Protein 4CZB (pdb70)

Nearest PDB structures (foldseek):
  4czb-assembly1_A  TM=1.002E+00  e=2.101E-54  Methanocaldococcus jannaschii
  4czb-assembly2_C  TM=9.842E-01  e=7.690E-42  Methanocaldococcus jannaschii
  4d0a-assembly1_B-2  TM=9.115E-01  e=1.284E-36  Methanocaldococcus jannaschii DSM 2661
  8pd7-assembly1_A  TM=8.447E-01  e=1.095E-10  Strongylocentrotus purpuratus
  7dsx-assembly1_A  TM=6.907E-01  e=1.406E-06  Homo sapiens

InterPro domains:
  IPR006153 Cation/H+ exchanger, transmembrane domain [PF00999] (17-388)
  IPR038770 Sodium/solute symporter superfamily [G3DSA:1.20.1530.20] (5-406)

Foldseek 3Di:
DLVVVLVVVLVVLLVVLVVQCVVCVVVVHHSLLSLLVLLLCCAANVVVDDLVSLLVSCLPCLVVLLLLQLLQLLLVDADVVCVVVVVLLVLLQPQLLVQLLLQLLQVLCVLLVHPSPQLLSSLLSLLFSQFALVLLVVQVVVLPFDPNLSSRLSSNNSLRLQSSVQSNVLSVLLQFQVDNDDSVQLSCQAQVQLLVVLVVVLVVCQCVCLVDPCQQVVVCVLSVVLVVQCCCAVPVVCVPVVRGYHSSSSSSSSSNSNSNSCVVSVRPSSVSSNVNSNVSNVSVLSSLSSSLSNSAHPVLCVPAVVSLLSSLCCSQVPSSLCSQCVSCVPPPDDPLSSVLSRLQGARGRSSSSSLSVVLCVCVVVPVSTDCVSCVSDPSNNSSSNSSSNSSSNRSCSSNRCSVCVNVSSVPRSPD/DPPVVLVVVLVVLQVVLVVQCVVCVVVVHQSQLSLLVLLLCCAQVPVVDYQVNLLVSCLPCQVLLLLLQLLLLQQVDACVPCVVPVVVLVLCLPQLLQQLLLLLLCLLCVLVVHDSPDLLSSLLSLLFSAFAQVLCVVLCVVVVPDVNLNVSLSSSRSSNLVSSVLSNVLSVVVQDDPDSPDSVVLSCQAQVQLLVVLVVVLVVLLVVCVVDPCAVVVVVVLSVVLVVLCCQAPPPVCVVVVHGYHSSSSSSNSSNSNSNSCVVPPHPSSVCSNVVSNVSSVSSQSSLSSSLSNNAHPVLCVVCVVSLLVSLVCSQVPSQLVSLCVSCVPDPDDPLSSVCSRNAGAHGRSSSSSLSNSLSCCVVPVVVVGDPSRVVDPSNSSSSSSSSSSSSNRNVSSVSNVVCRPVSSVVRSPDPDDD/DPVVVLVVVLVVLLVVLVVQQVVCVVVVAFRLQVLLVLLQCCAQVVPPFALVVLLVSLLPLLVLLLLLQLLLLQLPDACPVVVVVVVPQPLQLVQLLVQLLLVQLCVLQPQPPHDSPDLLRSLLSLLFSAFHLPRCCVSPVVPDDDCVLVVSLSSSRSVVLVVSVLVNVLSVCLLFDNPHPPSVVQSCQALVLLQVVLVVVLVVCLCVDQVDADAPVVQCVLSVVLVVQCCCQQDVVCVVPNHGYHSSSSSSSSSNSNSVSCVVVVHPNSVRSNVVSNVSNVSSQSSQSSSLSNNADVVLCVVLVVSLLVSLCCSLVPSLLVSLVVSCVPPPDDPVSSVCSSHLTAHGRSSSSSLSNVLVVCVVSVVGTNPPVDVPDDSVNSSSNSSSNSNSNNNCNSVSNSVD/DDDVVLVVVLVVLVVVLVVQQVVCVVVVHDSQLSLLVLLQCCAQVPPVDDQVVLLVSCQPCLVVLLLLQLLLQLLQDACVVCVVPVLLLVLCLPQLLQQLLLQLLCLLCVLLVHDSPQLLSSLLSLLFSAFALCLLVLVVVVCPQDPPQSVSLNSSNSSSQLSSQLSNVLSVLQQFDDQNDDSVVVSVCQVVQLQPVLVVVLVVLLCVPLVDHPDQCVQCVLSVVLVVLQCCQQPDVCVPDRHGHHSSSNSSSNSNSNSNSCVVSVGPNSVNSNVVSNVSNVSSQSSLSSSLSNNAHVVLCVVQVVSLLVSLVCSQPPSQLCSLCVSPVVCPDDPLSSVLSRNSTAHGRSSSSVLSNSLSVCVVPVPSTDCVSCVSDHSNSSSNNSSSSVSSNNNCSSNVCSVCVPVSCVVRRNPDD

Radius of gyration: 38.85 Å; Cα contacts (8 Å, |Δi|>4): 2789; chains: 4; bounding box: 104×100×101 Å

Structure (mmCIF, N/CA/C/O backbone):
data_4CZB
#
_entry.id   4CZB
#
_cell.length_a   98.437
_cell.length_b   102.544
_cell.length_c   132.096
_cell.angle_alpha   90.00
_cell.angle_beta   105.63
_cell.angle_gamma   90.00
#
_symmetry.space_group_name_H-M   'P 1 21 1'
#
loop_
_entity.id
_entity.type
_entity.pdbx_description
1 polymer 'NA(+)/H(+) ANTIPORTER 1'
2 polymer 'NA(+)/H(+) ANTIPORTER 1'
3 non-polymer 'POTASSIUM ION'
4 non-polymer TRIS(HYDROXYETHYL)AMINOMETHANE
#
loop_
_atom_site.group_PDB
_atom_site.id
_atom_site.type_symbol
_atom_site.label_atom_id
_atom_site.label_alt_id
_atom_site.label_comp_id
_atom_site.label_asym_id
_atom_site.label_entity_id
_atom_site.label_seq_id
_atom_site.pdbx_PDB_ins_code
_atom_site.Cartn_x
_atom_site.Cartn_y
_atom_site.Cartn_z
_atom_site.occupancy
_atom_site.B_iso_or_equiv
_atom_site.auth_seq_id
_atom_site.auth_comp_id
_atom_site.auth_asym_id
_atom_site.auth_atom_id
_atom_site.pdbx_PDB_model_num
ATOM 1 N N . MET A 1 1 ? 159.547 5.525 186.998 1.00 166.40 1 MET A N 1
ATOM 2 C CA . MET A 1 1 ? 158.694 6.470 187.707 1.00 170.73 1 MET A CA 1
ATOM 3 C C . MET A 1 1 ? 159.487 7.725 188.066 1.00 168.08 1 MET A C 1
ATOM 4 O O . MET A 1 1 ? 158.939 8.696 188.591 1.00 169.63 1 MET A O 1
ATOM 9 N N . GLU A 1 2 ? 160.783 7.699 187.769 1.00 154.31 2 GLU A N 1
ATOM 10 C CA . GLU A 1 2 ? 161.662 8.833 188.033 1.00 152.48 2 GLU A CA 1
ATOM 11 C C . GLU A 1 2 ? 161.401 9.986 187.065 1.00 144.27 2 GLU A C 1
ATOM 12 O O . GLU A 1 2 ? 161.496 11.157 187.440 1.00 142.31 2 GLU A O 1
ATOM 18 N N . LEU A 1 3 ? 161.059 9.643 185.826 1.00 141.25 3 LEU A N 1
ATOM 19 C CA . LEU A 1 3 ? 160.911 10.622 184.749 1.00 134.80 3 LEU A CA 1
ATOM 20 C C . LEU A 1 3 ? 159.954 11.773 185.057 1.00 135.13 3 LEU A C 1
ATOM 21 O O . LEU A 1 3 ? 160.352 12.940 185.042 1.00 141.61 3 LEU A O 1
ATOM 26 N N . MET A 1 4 ? 158.695 11.440 185.326 1.00 129.47 4 MET A N 1
ATOM 27 C CA . MET A 1 4 ? 157.665 12.448 185.555 1.00 132.75 4 MET A CA 1
ATOM 28 C C . MET A 1 4 ? 158.021 13.366 186.723 1.00 132.80 4 MET A C 1
ATOM 29 O O . MET A 1 4 ? 157.770 14.574 186.677 1.00 128.56 4 MET A O 1
ATOM 34 N N . MET A 1 5 ? 158.614 12.789 187.764 1.00 135.19 5 MET A N 1
ATOM 35 C CA . MET A 1 5 ? 159.044 13.559 188.924 1.00 140.38 5 MET A CA 1
ATOM 36 C C . MET A 1 5 ? 160.175 14.512 188.545 1.00 141.45 5 MET A C 1
ATOM 37 O O . MET A 1 5 ? 160.203 15.665 188.983 1.00 148.04 5 MET A O 1
ATOM 42 N N . ALA A 1 6 ? 161.101 14.024 187.723 1.00 139.06 6 ALA A N 1
ATOM 43 C CA . ALA A 1 6 ? 162.183 14.859 187.212 1.00 117.53 6 ALA A CA 1
ATOM 44 C C . ALA A 1 6 ? 161.617 16.054 186.448 1.00 124.52 6 ALA A C 1
ATOM 45 O O . ALA A 1 6 ? 162.057 17.192 186.641 1.00 142.78 6 ALA A O 1
ATOM 47 N N . ILE A 1 7 ? 160.638 15.783 185.586 1.00 119.04 7 ILE A N 1
ATOM 48 C CA . ILE A 1 7 ? 159.911 16.831 184.879 1.00 119.72 7 ILE A CA 1
ATOM 49 C C . ILE A 1 7 ? 159.318 17.829 185.872 1.00 109.54 7 ILE A C 1
ATOM 50 O O . ILE A 1 7 ? 159.383 19.044 185.662 1.00 97.99 7 ILE A O 1
ATOM 55 N N . GLY A 1 8 ? 158.746 17.308 186.955 1.00 119.33 8 GLY A N 1
ATOM 56 C CA . GLY A 1 8 ? 158.162 18.148 187.986 1.00 112.25 8 GLY A CA 1
ATOM 57 C C . GLY A 1 8 ? 159.152 19.114 188.612 1.00 109.34 8 GLY A C 1
ATOM 58 O O . GLY A 1 8 ? 158.966 20.336 188.548 1.00 118.39 8 GLY A O 1
ATOM 59 N N . TYR A 1 9 ? 160.202 18.566 189.217 1.00 124.70 9 TYR A N 1
ATOM 60 C CA . TYR A 1 9 ? 161.232 19.372 189.865 1.00 124.61 9 TYR A CA 1
ATOM 61 C C . TYR A 1 9 ? 161.862 20.378 188.907 1.00 112.80 9 TYR A C 1
ATOM 62 O O . TYR A 1 9 ? 162.000 21.563 189.237 1.00 111.46 9 TYR A O 1
ATOM 71 N N . LEU A 1 10 ? 162.240 19.902 187.724 1.00 107.35 10 LEU A N 1
ATOM 72 C CA . LEU A 1 10 ? 162.868 20.759 186.725 1.00 103.24 10 LEU A CA 1
ATOM 73 C C . LEU A 1 10 ? 161.950 21.919 186.348 1.00 114.36 10 LEU A C 1
ATOM 74 O O . LEU A 1 10 ? 162.385 23.074 186.280 1.00 122.21 10 LEU A O 1
ATOM 79 N N . GLY A 1 11 ? 160.678 21.605 186.121 1.00 119.29 11 GLY A N 1
ATOM 80 C CA . GLY A 1 11 ? 159.689 22.620 185.810 1.00 122.93 11 GLY A CA 1
ATOM 81 C C . GLY A 1 11 ? 159.546 23.646 186.917 1.00 112.79 11 GLY A C 1
ATOM 82 O O . GLY A 1 11 ? 159.453 24.848 186.649 1.00 110.39 11 GLY A O 1
ATOM 83 N N . LEU A 1 12 ? 159.527 23.170 188.160 1.00 110.47 12 LEU A N 1
ATOM 84 C CA . LEU A 1 12 ? 159.475 24.053 189.319 1.00 116.03 12 LEU A CA 1
ATOM 85 C C . LEU A 1 12 ? 160.658 25.018 189.304 1.00 112.39 12 LEU A C 1
ATOM 86 O O . LEU A 1 12 ? 160.496 26.227 189.514 1.00 112.81 12 LEU A O 1
ATOM 91 N N . ALA A 1 13 ? 161.843 24.473 189.041 1.00 103.53 13 ALA A N 1
ATOM 92 C CA . ALA A 1 13 ? 163.056 25.275 188.948 1.00 113.73 13 ALA A CA 1
ATOM 93 C C . ALA A 1 13 ? 162.926 26.341 187.865 1.00 115.77 13 ALA A C 1
ATOM 94 O O . ALA A 1 13 ? 163.354 27.484 188.049 1.00 107.59 13 ALA A O 1
ATOM 96 N N . LEU A 1 14 ? 162.337 25.956 186.736 1.00 117.89 14 LEU A N 1
ATOM 97 C CA . LEU A 1 14 ? 162.120 26.878 185.626 1.00 112.05 14 LEU A CA 1
ATOM 98 C C . LEU A 1 14 ? 161.170 28.027 185.990 1.00 122.57 14 LEU A C 1
ATOM 99 O O . LEU A 1 14 ? 161.453 29.192 185.701 1.00 131.14 14 LEU A O 1
ATOM 104 N N . VAL A 1 15 ? 160.051 27.692 186.627 1.00 120.14 15 VAL A N 1
ATOM 105 C CA . VAL A 1 15 ? 159.059 28.687 187.035 1.00 105.58 15 VAL A CA 1
ATOM 106 C C . VAL A 1 15 ? 159.615 29.655 188.076 1.00 117.53 15 VAL A C 1
ATOM 107 O O . VAL A 1 15 ? 159.672 30.873 187.849 1.00 123.65 15 VAL A O 1
ATOM 111 N N . LEU A 1 16 ? 160.016 29.106 189.219 1.00 112.42 16 LEU A N 1
ATOM 112 C CA . LEU A 1 16 ? 160.528 29.919 190.316 1.00 118.10 16 LEU A CA 1
ATOM 113 C C . LEU A 1 16 ? 161.745 30.727 189.873 1.00 117.89 16 LEU A C 1
ATOM 114 O O . LEU A 1 16 ? 161.854 31.917 190.180 1.00 113.03 16 LEU A O 1
ATOM 119 N N . GLY A 1 17 ? 162.642 30.081 189.134 1.00 117.96 17 GLY A N 1
ATOM 120 C CA . GLY A 1 17 ? 163.801 30.753 188.576 1.00 127.48 17 GLY A CA 1
ATOM 121 C C . GLY A 1 17 ? 163.420 31.906 187.668 1.00 112.67 17 GLY A C 1
ATOM 122 O O . GLY A 1 17 ? 164.052 32.964 187.701 1.00 112.18 17 GLY A O 1
ATOM 123 N N . SER A 1 18 ? 162.387 31.703 186.855 1.00 108.25 18 SER A N 1
ATOM 124 C CA . SER A 1 18 ? 161.881 32.759 185.989 1.00 109.68 18 SER A CA 1
ATOM 125 C C . SER A 1 18 ? 161.413 33.959 186.808 1.00 112.22 18 SER A C 1
ATOM 126 O O . SER A 1 18 ? 161.869 35.089 186.592 1.00 106.72 18 SER A O 1
ATOM 129 N N . LEU A 1 19 ? 160.506 33.703 187.750 1.00 108.96 19 LEU A N 1
ATOM 130 C CA . LEU A 1 19 ? 159.966 34.763 188.600 1.00 104.30 19 LEU A CA 1
ATOM 131 C C . LEU A 1 19 ? 161.067 35.543 189.326 1.00 113.70 19 LEU A C 1
ATOM 132 O O . LEU A 1 19 ? 161.088 36.777 189.299 1.00 113.69 19 LEU A O 1
ATOM 137 N N . VAL A 1 20 ? 161.976 34.810 189.964 1.00 113.77 20 VAL A N 1
ATOM 138 C CA . VAL A 1 20 ? 163.127 35.397 190.643 1.00 103.59 20 VAL A CA 1
ATOM 139 C C . VAL A 1 20 ? 163.951 36.273 189.700 1.00 105.30 20 VAL A C 1
ATOM 140 O O . VAL A 1 20 ? 164.304 37.407 190.037 1.00 118.51 20 VAL A O 1
ATOM 144 N N . ALA A 1 21 ? 164.246 35.740 188.518 1.00 107.76 21 ALA A N 1
ATOM 145 C CA . ALA A 1 21 ? 165.001 36.473 187.510 1.00 118.52 21 ALA A CA 1
ATOM 146 C C . ALA A 1 21 ? 164.321 37.795 187.157 1.00 119.44 21 ALA A C 1
ATOM 147 O O . ALA A 1 21 ? 164.985 38.828 187.021 1.00 120.15 21 ALA A O 1
ATOM 149 N N . LYS A 1 22 ? 163.000 37.755 187.008 1.00 126.21 22 LYS A N 1
ATOM 150 C CA . LYS A 1 22 ? 162.228 38.962 186.730 1.00 120.88 22 LYS A CA 1
ATOM 151 C C . LYS A 1 22 ? 162.316 39.963 187.885 1.00 111.17 22 LYS A C 1
ATOM 152 O O . LYS A 1 22 ? 162.470 41.167 187.661 1.00 116.30 22 LYS A O 1
ATOM 158 N N . ILE A 1 23 ? 162.220 39.455 189.112 1.00 112.35 23 ILE A N 1
ATOM 159 C CA . ILE A 1 23 ? 162.343 40.281 190.311 1.00 109.03 23 ILE A CA 1
ATOM 160 C C . ILE A 1 23 ? 163.672 41.028 190.321 1.00 109.42 23 ILE A C 1
ATOM 161 O O . ILE A 1 23 ? 163.716 42.242 190.536 1.00 121.00 23 ILE A O 1
ATOM 166 N N . ALA A 1 24 ? 164.752 40.291 190.085 1.00 110.79 24 ALA A N 1
ATOM 167 C CA . ALA A 1 24 ? 166.084 40.873 190.032 1.00 123.33 24 ALA A CA 1
ATOM 168 C C . ALA A 1 24 ? 166.184 41.915 188.923 1.00 120.05 24 ALA A C 1
ATOM 169 O O . ALA A 1 24 ? 166.715 43.007 189.135 1.00 134.81 24 ALA A O 1
ATOM 171 N N . GLU A 1 25 ? 165.675 41.567 187.744 1.00 127.98 25 GLU A N 1
ATOM 172 C CA . GLU A 1 25 ? 165.685 42.470 186.598 1.00 132.30 25 GLU A CA 1
ATOM 173 C C . GLU A 1 25 ? 164.947 43.771 186.910 1.00 134.30 25 GLU A C 1
ATOM 174 O O . GLU A 1 25 ? 165.298 44.832 186.389 1.00 141.76 25 GLU A O 1
ATOM 180 N N . LYS A 1 26 ? 163.929 43.686 187.761 1.00 135.39 26 LYS A N 1
ATOM 181 C CA . LYS A 1 26 ? 163.169 44.865 188.163 1.00 136.48 26 LYS A CA 1
ATOM 182 C C . LYS A 1 26 ? 163.957 45.723 189.148 1.00 147.64 26 LYS A C 1
ATOM 183 O O . LYS A 1 26 ? 164.011 46.945 189.013 1.00 168.38 26 LYS A O 1
ATOM 189 N N . LEU A 1 27 ? 164.573 45.076 190.133 1.00 137.38 27 LEU A N 1
ATOM 190 C CA . LEU A 1 27 ? 165.292 45.789 191.184 1.00 131.31 27 LEU A CA 1
ATOM 191 C C . LEU A 1 27 ? 166.701 46.205 190.767 1.00 133.16 27 LEU A C 1
ATOM 192 O O . LEU A 1 27 ? 167.538 46.510 191.621 1.00 141.67 27 LEU A O 1
ATOM 197 N N . LYS A 1 28 ? 166.951 46.217 189.459 1.00 141.54 28 LYS A N 1
ATOM 198 C CA . LYS A 1 28 ? 168.234 46.649 188.900 1.00 146.85 28 LYS A CA 1
ATOM 199 C C . LYS A 1 28 ? 169.416 45.860 189.463 1.00 154.05 28 LYS A C 1
ATOM 200 O O . LYS A 1 28 ? 170.537 46.370 189.536 1.00 161.63 28 LYS A O 1
ATOM 206 N N . ILE A 1 29 ? 169.157 44.618 189.858 1.00 147.23 29 ILE A N 1
ATOM 207 C CA . ILE A 1 29 ? 170.189 43.753 190.417 1.00 139.11 29 ILE A CA 1
ATOM 208 C C . ILE A 1 29 ? 170.299 42.462 189.609 1.00 152.20 29 ILE A C 1
ATOM 209 O O . ILE A 1 29 ? 169.318 42.017 189.013 1.00 152.17 29 ILE A O 1
ATOM 214 N N . PRO A 1 30 ? 171.502 41.865 189.568 1.00 159.61 30 PRO A N 1
ATOM 215 C CA . PRO A 1 30 ? 171.699 40.609 188.833 1.00 155.17 30 PRO A CA 1
ATOM 216 C C . PRO A 1 30 ? 170.806 39.482 189.344 1.00 131.96 30 PRO A C 1
ATOM 217 O O . PRO A 1 30 ? 170.416 39.481 190.511 1.00 130.73 30 PRO A O 1
ATOM 221 N N . ASP A 1 31 ? 170.497 38.533 188.466 1.00 128.70 31 ASP A N 1
ATOM 222 C CA . ASP A 1 31 ? 169.609 37.427 188.799 1.00 132.78 31 ASP A CA 1
ATOM 223 C C . ASP A 1 31 ? 170.356 36.268 189.454 1.00 128.25 31 ASP A C 1
ATOM 224 O O . ASP A 1 31 ? 169.808 35.577 190.312 1.00 124.19 31 ASP A O 1
ATOM 229 N N . ILE A 1 32 ? 171.606 36.071 189.041 1.00 123.98 32 ILE A N 1
ATOM 230 C CA . ILE A 1 32 ? 172.439 34.959 189.505 1.00 100.75 32 ILE A CA 1
ATOM 231 C C . ILE A 1 32 ? 172.434 34.706 191.025 1.00 98.97 32 ILE A C 1
ATOM 232 O O . ILE A 1 32 ? 172.155 33.584 191.457 1.00 109.41 32 ILE A O 1
ATOM 237 N N . PRO A 1 33 ? 172.740 35.735 191.841 1.00 104.42 33 PRO A N 1
ATOM 238 C CA . PRO A 1 33 ? 172.806 35.467 193.283 1.00 126.04 33 PRO A CA 1
ATOM 239 C C . PRO A 1 33 ? 171.453 35.045 193.845 1.00 115.11 33 PRO A C 1
ATOM 240 O O . PRO A 1 33 ? 171.388 34.123 194.658 1.00 118.46 33 PRO A O 1
ATOM 244 N N . LEU A 1 34 ? 170.390 35.713 193.406 1.00 112.20 34 LEU A N 1
ATOM 245 C CA . LEU A 1 34 ? 169.040 35.387 193.848 1.00 128.69 34 LEU A CA 1
ATOM 246 C C . LEU A 1 34 ? 168.622 33.985 193.397 1.00 121.37 34 LEU A C 1
ATOM 247 O O . LEU A 1 34 ? 167.868 33.297 194.093 1.00 119.09 34 LEU A O 1
ATOM 252 N N . LEU A 1 35 ? 169.118 33.569 192.235 1.00 122.44 35 LEU A N 1
ATOM 253 C CA . LEU A 1 35 ? 168.863 32.224 191.732 1.00 120.58 35 LEU A CA 1
ATOM 254 C C . LEU A 1 35 ? 169.563 31.187 192.604 1.00 117.14 35 LEU A C 1
ATOM 255 O O . LEU A 1 35 ? 168.989 30.144 192.927 1.00 124.17 35 LEU A O 1
ATOM 260 N N . LEU A 1 36 ? 170.804 31.482 192.982 1.00 113.88 36 LEU A N 1
ATOM 261 C CA . LEU A 1 36 ? 171.563 30.595 193.856 1.00 102.10 36 LEU A CA 1
ATOM 262 C C . LEU A 1 36 ? 170.889 30.480 195.223 1.00 107.32 36 LEU A C 1
ATOM 263 O O . LEU A 1 36 ? 170.749 29.382 195.770 1.00 111.36 36 LEU A O 1
ATOM 268 N N . LEU A 1 37 ? 170.469 31.622 195.760 1.00 116.61 37 LEU A N 1
ATOM 269 C CA . LEU A 1 37 ? 169.741 31.667 197.022 1.00 123.25 37 LEU A CA 1
ATOM 270 C C . LEU A 1 37 ? 168.457 30.850 196.938 1.00 106.19 37 LEU A C 1
ATOM 271 O O . LEU A 1 37 ? 168.093 30.162 197.890 1.00 103.85 37 LEU A O 1
ATOM 276 N N . LEU A 1 38 ? 167.779 30.930 195.795 1.00 108.87 38 LEU A N 1
ATOM 277 C CA . LEU A 1 38 ? 166.575 30.140 195.560 1.00 121.13 38 LEU A CA 1
ATOM 278 C C . LEU A 1 38 ? 166.897 28.650 195.595 1.00 125.13 38 LEU A C 1
ATOM 279 O O . LEU A 1 38 ? 166.171 27.857 196.209 1.00 120.90 38 LEU A O 1
ATOM 284 N N . GLY A 1 39 ? 167.990 28.281 194.932 1.00 121.94 39 GLY A N 1
ATOM 285 C CA . GLY A 1 39 ? 168.448 26.905 194.919 1.00 118.15 39 GLY A CA 1
ATOM 286 C C . GLY A 1 39 ? 168.715 26.395 196.320 1.00 126.15 39 GLY A C 1
ATOM 287 O O . GLY A 1 39 ? 168.378 25.257 196.646 1.00 122.29 39 GLY A O 1
ATOM 288 N N . LEU A 1 40 ? 169.320 27.243 197.149 1.00 127.59 40 LEU A N 1
ATOM 289 C CA . LEU A 1 40 ? 169.567 26.902 198.547 1.00 120.87 40 LEU A CA 1
ATOM 290 C C . LEU A 1 40 ? 168.256 26.761 199.317 1.00 128.09 40 LEU A C 1
ATOM 291 O O . LEU A 1 40 ? 168.122 25.899 200.187 1.00 131.37 40 LEU A O 1
ATOM 296 N N . ILE A 1 41 ? 167.296 27.622 198.993 1.00 127.79 41 ILE A N 1
ATOM 297 C CA . ILE A 1 41 ? 165.994 27.621 199.649 1.00 131.54 41 ILE A CA 1
ATOM 298 C C . ILE A 1 41 ? 165.249 26.313 199.399 1.00 133.12 41 ILE A C 1
ATOM 299 O O . ILE A 1 41 ? 164.905 25.599 200.343 1.00 139.87 41 ILE A O 1
ATOM 304 N N . ILE A 1 42 ? 165.011 25.992 198.130 1.00 123.68 42 ILE A N 1
ATOM 305 C CA . ILE A 1 42 ? 164.310 24.758 197.789 1.00 137.06 42 ILE A CA 1
ATOM 306 C C . ILE A 1 42 ? 165.235 23.548 197.907 1.00 130.48 42 ILE A C 1
ATOM 307 O O . ILE A 1 42 ? 164.785 22.402 197.842 1.00 128.39 42 ILE A O 1
ATOM 312 N N . GLY A 1 43 ? 166.528 23.808 198.082 1.00 126.32 43 GLY A N 1
ATOM 313 C CA . GLY A 1 43 ? 167.505 22.748 198.262 1.00 131.78 43 GLY A CA 1
ATOM 314 C C . GLY A 1 43 ? 167.511 22.203 199.676 1.00 134.52 43 GLY A C 1
ATOM 315 O O . GLY A 1 43 ? 166.592 21.492 200.064 1.00 135.24 43 GLY A O 1
ATOM 316 N N . PRO A 1 44 ? 168.559 22.524 200.450 1.00 130.95 44 PRO A N 1
ATOM 317 C CA . PRO A 1 44 ? 168.688 22.063 201.839 1.00 145.27 44 PRO A CA 1
ATOM 318 C C . PRO A 1 44 ? 167.655 22.675 202.786 1.00 140.58 44 PRO A C 1
ATOM 319 O O . PRO A 1 44 ? 167.127 21.967 203.645 1.00 143.96 44 PRO A O 1
ATOM 323 N N . PHE A 1 45 ? 167.385 23.969 202.635 1.00 139.63 45 PHE A N 1
ATOM 324 C CA . PHE A 1 45 ? 166.518 24.692 203.566 1.00 146.61 45 PHE A CA 1
ATOM 325 C C . PHE A 1 45 ? 165.088 24.147 203.633 1.00 158.82 45 PHE A C 1
ATOM 326 O O . PHE A 1 45 ? 164.610 23.781 204.706 1.00 172.51 45 PHE A O 1
ATOM 334 N N . LEU A 1 46 ? 164.407 24.098 202.492 1.00 148.95 46 LEU A N 1
ATOM 335 C CA . LEU A 1 46 ? 163.031 23.607 202.453 1.00 151.21 46 LEU A CA 1
ATOM 336 C C . LEU A 1 46 ? 162.954 22.109 202.179 1.00 152.75 46 LEU A C 1
ATOM 337 O O . LEU A 1 46 ? 161.921 21.483 202.419 1.00 158.90 46 LEU A O 1
ATOM 342 N N . GLN A 1 47 ? 164.051 21.549 201.677 1.00 148.14 47 GLN A N 1
ATOM 343 C CA . GLN A 1 47 ? 164.136 20.128 201.341 1.00 152.54 47 GLN A CA 1
ATOM 344 C C . GLN A 1 47 ? 163.032 19.691 200.375 1.00 155.56 47 GLN A C 1
ATOM 345 O O . GLN A 1 47 ? 162.551 18.559 200.434 1.00 154.88 47 GLN A O 1
ATOM 351 N N . ILE A 1 48 ? 162.642 20.602 199.487 1.00 154.42 48 ILE A N 1
ATOM 352 C CA . ILE A 1 48 ? 161.675 20.298 198.439 1.00 138.49 48 ILE A CA 1
ATOM 353 C C . ILE A 1 48 ? 162.286 19.304 197.456 1.00 136.40 48 ILE A C 1
ATOM 354 O O . ILE A 1 48 ? 161.637 18.340 197.044 1.00 138.37 48 ILE A O 1
ATOM 359 N N . ILE A 1 49 ? 163.541 19.546 197.091 1.00 140.01 49 ILE A N 1
ATOM 360 C CA . ILE A 1 49 ? 164.259 18.669 196.178 1.00 140.36 49 ILE A CA 1
ATOM 361 C C . ILE A 1 49 ? 165.498 18.085 196.852 1.00 143.14 49 ILE A C 1
ATOM 362 O O . ILE A 1 49 ? 166.469 18.802 197.099 1.00 154.51 49 ILE A O 1
ATOM 367 N N . PRO A 1 50 ? 165.456 16.780 197.167 1.00 137.63 50 PRO A N 1
ATOM 368 C CA . PRO A 1 50 ? 166.603 16.061 197.735 1.00 145.26 50 PRO A CA 1
ATOM 369 C C . PRO A 1 50 ? 167.839 16.217 196.855 1.00 140.22 50 PRO A C 1
ATOM 370 O O . PRO A 1 50 ? 167.725 16.125 195.632 1.00 142.30 50 PRO A O 1
ATOM 374 N N . SER A 1 51 ? 168.994 16.451 197.472 1.00 144.31 51 SER A N 1
ATOM 375 C CA . SER A 1 51 ? 170.227 16.710 196.733 1.00 149.84 51 SER A CA 1
ATOM 376 C C . SER A 1 51 ? 170.600 15.559 195.803 1.00 146.93 51 SER A C 1
ATOM 377 O O . SER A 1 51 ? 170.971 15.785 194.649 1.00 147.47 51 SER A O 1
ATOM 380 N N . ASP A 1 52 ? 170.497 14.333 196.313 1.00 141.75 52 ASP A N 1
ATOM 381 C CA . ASP A 1 52 ? 170.769 13.134 195.527 1.00 145.93 52 ASP A CA 1
ATOM 382 C C . ASP A 1 52 ? 169.948 13.122 194.238 1.00 144.31 52 ASP A C 1
ATOM 383 O O . ASP A 1 52 ? 170.467 12.825 193.159 1.00 139.98 52 ASP A O 1
ATOM 388 N N . SER A 1 53 ? 168.670 13.465 194.361 1.00 155.28 53 SER A N 1
ATOM 389 C CA . SER A 1 53 ? 167.763 13.502 193.221 1.00 153.11 53 SER A CA 1
ATOM 390 C C . SER A 1 53 ? 168.105 14.643 192.267 1.00 137.41 53 SER A C 1
ATOM 391 O O . SER A 1 53 ? 168.004 14.494 191.050 1.00 138.26 53 SER A O 1
ATOM 394 N N . ALA A 1 54 ? 168.507 15.780 192.825 1.00 135.51 54 ALA A N 1
ATOM 395 C CA . ALA A 1 54 ? 168.895 16.934 192.022 1.00 132.41 54 ALA A CA 1
ATOM 396 C C . ALA A 1 54 ? 170.088 16.588 191.138 1.00 132.12 54 ALA A C 1
ATOM 397 O O . ALA A 1 54 ? 170.072 16.828 189.926 1.00 131.62 54 ALA A O 1
ATOM 399 N N . MET A 1 55 ? 171.118 16.021 191.758 1.00 134.15 55 MET A N 1
ATOM 400 C CA . MET A 1 55 ? 172.303 15.564 191.046 1.00 132.80 55 MET A CA 1
ATOM 401 C C . MET A 1 55 ? 171.932 14.477 190.035 1.00 133.96 55 MET A C 1
ATOM 402 O O . MET A 1 55 ? 172.513 14.395 188.947 1.00 124.94 55 MET A O 1
ATOM 407 N N . GLU A 1 56 ? 170.954 13.653 190.403 1.00 137.79 56 GLU A N 1
ATOM 408 C CA . GLU A 1 56 ? 170.483 12.561 189.555 1.00 129.05 56 GLU A CA 1
ATOM 409 C C . GLU A 1 56 ? 169.858 13.085 188.258 1.00 119.14 56 GLU A C 1
ATOM 410 O O . GLU A 1 56 ? 170.106 12.545 187.178 1.00 131.72 56 GLU A O 1
ATOM 416 N N . ILE A 1 57 ? 169.051 14.137 188.374 1.00 122.28 57 ILE A N 1
ATOM 417 C CA . ILE A 1 57 ? 168.474 14.805 187.211 1.00 115.17 57 ILE A CA 1
ATOM 418 C C . ILE A 1 57 ? 169.566 15.504 186.403 1.00 112.98 57 ILE A C 1
ATOM 419 O O . ILE A 1 57 ? 169.581 15.443 185.167 1.00 117.73 57 ILE A O 1
ATOM 424 N N . PHE A 1 58 ? 170.478 16.167 187.110 1.00 123.36 58 PHE A N 1
ATOM 425 C CA . PHE A 1 58 ? 171.540 16.929 186.463 1.00 128.30 58 PHE A CA 1
ATOM 426 C C . PHE A 1 58 ? 172.476 16.020 185.673 1.00 122.06 58 PHE A C 1
ATOM 427 O O . PHE A 1 58 ? 173.156 16.471 184.752 1.00 128.41 58 PHE A O 1
ATOM 435 N N . GLU A 1 59 ? 172.511 14.742 186.039 1.00 111.14 59 GLU A N 1
ATOM 436 C CA . GLU A 1 59 ? 173.268 13.756 185.279 1.00 113.60 59 GLU A CA 1
ATOM 437 C C . GLU A 1 59 ? 172.736 13.698 183.849 1.00 129.08 59 GLU A C 1
ATOM 438 O O . GLU A 1 59 ? 173.504 13.552 182.894 1.00 123.44 59 GLU A O 1
ATOM 444 N N . TYR A 1 60 ? 171.419 13.833 183.712 1.00 140.52 60 TYR A N 1
ATOM 445 C CA . TYR A 1 60 ? 170.770 13.830 182.406 1.00 125.17 60 TYR A CA 1
ATOM 446 C C . TYR A 1 60 ? 170.797 15.217 181.777 1.00 144.52 60 TYR A C 1
ATOM 447 O O . TYR A 1 60 ? 171.495 15.452 180.793 1.00 145.95 60 TYR A O 1
ATOM 456 N N . ALA A 1 61 ? 170.024 16.133 182.354 1.00 153.93 61 ALA A N 1
ATOM 457 C CA . ALA A 1 61 ? 169.797 17.441 181.744 1.00 134.34 61 ALA A CA 1
ATOM 458 C C . ALA A 1 61 ? 171.028 18.347 181.741 1.00 120.95 61 ALA A C 1
ATOM 459 O O . ALA A 1 61 ? 171.110 19.277 180.938 1.00 127.36 61 ALA A O 1
ATOM 461 N N . GLY A 1 62 ? 171.972 18.078 182.640 1.00 125.46 62 GLY A N 1
ATOM 462 C CA . GLY A 1 62 ? 173.191 18.866 182.740 1.00 122.38 62 GLY A CA 1
ATOM 463 C C . GLY A 1 62 ? 173.949 19.049 181.437 1.00 127.52 62 GLY A C 1
ATOM 464 O O . GLY A 1 62 ? 174.067 20.171 180.945 1.00 118.15 62 GLY A O 1
ATOM 465 N N . PRO A 1 63 ? 174.478 17.949 180.879 1.00 130.49 63 PRO A N 1
ATOM 466 C CA . PRO A 1 63 ? 175.205 17.988 179.605 1.00 119.94 63 PRO A CA 1
ATOM 467 C C . PRO A 1 63 ? 174.373 18.586 178.470 1.00 122.71 63 PRO A C 1
ATOM 468 O O . PRO A 1 63 ? 174.933 19.238 177.588 1.00 117.79 63 PRO A O 1
ATOM 472 N N . ILE A 1 64 ? 173.061 18.364 178.501 1.00 119.16 64 ILE A N 1
ATOM 473 C CA . ILE A 1 64 ? 172.151 18.901 177.493 1.00 122.59 64 ILE A CA 1
ATOM 474 C C . ILE A 1 64 ? 172.205 20.426 177.443 1.00 128.49 64 ILE A C 1
ATOM 475 O O . ILE A 1 64 ? 172.511 21.015 176.404 1.00 121.18 64 ILE A O 1
ATOM 480 N N . GLY A 1 65 ? 171.901 21.057 178.574 1.00 126.35 65 GLY A N 1
ATOM 481 C CA . GLY A 1 65 ? 171.888 22.505 178.660 1.00 106.84 65 GLY A CA 1
ATOM 482 C C . GLY A 1 65 ? 173.249 23.133 178.433 1.00 118.38 65 GLY A C 1
ATOM 483 O O . GLY A 1 65 ? 173.346 24.280 177.993 1.00 129.07 65 GLY A O 1
ATOM 484 N N . LEU A 1 66 ? 174.303 22.379 178.727 1.00 106.55 66 LEU A N 1
ATOM 485 C CA . LEU A 1 66 ? 175.664 22.874 178.554 1.00 99.87 66 LEU A CA 1
ATOM 486 C C . LEU A 1 66 ? 175.955 23.165 177.081 1.00 100.05 66 LEU A C 1
ATOM 487 O O . LEU A 1 66 ? 176.788 24.015 176.761 1.00 86.92 66 LEU A O 1
ATOM 492 N N . ILE A 1 67 ? 175.255 22.464 176.191 1.00 108.71 67 ILE A N 1
ATOM 493 C CA . ILE A 1 67 ? 175.353 22.721 174.760 1.00 118.24 67 ILE A CA 1
ATOM 494 C C . ILE A 1 67 ? 174.693 24.059 174.424 1.00 119.41 67 ILE A C 1
ATOM 495 O O . ILE A 1 67 ? 175.196 24.819 173.594 1.00 118.63 67 ILE A O 1
ATOM 500 N N . PHE A 1 68 ? 173.568 24.336 175.078 1.00 110.80 68 PHE A N 1
ATOM 501 C CA . PHE A 1 68 ? 172.809 25.564 174.849 1.00 110.54 68 PHE A CA 1
ATOM 502 C C . PHE A 1 68 ? 173.626 26.819 175.170 1.00 110.54 68 PHE A C 1
ATOM 503 O O . PHE A 1 68 ? 173.722 27.733 174.349 1.00 115.71 68 PHE A O 1
ATOM 511 N N . ILE A 1 69 ? 174.202 26.856 176.369 1.00 84.58 69 ILE A N 1
ATOM 512 C CA . ILE A 1 69 ? 175.011 27.989 176.820 1.00 86.61 69 ILE A CA 1
ATOM 513 C C . ILE A 1 69 ? 176.174 28.258 175.866 1.00 94.83 69 ILE A C 1
ATOM 514 O O . ILE A 1 69 ? 176.380 29.393 175.430 1.00 119.26 69 ILE A O 1
ATOM 519 N N . LEU A 1 70 ? 176.919 27.208 175.534 1.00 79.46 70 LEU A N 1
ATOM 520 C CA . LEU A 1 70 ? 178.041 27.321 174.610 1.00 89.02 70 LEU A CA 1
ATOM 521 C C . LEU A 1 70 ? 177.584 27.792 173.230 1.00 97.75 70 LEU A C 1
ATOM 522 O O . LEU A 1 70 ? 178.286 28.554 172.562 1.00 114.48 70 LEU A O 1
ATOM 527 N N . LEU A 1 71 ? 176.403 27.342 172.814 1.00 102.10 71 LEU A N 1
ATOM 528 C CA . LEU A 1 71 ? 175.801 27.805 171.570 1.00 108.33 71 LEU A CA 1
ATOM 529 C C . LEU A 1 71 ? 175.367 29.263 171.682 1.00 102.61 71 LEU A C 1
ATOM 530 O O . LEU A 1 71 ? 175.420 30.009 170.703 1.00 115.16 71 LEU A O 1
ATOM 535 N N . GLY A 1 72 ? 174.942 29.660 172.879 1.00 100.31 72 GLY A N 1
ATOM 536 C CA . GLY A 1 72 ? 174.477 31.015 173.119 1.00 120.74 72 GLY A CA 1
ATOM 537 C C . GLY A 1 72 ? 175.508 32.075 172.787 1.00 109.97 72 GLY A C 1
ATOM 538 O O . GLY A 1 72 ? 175.284 32.911 171.911 1.00 127.38 72 GLY A O 1
ATOM 539 N N . GLY A 1 73 ? 176.638 32.041 173.485 1.00 89.02 73 GLY A N 1
ATOM 540 C CA . GLY A 1 73 ? 177.698 33.006 173.256 1.00 114.04 73 GLY A CA 1
ATOM 541 C C . GLY A 1 73 ? 178.329 32.902 171.879 1.00 107.90 73 GLY A C 1
ATOM 542 O O . GLY A 1 73 ? 178.808 33.896 171.333 1.00 120.78 73 GLY A O 1
ATOM 543 N N . ALA A 1 74 ? 178.317 31.699 171.315 1.00 89.11 74 ALA A N 1
ATOM 544 C CA . ALA A 1 74 ? 178.943 31.435 170.022 1.00 103.34 74 ALA A CA 1
ATOM 545 C C . ALA A 1 74 ? 178.468 32.368 168.908 1.00 127.23 74 ALA A C 1
ATOM 546 O O . ALA A 1 74 ? 179.282 33.000 168.231 1.00 131.17 74 ALA A O 1
ATOM 548 N N . PHE A 1 75 ? 177.154 32.447 168.718 1.00 129.43 75 PHE A N 1
ATOM 549 C CA . PHE A 1 75 ? 176.586 33.262 167.648 1.00 137.57 75 PHE A CA 1
ATOM 550 C C . PHE A 1 75 ? 176.624 34.756 167.961 1.00 143.86 75 PHE A C 1
ATOM 551 O O . PHE A 1 75 ? 176.649 35.586 167.053 1.00 148.51 75 PHE A O 1
ATOM 559 N N . THR A 1 76 ? 176.626 35.095 169.246 1.00 124.34 76 THR A N 1
ATOM 560 C CA . THR A 1 76 ? 176.753 36.486 169.664 1.00 123.53 76 THR A CA 1
ATOM 561 C C . THR A 1 76 ? 178.141 37.012 169.320 1.00 120.75 76 THR A C 1
ATOM 562 O O . THR A 1 76 ? 178.332 38.214 169.124 1.00 137.79 76 THR A O 1
ATOM 566 N N . MET A 1 77 ? 179.108 36.102 169.242 1.00 120.24 77 MET A N 1
ATOM 567 C CA . MET A 1 77 ? 180.479 36.475 168.920 1.00 138.43 77 MET A CA 1
ATOM 568 C C . MET A 1 77 ? 180.717 36.551 167.417 1.00 136.82 77 MET A C 1
ATOM 569 O O . MET A 1 77 ? 180.337 35.649 166.669 1.00 148.60 77 MET A O 1
ATOM 574 N N . ARG A 1 78 ? 181.342 37.641 166.984 1.00 116.14 78 ARG A N 1
ATOM 575 C CA . ARG A 1 78 ? 181.727 37.819 165.589 1.00 144.90 78 ARG A CA 1
ATOM 576 C C . ARG A 1 78 ? 183.221 38.125 165.522 1.00 140.00 78 ARG A C 1
ATOM 577 O O . ARG A 1 78 ? 183.741 38.883 166.341 1.00 129.39 78 ARG A O 1
ATOM 585 N N . ILE A 1 79 ? 183.905 37.536 164.547 1.00 142.57 79 ILE A N 1
ATOM 586 C CA . ILE A 1 79 ? 185.366 37.570 164.501 1.00 141.84 79 ILE A CA 1
ATOM 587 C C . ILE A 1 79 ? 185.945 38.870 163.932 1.00 149.46 79 ILE A C 1
ATOM 588 O O . ILE A 1 79 ? 186.939 39.387 164.445 1.00 158.36 79 ILE A O 1
ATOM 593 N N . SER A 1 80 ? 185.315 39.393 162.883 1.00 145.53 80 SER A N 1
ATOM 594 C CA . SER A 1 80 ? 185.818 40.563 162.156 1.00 160.42 80 SER A CA 1
ATOM 595 C C . SER A 1 80 ? 186.098 41.793 163.029 1.00 152.45 80 SER A C 1
ATOM 596 O O . SER A 1 80 ? 186.887 42.662 162.652 1.00 143.28 80 SER A O 1
ATOM 599 N N . LEU A 1 81 ? 185.453 41.862 164.189 1.00 148.06 81 LEU A N 1
ATOM 600 C CA . LEU A 1 81 ? 185.636 42.987 165.102 1.00 149.21 81 LEU A CA 1
ATOM 601 C C . LEU A 1 81 ? 186.841 42.779 166.020 1.00 154.89 81 LEU A C 1
ATOM 602 O O . LEU A 1 81 ? 187.457 43.743 166.478 1.00 148.61 81 LEU A O 1
ATOM 607 N N . LEU A 1 82 ? 187.174 41.518 166.276 1.00 158.62 82 LEU A N 1
ATOM 608 C CA . LEU A 1 82 ? 188.245 41.168 167.205 1.00 149.73 82 LEU A CA 1
ATOM 609 C C . LEU A 1 82 ? 189.635 41.538 166.687 1.00 158.06 82 LEU A C 1
ATOM 610 O O . LEU A 1 82 ? 190.551 41.776 167.475 1.00 159.67 82 LEU A O 1
ATOM 615 N N . LYS A 1 83 ? 189.778 41.598 165.365 1.00 158.60 83 LYS A N 1
ATOM 616 C CA . LYS A 1 83 ? 191.074 41.791 164.708 1.00 159.34 83 LYS A CA 1
ATOM 617 C C . LYS A 1 83 ? 191.910 42.967 165.229 1.00 156.01 83 LYS A C 1
ATOM 618 O O . LYS A 1 83 ? 193.129 42.989 165.057 1.00 157.46 83 LYS A O 1
ATOM 624 N N . ARG A 1 84 ? 191.258 43.936 165.863 1.00 151.59 84 ARG A N 1
ATOM 625 C CA . ARG A 1 84 ? 191.958 45.094 166.408 1.00 150.13 84 ARG A CA 1
ATOM 626 C C . ARG A 1 84 ? 192.455 44.830 167.830 1.00 133.48 84 ARG A C 1
ATOM 627 O O . ARG A 1 84 ? 193.489 45.361 168.245 1.00 128.58 84 ARG A O 1
ATOM 635 N N . VAL A 1 85 ? 191.730 43.991 168.565 1.00 130.74 85 VAL A N 1
ATOM 636 C CA . VAL A 1 85 ? 192.058 43.730 169.963 1.00 129.49 85 VAL A CA 1
ATOM 637 C C . VAL A 1 85 ? 192.324 42.239 170.224 1.00 127.52 85 VAL A C 1
ATOM 638 O O . VAL A 1 85 ? 192.466 41.812 171.372 1.00 126.18 85 VAL A O 1
ATOM 642 N N . ILE A 1 86 ? 192.419 41.457 169.150 1.00 122.33 86 ILE A N 1
ATOM 643 C CA . ILE A 1 86 ? 192.604 40.007 169.260 1.00 128.01 86 ILE A CA 1
ATOM 644 C C . ILE A 1 86 ? 193.879 39.616 170.017 1.00 129.68 86 ILE A C 1
ATOM 645 O O . ILE A 1 86 ? 193.890 38.621 170.743 1.00 137.72 86 ILE A O 1
ATOM 650 N N . LYS A 1 87 ? 194.940 40.404 169.860 1.00 112.72 87 LYS A N 1
ATOM 651 C CA . LYS A 1 87 ? 196.200 40.133 170.551 1.00 110.99 87 LYS A CA 1
ATOM 652 C C . LYS A 1 87 ? 196.037 40.170 172.069 1.00 108.76 87 LYS A C 1
ATOM 653 O O . LYS A 1 87 ? 196.665 39.392 172.789 1.00 124.14 87 LYS A O 1
ATOM 659 N N . THR A 1 88 ? 195.189 41.075 172.546 1.00 105.86 88 THR A N 1
ATOM 660 C CA . THR A 1 88 ? 194.869 41.163 173.967 1.00 110.82 88 THR A CA 1
ATOM 661 C C . THR A 1 88 ? 194.047 39.949 174.403 1.00 122.14 88 THR A C 1
ATOM 662 O O . THR A 1 88 ? 194.305 39.350 175.449 1.00 118.38 88 THR A O 1
ATOM 666 N N . VAL A 1 89 ? 193.062 39.593 173.582 1.00 122.17 89 VAL A N 1
ATOM 667 C CA . VAL A 1 89 ? 192.173 38.466 173.853 1.00 109.67 89 VAL A CA 1
ATOM 668 C C . VAL A 1 89 ? 192.925 37.145 174.000 1.00 105.65 89 VAL A C 1
ATOM 669 O O . VAL A 1 89 ? 192.723 36.415 174.976 1.00 117.95 89 VAL A O 1
ATOM 673 N N . VAL A 1 90 ? 193.778 36.846 173.022 1.00 101.71 90 VAL A N 1
ATOM 674 C CA . VAL A 1 90 ? 194.582 35.626 173.018 1.00 110.24 90 VAL A CA 1
ATOM 675 C C . VAL A 1 90 ? 195.302 35.443 174.349 1.00 118.09 90 VAL A C 1
ATOM 676 O O . VAL A 1 90 ? 195.230 34.376 174.960 1.00 114.17 90 VAL A O 1
ATOM 680 N N . ARG A 1 91 ? 195.979 36.495 174.800 1.00 107.20 91 ARG A N 1
ATOM 681 C CA . ARG A 1 91 ? 196.649 36.484 176.093 1.00 99.88 91 ARG A CA 1
ATOM 682 C C . ARG A 1 91 ? 195.644 36.314 177.227 1.00 105.21 91 ARG A C 1
ATOM 683 O O . ARG A 1 91 ? 195.913 35.619 178.208 1.00 107.06 91 ARG A O 1
ATOM 691 N N . LEU A 1 92 ? 194.485 36.949 177.085 1.00 101.12 92 LEU A N 1
ATOM 692 C CA . LEU A 1 92 ? 193.458 36.908 178.121 1.00 105.69 92 LEU A CA 1
ATOM 693 C C . LEU A 1 92 ? 192.809 35.531 178.267 1.00 113.62 92 LEU A C 1
ATOM 694 O O . LEU A 1 92 ? 192.124 35.267 179.256 1.00 116.30 92 LEU A O 1
ATOM 699 N N . ASP A 1 93 ? 193.027 34.656 177.287 1.00 108.37 93 ASP A N 1
ATOM 700 C CA . ASP A 1 93 ? 192.477 33.302 177.340 1.00 103.04 93 ASP A CA 1
ATOM 701 C C . ASP A 1 93 ? 193.559 32.223 177.388 1.00 110.29 93 ASP A C 1
ATOM 702 O O . ASP A 1 93 ? 193.255 31.038 177.524 1.00 92.34 93 ASP A O 1
ATOM 707 N N . THR A 1 94 ? 194.819 32.638 177.276 1.00 120.06 94 THR A N 1
ATOM 708 C CA . THR A 1 94 ? 195.943 31.704 177.301 1.00 104.72 94 THR A CA 1
ATOM 709 C C . THR A 1 94 ? 196.721 31.791 178.613 1.00 111.31 94 THR A C 1
ATOM 710 O O . THR A 1 94 ? 196.406 31.098 179.582 1.00 95.09 94 THR A O 1
ATOM 714 N N . ILE A 1 95 ? 197.738 32.649 178.629 1.00 113.81 95 ILE A N 1
ATOM 715 C CA . ILE A 1 95 ? 198.619 32.811 179.783 1.00 104.55 95 ILE A CA 1
ATOM 716 C C . ILE A 1 95 ? 197.851 33.208 181.044 1.00 95.79 95 ILE A C 1
ATOM 717 O O . ILE A 1 95 ? 198.023 32.599 182.100 1.00 95.75 95 ILE A O 1
ATOM 722 N N . THR A 1 96 ? 197.009 34.230 180.924 1.00 97.93 96 THR A N 1
ATOM 723 C CA . THR A 1 96 ? 196.184 34.691 182.036 1.00 105.61 96 THR A CA 1
ATOM 724 C C . THR A 1 96 ? 195.322 33.559 182.600 1.00 95.40 96 THR A C 1
ATOM 725 O O . THR A 1 96 ? 195.224 33.395 183.817 1.00 82.65 96 THR A O 1
ATOM 729 N N . PHE A 1 97 ? 194.715 32.779 181.710 1.00 111.99 97 PHE A N 1
ATOM 730 C CA . PHE A 1 97 ? 193.873 31.655 182.106 1.00 115.63 97 PHE A CA 1
ATOM 731 C C . PHE A 1 97 ? 194.674 30.627 182.901 1.00 121.26 97 PHE A C 1
ATOM 732 O O . PHE A 1 97 ? 194.267 30.216 183.992 1.00 112.81 97 PHE A O 1
ATOM 740 N N . LEU A 1 98 ? 195.813 30.221 182.345 1.00 124.73 98 LEU A N 1
ATOM 741 C CA . LEU A 1 98 ? 196.706 29.262 182.991 1.00 114.72 98 LEU A CA 1
ATOM 742 C C . LEU A 1 98 ? 197.158 29.734 184.372 1.00 121.67 98 LEU A C 1
ATOM 743 O O . LEU A 1 98 ? 197.074 28.989 185.342 1.00 122.79 98 LEU A O 1
ATOM 748 N N . ILE A 1 99 ? 197.637 30.972 184.448 1.00 104.92 99 ILE A N 1
ATOM 749 C CA . ILE A 1 99 ? 198.125 31.549 185.699 1.00 100.92 99 ILE A CA 1
ATOM 750 C C . ILE A 1 99 ? 197.024 31.649 186.758 1.00 106.26 99 ILE A C 1
ATOM 751 O O . ILE A 1 99 ? 197.226 31.263 187.911 1.00 124.44 99 ILE A O 1
ATOM 756 N N . THR A 1 100 ? 195.866 32.168 186.357 1.00 91.04 100 THR A N 1
ATOM 757 C CA . THR A 1 100 ? 194.696 32.244 187.226 1.00 98.76 100 THR A CA 1
ATOM 758 C C . THR A 1 100 ? 194.381 30.861 187.783 1.00 106.06 100 THR A C 1
ATOM 759 O O . THR A 1 100 ? 194.149 30.694 188.984 1.00 98.92 100 THR A O 1
ATOM 763 N N . LEU A 1 101 ? 194.385 29.875 186.890 1.00 122.49 101 LEU A N 1
ATOM 764 C CA . LEU A 1 101 ? 194.179 28.477 187.250 1.00 120.31 101 LEU A CA 1
ATOM 765 C C . LEU A 1 101 ? 195.167 28.006 188.320 1.00 113.62 101 LEU A C 1
ATOM 766 O O . LEU A 1 101 ? 194.764 27.578 189.405 1.00 101.63 101 LEU A O 1
ATOM 771 N N . LEU A 1 102 ? 196.457 28.103 188.008 1.00 110.96 102 LEU A N 1
ATOM 772 C CA . LEU A 1 102 ? 197.519 27.608 188.879 1.00 105.28 102 LEU A CA 1
ATOM 773 C C . LEU A 1 102 ? 197.514 28.275 190.253 1.00 105.34 102 LEU A C 1
ATOM 774 O O . LEU A 1 102 ? 197.736 27.616 191.268 1.00 104.11 102 LEU A O 1
ATOM 779 N N . ILE A 1 103 ? 197.258 29.580 190.278 1.00 94.12 103 ILE A N 1
ATOM 780 C CA . ILE A 1 103 ? 197.235 30.336 191.526 1.00 99.91 103 ILE A CA 1
ATOM 781 C C . ILE A 1 103 ? 195.998 30.007 192.367 1.00 104.16 103 ILE A C 1
ATOM 782 O O . ILE A 1 103 ? 196.099 29.810 193.580 1.00 103.50 103 ILE A O 1
ATOM 787 N N . SER A 1 104 ? 194.837 29.946 191.719 1.00 93.36 104 SER A N 1
ATOM 788 C CA . SER A 1 104 ? 193.598 29.596 192.408 1.00 97.98 104 SER A CA 1
ATOM 789 C C . SER A 1 104 ? 193.693 28.199 193.019 1.00 118.31 104 SER A C 1
ATOM 790 O O . SER A 1 104 ? 193.284 27.979 194.162 1.00 125.14 104 SER A O 1
ATOM 793 N N . GLY A 1 105 ? 194.248 27.263 192.255 1.00 112.47 105 GLY A N 1
ATOM 794 C CA . GLY A 1 105 ? 194.470 25.918 192.751 1.00 108.52 105 GLY A CA 1
ATOM 795 C C . GLY A 1 105 ? 195.502 25.865 193.862 1.00 104.65 105 GLY A C 1
ATOM 796 O O . GLY A 1 105 ? 195.376 25.082 194.808 1.00 102.55 105 GLY A O 1
ATOM 797 N N . PHE A 1 106 ? 196.528 26.703 193.737 1.00 95.24 106 PHE A N 1
ATOM 798 C CA . PHE A 1 106 ? 197.587 26.821 194.731 1.00 95.83 106 PHE A CA 1
ATOM 799 C C . PHE A 1 106 ? 196.976 27.205 196.074 1.00 101.95 106 PHE A C 1
ATOM 800 O O . PHE A 1 106 ? 197.134 26.496 197.074 1.00 115.75 106 PHE A O 1
ATOM 808 N N . ILE A 1 107 ? 196.274 28.335 196.080 1.00 96.41 107 ILE A N 1
ATOM 809 C CA . ILE A 1 107 ? 195.597 28.822 197.275 1.00 95.53 107 ILE A CA 1
ATOM 810 C C . ILE A 1 107 ? 194.608 27.785 197.806 1.00 101.27 107 ILE A C 1
ATOM 811 O O . ILE A 1 107 ? 194.536 27.556 199.015 1.00 105.81 107 ILE A O 1
ATOM 816 N N . PHE A 1 108 ? 193.862 27.156 196.899 1.00 104.67 108 PHE A N 1
ATOM 817 C CA . PHE A 1 108 ? 192.887 26.134 197.272 1.00 104.90 108 PHE A CA 1
ATOM 818 C C . PHE A 1 108 ? 193.545 25.006 198.063 1.00 114.69 108 PHE A C 1
ATOM 819 O O . PHE A 1 108 ? 193.013 24.562 199.083 1.00 102.83 108 PHE A O 1
ATOM 827 N N . ASN A 1 109 ? 194.697 24.545 197.587 1.00 103.57 109 ASN A N 1
ATOM 828 C CA . ASN A 1 109 ? 195.452 23.519 198.293 1.00 103.03 109 ASN A CA 1
ATOM 829 C C . ASN A 1 109 ? 195.973 24.028 199.633 1.00 108.71 109 ASN A C 1
ATOM 830 O O . ASN A 1 109 ? 195.907 23.324 200.643 1.00 112.25 109 ASN A O 1
ATOM 835 N N . MET A 1 110 ? 196.484 25.255 199.638 1.00 105.01 110 MET A N 1
ATOM 836 C CA . MET A 1 110 ? 197.061 25.839 200.847 1.00 99.60 110 MET A CA 1
ATOM 837 C C . MET A 1 110 ? 196.045 26.045 201.974 1.00 96.50 110 MET A C 1
ATOM 838 O O . MET A 1 110 ? 196.404 25.993 203.151 1.00 120.84 110 MET A O 1
ATOM 843 N N . VAL A 1 111 ? 194.784 26.270 201.613 1.00 93.49 111 VAL A N 1
ATOM 844 C CA . VAL A 1 111 ? 193.729 26.493 202.601 1.00 107.75 111 VAL A CA 1
ATOM 845 C C . VAL A 1 111 ? 193.421 25.241 203.424 1.00 113.04 111 VAL A C 1
ATOM 846 O O . VAL A 1 111 ? 193.418 25.282 204.656 1.00 134.75 111 VAL A O 1
ATOM 850 N N . LEU A 1 112 ? 193.165 24.133 202.736 1.00 112.01 112 LEU A N 1
ATOM 851 C CA . LEU A 1 112 ? 192.724 22.904 203.388 1.00 141.17 112 LEU A CA 1
ATOM 852 C C . LEU A 1 112 ? 193.894 22.019 203.817 1.00 140.19 112 LEU A C 1
ATOM 853 O O . LEU A 1 112 ? 193.702 20.846 204.144 1.00 121.16 112 LEU A O 1
ATOM 858 N N . ASN A 1 113 ? 195.094 22.595 203.825 1.00 144.69 113 ASN A N 1
ATOM 859 C CA . ASN A 1 113 ? 196.326 21.864 204.120 1.00 145.77 113 ASN A CA 1
ATOM 860 C C . ASN A 1 113 ? 196.532 20.682 203.174 1.00 134.56 113 ASN A C 1
ATOM 861 O O . ASN A 1 113 ? 196.639 19.533 203.605 1.00 138.47 113 ASN A O 1
ATOM 866 N N . LEU A 1 114 ? 196.571 20.980 201.879 1.00 110.09 114 LEU A N 1
ATOM 867 C CA . LEU A 1 114 ? 196.879 19.988 200.856 1.00 96.89 114 LEU A CA 1
ATOM 868 C C . LEU A 1 114 ? 198.200 20.371 200.205 1.00 121.05 114 LEU A C 1
ATOM 869 O O . LEU A 1 114 ? 198.519 21.556 200.113 1.00 133.54 114 LEU A O 1
ATOM 874 N N . PRO A 1 115 ? 198.976 19.371 199.755 1.00 113.96 115 PRO A N 1
ATOM 875 C CA . PRO A 1 115 ? 200.256 19.658 199.095 1.00 130.99 115 PRO A CA 1
ATOM 876 C C . PRO A 1 115 ? 200.059 20.541 197.870 1.00 127.42 115 PRO A C 1
ATOM 877 O O . PRO A 1 115 ? 198.985 20.513 197.268 1.00 119.04 115 PRO A O 1
ATOM 881 N N . TYR A 1 116 ? 201.079 21.309 197.502 1.00 122.62 116 TYR A N 1
ATOM 882 C CA . TYR A 1 116 ? 200.947 22.262 196.404 1.00 121.13 116 TYR A CA 1
ATOM 883 C C . TYR A 1 116 ? 200.888 21.577 195.040 1.00 129.70 116 TYR A C 1
ATOM 884 O O . TYR A 1 116 ? 200.887 22.243 194.004 1.00 133.49 116 TYR A O 1
ATOM 893 N N . THR A 1 117 ? 200.833 20.248 195.048 1.00 119.61 117 THR A N 1
ATOM 894 C CA . THR A 1 117 ? 200.727 19.469 193.820 1.00 130.19 117 THR A CA 1
ATOM 895 C C . THR A 1 117 ? 199.432 18.661 193.768 1.00 119.20 117 THR A C 1
ATOM 896 O O . THR A 1 117 ? 199.235 17.851 192.860 1.00 112.14 117 THR A O 1
ATOM 900 N N . SER A 1 118 ? 198.558 18.880 194.747 1.00 100.42 118 SER A N 1
ATOM 901 C CA . SER A 1 118 ? 197.263 18.208 194.782 1.00 98.39 118 SER A CA 1
ATOM 902 C C . SER A 1 118 ? 196.403 18.622 193.595 1.00 111.54 118 SER A C 1
ATOM 903 O O . SER A 1 118 ? 196.080 19.798 193.441 1.00 138.93 118 SER A O 1
ATOM 906 N N . PRO A 1 119 ? 196.031 17.650 192.748 1.00 91.70 119 PRO A N 1
ATOM 907 C CA . PRO A 1 119 ? 195.220 17.904 191.552 1.00 111.72 119 PRO A CA 1
ATOM 908 C C . PRO A 1 119 ? 193.823 18.433 191.880 1.00 110.48 119 PRO A C 1
ATOM 909 O O . PRO A 1 119 ? 193.151 18.947 190.987 1.00 112.54 119 PRO A O 1
ATOM 913 N N . VAL A 1 120 ? 193.403 18.311 193.137 1.00 98.20 120 VAL A N 1
ATOM 914 C CA . VAL A 1 120 ? 192.095 18.797 193.570 1.00 103.37 120 VAL A CA 1
ATOM 915 C C . VAL A 1 120 ? 191.978 20.310 193.399 1.00 109.31 120 VAL A C 1
ATOM 916 O O . VAL A 1 120 ? 191.029 20.810 192.779 1.00 117.96 120 VAL A O 1
ATOM 920 N N . GLY A 1 121 ? 192.942 21.034 193.962 1.00 99.94 121 GLY A N 1
ATOM 921 C CA . GLY A 1 121 ? 192.969 22.479 193.857 1.00 90.76 121 GLY A CA 1
ATOM 922 C C . GLY A 1 121 ? 192.980 22.944 192.417 1.00 95.94 121 GLY A C 1
ATOM 923 O O . GLY A 1 121 ? 192.227 23.846 192.043 1.00 108.75 121 GLY A O 1
ATOM 924 N N . TYR A 1 122 ? 193.827 22.320 191.604 1.00 83.83 122 TYR A N 1
ATOM 925 C CA . TYR A 1 122 ? 193.951 22.698 190.203 1.00 90.35 122 TYR A CA 1
ATOM 926 C C . TYR A 1 122 ? 192.676 22.351 189.437 1.00 103.96 122 TYR A C 1
ATOM 927 O O . TYR A 1 122 ? 192.360 22.973 188.422 1.00 107.16 122 TYR A O 1
ATOM 936 N N . LEU A 1 123 ? 191.942 21.355 189.926 1.00 110.71 123 LEU A N 1
ATOM 937 C CA . LEU A 1 123 ? 190.643 21.031 189.350 1.00 99.65 123 LEU A CA 1
ATOM 938 C C . LEU A 1 123 ? 189.670 22.161 189.647 1.00 108.48 123 LEU A C 1
ATOM 939 O O . LEU A 1 123 ? 188.943 22.616 188.757 1.00 120.77 123 LEU A O 1
ATOM 944 N N . PHE A 1 124 ? 189.664 22.611 190.900 1.00 103.26 124 PHE A N 1
ATOM 945 C CA . PHE A 1 124 ? 188.832 23.741 191.286 1.00 104.92 124 PHE A CA 1
ATOM 946 C C . PHE A 1 124 ? 189.146 24.950 190.418 1.00 99.18 124 PHE A C 1
ATOM 947 O O . PHE A 1 124 ? 188.236 25.629 189.947 1.00 104.56 124 PHE A O 1
ATOM 955 N N . GLY A 1 125 ? 190.433 25.218 190.217 1.00 98.48 125 GLY A N 1
ATOM 956 C CA . GLY A 1 125 ? 190.849 26.326 189.378 1.00 94.51 125 GLY A CA 1
ATOM 957 C C . GLY A 1 125 ? 190.384 26.152 187.945 1.00 88.88 125 GLY A C 1
ATOM 958 O O . GLY A 1 125 ? 189.990 27.117 187.289 1.00 108.37 125 GLY A O 1
ATOM 959 N N . ALA A 1 126 ? 190.421 24.914 187.462 1.00 94.17 126 ALA A N 1
ATOM 960 C CA . ALA A 1 126 ? 190.011 24.611 186.097 1.00 100.91 126 ALA A CA 1
ATOM 961 C C . ALA A 1 126 ? 188.534 24.922 185.908 1.00 95.02 126 ALA A C 1
ATOM 962 O O . ALA A 1 126 ? 188.131 25.500 184.896 1.00 98.47 126 ALA A O 1
ATOM 964 N N . ILE A 1 127 ? 187.732 24.523 186.889 1.00 78.39 127 ILE A N 1
ATOM 965 C CA . ILE A 1 127 ? 186.312 24.839 186.902 1.00 99.19 127 ILE A CA 1
ATOM 966 C C . ILE A 1 127 ? 186.073 26.355 186.993 1.00 105.73 127 ILE A C 1
ATOM 967 O O . ILE A 1 127 ? 185.225 26.909 186.290 1.00 95.78 127 ILE A O 1
ATOM 972 N N . THR A 1 128 ? 186.849 27.013 187.849 1.00 119.18 128 THR A N 1
ATOM 973 C CA . THR A 1 128 ? 186.660 28.422 188.187 1.00 104.19 128 THR A CA 1
ATOM 974 C C . THR A 1 128 ? 187.155 29.399 187.112 1.00 94.11 128 THR A C 1
ATOM 975 O O . THR A 1 128 ? 186.521 30.423 186.857 1.00 96.72 128 THR A O 1
ATOM 979 N N . ALA A 1 129 ? 188.279 29.074 186.478 1.00 92.56 129 ALA A N 1
ATOM 980 C CA . ALA A 1 129 ? 188.971 30.003 185.581 1.00 100.38 129 ALA A CA 1
ATOM 981 C C . ALA A 1 129 ? 188.152 30.535 184.399 1.00 106.03 129 ALA A C 1
ATOM 982 O O . ALA A 1 129 ? 188.569 31.486 183.738 1.00 115.34 129 ALA A O 1
ATOM 984 N N . ALA A 1 130 ? 186.999 29.931 184.132 1.00 125.08 130 ALA A N 1
ATOM 985 C CA . ALA A 1 130 ? 186.167 30.349 183.008 1.00 124.91 130 ALA A CA 1
ATOM 986 C C . ALA A 1 130 ? 185.268 31.542 183.346 1.00 124.75 130 ALA A C 1
ATOM 987 O O . ALA A 1 130 ? 184.277 31.396 184.059 1.00 126.63 130 ALA A O 1
ATOM 989 N N . THR A 1 131 ? 185.609 32.715 182.817 1.00 118.71 131 THR A N 1
ATOM 990 C CA . THR A 1 131 ? 184.779 33.908 182.984 1.00 124.96 131 THR A CA 1
ATOM 991 C C . THR A 1 131 ? 183.505 33.796 182.142 1.00 135.57 131 THR A C 1
ATOM 992 O O . THR A 1 131 ? 183.512 33.157 181.090 1.00 141.26 131 THR A O 1
ATOM 996 N N . ASP A 1 132 ? 182.415 34.408 182.606 1.00 136.56 132 ASP A N 1
ATOM 997 C CA . ASP A 1 132 ? 181.124 34.316 181.917 1.00 132.34 132 ASP A CA 1
ATOM 998 C C . ASP A 1 132 ? 180.732 35.617 181.217 1.00 105.53 132 ASP A C 1
ATOM 999 O O . ASP A 1 132 ? 180.802 36.692 181.810 1.00 125.20 132 ASP A O 1
ATOM 1004 N N . PRO A 1 133 ? 180.317 35.517 179.943 1.00 109.85 133 PRO A N 1
ATOM 1005 C CA . PRO A 1 133 ? 179.926 36.667 179.120 1.00 114.30 133 PRO A CA 1
ATOM 1006 C C . PRO A 1 133 ? 178.479 37.089 179.343 1.00 111.72 133 PRO A C 1
ATOM 1007 O O . PRO A 1 133 ? 178.111 38.209 178.998 1.00 108.03 133 PRO A O 1
ATOM 1011 N N . ALA A 1 134 ? 177.673 36.202 179.915 1.00 122.96 134 ALA A N 1
ATOM 1012 C CA . ALA A 1 134 ? 176.250 36.468 180.089 1.00 115.58 134 ALA A CA 1
ATOM 1013 C C . ALA A 1 134 ? 175.969 37.466 181.213 1.00 98.96 134 ALA A C 1
ATOM 1014 O O . ALA A 1 134 ? 174.823 37.873 181.413 1.00 104.30 134 ALA A O 1
ATOM 1016 N N . THR A 1 135 ? 177.013 37.849 181.943 1.00 117.29 135 THR A N 1
ATOM 1017 C CA . THR A 1 135 ? 176.888 38.836 183.009 1.00 119.37 135 THR A CA 1
ATOM 1018 C C . THR A 1 135 ? 177.642 40.104 182.617 1.00 122.15 135 THR A C 1
ATOM 1019 O O . THR A 1 135 ? 177.408 41.179 183.171 1.00 126.45 135 THR A O 1
ATOM 1023 N N . LEU A 1 136 ? 178.547 39.970 181.653 1.00 114.31 136 LEU A N 1
ATOM 1024 C CA . LEU A 1 136 ? 179.264 41.114 181.106 1.00 113.38 136 LEU A CA 1
ATOM 1025 C C . LEU A 1 136 ? 178.412 41.835 180.066 1.00 136.09 136 LEU A C 1
ATOM 1026 O O . LEU A 1 136 ? 178.388 43.065 180.013 1.00 137.71 136 LEU A O 1
ATOM 1031 N N . ILE A 1 137 ? 177.711 41.057 179.247 1.00 152.21 137 ILE A N 1
ATOM 1032 C CA . ILE A 1 137 ? 176.928 41.604 178.138 1.00 140.83 137 ILE A CA 1
ATOM 1033 C C . ILE A 1 137 ? 175.735 42.511 178.515 1.00 157.68 137 ILE A C 1
ATOM 1034 O O . ILE A 1 137 ? 175.479 43.496 177.821 1.00 171.31 137 ILE A O 1
ATOM 1039 N N . PRO A 1 138 ? 175.011 42.211 179.612 1.00 159.76 138 PRO A N 1
ATOM 1040 C CA . PRO A 1 138 ? 173.943 43.180 179.873 1.00 180.05 138 PRO A CA 1
ATOM 1041 C C . PRO A 1 138 ? 174.470 44.401 180.623 1.00 168.54 138 PRO A C 1
ATOM 1042 O O . PRO A 1 138 ? 173.804 45.437 180.661 1.00 174.36 138 PRO A O 1
ATOM 1046 N N . VAL A 1 139 ? 175.664 44.276 181.195 1.00 141.23 139 VAL A N 1
ATOM 1047 C CA . VAL A 1 139 ? 176.243 45.322 182.035 1.00 153.02 139 VAL A CA 1
ATOM 1048 C C . VAL A 1 139 ? 177.095 46.327 181.252 1.00 160.17 139 VAL A C 1
ATOM 1049 O O . VAL A 1 139 ? 176.995 47.535 181.474 1.00 174.52 139 VAL A O 1
ATOM 1053 N N . PHE A 1 140 ? 177.916 45.828 180.331 1.00 148.50 140 PHE A N 1
ATOM 1054 C CA . PHE A 1 140 ? 178.907 46.662 179.646 1.00 144.98 140 PHE A CA 1
ATOM 1055 C C . PHE A 1 140 ? 178.333 47.879 178.913 1.00 176.51 140 PHE A C 1
ATOM 1056 O O . PHE A 1 140 ? 178.885 48.976 178.998 1.00 193.69 140 PHE A O 1
ATOM 1064 N N . SER A 1 141 ? 177.231 47.681 178.196 1.00 176.30 141 SER A N 1
ATOM 1065 C CA . SER A 1 141 ? 176.675 48.732 177.353 1.00 177.72 141 SER A CA 1
ATOM 1066 C C . SER A 1 141 ? 175.961 49.795 178.179 1.00 184.02 141 SER A C 1
ATOM 1067 O O . SER A 1 141 ? 175.923 50.967 177.803 1.00 187.91 141 SER A O 1
ATOM 1070 N N . ARG A 1 142 ? 175.403 49.374 179.310 1.00 173.88 142 ARG A N 1
ATOM 1071 C CA . ARG A 1 142 ? 174.658 50.273 180.183 1.00 182.59 142 ARG A CA 1
ATOM 1072 C C . ARG A 1 142 ? 175.529 51.382 180.770 1.00 189.78 142 ARG A C 1
ATOM 1073 O O . ARG A 1 142 ? 175.046 52.481 181.042 1.00 186.74 142 ARG A O 1
ATOM 1081 N N . VAL A 1 143 ? 176.810 51.091 180.964 1.00 187.79 143 VAL A N 1
ATOM 1082 C CA . VAL A 1 143 ? 177.711 52.042 181.609 1.00 188.35 143 VAL A CA 1
ATOM 1083 C C . VAL A 1 143 ? 178.557 52.847 180.619 1.00 197.92 143 VAL A C 1
ATOM 1084 O O . VAL A 1 143 ? 179.542 53.477 181.007 1.00 199.54 143 VAL A O 1
ATOM 1088 N N . ARG A 1 144 ? 178.159 52.819 179.348 1.00 200.71 144 ARG A N 1
ATOM 1089 C CA . ARG A 1 144 ? 178.764 53.650 178.303 1.00 201.42 144 ARG A CA 1
ATOM 1090 C C . ARG A 1 144 ? 180.287 53.546 178.229 1.00 193.12 144 ARG A C 1
ATOM 1091 O O . ARG A 1 144 ? 180.977 54.563 178.160 1.00 187.20 144 ARG A O 1
ATOM 1099 N N . THR A 1 145 ? 180.813 52.327 178.240 1.00 172.58 145 THR A N 1
ATOM 1100 C CA . THR A 1 145 ? 182.260 52.132 178.216 1.00 144.57 145 THR A CA 1
ATOM 1101 C C . THR A 1 145 ? 182.858 52.331 176.828 1.00 150.35 145 THR A C 1
ATOM 1102 O O . THR A 1 145 ? 182.137 52.534 175.847 1.00 154.28 145 THR A O 1
ATOM 1106 N N . ASN A 1 146 ? 184.185 52.283 176.764 1.00 150.38 146 ASN A N 1
ATOM 1107 C CA . ASN A 1 146 ? 184.897 52.253 175.497 1.00 142.54 146 ASN A CA 1
ATOM 1108 C C . ASN A 1 146 ? 184.507 50.976 174.767 1.00 142.69 146 ASN A C 1
ATOM 1109 O O . ASN A 1 146 ? 184.199 49.972 175.408 1.00 142.57 146 ASN A O 1
ATOM 1114 N N . PRO A 1 147 ? 184.508 51.003 173.425 1.00 143.61 147 PRO A N 1
ATOM 1115 C CA . PRO A 1 147 ? 184.098 49.807 172.679 1.00 145.94 147 PRO A CA 1
ATOM 1116 C C . PRO A 1 147 ? 185.086 48.654 172.844 1.00 141.06 147 PRO A C 1
ATOM 1117 O O . PRO A 1 147 ? 184.680 47.500 173.025 1.00 133.74 147 PRO A O 1
ATOM 1121 N N . GLU A 1 148 ? 186.374 48.980 172.800 1.00 138.95 148 GLU A N 1
ATOM 1122 C CA . GLU A 1 148 ? 187.435 47.980 172.791 1.00 127.85 148 GLU A CA 1
ATOM 1123 C C . GLU A 1 148 ? 187.462 47.055 174.007 1.00 116.26 148 GLU A C 1
ATOM 1124 O O . GLU A 1 148 ? 187.641 45.853 173.853 1.00 135.49 148 GLU A O 1
ATOM 1130 N N . VAL A 1 149 ? 187.291 47.602 175.207 1.00 112.61 149 VAL A N 1
ATOM 1131 C CA . VAL A 1 149 ? 187.323 46.775 176.413 1.00 117.78 149 VAL A CA 1
ATOM 1132 C C . VAL A 1 149 ? 186.066 45.911 176.510 1.00 114.36 149 VAL A C 1
ATOM 1133 O O . VAL A 1 149 ? 186.087 44.827 177.094 1.00 108.83 149 VAL A O 1
ATOM 1137 N N . ALA A 1 150 ? 184.980 46.394 175.917 1.00 118.56 150 ALA A N 1
ATOM 1138 C CA . ALA A 1 150 ? 183.728 45.655 175.879 1.00 119.77 150 ALA A CA 1
ATOM 1139 C C . ALA A 1 150 ? 183.884 44.434 174.983 1.00 119.11 150 ALA A C 1
ATOM 1140 O O . ALA A 1 150 ? 183.617 43.299 175.398 1.00 115.65 150 ALA A O 1
ATOM 1142 N N . ILE A 1 151 ? 184.318 44.685 173.751 1.00 122.91 151 ILE A N 1
ATOM 1143 C CA . ILE A 1 151 ? 184.610 43.626 172.790 1.00 121.60 151 ILE A CA 1
ATOM 1144 C C . ILE A 1 151 ? 185.635 42.633 173.350 1.00 114.47 151 ILE A C 1
ATOM 1145 O O . ILE A 1 151 ? 185.501 41.419 173.176 1.00 125.65 151 ILE A O 1
ATOM 1150 N N . THR A 1 152 ? 186.650 43.161 174.028 1.00 102.34 152 THR A N 1
ATOM 1151 C CA . THR A 1 152 ? 187.732 42.356 174.586 1.00 108.81 152 THR A CA 1
ATOM 1152 C C . THR A 1 152 ? 187.228 41.420 175.673 1.00 98.18 152 THR A C 1
ATOM 1153 O O . THR A 1 152 ? 187.438 40.208 175.606 1.00 94.81 152 THR A O 1
ATOM 1157 N N . LEU A 1 153 ? 186.577 41.990 176.684 1.00 89.53 153 LEU A N 1
ATOM 1158 C CA . LEU A 1 153 ? 186.053 41.200 177.790 1.00 80.68 153 LEU A CA 1
ATOM 1159 C C . LEU A 1 153 ? 185.005 40.198 177.317 1.00 100.92 153 LEU A C 1
ATOM 1160 O O . LEU A 1 153 ? 184.913 39.096 177.857 1.00 104.67 153 LEU A O 1
ATOM 1165 N N . GLU A 1 154 ? 184.222 40.577 176.310 1.00 112.42 154 GLU A N 1
ATOM 1166 C CA . GLU A 1 154 ? 183.257 39.654 175.721 1.00 93.67 154 GLU A CA 1
ATOM 1167 C C . GLU A 1 154 ? 183.985 38.468 175.094 1.00 86.09 154 GLU A C 1
ATOM 1168 O O . GLU A 1 154 ? 183.666 37.309 175.373 1.00 97.17 154 GLU A O 1
ATOM 1174 N N . ALA A 1 155 ? 184.971 38.771 174.254 1.00 79.95 155 ALA A N 1
ATOM 1175 C CA . ALA A 1 155 ? 185.762 37.750 173.576 1.00 88.72 155 ALA A CA 1
ATOM 1176 C C . ALA A 1 155 ? 186.420 36.786 174.558 1.00 104.79 155 ALA A C 1
ATOM 1177 O O . ALA A 1 155 ? 186.359 35.569 174.376 1.00 111.96 155 ALA A O 1
ATOM 1179 N N . GLU A 1 156 ? 187.057 37.333 175.589 1.00 112.21 156 GLU A N 1
ATOM 1180 C CA . GLU A 1 156 ? 187.674 36.514 176.622 1.00 105.12 156 GLU A CA 1
ATOM 1181 C C . GLU A 1 156 ? 186.631 35.640 177.305 1.00 94.54 156 GLU A C 1
ATOM 1182 O O . GLU A 1 156 ? 186.750 34.416 177.316 1.00 96.98 156 GLU A O 1
ATOM 1188 N N . SER A 1 157 ? 185.604 36.275 177.859 1.00 82.34 157 SER A N 1
ATOM 1189 C CA . SER A 1 157 ? 184.552 35.563 178.580 1.00 100.66 157 SER A CA 1
ATOM 1190 C C . SER A 1 157 ? 183.899 34.447 177.762 1.00 117.64 157 SER A C 1
ATOM 1191 O O . SER A 1 157 ? 183.444 33.451 178.322 1.00 131.91 157 SER A O 1
ATOM 1194 N N . ILE A 1 158 ? 183.857 34.610 176.443 1.00 112.73 158 ILE A N 1
ATOM 1195 C CA . ILE A 1 158 ? 183.303 33.580 175.568 1.00 106.51 158 ILE A CA 1
ATOM 1196 C C . ILE A 1 158 ? 184.311 32.459 175.297 1.00 118.64 158 ILE A C 1
ATOM 1197 O O . ILE A 1 158 ? 183.996 31.280 175.470 1.00 121.68 158 ILE A O 1
ATOM 1202 N N . PHE A 1 159 ? 185.519 32.832 174.882 1.00 120.60 159 PHE A N 1
ATOM 1203 C CA . PHE A 1 159 ? 186.572 31.860 174.588 1.00 97.52 159 PHE A CA 1
ATOM 1204 C C . PHE A 1 159 ? 186.963 31.011 175.803 1.00 101.33 159 PHE A C 1
ATOM 1205 O O . PHE A 1 159 ? 187.461 29.894 175.649 1.00 112.40 159 PHE A O 1
ATOM 1213 N N . ASN A 1 160 ? 186.738 31.544 177.002 1.00 108.31 160 ASN A N 1
ATOM 1214 C CA . ASN A 1 160 ? 187.069 30.842 178.241 1.00 113.31 160 ASN A CA 1
ATOM 1215 C C . ASN A 1 160 ? 186.250 29.571 178.451 1.00 114.58 160 ASN A C 1
ATOM 1216 O O . ASN A 1 160 ? 186.798 28.524 178.797 1.00 111.07 160 ASN A O 1
ATOM 1221 N N . ASP A 1 161 ? 184.940 29.680 178.243 1.00 100.36 161 ASP A N 1
ATOM 1222 C CA . ASP A 1 161 ? 184.002 28.586 178.500 1.00 97.71 161 ASP A CA 1
ATOM 1223 C C . ASP A 1 161 ? 184.404 27.213 177.925 1.00 102.06 161 ASP A C 1
ATOM 1224 O O . ASP A 1 161 ? 184.336 26.211 178.636 1.00 108.86 161 ASP A O 1
ATOM 1229 N N . PRO A 1 162 ? 184.820 27.156 176.645 1.00 102.32 162 PRO A N 1
ATOM 1230 C CA . PRO A 1 162 ? 185.302 25.863 176.142 1.00 95.50 162 PRO A CA 1
ATOM 1231 C C . PRO A 1 162 ? 186.596 25.432 176.826 1.00 101.38 162 PRO A C 1
ATOM 1232 O O . PRO A 1 162 ? 186.675 24.309 177.323 1.00 112.22 162 PRO A O 1
ATOM 1236 N N . LEU A 1 163 ? 187.589 26.319 176.848 1.00 85.07 163 LEU A N 1
ATOM 1237 C CA . LEU A 1 163 ? 188.891 26.017 177.442 1.00 86.28 163 LEU A CA 1
ATOM 1238 C C . LEU A 1 163 ? 188.787 25.645 178.921 1.00 89.13 163 LEU A C 1
ATOM 1239 O O . LEU A 1 163 ? 189.601 24.870 179.429 1.00 80.75 163 LEU A O 1
ATOM 1244 N N . GLY A 1 164 ? 187.785 26.191 179.604 1.00 81.74 164 GLY A N 1
ATOM 1245 C CA . GLY A 1 164 ? 187.512 25.802 180.976 1.00 83.52 164 GLY A CA 1
ATOM 1246 C C . GLY A 1 164 ? 187.049 24.357 181.043 1.00 97.84 164 GLY A C 1
ATOM 1247 O O . GLY A 1 164 ? 187.526 23.581 181.872 1.00 113.55 164 GLY A O 1
ATOM 1248 N N . ILE A 1 165 ? 186.119 24.001 180.160 1.00 94.20 165 ILE A N 1
ATOM 1249 C CA . ILE A 1 165 ? 185.604 22.638 180.077 1.00 90.62 165 ILE A CA 1
ATOM 1250 C C . ILE A 1 165 ? 186.694 21.638 179.687 1.00 107.62 165 ILE A C 1
ATOM 1251 O O . ILE A 1 165 ? 186.850 20.599 180.331 1.00 113.94 165 ILE A O 1
ATOM 1256 N N . VAL A 1 166 ? 187.434 21.956 178.626 1.00 95.10 166 VAL A N 1
ATOM 1257 C CA . VAL A 1 166 ? 188.536 21.117 178.155 1.00 98.00 166 VAL A CA 1
ATOM 1258 C C . VAL A 1 166 ? 189.520 20.821 179.280 1.00 106.58 166 VAL A C 1
ATOM 1259 O O . VAL A 1 166 ? 189.808 19.661 179.580 1.00 96.98 166 VAL A O 1
ATOM 1263 N N . SER A 1 167 ? 190.021 21.882 179.904 1.00 107.38 167 SER A N 1
ATOM 1264 C CA . SER A 1 167 ? 190.958 21.765 181.013 1.00 103.38 167 SER A CA 1
ATOM 1265 C C . SER A 1 167 ? 190.367 20.967 182.172 1.00 98.02 167 SER A C 1
ATOM 1266 O O . SER A 1 167 ? 191.077 20.220 182.843 1.00 109.77 167 SER A O 1
ATOM 1269 N N . THR A 1 168 ? 189.065 21.126 182.395 1.00 89.89 168 THR A N 1
ATOM 1270 C CA . THR A 1 168 ? 188.365 20.401 183.449 1.00 103.68 168 THR A CA 1
ATOM 1271 C C . THR A 1 168 ? 188.370 18.899 183.163 1.00 102.47 168 THR A C 1
ATOM 1272 O O . THR A 1 168 ? 188.556 18.085 184.071 1.00 103.51 168 THR A O 1
ATOM 1276 N N . SER A 1 169 ? 188.170 18.540 181.898 1.00 98.38 169 SER A N 1
ATOM 1277 C CA . SER A 1 169 ? 188.196 17.141 181.481 1.00 114.61 169 SER A CA 1
ATOM 1278 C C . SER A 1 169 ? 189.606 16.554 181.553 1.00 114.11 169 SER A C 1
ATOM 1279 O O . SER A 1 169 ? 189.785 15.402 181.949 1.00 129.64 169 SER A O 1
ATOM 1282 N N . VAL A 1 170 ? 190.599 17.351 181.163 1.00 102.41 170 VAL A N 1
ATOM 1283 C CA . VAL A 1 170 ? 191.998 16.931 181.208 1.00 103.69 170 VAL A CA 1
ATOM 1284 C C . VAL A 1 170 ? 192.426 16.562 182.628 1.00 98.01 170 VAL A C 1
ATOM 1285 O O . VAL A 1 170 ? 192.947 15.470 182.864 1.00 112.85 170 VAL A O 1
ATOM 1289 N N . ILE A 1 171 ? 192.199 17.478 183.566 1.00 89.60 171 ILE A N 1
ATOM 1290 C CA . ILE A 1 171 ? 192.538 17.252 184.969 1.00 105.02 171 ILE A CA 1
ATOM 1291 C C . ILE A 1 171 ? 191.754 16.060 185.529 1.00 124.81 171 ILE A C 1
ATOM 1292 O O . ILE A 1 171 ? 192.279 15.283 186.332 1.00 148.99 171 ILE A O 1
ATOM 1297 N N . LEU A 1 172 ? 190.509 15.910 185.082 1.00 108.22 172 LEU A N 1
ATOM 1298 C CA . LEU A 1 172 ? 189.678 14.773 185.469 1.00 104.94 172 LEU A CA 1
ATOM 1299 C C . LEU A 1 172 ? 190.351 13.443 185.142 1.00 109.04 172 LEU A C 1
ATOM 1300 O O . LEU A 1 172 ? 190.171 12.457 185.860 1.00 103.63 172 LEU A O 1
ATOM 1305 N N . GLY A 1 173 ? 191.129 13.424 184.063 1.00 112.83 173 GLY A N 1
ATOM 1306 C CA . GLY A 1 173 ? 191.876 12.239 183.680 1.00 116.28 173 GLY A CA 1
ATOM 1307 C C . GLY A 1 173 ? 192.853 11.803 184.756 1.00 131.96 173 GLY A C 1
ATOM 1308 O O . GLY A 1 173 ? 193.129 10.612 184.909 1.00 156.69 173 GLY A O 1
ATOM 1309 N N . LEU A 1 174 ? 193.375 12.769 185.507 1.00 114.83 174 LEU A N 1
ATOM 1310 C CA . LEU A 1 174 ? 194.300 12.474 186.598 1.00 116.23 174 LEU A CA 1
ATOM 1311 C C . LEU A 1 174 ? 193.571 11.858 187.789 1.00 107.44 174 LEU A C 1
ATOM 1312 O O . LEU A 1 174 ? 194.188 11.227 188.649 1.00 121.94 174 LEU A O 1
ATOM 1317 N N . PHE A 1 175 ? 192.254 12.042 187.832 1.00 82.77 175 PHE A N 1
ATOM 1318 C CA . PHE A 1 175 ? 191.423 11.408 188.848 1.00 98.54 175 PHE A CA 1
ATOM 1319 C C . PHE A 1 175 ? 190.980 10.030 188.361 1.00 130.63 175 PHE A C 1
ATOM 1320 O O . PHE A 1 175 ? 190.140 9.379 188.985 1.00 120.79 175 PHE A O 1
ATOM 1328 N N . GLY A 1 176 ? 191.549 9.597 187.239 1.00 140.55 176 GLY A N 1
ATOM 1329 C CA . GLY A 1 176 ? 191.272 8.281 186.694 1.00 143.09 176 GLY A CA 1
ATOM 1330 C C . GLY A 1 176 ? 192.266 7.238 187.171 1.00 152.98 176 GLY A C 1
ATOM 1331 O O . GLY A 1 176 ? 193.465 7.339 186.909 1.00 149.10 176 GLY A O 1
ATOM 1332 N N . LEU A 1 177 ? 191.760 6.229 187.875 1.00 155.62 177 LEU A N 1
ATOM 1333 C CA . LEU A 1 177 ? 192.599 5.177 188.442 1.00 142.77 177 LEU A CA 1
ATOM 1334 C C . LEU A 1 177 ? 193.307 4.348 187.376 1.00 152.29 177 LEU A C 1
ATOM 1335 O O . LEU A 1 177 ? 194.534 4.235 187.376 1.00 139.08 177 LEU A O 1
ATOM 1340 N N . PHE A 1 178 ? 192.526 3.775 186.466 1.00 154.67 178 PHE A N 1
ATOM 1341 C CA . PHE A 1 178 ? 193.039 2.788 185.522 1.00 161.83 178 PHE A CA 1
ATOM 1342 C C . PHE A 1 178 ? 193.947 3.360 184.433 1.00 177.41 178 PHE A C 1
ATOM 1343 O O . PHE A 1 178 ? 194.604 2.607 183.713 1.00 182.06 178 PHE A O 1
ATOM 1351 N N . SER A 1 179 ? 193.985 4.684 184.315 1.00 178.90 179 SER A N 1
ATOM 1352 C CA . SER A 1 179 ? 194.847 5.329 183.330 1.00 183.13 179 SER A CA 1
ATOM 1353 C C . SER A 1 179 ? 195.100 6.796 183.662 1.00 178.11 179 SER A C 1
ATOM 1354 O O . SER A 1 179 ? 194.218 7.491 184.166 1.00 175.62 179 SER A O 1
ATOM 1357 N N . SER A 1 180 ? 196.314 7.255 183.374 1.00 182.70 180 SER A N 1
ATOM 1358 C CA . SER A 1 180 ? 196.687 8.650 183.568 1.00 191.11 180 SER A CA 1
ATOM 1359 C C . SER A 1 180 ? 197.661 9.075 182.474 1.00 194.00 180 SER A C 1
ATOM 1360 O O . SER A 1 180 ? 198.872 9.129 182.692 1.00 186.83 180 SER A O 1
ATOM 1363 N N . SER A 1 181 ? 197.121 9.374 181.296 1.00 195.25 181 SER A N 1
ATOM 1364 C CA . SER A 1 181 ? 197.933 9.707 180.129 1.00 186.60 181 SER A CA 1
ATOM 1365 C C . SER A 1 181 ? 198.625 11.062 180.256 1.00 162.82 181 SER A C 1
ATOM 1366 O O . SER A 1 181 ? 198.445 11.774 181.244 1.00 157.07 181 SER A O 1
ATOM 1369 N N . ASN A 1 182 ? 199.423 11.405 179.249 1.00 150.52 182 ASN A N 1
ATOM 1370 C CA . ASN A 1 182 ? 200.085 12.701 179.198 1.00 161.29 182 ASN A CA 1
ATOM 1371 C C . ASN A 1 182 ? 199.061 13.819 179.041 1.00 159.55 182 ASN A C 1
ATOM 1372 O O . ASN A 1 182 ? 198.266 13.810 178.102 1.00 154.34 182 ASN A O 1
ATOM 1377 N N . PRO A 1 183 ? 199.080 14.785 179.971 1.00 144.06 183 PRO A N 1
ATOM 1378 C CA . PRO A 1 183 ? 198.157 15.925 179.974 1.00 134.22 183 PRO A CA 1
ATOM 1379 C C . PRO A 1 183 ? 198.226 16.714 178.671 1.00 138.32 183 PRO A C 1
ATOM 1380 O O . PRO A 1 183 ? 197.187 16.998 178.075 1.00 131.08 183 PRO A O 1
ATOM 1384 N N . LEU A 1 184 ? 199.438 17.058 178.243 1.00 140.79 184 LEU A N 1
ATOM 1385 C CA . LEU A 1 184 ? 199.642 17.824 177.015 1.00 134.89 184 LEU A CA 1
ATOM 1386 C C . LEU A 1 184 ? 199.083 17.108 175.782 1.00 146.12 184 LEU A C 1
ATOM 1387 O O . LEU A 1 184 ? 198.482 17.741 174.910 1.00 159.10 184 LEU A O 1
ATOM 1392 N N . ILE A 1 185 ? 199.280 15.793 175.718 1.00 129.22 185 ILE A N 1
ATOM 1393 C CA . ILE A 1 185 ? 198.747 14.986 174.623 1.00 137.14 185 ILE A CA 1
ATOM 1394 C C . ILE A 1 185 ? 197.228 15.115 174.539 1.00 131.84 185 ILE A C 1
ATOM 1395 O O . ILE A 1 185 ? 196.693 15.433 173.481 1.00 140.96 185 ILE A O 1
ATOM 1400 N N . ASP A 1 186 ? 196.546 14.877 175.657 1.00 125.23 186 ASP A N 1
ATOM 1401 C CA . ASP A 1 186 ? 195.092 15.004 175.722 1.00 131.18 186 ASP A CA 1
ATOM 1402 C C . ASP A 1 186 ? 194.630 16.419 175.374 1.00 136.04 186 ASP A C 1
ATOM 1403 O O . ASP A 1 186 ? 193.633 16.601 174.676 1.00 130.02 186 ASP A O 1
ATOM 1408 N N . LEU A 1 187 ? 195.361 17.414 175.871 1.00 132.22 187 LEU A N 1
ATOM 1409 C CA . LEU A 1 187 ? 195.037 18.818 175.628 1.00 126.70 187 LEU A CA 1
ATOM 1410 C C . LEU A 1 187 ? 195.067 19.149 174.140 1.00 134.12 187 LEU A C 1
ATOM 1411 O O . LEU A 1 187 ? 194.060 19.575 173.573 1.00 144.14 187 LEU A O 1
ATOM 1416 N N . ILE A 1 188 ? 196.225 18.948 173.516 1.00 126.69 188 ILE A N 1
ATOM 1417 C CA . ILE A 1 188 ? 196.393 19.213 172.089 1.00 136.67 188 ILE A CA 1
ATOM 1418 C C . ILE A 1 188 ? 195.437 18.361 171.245 1.00 135.58 188 ILE A C 1
ATOM 1419 O O . ILE A 1 188 ? 194.921 18.816 170.223 1.00 132.51 188 ILE A O 1
ATOM 1424 N N . THR A 1 189 ? 195.204 17.129 171.689 1.00 133.87 189 THR A N 1
ATOM 1425 C CA . THR A 1 189 ? 194.272 16.217 171.031 1.00 123.12 189 THR A CA 1
ATOM 1426 C C . THR A 1 189 ? 192.874 16.815 170.963 1.00 123.60 189 THR A C 1
ATOM 1427 O O . THR A 1 189 ? 192.343 17.069 169.880 1.00 136.16 189 THR A O 1
ATOM 1431 N N . LEU A 1 190 ? 192.288 17.032 172.137 1.00 117.51 190 LEU A N 1
ATOM 1432 C CA . LEU A 1 190 ? 190.935 17.561 172.257 1.00 124.50 190 LEU A CA 1
ATOM 1433 C C . LEU A 1 190 ? 190.788 18.932 171.593 1.00 125.26 190 LEU A C 1
ATOM 1434 O O . LEU A 1 190 ? 189.869 19.148 170.800 1.00 135.19 190 LEU A O 1
ATOM 1439 N N . ALA A 1 191 ? 191.698 19.848 171.912 1.00 118.81 191 ALA A N 1
ATOM 1440 C CA . ALA A 1 191 ? 191.671 21.194 171.345 1.00 122.64 191 ALA A CA 1
ATOM 1441 C C . ALA A 1 191 ? 191.775 21.179 169.820 1.00 126.74 191 ALA A C 1
ATOM 1442 O O . ALA A 1 191 ? 190.856 21.620 169.123 1.00 135.37 191 ALA A O 1
ATOM 1444 N N . GLY A 1 192 ? 192.897 20.675 169.314 1.00 123.42 192 GLY A N 1
ATOM 1445 C CA . GLY A 1 192 ? 193.144 20.607 167.884 1.00 125.22 192 GLY A CA 1
ATOM 1446 C C . GLY A 1 192 ? 192.047 19.899 167.112 1.00 128.81 192 GLY A C 1
ATOM 1447 O O . GLY A 1 192 ? 191.602 20.389 166.071 1.00 125.09 192 GLY A O 1
ATOM 1448 N N . GLY A 1 193 ? 191.611 18.750 167.620 1.00 129.83 193 GLY A N 1
ATOM 1449 C CA . GLY A 1 193 ? 190.530 18.009 166.996 1.00 125.27 193 GLY A CA 1
ATOM 1450 C C . GLY A 1 193 ? 189.258 18.831 166.942 1.00 125.91 193 GLY A C 1
ATOM 1451 O O . GLY A 1 193 ? 188.557 18.848 165.926 1.00 119.80 193 GLY A O 1
ATOM 1452 N N . ALA A 1 194 ? 188.964 19.519 168.043 1.00 122.87 194 ALA A N 1
ATOM 1453 C CA . ALA A 1 194 ? 187.795 20.388 168.114 1.00 97.81 194 ALA A CA 1
ATOM 1454 C C . ALA A 1 194 ? 187.858 21.469 167.040 1.00 118.40 194 ALA A C 1
ATOM 1455 O O . ALA A 1 194 ? 186.855 21.762 166.382 1.00 131.21 194 ALA A O 1
ATOM 1457 N N . ILE A 1 195 ? 189.042 22.051 166.870 1.00 126.21 195 ILE A N 1
ATOM 1458 C CA . ILE A 1 195 ? 189.277 23.024 165.810 1.00 125.81 195 ILE A CA 1
ATOM 1459 C C . ILE A 1 195 ? 188.981 22.419 164.435 1.00 125.74 195 ILE A C 1
ATOM 1460 O O . ILE A 1 195 ? 188.228 22.991 163.642 1.00 135.35 195 ILE A O 1
ATOM 1465 N N . VAL A 1 196 ? 189.576 21.259 164.166 1.00 119.04 196 VAL A N 1
ATOM 1466 C CA . VAL A 1 196 ? 189.418 20.580 162.879 1.00 120.13 196 VAL A CA 1
ATOM 1467 C C . VAL A 1 196 ? 187.962 20.238 162.556 1.00 122.96 196 VAL A C 1
ATOM 1468 O O . VAL A 1 196 ? 187.365 20.829 161.652 1.00 128.68 196 VAL A O 1
ATOM 1472 N N . VAL A 1 197 ? 187.401 19.281 163.291 1.00 119.59 197 VAL A N 1
ATOM 1473 C CA . VAL A 1 197 ? 186.040 18.807 163.045 1.00 124.71 197 VAL A CA 1
ATOM 1474 C C . VAL A 1 197 ? 185.034 19.948 163.150 1.00 127.00 197 VAL A C 1
ATOM 1475 O O . VAL A 1 197 ? 184.076 20.022 162.368 1.00 130.96 197 VAL A O 1
ATOM 1479 N N . GLY A 1 198 ? 185.264 20.841 164.110 1.00 116.89 198 GLY A N 1
ATOM 1480 C CA . GLY A 1 198 ? 184.449 22.032 164.252 1.00 120.87 198 GLY A CA 1
ATOM 1481 C C . GLY A 1 198 ? 184.411 22.820 162.957 1.00 112.45 198 GLY A C 1
ATOM 1482 O O . GLY A 1 198 ? 183.335 23.117 162.443 1.00 104.41 198 GLY A O 1
ATOM 1483 N N . LEU A 1 199 ? 185.588 23.141 162.425 1.00 116.60 199 LEU A N 1
ATOM 1484 C CA . LEU A 1 199 ? 185.696 23.863 161.159 1.00 109.86 199 LEU A CA 1
ATOM 1485 C C . LEU A 1 199 ? 185.047 23.107 160.000 1.00 120.58 199 LEU A C 1
ATOM 1486 O O . LEU A 1 199 ? 184.474 23.717 159.093 1.00 135.14 199 LEU A O 1
ATOM 1491 N N . LEU A 1 200 ? 185.145 21.781 160.031 1.00 120.98 200 LEU A N 1
ATOM 1492 C CA . LEU A 1 200 ? 184.567 20.941 158.986 1.00 126.83 200 LEU A CA 1
ATOM 1493 C C . LEU A 1 200 ? 183.047 21.073 158.946 1.00 122.26 200 LEU A C 1
ATOM 1494 O O . LEU A 1 200 ? 182.468 21.532 157.948 1.00 133.14 200 LEU A O 1
ATOM 1499 N N . LEU A 1 201 ? 182.409 20.667 160.041 1.00 101.55 201 LEU A N 1
ATOM 1500 C CA . LEU A 1 201 ? 180.956 20.730 160.145 1.00 108.39 201 LEU A CA 1
ATOM 1501 C C . LEU A 1 201 ? 180.453 22.158 159.963 1.00 125.89 201 LEU A C 1
ATOM 1502 O O . LEU A 1 201 ? 179.393 22.381 159.380 1.00 123.94 201 LEU A O 1
ATOM 1507 N N . ALA A 1 202 ? 181.223 23.125 160.452 1.00 115.23 202 ALA A N 1
ATOM 1508 C CA . ALA A 1 202 ? 180.855 24.528 160.302 1.00 113.84 202 ALA A CA 1
ATOM 1509 C C . ALA A 1 202 ? 180.930 24.978 158.844 1.00 119.44 202 ALA A C 1
ATOM 1510 O O . ALA A 1 202 ? 180.186 25.867 158.429 1.00 123.66 202 ALA A O 1
ATOM 1512 N N . LYS A 1 203 ? 181.827 24.368 158.073 1.00 110.61 203 LYS A N 1
ATOM 1513 C CA . LYS A 1 203 ? 181.921 24.646 156.640 1.00 117.57 203 LYS A CA 1
ATOM 1514 C C . LYS A 1 203 ? 180.729 24.053 155.889 1.00 115.06 203 LYS A C 1
ATOM 1515 O O . LYS A 1 203 ? 180.080 24.736 155.081 1.00 114.60 203 LYS A O 1
ATOM 1521 N N . ILE A 1 204 ? 180.455 22.778 156.161 1.00 111.20 204 ILE A N 1
ATOM 1522 C CA . ILE A 1 204 ? 179.301 22.098 155.579 1.00 118.33 204 ILE A CA 1
ATOM 1523 C C . ILE A 1 204 ? 178.027 22.901 155.845 1.00 117.24 204 ILE A C 1
ATOM 1524 O O . ILE A 1 204 ? 177.293 23.265 154.916 1.00 121.74 204 ILE A O 1
ATOM 1529 N N . TYR A 1 205 ? 177.786 23.186 157.120 1.00 105.76 205 TYR A N 1
ATOM 1530 C CA . TYR A 1 205 ? 176.648 23.993 157.536 1.00 104.98 205 TYR A CA 1
ATOM 1531 C C . TYR A 1 205 ? 176.662 25.377 156.899 1.00 103.06 205 TYR A C 1
ATOM 1532 O O . TYR A 1 205 ? 175.608 25.922 156.584 1.00 100.38 205 TYR A O 1
ATOM 1541 N N . GLU A 1 206 ? 177.851 25.944 156.710 1.00 115.48 206 GLU A N 1
ATOM 1542 C CA . GLU A 1 206 ? 177.967 27.245 156.061 1.00 112.17 206 GLU A CA 1
ATOM 1543 C C . GLU A 1 206 ? 177.364 27.185 154.667 1.00 107.78 206 GLU A C 1
ATOM 1544 O O . GLU A 1 206 ? 176.446 27.944 154.352 1.00 115.29 206 GLU A O 1
ATOM 1550 N N . LYS A 1 207 ? 177.874 26.276 153.838 1.00 114.37 207 LYS A N 1
ATOM 1551 C CA . LYS A 1 207 ? 177.357 26.129 152.478 1.00 112.29 207 LYS A CA 1
ATOM 1552 C C . LYS A 1 207 ? 175.862 25.808 152.446 1.00 107.24 207 LYS A C 1
ATOM 1553 O O . LYS A 1 207 ? 175.093 26.479 151.746 1.00 113.34 207 LYS A O 1
ATOM 1559 N N . ILE A 1 208 ? 175.458 24.792 153.208 1.00 111.87 208 ILE A N 1
ATOM 1560 C CA . ILE A 1 208 ? 174.056 24.373 153.259 1.00 105.21 208 ILE A CA 1
ATOM 1561 C C . ILE A 1 208 ? 173.104 25.519 153.636 1.00 103.75 208 ILE A C 1
ATOM 1562 O O . ILE A 1 208 ? 172.113 25.762 152.945 1.00 104.96 208 ILE A O 1
ATOM 1567 N N . ILE A 1 209 ? 173.417 26.222 154.722 1.00 106.12 209 ILE A N 1
ATOM 1568 C CA . ILE A 1 209 ? 172.580 27.319 155.210 1.00 93.45 209 ILE A CA 1
ATOM 1569 C C . ILE A 1 209 ? 172.598 28.546 154.285 1.00 113.52 209 ILE A C 1
ATOM 1570 O O . ILE A 1 209 ? 171.561 29.161 154.045 1.00 115.25 209 ILE A O 1
ATOM 1575 N N . ILE A 1 210 ? 173.773 28.902 153.770 1.00 121.84 210 ILE A N 1
ATOM 1576 C CA . ILE A 1 210 ? 173.891 30.040 152.859 1.00 118.95 210 ILE A CA 1
ATOM 1577 C C . ILE A 1 210 ? 173.118 29.811 151.557 1.00 117.79 210 ILE A C 1
ATOM 1578 O O . ILE A 1 210 ? 172.452 30.719 151.056 1.00 123.78 210 ILE A O 1
ATOM 1583 N N . HIS A 1 211 ? 173.199 28.595 151.024 1.00 124.48 211 HIS A N 1
ATOM 1584 C CA . HIS A 1 211 ? 172.559 28.261 149.749 1.00 117.80 211 HIS A CA 1
ATOM 1585 C C . HIS A 1 211 ? 171.053 28.536 149.730 1.00 109.09 211 HIS A C 1
ATOM 1586 O O . HIS A 1 211 ? 170.533 29.076 148.751 1.00 126.93 211 HIS A O 1
ATOM 1593 N N . CYS A 1 212 ? 170.355 28.164 150.802 1.00 103.09 212 CYS A N 1
ATOM 1594 C CA . CYS A 1 212 ? 168.902 28.314 150.850 1.00 126.43 212 CYS A CA 1
ATOM 1595 C C . CYS A 1 212 ? 168.417 28.912 152.170 1.00 133.15 212 CYS A C 1
ATOM 1596 O O . CYS A 1 212 ? 169.077 28.782 153.197 1.00 139.06 212 CYS A O 1
ATOM 1599 N N . ASP A 1 213 ? 167.254 29.555 152.138 1.00 133.63 213 ASP A N 1
ATOM 1600 C CA . ASP A 1 213 ? 166.673 30.142 153.343 1.00 133.81 213 ASP A CA 1
ATOM 1601 C C . ASP A 1 213 ? 165.958 29.097 154.198 1.00 128.32 213 ASP A C 1
ATOM 1602 O O . ASP A 1 213 ? 164.828 28.707 153.902 1.00 124.94 213 ASP A O 1
ATOM 1607 N N . PHE A 1 214 ? 166.620 28.653 155.262 1.00 133.29 214 PHE A N 1
ATOM 1608 C CA . PHE A 1 214 ? 166.065 27.632 156.143 1.00 126.59 214 PHE A CA 1
ATOM 1609 C C . PHE A 1 214 ? 164.949 28.164 157.034 1.00 114.60 214 PHE A C 1
ATOM 1610 O O . PHE A 1 214 ? 164.086 27.398 157.473 1.00 119.16 214 PHE A O 1
ATOM 1618 N N . HIS A 1 215 ? 164.971 29.470 157.292 1.00 113.74 215 HIS A N 1
ATOM 1619 C CA . HIS A 1 215 ? 164.050 30.095 158.242 1.00 128.98 215 HIS A CA 1
ATOM 1620 C C . HIS A 1 215 ? 164.123 29.413 159.608 1.00 112.31 215 HIS A C 1
ATOM 1621 O O . HIS A 1 215 ? 165.158 29.460 160.272 1.00 129.49 215 HIS A O 1
ATOM 1628 N N . GLU A 1 216 ? 163.036 28.766 160.017 1.00 98.51 216 GLU A N 1
ATOM 1629 C CA . GLU A 1 216 ? 162.969 28.142 161.336 1.00 99.35 216 GLU A CA 1
ATOM 1630 C C . GLU A 1 216 ? 163.799 26.860 161.433 1.00 115.25 216 GLU A C 1
ATOM 1631 O O . GLU A 1 216 ? 164.310 26.518 162.502 1.00 114.68 216 GLU A O 1
ATOM 1637 N N . TYR A 1 217 ? 163.940 26.163 160.309 1.00 121.96 217 TYR A N 1
ATOM 1638 C CA . TYR A 1 217 ? 164.533 24.824 160.291 1.00 111.35 217 TYR A CA 1
ATOM 1639 C C . TYR A 1 217 ? 166.036 24.762 160.582 1.00 108.22 217 TYR A C 1
ATOM 1640 O O . TYR A 1 217 ? 166.644 23.696 160.484 1.00 115.50 217 TYR A O 1
ATOM 1649 N N . VAL A 1 218 ? 166.633 25.894 160.945 1.00 105.39 218 VAL A N 1
ATOM 1650 C CA . VAL A 1 218 ? 168.026 25.901 161.377 1.00 93.56 218 VAL A CA 1
ATOM 1651 C C . VAL A 1 218 ? 168.149 25.323 162.782 1.00 97.74 218 VAL A C 1
ATOM 1652 O O . VAL A 1 218 ? 169.170 24.733 163.129 1.00 102.44 218 VAL A O 1
ATOM 1656 N N . ALA A 1 219 ? 167.101 25.494 163.583 1.00 92.60 219 ALA A N 1
ATOM 1657 C CA . ALA A 1 219 ? 167.092 25.011 164.963 1.00 108.25 219 ALA A CA 1
ATOM 1658 C C . ALA A 1 219 ? 167.423 23.517 165.119 1.00 114.50 219 ALA A C 1
ATOM 1659 O O . ALA A 1 219 ? 168.344 23.169 165.857 1.00 106.72 219 ALA A O 1
ATOM 1661 N N . PRO A 1 220 ? 166.687 22.628 164.424 1.00 105.84 220 PRO A N 1
ATOM 1662 C CA . PRO A 1 220 ? 167.073 21.221 164.563 1.00 90.04 220 PRO A CA 1
ATOM 1663 C C . PRO A 1 220 ? 168.406 20.963 163.869 1.00 96.78 220 PRO A C 1
ATOM 1664 O O . PRO A 1 220 ? 169.220 20.197 164.380 1.00 109.82 220 PRO A O 1
ATOM 1668 N N . LEU A 1 221 ? 168.617 21.604 162.721 1.00 88.59 221 LEU A N 1
ATOM 1669 C CA . LEU A 1 221 ? 169.854 21.445 161.955 1.00 89.61 221 LEU A CA 1
ATOM 1670 C C . LEU A 1 221 ? 171.109 21.778 162.765 1.00 102.56 221 LEU A C 1
ATOM 1671 O O . LEU A 1 221 ? 172.070 21.009 162.776 1.00 111.70 221 LEU A O 1
ATOM 1676 N N . VAL A 1 222 ? 171.095 22.925 163.439 1.00 100.17 222 VAL A N 1
ATOM 1677 C CA . VAL A 1 222 ? 172.236 23.358 164.241 1.00 90.73 222 VAL A CA 1
ATOM 1678 C C . VAL A 1 222 ? 172.337 22.580 165.554 1.00 90.26 222 VAL A C 1
ATOM 1679 O O . VAL A 1 222 ? 173.382 21.999 165.853 1.00 93.92 222 VAL A O 1
ATOM 1683 N N . LEU A 1 223 ? 171.257 22.576 166.332 1.00 77.09 223 LEU A N 1
ATOM 1684 C CA . LEU A 1 223 ? 171.227 21.850 167.601 1.00 67.81 223 LEU A CA 1
ATOM 1685 C C . LEU A 1 223 ? 171.553 20.375 167.399 1.00 91.63 223 LEU A C 1
ATOM 1686 O O . LEU A 1 223 ? 172.310 19.789 168.176 1.00 103.05 223 LEU A O 1
ATOM 1691 N N . GLY A 1 224 ? 170.988 19.784 166.351 1.00 100.41 224 GLY A N 1
ATOM 1692 C CA . GLY A 1 224 ? 171.279 18.405 166.012 1.00 90.31 224 GLY A CA 1
ATOM 1693 C C . GLY A 1 224 ? 172.749 18.210 165.709 1.00 91.61 224 GLY A C 1
ATOM 1694 O O . GLY A 1 224 ? 173.370 17.269 166.209 1.00 105.00 224 GLY A O 1
ATOM 1695 N N . GLY A 1 225 ? 173.305 19.100 164.892 1.00 75.27 225 GLY A N 1
ATOM 1696 C CA . GLY A 1 225 ? 174.721 19.059 164.573 1.00 73.74 225 GLY A CA 1
ATOM 1697 C C . GLY A 1 225 ? 175.568 19.186 165.823 1.00 95.82 225 GLY A C 1
ATOM 1698 O O . GLY A 1 225 ? 176.586 18.508 165.971 1.00 98.73 225 GLY A O 1
ATOM 1699 N N . ALA A 1 226 ? 175.137 20.055 166.730 1.00 111.81 226 ALA A N 1
ATOM 1700 C CA . ALA A 1 226 ? 175.801 20.215 168.016 1.00 102.52 226 ALA A CA 1
ATOM 1701 C C . ALA A 1 226 ? 175.700 18.924 168.821 1.00 103.26 226 ALA A C 1
ATOM 1702 O O . ALA A 1 226 ? 176.702 18.430 169.342 1.00 109.73 226 ALA A O 1
ATOM 1704 N N . MET A 1 227 ? 174.484 18.389 168.919 1.00 93.83 227 MET A N 1
ATOM 1705 C CA . MET A 1 227 ? 174.240 17.116 169.588 1.00 86.78 227 MET A CA 1
ATOM 1706 C C . MET A 1 227 ? 175.089 16.001 168.982 1.00 102.34 227 MET A C 1
ATOM 1707 O O . MET A 1 227 ? 175.551 15.101 169.688 1.00 89.44 227 MET A O 1
ATOM 1712 N N . LEU A 1 228 ? 175.292 16.073 167.670 1.00 105.83 228 LEU A N 1
ATOM 1713 C CA . LEU A 1 228 ? 176.049 15.060 166.946 1.00 103.07 228 LEU A CA 1
ATOM 1714 C C . LEU A 1 228 ? 177.522 15.093 167.341 1.00 93.76 228 LEU A C 1
ATOM 1715 O O . LEU A 1 228 ? 178.152 14.048 167.508 1.00 113.83 228 LEU A O 1
ATOM 1720 N N . LEU A 1 229 ? 178.060 16.300 167.497 1.00 82.89 229 LEU A N 1
ATOM 1721 C CA . LEU A 1 229 ? 179.475 16.489 167.802 1.00 88.43 229 LEU A CA 1
ATOM 1722 C C . LEU A 1 229 ? 179.896 15.889 169.144 1.00 104.84 229 LEU A C 1
ATOM 1723 O O . LEU A 1 229 ? 181.019 15.399 169.283 1.00 119.68 229 LEU A O 1
ATOM 1728 N N . LEU A 1 230 ? 179.002 15.928 170.128 1.00 98.31 230 LEU A N 1
ATOM 1729 C CA . LEU A 1 230 ? 179.307 15.389 171.449 1.00 102.18 230 LEU A CA 1
ATOM 1730 C C . LEU A 1 230 ? 179.436 13.868 171.432 1.00 108.66 230 LEU A C 1
ATOM 1731 O O . LEU A 1 230 ? 180.391 13.314 171.980 1.00 109.42 230 LEU A O 1
ATOM 1736 N N . TYR A 1 231 ? 178.477 13.197 170.802 1.00 113.27 231 TYR A N 1
ATOM 1737 C CA . TYR A 1 231 ? 178.500 11.741 170.726 1.00 106.76 231 TYR A CA 1
ATOM 1738 C C . TYR A 1 231 ? 179.737 11.224 170.000 1.00 100.66 231 TYR A C 1
ATOM 1739 O O . TYR A 1 231 ? 180.300 10.197 170.379 1.00 130.18 231 TYR A O 1
ATOM 1748 N N . VAL A 1 232 ? 180.151 11.930 168.953 1.00 71.84 232 VAL A N 1
ATOM 1749 C CA . VAL A 1 232 ? 181.365 11.574 168.230 1.00 83.22 232 VAL A CA 1
ATOM 1750 C C . VAL A 1 232 ? 182.572 11.696 169.151 1.00 95.37 232 VAL A C 1
ATOM 1751 O O . VAL A 1 232 ? 183.293 10.725 169.380 1.00 113.74 232 VAL A O 1
ATOM 1755 N N . GLY A 1 233 ? 182.774 12.893 169.690 1.00 94.87 233 GLY A N 1
ATOM 1756 C CA . GLY A 1 233 ? 183.931 13.171 170.518 1.00 105.55 233 GLY A CA 1
ATOM 1757 C C . GLY A 1 233 ? 183.989 12.441 171.847 1.00 109.32 233 GLY A C 1
ATOM 1758 O O . GLY A 1 233 ? 185.027 11.878 172.202 1.00 103.99 233 GLY A O 1
ATOM 1759 N N . ASP A 1 234 ? 182.885 12.455 172.588 1.00 112.16 234 ASP A N 1
ATOM 1760 C CA . ASP A 1 234 ? 182.884 11.933 173.949 1.00 106.09 234 ASP A CA 1
ATOM 1761 C C . ASP A 1 234 ? 182.322 10.514 174.075 1.00 125.31 234 ASP A C 1
ATOM 1762 O O . ASP A 1 234 ? 181.928 10.102 175.168 1.00 139.54 234 ASP A O 1
ATOM 1767 N N . ASP A 1 235 ? 182.294 9.765 172.973 1.00 120.05 235 ASP A N 1
ATOM 1768 C CA . ASP A 1 235 ? 181.759 8.403 173.003 1.00 109.46 235 ASP A CA 1
ATOM 1769 C C . ASP A 1 235 ? 182.249 7.523 171.850 1.00 114.70 235 ASP A C 1
ATOM 1770 O O . ASP A 1 235 ? 183.046 6.606 172.057 1.00 140.84 235 ASP A O 1
ATOM 1775 N N . LEU A 1 236 ? 181.764 7.798 170.642 1.00 107.05 236 LEU A N 1
ATOM 1776 C CA . LEU A 1 236 ? 182.073 6.965 169.479 1.00 113.77 236 LEU A CA 1
ATOM 1777 C C . LEU A 1 236 ? 183.561 6.942 169.134 1.00 107.53 236 LEU A C 1
ATOM 1778 O O . LEU A 1 236 ? 184.212 5.906 169.260 1.00 132.90 236 LEU A O 1
ATOM 1783 N N . LEU A 1 237 ? 184.086 8.083 168.695 1.00 96.59 237 LEU A N 1
ATOM 1784 C CA . LEU A 1 237 ? 185.479 8.190 168.252 1.00 107.08 237 LEU A CA 1
ATOM 1785 C C . LEU A 1 237 ? 186.525 7.606 169.223 1.00 124.58 237 LEU A C 1
ATOM 1786 O O . LEU A 1 237 ? 187.433 6.898 168.786 1.00 142.59 237 LEU A O 1
ATOM 1791 N N . PRO A 1 238 ? 186.407 7.891 170.535 1.00 122.29 238 PRO A N 1
ATOM 1792 C CA . PRO A 1 238 ? 187.379 7.256 171.433 1.00 136.04 238 PRO A CA 1
ATOM 1793 C C . PRO A 1 238 ? 187.176 5.746 171.532 1.00 131.70 238 PRO A C 1
ATOM 1794 O O . PRO A 1 238 ? 188.134 5.016 171.784 1.00 127.90 238 PRO A O 1
ATOM 1798 N N . SER A 1 239 ? 185.945 5.285 171.338 1.00 132.98 239 SER A N 1
ATOM 1799 C CA . SER A 1 239 ? 185.676 3.852 171.331 1.00 122.04 239 SER A CA 1
ATOM 1800 C C . SER A 1 239 ? 186.220 3.217 170.054 1.00 119.66 239 SER A C 1
ATOM 1801 O O . SER A 1 239 ? 186.451 2.009 170.002 1.00 140.91 239 SER A O 1
ATOM 1804 N N . ILE A 1 240 ? 186.429 4.041 169.030 1.00 124.68 240 ILE A N 1
ATOM 1805 C CA . ILE A 1 240 ? 186.960 3.567 167.755 1.00 116.28 240 ILE A CA 1
ATOM 1806 C C . ILE A 1 240 ? 188.479 3.738 167.667 1.00 136.76 240 ILE A C 1
ATOM 1807 O O . ILE A 1 240 ? 189.231 2.786 167.880 1.00 148.23 240 ILE A O 1
ATOM 1812 N N . CYS A 1 241 ? 188.925 4.954 167.360 1.00 146.37 241 CYS A N 1
ATOM 1813 C CA . CYS A 1 241 ? 190.346 5.219 167.139 1.00 142.54 241 CYS A CA 1
ATOM 1814 C C . CYS A 1 241 ? 191.147 5.253 168.438 1.00 131.94 241 CYS A C 1
ATOM 1815 O O . CYS A 1 241 ? 192.378 5.234 168.417 1.00 156.91 241 CYS A O 1
ATOM 1818 N N . GLY A 1 242 ? 190.447 5.304 169.567 1.00 105.93 242 GLY A N 1
ATOM 1819 C CA . GLY A 1 242 ? 191.102 5.305 170.861 1.00 133.50 242 GLY A CA 1
ATOM 1820 C C . GLY A 1 242 ? 191.393 6.697 171.386 1.00 150.29 242 GLY A C 1
ATOM 1821 O O . GLY A 1 242 ? 191.092 7.006 172.540 1.00 126.08 242 GLY A O 1
ATOM 1822 N N . TYR A 1 243 ? 191.982 7.539 170.541 1.00 160.15 243 TYR A N 1
ATOM 1823 C CA . TYR A 1 243 ? 192.332 8.897 170.944 1.00 154.31 243 TYR A CA 1
ATOM 1824 C C . TYR A 1 243 ? 191.084 9.746 171.171 1.00 154.94 243 TYR A C 1
ATOM 1825 O O . TYR A 1 243 ? 190.131 9.689 170.392 1.00 133.14 243 TYR A O 1
ATOM 1834 N N . GLY A 1 244 ? 191.098 10.525 172.249 1.00 166.03 244 GLY A N 1
ATOM 1835 C CA . GLY A 1 244 ? 189.945 11.312 172.648 1.00 146.53 244 GLY A CA 1
ATOM 1836 C C . GLY A 1 244 ? 189.585 12.44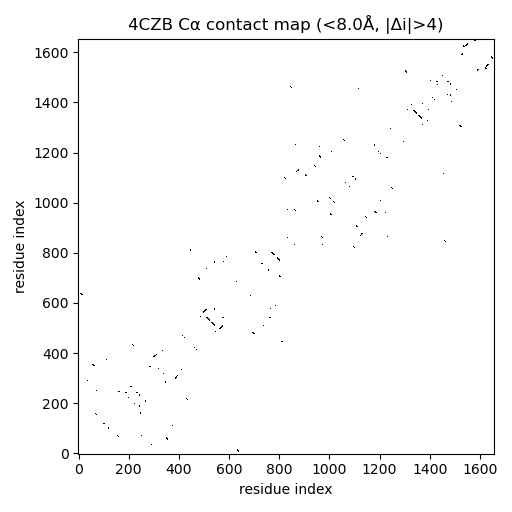4 171.706 1.00 151.09 244 GLY A C 1
ATOM 1837 O O . GLY A 1 244 ? 190.204 12.611 170.654 1.00 159.24 244 GLY A O 1
ATOM 1838 N N . PHE A 1 245 ? 188.581 13.224 172.100 1.00 148.05 245 PHE A N 1
ATOM 1839 C CA . PHE A 1 245 ? 188.062 14.320 171.293 1.00 129.37 245 PHE A CA 1
ATOM 1840 C C . PHE A 1 245 ? 187.032 15.091 172.116 1.00 124.08 245 PHE A C 1
ATOM 1841 O O . PHE A 1 245 ? 186.045 14.520 172.578 1.00 121.98 245 PHE A O 1
ATOM 1849 N N . SER A 1 246 ? 187.265 16.386 172.301 1.00 122.16 246 SER A N 1
ATOM 1850 C CA . SER A 1 246 ? 186.318 17.233 173.019 1.00 124.14 246 SER A CA 1
ATOM 1851 C C . SER A 1 246 ? 185.156 17.619 172.118 1.00 116.67 246 SER A C 1
ATOM 1852 O O . SER A 1 246 ? 185.358 17.994 170.963 1.00 115.72 246 SER A O 1
ATOM 1855 N N . GLY A 1 247 ? 183.940 17.522 172.644 1.00 111.65 247 GLY A N 1
ATOM 1856 C CA . GLY A 1 247 ? 182.759 17.885 171.885 1.00 117.92 247 GLY A CA 1
ATOM 1857 C C . GLY A 1 247 ? 182.368 19.335 172.083 1.00 114.39 247 GLY A C 1
ATOM 1858 O O . GLY A 1 247 ? 182.016 20.030 171.129 1.00 117.94 247 GLY A O 1
ATOM 1859 N N . TYR A 1 248 ? 182.441 19.794 173.328 1.00 97.06 248 TYR A N 1
ATOM 1860 C CA . TYR A 1 248 ? 182.015 21.141 173.687 1.00 99.84 248 TYR A CA 1
ATOM 1861 C C . TYR A 1 248 ? 182.784 22.243 172.956 1.00 102.26 248 TYR A C 1
ATOM 1862 O O . TYR A 1 248 ? 182.179 23.140 172.360 1.00 108.97 248 TYR A O 1
ATOM 1871 N N . MET A 1 249 ? 184.112 22.177 173.006 1.00 91.74 249 MET A N 1
ATOM 1872 C CA . MET A 1 249 ? 184.948 23.156 172.317 1.00 95.22 249 MET A CA 1
ATOM 1873 C C . MET A 1 249 ? 184.691 23.111 170.811 1.00 98.96 249 MET A C 1
ATOM 1874 O O . MET A 1 249 ? 184.652 24.146 170.143 1.00 95.47 249 MET A O 1
ATOM 1879 N N . ALA A 1 250 ? 184.492 21.905 170.288 1.00 94.97 250 ALA A N 1
ATOM 1880 C CA . ALA A 1 250 ? 184.143 21.728 168.884 1.00 104.67 250 ALA A CA 1
ATOM 1881 C C . ALA A 1 250 ? 182.833 22.444 168.544 1.00 108.30 250 ALA A C 1
ATOM 1882 O O . ALA A 1 250 ? 182.747 23.156 167.539 1.00 115.15 250 ALA A O 1
ATOM 1884 N N . VAL A 1 251 ? 181.820 22.250 169.387 1.00 95.50 251 VAL A N 1
ATOM 1885 C CA . VAL A 1 251 ? 180.536 22.929 169.235 1.00 94.64 251 VAL A CA 1
ATOM 1886 C C . VAL A 1 251 ? 180.709 24.447 169.217 1.00 99.95 251 VAL A C 1
ATOM 1887 O O . VAL A 1 251 ? 180.202 25.131 168.324 1.00 87.69 251 VAL A O 1
ATOM 1891 N N . ALA A 1 252 ? 181.429 24.964 170.208 1.00 97.08 252 ALA A N 1
ATOM 1892 C CA . ALA A 1 252 ? 181.671 26.399 170.317 1.00 96.45 252 ALA A CA 1
ATOM 1893 C C . ALA A 1 252 ? 182.345 26.962 169.064 1.00 98.93 252 ALA A C 1
ATOM 1894 O O . ALA A 1 252 ? 181.885 27.958 168.498 1.00 110.08 252 ALA A O 1
ATOM 1896 N N . ILE A 1 253 ? 183.433 26.319 168.645 1.00 101.51 253 ILE A N 1
ATOM 1897 C CA . ILE A 1 253 ? 184.133 26.677 167.414 1.00 113.20 253 ILE A CA 1
ATOM 1898 C C . ILE A 1 253 ? 183.178 26.713 166.219 1.00 109.40 253 ILE A C 1
ATOM 1899 O O . ILE A 1 253 ? 183.180 27.669 165.434 1.00 120.70 253 ILE A O 1
ATOM 1904 N N . MET A 1 254 ? 182.368 25.663 166.091 1.00 104.59 254 MET A N 1
ATOM 1905 C CA . MET A 1 254 ? 181.394 25.557 165.010 1.00 112.31 254 MET A CA 1
ATOM 1906 C C . MET A 1 254 ? 180.442 26.748 165.010 1.00 110.47 254 MET A C 1
ATOM 1907 O O . MET A 1 254 ? 180.217 27.367 163.969 1.00 117.51 254 MET A O 1
ATOM 1912 N N . GLY A 1 255 ? 179.895 27.072 166.178 1.00 96.09 255 GLY A N 1
ATOM 1913 C CA . GLY A 1 255 ? 179.022 28.225 166.309 1.00 90.87 255 GLY A CA 1
ATOM 1914 C C . GLY A 1 255 ? 179.715 29.521 165.925 1.00 99.79 255 GLY A C 1
ATOM 1915 O O . GLY A 1 255 ? 179.108 30.401 165.304 1.00 121.31 255 GLY A O 1
ATOM 1916 N N . LEU A 1 256 ? 180.991 29.634 166.287 1.00 108.83 256 LEU A N 1
ATOM 1917 C CA . LEU A 1 256 ? 181.788 30.808 165.943 1.00 107.70 256 LEU A CA 1
ATOM 1918 C C . LEU A 1 256 ? 181.942 30.974 164.430 1.00 99.56 256 LEU A C 1
ATOM 1919 O O . LEU A 1 256 ? 181.512 31.985 163.861 1.00 117.70 256 LEU A O 1
ATOM 1924 N N . TYR A 1 257 ? 182.551 29.983 163.784 1.00 86.64 257 TYR A N 1
ATOM 1925 C CA . TYR A 1 257 ? 182.781 30.036 162.343 1.00 101.58 257 TYR A CA 1
ATOM 1926 C C . TYR A 1 257 ? 181.481 30.192 161.562 1.00 112.20 257 TYR A C 1
ATOM 1927 O O . TYR A 1 257 ? 181.382 31.049 160.681 1.00 106.50 257 TYR A O 1
ATOM 1936 N N . LEU A 1 258 ? 180.492 29.364 161.889 1.00 110.65 258 LEU A N 1
ATOM 1937 C CA . LEU A 1 258 ? 179.192 29.414 161.225 1.00 108.62 258 LEU A CA 1
ATOM 1938 C C . LEU A 1 258 ? 178.543 30.785 161.366 1.00 101.94 258 LEU A C 1
ATOM 1939 O O . LEU A 1 258 ? 178.203 31.424 160.366 1.00 119.79 258 LEU A O 1
ATOM 1944 N N . GLY A 1 259 ? 178.372 31.228 162.609 1.00 99.26 259 GLY A N 1
ATOM 1945 C CA . GLY A 1 259 ? 177.766 32.518 162.882 1.00 109.83 259 GLY A CA 1
ATOM 1946 C C . GLY A 1 259 ? 178.454 33.669 162.170 1.00 111.10 259 GLY A C 1
ATOM 1947 O O . GLY A 1 259 ? 177.791 34.508 161.554 1.00 109.77 259 GLY A O 1
ATOM 1948 N N . ASP A 1 260 ? 179.782 33.706 162.243 1.00 118.03 260 ASP A N 1
ATOM 1949 C CA . ASP A 1 260 ? 180.548 34.769 161.602 1.00 120.03 260 ASP A CA 1
ATOM 1950 C C . ASP A 1 260 ? 180.416 34.714 160.081 1.00 116.75 260 ASP A C 1
ATOM 1951 O O . ASP A 1 260 ? 180.403 35.749 159.414 1.00 121.54 260 ASP A O 1
ATOM 1956 N N . ALA A 1 261 ? 180.317 33.506 159.535 1.00 114.30 261 ALA A N 1
ATOM 1957 C CA . ALA A 1 261 ? 180.185 33.336 158.091 1.00 118.07 261 ALA A CA 1
ATOM 1958 C C . ALA A 1 261 ? 178.824 33.819 157.604 1.00 93.14 261 ALA A C 1
ATOM 1959 O O . ALA A 1 261 ? 178.727 34.502 156.582 1.00 93.76 261 ALA A O 1
ATOM 1961 N N . LEU A 1 262 ? 177.777 33.451 158.335 1.00 86.18 262 LEU A N 1
ATOM 1962 C CA . LEU A 1 262 ? 176.425 33.889 158.014 1.00 96.67 262 LEU A CA 1
ATOM 1963 C C . LEU A 1 262 ? 176.300 35.404 158.144 1.00 118.56 262 LEU A C 1
ATOM 1964 O O . LEU A 1 262 ? 175.684 36.060 157.304 1.00 121.52 262 LEU A O 1
ATOM 1969 N N . PHE A 1 263 ? 176.890 35.954 159.201 1.00 118.38 263 PHE A N 1
ATOM 1970 C CA . PHE A 1 263 ? 176.878 37.392 159.424 1.00 95.87 263 PHE A CA 1
ATOM 1971 C C . PHE A 1 263 ? 177.625 38.107 158.305 1.00 93.46 263 PHE A C 1
ATOM 1972 O O . PHE A 1 263 ? 177.225 39.189 157.872 1.00 115.76 263 PHE A O 1
ATOM 1980 N N . ARG A 1 264 ? 178.710 37.496 157.840 1.00 107.96 264 ARG A N 1
ATOM 1981 C CA . ARG A 1 264 ? 179.515 38.069 156.769 1.00 111.44 264 ARG A CA 1
ATOM 1982 C C . ARG A 1 264 ? 178.807 37.952 155.420 1.00 115.80 264 ARG A C 1
ATOM 1983 O O . ARG A 1 264 ? 179.006 38.781 154.530 1.00 125.90 264 ARG A O 1
ATOM 1991 N N . ALA A 1 265 ? 177.971 36.928 155.277 1.00 111.03 265 ALA A N 1
ATOM 1992 C CA . ALA A 1 265 ? 177.271 36.684 154.020 1.00 118.33 265 ALA A CA 1
ATOM 1993 C C . ALA A 1 265 ? 175.881 37.319 153.992 1.00 115.76 265 ALA A C 1
ATOM 1994 O O . ALA A 1 265 ? 175.140 37.153 153.018 1.00 117.73 265 ALA A O 1
ATOM 1996 N N . ASP A 1 266 ? 175.536 38.036 155.061 1.00 111.55 266 ASP A N 1
ATOM 1997 C CA . ASP A 1 266 ? 174.244 38.714 155.182 1.00 115.15 266 ASP A CA 1
ATOM 1998 C C . ASP A 1 266 ? 173.038 37.792 155.001 1.00 113.99 266 ASP A C 1
ATOM 1999 O O . ASP A 1 266 ? 171.969 38.238 154.574 1.00 112.27 266 ASP A O 1
ATOM 2004 N N . ASP A 1 267 ? 173.215 36.514 155.323 1.00 115.03 267 ASP A N 1
ATOM 2005 C CA . ASP A 1 267 ? 172.124 35.551 155.263 1.00 110.38 267 ASP A CA 1
ATOM 2006 C C . ASP A 1 267 ? 171.234 35.715 156.492 1.00 101.09 267 ASP A C 1
ATOM 2007 O O . ASP A 1 267 ? 171.671 35.473 157.618 1.00 107.33 267 ASP A O 1
ATOM 2012 N N . ILE A 1 268 ? 169.987 36.122 156.267 1.00 99.56 268 ILE A N 1
ATOM 2013 C CA . ILE A 1 268 ? 169.050 36.422 157.350 1.00 96.02 268 ILE A CA 1
ATOM 2014 C C . ILE A 1 268 ? 168.707 35.183 158.187 1.00 97.87 268 ILE A C 1
ATOM 2015 O O . ILE A 1 268 ? 168.086 35.294 159.250 1.00 89.50 268 ILE A O 1
ATOM 2020 N N . ASP A 1 269 ? 169.120 34.009 157.710 1.00 99.50 269 ASP A N 1
ATOM 2021 C CA . ASP A 1 269 ? 168.952 32.771 158.462 1.00 93.98 269 ASP A CA 1
ATOM 2022 C C . ASP A 1 269 ? 169.687 32.861 159.800 1.00 89.05 269 ASP A C 1
ATOM 2023 O O . ASP A 1 269 ? 169.327 32.184 160.766 1.00 94.18 269 ASP A O 1
ATOM 2028 N N . TYR A 1 270 ? 170.712 33.709 159.842 1.00 109.53 270 TYR A N 1
ATOM 2029 C CA . TYR A 1 270 ? 171.504 33.950 161.044 1.00 92.08 270 TYR A CA 1
ATOM 2030 C C . TYR A 1 270 ? 170.643 34.303 162.256 1.00 90.47 270 TYR A C 1
ATOM 2031 O O . TYR A 1 270 ? 170.791 33.699 163.319 1.00 91.26 270 TYR A O 1
ATOM 2040 N N . LYS A 1 271 ? 169.743 35.272 162.091 1.00 93.77 271 LYS A N 1
ATOM 2041 C CA . LYS A 1 271 ? 168.891 35.726 163.190 1.00 95.04 271 LYS A CA 1
ATOM 2042 C C . LYS A 1 271 ? 167.952 34.637 163.704 1.00 96.81 271 LYS A C 1
ATOM 2043 O O . LYS A 1 271 ? 167.722 34.530 164.911 1.00 108.38 271 LYS A O 1
ATOM 2049 N N . TYR A 1 272 ? 167.409 33.841 162.787 1.00 96.17 272 TYR A N 1
ATOM 2050 C CA . TYR A 1 272 ? 166.521 32.743 163.152 1.00 107.91 272 TYR A CA 1
ATOM 2051 C C . TYR A 1 272 ? 167.207 31.761 164.103 1.00 104.31 272 TYR A C 1
ATOM 2052 O O . TYR A 1 272 ? 166.567 31.182 164.981 1.00 116.09 272 TYR A O 1
ATOM 2061 N N . ILE A 1 273 ? 168.514 31.589 163.924 1.00 98.63 273 ILE A N 1
ATOM 2062 C CA . ILE A 1 273 ? 169.315 30.766 164.821 1.00 101.65 273 ILE A CA 1
ATOM 2063 C C . ILE A 1 273 ? 169.442 31.431 166.190 1.00 100.35 273 ILE A C 1
ATOM 2064 O O . ILE A 1 273 ? 169.160 30.815 167.219 1.00 104.55 273 ILE A O 1
ATOM 2069 N N . VAL A 1 274 ? 169.872 32.691 166.185 1.00 95.45 274 VAL A N 1
ATOM 2070 C CA . VAL A 1 274 ? 170.143 33.445 167.408 1.00 94.82 274 VAL A CA 1
ATOM 2071 C C . VAL A 1 274 ? 168.947 33.490 168.356 1.00 101.71 274 VAL A C 1
ATOM 2072 O O . VAL A 1 274 ? 169.093 33.252 169.556 1.00 126.33 274 VAL A O 1
ATOM 2076 N N . SER A 1 275 ? 167.772 33.795 167.814 1.00 94.23 275 SER A N 1
ATOM 2077 C CA . SER A 1 275 ? 166.545 33.828 168.602 1.00 95.88 275 SER A CA 1
ATOM 2078 C C . SER A 1 275 ? 166.313 32.499 169.317 1.00 104.28 275 SER A C 1
ATOM 2079 O O . SER A 1 275 ? 165.929 32.474 170.485 1.00 102.87 275 SER A O 1
ATOM 2082 N N . PHE A 1 276 ? 166.564 31.401 168.611 1.00 122.38 276 PHE A N 1
ATOM 2083 C CA . PHE A 1 276 ? 166.386 30.062 169.158 1.00 117.45 276 PHE A CA 1
ATOM 2084 C C . PHE A 1 276 ? 167.347 29.777 170.309 1.00 111.00 276 PHE A C 1
ATOM 2085 O O . PHE A 1 276 ? 166.926 29.345 171.385 1.00 112.83 276 PHE A O 1
ATOM 2093 N N . CYS A 1 277 ? 168.633 30.025 170.081 1.00 111.23 277 CYS A N 1
ATOM 2094 C CA . CYS A 1 277 ? 169.660 29.737 171.078 1.00 109.64 277 CYS A CA 1
ATOM 2095 C C . CYS A 1 277 ? 169.513 30.602 172.329 1.00 110.07 277 CYS A C 1
ATOM 2096 O O . CYS A 1 277 ? 169.553 30.087 173.450 1.00 112.17 277 CYS A O 1
ATOM 2099 N N . ASP A 1 278 ? 169.346 31.909 172.126 1.00 94.74 278 ASP A N 1
ATOM 2100 C CA . ASP A 1 278 ? 169.192 32.867 173.220 1.00 106.88 278 ASP A CA 1
ATOM 2101 C C . ASP A 1 278 ? 168.130 32.432 174.228 1.00 116.53 278 ASP A C 1
ATOM 2102 O O . ASP A 1 278 ? 168.342 32.521 175.439 1.00 130.40 278 ASP A O 1
ATOM 2107 N N . ASP A 1 279 ? 166.991 31.963 173.724 1.00 116.12 279 ASP A N 1
ATOM 2108 C CA . ASP A 1 279 ? 165.933 31.452 174.588 1.00 132.80 279 ASP A CA 1
ATOM 2109 C C . ASP A 1 279 ? 166.397 30.186 175.308 1.00 124.82 279 ASP A C 1
ATOM 2110 O O . ASP A 1 279 ? 166.322 30.104 176.533 1.00 130.18 279 ASP A O 1
ATOM 2115 N N . LEU A 1 280 ? 166.882 29.210 174.543 1.00 115.28 280 LEU A N 1
ATOM 2116 C CA . LEU A 1 280 ? 167.420 27.972 175.107 1.00 107.98 280 LEU A CA 1
ATOM 2117 C C . LEU A 1 280 ? 168.533 28.253 176.109 1.00 110.79 280 LEU A C 1
ATOM 2118 O O . LEU A 1 280 ? 168.540 27.709 177.214 1.00 118.23 280 LEU A O 1
ATOM 2123 N N . SER A 1 281 ? 169.473 29.108 175.714 1.00 100.64 281 SER A N 1
ATOM 2124 C CA . SER A 1 281 ? 170.586 29.473 176.578 1.00 97.11 281 SER A CA 1
ATOM 2125 C C . SER A 1 281 ? 170.093 30.160 177.845 1.00 94.98 281 SER A C 1
ATOM 2126 O O . SER A 1 281 ? 170.793 30.175 178.855 1.00 106.92 281 SER A O 1
ATOM 2129 N N . LEU A 1 282 ? 168.891 30.728 177.786 1.00 105.54 282 LEU A N 1
ATOM 2130 C CA . LEU A 1 282 ? 168.272 31.330 178.960 1.00 120.94 282 LEU A CA 1
ATOM 2131 C C . LEU A 1 282 ? 167.595 30.257 179.806 1.00 102.95 282 LEU A C 1
ATOM 2132 O O . LEU A 1 282 ? 167.603 30.332 181.035 1.00 99.97 282 LEU A O 1
ATOM 2137 N N . LEU A 1 283 ? 167.012 29.263 179.140 1.00 111.39 283 LEU A N 1
ATOM 2138 C CA . LEU A 1 283 ? 166.319 28.175 179.824 1.00 121.11 283 LEU A CA 1
ATOM 2139 C C . LEU A 1 283 ? 167.265 27.403 180.740 1.00 114.62 283 LEU A C 1
ATOM 2140 O O . LEU A 1 283 ? 166.998 27.238 181.931 1.00 117.66 283 LEU A O 1
ATOM 2145 N N . ALA A 1 284 ? 168.372 26.935 180.176 1.00 102.93 284 ALA A N 1
ATOM 2146 C CA . ALA A 1 284 ? 169.336 26.148 180.931 1.00 94.34 284 ALA A CA 1
ATOM 2147 C C . ALA A 1 284 ? 170.095 26.989 181.956 1.00 104.75 284 ALA A C 1
ATOM 2148 O O . ALA A 1 284 ? 170.421 26.501 183.038 1.00 91.22 284 ALA A O 1
ATOM 2150 N N . ARG A 1 285 ? 170.378 28.244 181.611 1.00 115.54 285 ARG A N 1
ATOM 2151 C CA . ARG A 1 285 ? 171.073 29.153 182.521 1.00 96.83 285 ARG A CA 1
ATOM 2152 C C . ARG A 1 285 ? 170.320 29.284 183.843 1.00 102.89 285 ARG A C 1
ATOM 2153 O O . ARG A 1 285 ? 170.930 29.335 184.913 1.00 115.69 285 ARG A O 1
ATOM 2161 N N . VAL A 1 286 ? 168.993 29.329 183.762 1.00 102.12 286 VAL A N 1
ATOM 2162 C CA . VAL A 1 286 ? 168.150 29.289 184.949 1.00 112.38 286 VAL A CA 1
ATOM 2163 C C . VAL A 1 286 ? 168.261 27.914 185.607 1.00 107.06 286 VAL A C 1
ATOM 2164 O O . VAL A 1 286 ? 168.561 27.806 186.797 1.00 102.22 286 VAL A O 1
ATOM 2168 N N . PHE A 1 287 ? 168.027 26.870 184.815 1.00 100.74 287 PHE A N 1
ATOM 2169 C CA . PHE A 1 287 ? 168.052 25.489 185.293 1.00 104.94 287 PHE A CA 1
ATOM 2170 C C . PHE A 1 287 ? 169.375 25.088 185.955 1.00 116.69 287 PHE A C 1
ATOM 2171 O O . PHE A 1 287 ? 169.383 24.301 186.902 1.00 135.68 287 PHE A O 1
ATOM 2179 N N . ILE A 1 288 ? 170.483 25.631 185.461 1.00 98.75 288 ILE A N 1
ATOM 2180 C CA . ILE A 1 288 ? 171.800 25.313 186.005 1.00 85.38 288 ILE A CA 1
ATOM 2181 C C . ILE A 1 288 ? 172.009 25.924 187.395 1.00 90.64 288 ILE A C 1
ATOM 2182 O O . ILE A 1 288 ? 172.348 25.215 188.346 1.00 103.15 288 ILE A O 1
ATOM 2187 N N . PHE A 1 289 ? 171.802 27.235 187.503 1.00 98.32 289 PHE A N 1
ATOM 2188 C CA . PHE A 1 289 ? 172.018 27.962 188.753 1.00 114.27 289 PHE A CA 1
ATOM 2189 C C . PHE A 1 289 ? 171.141 27.465 189.907 1.00 111.90 289 PHE A C 1
ATOM 2190 O O . PHE A 1 289 ? 171.595 27.388 191.050 1.00 122.39 289 PHE A O 1
ATOM 2198 N N . VAL A 1 290 ? 169.889 27.134 189.604 1.00 103.77 290 VAL A N 1
ATOM 2199 C CA . VAL A 1 290 ? 168.966 26.613 190.610 1.00 102.39 290 VAL A CA 1
ATOM 2200 C C . VAL A 1 290 ? 169.463 25.288 191.186 1.00 108.67 290 VAL A C 1
ATOM 2201 O O . VAL A 1 290 ? 169.630 25.153 192.401 1.00 115.50 290 VAL A O 1
ATOM 2205 N N . PHE A 1 291 ? 169.700 24.317 190.307 1.00 104.01 291 PHE A N 1
ATOM 2206 C CA . PHE A 1 291 ? 170.131 22.984 190.721 1.00 107.91 291 PHE A CA 1
ATOM 2207 C C . PHE A 1 291 ? 171.445 22.994 191.500 1.00 112.86 291 PHE A C 1
ATOM 2208 O O . PHE A 1 291 ? 171.633 22.183 192.406 1.00 126.61 291 PHE A O 1
ATOM 2216 N N . LEU A 1 292 ? 172.347 23.907 191.149 1.00 103.97 292 LEU A N 1
ATOM 2217 C CA . LEU A 1 292 ? 173.595 24.066 191.890 1.00 99.35 292 LEU A CA 1
ATOM 2218 C C . LEU A 1 292 ? 173.296 24.343 193.358 1.00 89.33 292 LEU A C 1
ATOM 2219 O O . LEU A 1 292 ? 173.925 23.769 194.250 1.00 95.13 292 LEU A O 1
ATOM 2224 N N . GLY A 1 293 ? 172.317 25.210 193.602 1.00 94.52 293 GLY A N 1
ATOM 2225 C CA . GLY A 1 293 ? 171.912 25.527 194.958 1.00 103.58 293 GLY A CA 1
ATOM 2226 C C . GLY A 1 293 ? 171.189 24.377 195.631 1.00 106.19 293 GLY A C 1
ATOM 2227 O O . GLY A 1 293 ? 171.091 24.331 196.859 1.00 110.56 293 GLY A O 1
ATOM 2228 N N . ALA A 1 294 ? 170.681 23.445 194.831 1.00 108.76 294 ALA A N 1
ATOM 2229 C CA . ALA A 1 294 ? 169.957 22.297 195.364 1.00 122.52 294 ALA A CA 1
ATOM 2230 C C . ALA A 1 294 ? 170.874 21.091 195.556 1.00 126.76 294 ALA A C 1
ATOM 2231 O O . ALA A 1 294 ? 170.652 20.269 196.446 1.00 119.27 294 ALA A O 1
ATOM 2233 N N . CYS A 1 295 ? 171.897 20.986 194.712 1.00 112.92 295 CYS A N 1
ATOM 2234 C CA . CYS A 1 295 ? 172.869 19.902 194.817 1.00 116.23 295 CYS A CA 1
ATOM 2235 C C . CYS A 1 295 ? 173.656 19.980 196.121 1.00 127.24 295 CYS A C 1
ATOM 2236 O O . CYS A 1 295 ? 174.091 18.959 196.657 1.00 140.64 295 CYS A O 1
ATOM 2239 N N . ILE A 1 296 ? 173.841 21.199 196.621 1.00 128.59 296 ILE A N 1
ATOM 2240 C CA . ILE A 1 296 ? 174.521 21.418 197.890 1.00 127.43 296 ILE A CA 1
ATOM 2241 C C . ILE A 1 296 ? 173.732 20.787 199.032 1.00 136.34 296 ILE A C 1
ATOM 2242 O O . ILE A 1 296 ? 172.511 20.928 199.098 1.00 133.66 296 ILE A O 1
ATOM 2247 N N . LYS A 1 297 ? 174.426 20.081 199.920 1.00 137.95 297 LYS A N 1
ATOM 2248 C CA . LYS A 1 297 ? 173.797 19.535 201.117 1.00 136.06 297 LYS A CA 1
ATOM 2249 C C . LYS A 1 297 ? 174.092 20.446 202.303 1.00 134.03 297 LYS A C 1
ATOM 2250 O O . LYS A 1 297 ? 175.055 21.211 202.273 1.00 147.17 297 LYS A O 1
ATOM 2256 N N . LEU A 1 298 ? 173.257 20.370 203.336 1.00 130.74 298 LEU A N 1
ATOM 2257 C CA . LEU A 1 298 ? 173.387 21.240 204.503 1.00 140.77 298 LEU A CA 1
ATOM 2258 C C . LEU A 1 298 ? 174.757 21.094 205.160 1.00 144.82 298 LEU A C 1
ATOM 2259 O O . LEU A 1 298 ? 175.369 22.083 205.583 1.00 145.75 298 LEU A O 1
ATOM 2264 N N . SER A 1 299 ? 175.234 19.855 205.231 1.00 132.43 299 SER A N 1
ATOM 2265 C CA . SER A 1 299 ? 176.545 19.558 205.792 1.00 134.04 299 SER A CA 1
ATOM 2266 C C . SER A 1 299 ? 177.642 20.309 205.048 1.00 144.34 299 SER A C 1
ATOM 2267 O O . SER A 1 299 ? 178.551 20.861 205.669 1.00 146.83 299 SER A O 1
ATOM 2270 N N . MET A 1 300 ? 177.545 20.335 203.720 1.00 153.87 300 MET A N 1
ATOM 2271 C CA . MET A 1 300 ? 178.524 21.024 202.885 1.00 154.81 300 MET A CA 1
ATOM 2272 C C . MET A 1 300 ? 178.649 22.488 203.290 1.00 144.97 300 MET A C 1
ATOM 2273 O O . MET A 1 300 ? 179.754 23.018 203.400 1.00 131.07 300 MET A O 1
ATOM 2278 N N . LEU A 1 301 ? 177.507 23.132 203.514 1.00 143.44 301 LEU A N 1
ATOM 2279 C CA . LEU A 1 301 ? 177.482 24.511 203.985 1.00 142.51 301 LEU A CA 1
ATOM 2280 C C . LEU A 1 301 ? 178.105 24.627 205.372 1.00 147.10 301 LEU A C 1
ATOM 2281 O O . LEU A 1 301 ? 179.059 25.383 205.570 1.00 144.30 301 LEU A O 1
ATOM 2286 N N . GLU A 1 302 ? 177.579 23.863 206.326 1.00 148.03 302 GLU A N 1
ATOM 2287 C CA . GLU A 1 302 ? 178.031 23.966 207.714 1.00 143.86 302 GLU A CA 1
ATOM 2288 C C . GLU A 1 302 ? 179.439 23.411 207.956 1.00 132.81 302 GLU A C 1
ATOM 2289 O O . GLU A 1 302 ? 179.905 23.379 209.095 1.00 135.61 302 GLU A O 1
ATOM 2295 N N . ASN A 1 303 ? 180.113 22.982 206.892 1.00 135.72 303 ASN A N 1
ATOM 2296 C CA . ASN A 1 303 ? 181.472 22.462 207.016 1.00 133.66 303 ASN A CA 1
ATOM 2297 C C . ASN A 1 303 ? 182.465 23.128 206.065 1.00 124.29 303 ASN A C 1
ATOM 2298 O O . ASN A 1 303 ? 183.678 22.985 206.228 1.00 121.78 303 ASN A O 1
ATOM 2303 N N . TYR A 1 304 ? 181.952 23.854 205.076 1.00 134.34 304 TYR A N 1
ATOM 2304 C CA . TYR A 1 304 ? 182.811 24.452 204.055 1.00 139.46 304 TYR A CA 1
ATOM 2305 C C . TYR A 1 304 ? 182.401 25.857 203.609 1.00 145.43 304 TYR A C 1
ATOM 2306 O O . TYR A 1 304 ? 182.943 26.376 202.634 1.00 144.16 304 TYR A O 1
ATOM 2315 N N . PHE A 1 305 ? 181.457 26.467 204.320 1.00 144.88 305 PHE A N 1
ATOM 2316 C CA . PHE A 1 305 ? 181.054 27.842 204.034 1.00 138.62 305 PHE A CA 1
ATOM 2317 C C . PHE A 1 305 ? 182.263 28.767 204.048 1.00 130.56 305 PHE A C 1
ATOM 2318 O O . PHE A 1 305 ? 182.659 29.307 203.015 1.00 128.41 305 PHE A O 1
ATOM 2326 N N . ILE A 1 306 ? 182.846 28.934 205.230 1.00 126.10 306 ILE A N 1
ATOM 2327 C CA . ILE A 1 306 ? 183.999 29.811 205.423 1.00 152.50 306 ILE A CA 1
ATOM 2328 C C . ILE A 1 306 ? 185.245 29.435 204.599 1.00 143.54 306 ILE A C 1
ATOM 2329 O O . ILE A 1 306 ? 185.871 30.315 204.007 1.00 148.76 306 ILE A O 1
ATOM 2334 N N . PRO A 1 307 ? 185.618 28.138 204.564 1.00 138.25 307 PRO A N 1
ATOM 2335 C CA . PRO A 1 307 ? 186.769 27.774 203.727 1.00 139.98 307 PRO A CA 1
ATOM 2336 C C . PRO A 1 307 ? 186.575 28.165 202.265 1.00 127.66 307 PRO A C 1
ATOM 2337 O O . PRO A 1 307 ? 187.488 28.729 201.660 1.00 130.89 307 PRO A O 1
ATOM 2341 N N . GLY A 1 308 ? 185.401 27.880 201.712 1.00 117.91 308 GLY A N 1
ATOM 2342 C CA . GLY A 1 308 ? 185.102 28.258 200.343 1.00 110.50 308 GLY A CA 1
ATOM 2343 C C . GLY A 1 308 ? 185.120 29.762 200.149 1.00 123.01 308 GLY A C 1
ATOM 2344 O O . GLY A 1 308 ? 185.441 30.252 199.065 1.00 116.35 308 GLY A O 1
ATOM 2345 N N . LEU A 1 309 ? 184.774 30.494 201.204 1.00 139.71 309 LEU A N 1
ATOM 2346 C CA . LEU A 1 309 ? 184.784 31.951 201.166 1.00 138.95 309 LEU A CA 1
ATOM 2347 C C . LEU A 1 309 ? 186.203 32.467 200.930 1.00 125.32 309 LEU A C 1
ATOM 2348 O O . LEU A 1 309 ? 186.446 33.217 199.984 1.00 121.50 309 LEU A O 1
ATOM 2353 N N . LEU A 1 310 ? 187.135 32.052 201.786 1.00 96.87 310 LEU A N 1
ATOM 2354 C CA . LEU A 1 310 ? 188.539 32.443 201.657 1.00 110.46 310 LEU A CA 1
ATOM 2355 C C . LEU A 1 310 ? 189.105 32.091 200.281 1.00 93.41 310 LEU A C 1
ATOM 2356 O O . LEU A 1 310 ? 189.811 32.895 199.667 1.00 103.95 310 LEU A O 1
ATOM 2361 N N . VAL A 1 311 ? 188.788 30.890 199.806 1.00 113.02 311 VAL A N 1
ATOM 2362 C CA . VAL A 1 311 ? 189.202 30.451 198.478 1.00 122.13 311 VAL A CA 1
ATOM 2363 C C . VAL A 1 311 ? 188.675 31.398 197.401 1.00 123.84 311 VAL A C 1
ATOM 2364 O O . VAL A 1 311 ? 189.403 31.783 196.486 1.00 121.47 311 VAL A O 1
ATOM 2368 N N . ALA A 1 312 ? 187.406 31.774 197.529 1.00 124.27 312 ALA A N 1
ATOM 2369 C CA . ALA A 1 312 ? 186.761 32.679 196.584 1.00 114.28 312 ALA A CA 1
ATOM 2370 C C . ALA A 1 312 ? 187.517 33.999 196.432 1.00 115.90 312 ALA A C 1
ATOM 2371 O O . ALA A 1 312 ? 187.858 34.396 195.317 1.00 90.79 312 ALA A O 1
ATOM 2373 N N . LEU A 1 313 ? 187.773 34.670 197.553 1.00 106.66 313 LEU A N 1
ATOM 2374 C CA . LEU A 1 313 ? 188.493 35.941 197.544 1.00 102.30 313 LEU A CA 1
ATOM 2375 C C . LEU A 1 313 ? 189.863 35.827 196.871 1.00 104.19 313 LEU A C 1
ATOM 2376 O O . LEU A 1 313 ? 190.282 36.732 196.146 1.00 118.31 313 LEU A O 1
ATOM 2381 N N . GLY A 1 314 ? 190.551 34.713 197.107 1.00 107.75 314 GLY A N 1
ATOM 2382 C CA . GLY A 1 314 ? 191.835 34.468 196.476 1.00 114.64 314 GLY A CA 1
ATOM 2383 C C . GLY A 1 314 ? 191.720 34.428 194.964 1.00 105.20 314 GLY A C 1
ATOM 2384 O O . GLY A 1 314 ? 192.574 34.955 194.250 1.00 83.82 314 GLY A O 1
ATOM 2385 N N . SER A 1 315 ? 190.652 33.804 194.478 1.00 105.66 315 SER A N 1
ATOM 2386 C CA . SER A 1 315 ? 190.407 33.708 193.045 1.00 118.03 315 SER A CA 1
ATOM 2387 C C . SER A 1 315 ? 190.128 35.080 192.430 1.00 109.23 315 SER A C 1
ATOM 2388 O O . SER A 1 315 ? 190.503 35.345 191.287 1.00 103.77 315 SER A O 1
ATOM 2391 N N . ILE A 1 316 ? 189.479 35.948 193.200 1.00 108.81 316 ILE A N 1
ATOM 2392 C CA . ILE A 1 316 ? 189.053 37.254 192.706 1.00 116.77 316 ILE A CA 1
ATOM 2393 C C . ILE A 1 316 ? 190.113 38.347 192.879 1.00 127.73 316 ILE A C 1
ATOM 2394 O O . ILE A 1 316 ? 190.368 39.124 191.959 1.00 110.71 316 ILE A O 1
ATOM 2399 N N . PHE A 1 317 ? 190.724 38.403 194.059 1.00 125.70 317 PHE A N 1
ATOM 2400 C CA . PHE A 1 317 ? 191.644 39.486 194.395 1.00 96.48 317 PHE A CA 1
ATOM 2401 C C . PHE A 1 317 ? 193.117 39.134 194.183 1.00 98.60 317 PHE A C 1
ATOM 2402 O O . PHE A 1 317 ? 193.954 40.025 194.025 1.00 104.37 317 PHE A O 1
ATOM 2410 N N . LEU A 1 318 ? 193.436 37.843 194.190 1.00 105.52 318 LEU A N 1
ATOM 2411 C CA . LEU A 1 318 ? 194.818 37.406 193.993 1.00 115.58 318 LEU A CA 1
ATOM 2412 C C . LEU A 1 318 ? 195.038 36.749 192.631 1.00 118.12 318 LEU A C 1
ATOM 2413 O O . LEU A 1 318 ? 195.899 37.176 191.864 1.00 113.59 318 LEU A O 1
ATOM 2418 N N . ALA A 1 319 ? 194.258 35.713 192.338 1.00 102.16 319 ALA A N 1
ATOM 2419 C CA . ALA A 1 319 ? 194.426 34.947 191.106 1.00 101.35 319 ALA A CA 1
ATOM 2420 C C . ALA A 1 319 ? 194.294 35.796 189.841 1.00 105.45 319 ALA A C 1
ATOM 2421 O O . ALA A 1 319 ? 195.296 36.114 189.196 1.00 93.36 319 ALA A O 1
ATOM 2423 N N . ARG A 1 320 ? 193.059 36.149 189.491 1.00 102.20 320 ARG A N 1
ATOM 2424 C CA . ARG A 1 320 ? 192.785 36.909 188.269 1.00 106.99 320 ARG A CA 1
ATOM 2425 C C . ARG A 1 320 ? 193.629 38.179 188.049 1.00 106.93 320 ARG A C 1
ATOM 2426 O O . ARG A 1 320 ? 194.082 38.414 186.933 1.00 86.30 320 ARG A O 1
ATOM 2434 N N . PRO A 1 321 ? 193.839 38.999 189.098 1.00 113.59 321 PRO A N 1
ATOM 2435 C CA . PRO A 1 321 ? 194.712 40.163 188.898 1.00 104.13 321 PRO A CA 1
ATOM 2436 C C . PRO A 1 321 ? 196.110 39.780 188.416 1.00 102.97 321 PRO A C 1
ATOM 2437 O O . PRO A 1 321 ? 196.533 40.236 187.348 1.00 96.28 321 PRO A O 1
ATOM 2441 N N . LEU A 1 322 ? 196.804 38.949 189.190 1.00 101.42 322 LEU A N 1
ATOM 2442 C CA . LEU A 1 322 ? 198.131 38.471 188.819 1.00 113.06 322 LEU A CA 1
ATOM 2443 C C . LEU A 1 322 ? 198.131 37.846 187.423 1.00 122.11 322 LEU A C 1
ATOM 2444 O O . LEU A 1 322 ? 199.049 38.076 186.635 1.00 111.01 322 LEU A O 1
ATOM 2449 N N . GLY A 1 323 ? 197.088 37.077 187.116 1.00 109.20 323 GLY A N 1
ATOM 2450 C CA . GLY A 1 323 ? 196.942 36.484 185.797 1.00 101.30 323 GLY A CA 1
ATOM 2451 C C . GLY A 1 323 ? 196.895 37.518 184.684 1.00 103.37 323 GLY A C 1
ATOM 2452 O O . GLY A 1 323 ? 197.563 37.370 183.657 1.00 100.23 323 GLY A O 1
ATOM 2453 N N . VAL A 1 324 ? 196.102 38.565 184.892 1.00 98.56 324 VAL A N 1
ATOM 2454 C CA . VAL A 1 324 ? 195.966 39.647 183.923 1.00 103.01 324 VAL A CA 1
ATOM 2455 C C . VAL A 1 324 ? 197.282 40.394 183.729 1.00 118.84 324 VAL A C 1
ATOM 2456 O O . VAL A 1 324 ? 197.764 40.532 182.603 1.00 120.61 324 VAL A O 1
ATOM 2460 N N . PHE A 1 325 ? 197.855 40.875 184.830 1.00 116.15 325 PHE A N 1
ATOM 2461 C CA . PHE A 1 325 ? 199.094 41.648 184.773 1.00 121.15 325 PHE A CA 1
ATOM 2462 C C . PHE A 1 325 ? 200.241 40.857 184.146 1.00 124.20 325 PHE A C 1
ATOM 2463 O O . PHE A 1 325 ? 200.922 41.351 183.247 1.00 124.91 325 PHE A O 1
ATOM 2471 N N . LEU A 1 326 ? 200.452 39.633 184.622 1.00 106.65 326 LEU A N 1
ATOM 2472 C CA . LEU A 1 326 ? 201.512 38.780 184.091 1.00 112.66 326 LEU A CA 1
ATOM 2473 C C . LEU A 1 326 ? 201.257 38.408 182.630 1.00 110.23 326 LEU A C 1
ATOM 2474 O O . LEU A 1 326 ? 202.193 38.323 181.833 1.00 120.10 326 LEU A O 1
ATOM 2479 N N . GLY A 1 327 ? 199.992 38.193 182.280 1.00 101.07 327 GLY A N 1
ATOM 2480 C CA . GLY A 1 327 ? 199.635 37.908 180.901 1.00 117.01 327 GLY A CA 1
ATOM 2481 C C . GLY A 1 327 ? 199.897 39.095 179.992 1.00 132.83 327 GLY A C 1
ATOM 2482 O O . GLY A 1 327 ? 200.406 38.941 178.881 1.00 134.77 327 GLY A O 1
ATOM 2483 N N . LEU A 1 328 ? 199.549 40.284 180.471 1.00 126.53 328 LEU A N 1
ATOM 2484 C CA . LEU A 1 328 ? 199.736 41.508 179.702 1.00 130.84 328 LEU A CA 1
ATOM 2485 C C . LEU A 1 328 ? 201.000 42.240 180.150 1.00 143.12 328 LEU A C 1
ATOM 2486 O O . LEU A 1 328 ? 201.052 43.470 180.133 1.00 157.59 328 LEU A O 1
ATOM 2491 N N . ILE A 1 329 ? 202.017 41.478 180.544 1.00 136.23 329 ILE A N 1
ATOM 2492 C CA . ILE A 1 329 ? 203.258 42.048 181.066 1.00 134.77 329 ILE A CA 1
ATOM 2493 C C . ILE A 1 329 ? 204.023 42.841 180.003 1.00 145.61 329 ILE A C 1
ATOM 2494 O O . ILE A 1 329 ? 204.802 43.741 180.327 1.00 153.58 329 ILE A O 1
ATOM 2499 N N . GLY A 1 330 ? 203.787 42.516 178.735 1.00 144.66 330 GLY A N 1
ATOM 2500 C CA . GLY A 1 330 ? 204.448 43.203 177.641 1.00 144.82 330 GLY A CA 1
ATOM 2501 C C . GLY A 1 330 ? 203.498 44.054 176.821 1.00 145.14 330 GLY A C 1
ATOM 2502 O O . GLY A 1 330 ? 203.917 44.753 175.895 1.00 147.71 330 GLY A O 1
ATOM 2503 N N . SER A 1 331 ? 202.215 43.997 177.168 1.00 154.80 331 SER A N 1
ATOM 2504 C CA . SER A 1 331 ? 201.181 44.747 176.461 1.00 157.79 331 SER A CA 1
ATOM 2505 C C . SER A 1 331 ? 201.422 46.252 176.508 1.00 155.27 331 SER A C 1
ATOM 2506 O O . SER A 1 331 ? 202.169 46.745 177.353 1.00 150.79 331 SER A O 1
ATOM 2509 N N . LYS A 1 332 ? 200.789 46.975 175.590 1.00 157.40 332 LYS A N 1
ATOM 2510 C CA . LYS A 1 332 ? 200.903 48.426 175.551 1.00 161.48 332 LYS A CA 1
ATOM 2511 C C . LYS A 1 332 ? 199.591 49.077 175.973 1.00 155.19 332 LYS A C 1
ATOM 2512 O O . LYS A 1 332 ? 199.262 50.183 175.541 1.00 157.26 332 LYS A O 1
ATOM 2518 N N . HIS A 1 333 ? 198.844 48.375 176.820 1.00 149.95 333 HIS A N 1
ATOM 2519 C CA . HIS A 1 333 ? 197.624 48.919 177.403 1.00 145.83 333 HIS A CA 1
ATOM 2520 C C . HIS A 1 333 ? 197.961 49.803 178.599 1.00 130.51 333 HIS A C 1
ATOM 2521 O O . HIS A 1 333 ? 199.104 50.235 178.757 1.00 138.29 333 HIS A O 1
ATOM 2528 N N . SER A 1 334 ? 196.971 50.069 179.444 1.00 118.36 334 SER A N 1
ATOM 2529 C CA . SER A 1 334 ? 197.181 50.938 180.598 1.00 114.61 334 SER A CA 1
ATOM 2530 C C . SER A 1 334 ? 196.996 50.186 181.910 1.00 105.62 334 SER A C 1
ATOM 2531 O O . SER A 1 334 ? 196.252 49.206 181.969 1.00 112.83 334 SER A O 1
ATOM 2534 N N . PHE A 1 335 ? 197.677 50.651 182.956 1.00 112.08 335 PHE A N 1
ATOM 2535 C CA . PHE A 1 335 ? 197.574 50.058 184.287 1.00 100.12 335 PHE A CA 1
ATOM 2536 C C . PHE A 1 335 ? 196.126 50.040 184.755 1.00 98.33 335 PHE A C 1
ATOM 2537 O O . PHE A 1 335 ? 195.646 49.038 185.290 1.00 116.28 335 PHE A O 1
ATOM 2545 N N . LYS A 1 336 ? 195.441 51.161 184.553 1.00 95.88 336 LYS A N 1
ATOM 2546 C CA . LYS A 1 336 ? 194.036 51.290 184.910 1.00 101.95 336 LYS A CA 1
ATOM 2547 C C . LYS A 1 336 ? 193.200 50.268 184.145 1.00 101.88 336 LYS A C 1
ATOM 2548 O O . LYS A 1 336 ? 192.283 49.654 184.700 1.00 110.27 336 LYS A O 1
ATOM 2554 N N . GLU A 1 337 ? 193.530 50.090 182.868 1.00 98.30 337 GLU A N 1
ATOM 2555 C CA . GLU A 1 337 ? 192.841 49.136 182.007 1.00 102.56 337 GLU A CA 1
ATOM 2556 C C . GLU A 1 337 ? 193.089 47.700 182.471 1.00 104.38 337 GLU A C 1
ATOM 2557 O O . GLU A 1 337 ? 192.163 46.885 182.512 1.00 110.17 337 GLU A O 1
ATOM 2563 N N . LYS A 1 338 ? 194.340 47.399 182.812 1.00 96.19 338 LYS A N 1
ATOM 2564 C CA . LYS A 1 338 ? 194.707 46.088 183.336 1.00 81.38 338 LYS A CA 1
ATOM 2565 C C . LYS A 1 338 ? 193.908 45.786 184.594 1.00 86.21 338 LYS A C 1
ATOM 2566 O O . LYS A 1 338 ? 193.335 44.703 184.734 1.00 107.73 338 LYS A O 1
ATOM 2572 N N . LEU A 1 339 ? 193.877 46.753 185.506 1.00 85.35 339 LEU A N 1
ATOM 2573 C CA . LEU A 1 339 ? 193.129 46.618 186.748 1.00 95.86 339 LEU A CA 1
ATOM 2574 C C . LEU A 1 339 ? 191.647 46.416 186.459 1.00 92.87 339 LEU A C 1
ATOM 2575 O O . LEU A 1 339 ? 190.959 45.687 187.176 1.00 103.74 339 LEU A O 1
ATOM 2580 N N . TYR A 1 340 ? 191.164 47.055 185.397 1.00 84.08 340 TYR A N 1
ATOM 2581 C CA . TYR A 1 340 ? 189.773 46.906 184.992 1.00 105.94 340 TYR A CA 1
ATOM 2582 C C . TYR A 1 340 ? 189.490 45.479 184.530 1.00 121.87 340 TYR A C 1
ATOM 2583 O O . TYR A 1 340 ? 188.464 44.897 184.888 1.00 120.01 340 TYR A O 1
ATOM 2592 N N . PHE A 1 341 ? 190.402 44.925 183.734 1.00 110.26 341 PHE A N 1
ATOM 2593 C CA . PHE A 1 341 ? 190.295 43.543 183.278 1.00 99.77 341 PHE A CA 1
ATOM 2594 C C . PHE A 1 341 ? 190.326 42.593 184.473 1.00 95.80 341 PHE A C 1
ATOM 2595 O O . PHE A 1 341 ? 189.613 41.591 184.511 1.00 107.45 341 PHE A O 1
ATOM 2603 N N . ALA A 1 342 ? 191.161 42.926 185.450 1.00 90.32 342 ALA A N 1
ATOM 2604 C CA . ALA A 1 342 ? 191.349 42.096 186.632 1.00 98.02 342 ALA A CA 1
ATOM 2605 C C . ALA A 1 342 ? 190.106 42.045 187.513 1.00 99.36 342 ALA A C 1
ATOM 2606 O O . ALA A 1 342 ? 189.636 40.967 187.881 1.00 102.92 342 ALA A O 1
ATOM 2608 N N . LEU A 1 343 ? 189.586 43.218 187.858 1.00 105.46 343 LEU A N 1
ATOM 2609 C CA . LEU A 1 343 ? 188.480 43.317 188.802 1.00 112.68 343 LEU A CA 1
ATOM 2610 C C . LEU A 1 343 ? 187.125 42.995 188.175 1.00 114.64 343 LEU A C 1
ATOM 2611 O O . LEU A 1 343 ? 186.100 43.018 188.859 1.00 120.80 343 LEU A O 1
ATOM 2616 N N . GLU A 1 344 ? 187.120 42.693 186.879 1.00 108.91 344 GLU A N 1
ATOM 2617 C CA . GLU A 1 344 ? 185.891 42.294 186.198 1.00 127.90 344 GLU A CA 1
ATOM 2618 C C . GLU A 1 344 ? 186.049 40.969 185.457 1.00 114.09 344 GLU A C 1
ATOM 2619 O O . GLU A 1 344 ? 186.280 40.944 184.245 1.00 112.53 344 GLU A O 1
ATOM 2625 N N . GLY A 1 345 ? 185.928 39.872 186.199 1.00 87.64 345 GLY A N 1
ATOM 2626 C CA . GLY A 1 345 ? 185.917 38.546 185.612 1.00 94.04 345 GLY A CA 1
ATOM 2627 C C . GLY A 1 345 ? 185.022 37.618 186.408 1.00 118.70 345 GLY A C 1
ATOM 2628 O O . GLY A 1 345 ? 185.505 36.749 187.131 1.00 129.56 345 GLY A O 1
ATOM 2629 N N . PRO A 1 346 ? 183.700 37.799 186.279 1.00 103.18 346 PRO A N 1
ATOM 2630 C CA . PRO A 1 346 ? 182.731 37.029 187.062 1.00 100.64 346 PRO A CA 1
ATOM 2631 C C . PRO A 1 346 ? 182.700 35.560 186.675 1.00 114.72 346 PRO A C 1
ATOM 2632 O O . PRO A 1 346 ? 182.673 35.231 185.488 1.00 116.32 346 PRO A O 1
ATOM 2636 N N . ARG A 1 347 ? 182.708 34.689 187.675 1.00 107.20 347 ARG A N 1
ATOM 2637 C CA . ARG A 1 347 ? 182.496 33.270 187.444 1.00 100.52 347 ARG A CA 1
ATOM 2638 C C . ARG A 1 347 ? 180.994 33.054 187.333 1.00 101.21 347 ARG A C 1
ATOM 2639 O O . ARG A 1 347 ? 180.247 33.448 188.229 1.00 100.49 347 ARG A O 1
ATOM 2647 N N . GLY A 1 348 ? 180.550 32.438 186.240 1.00 103.72 348 GLY A N 1
ATOM 2648 C CA . GLY A 1 348 ? 179.126 32.306 185.984 1.00 114.85 348 GLY A CA 1
ATOM 2649 C C . GLY A 1 348 ? 178.619 30.897 185.740 1.00 103.38 348 GLY A C 1
ATOM 2650 O O . GLY A 1 348 ? 178.851 29.991 186.539 1.00 114.22 348 GLY A O 1
ATOM 2651 N N . VAL A 1 349 ? 177.917 30.723 184.624 1.00 89.42 349 VAL A N 1
ATOM 2652 C CA . VAL A 1 349 ? 177.249 29.466 184.289 1.00 88.63 349 VAL A CA 1
ATOM 2653 C C . VAL A 1 349 ? 178.190 28.265 184.217 1.00 97.81 349 VAL A C 1
ATOM 2654 O O . VAL A 1 349 ? 178.047 27.303 184.977 1.00 94.64 349 VAL A O 1
ATOM 2658 N N . VAL A 1 350 ? 179.138 28.327 183.289 1.00 97.56 350 VAL A N 1
ATOM 2659 C CA . VAL A 1 350 ? 180.070 27.226 183.038 1.00 71.89 350 VAL A CA 1
ATOM 2660 C C . VAL A 1 350 ? 180.784 26.681 184.289 1.00 82.57 350 VAL A C 1
ATOM 2661 O O . VAL A 1 350 ? 180.830 25.470 184.480 1.00 88.44 350 VAL A O 1
ATOM 2665 N N . PRO A 1 351 ? 181.333 27.565 185.146 1.00 92.94 351 PRO A N 1
ATOM 2666 C CA . PRO A 1 351 ? 181.939 27.038 186.375 1.00 86.84 351 PRO A CA 1
ATOM 2667 C C . PRO A 1 351 ? 180.932 26.281 187.239 1.00 92.85 351 PRO A C 1
ATOM 2668 O O . PRO A 1 351 ? 181.287 25.267 187.828 1.00 116.90 351 PRO A O 1
ATOM 2672 N N . ALA A 1 352 ? 179.693 26.756 187.300 1.00 76.51 352 ALA A N 1
ATOM 2673 C CA . ALA A 1 352 ? 178.658 26.061 188.058 1.00 86.90 352 ALA A CA 1
ATOM 2674 C C . ALA A 1 352 ? 178.363 24.679 187.474 1.00 98.28 352 ALA A C 1
ATOM 2675 O O . ALA A 1 352 ? 178.371 23.672 188.194 1.00 96.17 352 ALA A O 1
ATOM 2677 N N . ALA A 1 353 ? 178.097 24.642 186.171 1.00 103.74 353 ALA A N 1
ATOM 2678 C CA . ALA A 1 353 ? 177.797 23.396 185.475 1.00 104.04 353 ALA A CA 1
ATOM 2679 C C . ALA A 1 353 ? 178.921 22.374 185.632 1.00 100.53 353 ALA A C 1
ATOM 2680 O O . ALA A 1 353 ? 178.673 21.205 185.937 1.00 116.81 353 ALA A O 1
ATOM 2682 N N . LEU A 1 354 ? 180.154 22.821 185.416 1.00 78.16 354 LEU A N 1
ATOM 2683 C CA . LEU A 1 354 ? 181.318 21.959 185.573 1.00 79.52 354 LEU A CA 1
ATOM 2684 C C . LEU A 1 354 ? 181.472 21.507 187.024 1.00 91.15 354 LEU A C 1
ATOM 2685 O O . LEU A 1 354 ? 181.903 20.386 187.289 1.00 111.94 354 LEU A O 1
ATOM 2690 N N . ALA A 1 355 ? 181.105 22.378 187.959 1.00 87.34 355 ALA A N 1
ATOM 2691 C CA . ALA A 1 355 ? 181.181 22.050 189.379 1.00 96.14 355 ALA A CA 1
ATOM 2692 C C . ALA A 1 355 ? 180.222 20.920 189.744 1.00 95.57 355 ALA A C 1
ATOM 2693 O O . ALA A 1 355 ? 180.582 20.010 190.497 1.00 114.24 355 ALA A O 1
ATOM 2695 N N . VAL A 1 356 ? 179.000 20.987 189.219 1.00 82.47 356 VAL A N 1
ATOM 2696 C CA . VAL A 1 356 ? 178.018 19.931 189.459 1.00 105.96 356 VAL A CA 1
ATOM 2697 C C . VAL A 1 356 ? 178.399 18.630 188.744 1.00 103.88 356 VAL A C 1
ATOM 2698 O O . VAL A 1 356 ? 178.347 17.548 189.339 1.00 105.01 356 VAL A O 1
ATOM 2702 N N . THR A 1 357 ? 178.779 18.745 187.472 1.00 97.82 357 THR A N 1
ATOM 2703 C CA . THR A 1 357 ? 179.210 17.597 186.674 1.00 91.51 357 THR A CA 1
ATOM 2704 C C . THR A 1 357 ? 180.347 16.834 187.353 1.00 99.32 357 THR A C 1
ATOM 2705 O O . THR A 1 357 ? 180.247 15.627 187.590 1.00 121.57 357 THR A O 1
ATOM 2709 N N . VAL A 1 358 ? 181.427 17.548 187.657 1.00 90.86 358 VAL A N 1
ATOM 2710 C CA . VAL A 1 358 ? 182.559 16.977 188.376 1.00 102.43 358 VAL A CA 1
ATOM 2711 C C . VAL A 1 358 ? 182.118 16.438 189.734 1.00 100.38 358 VAL A C 1
ATOM 2712 O O . VAL A 1 358 ? 182.567 15.372 190.161 1.00 103.73 358 VAL A O 1
ATOM 2716 N N . GLY A 1 359 ? 181.232 17.174 190.402 1.00 95.96 359 GLY A N 1
ATOM 2717 C CA . GLY A 1 359 ? 180.716 16.762 191.695 1.00 94.66 359 GLY A CA 1
ATOM 2718 C C . GLY A 1 359 ? 180.095 15.376 191.683 1.00 99.78 359 GLY A C 1
ATOM 2719 O O . GLY A 1 359 ? 180.457 14.523 192.498 1.00 118.93 359 GLY A O 1
ATOM 2720 N N . ILE A 1 360 ? 179.165 15.147 190.758 1.00 107.61 360 ILE A N 1
ATOM 2721 C CA . ILE A 1 360 ? 178.518 13.843 190.642 1.00 104.74 360 ILE A CA 1
ATOM 2722 C C . ILE A 1 360 ? 179.490 12.787 190.111 1.00 97.30 360 ILE A C 1
ATOM 2723 O O . ILE A 1 360 ? 179.442 11.625 190.522 1.00 104.10 360 ILE A O 1
ATOM 2728 N N . GLU A 1 361 ? 180.376 13.204 189.208 1.00 94.02 361 GLU A N 1
ATOM 2729 C CA . GLU A 1 361 ? 181.345 12.307 188.587 1.00 94.18 361 GLU A CA 1
ATOM 2730 C C . GLU A 1 361 ? 182.275 11.711 189.641 1.00 100.56 361 GLU A C 1
ATOM 2731 O O . GLU A 1 361 ? 182.671 10.547 189.555 1.00 104.40 361 GLU A O 1
ATOM 2737 N N . ILE A 1 362 ? 182.602 12.521 190.643 1.00 111.31 362 ILE A N 1
ATOM 2738 C CA . ILE A 1 362 ? 183.464 12.100 191.736 1.00 80.74 362 ILE A CA 1
ATOM 2739 C C . ILE A 1 362 ? 182.678 11.362 192.819 1.00 91.91 362 ILE A C 1
ATOM 2740 O O . ILE A 1 362 ? 183.084 10.284 193.251 1.00 114.23 362 ILE A O 1
ATOM 2745 N N . LEU A 1 363 ? 181.557 11.937 193.249 1.00 98.78 363 LEU A N 1
ATOM 2746 C CA . LEU A 1 363 ? 180.763 11.348 194.326 1.00 103.52 363 LEU A CA 1
ATOM 2747 C C . LEU A 1 363 ? 180.256 9.948 193.973 1.00 118.10 363 LEU A C 1
ATOM 2748 O O . LEU A 1 363 ? 180.337 9.030 194.792 1.00 128.42 363 LEU A O 1
ATOM 2753 N N . LYS A 1 364 ? 179.740 9.783 192.758 1.00 110.88 364 LYS A N 1
ATOM 2754 C CA . LYS A 1 364 ? 179.244 8.480 192.320 1.00 125.95 364 LYS A CA 1
ATOM 2755 C C . LYS A 1 364 ? 180.380 7.495 192.049 1.00 122.21 364 LYS A C 1
ATOM 2756 O O . LYS A 1 364 ? 180.513 6.484 192.741 1.00 130.99 364 LYS A O 1
ATOM 2762 N N . ASN A 1 365 ? 181.200 7.794 191.046 1.00 104.17 365 ASN A N 1
ATOM 2763 C CA . ASN A 1 365 ? 182.362 6.973 190.723 1.00 103.20 365 ASN A CA 1
ATOM 2764 C C . ASN A 1 365 ? 183.485 7.207 191.737 1.00 104.57 365 ASN A C 1
ATOM 2765 O O . ASN A 1 365 ? 184.630 7.469 191.366 1.00 94.40 365 ASN A O 1
ATOM 2770 N N . ALA A 1 366 ? 183.147 7.097 193.019 1.00 101.71 366 ALA A N 1
ATOM 2771 C CA . ALA A 1 366 ? 184.059 7.440 194.107 1.00 117.14 366 ALA A CA 1
ATOM 2772 C C . ALA A 1 366 ? 185.129 6.387 194.371 1.00 125.27 366 ALA A C 1
ATOM 2773 O O . ALA A 1 366 ? 186.319 6.668 194.241 1.00 109.99 366 ALA A O 1
ATOM 2775 N N . ASP A 1 367 ? 184.696 5.186 194.748 1.00 139.14 367 ASP A N 1
ATOM 2776 C CA . ASP A 1 367 ? 185.592 4.118 195.195 1.00 116.44 367 ASP A CA 1
ATOM 2777 C C . ASP A 1 367 ? 186.811 3.892 194.297 1.00 102.53 367 ASP A C 1
ATOM 2778 O O . ASP A 1 367 ? 187.875 3.488 194.774 1.00 115.24 367 ASP A O 1
ATOM 2783 N N . LYS A 1 368 ? 186.657 4.161 193.005 1.00 109.94 368 LYS A N 1
ATOM 2784 C CA . LYS A 1 368 ? 187.732 3.935 192.046 1.00 107.39 368 LYS A CA 1
ATOM 2785 C C . LYS A 1 368 ? 188.591 5.178 191.838 1.00 125.67 368 LYS A C 1
ATOM 2786 O O . LYS A 1 368 ? 189.186 5.359 190.776 1.00 137.77 368 LYS A O 1
ATOM 2792 N N . ILE A 1 369 ? 188.653 6.032 192.855 1.00 132.68 369 ILE A N 1
ATOM 2793 C CA . ILE A 1 369 ? 189.511 7.210 192.814 1.00 121.54 369 ILE A CA 1
ATOM 2794 C C . ILE A 1 369 ? 190.916 6.815 193.270 1.00 120.71 369 ILE A C 1
ATOM 2795 O O . ILE A 1 369 ? 191.065 5.958 194.141 1.00 147.72 369 ILE A O 1
ATOM 2800 N N . PRO A 1 370 ? 191.955 7.394 192.645 1.00 102.48 370 PRO A N 1
ATOM 2801 C CA . PRO A 1 370 ? 193.326 7.159 193.114 1.00 110.32 370 PRO A CA 1
ATOM 2802 C C . PRO A 1 370 ? 193.494 7.520 194.588 1.00 107.27 370 PRO A C 1
ATOM 2803 O O . PRO A 1 370 ? 193.016 8.568 195.020 1.00 102.59 370 PRO A O 1
ATOM 2807 N N . ALA A 1 371 ? 194.160 6.654 195.346 1.00 120.42 371 ALA A N 1
ATOM 2808 C CA . ALA A 1 371 ? 194.270 6.826 196.790 1.00 118.02 371 ALA A CA 1
ATOM 2809 C C . ALA A 1 371 ? 195.352 7.821 197.194 1.00 113.19 371 ALA A C 1
ATOM 2810 O O . ALA A 1 371 ? 195.411 8.241 198.351 1.00 107.63 371 ALA A O 1
ATOM 2812 N N . SER A 1 372 ? 196.208 8.183 196.245 1.00 111.65 372 SER A N 1
ATOM 2813 C CA . SER A 1 372 ? 197.265 9.153 196.496 1.00 130.44 372 SER A CA 1
ATOM 2814 C C . SER A 1 372 ? 196.667 10.498 196.886 1.00 130.95 372 SER A C 1
ATOM 2815 O O . SER A 1 372 ? 197.102 11.131 197.851 1.00 131.64 372 SER A O 1
ATOM 2818 N N . ILE A 1 373 ? 195.664 10.927 196.126 1.00 111.60 373 ILE A N 1
ATOM 2819 C CA . ILE A 1 373 ? 194.996 12.196 196.376 1.00 106.61 373 ILE A CA 1
ATOM 2820 C C . ILE A 1 373 ? 193.798 12.007 197.306 1.00 108.74 373 ILE A C 1
ATOM 2821 O O . ILE A 1 373 ? 193.136 12.974 197.688 1.00 115.80 373 ILE A O 1
ATOM 2826 N N . THR A 1 374 ? 193.530 10.754 197.666 1.00 118.08 374 THR A N 1
ATOM 2827 C CA . THR A 1 374 ? 192.410 10.420 198.542 1.00 128.20 374 THR A CA 1
ATOM 2828 C C . THR A 1 374 ? 192.847 10.411 200.004 1.00 131.23 374 THR A C 1
ATOM 2829 O O . THR A 1 374 ? 192.086 10.803 200.890 1.00 136.13 374 THR A O 1
ATOM 2833 N N . LYS A 1 375 ? 194.073 9.953 200.245 1.00 133.90 375 LYS A N 1
ATOM 2834 C CA . LYS A 1 375 ? 194.643 9.895 201.589 1.00 145.63 375 LYS A CA 1
ATOM 2835 C C . LYS A 1 375 ? 194.607 11.256 202.273 1.00 139.57 375 LYS A C 1
ATOM 2836 O O . LYS A 1 375 ? 194.336 11.356 203.472 1.00 130.07 375 LYS A O 1
ATOM 2842 N N . TYR A 1 376 ? 194.875 12.301 201.499 1.00 144.02 376 TYR A N 1
ATOM 2843 C CA . TYR A 1 376 ? 194.851 13.663 202.010 1.00 139.70 376 TYR A CA 1
ATOM 2844 C C . TYR A 1 376 ? 193.429 14.123 202.324 1.00 128.72 376 TYR A C 1
ATOM 2845 O O . TYR A 1 376 ? 193.181 14.706 203.381 1.00 120.99 376 TYR A O 1
ATOM 2854 N N . ILE A 1 377 ? 192.497 13.852 201.411 1.00 119.49 377 ILE A N 1
ATOM 2855 C CA . ILE A 1 377 ? 191.123 14.333 201.553 1.00 107.29 377 ILE A CA 1
ATOM 2856 C C . ILE A 1 377 ? 190.071 13.333 201.057 1.00 124.77 377 ILE A C 1
ATOM 2857 O O . ILE A 1 377 ? 190.212 12.751 199.980 1.00 131.58 377 ILE A O 1
ATOM 2862 N N . THR A 1 378 ? 189.028 13.139 201.863 1.00 127.43 378 THR A N 1
ATOM 2863 C CA . THR A 1 378 ? 187.872 12.325 201.497 1.00 125.75 378 THR A CA 1
ATOM 2864 C C . THR A 1 378 ? 187.244 12.825 200.197 1.00 131.53 378 THR A C 1
ATOM 2865 O O . THR A 1 378 ? 187.051 14.026 200.028 1.00 147.64 378 THR A O 1
ATOM 2869 N N . PRO A 1 379 ? 186.930 11.902 199.271 1.00 124.04 379 PRO A N 1
ATOM 2870 C CA . PRO A 1 379 ? 186.281 12.251 197.999 1.00 133.86 379 PRO A CA 1
ATOM 2871 C C . PRO A 1 379 ? 184.971 13.011 198.204 1.00 135.98 379 PRO A C 1
ATOM 2872 O O . PRO A 1 379 ? 184.658 13.920 197.430 1.00 136.37 379 PRO A O 1
ATOM 2876 N N . THR A 1 380 ? 184.223 12.636 199.238 1.00 131.14 380 THR A N 1
ATOM 2877 C CA . THR A 1 380 ? 183.016 13.356 199.626 1.00 120.80 380 THR A CA 1
ATOM 2878 C C . THR A 1 380 ? 183.368 14.812 199.916 1.00 125.71 380 THR A C 1
ATOM 2879 O O . THR A 1 380 ? 182.710 15.739 199.424 1.00 123.77 380 THR A O 1
ATOM 2883 N N . ASP A 1 381 ? 184.421 15.001 200.708 1.00 133.72 381 ASP A N 1
ATOM 2884 C CA . ASP A 1 381 ? 184.922 16.331 201.029 1.00 134.16 381 ASP A CA 1
ATOM 2885 C C . ASP A 1 381 ? 185.435 17.054 199.784 1.00 135.88 381 ASP A C 1
ATOM 2886 O O . ASP A 1 381 ? 185.331 18.274 199.691 1.00 154.32 381 ASP A O 1
ATOM 2891 N N . ILE A 1 382 ? 185.991 16.303 198.834 1.00 125.48 382 ILE A N 1
ATOM 2892 C CA . ILE A 1 382 ? 186.444 16.880 197.568 1.00 128.60 382 ILE A CA 1
ATOM 2893 C C . ILE A 1 382 ? 185.270 17.504 196.824 1.00 115.74 382 ILE A C 1
ATOM 2894 O O . ILE A 1 382 ? 185.274 18.700 196.522 1.00 111.00 382 ILE A O 1
ATOM 2899 N N . ALA A 1 383 ? 184.265 16.682 196.536 1.00 113.67 383 ALA A N 1
ATOM 2900 C CA . ALA A 1 383 ? 183.073 17.142 195.834 1.00 118.73 383 ALA A CA 1
ATOM 2901 C C . ALA A 1 383 ? 182.408 18.315 196.552 1.00 119.72 383 ALA A C 1
ATOM 2902 O O . ALA A 1 383 ? 182.125 19.347 195.937 1.00 129.88 383 ALA A O 1
ATOM 2904 N N . GLY A 1 384 ? 182.167 18.153 197.851 1.00 115.14 384 GLY A N 1
ATOM 2905 C CA . GLY A 1 384 ? 181.569 19.211 198.648 1.00 122.01 384 GLY A CA 1
ATOM 2906 C C . GLY A 1 384 ? 182.335 20.524 198.599 1.00 116.34 384 GLY A C 1
ATOM 2907 O O . GLY A 1 384 ? 181.742 21.588 198.402 1.00 112.57 384 GLY A O 1
ATOM 2908 N N . THR A 1 385 ? 183.653 20.448 198.768 1.00 122.77 385 THR A N 1
ATOM 2909 C CA . THR A 1 385 ? 184.504 21.637 198.787 1.00 118.74 385 THR A CA 1
ATOM 2910 C C . THR A 1 385 ? 184.583 22.321 197.423 1.00 114.38 385 THR A C 1
ATOM 2911 O O . THR A 1 385 ? 184.656 23.547 197.342 1.00 104.87 385 THR A O 1
ATOM 2915 N N . ILE A 1 386 ? 184.587 21.528 196.355 1.00 116.53 386 ILE A N 1
ATOM 2916 C CA . ILE A 1 386 ? 184.616 22.082 195.005 1.00 104.39 386 ILE A CA 1
ATOM 2917 C C . ILE A 1 386 ? 183.292 22.775 194.679 1.00 105.85 386 ILE A C 1
ATOM 2918 O O . ILE A 1 386 ? 183.278 23.898 194.165 1.00 116.57 386 ILE A O 1
ATOM 2923 N N . ILE A 1 387 ? 182.184 22.102 194.985 1.00 100.35 387 ILE A N 1
ATOM 2924 C CA . ILE A 1 387 ? 180.856 22.675 194.784 1.00 99.76 387 ILE A CA 1
ATOM 2925 C C . ILE A 1 387 ? 180.673 23.980 195.572 1.00 107.00 387 ILE A C 1
ATOM 2926 O O . ILE A 1 387 ? 180.337 25.017 194.995 1.00 110.61 387 ILE A O 1
ATOM 2931 N N . ILE A 1 388 ? 180.896 23.920 196.884 1.00 119.15 388 ILE A N 1
ATOM 2932 C CA . ILE A 1 388 ? 180.773 25.093 197.749 1.00 107.33 388 ILE A CA 1
ATOM 2933 C C . ILE A 1 388 ? 181.714 26.212 197.308 1.00 90.42 388 ILE A C 1
ATOM 2934 O O . ILE A 1 388 ? 181.312 27.373 197.214 1.00 92.53 388 ILE A O 1
ATOM 2939 N N . GLY A 1 389 ? 182.966 25.856 197.041 1.00 85.38 389 GLY A N 1
ATOM 2940 C CA . GLY A 1 389 ? 183.960 26.813 196.589 1.00 91.61 389 GLY A CA 1
ATOM 2941 C C . GLY A 1 389 ? 183.529 27.548 195.335 1.00 91.39 389 GLY A C 1
ATOM 2942 O O . GLY A 1 389 ? 183.624 28.772 195.265 1.00 116.28 389 GLY A O 1
ATOM 2943 N N . THR A 1 390 ? 183.055 26.795 194.347 1.00 90.48 390 THR A N 1
ATOM 2944 C CA . THR A 1 390 ? 182.540 27.375 193.113 1.00 93.74 390 THR A CA 1
ATOM 2945 C C . THR A 1 390 ? 181.343 28.279 193.403 1.00 95.29 390 THR A C 1
ATOM 2946 O O . THR A 1 390 ? 181.197 29.343 192.803 1.00 105.57 390 THR A O 1
ATOM 2950 N N . PHE A 1 391 ? 180.492 27.842 194.328 1.00 83.74 391 PHE A N 1
ATOM 2951 C CA . PHE A 1 391 ? 179.294 28.582 194.708 1.00 96.04 391 PHE A CA 1
ATOM 2952 C C . PHE A 1 391 ? 179.650 29.962 195.256 1.00 108.67 391 PHE A C 1
ATOM 2953 O O . PHE A 1 391 ? 179.219 30.991 194.719 1.00 110.92 391 PHE A O 1
ATOM 2961 N N . MET A 1 392 ? 180.439 29.972 196.327 1.00 100.32 392 MET A N 1
ATOM 2962 C CA . MET A 1 392 ? 180.910 31.205 196.945 1.00 95.13 392 MET A CA 1
ATOM 2963 C C . MET A 1 392 ? 181.682 32.076 195.955 1.00 102.95 392 MET A C 1
ATOM 2964 O O . MET A 1 392 ? 181.520 33.296 195.938 1.00 113.65 392 MET A O 1
ATOM 2969 N N . THR A 1 393 ? 182.514 31.441 195.133 1.00 92.15 393 THR A N 1
ATOM 2970 C CA . THR A 1 393 ? 183.286 32.143 194.110 1.00 86.18 393 THR A CA 1
ATOM 2971 C C . THR A 1 393 ? 182.369 32.926 193.173 1.00 107.35 393 THR A C 1
ATOM 2972 O O . THR A 1 393 ? 182.529 34.136 193.000 1.00 128.75 393 THR A O 1
ATOM 2976 N N . ILE A 1 394 ? 181.406 32.224 192.582 1.00 102.06 394 ILE A N 1
ATOM 2977 C CA . ILE A 1 394 ? 180.430 32.827 191.680 1.00 98.20 394 ILE A CA 1
ATOM 2978 C C . ILE A 1 394 ? 179.638 33.949 192.349 1.00 103.58 394 ILE A C 1
ATOM 2979 O O . ILE A 1 394 ? 179.596 35.070 191.838 1.00 106.26 394 ILE A O 1
ATOM 2984 N N . LEU A 1 395 ? 179.013 33.641 193.485 1.00 102.14 395 LEU A N 1
ATOM 2985 C CA . LEU A 1 395 ? 178.202 34.619 194.210 1.00 103.30 395 LEU A CA 1
ATOM 2986 C C . LEU A 1 395 ? 178.989 35.894 194.505 1.00 103.52 395 LEU A C 1
ATOM 2987 O O . LEU A 1 395 ? 178.582 36.995 194.116 1.00 114.77 395 LEU A O 1
ATOM 2992 N N . LEU A 1 396 ? 180.124 35.732 195.180 1.00 99.27 396 LEU A N 1
ATOM 2993 C CA . LEU A 1 396 ? 180.973 36.862 195.541 1.00 109.12 396 LEU A CA 1
ATOM 2994 C C . LEU A 1 396 ? 181.439 37.666 194.330 1.00 111.18 396 LEU A C 1
ATOM 2995 O O . LEU A 1 396 ? 181.321 38.889 194.317 1.00 123.33 396 LEU A O 1
ATOM 3000 N N . SER A 1 397 ? 181.971 36.980 193.322 1.00 104.26 397 SER A N 1
ATOM 3001 C CA . SER A 1 397 ? 182.474 37.651 192.126 1.00 100.44 397 SER A CA 1
ATOM 3002 C C . SER A 1 397 ? 181.383 38.462 191.420 1.00 103.75 397 SER A C 1
ATOM 3003 O O . SER A 1 397 ? 181.575 39.644 191.124 1.00 116.73 397 SER A O 1
ATOM 3006 N N . VAL A 1 398 ? 180.240 37.827 191.169 1.00 103.82 398 VAL A N 1
ATOM 3007 C CA . VAL A 1 398 ? 179.102 38.506 190.551 1.00 108.06 398 VAL A CA 1
ATOM 3008 C C . VAL A 1 398 ? 178.647 39.725 191.358 1.00 115.00 398 VAL A C 1
ATOM 3009 O O . VAL A 1 398 ? 178.574 40.832 190.823 1.00 127.88 398 VAL A O 1
ATOM 3013 N N . ILE A 1 399 ? 178.349 39.517 192.640 1.00 109.11 399 ILE A N 1
ATOM 3014 C CA . ILE A 1 399 ? 177.877 40.598 193.506 1.00 110.15 399 ILE A CA 1
ATOM 3015 C C . ILE A 1 399 ? 178.861 41.771 193.583 1.00 115.08 399 ILE A C 1
ATOM 3016 O O . ILE A 1 399 ? 178.485 42.925 193.354 1.00 128.92 399 ILE A O 1
ATOM 3021 N N . LEU A 1 400 ? 180.116 41.469 193.901 1.00 106.04 400 LEU A N 1
ATOM 3022 C CA . LEU A 1 400 ? 181.156 42.487 194.012 1.00 112.80 400 LEU A CA 1
ATOM 3023 C C . LEU A 1 400 ? 181.359 43.254 192.709 1.00 109.48 400 LEU A C 1
ATOM 3024 O O . LEU A 1 400 ? 181.352 44.489 192.702 1.00 133.21 400 LEU A O 1
ATOM 3029 N N . GLU A 1 401 ? 181.542 42.522 191.613 1.00 106.58 401 GLU A N 1
ATOM 3030 C CA . GLU A 1 401 ? 181.772 43.143 190.312 1.00 120.46 401 GLU A CA 1
ATOM 3031 C C . GLU A 1 401 ? 180.585 43.998 189.890 1.00 113.56 401 GLU A C 1
ATOM 3032 O O . GLU A 1 401 ? 180.761 45.036 189.261 1.00 130.11 401 GLU A O 1
ATOM 3038 N N . ALA A 1 402 ? 179.378 43.559 190.233 1.00 104.77 402 ALA A N 1
ATOM 3039 C CA . ALA A 1 402 ? 178.176 44.295 189.863 1.00 125.18 402 ALA A CA 1
ATOM 3040 C C . ALA A 1 402 ? 178.046 45.580 190.669 1.00 127.11 402 ALA A C 1
ATOM 3041 O O . ALA A 1 402 ? 177.720 46.636 190.123 1.00 127.21 402 ALA A O 1
ATOM 3043 N N . SER A 1 403 ? 178.293 45.483 191.972 1.00 123.46 403 SER A N 1
ATOM 3044 C CA . SER A 1 403 ? 178.182 46.635 192.856 1.00 123.91 403 SER A CA 1
ATOM 3045 C C . SER A 1 403 ? 179.280 47.661 192.592 1.00 121.56 403 SER A C 1
ATOM 3046 O O . SER A 1 403 ? 179.081 48.858 192.797 1.00 136.25 403 SER A O 1
ATOM 3049 N N . TRP A 1 404 ? 180.437 47.191 192.134 1.00 116.44 404 TRP A N 1
ATOM 3050 C CA . TRP A 1 404 ? 181.582 48.073 191.916 1.00 103.92 404 TRP A CA 1
ATOM 3051 C C . TRP A 1 404 ? 181.780 48.449 190.448 1.00 111.10 404 TRP A C 1
ATOM 3052 O O . TRP A 1 404 ? 182.664 49.241 190.123 1.00 123.49 404 TRP A O 1
ATOM 3063 N N . ALA A 1 405 ? 180.943 47.896 189.574 1.00 114.55 405 ALA A N 1
ATOM 3064 C CA . ALA A 1 405 ? 181.067 48.096 188.130 1.00 117.93 405 ALA A CA 1
ATOM 3065 C C . ALA A 1 405 ? 181.119 49.567 187.732 1.00 135.98 405 ALA A C 1
ATOM 3066 O O . ALA A 1 405 ? 182.037 49.996 187.026 1.00 134.95 405 ALA A O 1
ATOM 3068 N N . GLY A 1 406 ? 180.127 50.328 188.187 1.00 134.05 406 GLY A N 1
ATOM 3069 C CA . GLY A 1 406 ? 180.029 51.742 187.877 1.00 123.22 406 GLY A CA 1
ATOM 3070 C C . GLY A 1 406 ? 181.274 52.533 188.229 1.00 116.98 406 GLY A C 1
ATOM 3071 O O . GLY A 1 406 ? 181.871 53.173 187.362 1.00 105.25 406 GLY A O 1
ATOM 3072 N N . MET A 1 407 ? 181.670 52.485 189.498 1.00 104.11 407 MET A N 1
ATOM 3073 C CA . MET A 1 407 ? 182.838 53.230 189.958 1.00 126.36 407 MET A CA 1
ATOM 3074 C C . MET A 1 407 ? 184.112 52.749 189.268 1.00 122.46 407 MET A C 1
ATOM 3075 O O . MET A 1 407 ? 185.014 53.543 188.998 1.00 139.37 407 MET A O 1
ATOM 3080 N N . LEU A 1 408 ? 184.179 51.452 188.977 1.00 112.43 408 LEU A N 1
ATOM 3081 C CA . LEU A 1 408 ? 185.335 50.884 188.291 1.00 119.51 408 LEU A CA 1
ATOM 3082 C C . LEU A 1 408 ? 185.482 51.473 186.890 1.00 119.14 408 LEU A C 1
ATOM 3083 O O . LEU A 1 408 ? 186.537 52.000 186.538 1.00 112.56 408 LEU A O 1
ATOM 3088 N N . ALA A 1 409 ? 184.417 51.391 186.101 1.00 120.08 409 ALA A N 1
ATOM 3089 C CA . ALA A 1 409 ? 184.419 51.966 184.763 1.00 110.95 409 ALA A CA 1
ATOM 3090 C C . ALA A 1 409 ? 184.669 53.473 184.809 1.00 117.90 409 ALA A C 1
ATOM 3091 O O . ALA A 1 409 ? 185.302 54.031 183.913 1.00 123.89 409 ALA A O 1
ATOM 3093 N N . LEU A 1 410 ? 184.172 54.120 185.860 1.00 120.57 410 LEU A N 1
ATOM 3094 C CA . LEU A 1 410 ? 184.304 55.567 186.014 1.00 131.33 410 LEU A CA 1
ATOM 3095 C C . LEU A 1 410 ? 185.752 56.056 186.055 1.00 134.70 410 LEU A C 1
ATOM 3096 O O . LEU A 1 410 ? 186.119 56.986 185.333 1.00 134.02 410 LEU A O 1
ATOM 3101 N N . LYS A 1 411 ? 186.569 55.433 186.901 1.00 122.23 411 LYS A N 1
ATOM 3102 C CA . LYS A 1 411 ? 187.916 55.929 187.166 1.00 104.97 411 LYS A CA 1
ATOM 3103 C C . LYS A 1 411 ? 189.025 54.997 186.678 1.00 97.71 411 LYS A C 1
ATOM 3104 O O . LYS A 1 411 ? 190.082 54.905 187.308 1.00 99.68 411 LYS A O 1
ATOM 3110 N N . LEU A 1 412 ? 188.795 54.318 185.557 1.00 104.78 412 LEU A N 1
ATOM 3111 C CA . LEU A 1 412 ? 189.797 53.404 185.011 1.00 106.09 412 LEU A CA 1
ATOM 3112 C C . LEU A 1 412 ? 189.920 53.455 183.485 1.00 118.79 412 LEU A C 1
ATOM 3113 O O . LEU A 1 412 ? 190.989 53.754 182.955 1.00 104.76 412 LEU A O 1
ATOM 3118 N N . LEU A 1 413 ? 188.828 53.162 182.783 1.00 138.43 413 LEU A N 1
ATOM 3119 C CA . LEU A 1 413 ? 188.867 53.021 181.325 1.00 155.98 413 LEU A CA 1
ATOM 3120 C C . LEU A 1 413 ? 188.826 54.341 180.550 1.00 151.46 413 LEU A C 1
ATOM 3121 O O . LEU A 1 413 ? 188.437 54.369 179.381 1.00 169.16 413 LEU A O 1
ATOM 3126 N N . GLY A 1 414 ? 189.238 55.426 181.196 1.00 140.33 414 GLY A N 1
ATOM 3127 C CA . GLY A 1 414 ? 189.361 56.704 180.521 1.00 146.75 414 GLY A CA 1
ATOM 3128 C C . GLY A 1 414 ? 190.775 56.892 180.009 1.00 172.69 414 GLY A C 1
ATOM 3129 O O . GLY A 1 414 ? 191.312 57.999 180.041 1.00 165.34 414 GLY A O 1
ATOM 3130 N N . GLU A 1 415 ? 191.367 55.796 179.536 1.00 179.15 415 GLU A N 1
ATOM 3131 C CA . GLU A 1 415 ? 192.757 55.759 179.078 1.00 185.02 415 GLU A CA 1
ATOM 3132 C C . GLU A 1 415 ? 193.727 56.328 180.111 1.00 181.40 415 GLU A C 1
ATOM 3133 O O . GLU A 1 415 ? 194.020 55.686 181.120 1.00 159.51 415 GLU A O 1
ATOM 3139 N N . MET B 1 1 ? 170.465 3.492 177.970 1.00 166.06 1 MET B N 1
ATOM 3140 C CA . MET B 1 1 ? 170.508 4.509 179.014 1.00 170.71 1 MET B CA 1
ATOM 3141 C C . MET B 1 1 ? 171.694 5.442 178.795 1.00 161.75 1 MET B C 1
ATOM 3142 O O . MET B 1 1 ? 171.816 6.477 179.453 1.00 156.00 1 MET B O 1
ATOM 3147 N N . GLU B 1 2 ? 172.563 5.066 177.862 1.00 149.80 2 GLU B N 1
ATOM 3148 C CA . GLU B 1 2 ? 173.711 5.886 177.494 1.00 140.62 2 GLU B CA 1
ATOM 3149 C C . GLU B 1 2 ? 173.235 7.244 176.992 1.00 128.51 2 GLU B C 1
ATOM 3150 O O . GLU B 1 2 ? 172.707 7.354 175.884 1.00 140.27 2 GLU B O 1
ATOM 3156 N N . LEU B 1 3 ? 173.421 8.272 177.814 1.00 126.09 3 LEU B N 1
ATOM 3157 C CA . LEU B 1 3 ? 172.929 9.611 177.505 1.00 135.94 3 LEU B CA 1
ATOM 3158 C C . LEU B 1 3 ? 173.551 10.163 176.227 1.00 130.29 3 LEU B C 1
ATOM 3159 O O . LEU B 1 3 ? 172.862 10.764 175.399 1.00 137.80 3 LEU B O 1
ATOM 3164 N N . MET B 1 4 ? 174.854 9.951 176.074 1.00 114.15 4 MET B N 1
ATOM 3165 C CA . MET B 1 4 ? 175.576 10.398 174.889 1.00 102.31 4 MET B CA 1
ATOM 3166 C C . MET B 1 4 ? 175.047 9.730 173.620 1.00 118.77 4 MET B C 1
ATOM 3167 O O . MET B 1 4 ? 174.978 10.360 172.562 1.00 133.04 4 MET B O 1
ATOM 3172 N N . MET B 1 5 ? 174.669 8.460 173.732 1.00 114.06 5 MET B N 1
ATOM 3173 C CA . MET B 1 5 ? 174.081 7.732 172.612 1.00 120.12 5 MET B CA 1
ATOM 3174 C C . MET B 1 5 ? 172.763 8.378 172.201 1.00 116.59 5 MET B C 1
ATOM 3175 O O . MET B 1 5 ? 172.528 8.650 171.018 1.00 117.93 5 MET B O 1
ATOM 3180 N N . ALA B 1 6 ? 171.911 8.621 173.192 1.00 109.14 6 ALA B N 1
ATOM 3181 C CA . ALA B 1 6 ? 170.631 9.282 172.978 1.00 118.03 6 ALA B CA 1
ATOM 3182 C C . ALA B 1 6 ? 170.820 10.632 172.291 1.00 121.88 6 ALA B C 1
ATOM 3183 O O . ALA B 1 6 ? 170.116 10.953 171.334 1.00 130.53 6 ALA B O 1
ATOM 3185 N N . ILE B 1 7 ? 171.777 11.413 172.788 1.00 101.42 7 ILE B N 1
ATOM 3186 C CA . ILE B 1 7 ? 172.114 12.707 172.202 1.00 102.22 7 ILE B CA 1
ATOM 3187 C C . ILE B 1 7 ? 172.573 12.557 170.750 1.00 115.06 7 ILE B C 1
ATOM 3188 O O . ILE B 1 7 ? 172.258 13.393 169.900 1.00 124.07 7 ILE B O 1
ATOM 3193 N N . GLY B 1 8 ? 173.313 11.489 170.468 1.00 97.97 8 GLY B N 1
ATOM 3194 C CA . GLY B 1 8 ? 173.774 11.231 169.116 1.00 91.21 8 GLY B CA 1
ATOM 3195 C C . GLY B 1 8 ? 172.632 10.946 168.160 1.00 105.13 8 GLY B C 1
ATOM 3196 O O . GLY B 1 8 ? 172.530 11.562 167.092 1.00 115.97 8 GLY B O 1
ATOM 3197 N N . TYR B 1 9 ? 171.771 10.009 168.548 1.00 107.50 9 TYR B N 1
ATOM 3198 C CA . TYR B 1 9 ? 170.623 9.637 167.729 1.00 113.91 9 TYR B CA 1
ATOM 3199 C C . TYR B 1 9 ? 169.682 10.820 167.514 1.00 108.70 9 TYR B C 1
ATOM 3200 O O . TYR B 1 9 ? 169.215 11.056 166.398 1.00 116.59 9 TYR B O 1
ATOM 3209 N N . LEU B 1 10 ? 169.415 11.560 168.587 1.00 93.76 10 LEU B N 1
ATOM 3210 C CA . LEU B 1 10 ? 168.609 12.773 168.505 1.00 85.12 10 LEU B CA 1
ATOM 3211 C C . LEU B 1 10 ? 169.256 13.778 167.561 1.00 95.06 10 LEU B C 1
ATOM 3212 O O . LEU B 1 10 ? 168.567 14.486 166.823 1.00 98.93 10 LEU B O 1
ATOM 3217 N N . GLY B 1 11 ? 170.584 13.831 167.586 1.00 97.59 11 GLY B N 1
ATOM 3218 C CA . GLY B 1 11 ? 171.326 14.721 166.715 1.00 107.40 11 GLY B CA 1
ATOM 3219 C C . GLY B 1 11 ? 171.129 14.379 165.253 1.00 104.98 11 GLY B C 1
ATOM 3220 O O . GLY B 1 11 ? 170.749 15.239 164.458 1.00 106.34 11 GLY B O 1
ATOM 3221 N N . LEU B 1 12 ? 171.383 13.120 164.902 1.00 100.35 12 LEU B N 1
ATOM 3222 C CA . LEU B 1 12 ? 171.217 12.660 163.527 1.00 104.01 12 LEU B CA 1
ATOM 3223 C C . LEU B 1 12 ? 169.782 12.892 163.063 1.00 97.29 12 LEU B C 1
ATOM 3224 O O . LEU B 1 12 ? 169.543 13.356 161.942 1.00 103.58 12 LEU B O 1
ATOM 3229 N N . ALA B 1 13 ? 168.838 12.582 163.948 1.00 88.38 13 ALA B N 1
ATOM 3230 C CA . ALA B 1 13 ? 167.419 12.777 163.681 1.00 97.84 13 ALA B CA 1
ATOM 3231 C C . ALA B 1 13 ? 167.101 14.232 163.353 1.00 102.86 13 ALA B C 1
ATOM 3232 O O . ALA B 1 13 ? 166.373 14.517 162.400 1.00 95.09 13 ALA B O 1
ATOM 3234 N N . LEU B 1 14 ? 167.640 15.144 164.155 1.00 106.09 14 LEU B N 1
ATOM 3235 C CA . LEU B 1 14 ? 167.408 16.571 163.961 1.00 98.58 14 LEU B CA 1
ATOM 3236 C C . LEU B 1 14 ? 168.056 17.099 162.677 1.00 98.30 14 LEU B C 1
ATOM 3237 O O . LEU B 1 14 ? 167.444 17.874 161.944 1.00 108.50 14 LEU B O 1
ATOM 3242 N N . VAL B 1 15 ? 169.290 16.678 162.410 1.00 87.25 15 VAL B N 1
ATOM 3243 C CA . VAL B 1 15 ? 170.003 17.094 161.204 1.00 88.88 15 VAL B CA 1
ATOM 3244 C C . VAL B 1 15 ? 169.294 16.608 159.942 1.00 95.34 15 VAL B C 1
ATOM 3245 O O . VAL B 1 15 ? 168.764 17.410 159.158 1.00 109.80 15 VAL B O 1
ATOM 3249 N N . LEU B 1 16 ? 169.286 15.290 159.755 1.00 89.19 16 LEU B N 1
ATOM 3250 C CA . LEU B 1 16 ? 168.692 14.688 158.568 1.00 101.50 16 LEU B CA 1
ATOM 3251 C C . LEU B 1 16 ? 167.219 15.063 158.439 1.00 108.25 16 LEU B C 1
ATOM 3252 O O . LEU B 1 16 ? 166.733 15.319 157.338 1.00 117.66 16 LEU B O 1
ATOM 3257 N N . GLY B 1 17 ? 166.521 15.114 159.569 1.00 101.49 17 GLY B N 1
ATOM 3258 C CA . GLY B 1 17 ? 165.122 15.496 159.583 1.00 110.01 17 GLY B CA 1
ATOM 3259 C C . GLY B 1 17 ? 164.894 16.917 159.107 1.00 103.58 17 GLY B C 1
ATOM 3260 O O . GLY B 1 17 ? 164.062 17.149 158.231 1.00 106.09 17 GLY B O 1
ATOM 3261 N N . SER B 1 18 ? 165.626 17.868 159.684 1.00 105.87 18 SER B N 1
ATOM 3262 C CA . SER B 1 18 ? 165.511 19.270 159.288 1.00 104.17 18 SER B CA 1
ATOM 3263 C C . SER B 1 18 ? 165.820 19.445 157.805 1.00 102.56 18 SER B C 1
ATOM 3264 O O . SER B 1 18 ? 165.106 20.160 157.093 1.00 110.98 18 SER B O 1
ATOM 3267 N N . LEU B 1 19 ? 166.881 18.784 157.345 1.00 93.92 19 LEU B N 1
ATOM 3268 C CA . LEU B 1 19 ? 167.228 18.803 155.926 1.00 92.32 19 LEU B CA 1
ATOM 3269 C C . LEU B 1 19 ? 166.059 18.309 155.069 1.00 106.55 19 LEU B C 1
ATOM 3270 O O . LEU B 1 19 ? 165.638 18.981 154.122 1.00 100.76 19 LEU B O 1
ATOM 3275 N N . VAL B 1 20 ? 165.537 17.139 155.427 1.00 112.41 20 VAL B N 1
ATOM 3276 C CA . VAL B 1 20 ? 164.402 16.527 154.741 1.00 109.11 20 VAL B CA 1
ATOM 3277 C C . VAL B 1 20 ? 163.185 17.451 154.662 1.00 116.87 20 VAL B C 1
ATOM 3278 O O . VAL B 1 20 ? 162.619 17.648 153.587 1.00 122.80 20 VAL B O 1
ATOM 3282 N N . ALA B 1 21 ? 162.791 18.016 155.798 1.00 112.07 21 ALA B N 1
ATOM 3283 C CA . ALA B 1 21 ? 161.639 18.908 155.858 1.00 106.47 21 ALA B CA 1
ATOM 3284 C C . ALA B 1 21 ? 161.865 20.155 155.009 1.00 100.50 21 ALA B C 1
ATOM 3285 O O . ALA B 1 21 ? 160.936 20.662 154.367 1.00 112.13 21 ALA B O 1
ATOM 3287 N N . LYS B 1 22 ? 163.103 20.645 155.007 1.00 93.38 22 LYS B N 1
ATOM 3288 C CA . LYS B 1 22 ? 163.469 21.772 154.157 1.00 114.25 22 LYS B CA 1
ATOM 3289 C C . LYS B 1 22 ? 163.277 21.431 152.676 1.00 110.38 22 LYS B C 1
ATOM 3290 O O . LYS B 1 22 ? 162.685 22.210 151.923 1.00 126.73 22 LYS B O 1
ATOM 3296 N N . ILE B 1 23 ? 163.773 20.264 152.271 1.00 100.61 23 ILE B N 1
ATOM 3297 C CA . ILE B 1 23 ? 163.588 19.782 150.905 1.00 113.47 23 ILE B CA 1
ATOM 3298 C C . ILE B 1 23 ? 162.098 19.676 150.569 1.00 113.08 23 ILE B C 1
ATOM 3299 O O . ILE B 1 23 ? 161.669 20.026 149.467 1.00 127.74 23 ILE B O 1
ATOM 3304 N N . ALA B 1 24 ? 161.320 19.198 151.535 1.00 107.54 24 ALA B N 1
ATOM 3305 C CA . ALA B 1 24 ? 159.879 19.062 151.382 1.00 116.30 24 ALA B CA 1
ATOM 3306 C C . ALA B 1 24 ? 159.220 20.412 151.120 1.00 123.15 24 ALA B C 1
ATOM 3307 O O . ALA B 1 24 ? 158.319 20.516 150.286 1.00 133.18 24 ALA B O 1
ATOM 3309 N N . GLU B 1 25 ? 159.663 21.441 151.840 1.00 119.49 25 GLU B N 1
ATOM 3310 C CA . GLU B 1 25 ? 159.153 22.788 151.612 1.00 122.73 25 GLU B CA 1
ATOM 3311 C C . GLU B 1 25 ? 159.583 23.309 150.242 1.00 123.69 25 GLU B C 1
ATOM 3312 O O . GLU B 1 25 ? 158.826 24.018 149.573 1.00 128.40 25 GLU B O 1
ATOM 3318 N N . LYS B 1 26 ? 160.796 22.953 149.826 1.00 120.94 26 LYS B N 1
ATOM 3319 C CA . LYS B 1 26 ? 161.322 23.406 148.540 1.00 129.71 26 LYS B CA 1
ATOM 3320 C C . LYS B 1 26 ? 160.605 22.759 147.356 1.00 121.09 26 LYS B C 1
ATOM 3321 O O . LYS B 1 26 ? 160.784 23.180 146.213 1.00 131.57 26 LYS B O 1
ATOM 3327 N N . LEU B 1 27 ? 159.803 21.735 147.628 1.00 111.18 27 LEU B N 1
ATOM 3328 C CA . LEU B 1 27 ? 159.078 21.039 146.571 1.00 118.21 27 LEU B CA 1
ATOM 3329 C C . LEU B 1 27 ? 157.580 21.002 146.855 1.00 124.09 27 LEU B C 1
ATOM 3330 O O . LEU B 1 27 ? 156.837 20.266 146.203 1.00 121.27 27 LEU B O 1
ATOM 3335 N N . LYS B 1 28 ? 157.148 21.799 147.832 1.00 121.36 28 LYS B N 1
ATOM 3336 C CA . LYS B 1 28 ? 155.740 21.878 148.233 1.00 117.52 28 LYS B CA 1
ATOM 3337 C C . LYS B 1 28 ? 155.141 20.528 148.633 1.00 129.61 28 LYS B C 1
ATOM 3338 O O . LYS B 1 28 ? 153.923 20.351 148.616 1.00 133.79 28 LYS B O 1
ATOM 3344 N N . ILE B 1 29 ? 156.003 19.583 148.994 1.00 135.75 29 ILE B N 1
ATOM 3345 C CA . ILE B 1 29 ? 155.565 18.273 149.452 1.00 114.64 29 ILE B CA 1
ATOM 3346 C C . ILE B 1 29 ? 155.407 18.322 150.964 1.00 122.31 29 ILE B C 1
ATOM 3347 O O . ILE B 1 29 ? 156.217 18.947 151.647 1.00 133.00 29 ILE B O 1
ATOM 3352 N N . PRO B 1 30 ? 154.349 17.686 151.495 1.00 120.72 30 PRO B N 1
ATOM 3353 C CA . PRO B 1 30 ? 154.230 17.581 152.952 1.00 126.59 30 PRO B CA 1
ATOM 3354 C C . PRO B 1 30 ? 155.465 16.927 153.551 1.00 125.11 30 PRO B C 1
ATOM 3355 O O . PRO B 1 30 ? 155.975 15.954 152.994 1.00 133.59 30 PRO B O 1
ATOM 3359 N N . ASP B 1 31 ? 155.941 17.466 154.666 1.00 128.51 31 ASP B N 1
ATOM 3360 C CA . ASP B 1 31 ? 157.151 16.969 155.306 1.00 122.05 31 ASP B CA 1
ATOM 3361 C C . ASP B 1 31 ? 156.952 15.590 155.934 1.00 108.16 31 ASP B C 1
ATOM 3362 O O . ASP B 1 31 ? 157.834 14.735 155.855 1.00 109.81 31 ASP B O 1
ATOM 3367 N N . ILE B 1 32 ? 155.785 15.387 156.542 1.00 101.77 32 ILE B N 1
ATOM 3368 C CA . ILE B 1 32 ? 155.467 14.168 157.293 1.00 94.51 32 ILE B CA 1
ATOM 3369 C C . ILE B 1 32 ? 155.866 12.830 156.640 1.00 102.06 32 ILE B C 1
ATOM 3370 O O . ILE B 1 32 ? 156.599 12.045 157.248 1.00 112.74 32 ILE B O 1
ATOM 3375 N N . PRO B 1 33 ? 155.391 12.561 155.408 1.00 107.65 33 PRO B N 1
ATOM 3376 C CA . PRO B 1 33 ? 155.703 11.243 154.843 1.00 114.83 33 PRO B CA 1
ATOM 3377 C C . PRO B 1 33 ? 157.190 11.086 154.552 1.00 115.52 33 PRO B C 1
ATOM 3378 O O . PRO B 1 33 ? 157.721 9.977 154.628 1.00 115.41 33 PRO B O 1
ATOM 3382 N N . LEU B 1 34 ? 157.850 12.192 154.229 1.00 95.24 34 LEU B N 1
ATOM 3383 C CA . LEU B 1 34 ? 159.280 12.182 153.962 1.00 104.62 34 LEU B CA 1
ATOM 3384 C C . LEU B 1 34 ? 160.057 11.887 155.245 1.00 106.52 34 LEU B C 1
ATOM 3385 O O . LEU B 1 34 ? 161.022 11.112 155.240 1.00 105.95 34 LEU B O 1
ATOM 3390 N N . LEU B 1 35 ? 159.622 12.504 156.342 1.00 99.79 35 LEU B N 1
ATOM 3391 C CA . LEU B 1 35 ? 160.197 12.245 157.657 1.00 111.66 35 LEU B CA 1
ATOM 3392 C C . LEU B 1 35 ? 160.034 10.776 158.033 1.00 109.02 35 LEU B C 1
ATOM 3393 O O . LEU B 1 35 ? 160.970 10.145 158.530 1.00 106.49 35 LEU B O 1
ATOM 3398 N N . LEU B 1 36 ? 158.842 10.237 157.788 1.00 107.62 36 LEU B N 1
ATOM 3399 C CA . LEU B 1 36 ? 158.561 8.834 158.075 1.00 95.91 36 LEU B CA 1
ATOM 3400 C C . LEU B 1 36 ? 159.445 7.900 157.249 1.00 93.32 36 LEU B C 1
ATOM 3401 O O . LEU B 1 36 ? 159.978 6.911 157.767 1.00 89.28 36 LEU B O 1
ATOM 3406 N N . LEU B 1 37 ? 159.595 8.222 155.967 1.00 100.15 37 LEU B N 1
ATOM 3407 C CA . LEU B 1 37 ? 160.471 7.464 155.081 1.00 108.97 37 LEU B CA 1
ATOM 3408 C C . LEU B 1 37 ? 161.901 7.462 155.609 1.00 93.94 37 LEU B C 1
ATOM 3409 O O . LEU B 1 37 ? 162.542 6.411 155.669 1.00 82.66 37 LEU B O 1
ATOM 3414 N N . LEU B 1 38 ? 162.390 8.638 155.996 1.00 103.22 38 LEU B N 1
ATOM 3415 C CA . LEU B 1 38 ? 163.719 8.758 156.590 1.00 104.39 38 LEU B CA 1
ATOM 3416 C C . LEU B 1 38 ? 163.847 7.868 157.821 1.00 110.38 38 LEU B C 1
ATOM 3417 O O . LEU B 1 38 ? 164.845 7.157 157.989 1.00 110.61 38 LEU B O 1
ATOM 3422 N N . GLY B 1 39 ? 162.825 7.911 158.673 1.00 108.56 39 GLY B N 1
ATOM 3423 C CA . GLY B 1 39 ? 162.791 7.102 159.877 1.00 101.96 39 GLY B CA 1
ATOM 3424 C C . GLY B 1 39 ? 162.901 5.621 159.575 1.00 103.08 39 GLY B C 1
ATOM 3425 O O . GLY B 1 39 ? 163.613 4.892 160.268 1.00 107.07 39 GLY B O 1
ATOM 3426 N N . LEU B 1 40 ? 162.199 5.177 158.536 1.00 97.68 40 LEU B N 1
ATOM 3427 C CA . LEU B 1 40 ? 162.284 3.788 158.099 1.00 87.62 40 LEU B CA 1
ATOM 3428 C C . LEU B 1 40 ? 163.682 3.456 157.579 1.00 92.58 40 LEU B C 1
ATOM 3429 O O . LEU B 1 40 ? 164.215 2.380 157.857 1.00 115.91 40 LEU B O 1
ATOM 3434 N N . ILE B 1 41 ? 164.264 4.383 156.822 1.00 90.05 41 ILE B N 1
ATOM 3435 C CA . ILE B 1 41 ? 165.609 4.211 156.279 1.00 92.92 41 ILE B CA 1
ATOM 3436 C C . ILE B 1 41 ? 166.631 3.992 157.392 1.00 102.02 41 ILE B C 1
ATOM 3437 O O . ILE B 1 41 ? 167.270 2.941 157.460 1.00 116.50 41 ILE B O 1
ATOM 3442 N N . ILE B 1 42 ? 166.777 4.983 158.266 1.00 103.45 42 ILE B N 1
ATOM 3443 C CA . ILE B 1 42 ? 167.743 4.893 159.356 1.00 105.89 42 ILE B CA 1
ATOM 3444 C C . ILE B 1 42 ? 167.273 3.944 160.456 1.00 120.12 42 ILE B C 1
ATOM 3445 O O . ILE B 1 42 ? 168.031 3.617 161.371 1.00 121.17 42 ILE B O 1
ATOM 3450 N N . GLY B 1 43 ? 166.022 3.505 160.363 1.00 112.91 43 GLY B N 1
ATOM 3451 C CA . GLY B 1 43 ? 165.475 2.553 161.312 1.00 104.36 43 GLY B CA 1
ATOM 3452 C C . GLY B 1 43 ? 165.846 1.124 160.968 1.00 107.36 43 GLY B C 1
ATOM 3453 O O . GLY B 1 43 ? 167.014 0.752 161.047 1.00 119.17 43 GLY B O 1
ATOM 3454 N N . PRO B 1 44 ? 164.848 0.314 160.586 1.00 100.78 44 PRO B N 1
ATOM 3455 C CA . PRO B 1 44 ? 165.042 -1.105 160.266 1.00 117.73 44 PRO B CA 1
ATOM 3456 C C . PRO B 1 44 ? 165.916 -1.325 159.034 1.00 115.05 44 PRO B C 1
ATOM 3457 O O . PRO B 1 44 ? 166.733 -2.247 159.025 1.00 138.78 44 PRO B O 1
ATOM 3461 N N . PHE B 1 45 ? 165.738 -0.493 158.012 1.00 93.32 45 PHE B N 1
ATOM 3462 C CA . PHE B 1 45 ? 166.399 -0.695 156.724 1.00 109.06 45 PHE B CA 1
ATOM 3463 C C . PHE B 1 45 ? 167.926 -0.628 156.779 1.00 101.86 45 PHE B C 1
ATOM 3464 O O . PHE B 1 45 ? 168.606 -1.475 156.201 1.00 120.64 45 PHE B O 1
ATOM 3472 N N . LEU B 1 46 ? 168.462 0.378 157.463 1.00 95.33 46 LEU B N 1
ATOM 3473 C CA . LEU B 1 46 ? 169.911 0.544 157.543 1.00 115.40 46 LEU B CA 1
ATOM 3474 C C . LEU B 1 46 ? 170.473 0.088 158.885 1.00 121.96 46 LEU B C 1
ATOM 3475 O O . LEU B 1 46 ? 171.683 -0.106 159.022 1.00 116.91 46 LEU B O 1
ATOM 3480 N N . GLN B 1 47 ? 169.587 -0.086 159.863 1.00 118.43 47 GLN B N 1
ATOM 3481 C CA . GLN B 1 47 ? 169.968 -0.493 161.216 1.00 111.43 47 GLN B CA 1
ATOM 3482 C C . GLN B 1 47 ? 171.018 0.421 161.849 1.00 127.54 47 GLN B C 1
ATOM 3483 O O . GLN B 1 47 ? 171.833 -0.024 162.660 1.00 124.37 47 GLN B O 1
ATOM 3489 N N . ILE B 1 48 ? 170.993 1.696 161.470 1.00 129.31 48 ILE B N 1
ATOM 3490 C CA . ILE B 1 48 ? 171.828 2.701 162.115 1.00 117.99 48 ILE B CA 1
ATOM 3491 C C . ILE B 1 48 ? 171.333 2.909 163.543 1.00 115.74 48 ILE B C 1
ATOM 3492 O O . ILE B 1 48 ? 172.123 2.934 164.489 1.00 132.89 48 ILE B O 1
ATOM 3497 N N . ILE B 1 49 ? 170.019 3.038 163.693 1.00 79.11 49 ILE B N 1
ATOM 3498 C CA . ILE B 1 49 ? 169.408 3.151 165.009 1.00 111.21 49 ILE B CA 1
ATOM 3499 C C . ILE B 1 49 ? 168.480 1.966 165.275 1.00 131.06 49 ILE B C 1
ATOM 3500 O O . ILE B 1 49 ? 167.447 1.823 164.623 1.00 138.47 49 ILE B O 1
ATOM 3505 N N . PRO B 1 50 ? 168.856 1.108 166.238 1.00 121.65 50 PRO B N 1
ATOM 3506 C CA . PRO B 1 50 ? 168.076 -0.077 166.619 1.00 119.28 50 PRO B CA 1
ATOM 3507 C C . PRO B 1 50 ? 166.738 0.292 167.252 1.00 128.23 50 PRO B C 1
ATOM 3508 O O . PRO B 1 50 ? 166.558 1.431 167.682 1.00 136.42 50 PRO B O 1
ATOM 3512 N N . SER B 1 51 ? 165.817 -0.666 167.310 1.00 124.77 51 SER B N 1
ATOM 3513 C CA . SER B 1 51 ? 164.474 -0.418 167.830 1.00 131.67 51 SER B CA 1
ATOM 3514 C C . SER B 1 51 ? 164.461 -0.096 169.324 1.00 132.00 51 SER B C 1
ATOM 3515 O O . SER B 1 51 ? 164.028 0.988 169.724 1.00 134.02 51 SER B O 1
ATOM 3518 N N . ASP B 1 52 ? 164.937 -1.040 170.135 1.00 132.43 52 ASP B N 1
ATOM 3519 C CA . ASP B 1 52 ? 164.943 -0.905 171.593 1.00 147.04 52 ASP B CA 1
ATOM 3520 C C . ASP B 1 52 ? 165.547 0.416 172.075 1.00 140.36 52 ASP B C 1
ATOM 3521 O O . ASP B 1 52 ? 165.017 1.054 172.989 1.00 128.36 52 ASP B O 1
ATOM 3526 N N . SER B 1 53 ? 166.652 0.819 171.455 1.00 134.52 53 SER B N 1
ATOM 3527 C CA . SER B 1 53 ? 167.300 2.084 171.779 1.00 125.46 53 SER B CA 1
ATOM 3528 C C . SER B 1 53 ? 166.355 3.254 171.537 1.00 120.59 53 SER B C 1
ATOM 3529 O O . SER B 1 53 ? 166.176 4.107 172.404 1.00 118.49 53 SER B O 1
ATOM 3532 N N . ALA B 1 54 ? 165.745 3.278 170.356 1.00 128.19 54 ALA B N 1
ATOM 3533 C CA . ALA B 1 54 ? 164.786 4.318 170.003 1.00 121.82 54 ALA B CA 1
ATOM 3534 C C . ALA B 1 54 ? 163.619 4.352 170.988 1.00 122.41 54 ALA B C 1
ATOM 3535 O O . ALA B 1 54 ? 163.113 5.424 171.329 1.00 127.77 54 ALA B O 1
ATOM 3537 N N . MET B 1 55 ? 163.202 3.172 171.440 1.00 121.85 55 MET B N 1
ATOM 3538 C CA . MET B 1 55 ? 162.125 3.051 172.414 1.00 112.77 55 MET B CA 1
ATOM 3539 C C . MET B 1 55 ? 162.522 3.666 173.755 1.00 122.27 55 MET B C 1
ATOM 3540 O O . MET B 1 55 ? 161.731 4.377 174.380 1.00 129.25 55 MET B O 1
ATOM 3545 N N . GLU B 1 56 ? 163.749 3.389 174.193 1.00 116.07 56 GLU B N 1
ATOM 3546 C CA . GLU B 1 56 ? 164.244 3.906 175.468 1.00 116.26 56 GLU B CA 1
ATOM 3547 C C . GLU B 1 56 ? 164.461 5.420 175.428 1.00 107.15 56 GLU B C 1
ATOM 3548 O O . GLU B 1 56 ? 164.215 6.115 176.416 1.00 115.98 56 GLU B O 1
ATOM 3554 N N . ILE B 1 57 ? 164.932 5.922 174.289 1.00 94.30 57 ILE B N 1
ATOM 3555 C CA . ILE B 1 57 ? 165.076 7.359 174.087 1.00 97.78 57 ILE B CA 1
ATOM 3556 C C . ILE B 1 57 ? 163.703 8.025 174.128 1.00 111.79 57 ILE B C 1
ATOM 3557 O O . ILE B 1 57 ? 163.505 9.022 174.827 1.00 116.18 57 ILE B O 1
ATOM 3562 N N . PHE B 1 58 ? 162.758 7.462 173.378 1.00 120.21 58 PHE B N 1
ATOM 3563 C CA . PHE B 1 58 ? 161.402 7.995 173.310 1.00 115.70 58 PHE B CA 1
ATOM 3564 C C . PHE B 1 58 ? 160.716 7.928 174.670 1.00 116.30 58 PHE B C 1
ATOM 3565 O O . PHE B 1 58 ? 159.808 8.708 174.953 1.00 122.68 58 PHE B O 1
ATOM 3573 N N . GLU B 1 59 ? 161.153 6.993 175.508 1.00 125.18 59 GLU B N 1
ATOM 3574 C CA . GLU B 1 59 ? 160.593 6.850 176.846 1.00 134.84 59 GLU B CA 1
ATOM 3575 C C . GLU B 1 59 ? 160.847 8.113 177.668 1.00 136.59 59 GLU B C 1
ATOM 3576 O O . GLU B 1 59 ? 160.079 8.440 178.572 1.00 137.63 59 GLU B O 1
ATOM 3582 N N . TYR B 1 60 ? 161.921 8.823 177.333 1.00 137.37 60 TYR B N 1
ATOM 3583 C CA . TYR B 1 60 ? 162.272 10.065 178.012 1.00 126.31 60 TYR B CA 1
ATOM 3584 C C . TYR B 1 60 ? 161.818 11.294 177.227 1.00 134.90 60 TYR B C 1
ATOM 3585 O O . TYR B 1 60 ? 161.117 12.155 177.759 1.00 138.56 60 TYR B O 1
ATOM 3594 N N . ALA B 1 61 ? 162.217 11.369 175.961 1.00 133.28 61 ALA B N 1
ATOM 3595 C CA . ALA B 1 61 ? 161.948 12.546 175.138 1.00 124.68 61 ALA B CA 1
ATOM 3596 C C . ALA B 1 61 ? 160.524 12.576 174.583 1.00 119.31 61 ALA B C 1
ATOM 3597 O O . ALA B 1 61 ? 160.168 13.473 173.817 1.00 126.49 61 ALA B O 1
ATOM 3599 N N . GLY B 1 62 ? 159.715 11.597 174.974 1.00 126.08 62 GLY B N 1
ATOM 3600 C CA . GLY B 1 62 ? 158.337 11.515 174.519 1.00 125.27 62 GLY B CA 1
ATOM 3601 C C . GLY B 1 62 ? 157.459 12.642 175.027 1.00 130.75 62 GLY B C 1
ATOM 3602 O O . GLY B 1 62 ? 157.099 13.538 174.266 1.00 138.73 62 GLY B O 1
ATOM 3603 N N . PRO B 1 63 ? 157.099 12.594 176.319 1.00 126.80 63 PRO B N 1
ATOM 3604 C CA . PRO B 1 63 ? 156.252 13.604 176.962 1.00 117.89 63 PRO B CA 1
ATOM 3605 C C . PRO B 1 63 ? 156.798 15.019 176.792 1.00 119.37 63 PRO B C 1
ATOM 3606 O O . PRO B 1 63 ? 156.016 15.952 176.605 1.00 131.53 63 PRO B O 1
ATOM 3610 N N . ILE B 1 64 ? 158.119 15.166 176.863 1.00 122.88 64 ILE B N 1
ATOM 3611 C CA . ILE B 1 64 ? 158.776 16.458 176.692 1.00 127.24 64 ILE B CA 1
ATOM 3612 C C . ILE B 1 64 ? 158.407 17.091 175.353 1.00 129.53 64 ILE B C 1
ATOM 3613 O O . ILE B 1 64 ? 157.962 18.239 175.296 1.00 129.20 64 ILE B O 1
ATOM 3618 N N . GLY B 1 65 ? 158.594 16.335 174.277 1.00 123.94 65 GLY B N 1
ATOM 3619 C CA . GLY B 1 65 ? 158.206 16.792 172.957 1.00 128.98 65 GLY B CA 1
ATOM 3620 C C . GLY B 1 65 ? 156.701 16.948 172.848 1.00 126.40 65 GLY B C 1
ATOM 3621 O O . GLY B 1 65 ? 156.207 17.868 172.194 1.00 126.57 65 GLY B O 1
ATOM 3622 N N . LEU B 1 66 ? 155.969 16.049 173.499 1.00 123.94 66 LEU B N 1
ATOM 3623 C CA . LEU B 1 66 ? 154.512 16.088 173.476 1.00 117.10 66 LEU B CA 1
ATOM 3624 C C . LEU B 1 66 ? 153.978 17.346 174.166 1.00 118.52 66 LEU B C 1
ATOM 3625 O O . LEU B 1 66 ? 152.944 17.887 173.769 1.00 110.91 66 LEU B O 1
ATOM 3630 N N . ILE B 1 67 ? 154.693 17.818 175.185 1.00 131.14 67 ILE B N 1
ATOM 3631 C CA . ILE B 1 67 ? 154.288 19.025 175.905 1.00 122.29 67 ILE B CA 1
ATOM 3632 C C . ILE B 1 67 ? 154.491 20.273 175.040 1.00 111.39 67 ILE B C 1
ATOM 3633 O O . ILE B 1 67 ? 153.835 21.295 175.249 1.00 120.00 67 ILE B O 1
ATOM 3638 N N . PHE B 1 68 ? 155.388 20.173 174.060 1.00 107.60 68 PHE B N 1
ATOM 3639 C CA . PHE B 1 68 ? 155.674 21.281 173.153 1.00 117.63 68 PHE B CA 1
ATOM 3640 C C . PHE B 1 68 ? 154.540 21.488 172.148 1.00 122.72 68 PHE B C 1
ATOM 3641 O O . PHE B 1 68 ? 154.042 22.601 171.977 1.00 130.46 68 PHE B O 1
ATOM 3649 N N . ILE B 1 69 ? 154.151 20.404 171.482 1.00 117.85 69 ILE B N 1
ATOM 3650 C CA . ILE B 1 69 ? 153.117 20.429 170.451 1.00 103.67 69 ILE B CA 1
ATOM 3651 C C . ILE B 1 69 ? 151.794 20.974 170.979 1.00 109.64 69 ILE B C 1
ATOM 3652 O O . ILE B 1 69 ? 151.142 21.784 170.319 1.00 119.66 69 ILE B O 1
ATOM 3657 N N . LEU B 1 70 ? 151.403 20.524 172.168 1.00 102.13 70 LEU B N 1
ATOM 3658 C CA . LEU B 1 70 ? 150.181 21.002 172.803 1.00 108.65 70 LEU B CA 1
ATOM 3659 C C . LEU B 1 70 ? 150.235 22.511 173.025 1.00 117.15 70 LEU B C 1
ATOM 3660 O O . LEU B 1 70 ? 149.263 23.219 172.759 1.00 120.99 70 LEU B O 1
ATOM 3665 N N . LEU B 1 71 ? 151.379 22.992 173.505 1.00 120.49 71 LEU B N 1
ATOM 3666 C CA . LEU B 1 71 ? 151.603 24.422 173.682 1.00 127.78 71 LEU B CA 1
ATOM 3667 C C . LEU B 1 71 ? 151.511 25.161 172.349 1.00 131.42 71 LEU B C 1
ATOM 3668 O O . LEU B 1 71 ? 150.661 26.035 172.177 1.00 138.74 71 LEU B O 1
ATOM 3673 N N . GLY B 1 72 ? 152.383 24.800 171.410 1.00 118.01 72 GLY B N 1
ATOM 3674 C CA . GLY B 1 72 ? 152.403 25.420 170.096 1.00 117.67 72 GLY B CA 1
ATOM 3675 C C . GLY B 1 72 ? 151.055 25.378 169.405 1.00 132.92 72 GLY B C 1
ATOM 3676 O O . GLY B 1 72 ? 150.665 26.330 168.726 1.00 150.06 72 GLY B O 1
ATOM 3677 N N . GLY B 1 73 ? 150.338 24.274 169.585 1.00 124.22 73 GLY B N 1
ATOM 3678 C CA . GLY B 1 73 ? 149.011 24.138 169.017 1.00 129.99 73 GLY B CA 1
ATOM 3679 C C . GLY B 1 73 ? 147.978 24.973 169.751 1.00 122.82 73 GLY B C 1
ATOM 3680 O O . GLY B 1 73 ? 146.896 25.237 169.224 1.00 129.76 73 GLY B O 1
ATOM 3681 N N . ALA B 1 74 ? 148.307 25.396 170.967 1.00 125.76 74 ALA B N 1
ATOM 3682 C CA . ALA B 1 74 ? 147.377 26.185 171.770 1.00 136.87 74 ALA B CA 1
ATOM 3683 C C . ALA B 1 74 ? 147.547 27.688 171.566 1.00 145.30 74 ALA B C 1
ATOM 3684 O O . ALA B 1 74 ? 146.644 28.465 171.880 1.00 154.77 74 ALA B O 1
ATOM 3686 N N . PHE B 1 75 ? 148.703 28.096 171.050 1.00 144.54 75 PHE B N 1
ATOM 3687 C CA . PHE B 1 75 ? 148.977 29.512 170.825 1.00 141.18 75 PHE B CA 1
ATOM 3688 C C . PHE B 1 75 ? 148.809 29.921 169.360 1.00 155.05 75 PHE B C 1
ATOM 3689 O O . PHE B 1 75 ? 148.688 31.109 169.057 1.00 155.33 75 PHE B O 1
ATOM 3697 N N . THR B 1 76 ? 148.811 28.940 168.460 1.00 160.03 76 THR B N 1
ATOM 3698 C CA . THR B 1 76 ? 148.708 29.210 167.025 1.00 162.50 76 THR B CA 1
ATOM 3699 C C . THR B 1 76 ? 147.411 29.934 166.663 1.00 168.21 76 THR B C 1
ATOM 3700 O O . THR B 1 76 ? 147.382 30.742 165.733 1.00 181.47 76 THR B O 1
ATOM 3704 N N . MET B 1 77 ? 146.345 29.647 167.405 1.00 145.42 77 MET B N 1
ATOM 3705 C CA . MET B 1 77 ? 145.073 30.338 167.219 1.00 168.89 77 MET B CA 1
ATOM 3706 C C . MET B 1 77 ? 144.360 30.575 168.545 1.00 168.62 77 MET B C 1
ATOM 3707 O O . MET B 1 77 ? 144.722 29.993 169.569 1.00 154.45 77 MET B O 1
ATOM 3712 N N . ARG B 1 78 ? 143.342 31.429 168.514 1.00 172.80 78 ARG B N 1
ATOM 3713 C CA . ARG B 1 78 ? 142.660 31.864 169.727 1.00 151.12 78 ARG B CA 1
ATOM 3714 C C . ARG B 1 78 ? 141.178 31.505 169.677 1.00 146.94 78 ARG B C 1
ATOM 3715 O O . ARG B 1 78 ? 140.651 31.171 168.615 1.00 152.60 78 ARG B O 1
ATOM 3723 N N . ILE B 1 79 ? 140.508 31.578 170.824 1.00 144.13 79 ILE B N 1
ATOM 3724 C CA . ILE B 1 79 ? 139.107 31.175 170.916 1.00 143.32 79 ILE B CA 1
ATOM 3725 C C . ILE B 1 79 ? 138.151 32.365 170.961 1.00 133.84 79 ILE B C 1
ATOM 3726 O O . ILE B 1 79 ? 136.950 32.197 171.188 1.00 148.29 79 ILE B O 1
ATOM 3731 N N . SER B 1 80 ? 138.685 33.562 170.738 1.00 143.99 80 SER B N 1
ATOM 3732 C CA . SER B 1 80 ? 137.870 34.772 170.705 1.00 146.19 80 SER B CA 1
ATOM 3733 C C . SER B 1 80 ? 137.151 34.915 169.370 1.00 150.11 80 SER B C 1
ATOM 3734 O O . SER B 1 80 ? 136.310 35.798 169.202 1.00 160.49 80 SER B O 1
ATOM 3737 N N . LEU B 1 81 ? 137.486 34.043 168.425 1.00 140.46 81 LEU B N 1
ATOM 3738 C CA . LEU B 1 81 ? 136.936 34.122 167.078 1.00 149.09 81 LEU B CA 1
ATOM 3739 C C . LEU B 1 81 ? 136.024 32.936 166.773 1.00 153.78 81 LEU B C 1
ATOM 3740 O O . LEU B 1 81 ? 135.552 32.782 165.647 1.00 150.72 81 LEU B O 1
ATOM 3745 N N . LEU B 1 82 ? 135.770 32.110 167.784 1.00 150.33 82 LEU B N 1
ATOM 3746 C CA . LEU B 1 82 ? 135.002 30.882 167.598 1.00 156.35 82 LEU B CA 1
ATOM 3747 C C . LEU B 1 82 ? 133.501 31.076 167.807 1.00 156.01 82 LEU B C 1
ATOM 3748 O O . LEU B 1 82 ? 132.708 30.195 167.476 1.00 149.34 82 LEU B O 1
ATOM 3753 N N . LYS B 1 83 ? 133.119 32.234 168.340 1.00 152.20 83 LYS B N 1
ATOM 3754 C CA . LYS B 1 83 ? 131.730 32.504 168.715 1.00 149.17 83 LYS B CA 1
ATOM 3755 C C . LYS B 1 83 ? 130.725 32.299 167.575 1.00 152.05 83 LYS B C 1
ATOM 3756 O O . LYS B 1 83 ? 129.542 32.054 167.819 1.00 161.17 83 LYS B O 1
ATOM 3762 N N . ARG B 1 84 ? 131.200 32.387 166.336 1.00 155.21 84 ARG B N 1
ATOM 3763 C CA . ARG B 1 84 ? 130.336 32.200 165.175 1.00 165.59 84 ARG B CA 1
ATOM 3764 C C . ARG B 1 84 ? 129.908 30.747 164.974 1.00 157.07 84 ARG B C 1
ATOM 3765 O O . ARG B 1 84 ? 128.724 30.461 164.789 1.00 166.35 84 ARG B O 1
ATOM 3773 N N . VAL B 1 85 ? 130.875 29.834 165.013 1.00 149.12 85 VAL B N 1
ATOM 3774 C CA . VAL B 1 85 ? 130.638 28.449 164.613 1.00 164.71 85 VAL B CA 1
ATOM 3775 C C . VAL B 1 85 ? 130.960 27.440 165.732 1.00 161.53 85 VAL B C 1
ATOM 3776 O O . VAL B 1 85 ? 131.058 26.234 165.488 1.00 144.94 85 VAL B O 1
ATOM 3780 N N . ILE B 1 86 ? 131.086 27.936 166.962 1.00 164.25 86 ILE B N 1
ATOM 3781 C CA . ILE B 1 86 ? 131.497 27.111 168.104 1.00 151.18 86 ILE B CA 1
ATOM 3782 C C . ILE B 1 86 ? 130.633 25.860 168.328 1.00 153.73 86 ILE B C 1
ATOM 3783 O O . ILE B 1 86 ? 131.119 24.854 168.845 1.00 160.45 86 ILE B O 1
ATOM 3788 N N . LYS B 1 87 ? 129.363 25.918 167.930 1.00 155.69 87 LYS B N 1
ATOM 3789 C CA . LYS B 1 87 ? 128.466 24.773 168.083 1.00 153.56 87 LYS B CA 1
ATOM 3790 C C . LYS B 1 87 ? 128.897 23.612 167.187 1.00 154.36 87 LYS B C 1
ATOM 3791 O O . LYS B 1 87 ? 129.155 22.499 167.666 1.00 161.58 87 LYS B O 1
ATOM 3797 N N . THR B 1 88 ? 128.974 23.888 165.887 1.00 153.58 88 THR B N 1
ATOM 3798 C CA . THR B 1 88 ? 129.464 22.925 164.908 1.00 152.46 88 THR B CA 1
ATOM 3799 C C . THR B 1 88 ? 130.834 22.404 165.331 1.00 151.90 88 THR B C 1
ATOM 3800 O O . THR B 1 88 ? 131.120 21.211 165.212 1.00 150.74 88 THR B O 1
ATOM 3804 N N . VAL B 1 89 ? 131.667 23.307 165.842 1.00 153.89 89 VAL B N 1
ATOM 3805 C CA . VAL B 1 89 ? 132.979 22.948 166.369 1.00 152.85 89 VAL B CA 1
ATOM 3806 C C . VAL B 1 89 ? 132.879 21.874 167.446 1.00 144.41 89 VAL B C 1
ATOM 3807 O O . VAL B 1 89 ? 133.482 20.813 167.322 1.00 137.14 89 VAL B O 1
ATOM 3811 N N . VAL B 1 90 ? 132.112 22.159 168.496 1.00 138.93 90 VAL B N 1
ATOM 3812 C CA . VAL B 1 90 ? 131.948 21.238 169.618 1.00 123.35 90 VAL B CA 1
ATOM 3813 C C . VAL B 1 90 ? 131.406 19.883 169.176 1.00 133.42 90 VAL B C 1
ATOM 3814 O O . VAL B 1 90 ? 131.971 18.842 169.519 1.00 146.10 90 VAL B O 1
ATOM 3818 N N . ARG B 1 91 ? 130.317 19.897 168.411 1.00 129.66 91 ARG B N 1
ATOM 3819 C CA . ARG B 1 91 ? 129.704 18.651 167.956 1.00 143.19 91 ARG B CA 1
ATOM 3820 C C . ARG B 1 91 ? 130.669 17.813 167.117 1.00 142.04 91 ARG B C 1
ATOM 3821 O O . ARG B 1 91 ? 130.803 16.603 167.329 1.00 149.24 91 ARG B O 1
ATOM 3829 N N . LEU B 1 92 ? 131.346 18.467 166.177 1.00 138.43 92 LEU B N 1
ATOM 3830 C CA . LEU B 1 92 ? 132.323 17.803 165.318 1.00 139.60 92 LEU B CA 1
ATOM 3831 C C . LEU B 1 92 ? 133.526 17.289 166.111 1.00 149.12 92 LEU B C 1
ATOM 3832 O O . LEU B 1 92 ? 134.155 16.303 165.731 1.00 145.50 92 LEU B O 1
ATOM 3837 N N . ASP B 1 93 ? 133.836 17.959 167.217 1.00 154.63 93 ASP B N 1
ATOM 3838 C CA . ASP B 1 93 ? 135.024 17.642 168.005 1.00 158.40 93 ASP B CA 1
ATOM 3839 C C . ASP B 1 93 ? 134.751 16.563 169.051 1.00 148.83 93 ASP B C 1
ATOM 3840 O O . ASP B 1 93 ? 135.678 15.925 169.553 1.00 141.02 93 ASP B O 1
ATOM 3845 N N . THR B 1 94 ? 133.477 16.361 169.374 1.00 149.17 94 THR B N 1
ATOM 3846 C CA . THR B 1 94 ? 133.086 15.369 170.371 1.00 144.86 94 THR B CA 1
ATOM 3847 C C . THR B 1 94 ? 132.436 14.140 169.737 1.00 137.61 94 THR B C 1
ATOM 3848 O O . THR B 1 94 ? 132.980 13.031 169.789 1.00 136.84 94 THR B O 1
ATOM 3852 N N . ILE B 1 95 ? 131.268 14.349 169.136 1.00 124.98 95 ILE B N 1
ATOM 3853 C CA . ILE B 1 95 ? 130.472 13.249 168.594 1.00 135.75 95 ILE B CA 1
ATOM 3854 C C . ILE B 1 95 ? 131.192 12.534 167.451 1.00 128.34 95 ILE B C 1
ATOM 3855 O O . ILE B 1 95 ? 131.386 11.316 167.495 1.00 133.08 95 ILE B O 1
ATOM 3860 N N . THR B 1 96 ? 131.587 13.299 166.436 1.00 120.24 96 THR B N 1
ATOM 3861 C CA . THR B 1 96 ? 132.352 12.764 165.315 1.00 131.62 96 THR B CA 1
ATOM 3862 C C . THR B 1 96 ? 133.610 12.053 165.812 1.00 135.77 96 THR B C 1
ATOM 3863 O O . THR B 1 96 ? 133.974 11.003 165.298 1.00 128.62 96 THR B O 1
ATOM 3867 N N . PHE B 1 97 ? 134.258 12.629 166.820 1.00 137.85 97 PHE B N 1
ATOM 3868 C CA . PHE B 1 97 ? 135.444 12.039 167.437 1.00 134.35 97 PHE B CA 1
ATOM 3869 C C . PHE B 1 97 ? 135.160 10.622 167.941 1.00 140.94 97 PHE B C 1
ATOM 3870 O O . PHE B 1 97 ? 135.755 9.640 167.461 1.00 138.81 97 PHE B O 1
ATOM 3878 N N . LEU B 1 98 ? 134.242 10.526 168.901 1.00 139.38 98 LEU B N 1
ATOM 3879 C CA . LEU B 1 98 ? 133.871 9.245 169.501 1.00 124.07 98 LEU B CA 1
ATOM 3880 C C . LEU B 1 98 ? 133.416 8.216 168.460 1.00 122.27 98 LEU B C 1
ATOM 3881 O O . LEU B 1 98 ? 133.888 7.074 168.457 1.00 114.82 98 LEU B O 1
ATOM 3886 N N . ILE B 1 99 ? 132.509 8.628 167.578 1.00 120.49 99 ILE B N 1
ATOM 3887 C CA . ILE B 1 99 ? 132.020 7.754 166.513 1.00 123.71 99 ILE B CA 1
ATOM 3888 C C . ILE B 1 99 ? 133.169 7.224 165.648 1.00 121.24 99 ILE B C 1
ATOM 3889 O O . ILE B 1 99 ? 133.271 6.018 165.414 1.00 136.70 99 ILE B O 1
ATOM 3894 N N . THR B 1 100 ? 134.030 8.130 165.189 1.00 121.45 100 THR B N 1
ATOM 3895 C CA . THR B 1 100 ? 135.193 7.762 164.386 1.00 135.19 100 THR B CA 1
ATOM 3896 C C . THR B 1 100 ? 136.061 6.720 165.080 1.00 133.23 100 THR B C 1
ATOM 3897 O O . THR B 1 100 ? 136.409 5.703 164.475 1.00 128.54 100 THR B O 1
ATOM 3901 N N . LEU B 1 101 ? 136.407 6.963 166.343 1.00 127.75 101 LEU B N 1
ATOM 3902 C CA . LEU B 1 101 ? 137.240 6.005 167.073 1.00 121.06 101 LEU B CA 1
ATOM 3903 C C . LEU B 1 101 ? 136.534 4.653 167.232 1.00 125.80 101 LEU B C 1
ATOM 3904 O O . LEU B 1 101 ? 137.176 3.598 167.201 1.00 136.06 101 LEU B O 1
ATOM 3909 N N . LEU B 1 102 ? 135.213 4.693 167.388 1.00 132.00 102 LEU B N 1
ATOM 3910 C CA . LEU B 1 102 ? 134.417 3.474 167.517 1.00 118.76 102 LEU B CA 1
ATOM 3911 C C . LEU B 1 102 ? 134.447 2.623 166.242 1.00 108.58 102 LEU B C 1
ATOM 3912 O O . LEU B 1 102 ? 134.840 1.451 166.274 1.00 118.10 102 LEU B O 1
ATOM 3917 N N . ILE B 1 103 ? 134.027 3.220 165.128 1.00 111.24 103 ILE B N 1
ATOM 3918 C CA . ILE B 1 103 ? 134.014 2.537 163.835 1.00 125.78 103 ILE B CA 1
ATOM 3919 C C . ILE B 1 103 ? 135.413 2.042 163.463 1.00 129.01 103 ILE B C 1
ATOM 3920 O O . ILE B 1 103 ? 135.584 0.913 162.991 1.00 132.21 103 ILE B O 1
ATOM 3925 N N . SER B 1 104 ? 136.409 2.896 163.683 1.00 118.74 104 SER B N 1
ATOM 3926 C CA . SER B 1 104 ? 137.801 2.525 163.464 1.00 118.87 104 SER B CA 1
ATOM 3927 C C . SER B 1 104 ? 138.171 1.315 164.315 1.00 137.54 104 SER B C 1
ATOM 3928 O O . SER B 1 104 ? 138.953 0.460 163.890 1.00 147.87 104 SER B O 1
ATOM 3931 N N . GLY B 1 105 ? 137.601 1.245 165.515 1.00 134.88 105 GLY B N 1
ATOM 3932 C CA . GLY B 1 105 ? 137.788 0.089 166.371 1.00 125.09 105 GLY B CA 1
ATOM 3933 C C . GLY B 1 105 ? 137.208 -1.165 165.744 1.00 128.14 105 GLY B C 1
ATOM 3934 O O . GLY B 1 105 ? 137.875 -2.206 165.695 1.00 121.38 105 GLY B O 1
ATOM 3935 N N . PHE B 1 106 ? 135.965 -1.064 165.271 1.00 127.35 106 PHE B N 1
ATOM 3936 C CA . PHE B 1 106 ? 135.311 -2.162 164.559 1.00 122.73 106 PHE B CA 1
ATOM 3937 C C . PHE B 1 106 ? 136.193 -2.683 163.428 1.00 127.26 106 PHE B C 1
ATOM 3938 O O . PHE B 1 106 ? 136.426 -3.888 163.313 1.00 150.39 106 PHE B O 1
ATOM 3946 N N . ILE B 1 107 ? 136.682 -1.764 162.600 1.00 106.09 107 ILE B N 1
ATOM 3947 C CA . ILE B 1 107 ? 137.555 -2.114 161.485 1.00 115.97 107 ILE B CA 1
ATOM 3948 C C . ILE B 1 107 ? 138.820 -2.829 161.961 1.00 117.36 107 ILE B C 1
ATOM 3949 O O . ILE B 1 107 ? 139.126 -3.929 161.499 1.00 125.40 107 ILE B O 1
ATOM 3954 N N . PHE B 1 108 ? 139.541 -2.203 162.889 1.00 122.43 108 PHE B N 1
ATOM 3955 C CA . PHE B 1 108 ? 140.797 -2.748 163.398 1.00 122.62 108 PHE B CA 1
ATOM 3956 C C . PHE B 1 108 ? 140.616 -4.160 163.946 1.00 137.67 108 PHE B C 1
ATOM 3957 O O . PHE B 1 108 ? 141.469 -5.026 163.738 1.00 139.73 108 PHE B O 1
ATOM 3965 N N . ASN B 1 109 ? 139.506 -4.389 164.641 1.00 138.99 109 ASN B N 1
ATOM 3966 C CA . ASN B 1 109 ? 139.198 -5.723 165.140 1.00 132.32 109 ASN B CA 1
ATOM 3967 C C . ASN B 1 109 ? 138.908 -6.700 164.001 1.00 133.66 109 ASN B C 1
ATOM 3968 O O . ASN B 1 109 ? 139.471 -7.796 163.953 1.00 139.92 109 ASN B O 1
ATOM 3973 N N . MET B 1 110 ? 138.038 -6.289 163.083 1.00 126.35 110 MET B N 1
ATOM 3974 C CA . MET B 1 110 ? 137.597 -7.149 161.983 1.00 133.49 110 MET B CA 1
ATOM 3975 C C . MET B 1 110 ? 138.700 -7.493 160.980 1.00 140.81 110 MET B C 1
ATOM 3976 O O . MET B 1 110 ? 138.574 -8.455 160.221 1.00 159.02 110 MET B O 1
ATOM 3981 N N . VAL B 1 111 ? 139.774 -6.709 160.975 1.00 116.46 111 VAL B N 1
ATOM 3982 C CA . VAL B 1 111 ? 140.886 -6.941 160.057 1.00 120.29 111 VAL B CA 1
ATOM 3983 C C . VAL B 1 111 ? 141.848 -8.003 160.587 1.00 122.92 111 VAL B C 1
ATOM 3984 O O . VAL B 1 111 ? 142.195 -8.949 159.876 1.00 143.72 111 VAL B O 1
ATOM 3988 N N . LEU B 1 112 ? 142.268 -7.846 161.839 1.00 140.94 112 LEU B N 1
ATOM 3989 C CA . LEU B 1 112 ? 143.273 -8.726 162.428 1.00 149.58 112 LEU B CA 1
ATOM 3990 C C . LEU B 1 112 ? 142.655 -9.941 163.117 1.00 140.44 112 LEU B C 1
ATOM 3991 O O . LEU B 1 112 ? 143.293 -10.569 163.965 1.00 137.22 112 LEU B O 1
ATOM 3996 N N . ASN B 1 113 ? 141.418 -10.263 162.743 1.00 149.42 113 ASN B N 1
ATOM 3997 C CA . ASN B 1 113 ? 140.666 -11.377 163.329 1.00 153.75 113 ASN B CA 1
ATOM 3998 C C . ASN B 1 113 ? 140.426 -11.249 164.834 1.00 139.44 113 ASN B C 1
ATOM 3999 O O . ASN B 1 113 ? 139.988 -12.199 165.484 1.00 146.76 113 ASN B O 1
ATOM 4004 N N . LEU B 1 114 ? 140.715 -10.072 165.380 1.00 122.97 114 LEU B N 1
ATOM 4005 C CA . LEU B 1 114 ? 140.447 -9.801 166.785 1.00 130.32 114 LEU B CA 1
ATOM 4006 C C . LEU B 1 114 ? 138.942 -9.692 166.999 1.00 126.28 114 LEU B C 1
ATOM 4007 O O . LEU B 1 114 ? 138.219 -9.261 166.101 1.00 133.77 114 LEU B O 1
ATOM 4012 N N . PRO B 1 115 ? 138.461 -10.095 168.187 1.00 127.59 115 PRO B N 1
ATOM 4013 C CA . PRO B 1 115 ? 137.030 -9.995 168.496 1.00 138.96 115 PRO B CA 1
ATOM 4014 C C . PRO B 1 115 ? 136.554 -8.549 168.432 1.00 138.71 115 PRO B C 1
ATOM 4015 O O . PRO B 1 115 ? 137.357 -7.638 168.633 1.00 136.14 115 PRO B O 1
ATOM 4019 N N . TYR B 1 116 ? 135.271 -8.339 168.157 1.00 146.54 116 TYR B N 1
ATOM 4020 C CA . TYR B 1 116 ? 134.746 -6.985 168.011 1.00 146.64 116 TYR B CA 1
ATOM 4021 C C . TYR B 1 116 ? 134.684 -6.263 169.353 1.00 147.39 116 TYR B C 1
ATOM 4022 O O . TYR B 1 116 ? 134.404 -5.066 169.408 1.00 156.20 116 TYR B O 1
ATOM 4031 N N . THR B 1 117 ? 134.947 -6.999 170.429 1.00 138.66 117 THR B N 1
ATOM 4032 C CA . THR B 1 117 ? 134.967 -6.425 171.769 1.00 153.45 117 THR B CA 1
ATOM 4033 C C . THR B 1 117 ? 136.394 -6.226 172.272 1.00 160.82 117 THR B C 1
ATOM 4034 O O . THR B 1 117 ? 136.606 -5.872 173.432 1.00 161.38 117 THR B O 1
ATOM 4038 N N . SER B 1 118 ? 137.367 -6.460 171.396 1.00 157.07 118 SER B N 1
ATOM 4039 C CA . SER B 1 118 ? 138.773 -6.296 171.752 1.00 147.61 118 SER B CA 1
ATOM 4040 C C . SER B 1 118 ? 139.130 -4.832 171.987 1.00 143.94 118 SER B C 1
ATOM 4041 O O . SER B 1 118 ? 138.989 -4.002 171.090 1.00 146.95 118 SER B O 1
ATOM 4044 N N . PRO B 1 119 ? 139.597 -4.515 173.204 1.00 136.42 119 PRO B N 1
ATOM 4045 C CA . PRO B 1 119 ? 139.998 -3.155 173.583 1.00 142.44 119 PRO B CA 1
ATOM 4046 C C . PRO B 1 119 ? 141.197 -2.658 172.779 1.00 137.08 119 PRO B C 1
ATOM 4047 O O . PRO B 1 119 ? 141.465 -1.457 172.763 1.00 148.59 119 PRO B O 1
ATOM 4051 N N . VAL B 1 120 ? 141.906 -3.577 172.130 1.00 122.05 120 VAL B N 1
ATOM 4052 C CA . VAL B 1 120 ? 143.039 -3.238 171.274 1.00 125.50 120 VAL B CA 1
ATOM 4053 C C . VAL B 1 120 ? 142.632 -2.267 170.165 1.00 129.38 120 VAL B C 1
ATOM 4054 O O . VAL B 1 120 ? 143.196 -1.170 170.040 1.00 138.74 120 VAL B O 1
ATOM 4058 N N . GLY B 1 121 ? 141.650 -2.676 169.367 1.00 123.67 121 GLY B N 1
ATOM 4059 C CA . GLY B 1 121 ? 141.162 -1.857 168.273 1.00 126.80 121 GLY B CA 1
ATOM 4060 C C . GLY B 1 121 ? 140.636 -0.512 168.728 1.00 130.62 121 GLY B C 1
ATOM 4061 O O . GLY B 1 121 ? 140.884 0.511 168.087 1.00 125.04 121 GLY B O 1
ATOM 4062 N N . TYR B 1 122 ? 139.914 -0.514 169.844 1.00 121.53 122 TYR B N 1
ATOM 4063 C CA . TYR B 1 122 ? 139.335 0.710 170.381 1.00 116.99 122 TYR B CA 1
ATOM 4064 C C . TYR B 1 122 ? 140.429 1.650 170.871 1.00 118.69 122 TYR B C 1
ATOM 4065 O O . TYR B 1 122 ? 140.288 2.873 170.805 1.00 128.34 122 TYR B O 1
ATOM 4074 N N . LEU B 1 123 ? 141.522 1.071 171.357 1.00 119.81 123 LEU B N 1
ATOM 4075 C CA . LEU B 1 123 ? 142.687 1.850 171.748 1.00 112.00 123 LEU B CA 1
ATOM 4076 C C . LEU B 1 123 ? 143.295 2.503 170.514 1.00 115.13 123 LEU B C 1
ATOM 4077 O O . LEU B 1 123 ? 143.600 3.700 170.519 1.00 127.69 123 LEU B O 1
ATOM 4082 N N . PHE B 1 124 ? 143.462 1.705 169.461 1.00 113.21 124 PHE B N 1
ATOM 4083 C CA . PHE B 1 124 ? 143.986 2.197 168.191 1.00 113.12 124 PHE B CA 1
ATOM 4084 C C . PHE B 1 124 ? 143.173 3.385 167.692 1.00 111.24 124 PHE B C 1
ATOM 4085 O O . PHE B 1 124 ? 143.735 4.436 167.370 1.00 119.52 124 PHE B O 1
ATOM 4093 N N . GLY B 1 125 ? 141.855 3.215 167.632 1.00 111.35 125 GLY B N 1
ATOM 4094 C CA . GLY B 1 125 ? 140.972 4.287 167.212 1.00 129.54 125 GLY B CA 1
ATOM 4095 C C . GLY B 1 125 ? 141.085 5.505 168.109 1.00 114.99 125 GLY B C 1
ATOM 4096 O O . GLY B 1 125 ? 141.114 6.636 167.627 1.00 121.31 125 GLY B O 1
ATOM 4097 N N . ALA B 1 126 ? 141.161 5.269 169.416 1.00 113.02 126 ALA B N 1
ATOM 4098 C CA . ALA B 1 126 ? 141.304 6.345 170.390 1.00 130.07 126 ALA B CA 1
ATOM 4099 C C . ALA B 1 126 ? 142.559 7.169 170.131 1.00 122.14 126 ALA B C 1
ATOM 4100 O O . ALA B 1 126 ? 142.571 8.383 170.345 1.00 124.47 126 ALA B O 1
ATOM 4102 N N . ILE B 1 127 ? 143.615 6.496 169.684 1.00 108.21 127 ILE B N 1
ATOM 4103 C CA . ILE B 1 127 ? 144.860 7.164 169.331 1.00 118.06 127 ILE B CA 1
ATOM 4104 C C . ILE B 1 127 ? 144.720 7.938 168.019 1.00 114.31 127 ILE B C 1
ATOM 4105 O O . ILE B 1 127 ? 145.082 9.113 167.936 1.00 116.17 127 ILE B O 1
ATOM 4110 N N . THR B 1 128 ? 144.191 7.271 166.998 1.00 106.00 128 THR B N 1
ATOM 4111 C CA . THR B 1 128 ? 144.076 7.859 165.667 1.00 101.15 128 THR B CA 1
ATOM 4112 C C . THR B 1 128 ? 142.880 8.797 165.516 1.00 112.36 128 THR B C 1
ATOM 4113 O O . THR B 1 128 ? 142.691 9.390 164.458 1.00 116.61 128 THR B O 1
ATOM 4117 N N . ALA B 1 129 ? 142.073 8.933 166.564 1.00 114.58 129 ALA B N 1
ATOM 4118 C CA . ALA B 1 129 ? 140.876 9.769 166.492 1.00 120.60 129 ALA B CA 1
ATOM 4119 C C . ALA B 1 129 ? 141.204 11.253 166.344 1.00 105.63 129 ALA B C 1
ATOM 4120 O O . ALA B 1 129 ? 140.461 11.999 165.706 1.00 104.01 129 ALA B O 1
ATOM 4122 N N . ALA B 1 130 ? 142.311 11.676 166.944 1.00 115.43 130 ALA B N 1
ATOM 4123 C CA . ALA B 1 130 ? 142.732 13.070 166.879 1.00 126.29 130 ALA B CA 1
ATOM 4124 C C . ALA B 1 130 ? 143.364 13.410 165.529 1.00 131.71 130 ALA B C 1
ATOM 4125 O O . ALA B 1 130 ? 144.122 12.617 164.974 1.00 104.99 130 ALA B O 1
ATOM 4127 N N . THR B 1 131 ? 143.056 14.597 165.016 1.00 135.04 131 THR B N 1
ATOM 4128 C CA . THR B 1 131 ? 143.608 15.063 163.745 1.00 130.55 131 THR B CA 1
ATOM 4129 C C . THR B 1 131 ? 144.811 15.983 163.963 1.00 135.39 131 THR B C 1
ATOM 4130 O O . THR B 1 131 ? 145.134 16.328 165.099 1.00 144.96 131 THR B O 1
ATOM 4134 N N . ASP B 1 132 ? 145.477 16.373 162.878 1.00 122.43 132 ASP B N 1
ATOM 4135 C CA . ASP B 1 132 ? 146.646 17.248 162.978 1.00 131.07 132 ASP B CA 1
ATOM 4136 C C . ASP B 1 132 ? 146.397 18.603 162.324 1.00 148.89 132 ASP B C 1
ATOM 4137 O O . ASP B 1 132 ? 146.143 18.680 161.122 1.00 151.70 132 ASP B O 1
ATOM 4142 N N . PRO B 1 133 ? 146.475 19.678 163.122 1.00 161.11 133 PRO B N 1
ATOM 4143 C CA . PRO B 1 133 ? 146.249 21.048 162.653 1.00 155.82 133 PRO B CA 1
ATOM 4144 C C . PRO B 1 133 ? 147.360 21.541 161.728 1.00 163.60 133 PRO B C 1
ATOM 4145 O O . PRO B 1 133 ? 147.072 21.928 160.598 1.00 164.63 133 PRO B O 1
ATOM 4149 N N . ALA B 1 134 ? 148.605 21.512 162.198 1.00 162.94 134 ALA B N 1
ATOM 4150 C CA . ALA B 1 134 ? 149.743 22.020 161.432 1.00 172.15 134 ALA B CA 1
ATOM 4151 C C . ALA B 1 134 ? 149.908 21.349 160.065 1.00 165.70 134 ALA B C 1
ATOM 4152 O O . ALA B 1 134 ? 150.538 21.908 159.167 1.00 163.55 134 ALA B O 1
ATOM 4154 N N . THR B 1 135 ? 149.345 20.153 159.916 1.00 156.61 135 THR B N 1
ATOM 4155 C CA . THR B 1 135 ? 149.348 19.457 158.635 1.00 163.59 135 THR B CA 1
ATOM 4156 C C . THR B 1 135 ? 148.489 20.207 157.624 1.00 174.76 135 THR B C 1
ATOM 4157 O O . THR B 1 135 ? 148.911 20.454 156.493 1.00 184.38 135 THR B O 1
ATOM 4161 N N . LEU B 1 136 ? 147.280 20.566 158.044 1.00 173.77 136 LEU B N 1
ATOM 4162 C CA . LEU B 1 136 ? 146.338 21.271 157.183 1.00 169.65 136 LEU B CA 1
ATOM 4163 C C . LEU B 1 136 ? 146.485 22.790 157.273 1.00 175.98 136 LEU B C 1
ATOM 4164 O O . LEU B 1 136 ? 145.734 23.529 156.637 1.00 179.98 136 LEU B O 1
ATOM 4169 N N . ILE B 1 137 ? 147.455 23.246 158.060 1.00 179.75 137 ILE B N 1
ATOM 4170 C CA . ILE B 1 137 ? 147.698 24.679 158.237 1.00 176.92 137 ILE B CA 1
ATOM 4171 C C . ILE B 1 137 ? 148.189 25.395 156.967 1.00 183.11 137 ILE B C 1
ATOM 4172 O O . ILE B 1 137 ? 147.677 26.462 156.629 1.00 180.96 137 ILE B O 1
ATOM 4177 N N . PRO B 1 138 ? 149.178 24.822 156.258 1.00 190.98 138 PRO B N 1
ATOM 4178 C CA . PRO B 1 138 ? 149.542 25.503 155.012 1.00 189.99 138 PRO B CA 1
ATOM 4179 C C . PRO B 1 138 ? 148.447 25.375 153.955 1.00 182.03 138 PRO B C 1
ATOM 4180 O O . PRO B 1 138 ? 148.159 26.347 153.260 1.00 181.20 138 PRO B O 1
ATOM 4184 N N . VAL B 1 139 ? 147.831 24.200 153.859 1.00 174.48 139 VAL B N 1
ATOM 4185 C CA . VAL B 1 139 ? 146.876 23.915 152.789 1.00 171.50 139 VAL B CA 1
ATOM 4186 C C . VAL B 1 139 ? 145.563 24.698 152.885 1.00 163.00 139 VAL B C 1
ATOM 4187 O O . VAL B 1 139 ? 144.770 24.692 151.943 1.00 152.14 139 VAL B O 1
ATOM 4191 N N . PHE B 1 140 ? 145.326 25.361 154.014 1.00 161.47 140 PHE B N 1
ATOM 4192 C CA . PHE B 1 140 ? 144.148 26.215 154.148 1.00 158.93 140 PHE B CA 1
ATOM 4193 C C . PHE B 1 140 ? 144.544 27.686 154.116 1.00 173.97 140 PHE B C 1
ATOM 4194 O O . PHE B 1 140 ? 143.799 28.526 153.613 1.00 177.32 140 PHE B O 1
ATOM 4202 N N . SER B 1 141 ? 145.719 27.989 154.660 1.00 172.39 141 SER B N 1
ATOM 4203 C CA . SER B 1 141 ? 146.211 29.360 154.716 1.00 171.19 141 SER B CA 1
ATOM 4204 C C . SER B 1 141 ? 146.491 29.896 153.318 1.00 181.52 141 SER B C 1
ATOM 4205 O O . SER B 1 141 ? 146.063 30.999 152.971 1.00 173.92 141 SER B O 1
ATOM 4208 N N . ARG B 1 142 ? 147.210 29.109 152.521 1.00 184.84 142 ARG B N 1
ATOM 4209 C CA . ARG B 1 142 ? 147.501 29.472 151.138 1.00 186.70 142 ARG B CA 1
ATOM 4210 C C . ARG B 1 142 ? 146.207 29.644 150.351 1.00 183.48 142 ARG B C 1
ATOM 4211 O O . ARG B 1 142 ? 146.141 30.431 149.407 1.00 189.04 142 ARG B O 1
ATOM 4219 N N . VAL B 1 143 ? 145.178 28.903 150.750 1.00 173.13 143 VAL B N 1
ATOM 4220 C CA . VAL B 1 143 ? 143.869 29.013 150.130 1.00 172.72 143 VAL B CA 1
ATOM 4221 C C . VAL B 1 143 ? 143.111 30.184 150.740 1.00 178.70 143 VAL B C 1
ATOM 4222 O O . VAL B 1 143 ? 142.460 30.949 150.025 1.00 194.09 143 VAL B O 1
ATOM 4226 N N . ARG B 1 144 ? 143.227 30.329 152.059 1.00 167.19 144 ARG B N 1
ATOM 4227 C CA . ARG B 1 144 ? 142.450 31.308 152.814 1.00 178.30 144 ARG B CA 1
ATOM 4228 C C . ARG B 1 144 ? 140.976 31.125 152.478 1.00 195.40 144 ARG B C 1
ATOM 4229 O O . ARG B 1 144 ? 140.278 32.080 152.143 1.00 203.93 144 ARG B O 1
ATOM 4237 N N . THR B 1 145 ? 140.516 29.880 152.560 1.00 187.75 145 THR B N 1
ATOM 4238 C CA . THR B 1 145 ? 139.158 29.520 152.164 1.00 188.87 145 THR B CA 1
ATOM 4239 C C . THR B 1 145 ? 138.083 30.218 152.992 1.00 206.31 145 THR B C 1
ATOM 4240 O O . THR B 1 145 ? 138.385 31.063 153.835 1.00 204.85 145 THR B O 1
ATOM 4244 N N . ASN B 1 146 ? 136.829 29.860 152.733 1.00 206.11 146 ASN B N 1
ATOM 4245 C CA . ASN B 1 146 ? 135.697 30.387 153.482 1.00 197.27 146 ASN B CA 1
ATOM 4246 C C . ASN B 1 146 ? 135.935 30.227 154.981 1.00 187.80 146 ASN B C 1
ATOM 4247 O O . ASN B 1 146 ? 135.890 29.112 155.502 1.00 181.43 146 ASN B O 1
ATOM 4252 N N . PRO B 1 147 ? 136.196 31.351 155.671 1.00 184.75 147 PRO B N 1
ATOM 4253 C CA . PRO B 1 147 ? 136.669 31.442 157.060 1.00 180.96 147 PRO B CA 1
ATOM 4254 C C . PRO B 1 147 ? 135.970 30.483 158.019 1.00 181.77 147 PRO B C 1
ATOM 4255 O O . PRO B 1 147 ? 136.614 29.941 158.920 1.00 179.13 147 PRO B O 1
ATOM 4259 N N . GLU B 1 148 ? 134.671 30.284 157.814 1.00 175.48 148 GLU B N 1
ATOM 4260 C CA . GLU B 1 148 ? 133.895 29.312 158.574 1.00 168.33 148 GLU B CA 1
ATOM 4261 C C . GLU B 1 148 ? 134.581 27.950 158.560 1.00 155.67 148 GLU B C 1
ATOM 4262 O O . GLU B 1 148 ? 134.966 27.438 159.608 1.00 157.95 148 GLU B O 1
ATOM 4268 N N . VAL B 1 149 ? 134.740 27.384 157.366 1.00 145.72 149 VAL B N 1
ATOM 4269 C CA . VAL B 1 149 ? 135.405 26.096 157.177 1.00 149.67 149 VAL B CA 1
ATOM 4270 C C . VAL B 1 149 ? 136.784 26.050 157.830 1.00 152.50 149 VAL B C 1
ATOM 4271 O O . VAL B 1 149 ? 137.085 25.147 158.613 1.00 153.72 149 VAL B O 1
ATOM 4275 N N . ALA B 1 150 ? 137.613 27.033 157.492 1.00 149.92 150 ALA B N 1
ATOM 4276 C CA . ALA B 1 150 ? 138.975 27.129 158.001 1.00 144.62 150 ALA B CA 1
ATOM 4277 C C . ALA B 1 150 ? 139.034 27.063 159.526 1.00 134.01 150 ALA B C 1
ATOM 4278 O O . ALA B 1 150 ? 139.590 26.116 160.097 1.00 137.57 150 ALA B O 1
ATOM 4280 N N . ILE B 1 151 ? 138.457 28.067 160.181 1.00 124.71 151 ILE B N 1
ATOM 4281 C CA . ILE B 1 151 ? 138.490 28.143 161.639 1.00 146.32 151 ILE B CA 1
ATOM 4282 C C . ILE B 1 151 ? 137.765 26.961 162.297 1.00 146.85 151 ILE B C 1
ATOM 4283 O O . ILE B 1 151 ? 138.100 26.571 163.417 1.00 147.37 151 ILE B O 1
ATOM 4288 N N . THR B 1 152 ? 136.787 26.388 161.596 1.00 147.08 152 THR B N 1
ATOM 4289 C CA . THR B 1 152 ? 136.095 25.198 162.084 1.00 148.80 152 THR B CA 1
ATOM 4290 C C . THR B 1 152 ? 137.090 24.054 162.190 1.00 142.01 152 THR B C 1
ATOM 4291 O O . THR B 1 152 ? 137.204 23.407 163.232 1.00 127.79 152 THR B O 1
ATOM 4295 N N . LEU B 1 153 ? 137.808 23.816 161.097 1.00 148.06 153 LEU B N 1
ATOM 4296 C CA . LEU B 1 153 ? 138.811 22.762 161.042 1.00 138.85 153 LEU B CA 1
ATOM 4297 C C . LEU B 1 153 ? 139.923 22.971 162.065 1.00 136.61 153 LEU B C 1
ATOM 4298 O O . LEU B 1 153 ? 140.303 22.034 162.771 1.00 149.01 153 LEU B O 1
ATOM 4303 N N . GLU B 1 154 ? 140.444 24.194 162.140 1.00 120.75 154 GLU B N 1
ATOM 4304 C CA . GLU B 1 154 ? 141.473 24.520 163.124 1.00 127.81 154 GLU B CA 1
ATOM 4305 C C . GLU B 1 154 ? 140.998 24.212 164.541 1.00 132.66 154 GLU B C 1
ATOM 4306 O O . GLU B 1 154 ? 141.686 23.531 165.308 1.00 133.60 154 GLU B O 1
ATOM 4312 N N . ALA B 1 155 ? 139.814 24.714 164.875 1.00 140.51 155 ALA B N 1
ATOM 4313 C CA . ALA B 1 155 ? 139.227 24.490 166.188 1.00 135.45 155 ALA B CA 1
ATOM 4314 C C . ALA B 1 155 ? 139.069 23.001 166.491 1.00 132.04 155 ALA B C 1
ATOM 4315 O O . ALA B 1 155 ? 139.454 22.543 167.564 1.00 139.16 155 ALA B O 1
ATOM 4317 N N . GLU B 1 156 ? 138.504 22.253 165.546 1.00 143.05 156 GLU B N 1
ATOM 4318 C CA . GLU B 1 156 ? 138.325 20.814 165.714 1.00 144.99 156 GLU B CA 1
ATOM 4319 C C . GLU B 1 156 ? 139.653 20.111 165.971 1.00 140.94 156 GLU B C 1
ATOM 4320 O O . GLU B 1 156 ? 139.761 19.293 166.881 1.00 147.72 156 GLU B O 1
ATOM 4326 N N . SER B 1 157 ? 140.657 20.433 165.162 1.00 138.87 157 SER B N 1
ATOM 4327 C CA . SER B 1 157 ? 141.980 19.831 165.291 1.00 141.04 157 SER B CA 1
ATOM 4328 C C . SER B 1 157 ? 142.592 20.103 166.664 1.00 136.40 157 SER B C 1
ATOM 4329 O O . SER B 1 157 ? 142.873 19.173 167.431 1.00 129.05 157 SER B O 1
ATOM 4332 N N . ILE B 1 158 ? 142.789 21.385 166.962 1.00 138.65 158 ILE B N 1
ATOM 4333 C CA . ILE B 1 158 ? 143.386 21.811 168.225 1.00 129.65 158 ILE B CA 1
ATOM 4334 C C . ILE B 1 158 ? 142.640 21.247 169.437 1.00 134.13 158 ILE B C 1
ATOM 4335 O O . ILE B 1 158 ? 143.260 20.838 170.419 1.00 141.72 158 ILE B O 1
ATOM 4340 N N . PHE B 1 159 ? 141.312 21.211 169.359 1.00 131.92 159 PHE B N 1
ATOM 4341 C CA . PHE B 1 159 ? 140.498 20.714 170.465 1.00 128.90 159 PHE B CA 1
ATOM 4342 C C . PHE B 1 159 ? 140.471 19.184 170.563 1.00 131.22 159 PHE B C 1
ATOM 4343 O O . PHE B 1 159 ? 140.177 18.640 171.628 1.00 129.24 159 PHE B O 1
ATOM 4351 N N . ASN B 1 160 ? 140.771 18.490 169.466 1.00 135.58 160 ASN B N 1
ATOM 4352 C CA . ASN B 1 160 ? 140.810 17.027 169.505 1.00 135.01 160 ASN B CA 1
ATOM 4353 C C . ASN B 1 160 ? 142.193 16.474 169.849 1.00 131.78 160 ASN B C 1
ATOM 4354 O O . ASN B 1 160 ? 142.319 15.315 170.249 1.00 141.42 160 ASN B O 1
ATOM 4359 N N . ASP B 1 161 ? 143.223 17.303 169.684 1.00 131.20 161 ASP B N 1
ATOM 4360 C CA . ASP B 1 161 ? 144.573 16.947 170.130 1.00 132.78 161 ASP B CA 1
ATOM 4361 C C . ASP B 1 161 ? 144.665 16.455 171.592 1.00 121.37 161 ASP B C 1
ATOM 4362 O O . ASP B 1 161 ? 145.322 15.447 171.858 1.00 113.65 161 ASP B O 1
ATOM 4367 N N . PRO B 1 162 ? 144.017 17.157 172.545 1.00 114.68 162 PRO B N 1
ATOM 4368 C CA . PRO B 1 162 ? 144.088 16.658 173.924 1.00 111.69 162 PRO B CA 1
ATOM 4369 C C . PRO B 1 162 ? 143.199 15.438 174.155 1.00 121.68 162 PRO B C 1
ATOM 4370 O O . PRO B 1 162 ? 143.670 14.442 174.701 1.00 129.71 162 PRO B O 1
ATOM 4374 N N . LEU B 1 163 ? 141.935 15.527 173.746 1.00 125.99 163 LEU B N 1
ATOM 4375 C CA . LEU B 1 163 ? 140.953 14.468 173.983 1.00 126.23 163 LEU B CA 1
ATOM 4376 C C . LEU B 1 163 ? 141.422 13.086 173.521 1.00 123.50 163 LEU B C 1
ATOM 4377 O O . LEU B 1 163 ? 141.129 12.080 174.171 1.00 132.60 163 LEU B O 1
ATOM 4382 N N . GLY B 1 164 ? 142.147 13.046 172.405 1.00 124.03 164 GLY B N 1
ATOM 4383 C CA . GLY B 1 164 ? 142.720 11.807 171.907 1.00 123.09 164 GLY B CA 1
ATOM 4384 C C . GLY B 1 164 ? 143.627 11.154 172.932 1.00 129.82 164 GLY B C 1
ATOM 4385 O O . GLY B 1 164 ? 143.555 9.945 173.154 1.00 136.44 164 GLY B O 1
ATOM 4386 N N . ILE B 1 165 ? 144.482 11.962 173.554 1.00 126.10 165 ILE B N 1
ATOM 4387 C CA . ILE B 1 165 ? 145.338 11.496 174.637 1.00 130.21 165 ILE B CA 1
ATOM 4388 C C . ILE B 1 165 ? 144.479 10.991 175.792 1.00 140.07 165 ILE B C 1
ATOM 4389 O O . ILE B 1 165 ? 144.690 9.889 176.300 1.00 147.09 165 ILE B O 1
ATOM 4394 N N . VAL B 1 166 ? 143.512 11.812 176.196 1.00 127.72 166 VAL B N 1
ATOM 4395 C CA . VAL B 1 166 ? 142.586 11.475 177.272 1.00 127.48 166 VAL B CA 1
ATOM 4396 C C . VAL B 1 166 ? 141.867 10.163 176.980 1.00 137.68 166 VAL B C 1
ATOM 4397 O O . VAL B 1 166 ? 141.834 9.263 177.819 1.00 138.28 166 VAL B O 1
ATOM 4401 N N . SER B 1 167 ? 141.296 10.066 175.783 1.00 135.52 167 SER B N 1
ATOM 4402 C CA . SER B 1 167 ? 140.633 8.847 175.334 1.00 140.11 167 SER B CA 1
ATOM 4403 C C . SER B 1 167 ? 141.585 7.659 175.400 1.00 140.58 167 SER B C 1
ATOM 4404 O O . SER B 1 167 ? 141.238 6.602 175.928 1.00 146.46 167 SER B O 1
ATOM 4407 N N . THR B 1 168 ? 142.788 7.844 174.865 1.00 132.46 168 THR B N 1
ATOM 4408 C CA . THR B 1 168 ? 143.822 6.819 174.913 1.00 133.33 168 THR B CA 1
ATOM 4409 C C . THR B 1 168 ? 144.199 6.497 176.358 1.00 129.08 168 THR B C 1
ATOM 4410 O O . THR B 1 168 ? 144.396 5.333 176.713 1.00 121.49 168 THR B O 1
ATOM 4414 N N . SER B 1 169 ? 144.288 7.533 177.188 1.00 132.63 169 SER B N 1
ATOM 4415 C CA . SER B 1 169 ? 144.639 7.372 178.596 1.00 138.80 169 SER B CA 1
ATOM 4416 C C . SER B 1 169 ? 143.616 6.513 179.339 1.00 134.83 169 SER B C 1
ATOM 4417 O O . SER B 1 169 ? 143.982 5.642 180.131 1.00 133.13 169 SER B O 1
ATOM 4420 N N . VAL B 1 170 ? 142.337 6.760 179.072 1.00 131.12 170 VAL B N 1
ATOM 4421 C CA . VAL B 1 170 ? 141.252 6.009 179.698 1.00 135.90 170 VAL B CA 1
ATOM 4422 C C . VAL B 1 170 ? 141.260 4.533 179.293 1.00 146.45 170 VAL B C 1
ATOM 4423 O O . VAL B 1 170 ? 141.221 3.647 180.149 1.00 154.23 170 VAL B O 1
ATOM 4427 N N . ILE B 1 171 ? 141.312 4.279 177.987 1.00 137.42 171 ILE B N 1
ATOM 4428 C CA . ILE B 1 171 ? 141.270 2.919 177.452 1.00 126.10 171 ILE B CA 1
ATOM 4429 C C . ILE B 1 171 ? 142.441 2.057 177.941 1.00 130.09 171 ILE B C 1
ATOM 4430 O O . ILE B 1 171 ? 142.276 0.861 178.193 1.00 137.60 171 ILE B O 1
ATOM 4435 N N . LEU B 1 172 ? 143.611 2.674 178.093 1.00 144.59 172 LEU B N 1
ATOM 4436 C CA . LEU B 1 172 ? 144.798 1.973 178.580 1.00 145.06 172 LEU B CA 1
ATOM 4437 C C . LEU B 1 172 ? 144.583 1.325 179.947 1.00 157.36 172 LEU B C 1
ATOM 4438 O O . LEU B 1 172 ? 145.205 0.310 180.262 1.00 167.21 172 LEU B O 1
ATOM 4443 N N . GLY B 1 173 ? 143.703 1.916 180.751 1.00 160.79 173 GLY B N 1
ATOM 4444 C CA . GLY B 1 173 ? 143.378 1.379 182.060 1.00 163.34 173 GLY B CA 1
ATOM 4445 C C . GLY B 1 173 ? 142.818 -0.030 181.997 1.00 161.11 173 GLY B C 1
ATOM 4446 O O . GLY B 1 173 ? 143.067 -0.846 182.887 1.00 169.36 173 GLY B O 1
ATOM 4447 N N . LEU B 1 174 ? 142.062 -0.317 180.942 1.00 153.25 174 LEU B N 1
ATOM 4448 C CA . LEU B 1 174 ? 141.485 -1.644 180.748 1.00 153.94 174 LEU B CA 1
ATOM 4449 C C . LEU B 1 174 ? 142.579 -2.689 180.543 1.00 160.86 174 LEU B C 1
ATOM 4450 O O . LEU B 1 174 ? 142.419 -3.852 180.917 1.00 177.45 174 LEU B O 1
ATOM 4455 N N . PHE B 1 175 ? 143.693 -2.263 179.953 1.00 158.23 175 PHE B N 1
ATOM 4456 C CA . PHE B 1 175 ? 144.817 -3.154 179.682 1.00 158.08 175 PHE B CA 1
ATOM 4457 C C . PHE B 1 175 ? 145.603 -3.501 180.944 1.00 166.60 175 PHE B C 1
ATOM 4458 O O . PHE B 1 175 ? 146.475 -4.371 180.922 1.00 175.60 175 PHE B O 1
ATOM 4466 N N . GLY B 1 176 ? 145.294 -2.816 182.040 1.00 148.96 176 GLY B N 1
ATOM 4467 C CA . GLY B 1 176 ? 145.952 -3.072 183.307 1.00 152.42 176 GLY B CA 1
ATOM 4468 C C . GLY B 1 176 ? 146.516 -1.818 183.947 1.00 177.81 176 GLY B C 1
ATOM 4469 O O . GLY B 1 176 ? 147.422 -1.186 183.403 1.00 174.08 176 GLY B O 1
ATOM 4470 N N . LEU B 1 177 ? 145.977 -1.458 185.107 1.00 190.40 177 LEU B N 1
ATOM 4471 C CA . LEU B 1 177 ? 146.455 -0.297 185.849 1.00 185.65 177 LEU B CA 1
ATOM 4472 C C . LEU B 1 177 ? 146.111 -0.438 187.330 1.00 195.75 177 LEU B C 1
ATOM 4473 O O . LEU B 1 177 ? 145.645 -1.490 187.768 1.00 198.45 177 LEU B O 1
ATOM 4478 N N . PHE B 1 178 ? 146.341 0.623 188.098 1.00 186.28 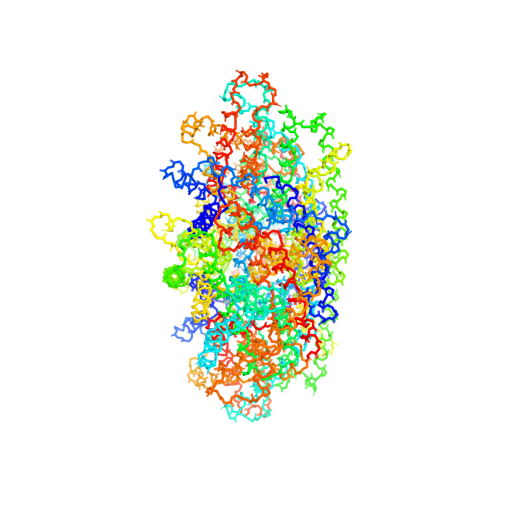178 PHE B N 1
ATOM 4479 C CA . PHE B 1 178 ? 146.094 0.599 189.537 1.00 183.41 178 PHE B CA 1
ATOM 4480 C C . PHE B 1 178 ? 144.609 0.530 189.884 1.00 195.20 178 PHE B C 1
ATOM 4481 O O . PHE B 1 178 ? 144.244 0.162 191.001 1.00 201.60 178 PHE B O 1
ATOM 4489 N N . SER B 1 179 ? 143.756 0.886 188.929 1.00 195.84 179 SER B N 1
ATOM 4490 C CA . SER B 1 179 ? 142.316 0.890 189.165 1.00 193.84 179 SER B CA 1
ATOM 4491 C C . SER B 1 179 ? 141.524 0.559 187.904 1.00 193.68 179 SER B C 1
ATOM 4492 O O . SER B 1 179 ? 141.303 -0.612 187.593 1.00 189.76 179 SER B O 1
ATOM 4495 N N . SER B 1 180 ? 141.099 1.602 187.194 1.00 193.19 180 SER B N 1
ATOM 4496 C CA . SER B 1 180 ? 140.293 1.463 185.982 1.00 189.47 180 SER B CA 1
ATOM 4497 C C . SER B 1 180 ? 139.006 0.682 186.229 1.00 183.69 180 SER B C 1
ATOM 4498 O O . SER B 1 180 ? 138.629 -0.178 185.431 1.00 175.01 180 SER B O 1
ATOM 4501 N N . SER B 1 181 ? 138.341 0.988 187.339 1.00 188.03 181 SER B N 1
ATOM 4502 C CA . SER B 1 181 ? 137.066 0.363 187.669 1.00 193.48 181 SER B CA 1
ATOM 4503 C C . SER B 1 181 ? 136.020 0.682 186.604 1.00 188.31 181 SER B C 1
ATOM 4504 O O . SER B 1 181 ? 135.362 -0.217 186.077 1.00 189.44 181 SER B O 1
ATOM 4507 N N . ASN B 1 182 ? 135.878 1.965 186.287 1.00 182.73 182 ASN B N 1
ATOM 4508 C CA . ASN B 1 182 ? 134.949 2.405 185.252 1.00 184.20 182 ASN B CA 1
ATOM 4509 C C . ASN B 1 182 ? 135.530 3.558 184.438 1.00 174.00 182 ASN B C 1
ATOM 4510 O O . ASN B 1 182 ? 135.993 4.550 185.001 1.00 174.70 182 ASN B O 1
ATOM 4515 N N . PRO B 1 183 ? 135.504 3.426 183.102 1.00 161.77 183 PRO B N 1
ATOM 4516 C CA . PRO B 1 183 ? 136.099 4.396 182.174 1.00 161.61 183 PRO B CA 1
ATOM 4517 C C . PRO B 1 183 ? 135.464 5.781 182.261 1.00 170.71 183 PRO B C 1
ATOM 4518 O O . PRO B 1 183 ? 136.174 6.782 182.162 1.00 166.41 183 PRO B O 1
ATOM 4522 N N . LEU B 1 184 ? 134.147 5.829 182.438 1.00 168.34 184 LEU B N 1
ATOM 4523 C CA . LEU B 1 184 ? 133.426 7.096 182.525 1.00 160.79 184 LEU B CA 1
ATOM 4524 C C . LEU B 1 184 ? 133.893 7.923 183.722 1.00 152.36 184 LEU B C 1
ATOM 4525 O O . LEU B 1 184 ? 134.069 9.138 183.614 1.00 151.21 184 LEU B O 1
ATOM 4530 N N . ILE B 1 185 ? 134.097 7.254 184.854 1.00 152.48 185 ILE B N 1
ATOM 4531 C CA . ILE B 1 185 ? 134.556 7.908 186.075 1.00 153.15 185 ILE B CA 1
ATOM 4532 C C . ILE B 1 185 ? 135.896 8.608 185.861 1.00 152.00 185 ILE B C 1
ATOM 4533 O O . ILE B 1 185 ? 136.036 9.795 186.156 1.00 156.35 185 ILE B O 1
ATOM 4538 N N . ASP B 1 186 ? 136.875 7.867 185.348 1.00 149.32 186 ASP B N 1
ATOM 4539 C CA . ASP B 1 186 ? 138.201 8.417 185.090 1.00 152.81 186 ASP B CA 1
ATOM 4540 C C . ASP B 1 186 ? 138.183 9.434 183.951 1.00 156.49 186 ASP B C 1
ATOM 4541 O O . ASP B 1 186 ? 139.059 10.291 183.867 1.00 158.71 186 ASP B O 1
ATOM 4546 N N . LEU B 1 187 ? 137.189 9.333 183.073 1.00 151.84 187 LEU B N 1
ATOM 4547 C CA . LEU B 1 187 ? 137.030 10.308 181.999 1.00 149.57 187 LEU B CA 1
ATOM 4548 C C . LEU B 1 187 ? 136.607 11.647 182.590 1.00 144.38 187 LEU B C 1
ATOM 4549 O O . LEU B 1 187 ? 137.182 12.687 182.267 1.00 139.77 187 LEU B O 1
ATOM 4554 N N . ILE B 1 188 ? 135.601 11.607 183.459 1.00 150.33 188 ILE B N 1
ATOM 4555 C CA . ILE B 1 188 ? 135.132 12.799 184.157 1.00 150.31 188 ILE B CA 1
ATOM 4556 C C . ILE B 1 188 ? 136.234 13.382 185.042 1.00 148.43 188 ILE B C 1
ATOM 4557 O O . ILE B 1 188 ? 136.432 14.598 185.088 1.00 154.31 188 ILE B O 1
ATOM 4562 N N . THR B 1 189 ? 136.950 12.503 185.737 1.00 146.60 189 THR B N 1
ATOM 4563 C CA . THR B 1 189 ? 138.027 12.905 186.633 1.00 148.95 189 THR B CA 1
ATOM 4564 C C . THR B 1 189 ? 139.134 13.618 185.859 1.00 156.15 189 THR B C 1
ATOM 4565 O O . THR B 1 189 ? 139.569 14.710 186.235 1.00 158.05 189 THR B O 1
ATOM 4569 N N . LEU B 1 190 ? 139.575 12.992 184.771 1.00 154.59 190 LEU B N 1
ATOM 4570 C CA . LEU B 1 190 ? 140.635 13.540 183.931 1.00 152.10 190 LEU B CA 1
ATOM 4571 C C . LEU B 1 190 ? 140.231 14.847 183.254 1.00 148.88 190 LEU B C 1
ATOM 4572 O O . LEU B 1 190 ? 140.912 15.863 183.400 1.00 152.21 190 LEU B O 1
ATOM 4577 N N . ALA B 1 191 ? 139.126 14.813 182.515 1.00 142.87 191 ALA B N 1
ATOM 4578 C CA . ALA B 1 191 ? 138.634 15.992 181.811 1.00 137.52 191 ALA B CA 1
ATOM 4579 C C . ALA B 1 191 ? 138.363 17.146 182.771 1.00 142.49 191 ALA B C 1
ATOM 4580 O O . ALA B 1 191 ? 138.985 18.203 182.669 1.00 136.71 191 ALA B O 1
ATOM 4582 N N . GLY B 1 192 ? 137.437 16.933 183.701 1.00 147.71 192 GLY B N 1
ATOM 4583 C CA . GLY B 1 192 ? 137.075 17.943 184.679 1.00 146.61 192 GLY B CA 1
ATOM 4584 C C . GLY B 1 192 ? 138.254 18.477 185.470 1.00 142.25 192 GLY B C 1
ATOM 4585 O O . GLY B 1 192 ? 138.383 19.688 185.648 1.00 140.56 192 GLY B O 1
ATOM 4586 N N . GLY B 1 193 ? 139.115 17.579 185.942 1.00 139.75 193 GLY B N 1
ATOM 4587 C CA . GLY B 1 193 ? 140.285 17.983 186.702 1.00 152.41 193 GLY B CA 1
ATOM 4588 C C . GLY B 1 193 ? 141.228 18.846 185.887 1.00 151.51 193 GLY B C 1
ATOM 4589 O O . GLY B 1 193 ? 141.721 19.871 186.364 1.00 147.37 193 GLY B O 1
ATOM 4590 N N . ALA B 1 194 ? 141.472 18.432 184.647 1.00 143.43 194 ALA B N 1
ATOM 4591 C CA . ALA B 1 194 ? 142.348 19.173 183.746 1.00 140.28 194 ALA B CA 1
ATOM 4592 C C . ALA B 1 194 ? 141.783 20.559 183.451 1.00 145.96 194 ALA B C 1
ATOM 4593 O O . ALA B 1 194 ? 142.523 21.544 183.406 1.00 145.34 194 ALA B O 1
ATOM 4595 N N . ILE B 1 195 ? 140.470 20.623 183.249 1.00 142.96 195 ILE B N 1
ATOM 4596 C CA . ILE B 1 195 ? 139.775 21.890 183.054 1.00 126.45 195 ILE B CA 1
ATOM 4597 C C . ILE B 1 195 ? 139.965 22.807 184.262 1.00 135.68 195 ILE B C 1
ATOM 4598 O O . ILE B 1 195 ? 140.451 23.930 184.126 1.00 154.03 195 ILE B O 1
ATOM 4603 N N . VAL B 1 196 ? 139.584 22.317 185.439 1.00 131.74 196 VAL B N 1
ATOM 4604 C CA . VAL B 1 196 ? 139.676 23.092 186.676 1.00 138.15 196 VAL B CA 1
ATOM 4605 C C . VAL B 1 196 ? 141.098 23.579 186.970 1.00 146.04 196 VAL B C 1
ATOM 4606 O O . VAL B 1 196 ? 141.354 24.784 186.988 1.00 159.97 196 VAL B O 1
ATOM 4610 N N . VAL B 1 197 ? 142.014 22.641 187.196 1.00 140.13 197 VAL B N 1
ATOM 4611 C CA . VAL B 1 197 ? 143.395 22.969 187.548 1.00 153.01 197 VAL B CA 1
ATOM 4612 C C . VAL B 1 197 ? 144.082 23.789 186.459 1.00 151.57 197 VAL B C 1
ATOM 4613 O O . VAL B 1 197 ? 144.732 24.805 186.742 1.00 154.03 197 VAL B O 1
ATOM 4617 N N . GLY B 1 198 ? 143.934 23.339 185.216 1.00 140.74 198 GLY B N 1
ATOM 4618 C CA . GLY B 1 198 ? 144.512 24.028 184.079 1.00 152.35 198 GLY B CA 1
ATOM 4619 C C . GLY B 1 198 ? 144.051 25.469 183.977 1.00 156.74 198 GLY B C 1
ATOM 4620 O O . GLY B 1 198 ? 144.855 26.362 183.714 1.00 151.59 198 GLY B O 1
ATOM 4621 N N . LEU B 1 199 ? 142.759 25.698 184.195 1.00 162.46 199 LEU B N 1
ATOM 4622 C CA . LEU B 1 199 ? 142.203 27.046 184.127 1.00 155.21 199 LEU B CA 1
ATOM 4623 C C . LEU B 1 199 ? 142.640 27.875 185.332 1.00 160.49 199 LEU B C 1
ATOM 4624 O O . LEU B 1 199 ? 142.766 29.099 185.244 1.00 161.67 199 LEU B O 1
ATOM 4629 N N . LEU B 1 200 ? 142.863 27.200 186.457 1.00 155.65 200 LEU B N 1
ATOM 4630 C CA . LEU B 1 200 ? 143.369 27.850 187.659 1.00 159.17 200 LEU B CA 1
ATOM 4631 C C . LEU B 1 200 ? 144.741 28.446 187.382 1.00 156.88 200 LEU B C 1
ATOM 4632 O O . LEU B 1 200 ? 144.946 29.662 187.496 1.00 158.48 200 LEU B O 1
ATOM 4637 N N . LEU B 1 201 ? 145.677 27.580 187.001 1.00 151.86 201 LEU B N 1
ATOM 4638 C CA . LEU B 1 201 ? 147.031 28.019 186.687 1.00 150.94 201 LEU B CA 1
ATOM 4639 C C . LEU B 1 201 ? 147.033 28.978 185.498 1.00 151.59 201 LEU B C 1
ATOM 4640 O O . LEU B 1 201 ? 147.922 29.821 185.372 1.00 152.14 201 LEU B O 1
ATOM 4645 N N . ALA B 1 202 ? 146.028 28.854 184.637 1.00 148.88 202 ALA B N 1
ATOM 4646 C CA . ALA B 1 202 ? 145.874 29.769 183.512 1.00 158.09 202 ALA B CA 1
ATOM 4647 C C . ALA B 1 202 ? 145.572 31.186 183.994 1.00 158.06 202 ALA B C 1
ATOM 4648 O O . ALA B 1 202 ? 146.172 32.151 183.518 1.00 157.46 202 ALA B O 1
ATOM 4650 N N . LYS B 1 203 ? 144.639 31.305 184.935 1.00 155.11 203 LYS B N 1
ATOM 4651 C CA . LYS B 1 203 ? 144.319 32.597 185.533 1.00 158.86 203 LYS B CA 1
ATOM 4652 C C . LYS B 1 203 ? 145.529 33.161 186.275 1.00 151.98 203 LYS B C 1
ATOM 4653 O O . LYS B 1 203 ? 145.858 34.349 186.145 1.00 150.43 203 LYS B O 1
ATOM 4659 N N . ILE B 1 204 ? 146.185 32.298 187.049 1.00 142.50 204 ILE B N 1
ATOM 4660 C CA . ILE B 1 204 ? 147.380 32.682 187.796 1.00 134.66 204 ILE B CA 1
ATOM 4661 C C . ILE B 1 204 ? 148.441 33.287 186.875 1.00 128.84 204 ILE B C 1
ATOM 4662 O O . ILE B 1 204 ? 148.893 34.415 187.091 1.00 131.50 204 ILE B O 1
ATOM 4667 N N . TYR B 1 205 ? 148.823 32.534 185.847 1.00 133.86 205 TYR B N 1
ATOM 4668 C CA . TYR B 1 205 ? 149.806 32.997 184.874 1.00 141.12 205 TYR B CA 1
ATOM 4669 C C . TYR B 1 205 ? 149.348 34.255 184.145 1.00 135.92 205 TYR B C 1
ATOM 4670 O O . TYR B 1 205 ? 150.158 35.127 183.838 1.00 130.87 205 TYR B O 1
ATOM 4679 N N . GLU B 1 206 ? 148.051 34.342 183.868 1.00 136.36 206 GLU B N 1
ATOM 4680 C CA . GLU B 1 206 ? 147.482 35.523 183.231 1.00 137.72 206 GLU B CA 1
ATOM 4681 C C . GLU B 1 206 ? 147.789 36.765 184.058 1.00 140.75 206 GLU B C 1
ATOM 4682 O O . GLU B 1 206 ? 148.495 37.675 183.601 1.00 142.19 206 GLU B O 1
ATOM 4688 N N . LYS B 1 207 ? 147.273 36.785 185.285 1.00 149.48 207 LYS B N 1
ATOM 4689 C CA . LYS B 1 207 ? 147.481 37.918 186.178 1.00 144.56 207 LYS B CA 1
ATOM 4690 C C . LYS B 1 207 ? 148.960 38.178 186.467 1.00 137.43 207 LYS B C 1
ATOM 4691 O O . LYS B 1 207 ? 149.362 39.325 186.664 1.00 151.46 207 LYS B O 1
ATOM 4697 N N . ILE B 1 208 ? 149.767 37.120 186.484 1.00 136.85 208 ILE B N 1
ATOM 4698 C CA . ILE B 1 208 ? 151.186 37.256 186.816 1.00 141.16 208 ILE B CA 1
ATOM 4699 C C . ILE B 1 208 ? 152.002 37.809 185.644 1.00 131.11 208 ILE B C 1
ATOM 4700 O O . ILE B 1 208 ? 153.060 38.405 185.848 1.00 138.81 208 ILE B O 1
ATOM 4705 N N . ILE B 1 209 ? 151.505 37.619 184.423 1.00 121.38 209 ILE B N 1
ATOM 4706 C CA . ILE B 1 209 ? 152.187 38.115 183.231 1.00 125.16 209 ILE B CA 1
ATOM 4707 C C . ILE B 1 209 ? 151.744 39.540 182.895 1.00 138.21 209 ILE B C 1
ATOM 4708 O O . ILE B 1 209 ? 152.572 40.385 182.551 1.00 146.91 209 ILE B O 1
ATOM 4713 N N . ILE B 1 210 ? 150.444 39.803 183.006 1.00 147.44 210 ILE B N 1
ATOM 4714 C CA . ILE B 1 210 ? 149.898 41.127 182.696 1.00 149.44 210 ILE B CA 1
ATOM 4715 C C . ILE B 1 210 ? 150.530 42.250 183.531 1.00 154.85 210 ILE B C 1
ATOM 4716 O O . ILE B 1 210 ? 150.888 43.304 183.000 1.00 154.71 210 ILE B O 1
ATOM 4721 N N . HIS B 1 211 ? 150.682 42.013 184.831 1.00 146.84 211 HIS B N 1
ATOM 4722 C CA . HIS B 1 211 ? 151.192 43.034 185.746 1.00 147.58 211 HIS B CA 1
ATOM 4723 C C . HIS B 1 211 ? 152.661 43.407 185.524 1.00 143.25 211 HIS B C 1
ATOM 4724 O O . HIS B 1 211 ? 153.167 44.336 186.156 1.00 148.76 211 HIS B O 1
ATOM 4731 N N . CYS B 1 212 ? 153.343 42.689 184.636 1.00 148.91 212 CYS B N 1
ATOM 4732 C CA . CYS B 1 212 ? 154.748 42.970 184.352 1.00 153.93 212 CYS B CA 1
ATOM 4733 C C . CYS B 1 212 ? 155.083 42.833 182.869 1.00 154.88 212 CYS B C 1
ATOM 4734 O O . CYS B 1 212 ? 154.206 42.598 182.039 1.00 146.98 212 CYS B O 1
ATOM 4737 N N . ASP B 1 213 ? 156.363 42.993 182.547 1.00 147.26 213 ASP B N 1
ATOM 4738 C CA . ASP B 1 213 ? 156.852 42.780 181.191 1.00 144.26 213 ASP B CA 1
ATOM 4739 C C . ASP B 1 213 ? 157.981 41.758 181.209 1.00 152.70 213 ASP B C 1
ATOM 4740 O O . ASP B 1 213 ? 159.153 42.117 181.094 1.00 159.20 213 ASP B O 1
ATOM 4745 N N . PHE B 1 214 ? 157.617 40.487 181.363 1.00 153.32 214 PHE B N 1
ATOM 4746 C CA . PHE B 1 214 ? 158.589 39.399 181.435 1.00 142.31 214 PHE B CA 1
ATOM 4747 C C . PHE B 1 214 ? 159.485 39.354 180.205 1.00 124.65 214 PHE B C 1
ATOM 4748 O O . PHE B 1 214 ? 160.683 39.077 180.312 1.00 128.36 214 PHE B O 1
ATOM 4756 N N . HIS B 1 215 ? 158.894 39.636 179.047 1.00 119.59 215 HIS B N 1
ATOM 4757 C CA . HIS B 1 215 ? 159.603 39.574 177.773 1.00 137.36 215 HIS B CA 1
ATOM 4758 C C . HIS B 1 215 ? 160.254 38.211 177.551 1.00 126.01 215 HIS B C 1
ATOM 4759 O O . HIS B 1 215 ? 159.567 37.189 177.488 1.00 117.41 215 HIS B O 1
ATOM 4766 N N . GLU B 1 216 ? 161.578 38.204 177.424 1.00 126.41 216 GLU B N 1
ATOM 4767 C CA . GLU B 1 216 ? 162.324 36.987 177.120 1.00 125.83 216 GLU B CA 1
ATOM 4768 C C . GLU B 1 216 ? 162.117 35.906 178.180 1.00 117.52 216 GLU B C 1
ATOM 4769 O O . GLU B 1 216 ? 162.222 34.712 177.890 1.00 119.40 216 GLU B O 1
ATOM 4775 N N . TYR B 1 217 ? 161.801 36.329 179.401 1.00 118.63 217 TYR B N 1
ATOM 4776 C CA . TYR B 1 217 ? 161.649 35.402 180.517 1.00 112.09 217 TYR B CA 1
ATOM 4777 C C . TYR B 1 217 ? 160.267 34.752 180.605 1.00 111.29 217 TYR B C 1
ATOM 4778 O O . TYR B 1 217 ? 159.927 34.148 181.624 1.00 111.46 217 TYR B O 1
ATOM 4787 N N . VAL B 1 218 ? 159.476 34.863 179.542 1.00 116.50 218 VAL B N 1
ATOM 4788 C CA . VAL B 1 218 ? 158.185 34.182 179.500 1.00 110.30 218 VAL B CA 1
ATOM 4789 C C . VAL B 1 218 ? 158.372 32.681 179.278 1.00 111.17 218 VAL B C 1
ATOM 4790 O O . VAL B 1 218 ? 157.717 31.864 179.922 1.00 118.36 218 VAL B O 1
ATOM 4794 N N . ALA B 1 219 ? 159.275 32.329 178.367 1.00 99.80 219 ALA B N 1
ATOM 4795 C CA . ALA B 1 219 ? 159.534 30.931 178.016 1.00 104.44 219 ALA B CA 1
ATOM 4796 C C . ALA B 1 219 ? 159.719 29.962 179.201 1.00 99.15 219 ALA B C 1
ATOM 4797 O O . ALA B 1 219 ? 159.061 28.922 179.249 1.00 106.92 219 ALA B O 1
ATOM 4799 N N . PRO B 1 220 ? 160.602 30.298 180.162 1.00 83.66 220 PRO B N 1
ATOM 4800 C CA . PRO B 1 220 ? 160.778 29.362 181.279 1.00 87.85 220 PRO B CA 1
ATOM 4801 C C . PRO B 1 220 ? 159.552 29.314 182.190 1.00 108.61 220 PRO B C 1
ATOM 4802 O O . PRO B 1 220 ? 159.372 28.332 182.913 1.00 119.52 220 PRO B O 1
ATOM 4806 N N . LEU B 1 221 ? 158.726 30.357 182.153 1.00 117.37 221 LEU B N 1
ATOM 4807 C CA . LEU B 1 221 ? 157.541 30.426 183.006 1.00 126.81 221 LEU B CA 1
ATOM 4808 C C . LEU B 1 221 ? 156.463 29.422 182.600 1.00 116.12 221 LEU B C 1
ATOM 4809 O O . LEU B 1 221 ? 156.024 28.612 183.417 1.00 117.45 221 LEU B O 1
ATOM 4814 N N . VAL B 1 222 ? 156.038 29.485 181.341 1.00 103.40 222 VAL B N 1
ATOM 4815 C CA . VAL B 1 222 ? 154.976 28.614 180.844 1.00 123.93 222 VAL B CA 1
ATOM 4816 C C . VAL B 1 222 ? 155.413 27.157 180.682 1.00 128.57 222 VAL B C 1
ATOM 4817 O O . VAL B 1 222 ? 154.684 26.241 181.069 1.00 123.22 222 VAL B O 1
ATOM 4821 N N . LEU B 1 223 ? 156.597 26.952 180.109 1.00 125.97 223 LEU B N 1
ATOM 4822 C CA . LEU B 1 223 ? 157.125 25.610 179.873 1.00 115.74 223 LEU B CA 1
ATOM 4823 C C . LEU B 1 223 ? 157.205 24.809 181.167 1.00 110.64 223 LEU B C 1
ATOM 4824 O O . LEU B 1 223 ? 156.611 23.733 181.278 1.00 112.83 223 LEU B O 1
ATOM 4829 N N . GLY B 1 224 ? 157.936 25.343 182.141 1.00 115.79 224 GLY B N 1
ATOM 4830 C CA . GLY B 1 224 ? 158.028 24.719 183.446 1.00 120.47 224 GLY B CA 1
ATOM 4831 C C . GLY B 1 224 ? 156.675 24.656 184.123 1.00 125.68 224 GLY B C 1
ATOM 4832 O O . GLY B 1 224 ? 156.380 23.709 184.854 1.00 125.11 224 GLY B O 1
ATOM 4833 N N . GLY B 1 225 ? 155.853 25.673 183.876 1.00 127.94 225 GLY B N 1
ATOM 4834 C CA . GLY B 1 225 ? 154.499 25.706 184.395 1.00 126.21 225 GLY B CA 1
ATOM 4835 C C . GLY B 1 225 ? 153.700 24.544 183.848 1.00 117.73 225 GLY B C 1
ATOM 4836 O O . GLY B 1 225 ? 152.901 23.930 184.556 1.00 119.75 225 GLY B O 1
ATOM 4837 N N . ALA B 1 226 ? 153.927 24.236 182.577 1.00 106.10 226 ALA B N 1
ATOM 4838 C CA . ALA B 1 226 ? 153.305 23.076 181.960 1.00 122.43 226 ALA B CA 1
ATOM 4839 C C . ALA B 1 226 ? 153.913 21.795 182.524 1.00 123.50 226 ALA B C 1
ATOM 4840 O O . ALA B 1 226 ? 153.210 20.802 182.720 1.00 127.04 226 ALA B O 1
ATOM 4842 N N . MET B 1 227 ? 155.219 21.827 182.780 1.00 121.79 227 MET B N 1
ATOM 4843 C CA . MET B 1 227 ? 155.927 20.682 183.345 1.00 117.45 227 MET B CA 1
ATOM 4844 C C . MET B 1 227 ? 155.371 20.307 184.716 1.00 117.93 227 MET B C 1
ATOM 4845 O O . MET B 1 227 ? 155.244 19.125 185.043 1.00 121.50 227 MET B O 1
ATOM 4850 N N . LEU B 1 228 ? 155.048 21.322 185.513 1.00 111.09 228 LEU B N 1
ATOM 4851 C CA . LEU B 1 228 ? 154.438 21.113 186.821 1.00 112.40 228 LEU B CA 1
ATOM 4852 C C . LEU B 1 228 ? 153.111 20.372 186.688 1.00 118.53 228 LEU B C 1
ATOM 4853 O O . LEU B 1 228 ? 152.765 19.545 187.532 1.00 138.19 228 LEU B O 1
ATOM 4858 N N . LEU B 1 229 ? 152.381 20.660 185.615 1.00 101.26 229 LEU B N 1
ATOM 4859 C CA . LEU B 1 229 ? 151.075 20.052 185.385 1.00 113.40 229 LEU B CA 1
ATOM 4860 C C . LEU B 1 229 ? 151.145 18.535 185.207 1.00 132.11 229 LEU B C 1
ATOM 4861 O O . LEU B 1 229 ? 150.173 17.834 185.478 1.00 138.31 229 LEU B O 1
ATOM 4866 N N . LEU B 1 230 ? 152.290 18.033 184.754 1.00 137.24 230 LEU B N 1
ATOM 4867 C CA . LEU B 1 230 ? 152.456 16.598 184.548 1.00 133.75 230 LEU B CA 1
ATOM 4868 C C . LEU B 1 230 ? 152.692 15.861 185.864 1.00 132.59 230 LEU B C 1
ATOM 4869 O O . LEU B 1 230 ? 152.049 14.845 186.136 1.00 140.87 230 LEU B O 1
ATOM 4874 N N . TYR B 1 231 ? 153.616 16.377 186.670 1.00 117.58 231 TYR B N 1
ATOM 4875 C CA . TYR B 1 231 ? 153.879 15.829 187.997 1.00 129.55 231 TYR B CA 1
ATOM 4876 C C . TYR B 1 231 ? 152.585 15.795 188.804 1.00 136.23 231 TYR B C 1
ATOM 4877 O O . TYR B 1 231 ? 152.135 14.730 189.229 1.00 153.36 231 TYR B O 1
ATOM 4886 N N . VAL B 1 232 ? 151.983 16.966 188.989 1.00 117.49 232 VAL B N 1
ATOM 4887 C CA . VAL B 1 232 ? 150.713 17.087 189.695 1.00 129.61 232 VAL B CA 1
ATOM 4888 C C . VAL B 1 232 ? 149.604 16.319 188.974 1.00 138.29 232 VAL B C 1
ATOM 4889 O O . VAL B 1 232 ? 148.668 15.831 189.604 1.00 147.90 232 VAL B O 1
ATOM 4893 N N . GLY B 1 233 ? 149.717 16.197 187.656 1.00 139.26 233 GLY B N 1
ATOM 4894 C CA . GLY B 1 233 ? 148.673 15.562 186.872 1.00 152.14 233 GLY B CA 1
ATOM 4895 C C . GLY B 1 233 ? 148.645 14.044 186.886 1.00 160.56 233 GLY B C 1
ATOM 4896 O O . GLY B 1 233 ? 147.607 13.445 187.167 1.00 162.73 233 GLY B O 1
ATOM 4897 N N . ASP B 1 234 ? 149.777 13.417 186.578 1.00 159.68 234 ASP B N 1
ATOM 4898 C CA . ASP B 1 234 ? 149.813 11.968 186.380 1.00 156.82 234 ASP B CA 1
ATOM 4899 C C . ASP B 1 234 ? 150.567 11.181 187.458 1.00 149.26 234 ASP B C 1
ATOM 4900 O O . ASP B 1 234 ? 150.132 10.098 187.850 1.00 169.22 234 ASP B O 1
ATOM 4905 N N . ASP B 1 235 ? 151.692 11.713 187.929 1.00 146.26 235 ASP B N 1
ATOM 4906 C CA . ASP B 1 235 ? 152.507 11.002 188.914 1.00 162.52 235 ASP B CA 1
ATOM 4907 C C . ASP B 1 235 ? 152.090 11.287 190.358 1.00 164.78 235 ASP B C 1
ATOM 4908 O O . ASP B 1 235 ? 151.721 10.372 191.097 1.00 175.70 235 ASP B O 1
ATOM 4913 N N . LEU B 1 236 ? 152.148 12.556 190.752 1.00 156.45 236 LEU B N 1
ATOM 4914 C CA . LEU B 1 236 ? 151.950 12.941 192.149 1.00 161.15 236 LEU B CA 1
ATOM 4915 C C . LEU B 1 236 ? 150.537 12.702 192.687 1.00 164.52 236 LEU B C 1
ATOM 4916 O O . LEU B 1 236 ? 150.357 11.936 193.631 1.00 170.02 236 LEU B O 1
ATOM 4921 N N . LEU B 1 237 ? 149.547 13.367 192.099 1.00 156.42 237 LEU B N 1
ATOM 4922 C CA . LEU B 1 237 ? 148.174 13.332 192.617 1.00 153.96 237 LEU B CA 1
ATOM 4923 C C . LEU B 1 237 ? 147.567 11.944 192.890 1.00 169.04 237 LEU B C 1
ATOM 4924 O O . LEU B 1 237 ? 146.878 11.770 193.896 1.00 178.34 237 LEU B O 1
ATOM 4929 N N . PRO B 1 238 ? 147.804 10.958 192.003 1.00 169.03 238 PRO B N 1
ATOM 4930 C CA . PRO B 1 238 ? 147.275 9.627 192.327 1.00 179.12 238 PRO B CA 1
ATOM 4931 C C . PRO B 1 238 ? 147.865 9.042 193.611 1.00 175.04 238 PRO B C 1
ATOM 4932 O O . PRO B 1 238 ? 147.183 8.290 194.307 1.00 166.51 238 PRO B O 1
ATOM 4936 N N . SER B 1 239 ? 149.110 9.391 193.922 1.00 173.64 239 SER B N 1
ATOM 4937 C CA . SER B 1 239 ? 149.770 8.886 195.122 1.00 178.21 239 SER B CA 1
ATOM 4938 C C . SER B 1 239 ? 149.010 9.287 196.382 1.00 180.36 239 SER B C 1
ATOM 4939 O O . SER B 1 239 ? 149.055 8.585 197.393 1.00 200.68 239 SER B O 1
ATOM 4942 N N . ILE B 1 240 ? 148.309 10.415 196.311 1.00 167.28 240 ILE B N 1
ATOM 4943 C CA . ILE B 1 240 ? 147.566 10.925 197.458 1.00 170.53 240 ILE B CA 1
ATOM 4944 C C . ILE B 1 240 ? 146.054 10.741 197.317 1.00 173.40 240 ILE B C 1
ATOM 4945 O O . ILE B 1 240 ? 145.316 10.902 198.290 1.00 183.62 240 ILE B O 1
ATOM 4950 N N . CYS B 1 241 ? 145.595 10.404 196.113 1.00 173.37 241 CYS B N 1
ATOM 4951 C CA . CYS B 1 241 ? 144.157 10.315 195.849 1.00 176.07 241 CYS B CA 1
ATOM 4952 C C . CYS B 1 241 ? 143.739 9.156 194.941 1.00 176.45 241 CYS B C 1
ATOM 4953 O O . CYS B 1 241 ? 142.553 8.837 194.852 1.00 182.05 241 CYS B O 1
ATOM 4956 N N . GLY B 1 242 ? 144.696 8.537 194.257 1.00 172.19 242 GLY B N 1
ATOM 4957 C CA . GLY B 1 242 ? 144.384 7.456 193.335 1.00 172.28 242 GLY B CA 1
ATOM 4958 C C . GLY B 1 242 ? 143.842 7.972 192.016 1.00 183.12 242 GLY B C 1
ATOM 4959 O O . GLY B 1 242 ? 144.191 7.475 190.946 1.00 184.82 242 GLY B O 1
ATOM 4960 N N . TYR B 1 243 ? 142.979 8.978 192.105 1.00 181.82 243 TYR B N 1
ATOM 4961 C CA . TYR B 1 243 ? 142.409 9.626 190.936 1.00 173.88 243 TYR B CA 1
ATOM 4962 C C . TYR B 1 243 ? 143.337 10.738 190.476 1.00 161.06 243 TYR B C 1
ATOM 4963 O O . TYR B 1 243 ? 144.443 10.888 190.996 1.00 153.24 243 TYR B O 1
ATOM 4972 N N . GLY B 1 244 ? 142.880 11.523 189.506 1.00 157.09 244 GLY B N 1
ATOM 4973 C CA . GLY B 1 244 ? 143.665 12.627 188.990 1.00 151.57 244 GLY B CA 1
ATOM 4974 C C . GLY B 1 244 ? 143.152 13.101 187.647 1.00 163.94 244 GLY B C 1
ATOM 4975 O O . GLY B 1 244 ? 142.049 12.745 187.232 1.00 163.70 244 GLY B O 1
ATOM 4976 N N . PHE B 1 245 ? 143.958 13.906 186.965 1.00 161.41 245 PHE B N 1
ATOM 4977 C CA . PHE B 1 245 ? 143.586 14.427 185.658 1.00 151.89 245 PHE B CA 1
ATOM 4978 C C . PHE B 1 245 ? 144.709 14.216 184.655 1.00 152.93 245 PHE B C 1
ATOM 4979 O O . PHE B 1 245 ? 145.856 13.996 185.039 1.00 162.16 245 PHE B O 1
ATOM 4987 N N . SER B 1 246 ? 144.380 14.276 183.369 1.00 141.05 246 SER B N 1
ATOM 4988 C CA . SER B 1 246 ? 145.399 14.185 182.333 1.00 141.94 246 SER B CA 1
ATOM 4989 C C . SER B 1 246 ? 146.158 15.500 182.264 1.00 143.07 246 SER B C 1
ATOM 4990 O O . SER B 1 246 ? 145.589 16.531 181.903 1.00 139.01 246 SER B O 1
ATOM 4993 N N . GLY B 1 247 ? 147.438 15.464 182.622 1.00 149.20 247 GLY B N 1
ATOM 4994 C CA . GLY B 1 247 ? 148.264 16.658 182.638 1.00 133.38 247 GLY B CA 1
ATOM 4995 C C . GLY B 1 247 ? 148.379 17.322 181.280 1.00 131.86 247 GLY B C 1
ATOM 4996 O O . GLY B 1 247 ? 148.502 18.542 181.186 1.00 133.88 247 GLY B O 1
ATOM 4997 N N . TYR B 1 248 ? 148.329 16.514 180.228 1.00 127.73 248 TYR B N 1
ATOM 4998 C CA . TYR B 1 248 ? 148.431 17.012 178.863 1.00 111.88 248 TYR B CA 1
ATOM 4999 C C . TYR B 1 248 ? 147.255 17.910 178.490 1.00 113.09 248 TYR B C 1
ATOM 5000 O O . TYR B 1 248 ? 147.446 19.025 177.993 1.00 126.95 248 TYR B O 1
ATOM 5009 N N . MET B 1 249 ? 146.042 17.417 178.721 1.00 105.92 249 MET B N 1
ATOM 5010 C CA . MET B 1 249 ? 144.840 18.194 178.445 1.00 111.06 249 MET B CA 1
ATOM 5011 C C . MET B 1 249 ? 144.820 19.455 179.303 1.00 125.25 249 MET B C 1
ATOM 5012 O O . MET B 1 249 ? 144.400 20.520 178.851 1.00 140.83 249 MET B O 1
ATOM 5017 N N . ALA B 1 250 ? 145.291 19.328 180.539 1.00 117.86 250 ALA B N 1
ATOM 5018 C CA . ALA B 1 250 ? 145.418 20.473 181.432 1.00 109.57 250 ALA B CA 1
ATOM 5019 C C . ALA B 1 250 ? 146.347 21.527 180.831 1.00 121.43 250 ALA B C 1
ATOM 5020 O O . ALA B 1 250 ? 146.066 22.725 180.899 1.00 128.18 250 ALA B O 1
ATOM 5022 N N . VAL B 1 251 ? 147.451 21.070 180.247 1.00 114.91 251 VAL B N 1
ATOM 5023 C CA . VAL B 1 251 ? 148.389 21.945 179.552 1.00 120.90 251 VAL B CA 1
ATOM 5024 C C . VAL B 1 251 ? 147.718 22.651 178.379 1.00 126.80 251 VAL B C 1
ATOM 5025 O O . VAL B 1 251 ? 147.836 23.869 178.226 1.00 135.51 251 VAL B O 1
ATOM 5029 N N . ALA B 1 252 ? 147.017 21.880 177.554 1.00 113.71 252 ALA B N 1
ATOM 5030 C CA . ALA B 1 252 ? 146.320 22.431 176.397 1.00 112.95 252 ALA B CA 1
ATOM 5031 C C . ALA B 1 252 ? 145.316 23.517 176.791 1.00 131.76 252 ALA B C 1
ATOM 5032 O O . ALA B 1 252 ? 145.305 24.605 176.210 1.00 141.65 252 ALA B O 1
ATOM 5034 N N . ILE B 1 253 ? 144.478 23.210 177.777 1.00 131.14 253 ILE B N 1
ATOM 5035 C CA . ILE B 1 253 ? 143.494 24.156 178.296 1.00 140.17 253 ILE B CA 1
ATOM 5036 C C . ILE B 1 253 ? 144.157 25.418 178.848 1.00 146.54 253 ILE B C 1
ATOM 5037 O O . ILE B 1 253 ? 143.797 26.538 178.467 1.00 152.80 253 ILE B O 1
ATOM 5042 N N . MET B 1 254 ? 145.119 25.224 179.748 1.00 122.71 254 MET B N 1
ATOM 5043 C CA . MET B 1 254 ? 145.844 26.330 180.365 1.00 132.35 254 MET B CA 1
ATOM 5044 C C . MET B 1 254 ? 146.437 27.258 179.314 1.00 133.31 254 MET B C 1
ATOM 5045 O O . MET B 1 254 ? 146.170 28.455 179.322 1.00 139.29 254 MET B O 1
ATOM 5050 N N . GLY B 1 255 ? 147.230 26.696 178.407 1.00 127.68 255 GLY B N 1
ATOM 5051 C CA . GLY B 1 255 ? 147.864 27.474 177.357 1.00 132.70 255 GLY B CA 1
ATOM 5052 C C . GLY B 1 255 ? 146.888 28.158 176.415 1.00 132.58 255 GLY B C 1
ATOM 5053 O O . GLY B 1 255 ? 147.127 29.289 175.983 1.00 135.74 255 GLY B O 1
ATOM 5054 N N . LEU B 1 256 ? 145.792 27.476 176.092 1.00 127.59 256 LEU B N 1
ATOM 5055 C CA . LEU B 1 256 ? 144.766 28.040 175.218 1.00 133.91 256 LEU B CA 1
ATOM 5056 C C . LEU B 1 256 ? 144.109 29.265 175.853 1.00 133.54 256 LEU B C 1
ATOM 5057 O O . LEU B 1 256 ? 144.151 30.373 175.295 1.00 131.38 256 LEU B O 1
ATOM 5062 N N . TYR B 1 257 ? 143.507 29.061 177.023 1.00 131.87 257 TYR B N 1
ATOM 5063 C CA . TYR B 1 257 ? 142.851 30.151 177.736 1.00 141.77 257 TYR B CA 1
ATOM 5064 C C . TYR B 1 257 ? 143.831 31.271 178.052 1.00 141.33 257 TYR B C 1
ATOM 5065 O O . TYR B 1 257 ? 143.449 32.439 178.095 1.00 143.63 257 TYR B O 1
ATOM 5074 N N . LEU B 1 258 ? 145.092 30.910 178.276 1.00 146.35 258 LEU B N 1
ATOM 5075 C CA . LEU B 1 258 ? 146.125 31.894 178.571 1.00 133.46 258 LEU B CA 1
ATOM 5076 C C . LEU B 1 258 ? 146.401 32.749 177.351 1.00 122.55 258 LEU B C 1
ATOM 5077 O O . LEU B 1 258 ? 146.546 33.960 177.465 1.00 123.74 258 LEU B O 1
ATOM 5082 N N . GLY B 1 259 ? 146.487 32.112 176.188 1.00 124.69 259 GLY B N 1
ATOM 5083 C CA . GLY B 1 259 ? 146.687 32.837 174.948 1.00 121.13 259 GLY B CA 1
ATOM 5084 C C . GLY B 1 259 ? 145.538 33.791 174.691 1.00 136.22 259 GLY B C 1
ATOM 5085 O O . GLY B 1 259 ? 145.749 34.969 174.382 1.00 132.83 259 GLY B O 1
ATOM 5086 N N . ASP B 1 260 ? 144.315 33.287 174.835 1.00 149.03 260 ASP B N 1
ATOM 5087 C CA . ASP B 1 260 ? 143.132 34.114 174.618 1.00 139.37 260 ASP B CA 1
ATOM 5088 C C . ASP B 1 260 ? 143.004 35.225 175.664 1.00 132.71 260 ASP B C 1
ATOM 5089 O O . ASP B 1 260 ? 142.354 36.240 175.420 1.00 150.99 260 ASP B O 1
ATOM 5094 N N . ALA B 1 261 ? 143.621 35.031 176.825 1.00 126.17 261 ALA B N 1
ATOM 5095 C CA . ALA B 1 261 ? 143.594 36.043 177.877 1.00 137.64 261 ALA B CA 1
ATOM 5096 C C . ALA B 1 261 ? 144.680 37.077 177.627 1.00 131.39 261 ALA B C 1
ATOM 5097 O O . ALA B 1 261 ? 144.574 38.229 178.052 1.00 123.13 261 ALA B O 1
ATOM 5099 N N . LEU B 1 262 ? 145.731 36.647 176.937 1.00 138.49 262 LEU B N 1
ATOM 5100 C CA . LEU B 1 262 ? 146.814 37.529 176.543 1.00 123.69 262 LEU B CA 1
ATOM 5101 C C . LEU B 1 262 ? 146.478 38.181 175.211 1.00 138.27 262 LEU B C 1
ATOM 5102 O O . LEU B 1 262 ? 147.261 38.975 174.690 1.00 152.38 262 LEU B O 1
ATOM 5107 N N . PHE B 1 263 ? 145.311 37.846 174.662 1.00 138.27 263 PHE B N 1
ATOM 5108 C CA . PHE B 1 263 ? 144.856 38.480 173.428 1.00 139.75 263 PHE B CA 1
ATOM 5109 C C . PHE B 1 263 ? 143.609 39.348 173.623 1.00 142.96 263 PHE B C 1
ATOM 5110 O O . PHE B 1 263 ? 143.430 40.345 172.924 1.00 155.65 263 PHE B O 1
ATOM 5118 N N . ARG B 1 264 ? 142.744 38.966 174.559 1.00 138.66 264 ARG B N 1
ATOM 5119 C CA . ARG B 1 264 ? 141.620 39.820 174.931 1.00 138.02 264 ARG B CA 1
ATOM 5120 C C . ARG B 1 264 ? 142.181 41.065 175.600 1.00 151.17 264 ARG B C 1
ATOM 5121 O O . ARG B 1 264 ? 141.928 42.188 175.163 1.00 164.23 264 ARG B O 1
ATOM 5129 N N . ALA B 1 265 ? 142.946 40.856 176.665 1.00 136.50 265 ALA B N 1
ATOM 5130 C CA . ALA B 1 265 ? 143.827 41.892 177.175 1.00 132.84 265 ALA B CA 1
ATOM 5131 C C . ALA B 1 265 ? 145.033 41.885 176.248 1.00 134.41 265 ALA B C 1
ATOM 5132 O O . ALA B 1 265 ? 145.347 40.853 175.660 1.00 147.84 265 ALA B O 1
ATOM 5134 N N . ASP B 1 266 ? 145.709 43.018 176.099 1.00 136.61 266 ASP B N 1
ATOM 5135 C CA . ASP B 1 266 ? 146.822 43.081 175.156 1.00 122.61 266 ASP B CA 1
ATOM 5136 C C . ASP B 1 266 ? 148.182 43.295 175.818 1.00 145.33 266 ASP B C 1
ATOM 5137 O O . ASP B 1 266 ? 148.587 44.432 176.071 1.00 165.39 266 ASP B O 1
ATOM 5142 N N . ASP B 1 267 ? 148.880 42.193 176.090 1.00 151.18 267 ASP B N 1
ATOM 5143 C CA . ASP B 1 267 ? 150.239 42.244 176.619 1.00 155.28 267 ASP B CA 1
ATOM 5144 C C . ASP B 1 267 ? 151.229 41.952 175.494 1.00 149.45 267 ASP B C 1
ATOM 5145 O O . ASP B 1 267 ? 150.989 41.076 174.662 1.00 144.42 267 ASP B O 1
ATOM 5150 N N . ILE B 1 268 ? 152.339 42.684 175.476 1.00 159.97 268 ILE B N 1
ATOM 5151 C CA . ILE B 1 268 ? 153.366 42.499 174.457 1.00 162.91 268 ILE B CA 1
ATOM 5152 C C . ILE B 1 268 ? 154.134 41.194 174.694 1.00 149.40 268 ILE B C 1
ATOM 5153 O O . ILE B 1 268 ? 154.813 40.686 173.798 1.00 150.00 268 ILE B O 1
ATOM 5158 N N . ASP B 1 269 ? 154.008 40.648 175.902 1.00 146.63 269 ASP B N 1
ATOM 5159 C CA . ASP B 1 269 ? 154.651 39.385 176.257 1.00 139.80 269 ASP B CA 1
ATOM 5160 C C . ASP B 1 269 ? 154.171 38.231 175.373 1.00 145.25 269 ASP B C 1
ATOM 5161 O O . ASP B 1 269 ? 154.858 37.219 175.232 1.00 154.01 269 ASP B O 1
ATOM 5166 N N . TYR B 1 270 ? 152.991 38.395 174.785 1.00 142.31 270 TYR B N 1
ATOM 5167 C CA . TYR B 1 270 ? 152.375 37.375 173.942 1.00 125.01 270 TYR B CA 1
ATOM 5168 C C . TYR B 1 270 ? 153.238 36.941 172.757 1.00 112.00 270 TYR B C 1
ATOM 5169 O O . TYR B 1 270 ? 153.478 35.747 172.567 1.00 123.26 270 TYR B O 1
ATOM 5178 N N . LYS B 1 271 ? 153.690 37.910 171.963 1.00 110.30 271 LYS B N 1
ATOM 5179 C CA . LYS B 1 271 ? 154.338 37.630 170.680 1.00 109.13 271 LYS B CA 1
ATOM 5180 C C . LYS B 1 271 ? 155.567 36.727 170.788 1.00 118.44 271 LYS B C 1
ATOM 5181 O O . LYS B 1 271 ? 155.909 36.022 169.835 1.00 119.08 271 LYS B O 1
ATOM 5187 N N . TYR B 1 272 ? 156.220 36.741 171.947 1.00 122.68 272 TYR B N 1
ATOM 5188 C CA . TYR B 1 272 ? 157.370 35.878 172.186 1.00 132.26 272 TYR B CA 1
ATOM 5189 C C . TYR B 1 272 ? 156.972 34.404 172.238 1.00 133.58 272 TYR B C 1
ATOM 5190 O O . TYR B 1 272 ? 157.564 33.571 171.552 1.00 127.29 272 TYR B O 1
ATOM 5199 N N . ILE B 1 273 ? 155.972 34.100 173.063 1.00 128.79 273 ILE B N 1
ATOM 5200 C CA . ILE B 1 273 ? 155.505 32.734 173.289 1.00 104.51 273 ILE B CA 1
ATOM 5201 C C . ILE B 1 273 ? 155.215 31.986 171.991 1.00 110.47 273 ILE B C 1
ATOM 5202 O O . ILE B 1 273 ? 155.738 30.894 171.766 1.00 126.27 273 ILE B O 1
ATOM 5207 N N . VAL B 1 274 ? 154.371 32.582 171.153 1.00 113.61 274 VAL B N 1
ATOM 5208 C CA . VAL B 1 274 ? 154.017 32.010 169.859 1.00 108.06 274 VAL B CA 1
ATOM 5209 C C . VAL B 1 274 ? 155.269 31.694 169.050 1.00 122.08 274 VAL B C 1
ATOM 5210 O O . VAL B 1 274 ? 155.472 30.558 168.627 1.00 129.98 274 VAL B O 1
ATOM 5214 N N . SER B 1 275 ? 156.111 32.704 168.857 1.00 132.69 275 SER B N 1
ATOM 5215 C CA . SER B 1 275 ? 157.368 32.535 168.138 1.00 139.59 275 SER B CA 1
ATOM 5216 C C . SER B 1 275 ? 158.294 31.544 168.844 1.00 130.92 275 SER B C 1
ATOM 5217 O O . SER B 1 275 ? 159.048 30.823 168.193 1.00 151.29 275 SER B O 1
ATOM 5220 N N . PHE B 1 276 ? 158.233 31.508 170.172 1.00 111.20 276 PHE B N 1
ATOM 5221 C CA . PHE B 1 276 ? 159.027 30.558 170.943 1.00 113.97 276 PHE B CA 1
ATOM 5222 C C . PHE B 1 276 ? 158.531 29.133 170.738 1.00 116.89 276 PHE B C 1
ATOM 5223 O O . PHE B 1 276 ? 159.279 28.267 170.278 1.00 118.10 276 PHE B O 1
ATOM 5231 N N . CYS B 1 277 ? 157.269 28.898 171.084 1.00 122.01 277 CYS B N 1
ATOM 5232 C CA . CYS B 1 277 ? 156.682 27.565 171.009 1.00 113.92 277 CYS B CA 1
ATOM 5233 C C . CYS B 1 277 ? 156.644 26.997 169.589 1.00 110.62 277 CYS B C 1
ATOM 5234 O O . CYS B 1 277 ? 156.864 25.802 169.398 1.00 121.22 277 CYS B O 1
ATOM 5237 N N . ASP B 1 278 ? 156.366 27.850 168.604 1.00 111.90 278 ASP B N 1
ATOM 5238 C CA . ASP B 1 278 ? 156.299 27.426 167.205 1.00 132.32 278 ASP B CA 1
ATOM 5239 C C . ASP B 1 278 ? 157.643 26.845 166.774 1.00 126.03 278 ASP B C 1
ATOM 5240 O O . ASP B 1 278 ? 157.695 25.806 166.113 1.00 131.58 278 ASP B O 1
ATOM 5245 N N . ASP B 1 279 ? 158.726 27.514 167.160 1.00 105.36 279 ASP B N 1
ATOM 5246 C CA . ASP B 1 279 ? 160.067 27.002 166.910 1.00 115.86 279 ASP B CA 1
ATOM 5247 C C . ASP B 1 279 ? 160.313 25.770 167.775 1.00 112.89 279 ASP B C 1
ATOM 5248 O O . ASP B 1 279 ? 160.990 24.829 167.358 1.00 99.38 279 ASP B O 1
ATOM 5253 N N . LEU B 1 280 ? 159.755 25.784 168.982 1.00 117.36 280 LEU B N 1
ATOM 5254 C CA . LEU B 1 280 ? 159.881 24.660 169.902 1.00 102.07 280 LEU B CA 1
ATOM 5255 C C . LEU B 1 280 ? 159.037 23.482 169.420 1.00 106.63 280 LEU B C 1
ATOM 5256 O O . LEU B 1 280 ? 159.439 22.324 169.550 1.00 106.07 280 LEU B O 1
ATOM 5261 N N . SER B 1 281 ? 157.871 23.785 168.856 1.00 118.99 281 SER B N 1
ATOM 5262 C CA . SER B 1 281 ? 156.995 22.763 168.291 1.00 109.76 281 SER B CA 1
ATOM 5263 C C . SER B 1 281 ? 157.642 22.061 167.100 1.00 103.57 281 SER B C 1
ATOM 5264 O O . SER B 1 281 ? 157.462 20.857 166.909 1.00 116.95 281 SER B O 1
ATOM 5267 N N . LEU B 1 282 ? 158.399 22.813 166.305 1.00 94.68 282 LEU B N 1
ATOM 5268 C CA . LEU B 1 282 ? 159.007 22.269 165.095 1.00 87.10 282 LEU B CA 1
ATOM 5269 C C . LEU B 1 282 ? 160.032 21.179 165.404 1.00 104.40 282 LEU B C 1
ATOM 5270 O O . LEU B 1 282 ? 160.176 20.224 164.637 1.00 114.47 282 LEU B O 1
ATOM 5275 N N . LEU B 1 283 ? 160.741 21.327 166.521 1.00 101.42 283 LEU B N 1
ATOM 5276 C CA . LEU B 1 283 ? 161.680 20.305 166.972 1.00 99.44 283 LEU B CA 1
ATOM 5277 C C . LEU B 1 283 ? 160.951 18.990 167.222 1.00 108.12 283 LEU B C 1
ATOM 5278 O O . LEU B 1 283 ? 161.254 17.973 166.600 1.00 104.23 283 LEU B O 1
ATOM 5283 N N . ALA B 1 284 ? 159.987 19.028 168.137 1.00 104.56 284 ALA B N 1
ATOM 5284 C CA . ALA B 1 284 ? 159.192 17.856 168.484 1.00 107.29 284 ALA B CA 1
ATOM 5285 C C . ALA B 1 284 ? 158.522 17.241 167.257 1.00 95.25 284 ALA B C 1
ATOM 5286 O O . ALA B 1 284 ? 158.389 16.020 167.164 1.00 89.66 284 ALA B O 1
ATOM 5288 N N . ARG B 1 285 ? 158.102 18.093 166.324 1.00 103.45 285 ARG B N 1
ATOM 5289 C CA . ARG B 1 285 ? 157.508 17.641 165.069 1.00 95.41 285 ARG B CA 1
ATOM 5290 C C . ARG B 1 285 ? 158.469 16.736 164.295 1.00 94.26 285 ARG B C 1
ATOM 5291 O O . ARG B 1 285 ? 158.132 15.596 163.967 1.00 108.39 285 ARG B O 1
ATOM 5299 N N . VAL B 1 286 ? 159.664 17.251 164.018 1.00 76.51 286 VAL B N 1
ATOM 5300 C CA . VAL B 1 286 ? 160.701 16.495 163.321 1.00 88.89 286 VAL B CA 1
ATOM 5301 C C . VAL B 1 286 ? 161.159 15.281 164.133 1.00 109.20 286 VAL B C 1
ATOM 5302 O O . VAL B 1 286 ? 161.313 14.183 163.592 1.00 123.87 286 VAL B O 1
ATOM 5306 N N . PHE B 1 287 ? 161.372 15.487 165.430 1.00 102.05 287 PHE B N 1
ATOM 5307 C CA . PHE B 1 287 ? 161.848 14.432 166.322 1.00 102.63 287 PHE B CA 1
ATOM 5308 C C . PHE B 1 287 ? 160.921 13.214 166.401 1.00 101.16 287 PHE B C 1
ATOM 5309 O O . PHE B 1 287 ? 161.381 12.078 166.291 1.00 110.70 287 PHE B O 1
ATOM 5317 N N . ILE B 1 288 ? 159.629 13.454 166.605 1.00 100.86 288 ILE B N 1
ATOM 5318 C CA . ILE B 1 288 ? 158.666 12.370 166.787 1.00 97.86 288 ILE B CA 1
ATOM 5319 C C . ILE B 1 288 ? 158.496 11.500 165.537 1.00 103.15 288 ILE B C 1
ATOM 5320 O O . ILE B 1 288 ? 158.618 10.274 165.608 1.00 118.09 288 ILE B O 1
ATOM 5325 N N . PHE B 1 289 ? 158.216 12.139 164.402 1.00 92.19 289 PHE B N 1
ATOM 5326 C CA . PHE B 1 289 ? 157.965 11.438 163.143 1.00 102.24 289 PHE B CA 1
ATOM 5327 C C . PHE B 1 289 ? 159.093 10.487 162.731 1.00 96.01 289 PHE B C 1
ATOM 5328 O O . PHE B 1 289 ? 158.839 9.348 162.334 1.00 113.70 289 PHE B O 1
ATOM 5336 N N . VAL B 1 290 ? 160.333 10.961 162.825 1.00 89.50 290 VAL B N 1
ATOM 5337 C CA . VAL B 1 290 ? 161.502 10.142 162.516 1.00 103.27 290 VAL B CA 1
ATOM 5338 C C . VAL B 1 290 ? 161.590 8.933 163.446 1.00 107.86 290 VAL B C 1
ATOM 5339 O O . VAL B 1 290 ? 161.718 7.795 162.990 1.00 114.07 290 VAL B O 1
ATOM 5343 N N . PHE B 1 291 ? 161.513 9.183 164.750 1.00 100.32 291 PHE B N 1
ATOM 5344 C CA . PHE B 1 291 ? 161.589 8.111 165.737 1.00 101.61 291 PHE B CA 1
ATOM 5345 C C . PHE B 1 291 ? 160.426 7.125 165.620 1.00 112.53 291 PHE B C 1
ATOM 5346 O O . PHE B 1 291 ? 160.576 5.950 165.953 1.00 123.83 291 PHE B O 1
ATOM 5354 N N . LEU B 1 292 ? 159.276 7.598 165.144 1.00 101.01 292 LEU B N 1
ATOM 5355 C CA . LEU B 1 292 ? 158.162 6.704 164.841 1.00 100.57 292 LEU B CA 1
ATOM 5356 C C . LEU B 1 292 ? 158.583 5.716 163.762 1.00 97.83 292 LEU B C 1
ATOM 5357 O O . LEU B 1 292 ? 158.295 4.520 163.853 1.00 106.74 292 LEU B O 1
ATOM 5362 N N . GLY B 1 293 ? 159.281 6.219 162.748 1.00 97.96 293 GLY B N 1
ATOM 5363 C CA . GLY B 1 293 ? 159.746 5.382 161.658 1.00 96.34 293 GLY B CA 1
ATOM 5364 C C . GLY B 1 293 ? 160.896 4.471 162.047 1.00 100.09 293 GLY B C 1
ATOM 5365 O O . GLY B 1 293 ? 161.279 3.585 161.282 1.00 108.99 293 GLY B O 1
ATOM 5366 N N . ALA B 1 294 ? 161.448 4.684 163.238 1.00 111.36 294 ALA B N 1
ATOM 5367 C CA . ALA B 1 294 ? 162.551 3.861 163.721 1.00 93.26 294 ALA B CA 1
ATOM 5368 C C . ALA B 1 294 ? 162.055 2.754 164.645 1.00 100.04 294 ALA B C 1
ATOM 5369 O O . ALA B 1 294 ? 162.623 1.662 164.676 1.00 119.76 294 ALA B O 1
ATOM 5371 N N . CYS B 1 295 ? 160.997 3.041 165.399 1.00 96.39 295 CYS B N 1
ATOM 5372 C CA . CYS B 1 295 ? 160.436 2.075 166.339 1.00 109.27 295 CYS B CA 1
ATOM 5373 C C . CYS B 1 295 ? 159.801 0.871 165.647 1.00 122.22 295 CYS B C 1
ATOM 5374 O O . CYS B 1 295 ? 159.462 -0.119 166.298 1.00 128.92 295 CYS B O 1
ATOM 5377 N N . ILE B 1 296 ? 159.632 0.964 164.331 1.00 119.02 296 ILE B N 1
ATOM 5378 C CA . ILE B 1 296 ? 159.109 -0.151 163.550 1.00 125.21 296 ILE B CA 1
ATOM 5379 C C . ILE B 1 296 ? 160.124 -1.291 163.514 1.00 126.71 296 ILE B C 1
ATOM 5380 O O . ILE B 1 296 ? 161.324 -1.061 163.364 1.00 112.33 296 ILE B O 1
ATOM 5385 N N . LYS B 1 297 ? 159.639 -2.517 163.684 1.00 128.06 297 LYS B N 1
ATOM 5386 C CA . LYS B 1 297 ? 160.480 -3.694 163.521 1.00 128.43 297 LYS B CA 1
ATOM 5387 C C . LYS B 1 297 ? 160.274 -4.254 162.119 1.00 137.68 297 LYS B C 1
ATOM 5388 O O . LYS B 1 297 ? 159.139 -4.504 161.710 1.00 145.39 297 LYS B O 1
ATOM 5394 N N . LEU B 1 298 ? 161.373 -4.436 161.390 1.00 129.23 298 LEU B N 1
ATOM 5395 C CA . LEU B 1 298 ? 161.336 -4.881 159.996 1.00 135.05 298 LEU B CA 1
ATOM 5396 C C . LEU B 1 298 ? 160.460 -6.116 159.800 1.00 143.97 298 LEU B C 1
ATOM 5397 O O . LEU B 1 298 ? 159.633 -6.167 158.883 1.00 141.63 298 LEU B O 1
ATOM 5402 N N . SER B 1 299 ? 160.640 -7.100 160.675 1.00 144.15 299 SER B N 1
ATOM 5403 C CA . SER B 1 299 ? 159.835 -8.314 160.648 1.00 145.42 299 SER B CA 1
ATOM 5404 C C . SER B 1 299 ? 158.366 -7.994 160.903 1.00 147.24 299 SER B C 1
ATOM 5405 O O . SER B 1 299 ? 157.489 -8.406 160.141 1.00 159.19 299 SER B O 1
ATOM 5408 N N . MET B 1 300 ? 158.109 -7.255 161.978 1.00 139.50 300 MET B N 1
ATOM 5409 C CA . MET B 1 300 ? 156.758 -6.841 162.333 1.00 148.09 300 MET B CA 1
ATOM 5410 C C . MET B 1 300 ? 156.144 -6.028 161.199 1.00 143.65 300 MET B C 1
ATOM 5411 O O . MET B 1 300 ? 154.958 -6.172 160.884 1.00 141.44 300 MET B O 1
ATOM 5416 N N . LEU B 1 301 ? 156.966 -5.176 160.589 1.00 140.04 301 LEU B N 1
ATOM 5417 C CA . LEU B 1 301 ? 156.543 -4.364 159.455 1.00 141.38 301 LEU B CA 1
ATOM 5418 C C . LEU B 1 301 ? 156.048 -5.244 158.313 1.00 141.33 301 LEU B C 1
ATOM 5419 O O . LEU B 1 301 ? 154.932 -5.065 157.822 1.00 143.76 301 LEU B O 1
ATOM 5424 N N . GLU B 1 302 ? 156.881 -6.197 157.900 1.00 147.21 302 GLU B N 1
ATOM 5425 C CA . GLU B 1 302 ? 156.518 -7.122 156.832 1.00 140.70 302 GLU B CA 1
ATOM 5426 C C . GLU B 1 302 ? 155.285 -7.950 157.193 1.00 136.19 302 GLU B C 1
ATOM 5427 O O . GLU B 1 302 ? 154.512 -8.340 156.317 1.00 131.91 302 GLU B O 1
ATOM 5433 N N . ASN B 1 303 ? 155.107 -8.215 158.485 1.00 146.31 303 ASN B N 1
ATOM 5434 C CA . ASN B 1 303 ? 153.985 -9.022 158.956 1.00 146.28 303 ASN B CA 1
ATOM 5435 C C . ASN B 1 303 ? 152.647 -8.286 158.938 1.00 140.29 303 ASN B C 1
ATOM 5436 O O . ASN B 1 303 ? 151.618 -8.872 158.602 1.00 147.09 303 ASN B O 1
ATOM 5441 N N . TYR B 1 304 ? 152.660 -7.007 159.303 1.00 143.34 304 TYR B N 1
ATOM 5442 C CA . TYR B 1 304 ? 151.418 -6.243 159.398 1.00 150.55 304 TYR B CA 1
ATOM 5443 C C . TYR B 1 304 ? 151.372 -5.031 158.468 1.00 152.69 304 TYR B C 1
ATOM 5444 O O . TYR B 1 304 ? 150.706 -4.038 158.761 1.00 139.14 304 TYR B O 1
ATOM 5453 N N . PHE B 1 305 ? 152.074 -5.126 157.343 1.00 155.04 305 PHE B N 1
ATOM 5454 C CA . PHE B 1 305 ? 152.060 -4.075 156.334 1.00 132.06 305 PHE B CA 1
ATOM 5455 C C . PHE B 1 305 ? 150.666 -3.956 155.732 1.00 139.58 305 PHE B C 1
ATOM 5456 O O . PHE B 1 305 ? 149.956 -2.978 155.968 1.00 137.53 305 PHE B O 1
ATOM 5464 N N . ILE B 1 306 ? 150.287 -4.966 154.954 1.00 147.31 306 ILE B N 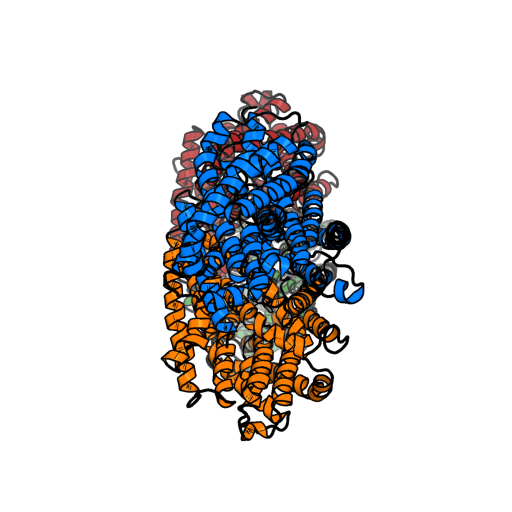1
ATOM 5465 C CA . ILE B 1 306 ? 148.991 -5.009 154.276 1.00 137.10 306 ILE B CA 1
ATOM 5466 C C . ILE B 1 306 ? 147.761 -4.737 155.166 1.00 136.26 306 ILE B C 1
ATOM 5467 O O . ILE B 1 306 ? 146.922 -3.909 154.807 1.00 143.09 306 ILE B O 1
ATOM 5472 N N . PRO B 1 307 ? 147.646 -5.423 156.322 1.00 132.03 307 PRO B N 1
ATOM 5473 C CA . PRO B 1 307 ? 146.447 -5.196 157.141 1.00 140.53 307 PRO B CA 1
ATOM 5474 C C . PRO B 1 307 ? 146.319 -3.752 157.625 1.00 144.41 307 PRO B C 1
ATOM 5475 O O . PRO B 1 307 ? 145.254 -3.150 157.468 1.00 136.51 307 PRO B O 1
ATOM 5479 N N . GLY B 1 308 ? 147.389 -3.214 158.204 1.00 139.86 308 GLY B N 1
ATOM 5480 C CA . GLY B 1 308 ? 147.400 -1.840 158.676 1.00 131.41 308 GLY B CA 1
ATOM 5481 C C . GLY B 1 308 ? 147.036 -0.841 157.593 1.00 129.95 308 GLY B C 1
ATOM 5482 O O . GLY B 1 308 ? 146.273 0.096 157.838 1.00 127.84 308 GLY B O 1
ATOM 5483 N N . LEU B 1 309 ? 147.585 -1.044 156.397 1.00 134.93 309 LEU B N 1
ATOM 5484 C CA . LEU B 1 309 ? 147.274 -0.199 155.249 1.00 131.90 309 LEU B CA 1
ATOM 5485 C C . LEU B 1 309 ? 145.776 -0.222 154.974 1.00 120.48 309 LEU B C 1
ATOM 5486 O O . LEU B 1 309 ? 145.165 0.818 154.713 1.00 110.79 309 LEU B O 1
ATOM 5491 N N . LEU B 1 310 ? 145.189 -1.414 155.048 1.00 133.47 310 LEU B N 1
ATOM 5492 C CA . LEU B 1 310 ? 143.760 -1.579 154.816 1.00 145.11 310 LEU B CA 1
ATOM 5493 C C . LEU B 1 310 ? 142.958 -0.928 155.944 1.00 143.96 310 LEU B C 1
ATOM 5494 O O . LEU B 1 310 ? 141.914 -0.323 155.700 1.00 137.68 310 LEU B O 1
ATOM 5499 N N . VAL B 1 311 ? 143.456 -1.050 157.172 1.00 132.57 311 VAL B N 1
ATOM 5500 C CA . VAL B 1 311 ? 142.842 -0.396 158.324 1.00 133.03 311 VAL B CA 1
ATOM 5501 C C . VAL B 1 311 ? 142.812 1.116 158.126 1.00 132.21 311 VAL B C 1
ATOM 5502 O O . VAL B 1 311 ? 141.792 1.767 158.364 1.00 124.14 311 VAL B O 1
ATOM 5506 N N . ALA B 1 312 ? 143.940 1.663 157.684 1.00 126.00 312 ALA B N 1
ATOM 5507 C CA . ALA B 1 312 ? 144.054 3.086 157.391 1.00 117.88 312 ALA B CA 1
ATOM 5508 C C . ALA B 1 312 ? 142.976 3.527 156.407 1.00 126.02 312 ALA B C 1
ATOM 5509 O O . ALA B 1 312 ? 142.304 4.537 156.620 1.00 122.53 312 ALA B O 1
ATOM 5511 N N . LEU B 1 313 ? 142.819 2.755 155.334 1.00 120.71 313 LEU B N 1
ATOM 5512 C CA . LEU B 1 313 ? 141.790 3.008 154.333 1.00 105.08 313 LEU B CA 1
ATOM 5513 C C . LEU B 1 313 ? 140.397 3.023 154.955 1.00 108.66 313 LEU B C 1
ATOM 5514 O O . LEU B 1 313 ? 139.567 3.871 154.617 1.00 124.12 313 LEU B O 1
ATOM 5519 N N . GLY B 1 314 ? 140.146 2.089 155.869 1.00 95.26 314 GLY B N 1
ATOM 5520 C CA . GLY B 1 314 ? 138.880 2.042 156.577 1.00 102.57 314 GLY B CA 1
ATOM 5521 C C . GLY B 1 314 ? 138.647 3.293 157.403 1.00 113.91 314 GLY B C 1
ATOM 5522 O O . GLY B 1 314 ? 137.527 3.796 157.486 1.00 111.79 314 GLY B O 1
ATOM 5523 N N . SER B 1 315 ? 139.714 3.799 158.013 1.00 128.20 315 SER B N 1
ATOM 5524 C CA . SER B 1 315 ? 139.631 5.010 158.819 1.00 131.99 315 SER B CA 1
ATOM 5525 C C . SER B 1 315 ? 139.311 6.244 157.970 1.00 127.57 315 SER B C 1
ATOM 5526 O O . SER B 1 315 ? 138.378 6.990 158.271 1.00 130.39 315 SER B O 1
ATOM 5529 N N . ILE B 1 316 ? 140.084 6.445 156.908 1.00 114.35 316 ILE B N 1
ATOM 5530 C CA . ILE B 1 316 ? 139.953 7.629 156.062 1.00 104.58 316 ILE B CA 1
ATOM 5531 C C . ILE B 1 316 ? 138.646 7.673 155.265 1.00 122.35 316 ILE B C 1
ATOM 5532 O O . ILE B 1 316 ? 137.954 8.693 155.250 1.00 119.57 316 ILE B O 1
ATOM 5537 N N . PHE B 1 317 ? 138.316 6.566 154.603 1.00 128.62 317 PHE B N 1
ATOM 5538 C CA . PHE B 1 317 ? 137.208 6.536 153.649 1.00 114.42 317 PHE B CA 1
ATOM 5539 C C . PHE B 1 317 ? 135.864 6.146 154.267 1.00 106.83 317 PHE B C 1
ATOM 5540 O O . PHE B 1 317 ? 134.810 6.520 153.749 1.00 131.45 317 PHE B O 1
ATOM 5548 N N . LEU B 1 318 ? 135.899 5.395 155.365 1.00 97.32 318 LEU B N 1
ATOM 5549 C CA . LEU B 1 318 ? 134.668 4.912 155.991 1.00 121.24 318 LEU B CA 1
ATOM 5550 C C . LEU B 1 318 ? 134.404 5.556 157.352 1.00 116.92 318 LEU B C 1
ATOM 5551 O O . LEU B 1 318 ? 133.385 6.217 157.540 1.00 121.76 318 LEU B O 1
ATOM 5556 N N . ALA B 1 319 ? 135.320 5.353 158.294 1.00 122.20 319 ALA B N 1
ATOM 5557 C CA . ALA B 1 319 ? 135.161 5.864 159.653 1.00 134.63 319 ALA B CA 1
ATOM 5558 C C . ALA B 1 319 ? 134.924 7.374 159.696 1.00 135.41 319 ALA B C 1
ATOM 5559 O O . ALA B 1 319 ? 133.843 7.826 160.083 1.00 123.53 319 ALA B O 1
ATOM 5561 N N . ARG B 1 320 ? 135.938 8.141 159.302 1.00 144.16 320 ARG B N 1
ATOM 5562 C CA . ARG B 1 320 ? 135.867 9.604 159.312 1.00 137.98 320 ARG B CA 1
ATOM 5563 C C . ARG B 1 320 ? 134.609 10.205 158.652 1.00 134.67 320 ARG B C 1
ATOM 5564 O O . ARG B 1 320 ? 133.915 11.006 159.280 1.00 133.99 320 ARG B O 1
ATOM 5572 N N . PRO B 1 321 ? 134.298 9.811 157.399 1.00 125.41 321 PRO B N 1
ATOM 5573 C CA . PRO B 1 321 ? 133.113 10.393 156.756 1.00 134.98 321 PRO B CA 1
ATOM 5574 C C . PRO B 1 321 ? 131.812 10.035 157.470 1.00 134.79 321 PRO B C 1
ATOM 5575 O O . PRO B 1 321 ? 130.972 10.914 157.672 1.00 138.44 321 PRO B O 1
ATOM 5579 N N . LEU B 1 322 ? 131.652 8.766 157.836 1.00 124.10 322 LEU B N 1
ATOM 5580 C CA . LEU B 1 322 ? 130.469 8.320 158.565 1.00 128.03 322 LEU B CA 1
ATOM 5581 C C . LEU B 1 322 ? 130.286 9.127 159.848 1.00 120.89 322 LEU B C 1
ATOM 5582 O O . LEU B 1 322 ? 129.200 9.651 160.109 1.00 122.20 322 LEU B O 1
ATOM 5587 N N . GLY B 1 323 ? 131.355 9.238 160.632 1.00 130.04 323 GLY B N 1
ATOM 5588 C CA . GLY B 1 323 ? 131.330 10.039 161.843 1.00 134.54 323 GLY B CA 1
ATOM 5589 C C . GLY B 1 323 ? 130.974 11.492 161.581 1.00 124.54 323 GLY B C 1
ATOM 5590 O O . GLY B 1 323 ? 130.275 12.122 162.381 1.00 110.03 323 GLY B O 1
ATOM 5591 N N . VAL B 1 324 ? 131.458 12.026 160.463 1.00 136.59 324 VAL B N 1
ATOM 5592 C CA . VAL B 1 324 ? 131.134 13.393 160.068 1.00 140.34 324 VAL B CA 1
ATOM 5593 C C . VAL B 1 324 ? 129.635 13.555 159.819 1.00 142.69 324 VAL B C 1
ATOM 5594 O O . VAL B 1 324 ? 129.000 14.453 160.378 1.00 133.46 324 VAL B O 1
ATOM 5598 N N . PHE B 1 325 ? 129.079 12.684 158.980 1.00 138.53 325 PHE B N 1
ATOM 5599 C CA . PHE B 1 325 ? 127.656 12.727 158.658 1.00 136.02 325 PHE B CA 1
ATOM 5600 C C . PHE B 1 325 ? 126.792 12.582 159.908 1.00 151.12 325 PHE B C 1
ATOM 5601 O O . PHE B 1 325 ? 125.878 13.374 160.138 1.00 148.16 325 PHE B O 1
ATOM 5609 N N . LEU B 1 326 ? 127.091 11.564 160.711 1.00 147.40 326 LEU B N 1
ATOM 5610 C CA . LEU B 1 326 ? 126.309 11.274 161.908 1.00 134.76 326 LEU B CA 1
ATOM 5611 C C . LEU B 1 326 ? 126.433 12.374 162.961 1.00 136.33 326 LEU B C 1
ATOM 5612 O O . LEU B 1 326 ? 125.497 12.616 163.726 1.00 145.47 326 LEU B O 1
ATOM 5617 N N . GLY B 1 327 ? 127.580 13.045 162.995 1.00 126.35 327 GLY B N 1
ATOM 5618 C CA . GLY B 1 327 ? 127.788 14.121 163.946 1.00 133.57 327 GLY B CA 1
ATOM 5619 C C . GLY B 1 327 ? 127.155 15.428 163.507 1.00 146.97 327 GLY B C 1
ATOM 5620 O O . GLY B 1 327 ? 126.886 16.304 164.331 1.00 150.29 327 GLY B O 1
ATOM 5621 N N . LEU B 1 328 ? 126.916 15.563 162.205 1.00 147.21 328 LEU B N 1
ATOM 5622 C CA . LEU B 1 328 ? 126.369 16.799 161.658 1.00 165.13 328 LEU B CA 1
ATOM 5623 C C . LEU B 1 328 ? 125.037 16.567 160.946 1.00 171.40 328 LEU B C 1
ATOM 5624 O O . LEU B 1 328 ? 124.814 17.078 159.848 1.00 166.34 328 LEU B O 1
ATOM 5629 N N . ILE B 1 329 ? 124.152 15.800 161.579 1.00 175.20 329 ILE B N 1
ATOM 5630 C CA . ILE B 1 329 ? 122.856 15.484 160.985 1.00 175.71 329 ILE B CA 1
ATOM 5631 C C . ILE B 1 329 ? 121.869 16.643 161.144 1.00 167.82 329 ILE B C 1
ATOM 5632 O O . ILE B 1 329 ? 120.868 16.720 160.430 1.00 173.08 329 ILE B O 1
ATOM 5637 N N . GLY B 1 330 ? 122.163 17.549 162.072 1.00 158.36 330 GLY B N 1
ATOM 5638 C CA . GLY B 1 330 ? 121.316 18.706 162.299 1.00 175.76 330 GLY B CA 1
ATOM 5639 C C . GLY B 1 330 ? 122.068 20.007 162.099 1.00 179.60 330 GLY B C 1
ATOM 5640 O O . GLY B 1 330 ? 121.924 20.948 162.882 1.00 182.06 330 GLY B O 1
ATOM 5641 N N . SER B 1 331 ? 122.868 20.060 161.039 1.00 175.13 331 SER B N 1
ATOM 5642 C CA . SER B 1 331 ? 123.713 21.217 160.769 1.00 168.39 331 SER B CA 1
ATOM 5643 C C . SER B 1 331 ? 123.150 22.121 159.678 1.00 168.54 331 SER B C 1
ATOM 5644 O O . SER B 1 331 ? 122.252 21.730 158.932 1.00 168.13 331 SER B O 1
ATOM 5647 N N . LYS B 1 332 ? 123.690 23.333 159.596 1.00 166.06 332 LYS B N 1
ATOM 5648 C CA . LYS B 1 332 ? 123.308 24.291 158.567 1.00 155.75 332 LYS B CA 1
ATOM 5649 C C . LYS B 1 332 ? 124.302 24.187 157.415 1.00 157.28 332 LYS B C 1
ATOM 5650 O O . LYS B 1 332 ? 124.421 25.095 156.591 1.00 159.84 332 LYS B O 1
ATOM 5656 N N . HIS B 1 333 ? 125.016 23.068 157.364 1.00 151.45 333 HIS B N 1
ATOM 5657 C CA . HIS B 1 333 ? 126.051 22.865 156.361 1.00 143.21 333 HIS B CA 1
ATOM 5658 C C . HIS B 1 333 ? 125.557 22.022 155.192 1.00 136.53 333 HIS B C 1
ATOM 5659 O O . HIS B 1 333 ? 124.718 21.136 155.361 1.00 135.17 333 HIS B O 1
ATOM 5666 N N . SER B 1 334 ? 126.086 22.308 154.006 1.00 135.45 334 SER B N 1
ATOM 5667 C CA . SER B 1 334 ? 125.730 21.568 152.802 1.00 136.65 334 SER B CA 1
ATOM 5668 C C . SER B 1 334 ? 126.275 20.148 152.842 1.00 132.68 334 SER B C 1
ATOM 5669 O O . SER B 1 334 ? 127.196 19.854 153.603 1.00 136.44 334 SER B O 1
ATOM 5672 N N . PHE B 1 335 ? 125.701 19.270 152.023 1.00 148.37 335 PHE B N 1
ATOM 5673 C CA . PHE B 1 335 ? 126.208 17.911 151.889 1.00 141.23 335 PHE B CA 1
ATOM 5674 C C . PHE B 1 335 ? 127.632 17.944 151.355 1.00 137.50 335 PHE B C 1
ATOM 5675 O O . PHE B 1 335 ? 128.481 17.161 151.780 1.00 149.49 335 PHE B O 1
ATOM 5683 N N . LYS B 1 336 ? 127.883 18.855 150.420 1.00 145.42 336 LYS B N 1
ATOM 5684 C CA . LYS B 1 336 ? 129.213 19.022 149.852 1.00 145.33 336 LYS B CA 1
ATOM 5685 C C . LYS B 1 336 ? 130.177 19.545 150.914 1.00 128.88 336 LYS B C 1
ATOM 5686 O O . LYS B 1 336 ? 131.368 19.233 150.895 1.00 117.22 336 LYS B O 1
ATOM 5692 N N . GLU B 1 337 ? 129.649 20.333 151.845 1.00 134.00 337 GLU B N 1
ATOM 5693 C CA . GLU B 1 337 ? 130.443 20.877 152.941 1.00 142.32 337 GLU B CA 1
ATOM 5694 C C . GLU B 1 337 ? 130.815 19.774 153.933 1.00 134.41 337 GLU B C 1
ATOM 5695 O O . GLU B 1 337 ? 131.977 19.647 154.334 1.00 136.36 337 GLU B O 1
ATOM 5701 N N . LYS B 1 338 ? 129.822 18.976 154.320 1.00 138.43 338 LYS B N 1
ATOM 5702 C CA . LYS B 1 338 ? 130.044 17.844 155.211 1.00 127.75 338 LYS B CA 1
ATOM 5703 C C . LYS B 1 338 ? 131.032 16.867 154.581 1.00 114.57 338 LYS B C 1
ATOM 5704 O O . LYS B 1 338 ? 131.897 16.312 155.266 1.00 109.16 338 LYS B O 1
ATOM 5710 N N . LEU B 1 339 ? 130.904 16.670 153.272 1.00 128.21 339 LEU B N 1
ATOM 5711 C CA . LEU B 1 339 ? 131.821 15.812 152.534 1.00 123.10 339 LEU B CA 1
ATOM 5712 C C . LEU B 1 339 ? 133.222 16.412 152.532 1.00 118.77 339 LEU B C 1
ATOM 5713 O O . LEU B 1 339 ? 134.214 15.682 152.576 1.00 119.24 339 LEU B O 1
ATOM 5718 N N . TYR B 1 340 ? 133.300 17.740 152.482 1.00 127.46 340 TYR B N 1
ATOM 5719 C CA . TYR B 1 340 ? 134.586 18.421 152.572 1.00 135.12 340 TYR B CA 1
ATOM 5720 C C . TYR B 1 340 ? 135.240 18.080 153.901 1.00 134.60 340 TYR B C 1
ATOM 5721 O O . TYR B 1 340 ? 136.360 17.571 153.930 1.00 130.24 340 TYR B O 1
ATOM 5730 N N . PHE B 1 341 ? 134.531 18.357 154.994 1.00 129.66 341 PHE B N 1
ATOM 5731 C CA . PHE B 1 341 ? 135.033 18.059 156.333 1.00 124.78 341 PHE B CA 1
ATOM 5732 C C . PHE B 1 341 ? 135.426 16.590 156.480 1.00 129.42 341 PHE B C 1
ATOM 5733 O O . PHE B 1 341 ? 136.373 16.258 157.193 1.00 139.45 341 PHE B O 1
ATOM 5741 N N . ALA B 1 342 ? 134.692 15.718 155.798 1.00 133.71 342 ALA B N 1
ATOM 5742 C CA . ALA B 1 342 ? 134.959 14.287 155.838 1.00 126.82 342 ALA B CA 1
ATOM 5743 C C . ALA B 1 342 ? 136.322 13.951 155.243 1.00 132.43 342 ALA B C 1
ATOM 5744 O O . ALA B 1 342 ? 137.175 13.368 155.912 1.00 146.01 342 ALA B O 1
ATOM 5746 N N . LEU B 1 343 ? 136.518 14.318 153.980 1.00 138.14 343 LEU B N 1
ATOM 5747 C CA . LEU B 1 343 ? 137.739 13.966 153.265 1.00 134.23 343 LEU B CA 1
ATOM 5748 C C . LEU B 1 343 ? 138.879 14.950 153.530 1.00 124.03 343 LEU B C 1
ATOM 5749 O O . LEU B 1 343 ? 139.859 14.981 152.787 1.00 112.71 343 LEU B O 1
ATOM 5754 N N . GLU B 1 344 ? 138.760 15.739 154.594 1.00 125.46 344 GLU B N 1
ATOM 5755 C CA . GLU B 1 344 ? 139.773 16.744 154.903 1.00 138.88 344 GLU B CA 1
ATOM 5756 C C . GLU B 1 344 ? 140.711 16.303 156.019 1.00 145.65 344 GLU B C 1
ATOM 5757 O O . GLU B 1 344 ? 141.810 15.817 155.756 1.00 155.25 344 GLU B O 1
ATOM 5763 N N . GLY B 1 345 ? 140.259 16.481 157.260 1.00 132.38 345 GLY B N 1
ATOM 5764 C CA . GLY B 1 345 ? 141.069 16.265 158.448 1.00 148.07 345 GLY B CA 1
ATOM 5765 C C . GLY B 1 345 ? 141.895 14.995 158.499 1.00 152.47 345 GLY B C 1
ATOM 5766 O O . GLY B 1 345 ? 141.358 13.904 158.679 1.00 140.26 345 GLY B O 1
ATOM 5767 N N . PRO B 1 346 ? 143.220 15.135 158.342 1.00 146.37 346 PRO B N 1
ATOM 5768 C CA . PRO B 1 346 ? 144.151 14.009 158.408 1.00 140.70 346 PRO B CA 1
ATOM 5769 C C . PRO B 1 346 ? 144.733 13.869 159.807 1.00 142.99 346 PRO B C 1
ATOM 5770 O O . PRO B 1 346 ? 144.569 14.770 160.629 1.00 140.07 346 PRO B O 1
ATOM 5774 N N . ARG B 1 347 ? 145.405 12.755 160.074 1.00 139.85 347 ARG B N 1
ATOM 5775 C CA . ARG B 1 347 ? 146.048 12.553 161.367 1.00 111.10 347 ARG B CA 1
ATOM 5776 C C . ARG B 1 347 ? 147.490 13.042 161.288 1.00 109.42 347 ARG B C 1
ATOM 5777 O O . ARG B 1 347 ? 147.962 13.402 160.207 1.00 132.86 347 ARG B O 1
ATOM 5785 N N . GLY B 1 348 ? 148.190 13.058 162.421 1.00 103.86 348 GLY B N 1
ATOM 5786 C CA . GLY B 1 348 ? 149.560 13.545 162.441 1.00 115.03 348 GLY B CA 1
ATOM 5787 C C . GLY B 1 348 ? 150.411 13.159 163.637 1.00 108.62 348 GLY B C 1
ATOM 5788 O O . GLY B 1 348 ? 150.522 11.985 163.989 1.00 120.00 348 GLY B O 1
ATOM 5789 N N . VAL B 1 349 ? 151.017 14.160 164.268 1.00 89.62 349 VAL B N 1
ATOM 5790 C CA . VAL B 1 349 ? 152.040 13.923 165.286 1.00 72.76 349 VAL B CA 1
ATOM 5791 C C . VAL B 1 349 ? 151.518 13.343 166.611 1.00 90.05 349 VAL B C 1
ATOM 5792 O O . VAL B 1 349 ? 152.138 12.441 167.183 1.00 123.54 349 VAL B O 1
ATOM 5796 N N . VAL B 1 350 ? 150.380 13.842 167.086 1.00 69.97 350 VAL B N 1
ATOM 5797 C CA . VAL B 1 350 ? 149.785 13.338 168.326 1.00 83.78 350 VAL B CA 1
ATOM 5798 C C . VAL B 1 350 ? 149.492 11.825 168.300 1.00 109.01 350 VAL B C 1
ATOM 5799 O O . VAL B 1 350 ? 149.863 11.114 169.235 1.00 111.86 350 VAL B O 1
ATOM 5803 N N . PRO B 1 351 ? 148.837 11.325 167.231 1.00 118.39 351 PRO B N 1
ATOM 5804 C CA . PRO B 1 351 ? 148.636 9.872 167.177 1.00 115.39 351 PRO B CA 1
ATOM 5805 C C . PRO B 1 351 ? 149.947 9.090 167.113 1.00 113.51 351 PRO B C 1
ATOM 5806 O O . PRO B 1 351 ? 149.999 7.960 167.587 1.00 128.09 351 PRO B O 1
ATOM 5810 N N . ALA B 1 352 ? 150.990 9.682 166.542 1.00 98.78 352 ALA B N 1
ATOM 5811 C CA . ALA B 1 352 ? 152.292 9.024 166.482 1.00 107.02 352 ALA B CA 1
ATOM 5812 C C . ALA B 1 352 ? 152.906 8.890 167.875 1.00 109.47 352 ALA B C 1
ATOM 5813 O O . ALA B 1 352 ? 153.236 7.781 168.325 1.00 126.26 352 ALA B O 1
ATOM 5815 N N . ALA B 1 353 ? 153.064 10.029 168.542 1.00 88.17 353 ALA B N 1
ATOM 5816 C CA . ALA B 1 353 ? 153.586 10.071 169.902 1.00 97.96 353 ALA B CA 1
ATOM 5817 C C . ALA B 1 353 ? 152.809 9.133 170.817 1.00 118.93 353 ALA B C 1
ATOM 5818 O O . ALA B 1 353 ? 153.399 8.356 171.571 1.00 129.68 353 ALA B O 1
ATOM 5820 N N . LEU B 1 354 ? 151.484 9.215 170.745 1.00 106.91 354 LEU B N 1
ATOM 5821 C CA . LEU B 1 354 ? 150.619 8.349 171.536 1.00 119.05 354 LEU B CA 1
ATOM 5822 C C . LEU B 1 354 ? 150.817 6.875 171.194 1.00 115.97 354 LEU B C 1
ATOM 5823 O O . LEU B 1 354 ? 150.775 6.020 172.074 1.00 115.93 354 LEU B O 1
ATOM 5828 N N . ALA B 1 355 ? 151.034 6.585 169.915 1.00 115.22 355 ALA B N 1
ATOM 5829 C CA . ALA B 1 355 ? 151.255 5.214 169.474 1.00 125.22 355 ALA B CA 1
ATOM 5830 C C . ALA B 1 355 ? 152.519 4.626 170.095 1.00 122.92 355 ALA B C 1
ATOM 5831 O O . ALA B 1 355 ? 152.477 3.555 170.711 1.00 131.14 355 ALA B O 1
ATOM 5833 N N . VAL B 1 356 ? 153.640 5.325 169.930 1.00 108.28 356 VAL B N 1
ATOM 5834 C CA . VAL B 1 356 ? 154.904 4.854 170.493 1.00 104.74 356 VAL B CA 1
ATOM 5835 C C . VAL B 1 356 ? 154.849 4.767 172.021 1.00 111.60 356 VAL B C 1
ATOM 5836 O O . VAL B 1 356 ? 155.296 3.778 172.611 1.00 122.81 356 VAL B O 1
ATOM 5840 N N . THR B 1 357 ? 154.294 5.801 172.651 1.00 118.67 357 THR B N 1
ATOM 5841 C CA . THR B 1 357 ? 154.155 5.840 174.107 1.00 119.21 357 THR B CA 1
ATOM 5842 C C . THR B 1 357 ? 153.331 4.657 174.621 1.00 118.15 357 THR B C 1
ATOM 5843 O O . THR B 1 357 ? 153.670 4.046 175.636 1.00 123.72 357 THR B O 1
ATOM 5847 N N . VAL B 1 358 ? 152.251 4.342 173.913 1.00 117.10 358 VAL B N 1
ATOM 5848 C CA . VAL B 1 358 ? 151.422 3.186 174.239 1.00 110.44 358 VAL B CA 1
ATOM 5849 C C . VAL B 1 358 ? 152.221 1.897 174.091 1.00 124.02 358 VAL B C 1
ATOM 5850 O O . VAL B 1 358 ? 152.170 1.027 174.962 1.00 137.10 358 VAL B O 1
ATOM 5854 N N . GLY B 1 359 ? 152.960 1.783 172.992 1.00 117.35 359 GLY B N 1
ATOM 5855 C CA . GLY B 1 359 ? 153.801 0.621 172.765 1.00 116.26 359 GLY B CA 1
ATOM 5856 C C . GLY B 1 359 ? 154.777 0.365 173.902 1.00 116.88 359 GLY B C 1
ATOM 5857 O O . GLY B 1 359 ? 154.807 -0.733 174.470 1.00 110.80 359 GLY B O 1
ATOM 5858 N N . ILE B 1 360 ? 155.565 1.382 174.246 1.00 125.56 360 ILE B N 1
ATOM 5859 C CA . ILE B 1 360 ? 156.555 1.247 175.311 1.00 126.96 360 ILE B CA 1
ATOM 5860 C C . ILE B 1 360 ? 155.923 1.028 176.689 1.00 127.12 360 ILE B C 1
ATOM 5861 O O . ILE B 1 360 ? 156.436 0.247 177.491 1.00 152.13 360 ILE B O 1
ATOM 5866 N N . GLU B 1 361 ? 154.810 1.707 176.960 1.00 111.43 361 GLU B N 1
ATOM 5867 C CA . GLU B 1 361 ? 154.146 1.580 178.255 1.00 126.20 361 GLU B CA 1
ATOM 5868 C C . GLU B 1 361 ? 153.572 0.175 178.424 1.00 137.87 361 GLU B C 1
ATOM 5869 O O . GLU B 1 361 ? 153.609 -0.395 179.514 1.00 155.87 361 GLU B O 1
ATOM 5875 N N . ILE B 1 362 ? 153.053 -0.379 177.332 1.00 114.14 362 ILE B N 1
ATOM 5876 C CA . ILE B 1 362 ? 152.558 -1.750 177.326 1.00 125.07 362 ILE B CA 1
ATOM 5877 C C . ILE B 1 362 ? 153.702 -2.744 177.520 1.00 141.98 362 ILE B C 1
ATOM 5878 O O . ILE B 1 362 ? 153.664 -3.571 178.430 1.00 156.29 362 ILE B O 1
ATOM 5883 N N . LEU B 1 363 ? 154.723 -2.656 176.671 1.00 133.79 363 LEU B N 1
ATOM 5884 C CA . LEU B 1 363 ? 155.853 -3.581 176.745 1.00 132.26 363 LEU B CA 1
ATOM 5885 C C . LEU B 1 363 ? 156.543 -3.562 178.109 1.00 133.58 363 LEU B C 1
ATOM 5886 O O . LEU B 1 363 ? 156.987 -4.601 178.602 1.00 126.44 363 LEU B O 1
ATOM 5891 N N . LYS B 1 364 ? 156.619 -2.383 178.721 1.00 143.15 364 LYS B N 1
ATOM 5892 C CA . LYS B 1 364 ? 157.282 -2.239 180.014 1.00 150.61 364 LYS B CA 1
ATOM 5893 C C . LYS B 1 364 ? 156.383 -2.638 181.185 1.00 164.49 364 LYS B C 1
ATOM 5894 O O . LYS B 1 364 ? 156.857 -3.197 182.176 1.00 184.28 364 LYS B O 1
ATOM 5900 N N . ASN B 1 365 ? 155.088 -2.360 181.069 1.00 158.03 365 ASN B N 1
ATOM 5901 C CA . ASN B 1 365 ? 154.164 -2.607 182.174 1.00 163.34 365 ASN B CA 1
ATOM 5902 C C . ASN B 1 365 ? 153.265 -3.831 181.974 1.00 174.38 365 ASN B C 1
ATOM 5903 O O . ASN B 1 365 ? 153.121 -4.650 182.881 1.00 180.84 365 ASN B O 1
ATOM 5908 N N . ALA B 1 366 ? 152.666 -3.958 180.793 1.00 173.69 366 ALA B N 1
ATOM 5909 C CA . ALA B 1 366 ? 151.746 -5.065 180.529 1.00 179.39 366 ALA B CA 1
ATOM 5910 C C . ALA B 1 366 ? 152.443 -6.424 180.490 1.00 174.98 366 ALA B C 1
ATOM 5911 O O . ALA B 1 366 ? 151.786 -7.459 180.580 1.00 173.38 366 ALA B O 1
ATOM 5913 N N . ASP B 1 367 ? 153.766 -6.420 180.349 1.00 173.49 367 ASP B N 1
ATOM 5914 C CA . ASP B 1 367 ? 154.546 -7.649 180.448 1.00 194.36 367 ASP B CA 1
ATOM 5915 C C . ASP B 1 367 ? 154.350 -8.248 181.834 1.00 202.26 367 ASP B C 1
ATOM 5916 O O . ASP B 1 367 ? 154.300 -9.469 181.998 1.00 199.26 367 ASP B O 1
ATOM 5921 N N . LYS B 1 368 ? 154.230 -7.373 182.827 1.00 201.81 368 LYS B N 1
ATOM 5922 C CA . LYS B 1 368 ? 153.976 -7.788 184.198 1.00 196.79 368 LYS B CA 1
ATOM 5923 C C . LYS B 1 368 ? 152.475 -7.907 184.449 1.00 192.77 368 LYS B C 1
ATOM 5924 O O . LYS B 1 368 ? 152.024 -8.820 185.141 1.00 194.27 368 LYS B O 1
ATOM 5930 N N . ILE B 1 369 ? 151.705 -6.980 183.884 1.00 180.22 369 ILE B N 1
ATOM 5931 C CA . ILE B 1 369 ? 150.253 -6.991 184.045 1.00 173.76 369 ILE B CA 1
ATOM 5932 C C . ILE B 1 369 ? 149.532 -7.032 182.697 1.00 177.27 369 ILE B C 1
ATOM 5933 O O . ILE B 1 369 ? 149.110 -5.997 182.180 1.00 178.94 369 ILE B O 1
ATOM 5938 N N . PRO B 1 370 ? 149.397 -8.236 182.119 1.00 191.26 370 PRO B N 1
ATOM 5939 C CA . PRO B 1 370 ? 148.630 -8.427 180.887 1.00 195.68 370 PRO B CA 1
ATOM 5940 C C . PRO B 1 370 ? 147.203 -8.874 181.179 1.00 191.86 370 PRO B C 1
ATOM 5941 O O . PRO B 1 370 ? 147.004 -9.836 181.921 1.00 207.76 370 PRO B O 1
ATOM 5945 N N . ALA B 1 371 ? 146.221 -8.187 180.605 1.00 165.79 371 ALA B N 1
ATOM 5946 C CA . ALA B 1 371 ? 144.837 -8.623 180.729 1.00 169.16 371 ALA B CA 1
ATOM 5947 C C . ALA B 1 371 ? 144.675 -9.977 180.046 1.00 173.23 371 ALA B C 1
ATOM 5948 O O . ALA B 1 371 ? 145.141 -10.167 178.923 1.00 168.05 371 ALA B O 1
ATOM 5950 N N . SER B 1 372 ? 144.015 -10.906 180.732 1.00 174.70 372 SER B N 1
ATOM 5951 C CA . SER B 1 372 ? 143.899 -12.293 180.279 1.00 178.44 372 SER B CA 1
ATOM 5952 C C . SER B 1 372 ? 143.344 -12.444 178.863 1.00 182.51 372 SER B C 1
ATOM 5953 O O . SER B 1 372 ? 143.979 -13.059 178.005 1.00 176.27 372 SER B O 1
ATOM 5956 N N . ILE B 1 373 ? 142.157 -11.889 178.636 1.00 187.30 373 ILE B N 1
ATOM 5957 C CA . ILE B 1 373 ? 141.509 -11.927 177.329 1.00 185.80 373 ILE B CA 1
ATOM 5958 C C . ILE B 1 373 ? 142.437 -11.375 176.254 1.00 181.01 373 ILE B C 1
ATOM 5959 O O . ILE B 1 373 ? 142.538 -11.927 175.157 1.00 175.17 373 ILE B O 1
ATOM 5964 N N . THR B 1 374 ? 143.122 -10.287 176.586 1.00 177.55 374 THR B N 1
ATOM 5965 C CA . THR B 1 374 ? 144.059 -9.653 175.670 1.00 178.88 374 THR B CA 1
ATOM 5966 C C . THR B 1 374 ? 145.347 -10.459 175.554 1.00 183.20 374 THR B C 1
ATOM 5967 O O . THR B 1 374 ? 145.983 -10.478 174.502 1.00 175.24 374 THR B O 1
ATOM 5971 N N . LYS B 1 375 ? 145.719 -11.132 176.640 1.00 172.36 375 LYS B N 1
ATOM 5972 C CA . LYS B 1 375 ? 146.975 -11.879 176.696 1.00 174.62 375 LYS B CA 1
ATOM 5973 C C . LYS B 1 375 ? 147.005 -13.036 175.697 1.00 187.35 375 LYS B C 1
ATOM 5974 O O . LYS B 1 375 ? 148.069 -13.586 175.405 1.00 196.11 375 LYS B O 1
ATOM 5980 N N . TYR B 1 376 ? 145.838 -13.396 175.168 1.00 191.10 376 TYR B N 1
ATOM 5981 C CA . TYR B 1 376 ? 145.754 -14.406 174.119 1.00 196.83 376 TYR B CA 1
ATOM 5982 C C . TYR B 1 376 ? 146.525 -13.945 172.884 1.00 194.67 376 TYR B C 1
ATOM 5983 O O . TYR B 1 376 ? 147.054 -14.763 172.131 1.00 191.79 376 TYR B O 1
ATOM 5992 N N . ILE B 1 377 ? 146.579 -12.632 172.680 1.00 189.67 377 ILE B N 1
ATOM 5993 C CA . ILE B 1 377 ? 147.467 -12.049 171.682 1.00 179.84 377 ILE B CA 1
ATOM 5994 C C . ILE B 1 377 ? 148.672 -11.429 172.378 1.00 165.73 377 ILE B C 1
ATOM 5995 O O . ILE B 1 377 ? 148.520 -10.660 173.328 1.00 147.30 377 ILE B O 1
ATOM 6000 N N . THR B 1 378 ? 149.867 -11.777 171.907 1.00 164.78 378 THR B N 1
ATOM 6001 C CA . THR B 1 378 ? 151.104 -11.248 172.470 1.00 157.00 378 THR B CA 1
ATOM 6002 C C . THR B 1 378 ? 151.111 -9.723 172.455 1.00 156.71 378 THR B C 1
ATOM 6003 O O . THR B 1 378 ? 150.871 -9.109 171.414 1.00 157.46 378 THR B O 1
ATOM 6007 N N . PRO B 1 379 ? 151.370 -9.108 173.622 1.00 150.00 379 PRO B N 1
ATOM 6008 C CA . PRO B 1 379 ? 151.490 -7.652 173.760 1.00 139.93 379 PRO B CA 1
ATOM 6009 C C . PRO B 1 379 ? 152.522 -7.094 172.784 1.00 141.00 379 PRO B C 1
ATOM 6010 O O . PRO B 1 379 ? 152.426 -5.935 172.371 1.00 158.60 379 PRO B O 1
ATOM 6014 N N . THR B 1 380 ? 153.494 -7.931 172.429 1.00 116.67 380 THR B N 1
ATOM 6015 C CA . THR B 1 380 ? 154.471 -7.624 171.395 1.00 131.57 380 THR B CA 1
ATOM 6016 C C . THR B 1 380 ? 153.763 -7.203 170.111 1.00 144.64 380 THR B C 1
ATOM 6017 O O . THR B 1 380 ? 153.997 -6.111 169.584 1.00 155.10 380 THR B O 1
ATOM 6021 N N . ASP B 1 381 ? 152.893 -8.079 169.618 1.00 143.45 381 ASP B N 1
ATOM 6022 C CA . ASP B 1 381 ? 152.151 -7.822 168.389 1.00 146.52 381 ASP B CA 1
ATOM 6023 C C . ASP B 1 381 ? 151.019 -6.812 168.589 1.00 136.75 381 ASP B C 1
ATOM 6024 O O . ASP B 1 381 ? 150.511 -6.252 167.621 1.00 142.32 381 ASP B O 1
ATOM 6029 N N . ILE B 1 382 ? 150.622 -6.584 169.839 1.00 123.46 382 ILE B N 1
ATOM 6030 C CA . ILE B 1 382 ? 149.658 -5.530 170.142 1.00 122.83 382 ILE B CA 1
ATOM 6031 C C . ILE B 1 382 ? 150.303 -4.184 169.837 1.00 120.52 382 ILE B C 1
ATOM 6032 O O . ILE B 1 382 ? 149.800 -3.408 169.019 1.00 119.12 382 ILE B O 1
ATOM 6037 N N . ALA B 1 383 ? 151.428 -3.925 170.496 1.00 125.25 383 ALA B N 1
ATOM 6038 C CA . ALA B 1 383 ? 152.187 -2.702 170.271 1.00 126.17 383 ALA B CA 1
ATOM 6039 C C . ALA B 1 383 ? 152.619 -2.586 168.815 1.00 124.07 383 ALA B C 1
ATOM 6040 O O . ALA B 1 383 ? 152.560 -1.505 168.232 1.00 137.33 383 ALA B O 1
ATOM 6042 N N . GLY B 1 384 ? 153.054 -3.701 168.235 1.00 108.98 384 GLY B N 1
ATOM 6043 C CA . GLY B 1 384 ? 153.430 -3.726 166.832 1.00 123.19 384 GLY B CA 1
ATOM 6044 C C . GLY B 1 384 ? 152.303 -3.270 165.922 1.00 124.91 384 GLY B C 1
ATOM 6045 O O . GLY B 1 384 ? 152.481 -2.360 165.112 1.00 126.31 384 GLY B O 1
ATOM 6046 N N . THR B 1 385 ? 151.139 -3.897 166.066 1.00 127.68 385 THR B N 1
ATOM 6047 C CA . THR B 1 385 ? 149.967 -3.567 165.256 1.00 127.04 385 THR B CA 1
ATOM 6048 C C . THR B 1 385 ? 149.486 -2.130 165.451 1.00 118.49 385 THR B C 1
ATOM 6049 O O . THR B 1 385 ? 149.142 -1.451 164.481 1.00 127.33 385 THR B O 1
ATOM 6053 N N . ILE B 1 386 ? 149.449 -1.673 166.701 1.00 111.22 386 ILE B N 1
ATOM 6054 C CA . ILE B 1 386 ? 149.045 -0.297 166.994 1.00 114.92 386 ILE B CA 1
ATOM 6055 C C . ILE B 1 386 ? 150.004 0.695 166.335 1.00 106.79 386 ILE B C 1
ATOM 6056 O O . ILE B 1 386 ? 149.578 1.619 165.637 1.00 104.56 386 ILE B O 1
ATOM 6061 N N . ILE B 1 387 ? 151.300 0.481 166.544 1.00 107.75 387 ILE B N 1
ATOM 6062 C CA . ILE B 1 387 ? 152.327 1.382 166.032 1.00 100.99 387 ILE B CA 1
ATOM 6063 C C . ILE B 1 387 ? 152.380 1.429 164.498 1.00 107.73 387 ILE B C 1
ATOM 6064 O O . ILE B 1 387 ? 152.345 2.510 163.911 1.00 121.09 387 ILE B O 1
ATOM 6069 N N . ILE B 1 388 ? 152.463 0.265 163.856 1.00 111.05 388 ILE B N 1
ATOM 6070 C CA . ILE B 1 388 ? 152.520 0.203 162.395 1.00 119.82 388 ILE B CA 1
ATOM 6071 C C . ILE B 1 388 ? 151.209 0.674 161.767 1.00 121.65 388 ILE B C 1
ATOM 6072 O O . ILE B 1 388 ? 151.209 1.338 160.725 1.00 124.22 388 ILE B O 1
ATOM 6077 N N . GLY B 1 389 ? 150.094 0.331 162.406 1.00 106.93 389 GLY B N 1
ATOM 6078 C CA . GLY B 1 389 ? 148.790 0.781 161.955 1.00 104.49 389 GLY B CA 1
ATOM 6079 C C . GLY B 1 389 ? 148.698 2.295 161.960 1.00 108.59 389 GLY B C 1
ATOM 6080 O O . GLY B 1 389 ? 148.274 2.902 160.973 1.00 103.92 389 GLY B O 1
ATOM 6081 N N . THR B 1 390 ? 149.101 2.904 163.073 1.00 114.87 390 THR B N 1
ATOM 6082 C CA . THR B 1 390 ? 149.160 4.356 163.166 1.00 97.87 390 THR B CA 1
ATOM 6083 C C . THR B 1 390 ? 150.107 4.930 162.116 1.00 99.82 390 THR B C 1
ATOM 6084 O O . THR B 1 390 ? 149.822 5.964 161.528 1.00 118.58 390 THR B O 1
ATOM 6088 N N . PHE B 1 391 ? 151.229 4.252 161.890 1.00 93.38 391 PHE B N 1
ATOM 6089 C CA . PHE B 1 391 ? 152.221 4.686 160.910 1.00 88.59 391 PHE B CA 1
ATOM 6090 C C . PHE B 1 391 ? 151.598 4.816 159.525 1.00 97.46 391 PHE B C 1
ATOM 6091 O O . PHE B 1 391 ? 151.598 5.900 158.922 1.00 115.69 391 PHE B O 1
ATOM 6099 N N . MET B 1 392 ? 151.063 3.705 159.030 1.00 108.64 392 MET B N 1
ATOM 6100 C CA . MET B 1 392 ? 150.422 3.683 157.721 1.00 117.62 392 MET B CA 1
ATOM 6101 C C . MET B 1 392 ? 149.208 4.609 157.653 1.00 106.45 392 MET B C 1
ATOM 6102 O O . MET B 1 392 ? 148.900 5.154 156.593 1.00 109.60 392 MET B O 1
ATOM 6107 N N . THR B 1 393 ? 148.532 4.797 158.784 1.00 99.80 393 THR B N 1
ATOM 6108 C CA . THR B 1 393 ? 147.408 5.729 158.853 1.00 97.27 393 THR B CA 1
ATOM 6109 C C . THR B 1 393 ? 147.877 7.160 158.596 1.00 101.23 393 THR B C 1
ATOM 6110 O O . THR B 1 393 ? 147.334 7.849 157.732 1.00 113.89 393 THR B O 1
ATOM 6114 N N . ILE B 1 394 ? 148.880 7.595 159.3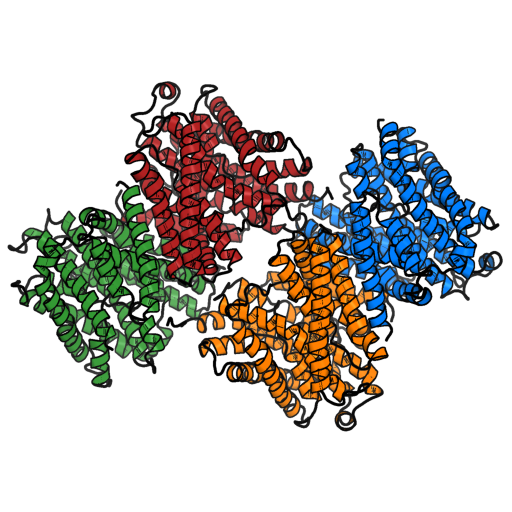56 1.00 102.01 394 ILE B N 1
ATOM 6115 C CA . ILE B 1 394 ? 149.497 8.906 159.180 1.00 107.33 394 ILE B CA 1
ATOM 6116 C C . ILE B 1 394 ? 149.923 9.098 157.734 1.00 92.28 394 ILE B C 1
ATOM 6117 O O . ILE B 1 394 ? 149.483 10.036 157.064 1.00 103.82 394 ILE B O 1
ATOM 6122 N N . LEU B 1 395 ? 150.785 8.196 157.270 1.00 90.80 395 LEU B N 1
ATOM 6123 C CA . LEU B 1 395 ? 151.297 8.224 155.905 1.00 91.00 395 LEU B CA 1
ATOM 6124 C C . LEU B 1 395 ? 150.177 8.415 154.884 1.00 107.36 395 LEU B C 1
ATOM 6125 O O . LEU B 1 395 ? 150.108 9.444 154.195 1.00 114.15 395 LEU B O 1
ATOM 6130 N N . LEU B 1 396 ? 149.291 7.425 154.819 1.00 115.51 396 LEU B N 1
ATOM 6131 C CA . LEU B 1 396 ? 148.204 7.398 153.846 1.00 105.80 396 LEU B CA 1
ATOM 6132 C C . LEU B 1 396 ? 147.314 8.635 153.910 1.00 114.02 396 LEU B C 1
ATOM 6133 O O . LEU B 1 396 ? 147.015 9.238 152.881 1.00 114.53 396 LEU B O 1
ATOM 6138 N N . SER B 1 397 ? 146.893 9.009 155.114 1.00 114.06 397 SER B N 1
ATOM 6139 C CA . SER B 1 397 ? 146.036 10.178 155.293 1.00 108.94 397 SER B CA 1
ATOM 6140 C C . SER B 1 397 ? 146.711 11.447 154.783 1.00 106.40 397 SER B C 1
ATOM 6141 O O . SER B 1 397 ? 146.095 12.243 154.071 1.00 114.61 397 SER B O 1
ATOM 6144 N N . VAL B 1 398 ? 147.980 11.621 155.141 1.00 103.94 398 VAL B N 1
ATOM 6145 C CA . VAL B 1 398 ? 148.742 12.793 154.722 1.00 101.61 398 VAL B CA 1
ATOM 6146 C C . VAL B 1 398 ? 148.920 12.883 153.204 1.00 104.93 398 VAL B C 1
ATOM 6147 O O . VAL B 1 398 ? 148.621 13.923 152.612 1.00 110.27 398 VAL B O 1
ATOM 6151 N N . ILE B 1 399 ? 149.401 11.811 152.573 1.00 98.02 399 ILE B N 1
ATOM 6152 C CA . ILE B 1 399 ? 149.576 11.829 151.116 1.00 107.01 399 ILE B CA 1
ATOM 6153 C C . ILE B 1 399 ? 148.237 12.029 150.395 1.00 115.57 399 ILE B C 1
ATOM 6154 O O . ILE B 1 399 ? 148.139 12.804 149.427 1.00 116.06 399 ILE B O 1
ATOM 6159 N N . LEU B 1 400 ? 147.209 11.341 150.884 1.00 106.88 400 LEU B N 1
ATOM 6160 C CA . LEU B 1 400 ? 145.865 11.485 150.341 1.00 121.87 400 LEU B CA 1
ATOM 6161 C C . LEU B 1 400 ? 145.410 12.936 150.413 1.00 105.03 400 LEU B C 1
ATOM 6162 O O . LEU B 1 400 ? 144.822 13.441 149.467 1.00 110.53 400 LEU B O 1
ATOM 6167 N N . GLU B 1 401 ? 145.692 13.596 151.533 1.00 115.54 401 GLU B N 1
ATOM 6168 C CA . GLU B 1 401 ? 145.415 15.022 151.689 1.00 115.92 401 GLU B CA 1
ATOM 6169 C C . GLU B 1 401 ? 146.187 15.845 150.660 1.00 108.63 401 GLU B C 1
ATOM 6170 O O . GLU B 1 401 ? 145.637 16.758 150.037 1.00 104.77 401 GLU B O 1
ATOM 6176 N N . ALA B 1 402 ? 147.461 15.503 150.483 1.00 125.09 402 ALA B N 1
ATOM 6177 C CA . ALA B 1 402 ? 148.340 16.204 149.554 1.00 118.33 402 ALA B CA 1
ATOM 6178 C C . ALA B 1 402 ? 147.824 16.143 148.121 1.00 131.05 402 ALA B C 1
ATOM 6179 O O . ALA B 1 402 ? 148.075 17.053 147.328 1.00 132.93 402 ALA B O 1
ATOM 6181 N N . SER B 1 403 ? 147.119 15.067 147.785 1.00 130.74 403 SER B N 1
ATOM 6182 C CA . SER B 1 403 ? 146.514 14.957 146.459 1.00 120.37 403 SER B CA 1
ATOM 6183 C C . SER B 1 403 ? 145.055 15.428 146.432 1.00 124.76 403 SER B C 1
ATOM 6184 O O . SER B 1 403 ? 144.484 15.643 145.362 1.00 128.52 403 SER B O 1
ATOM 6187 N N . TRP B 1 404 ? 144.472 15.596 147.616 1.00 136.92 404 TRP B N 1
ATOM 6188 C CA . TRP B 1 404 ? 143.062 15.949 147.784 1.00 109.02 404 TRP B CA 1
ATOM 6189 C C . TRP B 1 404 ? 142.842 17.450 147.681 1.00 123.06 404 TRP B C 1
ATOM 6190 O O . TRP B 1 404 ? 141.963 17.919 146.945 1.00 135.73 404 TRP B O 1
ATOM 6201 N N . ALA B 1 405 ? 143.652 18.176 148.452 1.00 120.57 405 ALA B N 1
ATOM 6202 C CA . ALA B 1 405 ? 143.491 19.604 148.736 1.00 113.81 405 ALA B CA 1
ATOM 6203 C C . ALA B 1 405 ? 142.817 20.444 147.654 1.00 130.90 405 ALA B C 1
ATOM 6204 O O . ALA B 1 405 ? 141.635 20.757 147.766 1.00 135.76 405 ALA B O 1
ATOM 6206 N N . GLY B 1 406 ? 143.568 20.804 146.617 1.00 143.03 406 GLY B N 1
ATOM 6207 C CA . GLY B 1 406 ? 143.065 21.673 145.566 1.00 129.31 406 GLY B CA 1
ATOM 6208 C C . GLY B 1 406 ? 141.780 21.219 144.897 1.00 134.49 406 GLY B C 1
ATOM 6209 O O . GLY B 1 406 ? 140.760 21.920 144.962 1.00 129.44 406 GLY B O 1
ATOM 6210 N N . MET B 1 407 ? 141.835 20.054 144.252 1.00 136.95 407 MET B N 1
ATOM 6211 C CA . MET B 1 407 ? 140.691 19.486 143.543 1.00 140.21 407 MET B CA 1
ATOM 6212 C C . MET B 1 407 ? 139.432 19.493 144.401 1.00 133.33 407 MET B C 1
ATOM 6213 O O . MET B 1 407 ? 138.382 19.994 143.980 1.00 149.80 407 MET B O 1
ATOM 6218 N N . LEU B 1 408 ? 139.543 18.953 145.611 1.00 120.77 408 LEU B N 1
ATOM 6219 C CA . LEU B 1 408 ? 138.385 18.850 146.491 1.00 122.56 408 LEU B CA 1
ATOM 6220 C C . LEU B 1 408 ? 137.883 20.225 146.933 1.00 116.68 408 LEU B C 1
ATOM 6221 O O . LEU B 1 408 ? 136.676 20.484 146.932 1.00 136.81 408 LEU B O 1
ATOM 6226 N N . ALA B 1 409 ? 138.815 21.104 147.293 1.00 128.87 409 ALA B N 1
ATOM 6227 C CA . ALA B 1 409 ? 138.478 22.448 147.753 1.00 138.87 409 ALA B CA 1
ATOM 6228 C C . ALA B 1 409 ? 137.699 23.227 146.700 1.00 134.97 409 ALA B C 1
ATOM 6229 O O . ALA B 1 409 ? 136.718 23.900 147.021 1.00 136.26 409 ALA B O 1
ATOM 6231 N N . LEU B 1 410 ? 138.140 23.146 145.448 1.00 136.41 410 LEU B N 1
ATOM 6232 C CA . LEU B 1 410 ? 137.416 23.800 144.368 1.00 116.66 410 LEU B CA 1
ATOM 6233 C C . LEU B 1 410 ? 136.065 23.130 144.135 1.00 117.65 410 LEU B C 1
ATOM 6234 O O . LEU B 1 410 ? 135.025 23.794 144.132 1.00 115.17 410 LEU B O 1
ATOM 6239 N N . LYS B 1 411 ? 136.083 21.812 143.955 1.00 123.26 411 LYS B N 1
ATOM 6240 C CA . LYS B 1 411 ? 134.880 21.078 143.571 1.00 113.80 411 LYS B CA 1
ATOM 6241 C C . LYS B 1 411 ? 133.809 20.976 144.660 1.00 122.55 411 LYS B C 1
ATOM 6242 O O . LYS B 1 411 ? 132.707 20.495 144.396 1.00 132.15 411 LYS B O 1
ATOM 6248 N N . LEU B 1 412 ? 134.118 21.420 145.877 1.00 127.66 412 LEU B N 1
ATOM 6249 C CA . LEU B 1 412 ? 133.163 21.286 146.980 1.00 130.28 412 LEU B CA 1
ATOM 6250 C C . LEU B 1 412 ? 132.767 22.601 147.663 1.00 140.35 412 LEU B C 1
ATOM 6251 O O . LEU B 1 412 ? 131.922 22.602 148.558 1.00 150.47 412 LEU B O 1
ATOM 6256 N N . LEU B 1 413 ? 133.365 23.712 147.241 1.00 134.07 413 LEU B N 1
ATOM 6257 C CA . LEU B 1 413 ? 133.070 25.011 147.845 1.00 155.24 413 LEU B CA 1
ATOM 6258 C C . LEU B 1 413 ? 132.269 25.901 146.898 1.00 177.08 413 LEU B C 1
ATOM 6259 O O . LEU B 1 413 ? 132.319 27.127 146.997 1.00 162.30 413 LEU B O 1
ATOM 6264 N N . GLY B 1 414 ? 131.517 25.276 145.996 1.00 188.26 414 GLY B N 1
ATOM 6265 C CA . GLY B 1 414 ? 130.850 25.992 144.922 1.00 186.82 414 GLY B CA 1
ATOM 6266 C C . GLY B 1 414 ? 129.531 26.673 145.245 1.00 195.46 414 GLY B C 1
ATOM 6267 O O . GLY B 1 414 ? 129.337 27.840 144.903 1.00 200.14 414 GLY B O 1
ATOM 6268 N N . GLU B 1 415 ? 128.620 25.955 145.895 1.00 197.42 415 GLU B N 1
ATOM 6269 C CA . GLU B 1 415 ? 127.259 26.458 146.092 1.00 205.04 415 GLU B CA 1
ATOM 6270 C C . GLU B 1 415 ? 127.126 27.640 147.059 1.00 209.14 415 GLU B C 1
ATOM 6271 O O . GLU B 1 415 ? 126.902 28.771 146.628 1.00 214.34 415 GLU B O 1
ATOM 6277 N N . TYR B 1 416 ? 127.275 27.369 148.354 1.00 204.53 416 TYR B N 1
ATOM 6278 C CA . TYR B 1 416 ? 126.975 28.336 149.419 1.00 208.48 416 TYR B CA 1
ATOM 6279 C C . TYR B 1 416 ? 125.692 29.145 149.187 1.00 200.02 416 TYR B C 1
ATOM 6280 O O . TYR B 1 416 ? 125.731 30.331 148.865 1.00 187.92 416 TYR B O 1
ATOM 6289 N N . LYS B 1 417 ? 124.554 28.481 149.357 1.00 198.41 417 LYS B N 1
ATOM 6290 C CA . LYS B 1 417 ? 123.251 29.102 149.154 1.00 200.31 417 LYS B CA 1
ATOM 6291 C C . LYS B 1 417 ? 122.992 30.198 150.182 1.00 199.14 417 LYS B C 1
ATOM 6292 O O . LYS B 1 417 ? 123.182 29.985 151.379 1.00 178.73 417 LYS B O 1
ATOM 6298 N N . PRO B 1 418 ? 122.548 31.375 149.717 1.00 208.52 418 PRO B N 1
ATOM 6299 C CA . PRO B 1 418 ? 122.201 32.483 150.610 1.00 201.77 418 PRO B CA 1
ATOM 6300 C C . PRO B 1 418 ? 120.719 32.479 150.981 1.00 199.43 418 PRO B C 1
ATOM 6301 O O . PRO B 1 418 ? 119.863 32.427 150.099 1.00 201.14 418 PRO B O 1
ATOM 6305 N N . LYS B 1 419 ? 120.426 32.533 152.277 1.00 192.73 419 LYS B N 1
ATOM 6306 C CA . LYS B 1 419 ? 119.047 32.503 152.755 1.00 185.36 419 LYS B CA 1
ATOM 6307 C C . LYS B 1 419 ? 118.322 33.806 152.438 1.00 187.19 419 LYS B C 1
ATOM 6308 O O . LYS B 1 419 ? 117.868 34.020 151.314 1.00 188.03 419 LYS B O 1
ATOM 6314 N N . MET C 2 1 ? 132.871 65.567 133.131 1.00 169.62 1 MET C N 1
ATOM 6315 C CA . MET C 2 1 ? 134.214 66.087 133.359 1.00 186.92 1 MET C CA 1
ATOM 6316 C C . MET C 2 1 ? 134.471 66.261 134.852 1.00 196.62 1 MET C C 1
ATOM 6317 O O . MET C 2 1 ? 135.450 65.737 135.387 1.00 195.36 1 MET C O 1
ATOM 6322 N N . GLU C 2 2 ? 133.587 66.998 135.518 1.00 194.75 2 GLU C N 1
ATOM 6323 C CA . GLU C 2 2 ? 133.671 67.179 136.963 1.00 192.79 2 GLU C CA 1
ATOM 6324 C C . GLU C 2 2 ? 133.502 65.835 137.664 1.00 193.77 2 GLU C C 1
ATOM 6325 O O . GLU C 2 2 ? 132.402 65.285 137.717 1.00 192.85 2 GLU C O 1
ATOM 6331 N N . LEU C 2 3 ? 134.600 65.319 138.204 1.00 185.18 3 LEU C N 1
ATOM 6332 C CA . LEU C 2 3 ? 134.634 63.967 138.751 1.00 184.05 3 LEU C CA 1
ATOM 6333 C C . LEU C 2 3 ? 134.093 63.866 140.177 1.00 172.22 3 LEU C C 1
ATOM 6334 O O . LEU C 2 3 ? 133.465 62.869 140.530 1.00 167.75 3 LEU C O 1
ATOM 6339 N N . MET C 2 4 ? 134.337 64.895 140.985 1.00 167.32 4 MET C N 1
ATOM 6340 C CA . MET C 2 4 ? 133.940 64.890 142.393 1.00 170.41 4 MET C CA 1
ATOM 6341 C C . MET C 2 4 ? 132.455 64.593 142.597 1.00 165.48 4 MET C C 1
ATOM 6342 O O . MET C 2 4 ? 132.091 63.735 143.406 1.00 170.54 4 MET C O 1
ATOM 6347 N N . MET C 2 5 ? 131.610 65.299 141.852 1.00 158.29 5 MET C N 1
ATOM 6348 C CA . MET C 2 5 ? 130.165 65.115 141.928 1.00 167.62 5 MET C CA 1
ATOM 6349 C C . MET C 2 5 ? 129.774 63.680 141.578 1.00 177.59 5 MET C C 1
ATOM 6350 O O . MET C 2 5 ? 128.977 63.048 142.281 1.00 173.60 5 MET C O 1
ATOM 6355 N N . ALA C 2 6 ? 130.349 63.173 140.491 1.00 177.82 6 ALA C N 1
ATOM 6356 C CA . ALA C 2 6 ? 130.108 61.804 140.052 1.00 164.30 6 ALA C CA 1
ATOM 6357 C C . ALA C 2 6 ? 130.467 60.797 141.145 1.00 157.91 6 ALA C C 1
ATOM 6358 O O . ALA C 2 6 ? 129.674 59.911 141.467 1.00 166.52 6 ALA C O 1
ATOM 6360 N N . ILE C 2 7 ? 131.664 60.947 141.708 1.00 158.80 7 ILE C N 1
ATOM 6361 C CA . ILE C 2 7 ? 132.130 60.116 142.814 1.00 165.30 7 ILE C CA 1
ATOM 6362 C C . ILE C 2 7 ? 131.147 60.156 143.982 1.00 165.58 7 ILE C C 1
ATOM 6363 O O . ILE C 2 7 ? 130.837 59.126 144.585 1.00 163.02 7 ILE C O 1
ATOM 6368 N N . GLY C 2 8 ? 130.658 61.353 144.291 1.00 162.38 8 GLY C N 1
ATOM 6369 C CA . GLY C 2 8 ? 129.711 61.528 145.376 1.00 166.13 8 GLY C CA 1
ATOM 6370 C C . GLY C 2 8 ? 128.406 60.791 145.169 1.00 164.23 8 GLY C C 1
ATOM 6371 O O . GLY C 2 8 ? 128.008 59.976 146.006 1.00 154.62 8 GLY C O 1
ATOM 6372 N N . TYR C 2 9 ? 127.736 61.082 144.058 1.00 162.87 9 TYR C N 1
ATOM 6373 C CA . TYR C 2 9 ? 126.467 60.438 143.737 1.00 165.25 9 TYR C CA 1
ATOM 6374 C C . TYR C 2 9 ? 126.619 58.920 143.680 1.00 166.08 9 TYR C C 1
ATOM 6375 O O . TYR C 2 9 ? 125.780 58.178 144.201 1.00 166.50 9 TYR C O 1
ATOM 6384 N N . LEU C 2 10 ? 127.701 58.471 143.052 1.00 163.81 10 LEU C N 1
ATOM 6385 C CA . LEU C 2 10 ? 127.990 57.049 142.925 1.00 157.36 10 LEU C CA 1
ATOM 6386 C C . LEU C 2 10 ? 128.124 56.391 144.296 1.00 169.13 10 LEU C C 1
ATOM 6387 O O . LEU C 2 10 ? 127.461 55.392 144.583 1.00 161.70 10 LEU C O 1
ATOM 6392 N N . GLY C 2 11 ? 128.973 56.968 145.142 1.00 170.94 11 GLY C N 1
ATOM 6393 C CA . GLY C 2 11 ? 129.192 56.453 146.481 1.00 170.72 11 GLY C CA 1
ATOM 6394 C C . GLY C 2 11 ? 127.930 56.429 147.323 1.00 170.64 11 GLY C C 1
ATOM 6395 O O . GLY C 2 11 ? 127.687 55.475 148.063 1.00 170.73 11 GLY C O 1
ATOM 6396 N N . LEU C 2 12 ? 127.132 57.487 147.209 1.00 160.62 12 LEU C N 1
ATOM 6397 C CA . LEU C 2 12 ? 125.844 57.562 147.886 1.00 157.44 12 LEU C CA 1
ATOM 6398 C C . LEU C 2 12 ? 124.972 56.389 147.455 1.00 156.70 12 LEU C C 1
ATOM 6399 O O . LEU C 2 12 ? 124.388 55.684 148.289 1.00 153.55 12 LEU C O 1
ATOM 6404 N N . ALA C 2 13 ? 124.905 56.184 146.143 1.00 148.26 13 ALA C N 1
ATOM 6405 C CA . ALA C 2 13 ? 124.152 55.082 145.562 1.00 149.63 13 ALA C CA 1
ATOM 6406 C C . ALA C 2 13 ? 124.621 53.738 146.113 1.00 161.22 13 ALA C C 1
ATOM 6407 O O . ALA C 2 13 ? 123.813 52.839 146.351 1.00 172.04 13 ALA C O 1
ATOM 6409 N N . LEU C 2 14 ? 125.929 53.610 146.315 1.00 154.13 14 LEU C N 1
ATOM 6410 C CA . LEU C 2 14 ? 126.500 52.398 146.893 1.00 157.71 14 LEU C CA 1
ATOM 6411 C C . LEU C 2 14 ? 126.039 52.198 148.340 1.00 165.15 14 LEU C C 1
ATOM 6412 O O . LEU C 2 14 ? 125.581 51.113 148.714 1.00 162.10 14 LEU C O 1
ATOM 6417 N N . VAL C 2 15 ? 126.162 53.253 149.143 1.00 164.64 15 VAL C N 1
ATOM 6418 C CA . VAL C 2 15 ? 125.747 53.232 150.545 1.00 160.08 15 VAL C CA 1
ATOM 6419 C C . VAL C 2 15 ? 124.286 52.822 150.698 1.00 167.67 15 VAL C C 1
ATOM 6420 O O . VAL C 2 15 ? 123.978 51.786 151.300 1.00 178.23 15 VAL C O 1
ATOM 6424 N N . LEU C 2 16 ? 123.391 53.637 150.146 1.00 149.11 16 LEU C N 1
ATOM 6425 C CA . LEU C 2 16 ? 121.960 53.363 150.232 1.00 159.93 16 LEU C CA 1
ATOM 6426 C C . LEU C 2 16 ? 121.619 52.014 149.604 1.00 165.93 16 LEU C C 1
ATOM 6427 O O . LEU C 2 16 ? 120.713 51.314 150.065 1.00 162.72 16 LEU C O 1
ATOM 6432 N N . GLY C 2 17 ? 122.360 51.654 148.561 1.00 172.17 17 GLY C N 1
ATOM 6433 C CA . GLY C 2 17 ? 122.154 50.399 147.865 1.00 177.71 17 GLY C CA 1
ATOM 6434 C C . GLY C 2 17 ? 122.383 49.186 148.743 1.00 173.43 17 GLY C C 1
ATOM 6435 O O . GLY C 2 17 ? 121.499 48.345 148.877 1.00 176.86 17 GLY C O 1
ATOM 6436 N N . SER C 2 18 ? 123.570 49.090 149.335 1.00 160.98 18 SER C N 1
ATOM 6437 C CA . SER C 2 18 ? 123.884 47.987 150.240 1.00 170.47 18 SER C CA 1
ATOM 6438 C C . SER C 2 18 ? 122.965 48.005 151.460 1.00 176.15 18 SER C C 1
ATOM 6439 O O . SER C 2 18 ? 122.441 46.958 151.882 1.00 179.81 18 SER C O 1
ATOM 6442 N N . LEU C 2 19 ? 122.774 49.202 152.014 1.00 169.27 19 LEU C N 1
ATOM 6443 C CA . LEU C 2 19 ? 121.904 49.405 153.171 1.00 165.15 19 LEU C CA 1
ATOM 6444 C C . LEU C 2 19 ? 120.523 48.802 152.941 1.00 180.03 19 LEU C C 1
ATOM 6445 O O . LEU C 2 19 ? 119.981 48.115 153.807 1.00 184.99 19 LEU C O 1
ATOM 6450 N N . VAL C 2 20 ? 119.964 49.061 151.764 1.00 179.31 20 VAL C N 1
ATOM 6451 C CA . VAL C 2 20 ? 118.679 48.493 151.378 1.00 173.28 20 VAL C CA 1
ATOM 6452 C C . VAL C 2 20 ? 118.797 46.991 151.123 1.00 180.18 20 VAL C C 1
ATOM 6453 O O . VAL C 2 20 ? 117.920 46.214 151.506 1.00 190.00 20 VAL C O 1
ATOM 6457 N N . ALA C 2 21 ? 119.896 46.595 150.489 1.00 180.25 21 ALA C N 1
ATOM 6458 C CA . ALA C 2 21 ? 120.131 45.206 150.111 1.00 182.64 21 ALA C CA 1
ATOM 6459 C C . ALA C 2 21 ? 120.039 44.250 151.297 1.00 181.01 21 ALA C C 1
ATOM 6460 O O . ALA C 2 21 ? 119.343 43.229 151.223 1.00 177.19 21 ALA C O 1
ATOM 6462 N N . LYS C 2 22 ? 120.731 44.574 152.389 1.00 184.81 22 LYS C N 1
ATOM 6463 C CA . LYS C 2 22 ? 120.648 43.716 153.571 1.00 188.62 22 LYS C CA 1
ATOM 6464 C C . LYS C 2 22 ? 119.224 43.644 154.113 1.00 190.35 22 LYS C C 1
ATOM 6465 O O . LYS C 2 22 ? 118.799 42.601 154.604 1.00 192.13 22 LYS C O 1
ATOM 6471 N N . ILE C 2 23 ? 118.496 44.754 154.031 1.00 187.34 23 ILE C N 1
ATOM 6472 C CA . ILE C 2 23 ? 117.111 44.791 154.486 1.00 188.05 23 ILE C CA 1
ATOM 6473 C C . ILE C 2 23 ? 116.253 43.830 153.668 1.00 191.84 23 ILE C C 1
ATOM 6474 O O . ILE C 2 23 ? 115.469 43.059 154.221 1.00 194.24 23 ILE C O 1
ATOM 6479 N N . ALA C 2 24 ? 116.414 43.880 152.350 1.00 191.71 24 ALA C N 1
ATOM 6480 C CA . ALA C 2 24 ? 115.693 42.982 151.457 1.00 191.81 24 ALA C CA 1
ATOM 6481 C C . ALA C 2 24 ? 116.027 41.527 151.770 1.00 187.57 24 ALA C C 1
ATOM 6482 O O . ALA C 2 24 ? 115.141 40.671 151.796 1.00 179.77 24 ALA C O 1
ATOM 6484 N N . GLU C 2 25 ? 117.307 41.258 152.014 1.00 185.59 25 GLU C N 1
ATOM 6485 C CA . GLU C 2 25 ? 117.749 39.918 152.393 1.00 185.29 25 GLU C CA 1
ATOM 6486 C C . GLU C 2 25 ? 117.119 39.477 153.717 1.00 186.57 25 GLU C C 1
ATOM 6487 O O . GLU C 2 25 ? 116.826 38.296 153.918 1.00 193.72 25 GLU C O 1
ATOM 6493 N N . LYS C 2 26 ? 116.905 40.439 154.611 1.00 184.60 26 LYS C N 1
ATOM 6494 C CA . LYS C 2 26 ? 116.345 40.175 155.932 1.00 191.05 26 LYS C CA 1
ATOM 6495 C C . LYS C 2 26 ? 114.877 39.774 155.841 1.00 188.06 26 LYS C C 1
ATOM 6496 O O . LYS C 2 26 ? 114.435 38.838 156.510 1.00 190.41 26 LYS C O 1
ATOM 6502 N N . LEU C 2 27 ? 114.125 40.485 155.006 1.00 178.65 27 LEU C N 1
ATOM 6503 C CA . LEU C 2 27 ? 112.720 40.165 154.785 1.00 175.38 27 LEU C CA 1
ATOM 6504 C C . LEU C 2 27 ? 112.583 38.999 153.809 1.00 181.81 27 LEU C C 1
ATOM 6505 O O . LEU C 2 27 ? 111.471 38.572 153.494 1.00 180.00 27 LEU C O 1
ATOM 6510 N N . LYS C 2 28 ? 113.722 38.502 153.328 1.00 189.34 28 LYS C N 1
ATOM 6511 C CA . LYS C 2 28 ? 113.780 37.412 152.347 1.00 185.77 28 LYS C CA 1
ATOM 6512 C C . LYS C 2 28 ? 113.066 37.709 151.025 1.00 175.51 28 LYS C C 1
ATOM 6513 O O . LYS C 2 28 ? 113.053 36.877 150.117 1.00 179.69 28 LYS C O 1
ATOM 6519 N N . ILE C 2 29 ? 112.474 38.893 150.926 1.00 174.19 29 ILE C N 1
ATOM 6520 C CA . ILE C 2 29 ? 111.921 39.364 149.668 1.00 182.81 29 ILE C CA 1
ATOM 6521 C C . ILE C 2 29 ? 113.094 39.692 148.752 1.00 192.00 29 ILE C C 1
ATOM 6522 O O . ILE C 2 29 ? 114.082 40.276 149.200 1.00 196.15 29 ILE C O 1
ATOM 6527 N N . PRO C 2 30 ? 113.010 39.273 147.478 1.00 190.50 30 PRO C N 1
ATOM 6528 C CA . PRO C 2 30 ? 114.034 39.558 146.468 1.00 194.53 30 PRO C CA 1
ATOM 6529 C C . PRO C 2 30 ? 114.545 40.997 146.529 1.00 198.03 30 PRO C C 1
ATOM 6530 O O . PRO C 2 30 ? 113.769 41.927 146.755 1.00 185.55 30 PRO C O 1
ATOM 6534 N N . ASP C 2 31 ? 115.848 41.160 146.336 1.00 204.99 31 ASP C N 1
ATOM 6535 C CA . ASP C 2 31 ? 116.514 42.443 146.534 1.00 202.10 31 ASP C CA 1
ATOM 6536 C C . ASP C 2 31 ? 116.128 43.509 145.510 1.00 184.15 31 ASP C C 1
ATOM 6537 O O . ASP C 2 31 ? 115.772 44.626 145.881 1.00 173.46 31 ASP C O 1
ATOM 6542 N N . ILE C 2 32 ? 116.195 43.148 144.230 1.00 183.82 32 ILE C N 1
ATOM 6543 C CA . ILE C 2 32 ? 115.988 44.082 143.115 1.00 178.39 32 ILE C CA 1
ATOM 6544 C C . ILE C 2 32 ? 114.845 45.114 143.228 1.00 179.20 32 ILE C C 1
ATOM 6545 O O . ILE C 2 32 ? 115.086 46.300 143.004 1.00 169.22 32 ILE C O 1
ATOM 6550 N N . PRO C 2 33 ? 113.610 44.677 143.567 1.00 181.92 33 PRO C N 1
ATOM 6551 C CA . PRO C 2 33 ? 112.471 45.608 143.607 1.00 162.40 33 PRO C CA 1
ATOM 6552 C C . PRO C 2 33 ? 112.740 46.918 144.350 1.00 165.60 33 PRO C C 1
ATOM 6553 O O . PRO C 2 33 ? 112.331 47.981 143.881 1.00 175.61 33 PRO C O 1
ATOM 6557 N N . LEU C 2 34 ? 113.428 46.838 145.484 1.00 154.43 34 LEU C N 1
ATOM 6558 C CA . LEU C 2 34 ? 113.709 48.019 146.292 1.00 149.05 34 LEU C CA 1
ATOM 6559 C C . LEU C 2 34 ? 114.799 48.911 145.695 1.00 160.14 34 LEU C C 1
ATOM 6560 O O . LEU C 2 34 ? 114.864 50.104 145.998 1.00 165.86 34 LEU C O 1
ATOM 6565 N N . LEU C 2 35 ? 115.645 48.334 144.845 1.00 161.22 35 LEU C N 1
ATOM 6566 C CA . LEU C 2 35 ? 116.700 49.094 144.179 1.00 164.86 35 LEU C CA 1
ATOM 6567 C C . LEU C 2 35 ? 116.127 50.211 143.309 1.00 154.75 35 LEU C C 1
ATOM 6568 O O . LEU C 2 35 ? 116.574 51.360 143.379 1.00 150.80 35 LEU C O 1
ATOM 6573 N N . LEU C 2 36 ? 115.136 49.866 142.493 1.00 151.82 36 LEU C N 1
ATOM 6574 C CA . LEU C 2 36 ? 114.529 50.820 141.572 1.00 154.68 36 LEU C CA 1
ATOM 6575 C C . LEU C 2 36 ? 113.743 51.905 142.306 1.00 159.17 36 LEU C C 1
ATOM 6576 O O . LEU C 2 36 ? 113.860 53.089 141.983 1.00 147.60 36 LEU C O 1
ATOM 6581 N N . LEU C 2 37 ? 112.940 51.497 143.286 1.00 161.49 37 LEU C N 1
ATOM 6582 C CA . LEU C 2 37 ? 112.186 52.443 144.103 1.00 164.49 37 LEU C CA 1
ATOM 6583 C C . LEU C 2 37 ? 113.132 53.402 144.815 1.00 159.55 37 LEU C C 1
ATOM 6584 O O . LEU C 2 37 ? 112.853 54.597 144.927 1.00 156.54 37 LEU C O 1
ATOM 6589 N N . LEU C 2 38 ? 114.255 52.869 145.289 1.00 163.20 38 LEU C N 1
ATOM 6590 C CA . LEU C 2 38 ? 115.291 53.689 145.902 1.00 162.23 38 LEU C CA 1
ATOM 6591 C C . LEU C 2 38 ? 115.838 54.675 144.878 1.00 162.70 38 LEU C C 1
ATOM 6592 O O . LEU C 2 38 ? 116.111 55.833 145.198 1.00 157.34 38 LEU C O 1
ATOM 6597 N N . GLY C 2 39 ? 115.990 54.205 143.643 1.00 167.17 39 GLY C N 1
ATOM 6598 C CA . GLY C 2 39 ? 116.474 55.042 142.561 1.00 163.10 39 GLY C CA 1
ATOM 6599 C C . GLY C 2 39 ? 115.511 56.164 142.225 1.00 160.32 39 GLY C C 1
ATOM 6600 O O . GLY C 2 39 ? 115.925 57.225 141.758 1.00 161.46 39 GLY C O 1
ATOM 6601 N N . LEU C 2 40 ? 114.224 55.928 142.465 1.00 166.55 40 LEU C N 1
ATOM 6602 C CA . LEU C 2 40 ? 113.193 56.923 142.190 1.00 170.24 40 LEU C CA 1
ATOM 6603 C C . LEU C 2 40 ? 113.107 57.952 143.311 1.00 163.81 40 LEU C C 1
ATOM 6604 O O . LEU C 2 40 ? 113.039 59.157 143.056 1.00 162.50 40 LEU C O 1
ATOM 6609 N N . ILE C 2 41 ? 113.100 57.465 144.549 1.00 163.18 41 ILE C N 1
ATOM 6610 C CA . ILE C 2 41 ? 113.072 58.329 145.724 1.00 164.58 41 ILE C CA 1
ATOM 6611 C C . ILE C 2 41 ? 114.253 59.296 145.704 1.00 167.44 41 ILE C C 1
ATOM 6612 O O . ILE C 2 41 ? 114.068 60.511 145.723 1.00 175.00 41 ILE C O 1
ATOM 6617 N N . ILE C 2 42 ? 115.464 58.751 145.648 1.00 164.97 42 ILE C N 1
ATOM 6618 C CA . ILE C 2 42 ? 116.666 59.569 145.530 1.00 168.56 42 ILE C CA 1
ATOM 6619 C C . ILE C 2 42 ? 116.686 60.284 144.175 1.00 178.30 42 ILE C C 1
ATOM 6620 O O . ILE C 2 42 ? 117.323 61.325 144.015 1.00 182.87 42 ILE C O 1
ATOM 6625 N N . GLY C 2 43 ? 115.965 59.729 143.205 1.00 175.74 43 GLY C N 1
ATOM 6626 C CA . GLY C 2 43 ? 115.856 60.336 141.891 1.00 168.20 43 GLY C CA 1
ATOM 6627 C C . GLY C 2 43 ? 114.972 61.570 141.860 1.00 171.30 43 GLY C C 1
ATOM 6628 O O . GLY C 2 43 ? 115.047 62.410 142.754 1.00 177.26 43 GLY C O 1
ATOM 6629 N N . PRO C 2 44 ? 114.122 61.678 140.826 1.00 177.23 44 PRO C N 1
ATOM 6630 C CA . PRO C 2 44 ? 113.287 62.854 140.546 1.00 179.26 44 PRO C CA 1
ATOM 6631 C C . PRO C 2 44 ? 112.397 63.295 141.710 1.00 178.52 44 PRO C C 1
ATOM 6632 O O . PRO C 2 44 ? 112.170 64.496 141.865 1.00 184.90 44 PRO C O 1
ATOM 6636 N N . PHE C 2 45 ? 111.904 62.347 142.504 1.00 175.63 45 PHE C N 1
ATOM 6637 C CA . PHE C 2 45 ? 110.991 62.667 143.602 1.00 174.32 45 PHE C CA 1
ATOM 6638 C C . PHE C 2 45 ? 111.610 63.595 144.648 1.00 185.05 45 PHE C C 1
ATOM 6639 O O . PHE C 2 45 ? 111.121 64.704 144.864 1.00 206.55 45 PHE C O 1
ATOM 6647 N N . LEU C 2 46 ? 112.683 63.148 145.294 1.00 172.77 46 LEU C N 1
ATOM 6648 C CA . LEU C 2 46 ? 113.405 64.006 146.229 1.00 183.29 46 LEU C CA 1
ATOM 6649 C C . LEU C 2 46 ? 114.421 64.862 145.484 1.00 189.07 46 LEU C C 1
ATOM 6650 O O . LEU C 2 46 ? 115.232 65.549 146.105 1.00 195.84 46 LEU C O 1
ATOM 6655 N N . GLN C 2 47 ? 114.353 64.812 144.153 1.00 185.12 47 GLN C N 1
ATOM 6656 C CA . GLN C 2 47 ? 115.220 65.576 143.245 1.00 178.67 47 GLN C CA 1
ATOM 6657 C C . GLN C 2 47 ? 116.674 65.712 143.707 1.00 189.24 47 GLN C C 1
ATOM 6658 O O . GLN C 2 47 ? 117.305 66.753 143.521 1.00 191.38 47 GLN C O 1
ATOM 6664 N N . ILE C 2 48 ? 117.194 64.641 144.302 1.00 188.55 48 ILE C N 1
ATOM 6665 C CA . ILE C 2 48 ? 118.557 64.618 144.816 1.00 181.60 48 ILE C CA 1
ATOM 6666 C C . ILE C 2 48 ? 119.560 64.448 143.681 1.00 174.17 48 ILE C C 1
ATOM 6667 O O . ILE C 2 48 ? 120.438 65.288 143.485 1.00 180.30 48 ILE C O 1
ATOM 6672 N N . ILE C 2 49 ? 119.424 63.356 142.937 1.00 158.91 49 ILE C N 1
ATOM 6673 C CA . ILE C 2 49 ? 120.309 63.084 141.812 1.00 160.21 49 ILE C CA 1
ATOM 6674 C C . ILE C 2 49 ? 119.678 63.527 140.497 1.00 172.27 49 ILE C C 1
ATOM 6675 O O . ILE C 2 49 ? 118.646 62.994 140.090 1.00 169.84 49 ILE C O 1
ATOM 6680 N N . PRO C 2 50 ? 120.299 64.514 139.832 1.00 174.35 50 PRO C N 1
ATOM 6681 C CA . PRO C 2 50 ? 119.861 64.975 138.511 1.00 167.29 50 PRO C CA 1
ATOM 6682 C C . PRO C 2 50 ? 119.907 63.838 137.495 1.00 163.01 50 PRO C C 1
ATOM 6683 O O . PRO C 2 50 ? 120.931 63.164 137.383 1.00 166.65 50 PRO C O 1
ATOM 6687 N N . SER C 2 51 ? 118.810 63.632 136.772 1.00 154.40 51 SER C N 1
ATOM 6688 C CA . SER C 2 51 ? 118.716 62.543 135.803 1.00 159.58 51 SER C CA 1
ATOM 6689 C C . SER C 2 51 ? 119.767 62.673 134.707 1.00 159.99 51 SER C C 1
ATOM 6690 O O . SER C 2 51 ? 120.468 61.708 134.387 1.00 168.07 51 SER C O 1
ATOM 6693 N N . ASP C 2 52 ? 119.867 63.872 134.140 1.00 145.93 52 ASP C N 1
ATOM 6694 C CA . ASP C 2 52 ? 120.843 64.155 133.096 1.00 152.71 52 ASP C CA 1
ATOM 6695 C C . ASP C 2 52 ? 122.263 63.848 133.563 1.00 163.39 52 ASP C C 1
ATOM 6696 O O . ASP C 2 52 ? 123.023 63.176 132.864 1.00 162.83 52 ASP C O 1
ATOM 6701 N N . SER C 2 53 ? 122.606 64.335 134.752 1.00 162.56 53 SER C N 1
ATOM 6702 C CA . SER C 2 53 ? 123.915 64.083 135.342 1.00 159.93 53 SER C CA 1
ATOM 6703 C C . SER C 2 53 ? 124.124 62.594 135.600 1.00 155.95 53 SER C C 1
ATOM 6704 O O . SER C 2 53 ? 125.216 62.065 135.384 1.00 154.22 53 SER C O 1
ATOM 6707 N N . ALA C 2 54 ? 123.071 61.924 136.059 1.00 148.99 54 ALA C N 1
ATOM 6708 C CA . ALA C 2 54 ? 123.118 60.486 136.291 1.00 147.61 54 ALA C CA 1
ATOM 6709 C C . ALA C 2 54 ? 123.497 59.748 135.012 1.00 149.91 54 ALA C C 1
ATOM 6710 O O . ALA C 2 54 ? 124.310 58.820 135.038 1.00 159.76 54 ALA C O 1
ATOM 6712 N N . MET C 2 55 ? 122.911 60.170 133.894 1.00 144.71 55 MET C N 1
ATOM 6713 C CA . MET C 2 55 ? 123.251 59.592 132.598 1.00 145.57 55 MET C CA 1
ATOM 6714 C C . MET C 2 55 ? 124.680 59.951 132.192 1.00 147.83 55 MET C C 1
ATOM 6715 O O . MET C 2 55 ? 125.385 59.136 131.592 1.00 141.33 55 MET C O 1
ATOM 6720 N N . GLU C 2 56 ? 125.100 61.171 132.519 1.00 160.27 56 GLU C N 1
ATOM 6721 C CA . GLU C 2 56 ? 126.456 61.630 132.222 1.00 163.44 56 GLU C CA 1
ATOM 6722 C C . GLU C 2 56 ? 127.495 60.765 132.932 1.00 154.80 56 GLU C C 1
ATOM 6723 O O . GLU C 2 56 ? 128.591 60.541 132.417 1.00 155.82 56 GLU C O 1
ATOM 6729 N N . ILE C 2 57 ? 127.144 60.292 134.124 1.00 153.50 57 ILE C N 1
ATOM 6730 C CA . ILE C 2 57 ? 127.979 59.344 134.846 1.00 152.01 57 ILE C CA 1
ATOM 6731 C C . ILE C 2 57 ? 127.842 57.967 134.201 1.00 157.30 57 ILE C C 1
ATOM 6732 O O . ILE C 2 57 ? 128.807 57.206 134.119 1.00 146.60 57 ILE C O 1
ATOM 6737 N N . PHE C 2 58 ? 126.635 57.669 133.726 1.00 167.22 58 PHE C N 1
ATOM 6738 C CA . PHE C 2 58 ? 126.290 56.341 133.226 1.00 151.49 58 PHE C CA 1
ATOM 6739 C C . PHE C 2 58 ? 126.956 55.995 131.889 1.00 138.18 58 PHE C C 1
ATOM 6740 O O . PHE C 2 58 ? 127.165 54.820 131.587 1.00 123.97 58 PHE C O 1
ATOM 6748 N N . GLU C 2 59 ? 127.288 57.005 131.090 1.00 156.63 59 GLU C N 1
ATOM 6749 C CA . GLU C 2 59 ? 127.932 56.755 129.802 1.00 158.91 59 GLU C CA 1
ATOM 6750 C C . GLU C 2 59 ? 129.341 56.198 129.985 1.00 157.09 59 GLU C C 1
ATOM 6751 O O . GLU C 2 59 ? 129.856 55.488 129.119 1.00 150.82 59 GLU C O 1
ATOM 6757 N N . TYR C 2 60 ? 129.956 56.522 131.119 1.00 159.53 60 TYR C N 1
ATOM 6758 C CA . TYR C 2 60 ? 131.288 56.028 131.441 1.00 150.56 60 TYR C CA 1
ATOM 6759 C C . TYR C 2 60 ? 131.224 54.815 132.364 1.00 151.39 60 TYR C C 1
ATOM 6760 O O . TYR C 2 60 ? 131.782 53.762 132.059 1.00 148.52 60 TYR C O 1
ATOM 6769 N N . ALA C 2 61 ? 130.539 54.970 133.493 1.00 149.47 61 ALA C N 1
ATOM 6770 C CA . ALA C 2 61 ? 130.457 53.914 134.498 1.00 141.19 61 ALA C CA 1
ATOM 6771 C C . ALA C 2 61 ? 129.673 52.701 134.002 1.00 141.78 61 ALA C C 1
ATOM 6772 O O . ALA C 2 61 ? 129.834 51.596 134.522 1.00 135.19 61 ALA C O 1
ATOM 6774 N N . GLY C 2 62 ? 128.826 52.916 133.000 1.00 156.31 62 GLY C N 1
ATOM 6775 C CA . GLY C 2 62 ? 128.021 51.853 132.424 1.00 147.82 62 GLY C CA 1
ATOM 6776 C C . GLY C 2 62 ? 128.824 50.689 131.876 1.00 136.32 62 GLY C C 1
ATOM 6777 O O . GLY C 2 62 ? 128.869 49.628 132.496 1.00 138.63 62 GLY C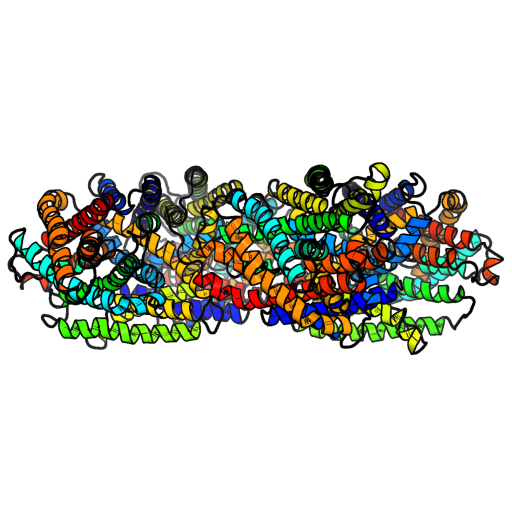 O 1
ATOM 6778 N N . PRO C 2 63 ? 129.458 50.881 130.707 1.00 134.26 63 PRO C N 1
ATOM 6779 C CA . PRO C 2 63 ? 130.260 49.858 130.022 1.00 144.84 63 PRO C CA 1
ATOM 6780 C C . PRO C 2 63 ? 131.250 49.154 130.950 1.00 150.41 63 PRO C C 1
ATOM 6781 O O . PRO C 2 63 ? 131.512 47.965 130.770 1.00 151.57 63 PRO C O 1
ATOM 6785 N N . ILE C 2 64 ? 131.787 49.885 131.924 1.00 147.92 64 ILE C N 1
ATOM 6786 C CA . ILE C 2 64 ? 132.652 49.305 132.943 1.00 130.04 64 ILE C CA 1
ATOM 6787 C C . ILE C 2 64 ? 131.886 48.252 133.737 1.00 127.85 64 ILE C C 1
ATOM 6788 O O . ILE C 2 64 ? 132.391 47.154 133.985 1.00 120.80 64 ILE C O 1
ATOM 6793 N N . GLY C 2 65 ? 130.662 48.595 134.127 1.00 132.14 65 GLY C N 1
ATOM 6794 C CA . GLY C 2 65 ? 129.828 47.708 134.917 1.00 137.75 65 GLY C CA 1
ATOM 6795 C C . GLY C 2 65 ? 129.492 46.402 134.225 1.00 147.05 65 GLY C C 1
ATOM 6796 O O . GLY C 2 65 ? 129.617 45.334 134.825 1.00 143.69 65 GLY C O 1
ATOM 6797 N N . LEU C 2 66 ? 129.067 46.487 132.966 1.00 147.95 66 LEU C N 1
ATOM 6798 C CA . LEU C 2 66 ? 128.709 45.304 132.182 1.00 146.52 66 LEU C CA 1
ATOM 6799 C C . LEU C 2 66 ? 129.819 44.253 132.177 1.00 145.61 66 LEU C C 1
ATOM 6800 O O . LEU C 2 66 ? 129.545 43.052 132.202 1.00 153.38 66 LEU C O 1
ATOM 6805 N N . ILE C 2 67 ? 131.067 44.715 132.146 1.00 138.18 67 ILE C N 1
ATOM 6806 C CA . ILE C 2 67 ? 132.220 43.832 132.266 1.00 141.95 67 ILE C CA 1
ATOM 6807 C C . ILE C 2 67 ? 132.112 43.012 133.547 1.00 143.36 67 ILE C C 1
ATOM 6808 O O . ILE C 2 67 ? 132.173 41.782 133.512 1.00 140.06 67 ILE C O 1
ATOM 6813 N N . PHE C 2 68 ? 131.936 43.705 134.670 1.00 141.04 68 PHE C N 1
ATOM 6814 C CA . PHE C 2 68 ? 131.802 43.063 135.975 1.00 148.49 68 PHE C CA 1
ATOM 6815 C C . PHE C 2 68 ? 130.628 42.085 135.980 1.00 152.01 68 PHE C C 1
ATOM 6816 O O . PHE C 2 68 ? 130.747 40.959 136.464 1.00 152.96 68 PHE C O 1
ATOM 6824 N N . ILE C 2 69 ? 129.496 42.531 135.440 1.00 146.34 69 ILE C N 1
ATOM 6825 C CA . ILE C 2 69 ? 128.292 41.708 135.351 1.00 142.02 69 ILE C CA 1
ATOM 6826 C C . ILE C 2 69 ? 128.550 40.436 134.541 1.00 141.16 69 ILE C C 1
ATOM 6827 O O . ILE C 2 69 ? 128.256 39.329 134.997 1.00 150.32 69 ILE C O 1
ATOM 6832 N N . LEU C 2 70 ? 129.112 40.600 133.347 1.00 131.84 70 LEU C N 1
ATOM 6833 C CA . LEU C 2 70 ? 129.391 39.467 132.472 1.00 142.73 70 LEU C CA 1
ATOM 6834 C C . LEU C 2 70 ? 130.468 38.557 133.061 1.00 154.20 70 LEU C C 1
ATOM 6835 O O . LEU C 2 70 ? 130.277 37.344 133.161 1.00 150.49 70 LEU C O 1
ATOM 6840 N N . LEU C 2 71 ? 131.592 39.150 133.452 1.00 158.28 71 LEU C N 1
ATOM 6841 C CA . LEU C 2 71 ? 132.694 38.405 134.053 1.00 151.44 71 LEU C CA 1
ATOM 6842 C C . LEU C 2 71 ? 132.256 37.709 135.338 1.00 145.46 71 LEU C C 1
ATOM 6843 O O . LEU C 2 71 ? 132.556 36.533 135.549 1.00 150.19 71 LEU C O 1
ATOM 6848 N N . GLY C 2 72 ? 131.547 38.443 136.191 1.00 145.08 72 GLY C N 1
ATOM 6849 C CA . GLY C 2 72 ? 131.057 37.898 137.444 1.00 151.65 72 GLY C CA 1
ATOM 6850 C C . GLY C 2 72 ? 130.092 36.752 137.226 1.00 152.59 72 GLY C C 1
ATOM 6851 O O . GLY C 2 72 ? 130.123 35.758 137.953 1.00 157.32 72 GLY C O 1
ATOM 6852 N N . GLY C 2 73 ? 129.235 36.888 136.220 1.00 144.82 73 GLY C N 1
ATOM 6853 C CA . GLY C 2 73 ? 128.299 35.834 135.880 1.00 146.11 73 GLY C CA 1
ATOM 6854 C C . GLY C 2 73 ? 128.981 34.682 135.166 1.00 149.98 73 GLY C C 1
ATOM 6855 O O . GLY C 2 73 ? 128.509 33.546 135.211 1.00 150.46 73 GLY C O 1
ATOM 6856 N N . ALA C 2 74 ? 130.098 34.977 134.510 1.00 147.14 74 ALA C N 1
ATOM 6857 C CA . ALA C 2 74 ? 130.835 33.971 133.753 1.00 155.03 74 ALA C CA 1
ATOM 6858 C C . ALA C 2 74 ? 131.403 32.867 134.641 1.00 161.39 74 ALA C C 1
ATOM 6859 O O . ALA C 2 74 ? 131.128 31.686 134.425 1.00 165.58 74 ALA C O 1
ATOM 6861 N N . PHE C 2 75 ? 132.196 33.256 135.635 1.00 163.66 75 PHE C N 1
ATOM 6862 C CA . PHE C 2 75 ? 132.875 32.292 136.498 1.00 156.82 75 PHE C CA 1
ATOM 6863 C C . PHE C 2 75 ? 131.948 31.622 137.513 1.00 153.68 75 PHE C C 1
ATOM 6864 O O . PHE C 2 75 ? 132.406 30.866 138.370 1.00 147.99 75 PHE C O 1
ATOM 6872 N N . THR C 2 76 ? 130.652 31.899 137.419 1.00 155.99 76 THR C N 1
ATOM 6873 C CA . THR C 2 76 ? 129.674 31.270 138.300 1.00 159.64 76 THR C CA 1
ATOM 6874 C C . THR C 2 76 ? 129.611 29.762 138.073 1.00 156.70 76 THR C C 1
ATOM 6875 O O . THR C 2 76 ? 130.030 28.982 138.927 1.00 171.98 76 THR C O 1
ATOM 6879 N N . MET C 2 77 ? 129.082 29.355 136.922 1.00 155.59 77 MET C N 1
ATOM 6880 C CA . MET C 2 77 ? 128.952 27.936 136.596 1.00 166.74 77 MET C CA 1
ATOM 6881 C C . MET C 2 77 ? 129.416 27.645 135.171 1.00 160.57 77 MET C C 1
ATOM 6882 O O . MET C 2 77 ? 129.496 28.554 134.342 1.00 149.77 77 MET C O 1
ATOM 6887 N N . ARG C 2 78 ? 129.721 26.381 134.885 1.00 153.02 78 ARG C N 1
ATOM 6888 C CA . ARG C 2 78 ? 130.190 26.009 133.551 1.00 156.55 78 ARG C CA 1
ATOM 6889 C C . ARG C 2 78 ? 129.604 24.703 133.003 1.00 155.83 78 ARG C C 1
ATOM 6890 O O . ARG C 2 78 ? 128.651 24.152 133.556 1.00 158.10 78 ARG C O 1
ATOM 6898 N N . ILE C 2 79 ? 130.201 24.217 131.917 1.00 155.41 79 ILE C N 1
ATOM 6899 C CA . ILE C 2 79 ? 129.618 23.159 131.094 1.00 173.13 79 ILE C CA 1
ATOM 6900 C C . ILE C 2 79 ? 129.750 21.747 131.654 1.00 173.67 79 ILE C C 1
ATOM 6901 O O . ILE C 2 79 ? 129.257 20.796 131.048 1.00 177.60 79 ILE C O 1
ATOM 6906 N N . SER C 2 80 ? 130.412 21.609 132.799 1.00 161.23 80 SER C N 1
ATOM 6907 C CA . SER C 2 80 ? 130.608 20.298 133.413 1.00 168.57 80 SER C CA 1
ATOM 6908 C C . SER C 2 80 ? 129.280 19.571 133.631 1.00 166.73 80 SER C C 1
ATOM 6909 O O . SER C 2 80 ? 129.206 18.347 133.518 1.00 175.70 80 SER C O 1
ATOM 6912 N N . LEU C 2 81 ? 128.235 20.337 133.926 1.00 164.17 81 LEU C N 1
ATOM 6913 C CA . LEU C 2 81 ? 126.900 19.782 134.102 1.00 166.94 81 LEU C CA 1
ATOM 6914 C C . LEU C 2 81 ? 126.024 20.088 132.890 1.00 181.07 81 LEU C C 1
ATOM 6915 O O . LEU C 2 81 ? 124.938 19.528 132.745 1.00 184.56 81 LEU C O 1
ATOM 6920 N N . LEU C 2 82 ? 126.502 20.976 132.022 1.00 184.29 82 LEU C N 1
ATOM 6921 C CA . LEU C 2 82 ? 125.724 21.408 130.863 1.00 178.43 82 LEU C CA 1
ATOM 6922 C C . LEU C 2 82 ? 125.878 20.468 129.669 1.00 190.40 82 LEU C C 1
ATOM 6923 O O . LEU C 2 82 ? 125.151 20.584 128.684 1.00 191.92 82 LEU C O 1
ATOM 6928 N N . LYS C 2 83 ? 126.825 19.538 129.758 1.00 193.32 83 LYS C N 1
ATOM 6929 C CA . LYS C 2 83 ? 126.977 18.511 128.732 1.00 192.26 83 LYS C CA 1
ATOM 6930 C C . LYS C 2 83 ? 125.844 17.499 128.855 1.00 184.23 83 LYS C C 1
ATOM 6931 O O . LYS C 2 83 ? 125.564 16.742 127.925 1.00 181.23 83 LYS C O 1
ATOM 6937 N N . ARG C 2 84 ? 125.198 17.498 130.017 1.00 177.45 84 ARG C N 1
ATOM 6938 C CA . ARG C 2 84 ? 124.085 16.602 130.295 1.00 171.98 84 ARG C CA 1
ATOM 6939 C C . ARG C 2 84 ? 122.784 17.130 129.700 1.00 179.52 84 ARG C C 1
ATOM 6940 O O . ARG C 2 84 ? 121.959 16.361 129.204 1.00 190.12 84 ARG C O 1
ATOM 6948 N N . VAL C 2 85 ? 122.609 18.447 129.743 1.00 188.99 85 VAL C N 1
ATOM 6949 C CA . VAL C 2 85 ? 121.353 19.062 129.328 1.00 193.19 85 VAL C CA 1
ATOM 6950 C C . VAL C 2 85 ? 121.559 20.066 128.179 1.00 183.70 85 VAL C C 1
ATOM 6951 O O . VAL C 2 85 ? 120.740 20.962 127.958 1.00 163.96 85 VAL C O 1
ATOM 6955 N N . ILE C 2 86 ? 122.651 19.887 127.438 1.00 191.33 86 ILE C N 1
ATOM 6956 C CA . ILE C 2 86 ? 122.979 20.745 126.297 1.00 180.21 86 ILE C CA 1
ATOM 6957 C C . ILE C 2 86 ? 121.818 20.890 125.313 1.00 178.94 86 ILE C C 1
ATOM 6958 O O . ILE C 2 86 ? 121.426 22.012 124.968 1.00 163.74 86 ILE C O 1
ATOM 6963 N N . LYS C 2 87 ? 121.271 19.749 124.892 1.00 189.02 87 LYS C N 1
ATOM 6964 C CA . LYS C 2 87 ? 120.166 19.681 123.937 1.00 173.89 87 LYS C CA 1
ATOM 6965 C C . LYS C 2 87 ? 119.053 20.660 124.288 1.00 173.57 87 LYS C C 1
ATOM 6966 O O . LYS C 2 87 ? 118.579 21.413 123.437 1.00 187.53 87 LYS C O 1
ATOM 6972 N N . THR C 2 88 ? 118.648 20.641 125.553 1.00 172.04 88 THR C N 1
ATOM 6973 C CA . THR C 2 88 ? 117.627 21.549 126.052 1.00 166.45 88 THR C CA 1
ATOM 6974 C C . THR C 2 88 ? 118.103 22.997 126.004 1.00 156.41 88 THR C C 1
ATOM 6975 O O . THR C 2 88 ? 117.537 23.818 125.282 1.00 158.85 88 THR C O 1
ATOM 6979 N N . VAL C 2 89 ? 119.155 23.295 126.764 1.00 165.88 89 VAL C N 1
ATOM 6980 C CA . VAL C 2 89 ? 119.589 24.676 126.971 1.00 165.36 89 VAL C CA 1
ATOM 6981 C C . VAL C 2 89 ? 119.940 25.455 125.698 1.00 158.00 89 VAL C C 1
ATOM 6982 O O . VAL C 2 89 ? 119.475 26.583 125.531 1.00 151.92 89 VAL C O 1
ATOM 6986 N N . VAL C 2 90 ? 120.735 24.869 124.801 1.00 166.81 90 VAL C N 1
ATOM 6987 C CA . VAL C 2 90 ? 121.174 25.616 123.618 1.00 155.38 90 VAL C CA 1
ATOM 6988 C C . VAL C 2 90 ? 120.009 25.998 122.696 1.00 160.21 90 VAL C C 1
ATOM 6989 O O . VAL C 2 90 ? 119.855 27.171 122.336 1.00 165.17 90 VAL C O 1
ATOM 6993 N N . ARG C 2 91 ? 119.182 25.016 122.345 1.00 164.64 91 ARG C N 1
ATOM 6994 C CA . ARG C 2 91 ? 117.996 25.252 121.530 1.00 167.66 91 ARG C CA 1
ATOM 6995 C C . ARG C 2 91 ? 117.069 26.243 122.225 1.00 171.75 91 ARG C C 1
ATOM 6996 O O . ARG C 2 91 ? 116.510 27.142 121.584 1.00 167.67 91 ARG C O 1
ATOM 7004 N N . LEU C 2 92 ? 116.919 26.069 123.538 1.00 166.57 92 LEU C N 1
ATOM 7005 C CA . LEU C 2 92 ? 116.091 26.950 124.355 1.00 152.24 92 LEU C CA 1
ATOM 7006 C C . LEU C 2 92 ? 116.522 28.395 124.167 1.00 146.47 92 LEU C C 1
ATOM 7007 O O . LEU C 2 92 ? 115.781 29.192 123.592 1.00 154.65 92 LEU C O 1
ATOM 7012 N N . ASP C 2 93 ? 117.723 28.726 124.637 1.00 157.88 93 ASP C N 1
ATOM 7013 C CA . ASP C 2 93 ? 118.199 30.102 124.551 1.00 157.22 93 ASP C CA 1
ATOM 7014 C C . ASP C 2 93 ? 118.163 30.629 123.117 1.00 167.26 93 ASP C C 1
ATOM 7015 O O . ASP C 2 93 ? 117.564 31.667 122.870 1.00 168.97 93 ASP C O 1
ATOM 7020 N N . THR C 2 94 ? 118.756 29.896 122.176 1.00 171.91 94 THR C N 1
ATOM 7021 C CA . THR C 2 94 ? 118.776 30.334 120.779 1.00 173.08 94 THR C CA 1
ATOM 7022 C C . THR C 2 94 ? 117.383 30.678 120.245 1.00 166.21 94 THR C C 1
ATOM 7023 O O . THR C 2 94 ? 117.065 31.854 120.024 1.00 152.87 94 THR C O 1
ATOM 7027 N N . ILE C 2 95 ? 116.554 29.654 120.059 1.00 158.48 95 ILE C N 1
ATOM 7028 C CA . ILE C 2 95 ? 115.224 29.839 119.484 1.00 149.99 95 ILE C CA 1
ATOM 7029 C C . ILE C 2 95 ? 114.358 30.814 120.282 1.00 149.23 95 ILE C C 1
ATOM 7030 O O . ILE C 2 95 ? 113.878 31.813 119.741 1.00 159.84 95 ILE C O 1
ATOM 7035 N N . THR C 2 96 ? 114.171 30.526 121.568 1.00 141.08 96 THR C N 1
ATOM 7036 C CA . THR C 2 96 ? 113.284 31.331 122.403 1.00 142.04 96 THR C CA 1
ATOM 7037 C C . THR C 2 96 ? 113.705 32.803 122.484 1.00 145.45 96 THR C C 1
ATOM 7038 O O . THR C 2 96 ? 112.857 33.678 122.424 1.00 161.95 96 THR C O 1
ATOM 7042 N N . PHE C 2 97 ? 115.002 33.078 122.601 1.00 144.10 97 PHE C N 1
ATOM 7043 C CA . PHE C 2 97 ? 115.481 34.462 122.586 1.00 163.33 97 PHE C CA 1
ATOM 7044 C C . PHE C 2 97 ? 115.187 35.091 121.228 1.00 164.61 97 PHE C C 1
ATOM 7045 O O . PHE C 2 97 ? 114.439 36.079 121.124 1.00 155.17 97 PHE C O 1
ATOM 7053 N N . LEU C 2 98 ? 115.768 34.492 120.189 1.00 157.41 98 LEU C N 1
ATOM 7054 C CA . LEU C 2 98 ? 115.709 35.041 118.835 1.00 165.15 98 LEU C CA 1
ATOM 7055 C C . LEU C 2 98 ? 114.291 35.138 118.262 1.00 161.13 98 LEU C C 1
ATOM 7056 O O . LEU C 2 98 ? 114.088 35.730 117.201 1.00 154.08 98 LEU C O 1
ATOM 7061 N N . ILE C 2 99 ? 113.317 34.563 118.964 1.00 161.62 99 ILE C N 1
ATOM 7062 C CA . ILE C 2 99 ? 111.915 34.678 118.571 1.00 162.74 99 ILE C CA 1
ATOM 7063 C C . ILE C 2 99 ? 111.157 35.644 119.485 1.00 165.06 99 ILE C C 1
ATOM 7064 O O . ILE C 2 99 ? 110.411 36.504 119.013 1.00 169.49 99 ILE C O 1
ATOM 7069 N N . THR C 2 100 ? 111.360 35.503 120.792 1.00 164.19 100 THR C N 1
ATOM 7070 C CA . THR C 2 100 ? 110.670 36.343 121.767 1.00 160.32 100 THR C CA 1
ATOM 7071 C C . THR C 2 100 ? 111.062 37.807 121.612 1.00 157.89 100 THR C C 1
ATOM 7072 O O . THR C 2 100 ? 110.308 38.693 122.010 1.00 166.34 100 THR C O 1
ATOM 7076 N N . LEU C 2 101 ? 112.233 38.068 121.031 1.00 156.76 101 LEU C N 1
ATOM 7077 C CA . LEU C 2 101 ? 112.595 39.449 120.726 1.00 162.76 101 LEU C CA 1
ATOM 7078 C C . LEU C 2 101 ? 111.668 39.987 119.636 1.00 162.85 101 LEU C C 1
ATOM 7079 O O . LEU C 2 101 ? 111.232 41.142 119.682 1.00 163.75 101 LEU C O 1
ATOM 7084 N N . LEU C 2 102 ? 111.358 39.129 118.667 1.00 164.51 102 LEU C N 1
ATOM 7085 C CA . LEU C 2 102 ? 110.470 39.484 117.566 1.00 154.29 102 LEU C CA 1
ATOM 7086 C C . LEU C 2 102 ? 109.039 39.684 118.055 1.00 150.76 102 LEU C C 1
ATOM 7087 O O . LEU C 2 102 ? 108.394 40.678 117.716 1.00 158.20 102 LEU C O 1
ATOM 7092 N N . ILE C 2 103 ? 108.547 38.734 118.847 1.00 149.87 103 ILE C N 1
ATOM 7093 C CA . ILE C 2 103 ? 107.198 38.824 119.398 1.00 144.96 103 ILE C CA 1
ATOM 7094 C C . ILE C 2 103 ? 107.061 40.064 120.281 1.00 136.45 103 ILE C C 1
ATOM 7095 O O . ILE C 2 103 ? 106.075 40.796 120.180 1.00 148.49 103 ILE C O 1
ATOM 7100 N N . SER C 2 104 ? 108.058 40.302 121.131 1.00 144.41 104 SER C N 1
ATOM 7101 C CA . SER C 2 104 ? 108.094 41.513 121.947 1.00 157.96 104 SER C CA 1
ATOM 7102 C C . SER C 2 104 ? 108.131 42.744 121.054 1.00 160.85 104 SER C C 1
ATOM 7103 O O . SER C 2 104 ? 107.667 43.817 121.442 1.00 150.65 104 SER C O 1
ATOM 7106 N N . GLY C 2 105 ? 108.692 42.583 119.860 1.00 168.56 105 GLY C N 1
ATOM 7107 C CA . GLY C 2 105 ? 108.697 43.649 118.878 1.00 157.97 105 GLY C CA 1
ATOM 7108 C C . GLY C 2 105 ? 107.304 43.982 118.393 1.00 149.03 105 GLY C C 1
ATOM 7109 O O . GLY C 2 105 ? 106.867 45.132 118.472 1.00 147.35 105 GLY C O 1
ATOM 7110 N N . PHE C 2 106 ? 106.609 42.965 117.891 1.00 159.17 106 PHE C N 1
ATOM 7111 C CA . PHE C 2 106 ? 105.244 43.118 117.402 1.00 161.16 106 PHE C CA 1
ATOM 7112 C C . PHE C 2 106 ? 104.352 43.704 118.495 1.00 161.68 106 PHE C C 1
ATOM 7113 O O . PHE C 2 106 ? 103.570 44.621 118.242 1.00 166.24 106 PHE C O 1
ATOM 7121 N N . ILE C 2 107 ? 104.487 43.176 119.709 1.00 164.48 107 ILE C N 1
ATOM 7122 C CA . ILE C 2 107 ? 103.726 43.662 120.856 1.00 158.45 107 ILE C CA 1
ATOM 7123 C C . ILE C 2 107 ? 104.015 45.133 121.148 1.00 150.78 107 ILE C C 1
ATOM 7124 O O . ILE C 2 107 ? 103.092 45.941 121.267 1.00 162.22 107 ILE C O 1
ATOM 7129 N N . PHE C 2 108 ? 105.296 45.475 121.261 1.00 156.17 108 PHE C N 1
ATOM 7130 C CA . PHE C 2 108 ? 105.698 46.839 121.589 1.00 167.31 108 PHE C CA 1
ATOM 7131 C C . PHE C 2 108 ? 105.296 47.828 120.501 1.00 155.37 108 PHE C C 1
ATOM 7132 O O . PHE C 2 108 ? 105.128 49.019 120.764 1.00 147.49 108 PHE C O 1
ATOM 7140 N N . ASN C 2 109 ? 105.144 47.330 119.279 1.00 157.74 109 ASN C N 1
ATOM 7141 C CA . ASN C 2 109 ? 104.699 48.166 118.176 1.00 154.49 109 ASN C CA 1
ATOM 7142 C C . ASN C 2 109 ? 103.176 48.259 118.116 1.00 166.59 109 ASN C C 1
ATOM 7143 O O . ASN C 2 109 ? 102.624 49.205 117.557 1.00 166.53 109 ASN C O 1
ATOM 7148 N N . MET C 2 110 ? 102.504 47.274 118.701 1.00 179.28 110 MET C N 1
ATOM 7149 C CA . MET C 2 110 ? 101.046 47.211 118.670 1.00 186.09 110 MET C CA 1
ATOM 7150 C C . MET C 2 110 ? 100.417 47.969 119.838 1.00 180.24 110 MET C C 1
ATOM 7151 O O . MET C 2 110 ? 99.292 48.459 119.736 1.00 184.08 110 MET C O 1
ATOM 7156 N N . VAL C 2 111 ? 101.149 48.074 120.944 1.00 164.33 111 VAL C N 1
ATOM 7157 C CA . VAL C 2 111 ? 100.602 48.665 122.165 1.00 169.91 111 VAL C CA 1
ATOM 7158 C C . VAL C 2 111 ? 100.310 50.167 122.070 1.00 189.37 111 VAL C C 1
ATOM 7159 O O . VAL C 2 111 ? 99.171 50.589 122.273 1.00 204.26 111 VAL C O 1
ATOM 7163 N N . LEU C 2 112 ? 101.324 50.968 121.756 1.00 178.97 112 LEU C N 1
ATOM 7164 C CA . LEU C 2 112 ? 101.173 52.421 121.800 1.00 186.89 112 LEU C CA 1
ATOM 7165 C C . LEU C 2 112 ? 101.272 53.081 120.424 1.00 194.70 112 LEU C C 1
ATOM 7166 O O . LEU C 2 112 ? 102.083 53.984 120.217 1.00 199.82 112 LEU C O 1
ATOM 7171 N N . ASN C 2 113 ? 100.439 52.619 119.494 1.00 187.71 113 ASN C N 1
ATOM 7172 C CA . ASN C 2 113 ? 100.318 53.227 118.170 1.00 173.98 113 ASN C CA 1
ATOM 7173 C C . ASN C 2 113 ? 101.649 53.368 117.432 1.00 167.36 113 ASN C C 1
ATOM 7174 O O . ASN C 2 113 ? 102.066 54.479 117.100 1.00 160.75 113 ASN C O 1
ATOM 7179 N N . LEU C 2 114 ? 102.309 52.243 117.175 1.00 164.50 114 LEU C N 1
ATOM 7180 C CA . LEU C 2 114 ? 103.632 52.260 116.560 1.00 158.85 114 LEU C CA 1
ATOM 7181 C C . LEU C 2 114 ? 103.682 51.400 115.293 1.00 158.27 114 LEU C C 1
ATOM 7182 O O . LEU C 2 114 ? 102.936 50.429 115.167 1.00 161.40 114 LEU C O 1
ATOM 7187 N N . PRO C 2 115 ? 104.552 51.770 114.338 1.00 152.06 115 PRO C N 1
ATOM 7188 C CA . PRO C 2 115 ? 104.707 50.998 113.099 1.00 153.06 115 PRO C CA 1
ATOM 7189 C C . PRO C 2 115 ? 105.199 49.580 113.373 1.00 163.65 115 PRO C C 1
ATOM 7190 O O . PRO C 2 115 ? 105.972 49.376 114.308 1.00 171.80 115 PRO C O 1
ATOM 7194 N N . TYR C 2 116 ? 104.759 48.616 112.570 1.00 165.39 116 TYR C N 1
ATOM 7195 C CA . TYR C 2 116 ? 105.198 47.236 112.737 1.00 151.73 116 TYR C CA 1
ATOM 7196 C C . TYR C 2 116 ? 106.647 47.095 112.286 1.00 147.73 116 TYR C C 1
ATOM 7197 O O . TYR C 2 116 ? 107.379 46.234 112.776 1.00 159.48 116 TYR C O 1
ATOM 7206 N N . THR C 2 117 ? 107.049 47.951 111.351 1.00 158.40 117 THR C N 1
ATOM 7207 C CA . THR C 2 117 ? 108.397 47.921 110.799 1.00 172.19 117 THR C CA 1
ATOM 7208 C C . THR C 2 117 ? 109.377 48.667 111.695 1.00 172.32 117 THR C C 1
ATOM 7209 O O . THR C 2 117 ? 110.582 48.675 111.435 1.00 166.64 117 THR C O 1
ATOM 7213 N N . SER C 2 118 ? 108.857 49.298 112.744 1.00 171.89 118 SER C N 1
ATOM 7214 C CA . SER C 2 118 ? 109.697 50.039 113.677 1.00 174.10 118 SER C CA 1
ATOM 7215 C C . SER C 2 118 ? 110.650 49.103 114.409 1.00 170.95 118 SER C C 1
ATOM 7216 O O . SER C 2 118 ? 110.216 48.198 115.124 1.00 162.65 118 SER C O 1
ATOM 7219 N N . PRO C 2 119 ? 111.960 49.319 114.226 1.00 174.39 119 PRO C N 1
ATOM 7220 C CA . PRO C 2 119 ? 112.984 48.505 114.887 1.00 165.80 119 PRO C CA 1
ATOM 7221 C C . PRO C 2 119 ? 112.948 48.693 116.401 1.00 157.08 119 PRO C C 1
ATOM 7222 O O . PRO C 2 119 ? 113.448 47.838 117.130 1.00 163.71 119 PRO C O 1
ATOM 7226 N N . VAL C 2 120 ? 112.355 49.797 116.852 1.00 146.03 120 VAL C N 1
ATOM 7227 C CA . VAL C 2 120 ? 112.240 50.108 118.276 1.00 149.46 120 VAL C CA 1
ATOM 7228 C C . VAL C 2 120 ? 111.608 48.960 119.062 1.00 154.25 120 VAL C C 1
ATOM 7229 O O . VAL C 2 120 ? 112.047 48.636 120.170 1.00 160.79 120 VAL C O 1
ATOM 7233 N N . GLY C 2 121 ? 110.592 48.337 118.471 1.00 156.21 121 GLY C N 1
ATOM 7234 C CA . GLY C 2 121 ? 109.930 47.203 119.086 1.00 164.32 121 GLY C CA 1
ATOM 7235 C C . GLY C 2 121 ? 110.865 46.059 119.433 1.00 165.10 121 GLY C C 1
ATOM 7236 O O . GLY C 2 121 ? 111.122 45.791 120.608 1.00 155.19 121 GLY C O 1
ATOM 7237 N N . TYR C 2 122 ? 111.377 45.377 118.413 1.00 163.03 122 TYR C N 1
ATOM 7238 C CA . TYR C 2 122 ? 112.192 44.190 118.653 1.00 166.69 122 TYR C CA 1
ATOM 7239 C C . TYR C 2 122 ? 113.615 44.502 119.111 1.00 166.68 122 TYR C C 1
ATOM 7240 O O . TYR C 2 122 ? 114.365 43.595 119.476 1.00 175.91 122 TYR C O 1
ATOM 7249 N N . LEU C 2 123 ? 113.985 45.781 119.104 1.00 150.93 123 LEU C N 1
ATOM 7250 C CA . LEU C 2 123 ? 115.232 46.186 119.745 1.00 144.48 123 LEU C CA 1
ATOM 7251 C C . LEU C 2 123 ? 114.985 46.348 121.236 1.00 150.14 123 LEU C C 1
ATOM 7252 O O . LEU C 2 123 ? 115.877 46.104 122.043 1.00 160.18 123 LEU C O 1
ATOM 7257 N N . PHE C 2 124 ? 113.776 46.768 121.598 1.00 144.94 124 PHE C N 1
ATOM 7258 C CA . PHE C 2 124 ? 113.373 46.737 122.995 1.00 147.07 124 PHE C CA 1
ATOM 7259 C C . PHE C 2 124 ? 113.317 45.283 123.425 1.00 152.95 124 PHE C C 1
ATOM 7260 O O . PHE C 2 124 ? 113.650 44.946 124.563 1.00 150.67 124 PHE C O 1
ATOM 7268 N N . GLY C 2 125 ? 112.878 44.427 122.506 1.00 160.60 125 GLY C N 1
ATOM 7269 C CA . GLY C 2 125 ? 112.934 42.995 122.718 1.00 163.92 125 GLY C CA 1
ATOM 7270 C C . GLY C 2 125 ? 114.354 42.589 123.057 1.00 153.35 125 GLY C C 1
ATOM 7271 O O . GLY C 2 125 ? 114.613 42.094 124.150 1.00 157.40 125 GLY C O 1
ATOM 7272 N N . ALA C 2 126 ? 115.275 42.841 122.130 1.00 147.48 126 ALA C N 1
ATOM 7273 C CA . ALA C 2 126 ? 116.690 42.513 122.312 1.00 155.17 126 ALA C CA 1
ATOM 7274 C C . ALA C 2 126 ? 117.281 43.089 123.600 1.00 152.98 126 ALA C C 1
ATOM 7275 O O . ALA C 2 126 ? 118.218 42.525 124.169 1.00 148.36 126 ALA C O 1
ATOM 7277 N N . ILE C 2 127 ? 116.739 44.219 124.046 1.00 150.07 127 ILE C N 1
ATOM 7278 C CA . ILE C 2 127 ? 117.099 44.786 125.339 1.00 142.34 127 ILE C CA 1
ATOM 7279 C C . ILE C 2 127 ? 116.634 43.848 126.446 1.00 135.92 127 ILE C C 1
ATOM 7280 O O . ILE C 2 127 ? 117.411 43.466 127.322 1.00 134.39 127 ILE C O 1
ATOM 7285 N N . THR C 2 128 ? 115.361 43.470 126.387 1.00 143.05 128 THR C N 1
ATOM 7286 C CA . THR C 2 128 ? 114.740 42.698 127.457 1.00 143.87 128 THR C CA 1
ATOM 7287 C C . THR C 2 128 ? 114.536 41.217 127.128 1.00 151.09 128 THR C C 1
ATOM 7288 O O . THR C 2 128 ? 113.822 40.520 127.848 1.00 158.01 128 THR C O 1
ATOM 7292 N N . ALA C 2 129 ? 115.153 40.735 126.054 1.00 146.02 129 ALA C N 1
ATOM 7293 C CA . ALA C 2 129 ? 115.044 39.319 125.703 1.00 154.72 129 ALA C CA 1
ATOM 7294 C C . ALA C 2 129 ? 116.001 38.473 126.536 1.00 152.74 129 ALA C C 1
ATOM 7295 O O . ALA C 2 129 ? 115.856 37.253 126.615 1.00 135.72 129 ALA C O 1
ATOM 7297 N N . ALA C 2 130 ? 116.985 39.129 127.143 1.00 157.66 130 ALA C N 1
ATOM 7298 C CA . ALA C 2 130 ? 117.908 38.462 128.051 1.00 155.99 130 ALA C CA 1
ATOM 7299 C C . ALA C 2 130 ? 117.322 38.442 129.459 1.00 153.98 130 ALA C C 1
ATOM 7300 O O . ALA C 2 130 ? 116.293 39.063 129.717 1.00 144.85 130 ALA C O 1
ATOM 7302 N N . THR C 2 131 ? 117.982 37.734 130.369 1.00 149.86 131 THR C N 1
ATOM 7303 C CA . THR C 2 131 ? 117.464 37.559 131.721 1.00 160.37 131 THR C CA 1
ATOM 7304 C C . THR C 2 131 ? 118.466 37.992 132.791 1.00 175.30 131 THR C C 1
ATOM 7305 O O . THR C 2 131 ? 119.340 38.822 132.536 1.00 181.16 131 THR C O 1
ATOM 7309 N N . ASP C 2 132 ? 118.326 37.426 133.987 1.00 180.11 132 ASP C N 1
ATOM 7310 C CA . ASP C 2 132 ? 119.211 37.734 135.107 1.00 190.38 132 ASP C CA 1
ATOM 7311 C C . ASP C 2 132 ? 119.503 36.462 135.899 1.00 193.24 132 ASP C C 1
ATOM 7312 O O . ASP C 2 132 ? 118.634 35.952 136.606 1.00 194.56 132 ASP C O 1
ATOM 7317 N N . PRO C 2 133 ? 120.736 35.948 135.778 1.00 179.01 133 PRO C N 1
ATOM 7318 C CA . PRO C 2 133 ? 121.162 34.721 136.459 1.00 167.11 133 PRO C CA 1
ATOM 7319 C C . PRO C 2 133 ? 121.213 34.903 137.972 1.00 171.08 133 PRO C C 1
ATOM 7320 O O . PRO C 2 133 ? 120.793 34.020 138.717 1.00 181.58 133 PRO C O 1
ATOM 7324 N N . ALA C 2 134 ? 121.715 36.052 138.412 1.00 166.04 134 ALA C N 1
ATOM 7325 C CA . ALA C 2 134 ? 121.982 36.296 139.826 1.00 175.26 134 ALA C CA 1
ATOM 7326 C C . ALA C 2 134 ? 120.735 36.403 140.713 1.00 183.61 134 ALA C C 1
ATOM 7327 O O . ALA C 2 134 ? 120.706 35.846 141.811 1.00 188.45 134 ALA C O 1
ATOM 7329 N N . THR C 2 135 ? 119.717 37.115 140.237 1.00 184.67 135 THR C N 1
ATOM 7330 C CA . THR C 2 135 ? 118.552 37.458 141.057 1.00 186.20 135 THR C CA 1
ATOM 7331 C C . THR C 2 135 ? 117.773 36.270 141.627 1.00 184.80 135 THR C C 1
ATOM 7332 O O . THR C 2 135 ? 117.223 36.353 142.727 1.00 190.19 135 THR C O 1
ATOM 7336 N N . LEU C 2 136 ? 117.730 35.171 140.883 1.00 177.18 136 LEU C N 1
ATOM 7337 C CA . LEU C 2 136 ? 116.887 34.037 141.244 1.00 187.92 136 LEU C CA 1
ATOM 7338 C C . LEU C 2 136 ? 117.483 33.160 142.347 1.00 203.17 136 LEU C C 1
ATOM 7339 O O . LEU C 2 136 ? 116.796 32.812 143.307 1.00 207.50 136 LEU C O 1
ATOM 7344 N N . ILE C 2 137 ? 118.766 32.836 142.208 1.00 201.10 137 ILE C N 1
ATOM 7345 C CA . ILE C 2 137 ? 119.453 31.865 143.068 1.00 196.13 137 ILE C CA 1
ATOM 7346 C C . ILE C 2 137 ? 119.223 31.954 144.591 1.00 198.72 137 ILE C C 1
ATOM 7347 O O . ILE C 2 137 ? 118.882 30.944 145.208 1.00 200.98 137 ILE C O 1
ATOM 7352 N N . PRO C 2 138 ? 119.415 33.145 145.201 1.00 201.58 138 PRO C N 1
ATOM 7353 C CA . PRO C 2 138 ? 119.309 33.221 146.666 1.00 208.14 138 PRO C CA 1
ATOM 7354 C C . PRO C 2 138 ? 117.955 32.759 147.194 1.00 208.46 138 PRO C C 1
ATOM 7355 O O . PRO C 2 138 ? 117.902 31.955 148.127 1.00 211.85 138 PRO C O 1
ATOM 7359 N N . VAL C 2 139 ? 116.878 33.259 146.600 1.00 205.76 139 VAL C N 1
ATOM 7360 C CA . VAL C 2 139 ? 115.540 32.795 146.936 1.00 211.62 139 VAL C CA 1
ATOM 7361 C C . VAL C 2 139 ? 115.369 31.354 146.465 1.00 210.56 139 VAL C C 1
ATOM 7362 O O . VAL C 2 139 ? 114.801 30.522 147.171 1.00 205.48 139 VAL C O 1
ATOM 7366 N N . PHE C 2 140 ? 115.889 31.064 145.275 1.00 206.88 140 PHE C N 1
ATOM 7367 C CA . PHE C 2 140 ? 115.716 29.756 144.644 1.00 213.69 140 PHE C CA 1
ATOM 7368 C C . PHE C 2 140 ? 116.416 28.597 145.355 1.00 218.60 140 PHE C C 1
ATOM 7369 O O . PHE C 2 140 ? 115.790 27.574 145.635 1.00 219.00 140 PHE C O 1
ATOM 7377 N N . SER C 2 141 ? 117.707 28.753 145.633 1.00 217.17 141 SER C N 1
ATOM 7378 C CA . SER C 2 141 ? 118.538 27.634 146.080 1.00 221.49 141 SER C CA 1
ATOM 7379 C C . SER C 2 141 ? 118.075 27.001 147.392 1.00 224.31 141 SER C C 1
ATOM 7380 O O . SER C 2 141 ? 118.511 25.905 147.749 1.00 217.72 141 SER C O 1
ATOM 7383 N N . ARG C 2 142 ? 117.190 27.692 148.102 1.00 224.69 142 ARG C N 1
ATOM 7384 C CA . ARG C 2 142 ? 116.651 27.190 149.359 1.00 221.51 142 ARG C CA 1
ATOM 7385 C C . ARG C 2 142 ? 115.168 26.844 149.238 1.00 212.46 142 ARG C C 1
ATOM 7386 O O . ARG C 2 142 ? 114.580 26.282 150.162 1.00 206.12 142 ARG C O 1
ATOM 7394 N N . VAL C 2 143 ? 114.567 27.173 148.097 1.00 211.34 143 VAL C N 1
ATOM 7395 C CA . VAL C 2 143 ? 113.120 27.037 147.941 1.00 212.25 143 VAL C CA 1
ATOM 7396 C C . VAL C 2 143 ? 112.691 25.904 147.002 1.00 219.49 143 VAL C C 1
ATOM 7397 O O . VAL C 2 143 ? 111.526 25.502 147.004 1.00 224.88 143 VAL C O 1
ATOM 7401 N N . ARG C 2 144 ? 113.619 25.385 146.203 1.00 218.35 144 ARG C N 1
ATOM 7402 C CA . ARG C 2 144 ? 113.270 24.324 145.261 1.00 209.76 144 ARG C CA 1
ATOM 7403 C C . ARG C 2 144 ? 114.308 23.206 145.206 1.00 217.91 144 ARG C C 1
ATOM 7404 O O . ARG C 2 144 ? 115.511 23.462 145.151 1.00 223.57 144 ARG C O 1
ATOM 7412 N N . THR C 2 145 ? 113.826 21.967 145.215 1.00 220.83 145 THR C N 1
ATOM 7413 C CA . THR C 2 145 ? 114.692 20.794 145.169 1.00 217.49 145 THR C CA 1
ATOM 7414 C C . THR C 2 145 ? 114.704 20.207 143.760 1.00 216.64 145 THR C C 1
ATOM 7415 O O . THR C 2 145 ? 113.986 20.685 142.880 1.00 216.82 145 THR C O 1
ATOM 7419 N N . ASN C 2 146 ? 115.516 19.171 143.558 1.00 216.10 146 ASN C N 1
ATOM 7420 C CA . ASN C 2 146 ? 115.675 18.532 142.252 1.00 211.06 146 ASN C CA 1
ATOM 7421 C C . ASN C 2 146 ? 116.061 19.529 141.160 1.00 197.41 146 ASN C C 1
ATOM 7422 O O . ASN C 2 146 ? 115.228 19.914 140.341 1.00 190.24 146 ASN C O 1
ATOM 7427 N N . PRO C 2 147 ? 117.337 19.946 141.149 1.00 195.11 147 PRO C N 1
ATOM 7428 C CA . PRO C 2 147 ? 117.836 20.986 140.244 1.00 187.83 147 PRO C CA 1
ATOM 7429 C C . PRO C 2 147 ? 118.087 20.480 138.828 1.00 185.23 147 PRO C C 1
ATOM 7430 O O . PRO C 2 147 ? 118.632 21.227 138.009 1.00 187.22 147 PRO C O 1
ATOM 7434 N N . GLU C 2 148 ? 117.693 19.236 138.556 1.00 185.95 148 GLU C N 1
ATOM 7435 C CA . GLU C 2 148 ? 117.802 18.639 137.227 1.00 183.99 148 GLU C CA 1
ATOM 7436 C C . GLU C 2 148 ? 117.209 19.580 136.188 1.00 189.20 148 GLU C C 1
ATOM 7437 O O . GLU C 2 148 ? 117.726 19.719 135.079 1.00 191.10 148 GLU C O 1
ATOM 7443 N N . VAL C 2 149 ? 116.114 20.223 136.574 1.00 189.18 149 VAL C N 1
ATOM 7444 C CA . VAL C 2 149 ? 115.437 21.208 135.749 1.00 183.59 149 VAL C CA 1
ATOM 7445 C C . VAL C 2 149 ? 115.997 22.602 136.026 1.00 174.59 149 VAL C C 1
ATOM 7446 O O . VAL C 2 149 ? 116.185 23.407 135.113 1.00 164.91 149 VAL C O 1
ATOM 7450 N N . ALA C 2 150 ? 116.290 22.862 137.295 1.00 177.73 150 ALA C N 1
ATOM 7451 C CA . ALA C 2 150 ? 116.628 24.204 137.759 1.00 171.90 150 ALA C CA 1
ATOM 7452 C C . ALA C 2 150 ? 117.917 24.792 137.180 1.00 169.16 150 ALA C C 1
ATOM 7453 O O . ALA C 2 150 ? 117.932 25.956 136.787 1.00 169.47 150 ALA C O 1
ATOM 7455 N N . ILE C 2 151 ? 118.987 23.999 137.139 1.00 175.72 151 ILE C N 1
ATOM 7456 C CA . ILE C 2 151 ? 120.283 24.471 136.640 1.00 174.34 151 ILE C CA 1
ATOM 7457 C C . ILE C 2 151 ? 120.182 25.070 135.229 1.00 172.57 151 ILE C C 1
ATOM 7458 O O . ILE C 2 151 ? 120.865 26.050 134.893 1.00 171.81 151 ILE C O 1
ATOM 7463 N N . THR C 2 152 ? 119.305 24.481 134.420 1.00 170.21 152 THR C N 1
ATOM 7464 C CA . THR C 2 152 ? 119.058 24.936 133.057 1.00 169.91 152 THR C CA 1
ATOM 7465 C C . THR C 2 152 ? 118.652 26.405 132.997 1.00 167.43 152 THR C C 1
ATOM 7466 O O . THR C 2 152 ? 118.885 27.077 131.993 1.00 159.70 152 THR C O 1
ATOM 7470 N N . LEU C 2 153 ? 118.037 26.897 134.069 1.00 171.63 153 LEU C N 1
ATOM 7471 C CA . LEU C 2 153 ? 117.609 28.291 134.131 1.00 162.29 153 LEU C CA 1
ATOM 7472 C C . LEU C 2 153 ? 118.801 29.243 134.184 1.00 154.84 153 LEU C C 1
ATOM 7473 O O . LEU C 2 153 ? 118.869 30.198 133.412 1.00 159.00 153 LEU C O 1
ATOM 7478 N N . GLU C 2 154 ? 119.736 28.984 135.095 1.00 156.39 154 GLU C N 1
ATOM 7479 C CA . GLU C 2 154 ? 120.943 29.801 135.192 1.00 162.48 154 GLU C CA 1
ATOM 7480 C C . GLU C 2 154 ? 121.804 29.625 133.948 1.00 158.15 154 GLU C C 1
ATOM 7481 O O . GLU C 2 154 ? 122.473 30.562 133.509 1.00 155.62 154 GLU C O 1
ATOM 7487 N N . ALA C 2 155 ? 121.786 28.418 133.388 1.00 156.93 155 ALA C N 1
ATOM 7488 C CA . ALA C 2 155 ? 122.489 28.155 132.136 1.00 145.69 155 ALA C CA 1
ATOM 7489 C C . ALA C 2 155 ? 121.973 29.075 131.030 1.00 153.22 155 ALA C C 1
ATOM 7490 O O . ALA C 2 155 ? 122.738 29.837 130.430 1.00 154.49 155 ALA C O 1
ATOM 7492 N N . GLU C 2 156 ? 120.669 28.999 130.779 1.00 165.65 156 GLU C N 1
ATOM 7493 C CA . GLU C 2 156 ? 119.996 29.841 129.796 1.00 167.42 156 GLU C CA 1
ATOM 7494 C C . GLU C 2 156 ? 120.203 31.328 130.071 1.00 153.29 156 GLU C C 1
ATOM 7495 O O . GLU C 2 156 ? 120.338 32.123 129.145 1.00 144.30 156 GLU C O 1
ATOM 7501 N N . SER C 2 157 ? 120.225 31.694 131.348 1.00 144.90 157 SER C N 1
ATOM 7502 C CA . SER C 2 157 ? 120.390 33.085 131.747 1.00 148.42 157 SER C CA 1
ATOM 7503 C C . SER C 2 157 ? 121.768 33.615 131.376 1.00 152.32 157 SER C C 1
ATOM 7504 O O . SER C 2 157 ? 121.900 34.566 130.594 1.00 163.07 157 SER C O 1
ATOM 7507 N N . ILE C 2 158 ? 122.794 32.982 131.937 1.00 161.47 158 ILE C N 1
ATOM 7508 C CA . ILE C 2 158 ? 124.174 33.377 131.690 1.00 155.82 158 ILE C CA 1
ATOM 7509 C C . ILE C 2 158 ? 124.554 33.194 130.220 1.00 159.84 158 ILE C C 1
ATOM 7510 O O . ILE C 2 158 ? 125.543 33.759 129.754 1.00 161.09 158 ILE C O 1
ATOM 7515 N N . PHE C 2 159 ? 123.764 32.414 129.487 1.00 158.88 159 PHE C N 1
ATOM 7516 C CA . PHE C 2 159 ? 123.986 32.269 128.051 1.00 154.17 159 PHE C CA 1
ATOM 7517 C C . PHE C 2 159 ? 123.262 33.332 127.219 1.00 156.72 159 PHE C C 1
ATOM 7518 O O . PHE C 2 159 ? 123.716 33.680 126.131 1.00 155.60 159 PHE C O 1
ATOM 7526 N N . ASN C 2 160 ? 122.145 33.848 127.726 1.00 157.45 160 ASN C N 1
ATOM 7527 C CA . ASN C 2 160 ? 121.381 34.860 126.996 1.00 149.32 160 ASN C CA 1
ATOM 7528 C C . ASN C 2 160 ? 121.857 36.285 127.275 1.00 148.21 160 ASN C C 1
ATOM 7529 O O . ASN C 2 160 ? 121.644 37.185 126.460 1.00 149.44 160 ASN C O 1
ATOM 7534 N N . ASP C 2 161 ? 122.489 36.484 128.430 1.00 147.73 161 ASP C N 1
ATOM 7535 C CA . ASP C 2 161 ? 123.085 37.781 128.759 1.00 136.71 161 ASP C CA 1
ATOM 7536 C C . ASP C 2 161 ? 124.037 38.329 127.677 1.00 135.24 161 ASP C C 1
ATOM 7537 O O . ASP C 2 161 ? 123.864 39.463 127.228 1.00 140.25 161 ASP C O 1
ATOM 7542 N N . PRO C 2 162 ? 125.038 37.532 127.247 1.00 140.11 162 PRO C N 1
ATOM 7543 C CA . PRO C 2 162 ? 125.924 38.057 126.201 1.00 145.97 162 PRO C CA 1
ATOM 7544 C C . PRO C 2 162 ? 125.195 38.153 124.869 1.00 150.16 162 PRO C C 1
ATOM 7545 O O . PRO C 2 162 ? 125.434 39.081 124.094 1.00 154.87 162 PRO C O 1
ATOM 7549 N N . LEU C 2 163 ? 124.314 37.191 124.611 1.00 149.75 163 LEU C N 1
ATOM 7550 C CA . LEU C 2 163 ? 123.496 37.200 123.406 1.00 150.39 163 LEU C CA 1
ATOM 7551 C C . LEU C 2 163 ? 122.577 38.416 123.398 1.00 162.81 163 LEU C C 1
ATOM 7552 O O . LEU C 2 163 ? 122.263 38.958 122.340 1.00 165.15 163 LEU C O 1
ATOM 7557 N N . GLY C 2 164 ? 122.156 38.843 124.585 1.00 158.95 164 GLY C N 1
ATOM 7558 C CA . GLY C 2 164 ? 121.360 40.048 124.726 1.00 146.26 164 GLY C CA 1
ATOM 7559 C C . GLY C 2 164 ? 122.124 41.288 124.302 1.00 145.90 164 GLY C C 1
ATOM 7560 O O . GLY C 2 164 ? 121.541 42.232 123.770 1.00 146.62 164 GLY C O 1
ATOM 7561 N N . ILE C 2 165 ? 123.433 41.281 124.538 1.00 147.54 165 ILE C N 1
ATOM 7562 C CA . ILE C 2 165 ? 124.297 42.396 124.163 1.00 152.66 165 ILE C CA 1
ATOM 7563 C C . ILE C 2 165 ? 124.439 42.508 122.647 1.00 156.01 165 ILE C C 1
ATOM 7564 O O . ILE C 2 165 ? 124.087 43.529 122.055 1.00 166.26 165 ILE C O 1
ATOM 7569 N N . VAL C 2 166 ? 124.967 41.452 122.033 1.00 148.26 166 VAL C N 1
ATOM 7570 C CA . VAL C 2 166 ? 125.207 41.416 120.591 1.00 158.60 166 VAL C CA 1
ATOM 7571 C C . VAL C 2 166 ? 123.943 41.716 119.793 1.00 160.27 166 VAL C C 1
ATOM 7572 O O . VAL C 2 166 ? 123.941 42.594 118.932 1.00 162.01 166 VAL C O 1
ATOM 7576 N N . SER C 2 167 ? 122.873 40.985 120.093 1.00 142.19 167 SER C N 1
ATOM 7577 C CA . SER C 2 167 ? 121.584 41.177 119.434 1.00 149.86 167 SER C CA 1
ATOM 7578 C C . SER C 2 167 ? 121.138 42.635 119.500 1.00 150.91 167 SER C C 1
ATOM 7579 O O . SER C 2 167 ? 120.648 43.188 118.514 1.00 154.65 167 SER C O 1
ATOM 7582 N N . THR C 2 168 ? 121.320 43.252 120.664 1.00 143.73 168 THR C N 1
ATOM 7583 C CA . THR C 2 168 ? 121.025 44.668 120.842 1.00 137.97 168 THR C CA 1
ATOM 7584 C C . THR C 2 168 ? 122.030 45.517 120.067 1.00 136.94 168 THR C C 1
ATOM 7585 O O . THR C 2 168 ? 121.664 46.510 119.435 1.00 148.64 168 THR C O 1
ATOM 7589 N N . SER C 2 169 ? 123.297 45.116 120.118 1.00 141.29 169 SER C N 1
ATOM 7590 C CA . SER C 2 169 ? 124.352 45.813 119.391 1.00 151.54 169 SER C CA 1
ATOM 7591 C C . SER C 2 169 ? 124.176 45.678 117.880 1.00 151.58 169 SER C C 1
ATOM 7592 O O . SER C 2 169 ? 124.692 46.492 117.115 1.00 148.33 169 SER C O 1
ATOM 7595 N N . VAL C 2 170 ? 123.448 44.646 117.460 1.00 143.19 170 VAL C N 1
ATOM 7596 C CA . VAL C 2 170 ? 123.165 44.423 116.045 1.00 154.28 170 VAL C CA 1
ATOM 7597 C C . VAL C 2 170 ? 122.192 45.462 115.490 1.00 160.46 170 VAL C C 1
ATOM 7598 O O . VAL C 2 170 ? 122.452 46.070 114.449 1.00 155.07 170 VAL C O 1
ATOM 7602 N N . ILE C 2 171 ? 121.075 45.657 116.187 1.00 158.65 171 ILE C N 1
ATOM 7603 C CA . ILE C 2 171 ? 120.024 46.562 115.733 1.00 146.26 171 ILE C CA 1
ATOM 7604 C C . ILE C 2 171 ? 120.542 47.979 115.495 1.00 151.09 171 ILE C C 1
ATOM 7605 O O . ILE C 2 171 ? 120.227 48.599 114.477 1.00 156.69 171 ILE C O 1
ATOM 7610 N N . LEU C 2 172 ? 121.343 48.477 116.433 1.00 159.05 172 LEU C N 1
ATOM 7611 C CA . LEU C 2 172 ? 121.865 49.840 116.366 1.00 165.92 172 LEU C CA 1
ATOM 7612 C C . LEU C 2 172 ? 122.647 50.116 115.081 1.00 170.18 172 LEU C C 1
ATOM 7613 O O . LEU C 2 172 ? 122.747 51.265 114.646 1.00 167.66 172 LEU C O 1
ATOM 7618 N N . GLY C 2 173 ? 123.190 49.061 114.480 1.00 169.76 173 GLY C N 1
ATOM 7619 C CA . GLY C 2 173 ? 123.922 49.173 113.231 1.00 170.10 173 GLY C CA 1
ATOM 7620 C C . GLY C 2 173 ? 123.091 49.801 112.129 1.00 174.93 173 GLY C C 1
ATOM 7621 O O . GLY C 2 173 ? 123.478 50.815 111.549 1.00 173.23 173 GLY C O 1
ATOM 7622 N N . LEU C 2 174 ? 121.943 49.197 111.841 1.00 175.83 174 LEU C N 1
ATOM 7623 C CA . LEU C 2 174 ? 121.019 49.758 110.865 1.00 170.81 174 LEU C CA 1
ATOM 7624 C C . LEU C 2 174 ? 120.253 50.930 111.470 1.00 164.64 174 LEU C C 1
ATOM 7625 O O . LEU C 2 174 ? 119.738 51.783 110.748 1.00 172.57 174 LEU C O 1
ATOM 7630 N N . PHE C 2 175 ? 120.184 50.970 112.797 1.00 159.14 175 PHE C N 1
ATOM 7631 C CA . PHE C 2 175 ? 119.415 51.998 113.490 1.00 151.62 175 PHE C CA 1
ATOM 7632 C C . PHE C 2 175 ? 120.160 53.328 113.528 1.00 149.91 175 PHE C C 1
ATOM 7633 O O . PHE C 2 175 ? 120.485 53.839 114.601 1.00 151.94 175 PHE C O 1
ATOM 7641 N N . GLY C 2 176 ? 120.430 53.878 112.348 1.00 163.92 176 GLY C N 1
ATOM 7642 C CA . GLY C 2 176 ? 121.030 55.192 112.229 1.00 172.78 176 GLY C CA 1
ATOM 7643 C C . GLY C 2 176 ? 122.413 55.344 112.835 1.00 162.91 176 GLY C C 1
ATOM 7644 O O . GLY C 2 176 ? 122.670 56.311 113.554 1.00 154.32 176 GLY C O 1
ATOM 7645 N N . LEU C 2 177 ? 123.306 54.401 112.548 1.00 166.11 177 LEU C N 1
ATOM 7646 C CA . LEU C 2 177 ? 124.678 54.484 113.042 1.00 177.34 177 LEU C CA 1
ATOM 7647 C C . LEU C 2 177 ? 125.707 54.020 112.010 1.00 186.68 177 LEU C C 1
ATOM 7648 O O . LEU C 2 177 ? 126.061 54.764 111.095 1.00 183.11 177 LEU C O 1
ATOM 7653 N N . PHE C 2 178 ? 126.183 52.788 112.162 1.00 188.43 178 PHE C N 1
ATOM 7654 C CA . PHE C 2 178 ? 127.266 52.280 111.325 1.00 186.50 178 PHE C CA 1
ATOM 7655 C C . PHE C 2 178 ? 126.874 50.983 110.622 1.00 191.61 178 PHE C C 1
ATOM 7656 O O . PHE C 2 178 ? 126.220 50.127 111.216 1.00 188.60 178 PHE C O 1
ATOM 7664 N N . SER C 2 179 ? 127.291 50.842 109.365 1.00 193.67 179 SER C N 1
ATOM 7665 C CA . SER C 2 179 ? 126.927 49.692 108.533 1.00 189.58 179 SER C CA 1
ATOM 7666 C C . SER C 2 179 ? 125.413 49.492 108.486 1.00 192.49 179 SER C C 1
ATOM 7667 O O . SER C 2 179 ? 124.870 48.608 109.148 1.00 192.29 179 SER C O 1
ATOM 7670 N N . SER C 2 180 ? 124.743 50.319 107.689 1.00 196.03 180 SER C N 1
ATOM 7671 C CA . SER C 2 180 ? 123.284 50.353 107.656 1.00 197.19 180 SER C CA 1
ATOM 7672 C C . SER C 2 180 ? 122.662 49.238 106.818 1.00 199.54 180 SER C C 1
ATOM 7673 O O . SER C 2 180 ? 123.186 48.870 105.765 1.00 200.01 180 SER C O 1
ATOM 7676 N N . SER C 2 181 ? 121.544 48.707 107.308 1.00 195.12 181 SER C N 1
ATOM 7677 C CA . SER C 2 181 ? 120.736 47.718 106.592 1.00 199.77 181 SER C CA 1
ATOM 7678 C C . SER C 2 181 ? 121.461 46.407 106.281 1.00 209.24 181 SER C C 1
ATOM 7679 O O . SER C 2 181 ? 120.974 45.593 105.497 1.00 214.57 181 SER C O 1
ATOM 7682 N N . ASN C 2 182 ? 122.619 46.206 106.900 1.00 200.76 182 ASN C N 1
ATOM 7683 C CA . ASN C 2 182 ? 123.346 44.948 106.765 1.00 191.67 182 ASN C CA 1
ATOM 7684 C C . ASN C 2 182 ? 123.648 44.321 108.125 1.00 180.28 182 ASN C C 1
ATOM 7685 O O . ASN C 2 182 ? 124.799 44.276 108.555 1.00 182.66 182 ASN C O 1
ATOM 7690 N N . PRO C 2 183 ? 122.605 43.822 108.804 1.00 173.07 183 PRO C N 1
ATOM 7691 C CA . PRO C 2 183 ? 122.761 43.343 110.181 1.00 172.27 183 PRO C CA 1
ATOM 7692 C C . PRO C 2 183 ? 123.498 42.010 110.277 1.00 168.94 183 PRO C C 1
ATOM 7693 O O . PRO C 2 183 ? 124.257 41.808 111.225 1.00 166.21 183 PRO C O 1
ATOM 7697 N N . LEU C 2 184 ? 123.280 41.122 109.311 1.00 157.77 184 LEU C N 1
ATOM 7698 C CA . LEU C 2 184 ? 123.847 39.775 109.360 1.00 153.13 184 LEU C CA 1
ATOM 7699 C C . LEU C 2 184 ? 125.377 39.751 109.339 1.00 162.66 184 LEU C C 1
ATOM 7700 O O . LEU C 2 184 ? 125.998 39.100 110.181 1.00 171.80 184 LEU C O 1
ATOM 7705 N N . ILE C 2 185 ? 125.977 40.455 108.383 1.00 158.09 185 ILE C N 1
ATOM 7706 C CA . ILE C 2 185 ? 127.434 40.521 108.285 1.00 164.06 185 ILE C CA 1
ATOM 7707 C C . ILE C 2 185 ? 128.069 41.031 109.582 1.00 166.40 185 ILE C C 1
ATOM 7708 O O . ILE C 2 185 ? 128.953 40.380 110.144 1.00 169.25 185 ILE C O 1
ATOM 7713 N N . ASP C 2 186 ? 127.597 42.177 110.065 1.00 153.07 186 ASP C N 1
ATOM 7714 C CA . ASP C 2 186 ? 128.114 42.761 111.299 1.00 161.20 186 ASP C CA 1
ATOM 7715 C C . ASP C 2 186 ? 127.868 41.869 112.516 1.00 164.42 186 ASP C C 1
ATOM 7716 O O . ASP C 2 186 ? 128.667 41.856 113.451 1.00 167.86 186 ASP C O 1
ATOM 7721 N N . LEU C 2 187 ? 126.766 41.123 112.501 1.00 155.38 187 LEU C N 1
ATOM 7722 C CA . LEU C 2 187 ? 126.490 40.157 113.560 1.00 145.62 187 LEU C CA 1
ATOM 7723 C C . LEU C 2 187 ? 127.561 39.075 113.554 1.00 142.43 187 LEU C C 1
ATOM 7724 O O . LEU C 2 187 ? 128.134 38.752 114.594 1.00 149.25 187 LEU C O 1
ATOM 7729 N N . ILE C 2 188 ? 127.825 38.524 112.372 1.00 146.83 188 ILE C N 1
ATOM 7730 C CA . ILE C 2 188 ? 128.841 37.490 112.211 1.00 152.43 188 ILE C CA 1
ATOM 7731 C C . ILE C 2 188 ? 130.217 37.989 112.659 1.00 156.00 188 ILE C C 1
ATOM 7732 O O . ILE C 2 188 ? 130.956 37.266 113.331 1.00 154.35 188 ILE C O 1
ATOM 7737 N N . THR C 2 189 ? 130.551 39.225 112.294 1.00 146.45 189 THR C N 1
ATOM 7738 C CA . THR C 2 189 ? 131.800 39.835 112.738 1.00 152.15 189 THR C CA 1
ATOM 7739 C C . THR C 2 189 ? 131.838 39.917 114.261 1.00 159.13 189 THR C C 1
ATOM 7740 O O . THR C 2 189 ? 132.841 39.571 114.889 1.00 160.33 189 THR C O 1
ATOM 7744 N N . LEU C 2 190 ? 130.731 40.367 114.844 1.00 156.04 190 LEU C N 1
ATOM 7745 C CA . LEU C 2 190 ? 130.628 40.541 116.290 1.00 155.03 190 LEU C CA 1
ATOM 7746 C C . LEU C 2 190 ? 130.771 39.231 117.064 1.00 150.66 190 LEU C C 1
ATOM 7747 O O . LEU C 2 190 ? 131.751 39.033 117.780 1.00 158.17 190 LEU C O 1
ATOM 7752 N N . ALA C 2 191 ? 129.792 38.345 116.920 1.00 130.58 191 ALA C N 1
ATOM 7753 C CA . ALA C 2 191 ? 129.800 37.067 117.624 1.00 116.40 191 ALA C CA 1
ATOM 7754 C C . ALA C 2 191 ? 131.009 36.213 117.246 1.00 128.12 191 ALA C C 1
ATOM 7755 O O . ALA C 2 191 ? 131.740 35.739 118.120 1.00 140.85 191 ALA C O 1
ATOM 7757 N N . GLY C 2 192 ? 131.213 36.022 115.945 1.00 128.05 192 GLY C N 1
ATOM 7758 C CA . GLY C 2 192 ? 132.321 35.224 115.450 1.00 126.92 192 GLY C CA 1
ATOM 7759 C C . GLY C 2 192 ? 133.671 35.715 115.934 1.00 130.28 192 GLY C C 1
ATOM 7760 O O . GLY C 2 192 ? 134.473 34.933 116.448 1.00 136.04 192 GLY C O 1
ATOM 7761 N N . GLY C 2 193 ? 133.923 37.011 115.773 1.00 135.92 193 GLY C N 1
ATOM 7762 C CA . GLY C 2 193 ? 135.169 37.596 116.231 1.00 147.47 193 GLY C CA 1
ATOM 7763 C C . GLY C 2 193 ? 135.313 37.506 117.738 1.00 147.39 193 GLY C C 1
ATOM 7764 O O . GLY C 2 193 ? 136.419 37.355 118.258 1.00 145.03 193 GLY C O 1
ATOM 7765 N N . ALA C 2 194 ? 134.189 37.597 118.441 1.00 147.31 194 ALA C N 1
ATOM 7766 C CA . ALA C 2 194 ? 134.187 37.496 119.897 1.00 143.40 194 ALA C CA 1
ATOM 7767 C C . ALA C 2 194 ? 134.607 36.100 120.343 1.00 145.57 194 ALA C C 1
ATOM 7768 O O . ALA C 2 194 ? 135.316 35.944 121.338 1.00 155.16 194 ALA C O 1
ATOM 7770 N N . ILE C 2 195 ? 134.161 35.089 119.603 1.00 127.29 195 ILE C N 1
ATOM 7771 C CA . ILE C 2 195 ? 134.553 33.711 119.870 1.00 135.80 195 ILE C CA 1
ATOM 7772 C C . ILE C 2 195 ? 136.030 33.488 119.540 1.00 139.14 195 ILE C C 1
ATOM 7773 O O . ILE C 2 195 ? 136.794 32.989 120.372 1.00 144.27 195 ILE C O 1
ATOM 7778 N N . VAL C 2 196 ? 136.423 33.865 118.325 1.00 128.15 196 VAL C N 1
ATOM 7779 C CA . VAL C 2 196 ? 137.800 33.687 117.864 1.00 134.65 196 VAL C CA 1
ATOM 7780 C C . VAL C 2 196 ? 138.819 34.381 118.769 1.00 141.48 196 VAL C C 1
ATOM 7781 O O . VAL C 2 196 ? 139.694 33.728 119.335 1.00 153.34 196 VAL C O 1
ATOM 7785 N N . VAL C 2 197 ? 138.701 35.699 118.903 1.00 128.28 197 VAL C N 1
ATOM 7786 C CA . VAL C 2 197 ? 139.610 36.476 119.742 1.00 131.56 197 VAL C CA 1
ATOM 7787 C C . VAL C 2 197 ? 139.456 36.099 121.213 1.00 137.87 197 VAL C C 1
ATOM 7788 O O . VAL C 2 197 ? 140.444 36.035 121.954 1.00 140.79 197 VAL C O 1
ATOM 7792 N N . GLY C 2 198 ? 138.214 35.848 121.624 1.00 129.26 198 GLY C N 1
ATOM 7793 C CA . GLY C 2 198 ? 137.924 35.433 122.984 1.00 132.38 198 GLY C CA 1
ATOM 7794 C C . GLY C 2 198 ? 138.738 34.223 123.397 1.00 139.06 198 GLY C C 1
ATOM 7795 O O . GLY C 2 198 ? 139.464 34.274 124.390 1.00 135.91 198 GLY C O 1
ATOM 7796 N N . LEU C 2 199 ? 138.629 33.141 122.629 1.00 142.81 199 LEU C N 1
ATOM 7797 C CA . LEU C 2 199 ? 139.427 31.944 122.876 1.00 131.65 199 LEU C CA 1
ATOM 7798 C C . LEU C 2 199 ? 140.918 32.213 122.670 1.00 125.14 199 LEU C C 1
ATOM 7799 O O . LEU C 2 199 ? 141.759 31.656 123.380 1.00 122.43 199 LEU C O 1
ATOM 7804 N N . LEU C 2 200 ? 141.234 33.062 121.694 1.00 133.38 200 LEU C N 1
ATOM 7805 C CA . LEU C 2 200 ? 142.617 33.392 121.355 1.00 140.67 200 LEU C CA 1
ATOM 7806 C C . LEU C 2 200 ? 143.370 33.918 122.572 1.00 143.66 200 LEU C C 1
ATOM 7807 O O . LEU C 2 200 ? 144.508 33.521 122.831 1.00 144.11 200 LEU C O 1
ATOM 7812 N N . LEU C 2 201 ? 142.728 34.815 123.314 1.00 137.99 201 LEU C N 1
ATOM 7813 C CA . LEU C 2 201 ? 143.308 35.343 124.544 1.00 142.65 201 LEU C CA 1
ATOM 7814 C C . LEU C 2 201 ? 143.115 34.357 125.693 1.00 148.04 201 LEU C C 1
ATOM 7815 O O . LEU C 2 201 ? 143.971 34.235 126.573 1.00 146.31 201 LEU C O 1
ATOM 7820 N N . ALA C 2 202 ? 141.987 33.652 125.671 1.00 147.27 202 ALA C N 1
ATOM 7821 C CA . ALA C 2 202 ? 141.625 32.732 126.746 1.00 139.20 202 ALA C CA 1
ATOM 7822 C C . ALA C 2 202 ? 142.650 31.621 126.955 1.00 136.45 202 ALA C C 1
ATOM 7823 O O . ALA C 2 202 ? 143.041 31.345 128.088 1.00 136.14 202 ALA C O 1
ATOM 7825 N N . LYS C 2 203 ? 143.071 30.979 125.868 1.00 133.34 203 LYS C N 1
ATOM 7826 C CA . LYS C 2 203 ? 144.046 29.894 125.950 1.00 133.93 203 LYS C CA 1
ATOM 7827 C C . LYS C 2 203 ? 145.428 30.404 126.356 1.00 130.75 203 LYS C C 1
ATOM 7828 O O . LYS C 2 203 ? 146.176 29.711 127.056 1.00 138.15 203 LYS C O 1
ATOM 7834 N N . ILE C 2 204 ? 145.762 31.611 125.906 1.00 137.34 204 ILE C N 1
ATOM 7835 C CA . ILE C 2 204 ? 146.988 32.272 126.333 1.00 144.76 204 ILE C CA 1
ATOM 7836 C C . ILE C 2 204 ? 146.968 32.418 127.850 1.00 137.43 204 ILE C C 1
ATOM 7837 O O . ILE C 2 204 ? 147.936 32.066 128.527 1.00 140.18 204 ILE C O 1
ATOM 7842 N N . TYR C 2 205 ? 145.853 32.921 128.376 1.00 133.50 205 TYR C N 1
ATOM 7843 C CA . TYR C 2 205 ? 145.673 33.031 129.820 1.00 139.97 205 TYR C CA 1
ATOM 7844 C C . TYR C 2 205 ? 145.758 31.670 130.504 1.00 134.20 205 TYR C C 1
ATOM 7845 O O . TYR C 2 205 ? 146.318 31.548 131.592 1.00 138.36 205 TYR C O 1
ATOM 7854 N N . GLU C 2 206 ? 145.203 30.651 129.856 1.00 125.96 206 GLU C N 1
ATOM 7855 C CA . GLU C 2 206 ? 145.217 29.297 130.389 1.00 122.17 206 GLU C CA 1
ATOM 7856 C C . GLU C 2 206 ? 146.643 28.796 130.575 1.00 129.26 206 GLU C C 1
ATOM 7857 O O . GLU C 2 206 ? 146.969 28.212 131.610 1.00 147.45 206 GLU C O 1
ATOM 7863 N N . LYS C 2 207 ? 147.496 29.037 129.582 1.00 137.73 207 LYS C N 1
ATOM 7864 C CA . LYS C 2 207 ? 148.864 28.531 129.644 1.00 143.86 207 LYS C CA 1
ATOM 7865 C C . LYS C 2 207 ? 149.806 29.413 130.468 1.00 163.76 207 LYS C C 1
ATOM 7866 O O . LYS C 2 207 ? 150.975 29.070 130.648 1.00 175.25 207 LYS C O 1
ATOM 7872 N N . ILE C 2 208 ? 149.302 30.539 130.968 1.00 151.55 208 ILE C N 1
ATOM 7873 C CA . ILE C 2 208 ? 150.119 31.442 131.782 1.00 139.72 208 ILE C CA 1
ATOM 7874 C C . ILE C 2 208 ? 149.558 31.656 133.190 1.00 129.51 208 ILE C C 1
ATOM 7875 O O . ILE C 2 208 ? 149.949 32.597 133.885 1.00 137.89 208 ILE C O 1
ATOM 7880 N N . ILE C 2 209 ? 148.648 30.780 133.609 1.00 122.35 209 ILE C N 1
ATOM 7881 C CA . ILE C 2 209 ? 148.050 30.867 134.941 1.00 125.03 209 ILE C CA 1
ATOM 7882 C C . ILE C 2 209 ? 148.257 29.573 135.733 1.00 143.77 209 ILE C C 1
ATOM 7883 O O . ILE C 2 209 ? 148.669 29.604 136.894 1.00 145.48 209 ILE C O 1
ATOM 7888 N N . ILE C 2 210 ? 147.972 28.438 135.102 1.00 130.80 210 ILE C N 1
ATOM 7889 C CA . ILE C 2 210 ? 148.210 27.141 135.725 1.00 126.75 210 ILE C CA 1
ATOM 7890 C C . ILE C 2 210 ? 149.705 26.844 135.796 1.00 137.50 210 ILE C C 1
ATOM 7891 O O . ILE C 2 210 ? 150.161 26.120 136.680 1.00 146.85 210 ILE C O 1
ATOM 7896 N N . HIS C 2 211 ? 150.463 27.415 134.864 1.00 141.33 211 HIS C N 1
ATOM 7897 C CA . HIS C 2 211 ? 151.893 27.145 134.760 1.00 156.40 211 HIS C CA 1
ATOM 7898 C C . HIS C 2 211 ? 152.676 27.721 135.939 1.00 159.74 211 HIS C C 1
ATOM 7899 O O . HIS C 2 211 ? 153.640 27.114 136.404 1.00 175.23 211 HIS C O 1
ATOM 7906 N N . CYS C 2 212 ? 152.266 28.895 136.414 1.00 139.02 212 CYS C N 1
ATOM 7907 C CA . CYS C 2 212 ? 152.881 29.495 137.595 1.00 146.78 212 CYS C CA 1
ATOM 7908 C C . CYS C 2 212 ? 151.867 29.547 138.733 1.00 144.75 212 CYS C C 1
ATOM 7909 O O . CYS C 2 212 ? 150.756 29.046 138.593 1.00 125.05 212 CYS C O 1
ATOM 7912 N N . ASP C 2 213 ? 152.242 30.151 139.857 1.00 147.72 213 ASP C N 1
ATOM 7913 C CA . ASP C 2 213 ? 151.346 30.207 141.010 1.00 139.75 213 ASP C CA 1
ATOM 7914 C C . ASP C 2 213 ? 150.713 31.587 141.191 1.00 151.49 213 ASP C C 1
ATOM 7915 O O . ASP C 2 213 ? 151.162 32.382 142.016 1.00 160.08 213 ASP C O 1
ATOM 7920 N N . PHE C 2 214 ? 149.665 31.864 140.419 1.00 158.17 214 PHE C N 1
ATOM 7921 C CA . PHE C 2 214 ? 148.946 33.131 140.524 1.00 132.64 214 PHE C CA 1
ATOM 7922 C C . PHE C 2 214 ? 147.996 33.151 141.720 1.00 141.27 214 PHE C C 1
ATOM 7923 O O . PHE C 2 214 ? 147.381 32.141 142.057 1.00 156.81 214 PHE C O 1
ATOM 7931 N N . HIS C 2 215 ? 147.901 34.308 142.365 1.00 122.18 215 HIS C N 1
ATOM 7932 C CA . HIS C 2 215 ? 146.905 34.557 143.403 1.00 131.12 215 HIS C CA 1
ATOM 7933 C C . HIS C 2 215 ? 146.842 36.054 143.660 1.00 144.37 215 HIS C C 1
ATOM 7934 O O . HIS C 2 215 ? 147.880 36.717 143.709 1.00 157.49 215 HIS C O 1
ATOM 7941 N N . GLU C 2 216 ? 145.627 36.588 143.781 1.00 141.07 216 GLU C N 1
ATOM 7942 C CA . GLU C 2 216 ? 145.402 38.030 143.944 1.00 140.29 216 GLU C CA 1
ATOM 7943 C C . GLU C 2 216 ? 145.875 38.847 142.733 1.00 140.08 216 GLU C C 1
ATOM 7944 O O . GLU C 2 216 ? 145.147 39.706 142.231 1.00 150.98 216 GLU C O 1
ATOM 7950 N N . TYR C 2 217 ? 147.088 38.569 142.265 1.00 128.61 217 TYR C N 1
ATOM 7951 C CA . TYR C 2 217 ? 147.632 39.207 141.071 1.00 128.76 217 TYR C CA 1
ATOM 7952 C C . TYR C 2 217 ? 146.890 38.774 139.808 1.00 136.64 217 TYR C C 1
ATOM 7953 O O . TYR C 2 217 ? 147.110 39.326 138.728 1.00 152.89 217 TYR C O 1
ATOM 7962 N N . VAL C 2 218 ? 146.019 37.780 139.943 1.00 123.12 218 VAL C N 1
ATOM 7963 C CA . VAL C 2 218 ? 145.236 37.298 138.814 1.00 117.23 218 VAL C CA 1
ATOM 7964 C C . VAL C 2 218 ? 144.142 38.301 138.432 1.00 133.43 218 VAL C C 1
ATOM 7965 O O . VAL C 2 218 ? 143.828 38.466 137.256 1.00 138.64 218 VAL C O 1
ATOM 7969 N N . ALA C 2 219 ? 143.587 38.984 139.430 1.00 131.80 219 ALA C N 1
ATOM 7970 C CA . ALA C 2 219 ? 142.519 39.960 139.207 1.00 131.73 219 ALA C CA 1
ATOM 7971 C C . ALA C 2 219 ? 142.842 41.073 138.191 1.00 134.70 219 ALA C C 1
ATOM 7972 O O . ALA C 2 219 ? 142.040 41.331 137.290 1.00 121.20 219 ALA C O 1
ATOM 7974 N N . PRO C 2 220 ? 144.007 41.739 138.328 1.00 136.97 220 PRO C N 1
ATOM 7975 C CA . PRO C 2 220 ? 144.329 42.767 137.331 1.00 133.02 220 PRO C CA 1
ATOM 7976 C C . PRO C 2 220 ? 144.546 42.164 135.947 1.00 129.59 220 PRO C C 1
ATOM 7977 O O . PRO C 2 220 ? 144.285 42.824 134.939 1.00 144.21 220 PRO C O 1
ATOM 7981 N N . LEU C 2 221 ? 145.020 40.922 135.904 1.00 116.04 221 LEU C N 1
ATOM 7982 C CA . LEU C 2 221 ? 145.228 40.227 134.639 1.00 118.35 221 LEU C CA 1
ATOM 7983 C C . LEU C 2 221 ? 143.891 39.979 133.938 1.00 124.89 221 LEU C C 1
ATOM 7984 O O . LEU C 2 221 ? 143.734 40.278 132.750 1.00 132.28 221 LEU C O 1
ATOM 7989 N N . VAL C 2 222 ? 142.930 39.449 134.690 1.00 128.10 222 VAL C N 1
ATOM 7990 C CA . VAL C 2 222 ? 141.601 39.159 134.165 1.00 131.15 222 VAL C CA 1
ATOM 7991 C C . VAL C 2 222 ? 140.859 40.433 133.764 1.00 133.08 222 VAL C C 1
ATOM 7992 O O . VAL C 2 222 ? 140.444 40.580 132.612 1.00 134.06 222 VAL C O 1
ATOM 7996 N N . LEU C 2 223 ? 140.691 41.344 134.721 1.00 126.49 223 LEU C N 1
ATOM 7997 C CA . LEU C 2 223 ? 139.970 42.590 134.478 1.00 118.90 223 LEU C CA 1
ATOM 7998 C C . LEU C 2 223 ? 140.609 43.399 133.355 1.00 117.97 223 LEU C C 1
ATOM 7999 O O . LEU C 2 223 ? 139.917 43.869 132.449 1.00 137.35 223 LEU C O 1
ATOM 8004 N N . GLY C 2 224 ? 141.928 43.556 133.419 1.00 123.47 224 GLY C N 1
ATOM 8005 C CA . GLY C 2 224 ? 142.660 44.252 132.379 1.00 115.62 224 GLY C CA 1
ATOM 8006 C C . GLY C 2 224 ? 142.505 43.572 131.035 1.00 118.40 224 GLY C C 1
ATOM 8007 O O . GLY C 2 224 ? 142.488 44.233 129.993 1.00 125.92 224 GLY C O 1
ATOM 8008 N N . GLY C 2 225 ? 142.392 42.246 131.056 1.00 125.95 225 GLY C N 1
ATOM 8009 C CA . GLY C 2 225 ? 142.146 41.494 129.841 1.00 127.59 225 GLY C CA 1
ATOM 8010 C C . GLY C 2 225 ? 140.791 41.827 129.245 1.00 107.10 225 GLY C C 1
ATOM 8011 O O . GLY C 2 225 ? 140.666 42.034 128.037 1.00 115.36 225 GLY C O 1
ATOM 8012 N N . ALA C 2 226 ? 139.776 41.884 130.102 1.00 108.30 226 ALA C N 1
ATOM 8013 C CA . ALA C 2 226 ? 138.423 42.222 129.679 1.00 120.53 226 ALA C CA 1
ATOM 8014 C C . ALA C 2 226 ? 138.374 43.629 129.091 1.00 111.19 226 ALA C C 1
ATOM 8015 O O . ALA C 2 226 ? 137.778 43.850 128.030 1.00 118.28 226 ALA C O 1
ATOM 8017 N N . MET C 2 227 ? 138.995 44.572 129.795 1.00 115.93 227 MET C N 1
ATOM 8018 C CA . MET C 2 227 ? 139.124 45.945 129.320 1.00 119.57 227 MET C CA 1
ATOM 8019 C C . MET C 2 227 ? 139.768 45.984 127.939 1.00 126.21 227 MET C C 1
ATOM 8020 O O . MET C 2 227 ? 139.264 46.637 127.020 1.00 144.44 227 MET C O 1
ATOM 8025 N N . LEU C 2 228 ? 140.889 45.280 127.805 1.00 113.29 228 LEU C N 1
ATOM 8026 C CA . LEU C 2 228 ? 141.657 45.269 126.566 1.00 111.43 228 LEU C CA 1
ATOM 8027 C C . LEU C 2 228 ? 140.841 44.713 125.402 1.00 104.72 228 LEU C C 1
ATOM 8028 O O . LEU C 2 228 ? 140.772 45.327 124.336 1.00 122.30 228 LEU C O 1
ATOM 8033 N N . LEU C 2 229 ? 140.221 43.556 125.615 1.00 105.88 229 LEU C N 1
ATOM 8034 C CA . LEU C 2 229 ? 139.409 42.919 124.584 1.00 122.59 229 LEU C CA 1
ATOM 8035 C C . LEU C 2 229 ? 138.213 43.779 124.179 1.00 129.19 229 LEU C C 1
ATOM 8036 O O . LEU C 2 229 ? 137.905 43.903 122.989 1.00 142.49 229 LEU C O 1
ATOM 8041 N N . LEU C 2 230 ? 137.541 44.367 125.167 1.00 122.34 230 LEU C N 1
ATOM 8042 C CA . LEU C 2 230 ? 136.408 45.245 124.894 1.00 124.87 230 LEU C CA 1
ATOM 8043 C C . LEU C 2 230 ? 136.848 46.443 124.062 1.00 122.87 230 LEU C C 1
ATOM 8044 O O . LEU C 2 230 ? 136.164 46.842 123.118 1.00 128.57 230 LEU C O 1
ATOM 8049 N N . TYR C 2 231 ? 137.994 47.010 124.421 1.00 118.84 231 TYR C N 1
ATOM 8050 C CA . TYR C 2 231 ? 138.554 48.135 123.686 1.00 123.00 231 TYR C CA 1
ATOM 8051 C C . TYR C 2 231 ? 138.879 47.772 122.242 1.00 127.65 231 TYR C C 1
ATOM 8052 O O . TYR C 2 231 ? 138.513 48.498 121.320 1.00 158.77 231 TYR C O 1
ATOM 8061 N N . VAL C 2 232 ? 139.572 46.654 122.054 1.00 115.93 232 VAL C N 1
ATOM 8062 C CA . VAL C 2 232 ? 139.963 46.204 120.722 1.00 126.27 232 VAL C CA 1
ATOM 8063 C C . VAL C 2 232 ? 138.752 45.931 119.834 1.00 147.09 232 VAL C C 1
ATOM 8064 O O . VAL C 2 232 ? 138.678 46.415 118.702 1.00 159.08 232 VAL C O 1
ATOM 8068 N N . GLY C 2 233 ? 137.802 45.162 120.356 1.00 151.53 233 GLY C N 1
ATOM 8069 C CA . GLY C 2 233 ? 136.635 44.774 119.586 1.00 152.89 233 GLY C CA 1
ATOM 8070 C C . GLY C 2 233 ? 135.705 45.915 119.219 1.00 148.90 233 GLY C C 1
ATOM 8071 O O . GLY C 2 233 ? 135.109 45.911 118.142 1.00 153.04 233 GLY C O 1
ATOM 8072 N N . ASP C 2 234 ? 135.576 46.894 120.109 1.00 132.37 234 ASP C N 1
ATOM 8073 C CA . ASP C 2 234 ? 134.616 47.975 119.908 1.00 145.61 234 ASP C CA 1
ATOM 8074 C C . ASP C 2 234 ? 135.251 49.350 119.664 1.00 151.09 234 ASP C C 1
ATOM 8075 O O . ASP C 2 234 ? 134.679 50.367 120.062 1.00 150.17 234 ASP C O 1
ATOM 8080 N N . ASP C 2 235 ? 136.412 49.393 119.010 1.00 142.66 235 ASP C N 1
ATOM 8081 C CA . ASP C 2 235 ? 137.070 50.676 118.735 1.00 144.46 235 ASP C CA 1
ATOM 8082 C C . ASP C 2 235 ? 138.114 50.655 117.612 1.00 158.20 235 ASP C C 1
ATOM 8083 O O . ASP C 2 235 ? 137.863 51.152 116.513 1.00 181.67 235 ASP C O 1
ATOM 8088 N N . LEU C 2 236 ? 139.290 50.103 117.900 1.00 144.44 236 LEU C N 1
ATOM 8089 C CA . LEU C 2 236 ? 140.411 50.166 116.961 1.00 154.20 236 LEU C CA 1
ATOM 8090 C C . LEU C 2 236 ? 140.261 49.202 115.783 1.00 160.36 236 LEU C C 1
ATOM 8091 O O . LEU C 2 236 ? 140.556 49.562 114.643 1.00 171.91 236 LEU C O 1
ATOM 8096 N N . LEU C 2 237 ? 139.806 47.984 116.058 1.00 153.58 237 LEU C N 1
ATOM 8097 C CA . LEU C 2 237 ? 139.675 46.970 115.012 1.00 159.44 237 LEU C CA 1
ATOM 8098 C C . LEU C 2 237 ? 138.725 47.364 113.869 1.00 174.04 237 LEU C C 1
ATOM 8099 O O . LEU C 2 237 ? 139.037 47.113 112.705 1.00 181.12 237 LEU C O 1
ATOM 8104 N N . PRO C 2 238 ? 137.565 47.973 114.189 1.00 177.36 238 PRO C N 1
ATOM 8105 C CA . PRO C 2 238 ? 136.751 48.472 113.074 1.00 188.17 238 PRO C CA 1
ATOM 8106 C C . PRO C 2 238 ? 137.453 49.579 112.295 1.00 180.45 238 PRO C C 1
ATOM 8107 O O . PRO C 2 238 ? 137.344 49.626 111.069 1.00 184.03 238 PRO C O 1
ATOM 8111 N N . SER C 2 239 ? 138.165 50.452 113.001 1.00 160.59 239 SER C N 1
ATOM 8112 C CA . SER C 2 239 ? 138.890 51.546 112.363 1.00 172.02 239 SER C CA 1
ATOM 8113 C C . SER C 2 239 ? 139.940 51.015 111.391 1.00 174.04 239 SER C C 1
ATOM 8114 O O . SER C 2 239 ? 140.178 51.605 110.337 1.00 181.50 239 SER C O 1
ATOM 8117 N N . ILE C 2 240 ? 140.561 49.896 111.752 1.00 166.04 240 ILE C N 1
ATOM 8118 C CA . ILE C 2 240 ? 141.580 49.277 110.913 1.00 174.28 240 ILE C CA 1
ATOM 8119 C C . ILE C 2 240 ? 140.961 48.416 109.805 1.00 185.61 240 ILE C C 1
ATOM 8120 O O . ILE C 2 240 ? 141.462 48.391 108.679 1.00 197.25 240 ILE C O 1
ATOM 8125 N N . CYS C 2 241 ? 139.870 47.722 110.122 1.00 185.36 241 CYS C N 1
ATOM 8126 C CA . CYS C 2 241 ? 139.202 46.872 109.136 1.00 184.59 241 CYS C CA 1
ATOM 8127 C C . CYS C 2 241 ? 137.740 46.580 109.477 1.00 183.41 241 CYS C C 1
ATOM 8128 O O . CYS C 2 241 ? 137.442 46.019 110.532 1.00 175.92 241 CYS C O 1
ATOM 8131 N N . GLY C 2 242 ? 136.840 46.955 108.568 1.00 188.12 242 GLY C N 1
ATOM 8132 C CA . GLY C 2 242 ? 135.419 46.673 108.706 1.00 200.78 242 GLY C CA 1
ATOM 8133 C C . GLY C 2 242 ? 134.816 47.145 110.014 1.00 190.38 242 GLY C C 1
ATOM 8134 O O . GLY C 2 242 ? 134.930 48.316 110.372 1.00 167.22 242 GLY C O 1
ATOM 8135 N N . TYR C 2 243 ? 134.162 46.232 110.726 1.00 193.86 243 TYR C N 1
ATOM 8136 C CA . TYR C 2 243 ? 133.691 46.526 112.074 1.00 185.52 243 TYR C CA 1
ATOM 8137 C C . TYR C 2 243 ? 134.116 45.432 113.046 1.00 180.47 243 TYR C C 1
ATOM 8138 O O . TYR C 2 243 ? 133.856 44.251 112.819 1.00 177.20 243 TYR C O 1
ATOM 8147 N N . GLY C 2 244 ? 134.773 45.837 114.129 1.00 171.57 244 GLY C N 1
ATOM 8148 C CA . GLY C 2 244 ? 135.282 44.902 115.115 1.00 169.35 244 GLY C CA 1
ATOM 8149 C C . GLY C 2 244 ? 134.206 44.074 115.785 1.00 170.15 244 GLY C C 1
ATOM 8150 O O . GLY C 2 244 ? 133.017 44.363 115.668 1.00 178.05 244 GLY C O 1
ATOM 8151 N N . PHE C 2 245 ? 134.636 43.039 116.496 1.00 151.02 245 PHE C N 1
ATOM 8152 C CA . PHE C 2 245 ? 133.718 42.113 117.146 1.00 148.67 245 PHE C CA 1
ATOM 8153 C C . PHE C 2 245 ? 133.020 42.727 118.354 1.00 146.22 245 PHE C C 1
ATOM 8154 O O . PHE C 2 245 ? 133.295 43.865 118.730 1.00 147.61 245 PHE C O 1
ATOM 8162 N N . SER C 2 246 ? 132.111 41.964 118.955 1.00 132.88 246 SER C N 1
ATOM 8163 C CA . SER C 2 246 ? 131.477 42.374 120.201 1.00 133.20 246 SER C CA 1
ATOM 8164 C C . SER C 2 246 ? 132.414 42.076 121.362 1.00 144.46 246 SER C C 1
ATOM 8165 O O . SER C 2 246 ? 132.622 40.915 121.714 1.00 149.95 246 SER C O 1
ATOM 8168 N N . GLY C 2 247 ? 132.984 43.125 121.949 1.00 141.76 247 GLY C N 1
ATOM 8169 C CA . GLY C 2 247 ? 133.928 42.967 123.042 1.00 125.41 247 GLY C CA 1
ATOM 8170 C C . GLY C 2 247 ? 133.313 42.314 124.264 1.00 131.41 247 GLY C C 1
ATOM 8171 O O . GLY C 2 247 ? 133.968 41.536 124.962 1.00 155.17 247 GLY C O 1
ATOM 8172 N N . TYR C 2 248 ? 132.047 42.626 124.514 1.00 111.29 248 TYR C N 1
ATOM 8173 C CA . TYR C 2 248 ? 131.325 42.093 125.662 1.00 116.98 248 TYR C CA 1
ATOM 8174 C C . TYR C 2 248 ? 131.187 40.573 125.603 1.00 126.38 248 TYR C C 1
ATOM 8175 O O . TYR C 2 248 ? 131.563 39.869 126.546 1.00 135.51 248 TYR C O 1
ATOM 8184 N N . MET C 2 249 ? 130.646 40.071 124.497 1.00 127.14 249 MET C N 1
ATOM 8185 C CA . MET C 2 249 ? 130.479 38.632 124.321 1.00 139.68 249 MET C CA 1
ATOM 8186 C C . MET C 2 249 ? 131.834 37.933 124.334 1.00 137.45 249 MET C C 1
ATOM 8187 O O . MET C 2 249 ? 131.952 36.796 124.786 1.00 136.61 249 MET C O 1
ATOM 8192 N N . ALA C 2 250 ? 132.858 38.627 123.847 1.00 125.27 250 ALA C N 1
ATOM 8193 C CA . ALA C 2 250 ? 134.220 38.115 123.907 1.00 136.40 250 ALA C CA 1
ATOM 8194 C C . ALA C 2 250 ? 134.667 37.948 125.360 1.00 137.93 250 ALA C C 1
ATOM 8195 O O . ALA C 2 250 ? 135.301 36.951 125.713 1.00 143.25 250 ALA C O 1
ATOM 8197 N N . VAL C 2 251 ? 134.332 38.930 126.193 1.00 128.86 251 VAL C N 1
ATOM 8198 C CA . VAL C 2 251 ? 134.619 38.865 127.624 1.00 117.44 251 VAL C CA 1
ATOM 8199 C C . VAL C 2 251 ? 133.910 37.676 128.265 1.00 126.81 251 VAL C C 1
ATOM 8200 O O . VAL C 2 251 ? 134.521 36.899 129.003 1.00 144.80 251 VAL C O 1
ATOM 8204 N N . ALA C 2 252 ? 132.618 37.543 127.978 1.00 123.75 252 ALA C N 1
ATOM 8205 C CA . ALA C 2 252 ? 131.830 36.422 128.483 1.00 128.07 252 ALA C CA 1
ATOM 8206 C C . ALA C 2 252 ? 132.463 35.082 128.103 1.00 125.68 252 ALA C C 1
ATOM 8207 O O . ALA C 2 252 ? 132.584 34.178 128.938 1.00 129.63 252 ALA C O 1
ATOM 8209 N N . ILE C 2 253 ? 132.860 34.969 126.839 1.00 130.23 253 ILE C N 1
ATOM 8210 C CA . ILE C 2 253 ? 133.561 33.796 126.333 1.00 137.69 253 ILE C CA 1
ATOM 8211 C C . ILE C 2 253 ? 134.832 33.516 127.136 1.00 136.68 253 ILE C C 1
ATOM 8212 O O . ILE C 2 253 ? 135.065 32.384 127.567 1.00 144.83 253 ILE C O 1
ATOM 8217 N N . MET C 2 254 ? 135.648 34.552 127.325 1.00 124.19 254 MET C N 1
ATOM 8218 C CA . MET C 2 254 ? 136.887 34.434 128.088 1.00 122.60 254 MET C CA 1
ATOM 8219 C C . MET C 2 254 ? 136.624 33.889 129.486 1.00 126.32 254 MET C C 1
ATOM 8220 O O . MET C 2 254 ? 137.215 32.887 129.887 1.00 132.74 254 MET C O 1
ATOM 8225 N N . GLY C 2 255 ? 135.731 34.550 130.218 1.00 121.04 255 GLY C N 1
ATOM 8226 C CA . GLY C 2 255 ? 135.384 34.128 131.564 1.00 129.40 255 GLY C CA 1
ATOM 8227 C C . GLY C 2 255 ? 134.873 32.700 131.627 1.00 130.99 255 GLY C C 1
ATOM 8228 O O . GLY C 2 255 ? 135.207 31.954 132.553 1.00 133.03 255 GLY C O 1
ATOM 8229 N N . LEU C 2 256 ? 134.069 32.316 130.639 1.00 136.85 256 LEU C N 1
ATOM 8230 C CA . LEU C 2 256 ? 133.535 30.959 130.575 1.00 135.38 256 LEU C CA 1
ATOM 8231 C C . LEU C 2 256 ? 134.631 29.912 130.355 1.00 126.84 256 LEU C C 1
ATOM 8232 O O . LEU C 2 256 ? 134.824 29.015 131.185 1.00 139.24 256 LEU C O 1
ATOM 8237 N N . TYR C 2 257 ? 135.342 30.031 129.237 1.00 118.34 257 TYR C N 1
ATOM 8238 C CA . TYR C 2 257 ? 136.390 29.079 128.881 1.00 115.10 257 TYR C CA 1
ATOM 8239 C C . TYR C 2 257 ? 137.467 28.985 129.953 1.00 138.61 257 TYR C C 1
ATOM 8240 O O . TYR C 2 257 ? 137.910 27.891 130.302 1.00 151.55 257 TYR C O 1
ATOM 8249 N N . LEU C 2 258 ? 137.887 30.137 130.467 1.00 128.93 258 LEU C N 1
ATOM 8250 C CA . LEU C 2 258 ? 138.904 30.178 131.508 1.00 122.68 258 LEU C CA 1
ATOM 8251 C C . LEU C 2 258 ? 138.386 29.546 132.792 1.00 120.10 258 LEU C C 1
ATOM 8252 O O . LEU C 2 258 ? 139.108 28.797 133.453 1.00 132.88 258 LEU C O 1
ATOM 8257 N N . GLY C 2 259 ? 137.138 29.848 133.140 1.00 112.38 259 GLY C N 1
ATOM 8258 C CA . GLY C 2 259 ? 136.512 29.251 134.306 1.00 124.41 259 GLY C CA 1
ATOM 8259 C C . GLY C 2 259 ? 136.514 27.734 134.247 1.00 121.14 259 GLY C C 1
ATOM 8260 O O . GLY C 2 259 ? 136.960 27.068 135.189 1.00 126.60 259 GLY C O 1
ATOM 8261 N N . ASP C 2 260 ? 136.025 27.188 133.135 1.00 118.00 260 ASP C N 1
ATOM 8262 C CA . ASP C 2 260 ? 135.996 25.742 132.951 1.00 125.02 260 ASP C CA 1
ATOM 8263 C C . ASP C 2 260 ? 137.400 25.149 132.974 1.00 135.51 260 ASP C C 1
ATOM 8264 O O . ASP C 2 260 ? 137.634 24.130 133.616 1.00 147.82 260 ASP C O 1
ATOM 8269 N N . ALA C 2 261 ? 138.329 25.793 132.273 1.00 127.42 261 ALA C N 1
ATOM 8270 C CA . ALA C 2 261 ? 139.702 25.304 132.187 1.00 123.12 261 ALA C CA 1
ATOM 8271 C C . ALA C 2 261 ? 140.356 25.209 133.562 1.00 120.22 261 ALA C C 1
ATOM 8272 O O . ALA C 2 261 ? 140.948 24.183 133.911 1.00 128.90 261 ALA C O 1
ATOM 8274 N N . LEU C 2 262 ? 140.249 26.286 134.335 1.00 120.17 262 LEU C N 1
ATOM 8275 C CA . LEU C 2 262 ? 140.786 26.313 135.688 1.00 119.39 262 LEU C CA 1
ATOM 8276 C C . LEU C 2 262 ? 140.100 25.280 136.579 1.00 121.57 262 LEU C C 1
ATOM 8277 O O . LEU C 2 262 ? 140.757 24.606 137.372 1.00 126.50 262 LEU C O 1
ATOM 8282 N N . PHE C 2 263 ? 138.783 25.157 136.446 1.00 120.34 263 PHE C N 1
ATOM 8283 C CA . PHE C 2 263 ? 138.027 24.210 137.258 1.00 114.95 263 PHE C CA 1
ATOM 8284 C C . PHE C 2 263 ? 138.463 22.769 136.988 1.00 119.56 263 PHE C C 1
ATOM 8285 O O . PHE C 2 263 ? 138.641 21.984 137.922 1.00 120.42 263 PHE C O 1
ATOM 8293 N N . ARG C 2 264 ? 138.633 22.430 135.712 1.00 127.52 264 ARG C N 1
ATOM 8294 C CA . ARG C 2 264 ? 139.055 21.087 135.324 1.00 125.98 264 ARG C CA 1
ATOM 8295 C C . ARG C 2 264 ? 140.492 20.819 135.755 1.00 111.79 264 ARG C C 1
ATOM 8296 O O . ARG C 2 264 ? 140.801 19.752 136.286 1.00 131.45 264 ARG C O 1
ATOM 8304 N N . ALA C 2 265 ? 141.367 21.792 135.525 1.00 118.50 265 ALA C N 1
ATOM 8305 C CA . ALA C 2 265 ? 142.771 21.657 135.894 1.00 144.05 265 ALA C CA 1
ATOM 8306 C C . ALA C 2 265 ? 142.955 21.747 137.406 1.00 138.66 265 ALA C C 1
ATOM 8307 O O . ALA C 2 265 ? 144.036 21.461 137.923 1.00 131.13 265 ALA C O 1
ATOM 8309 N N . ASP C 2 266 ? 141.892 22.150 138.100 1.00 136.44 266 ASP C N 1
ATOM 8310 C CA . ASP C 2 266 ? 141.902 22.323 139.552 1.00 119.93 266 ASP C CA 1
ATOM 8311 C C . ASP C 2 266 ? 143.025 23.244 140.010 1.00 112.62 266 ASP C C 1
ATOM 8312 O O . ASP C 2 266 ? 144.055 22.782 140.503 1.00 123.93 266 ASP C O 1
ATOM 8317 N N . ASP C 2 267 ? 142.813 24.545 139.849 1.00 121.21 267 ASP C N 1
ATOM 8318 C CA . ASP C 2 267 ? 143.819 25.538 140.194 1.00 124.82 267 ASP C CA 1
ATOM 8319 C C . ASP C 2 267 ? 143.261 26.506 141.233 1.00 118.85 267 ASP C C 1
ATOM 8320 O O . ASP C 2 267 ? 142.196 27.091 141.036 1.00 110.91 267 ASP C O 1
ATOM 8325 N N . ILE C 2 268 ? 143.984 26.665 142.339 1.00 119.48 268 ILE C N 1
ATOM 8326 C CA . ILE C 2 268 ? 143.556 27.523 143.441 1.00 112.00 268 ILE C CA 1
ATOM 8327 C C . ILE C 2 268 ? 143.325 28.960 142.973 1.00 126.48 268 ILE C C 1
ATOM 8328 O O . ILE C 2 268 ? 142.479 29.673 143.520 1.00 122.73 268 ILE C O 1
ATOM 8333 N N . ASP C 2 269 ? 144.078 29.366 141.952 1.00 133.04 269 ASP C N 1
ATOM 8334 C CA . ASP C 2 269 ? 143.968 30.696 141.357 1.00 124.26 269 ASP C CA 1
ATOM 8335 C C . ASP C 2 269 ? 142.527 31.026 140.964 1.00 124.60 269 ASP C C 1
ATOM 8336 O O . ASP C 2 269 ? 142.104 32.182 141.026 1.00 120.46 269 ASP C O 1
ATOM 8341 N N . TYR C 2 270 ? 141.783 30.001 140.558 1.00 122.39 270 TYR C N 1
ATOM 8342 C CA . TYR C 2 270 ? 140.383 30.151 140.184 1.00 102.60 270 TYR C CA 1
ATOM 8343 C C . TYR C 2 270 ? 139.551 30.779 141.298 1.00 110.79 270 TYR C C 1
ATOM 8344 O O . TYR C 2 270 ? 138.749 31.677 141.045 1.00 134.63 270 TYR C O 1
ATOM 8353 N N . LYS C 2 271 ? 139.742 30.302 142.525 1.00 116.37 271 LYS C N 1
ATOM 8354 C CA . LYS C 2 271 ? 138.967 30.783 143.665 1.00 126.51 271 LYS C CA 1
ATOM 8355 C C . LYS C 2 271 ? 139.215 32.273 143.907 1.00 120.62 271 LYS C C 1
ATOM 8356 O O . LYS C 2 271 ? 138.301 33.012 144.279 1.00 114.98 271 LYS C O 1
ATOM 8362 N N . TYR C 2 272 ? 140.453 32.706 143.687 1.00 109.38 272 TYR C N 1
ATOM 8363 C CA . TYR C 2 272 ? 140.815 34.112 143.824 1.00 112.17 272 TYR C CA 1
ATOM 8364 C C . TYR C 2 272 ? 140.019 34.997 142.864 1.00 108.84 272 TYR C C 1
ATOM 8365 O O . TYR C 2 272 ? 139.544 36.069 143.245 1.00 123.88 272 TYR C O 1
ATOM 8374 N N . ILE C 2 273 ? 139.878 34.539 141.623 1.00 108.05 273 ILE C N 1
ATOM 8375 C CA . ILE C 2 273 ? 139.124 35.263 140.602 1.00 117.85 273 ILE C CA 1
ATOM 8376 C C . ILE C 2 273 ? 137.666 35.463 141.007 1.00 106.44 273 ILE C C 1
ATOM 8377 O O . ILE C 2 273 ? 137.156 36.586 140.992 1.00 116.32 273 ILE C O 1
ATOM 8382 N N . VAL C 2 274 ? 137.002 34.364 141.356 1.00 87.50 274 VAL C N 1
ATOM 8383 C CA . VAL C 2 274 ? 135.592 34.387 141.733 1.00 99.08 274 VAL C CA 1
ATOM 8384 C C . VAL C 2 274 ? 135.343 35.348 142.890 1.00 115.86 274 VAL C C 1
ATOM 8385 O O . VAL C 2 274 ? 134.489 36.229 142.798 1.00 131.27 274 VAL C O 1
ATOM 8389 N N . SER C 2 275 ? 136.103 35.177 143.968 1.00 122.91 275 SER C N 1
ATOM 8390 C CA . SER C 2 275 ? 136.020 36.056 145.130 1.00 124.12 275 SER C CA 1
ATOM 8391 C C . SER C 2 275 ? 136.167 37.522 144.729 1.00 118.52 275 SER C C 1
ATOM 8392 O O . SER C 2 275 ? 135.505 38.393 145.290 1.00 127.56 275 SER C O 1
ATOM 8395 N N . PHE C 2 276 ? 137.029 37.784 143.752 1.00 120.24 276 PHE C N 1
ATOM 8396 C CA . PHE C 2 276 ? 137.237 39.137 143.252 1.00 136.37 276 PHE C CA 1
ATOM 8397 C C . PHE C 2 276 ? 136.050 39.617 142.422 1.00 129.79 276 PHE C C 1
ATOM 8398 O O . PHE C 2 276 ? 135.481 40.676 142.694 1.00 117.82 276 PHE C O 1
ATOM 8406 N N . CYS C 2 277 ? 135.687 38.835 141.408 1.00 132.26 277 CYS C N 1
ATOM 8407 C CA . CYS C 2 277 ? 134.581 39.186 140.524 1.00 118.06 277 CYS C CA 1
ATOM 8408 C C . CYS C 2 277 ? 133.257 39.324 141.275 1.00 125.79 277 CYS C C 1
ATOM 8409 O O . CYS C 2 277 ? 132.473 40.226 140.981 1.00 141.17 277 CYS C O 1
ATOM 8412 N N . ASP C 2 278 ? 133.023 38.436 142.242 1.00 120.88 278 ASP C N 1
ATOM 8413 C CA . ASP C 2 278 ? 131.788 38.433 143.032 1.00 133.31 278 ASP C CA 1
ATOM 8414 C C . ASP C 2 278 ? 131.434 39.803 143.610 1.00 139.17 278 ASP C C 1
ATOM 8415 O O . ASP C 2 278 ? 130.390 40.370 143.281 1.00 155.94 278 ASP C O 1
ATOM 8420 N N . ASP C 2 279 ? 132.299 40.318 144.480 1.00 125.97 279 ASP C N 1
ATOM 8421 C CA . ASP C 2 279 ? 132.106 41.636 145.074 1.00 132.48 279 ASP C CA 1
ATOM 8422 C C . ASP C 2 279 ? 132.002 42.693 143.982 1.00 143.42 279 ASP C C 1
ATOM 8423 O O . ASP C 2 279 ? 131.142 43.574 144.031 1.00 150.75 279 ASP C O 1
ATOM 8428 N N . LEU C 2 280 ? 132.883 42.590 142.993 1.00 145.17 280 LEU C N 1
ATOM 8429 C CA . LEU C 2 280 ? 132.926 43.540 141.890 1.00 142.50 280 LEU C CA 1
ATOM 8430 C C . LEU C 2 280 ? 131.646 43.475 141.058 1.00 144.33 280 LEU C C 1
ATOM 8431 O O . LEU C 2 280 ? 131.125 44.505 140.628 1.00 151.23 280 LEU C O 1
ATOM 8436 N N . SER C 2 281 ? 131.141 42.264 140.839 1.00 137.57 281 SER C N 1
ATOM 8437 C CA . SER C 2 281 ? 129.868 42.085 140.147 1.00 138.69 281 SER C CA 1
ATOM 8438 C C . SER C 2 281 ? 128.720 42.588 141.017 1.00 137.05 281 SER C C 1
ATOM 8439 O O . SER C 2 281 ? 127.842 43.307 140.540 1.00 142.15 281 SER C O 1
ATOM 8442 N N . LEU C 2 282 ? 128.741 42.212 142.294 1.00 132.21 282 LEU C N 1
ATOM 8443 C CA . LEU C 2 282 ? 127.714 42.630 143.247 1.00 133.18 282 LEU C CA 1
ATOM 8444 C C . LEU C 2 282 ? 127.611 44.150 143.334 1.00 141.10 282 LEU C C 1
ATOM 8445 O O . LEU C 2 282 ? 126.514 44.708 143.268 1.00 154.21 282 LEU C O 1
ATOM 8450 N N . LEU C 2 283 ? 128.757 44.809 143.489 1.00 143.52 283 LEU C N 1
ATOM 8451 C CA . LEU C 2 283 ? 128.804 46.263 143.598 1.00 147.71 283 LEU C CA 1
ATOM 8452 C C . LEU C 2 283 ? 128.182 46.934 142.380 1.00 153.33 283 LEU C C 1
ATOM 8453 O O . LEU C 2 283 ? 127.298 47.781 142.511 1.00 149.73 283 LEU C O 1
ATOM 8458 N N . ALA C 2 284 ? 128.649 46.549 141.197 1.00 164.48 284 ALA C N 1
ATOM 8459 C CA . ALA C 2 284 ? 128.140 47.109 139.953 1.00 160.52 284 ALA C CA 1
ATOM 8460 C C . ALA C 2 284 ? 126.660 46.788 139.762 1.00 147.03 284 ALA C C 1
ATOM 8461 O O . ALA C 2 284 ? 125.904 47.615 139.251 1.00 139.76 284 ALA C O 1
ATOM 8463 N N . ARG C 2 285 ? 126.256 45.588 140.174 1.00 150.03 285 ARG C N 1
ATOM 8464 C CA . ARG C 2 285 ? 124.858 45.173 140.101 1.00 151.78 285 ARG C CA 1
ATOM 8465 C C . ARG C 2 285 ? 123.965 46.149 140.864 1.00 152.77 285 ARG C C 1
ATOM 8466 O O . ARG C 2 285 ? 122.924 46.572 140.361 1.00 164.19 285 ARG C O 1
ATOM 8474 N N . VAL C 2 286 ? 124.389 46.514 142.071 1.00 143.42 286 VAL C N 1
ATOM 8475 C CA . VAL C 2 286 ? 123.660 47.474 142.893 1.00 157.75 286 VAL C CA 1
ATOM 8476 C C . VAL C 2 286 ? 123.584 48.855 142.237 1.00 154.42 286 VAL C C 1
ATOM 8477 O O . VAL C 2 286 ? 122.494 49.388 142.022 1.00 149.45 286 VAL C O 1
ATOM 8481 N N . PHE C 2 287 ? 124.744 49.423 141.920 1.00 145.82 287 PHE C N 1
ATOM 8482 C CA . PHE C 2 287 ? 124.827 50.767 141.351 1.00 131.84 287 PHE C CA 1
ATOM 8483 C C . PHE C 2 287 ? 124.030 50.943 140.056 1.00 145.04 287 PHE C C 1
ATOM 8484 O O . PHE C 2 287 ? 123.453 52.005 139.823 1.00 154.22 287 PHE C O 1
ATOM 8492 N N . ILE C 2 288 ? 124.002 49.909 139.219 1.00 147.42 288 ILE C N 1
ATOM 8493 C CA . ILE C 2 288 ? 123.287 49.971 137.946 1.00 138.04 288 ILE C CA 1
ATOM 8494 C C . ILE C 2 288 ? 121.780 50.141 138.151 1.00 139.48 288 ILE C C 1
ATOM 8495 O O . ILE C 2 288 ? 121.168 51.051 137.585 1.00 147.27 288 ILE C O 1
ATOM 8500 N N . PHE C 2 289 ? 121.193 49.261 138.960 1.00 144.64 289 PHE C N 1
ATOM 8501 C CA . PHE C 2 289 ? 119.769 49.317 139.282 1.00 144.56 289 PHE C CA 1
ATOM 8502 C C . PHE C 2 289 ? 119.383 50.661 139.904 1.00 146.10 289 PHE C C 1
ATOM 8503 O O . PHE C 2 289 ? 118.276 51.160 139.692 1.00 146.05 289 PHE C O 1
ATOM 8511 N N . VAL C 2 290 ? 120.300 51.239 140.675 1.00 146.69 290 VAL C N 1
ATOM 8512 C CA . VAL C 2 290 ? 120.073 52.534 141.309 1.00 147.10 290 VAL C CA 1
ATOM 8513 C C . VAL C 2 290 ? 120.086 53.669 140.288 1.00 146.38 290 VAL C C 1
ATOM 8514 O O . VAL C 2 290 ? 119.121 54.427 140.179 1.00 153.88 290 VAL C O 1
ATOM 8518 N N . PHE C 2 291 ? 121.184 53.781 139.544 1.00 144.23 291 PHE C N 1
ATOM 8519 C CA . PHE C 2 291 ? 121.340 54.841 138.551 1.00 144.73 291 PHE C CA 1
ATOM 8520 C C . PHE C 2 291 ? 120.274 54.781 137.460 1.00 158.58 291 PHE C C 1
ATOM 8521 O O . PHE C 2 291 ? 119.963 55.795 136.835 1.00 171.21 291 PHE C O 1
ATOM 8529 N N . LEU C 2 292 ? 119.721 53.593 137.235 1.00 149.84 292 LEU C N 1
ATOM 8530 C CA . LEU C 2 292 ? 118.588 53.438 136.332 1.00 142.83 292 LEU C CA 1
ATOM 8531 C C . LEU C 2 292 ? 117.401 54.233 136.862 1.00 159.78 292 LEU C C 1
ATOM 8532 O O . LEU C 2 292 ? 116.828 55.058 136.151 1.00 161.09 292 LEU C O 1
ATOM 8537 N N . GLY C 2 293 ? 117.047 53.984 138.120 1.00 164.08 293 GLY C N 1
ATOM 8538 C CA . GLY C 2 293 ? 115.952 54.686 138.765 1.00 161.80 293 GLY C CA 1
ATOM 8539 C C . GLY C 2 293 ? 116.198 56.178 138.886 1.00 162.19 293 GLY C C 1
ATOM 8540 O O . GLY C 2 293 ? 115.260 56.961 139.038 1.00 163.36 293 GLY C O 1
ATOM 8541 N N . ALA C 2 294 ? 117.464 56.573 138.821 1.00 155.15 294 ALA C N 1
ATOM 8542 C CA . ALA C 2 294 ? 117.824 57.983 138.869 1.00 142.84 294 ALA C CA 1
ATOM 8543 C C . ALA C 2 294 ? 117.907 58.566 137.462 1.00 151.29 294 ALA C C 1
ATOM 8544 O O . ALA C 2 294 ? 117.829 59.780 137.277 1.00 171.10 294 ALA C O 1
ATOM 8546 N N . CYS C 2 295 ? 118.068 57.689 136.475 1.00 151.03 295 CYS C N 1
ATOM 8547 C CA . CYS C 2 295 ? 118.106 58.090 135.073 1.00 160.10 295 CYS C CA 1
ATOM 8548 C C . CYS C 2 295 ? 116.734 58.568 134.599 1.00 164.71 295 CYS C C 1
ATOM 8549 O O . CYS C 2 295 ? 116.628 59.351 133.653 1.00 154.01 295 CYS C O 1
ATOM 8552 N N . ILE C 2 296 ? 115.688 58.097 135.272 1.00 166.00 296 ILE C N 1
ATOM 8553 C CA . ILE C 2 296 ? 114.314 58.433 134.914 1.00 165.10 296 ILE C CA 1
ATOM 8554 C C . ILE C 2 296 ? 114.038 59.927 135.058 1.00 167.40 296 ILE C C 1
ATOM 8555 O O . ILE C 2 296 ? 114.697 60.620 135.833 1.00 167.60 296 ILE C O 1
ATOM 8560 N N . LYS C 2 297 ? 113.061 60.413 134.299 1.00 176.80 297 LYS C N 1
ATOM 8561 C CA . LYS C 2 297 ? 112.529 61.755 134.482 1.00 175.15 297 LYS C CA 1
ATOM 8562 C C . LYS C 2 297 ? 111.019 61.638 134.676 1.00 176.12 297 LYS C C 1
ATOM 8563 O O . LYS C 2 297 ? 110.314 61.130 133.803 1.00 173.77 297 LYS C O 1
ATOM 8569 N N . LEU C 2 298 ? 110.536 62.107 135.826 1.00 175.24 298 LEU C N 1
ATOM 8570 C CA . LEU C 2 298 ? 109.159 61.862 136.274 1.00 178.45 298 LEU C CA 1
ATOM 8571 C C . LEU C 2 298 ? 108.060 62.178 135.256 1.00 192.12 298 LEU C C 1
ATOM 8572 O O . LEU C 2 298 ? 106.965 61.614 135.324 1.00 190.07 298 LEU C O 1
ATOM 8577 N N . SER C 2 299 ? 108.352 63.078 134.322 1.00 193.62 299 SER C N 1
ATOM 8578 C CA . SER C 2 299 ? 107.417 63.381 133.249 1.00 184.95 299 SER C CA 1
ATOM 8579 C C . SER C 2 299 ? 107.206 62.126 132.414 1.00 181.24 299 SER C C 1
ATOM 8580 O O . SER C 2 299 ? 106.072 61.700 132.179 1.00 173.33 299 SER C O 1
ATOM 8583 N N . MET C 2 300 ? 108.316 61.527 131.991 1.00 175.66 300 MET C N 1
ATOM 8584 C CA . MET C 2 300 ? 108.289 60.292 131.220 1.00 174.30 300 MET C CA 1
ATOM 8585 C C . MET C 2 300 ? 107.697 59.157 132.048 1.00 181.90 300 MET C C 1
ATOM 8586 O O . MET C 2 300 ? 107.101 58.226 131.505 1.00 181.11 300 MET C O 1
ATOM 8591 N N . LEU C 2 301 ? 107.861 59.238 133.365 1.00 183.09 301 LEU C N 1
ATOM 8592 C CA . LEU C 2 301 ? 107.268 58.253 134.261 1.00 184.59 301 LEU C CA 1
ATOM 8593 C C . LEU C 2 301 ? 105.747 58.308 134.188 1.00 185.84 301 LEU C C 1
ATOM 8594 O O . LEU C 2 301 ? 105.105 57.328 133.818 1.00 176.55 301 LEU C O 1
ATOM 8599 N N . GLU C 2 302 ? 105.177 59.462 134.526 1.00 187.08 302 GLU C N 1
ATOM 8600 C CA . GLU C 2 302 ? 103.725 59.618 134.550 1.00 183.90 302 GLU C CA 1
ATOM 8601 C C . GLU C 2 302 ? 103.107 59.697 133.151 1.00 178.56 302 GLU C C 1
ATOM 8602 O O . GLU C 2 302 ? 101.886 59.768 133.011 1.00 162.35 302 GLU C O 1
ATOM 8608 N N . ASN C 2 303 ? 103.949 59.691 132.122 1.00 180.82 303 ASN C N 1
ATOM 8609 C CA . ASN C 2 303 ? 103.467 59.658 130.744 1.00 169.92 303 ASN C CA 1
ATOM 8610 C C . ASN C 2 303 ? 103.432 58.235 130.194 1.00 175.37 303 ASN C C 1
ATOM 8611 O O . ASN C 2 303 ? 102.429 57.800 129.627 1.00 182.79 303 ASN C O 1
ATOM 8616 N N . TYR C 2 304 ? 104.533 57.512 130.371 1.00 173.11 304 TYR C N 1
ATOM 8617 C CA . TYR C 2 304 ? 104.658 56.163 129.835 1.00 165.07 304 TYR C CA 1
ATOM 8618 C C . TYR C 2 304 ? 104.413 55.097 130.898 1.00 169.26 304 TYR C C 1
ATOM 8619 O O . TYR C 2 304 ? 104.784 53.937 130.721 1.00 174.93 304 TYR C O 1
ATOM 8628 N N . PHE C 2 305 ? 103.781 55.500 131.997 1.00 168.91 305 PHE C N 1
ATOM 8629 C CA . PHE C 2 305 ? 103.463 54.589 133.089 1.00 167.59 305 PHE C CA 1
ATOM 8630 C C . PHE C 2 305 ? 102.593 53.445 132.587 1.00 167.81 305 PHE C C 1
ATOM 8631 O O . PHE C 2 305 ? 102.987 52.280 132.641 1.00 172.37 305 PHE C O 1
ATOM 8639 N N . ILE C 2 306 ? 101.410 53.792 132.092 1.00 164.18 306 ILE C N 1
ATOM 8640 C CA . ILE C 2 306 ? 100.446 52.808 131.604 1.00 175.52 306 ILE C CA 1
ATOM 8641 C C . ILE C 2 306 ? 100.929 51.948 130.421 1.00 183.55 306 ILE C C 1
ATOM 8642 O O . ILE C 2 306 ? 100.840 50.721 130.485 1.00 184.41 306 ILE C O 1
ATOM 8647 N N . PRO C 2 307 ? 101.434 52.577 129.340 1.00 180.48 307 PRO C N 1
ATOM 8648 C CA . PRO C 2 307 ? 101.838 51.726 128.213 1.00 179.96 307 PRO C CA 1
ATOM 8649 C C . PRO C 2 307 ? 103.005 50.809 128.562 1.00 169.19 307 PRO C C 1
ATOM 8650 O O . PRO C 2 307 ? 103.007 49.649 128.150 1.00 162.93 307 PRO C O 1
ATOM 8654 N N . GLY C 2 308 ? 103.972 51.318 129.321 1.00 166.16 308 GLY C N 1
ATOM 8655 C CA . GLY C 2 308 ? 105.090 50.508 129.769 1.00 172.84 308 GLY C CA 1
ATOM 8656 C C . GLY C 2 308 ? 104.628 49.325 130.598 1.00 182.39 308 GLY C C 1
ATOM 8657 O O . GLY C 2 308 ? 105.191 48.234 130.508 1.00 176.45 308 GLY C O 1
ATOM 8658 N N . LEU C 2 309 ? 103.594 49.545 131.405 1.00 171.15 309 LEU C N 1
ATOM 8659 C CA . LEU C 2 309 ? 103.020 48.490 132.231 1.00 164.55 309 LEU C CA 1
ATOM 8660 C C . LEU C 2 309 ? 102.438 47.379 131.364 1.00 170.36 309 LEU C C 1
ATOM 8661 O O . LEU C 2 309 ? 102.687 46.195 131.605 1.00 174.36 309 LEU C O 1
ATOM 8666 N N . LEU C 2 310 ? 101.666 47.767 130.352 1.00 172.82 310 LEU C N 1
ATOM 8667 C CA . LEU C 2 310 ? 101.070 46.806 129.430 1.00 182.29 310 LEU C CA 1
ATOM 8668 C C . LEU C 2 310 ? 102.146 46.087 128.622 1.00 172.81 310 LEU C C 1
ATOM 8669 O O . LEU C 2 310 ? 102.022 44.898 128.327 1.00 166.79 310 LEU C O 1
ATOM 8674 N N . VAL C 2 311 ? 103.197 46.821 128.267 1.00 173.03 311 VAL C N 1
ATOM 8675 C CA . VAL C 2 311 ? 104.343 46.250 127.568 1.00 175.59 311 VAL C CA 1
ATOM 8676 C C . VAL C 2 311 ? 104.976 45.134 128.393 1.00 169.29 311 VAL C C 1
ATOM 8677 O O . VAL C 2 311 ? 105.230 44.039 127.888 1.00 158.10 311 VAL C O 1
ATOM 8681 N N . ALA C 2 312 ? 105.220 45.422 129.667 1.00 165.47 312 ALA C N 1
ATOM 8682 C CA . ALA C 2 312 ? 105.804 44.451 130.583 1.00 166.91 312 ALA C CA 1
ATOM 8683 C C . ALA C 2 312 ? 104.949 43.192 130.682 1.00 166.24 312 ALA C C 1
ATOM 8684 O O . ALA C 2 312 ? 105.432 42.087 130.431 1.00 158.80 312 ALA C O 1
ATOM 8686 N N . LEU C 2 313 ? 103.681 43.369 131.046 1.00 173.36 313 LEU C N 1
ATOM 8687 C CA . LEU C 2 313 ? 102.731 42.263 131.138 1.00 171.57 313 LEU C CA 1
ATOM 8688 C C . LEU C 2 313 ? 102.660 41.464 129.841 1.00 171.93 313 LEU C C 1
ATOM 8689 O O . LEU C 2 313 ? 102.519 40.241 129.862 1.00 169.69 313 LEU C O 1
ATOM 8694 N N . GLY C 2 314 ? 102.760 42.162 128.714 1.00 176.32 314 GLY C N 1
ATOM 8695 C CA . GLY C 2 314 ? 102.748 41.515 127.416 1.00 179.59 314 GLY C CA 1
ATOM 8696 C C . GLY C 2 314 ? 103.932 40.587 127.218 1.00 175.10 314 GLY C C 1
ATOM 8697 O O . GLY C 2 314 ? 103.762 39.383 127.036 1.00 163.25 314 GLY C O 1
ATOM 8698 N N . SER C 2 315 ? 105.135 41.150 127.266 1.00 178.31 315 SER C N 1
ATOM 8699 C CA . SER C 2 315 ? 106.359 40.387 127.038 1.00 179.66 315 SER C CA 1
ATOM 8700 C C . SER C 2 315 ? 106.535 39.236 128.032 1.00 177.15 315 SER C C 1
ATOM 8701 O O . SER C 2 315 ? 107.137 38.213 127.705 1.00 170.75 315 SER C O 1
ATOM 8704 N N . ILE C 2 316 ? 106.004 39.407 129.239 1.00 177.73 316 ILE C N 1
ATOM 8705 C CA . ILE C 2 316 ? 106.080 38.371 130.266 1.00 172.36 316 ILE C CA 1
ATOM 8706 C C . ILE C 2 316 ? 105.078 37.243 130.019 1.00 169.61 316 ILE C C 1
ATOM 8707 O O . ILE C 2 316 ? 105.439 36.065 130.040 1.00 162.53 316 ILE C O 1
ATOM 8712 N N . PHE C 2 317 ? 103.821 37.610 129.781 1.00 177.71 317 PHE C N 1
ATOM 8713 C CA . PHE C 2 317 ? 102.734 36.636 129.699 1.00 179.42 317 PHE C CA 1
ATOM 8714 C C . PHE C 2 317 ? 102.438 36.130 128.285 1.00 169.11 317 PHE C C 1
ATOM 8715 O O . PHE C 2 317 ? 101.675 35.177 128.117 1.00 148.09 317 PHE C O 1
ATOM 8723 N N . LEU C 2 318 ? 103.031 36.758 127.274 1.00 176.40 318 LEU C N 1
ATOM 8724 C CA . LEU C 2 318 ? 102.736 36.393 125.889 1.00 183.02 318 LEU C CA 1
ATOM 8725 C C . LEU C 2 318 ? 103.970 35.936 125.114 1.00 179.69 318 LEU C C 1
ATOM 8726 O O . LEU C 2 318 ? 104.033 34.798 124.648 1.00 163.33 318 LEU C O 1
ATOM 8731 N N . ALA C 2 319 ? 104.943 36.831 124.979 1.00 183.43 319 ALA C N 1
ATOM 8732 C CA . ALA C 2 319 ? 106.149 36.557 124.203 1.00 178.35 319 ALA C CA 1
ATOM 8733 C C . ALA C 2 319 ? 106.931 35.356 124.736 1.00 186.49 319 ALA C C 1
ATOM 8734 O O . ALA C 2 319 ? 107.096 34.352 124.038 1.00 181.57 319 ALA C O 1
ATOM 8736 N N . ARG C 2 320 ? 107.411 35.473 125.971 1.00 184.52 320 ARG C N 1
ATOM 8737 C CA . ARG C 2 320 ? 108.166 34.403 126.624 1.00 171.96 320 ARG C CA 1
ATOM 8738 C C . ARG C 2 320 ? 107.474 33.024 126.615 1.00 170.94 320 ARG C C 1
ATOM 8739 O O . ARG C 2 320 ? 108.101 32.034 126.233 1.00 173.98 320 ARG C O 1
ATOM 8747 N N . PRO C 2 321 ? 106.188 32.952 127.023 1.00 169.95 321 PRO C N 1
ATOM 8748 C CA . PRO C 2 321 ? 105.510 31.649 127.014 1.00 171.60 321 PRO C CA 1
ATOM 8749 C C . PRO C 2 321 ? 105.495 30.969 125.647 1.00 167.69 321 PRO C C 1
ATOM 8750 O O . PRO C 2 321 ? 106.069 29.888 125.507 1.00 165.25 321 PRO C O 1
ATOM 8754 N N . LEU C 2 322 ? 104.852 31.593 124.665 1.00 175.04 322 LEU C N 1
ATOM 8755 C CA . LEU C 2 322 ? 104.753 31.023 123.325 1.00 187.01 322 LEU C CA 1
ATOM 8756 C C . LEU C 2 322 ? 106.121 30.754 122.701 1.00 182.78 322 LEU C C 1
ATOM 8757 O O . LEU C 2 322 ? 106.298 29.770 121.980 1.00 179.66 322 LEU C O 1
ATOM 8762 N N . GLY C 2 323 ? 107.083 31.629 122.982 1.00 170.61 323 GLY C N 1
ATOM 8763 C CA . GLY C 2 323 ? 108.444 31.430 122.518 1.00 171.47 323 GLY C CA 1
ATOM 8764 C C . GLY C 2 323 ? 109.039 30.150 123.074 1.00 170.74 323 GLY C C 1
ATOM 8765 O O . GLY C 2 323 ? 109.692 29.389 122.355 1.00 157.95 323 GLY C O 1
ATOM 8766 N N . VAL C 2 324 ? 108.808 29.914 124.362 1.00 167.17 324 VAL C N 1
ATOM 8767 C CA . VAL C 2 324 ? 109.264 28.690 125.013 1.00 152.06 324 VAL C CA 1
ATOM 8768 C C . VAL C 2 324 ? 108.570 27.462 124.427 1.00 168.99 324 VAL C C 1
ATOM 8769 O O . VAL C 2 324 ? 109.227 26.490 124.050 1.00 172.18 324 VAL C O 1
ATOM 8773 N N . PHE C 2 325 ? 107.244 27.519 124.345 1.00 170.10 325 PHE C N 1
ATOM 8774 C CA . PHE C 2 325 ? 106.450 26.422 123.795 1.00 167.08 325 PHE C CA 1
ATOM 8775 C C . PHE C 2 325 ? 106.857 26.079 122.365 1.00 168.27 325 PHE C C 1
ATOM 8776 O O . PHE C 2 325 ? 106.737 24.932 121.934 1.00 159.20 325 PHE C O 1
ATOM 8784 N N . LEU C 2 326 ? 107.338 27.078 121.632 1.00 166.39 326 LEU C N 1
ATOM 8785 C CA . LEU C 2 326 ? 107.795 26.864 120.265 1.00 166.63 326 LEU C CA 1
ATOM 8786 C C . LEU C 2 326 ? 109.190 26.249 120.262 1.00 173.89 326 LEU C C 1
ATOM 8787 O O . LEU C 2 326 ? 109.455 25.301 119.522 1.00 164.02 326 LEU C O 1
ATOM 8792 N N . GLY C 2 327 ? 110.076 26.794 121.090 1.00 178.01 327 GLY C N 1
ATOM 8793 C CA . GLY C 2 327 ? 111.432 26.285 121.197 1.00 171.51 327 GLY C CA 1
ATOM 8794 C C . GLY C 2 327 ? 111.480 24.832 121.633 1.00 186.42 327 GLY C C 1
ATOM 8795 O O . GLY C 2 327 ? 112.171 24.013 121.024 1.00 195.63 327 GLY C O 1
ATOM 8796 N N . LEU C 2 328 ? 110.740 24.511 122.689 1.00 183.46 328 LEU C N 1
ATOM 8797 C CA . LEU C 2 328 ? 110.670 23.143 123.190 1.00 182.75 328 LEU C CA 1
ATOM 8798 C C . LEU C 2 328 ? 109.673 22.320 122.374 1.00 183.14 328 LEU C C 1
ATOM 8799 O O . LEU C 2 328 ? 108.665 21.846 122.898 1.00 179.85 328 LEU C O 1
ATOM 8804 N N . ILE C 2 329 ? 109.968 22.154 121.087 1.00 179.87 329 ILE C N 1
ATOM 8805 C CA . ILE C 2 329 ? 109.080 21.446 120.171 1.00 182.86 329 ILE C CA 1
ATOM 8806 C C . ILE C 2 329 ? 109.417 19.954 120.102 1.00 192.49 329 ILE C C 1
ATOM 8807 O O . ILE C 2 329 ? 108.568 19.131 119.754 1.00 190.96 329 ILE C O 1
ATOM 8812 N N . GLY C 2 330 ? 110.653 19.610 120.449 1.00 189.38 330 GLY C N 1
ATOM 8813 C CA . GLY C 2 330 ? 111.096 18.229 120.395 1.00 169.74 330 GLY C CA 1
ATOM 8814 C C . GLY C 2 330 ? 111.404 17.638 121.759 1.00 193.61 330 GLY C C 1
ATOM 8815 O O . GLY C 2 330 ? 111.724 16.454 121.870 1.00 194.26 330 GLY C O 1
ATOM 8816 N N . SER C 2 331 ? 111.304 18.462 122.798 1.00 202.09 331 SER C N 1
ATOM 8817 C CA . SER C 2 331 ? 111.595 18.022 124.160 1.00 204.07 331 SER C CA 1
ATOM 8818 C C . SER C 2 331 ? 110.503 17.113 124.715 1.00 194.62 331 SER C C 1
ATOM 8819 O O . SER C 2 331 ? 109.441 16.960 124.112 1.00 194.69 331 SER C O 1
ATOM 8822 N N . LYS C 2 332 ? 110.775 16.509 125.868 1.00 185.03 332 LYS C N 1
ATOM 8823 C CA . LYS C 2 332 ? 109.821 15.614 126.511 1.00 197.35 332 LYS C CA 1
ATOM 8824 C C . LYS C 2 332 ? 109.430 16.158 127.883 1.00 193.39 332 LYS C C 1
ATOM 8825 O O . LYS C 2 332 ? 108.753 15.489 128.664 1.00 197.83 332 LYS C O 1
ATOM 8831 N N . HIS C 2 333 ? 109.858 17.383 128.167 1.00 187.57 333 HIS C N 1
ATOM 8832 C CA . HIS C 2 333 ? 109.526 18.034 129.427 1.00 189.59 333 HIS C CA 1
ATOM 8833 C C . HIS C 2 333 ? 108.021 18.246 129.554 1.00 184.68 333 HIS C C 1
ATOM 8834 O O . HIS C 2 333 ? 107.325 18.440 128.556 1.00 173.23 333 HIS C O 1
ATOM 8841 N N . SER C 2 334 ? 107.525 18.204 130.787 1.00 181.37 334 SER C N 1
ATOM 8842 C CA . SER C 2 334 ? 106.098 18.356 131.055 1.00 173.91 334 SER C CA 1
ATOM 8843 C C . SER C 2 334 ? 105.582 19.736 130.665 1.00 185.53 334 SER C C 1
ATOM 8844 O O . SER C 2 334 ? 106.362 20.640 130.369 1.00 190.13 334 SER C O 1
ATOM 8847 N N . PHE C 2 335 ? 104.262 19.886 130.661 1.00 185.64 335 PHE C N 1
ATOM 8848 C CA . PHE C 2 335 ? 103.642 21.176 130.403 1.00 187.03 335 PHE C CA 1
ATOM 8849 C C . PHE C 2 335 ? 103.986 22.110 131.556 1.00 190.35 335 PHE C C 1
ATOM 8850 O O . PHE C 2 335 ? 104.257 23.298 131.358 1.00 181.24 335 PHE C O 1
ATOM 8858 N N . LYS C 2 336 ? 103.986 21.551 132.762 1.00 191.96 336 LYS C N 1
ATOM 8859 C CA . LYS C 2 336 ? 104.344 22.291 133.964 1.00 192.15 336 LYS C CA 1
ATOM 8860 C C . LYS C 2 336 ? 105.790 22.777 133.890 1.00 197.77 336 LYS C C 1
ATOM 8861 O O . LYS C 2 336 ? 106.127 23.832 134.429 1.00 195.20 336 LYS C O 1
ATOM 8867 N N . GLU C 2 337 ? 106.636 22.005 133.213 1.00 199.10 337 GLU C N 1
ATOM 8868 C CA . GLU C 2 337 ? 108.030 22.384 133.014 1.00 197.40 337 GLU C CA 1
ATOM 8869 C C . GLU C 2 337 ? 108.134 23.643 132.159 1.00 199.19 337 GLU C C 1
ATOM 8870 O O . GLU C 2 337 ? 108.632 24.674 132.617 1.00 193.68 337 GLU C O 1
ATOM 8876 N N . LYS C 2 338 ? 107.656 23.545 130.920 1.00 193.79 338 LYS C N 1
ATOM 8877 C CA . LYS C 2 338 ? 107.671 24.662 129.980 1.00 180.62 338 LYS C CA 1
ATOM 8878 C C . LYS C 2 338 ? 107.018 25.902 130.577 1.00 181.82 338 LYS C C 1
ATOM 8879 O O . LYS C 2 338 ? 107.498 27.021 130.384 1.00 182.00 338 LYS C O 1
ATOM 8885 N N . LEU C 2 339 ? 105.926 25.694 131.306 1.00 182.15 339 LEU C N 1
ATOM 8886 C CA . LEU C 2 339 ? 105.238 26.792 131.973 1.00 191.40 339 LEU C CA 1
ATOM 8887 C C . LEU C 2 339 ? 106.133 27.435 133.024 1.00 194.85 339 LEU C C 1
ATOM 8888 O O . LEU C 2 339 ? 106.254 28.658 133.083 1.00 196.35 339 LEU C O 1
ATOM 8893 N N . TYR C 2 340 ? 106.763 26.603 133.847 1.00 190.50 340 TYR C N 1
ATOM 8894 C CA . TYR C 2 340 ? 107.620 27.087 134.921 1.00 196.14 340 TYR C CA 1
ATOM 8895 C C . TYR C 2 340 ? 108.796 27.888 134.372 1.00 195.04 340 TYR C C 1
ATOM 8896 O O . TYR C 2 340 ? 109.182 28.912 134.941 1.00 187.65 340 TYR C O 1
ATOM 8905 N N . PHE C 2 341 ? 109.358 27.416 133.263 1.00 191.50 341 PHE C N 1
ATOM 8906 C CA . PHE C 2 341 ? 110.462 28.108 132.610 1.00 189.03 341 PHE C CA 1
ATOM 8907 C C . PHE C 2 341 ? 109.973 29.450 132.083 1.00 190.76 341 PHE C C 1
ATOM 8908 O O . PHE C 2 341 ? 110.563 30.498 132.353 1.00 172.83 341 PHE C O 1
ATOM 8916 N N . ALA C 2 342 ? 108.875 29.403 131.336 1.00 192.56 342 ALA C N 1
ATOM 8917 C CA . ALA C 2 342 ? 108.336 30.576 130.659 1.00 176.65 342 ALA C CA 1
ATOM 8918 C C . ALA C 2 342 ? 107.727 31.606 131.609 1.00 180.41 342 ALA C C 1
ATOM 8919 O O . ALA C 2 342 ? 107.401 32.719 131.194 1.00 187.65 342 ALA C O 1
ATOM 8921 N N . LEU C 2 343 ? 107.567 31.239 132.875 1.00 177.30 343 LEU C N 1
ATOM 8922 C CA . LEU C 2 343 ? 106.914 32.125 133.833 1.00 184.14 343 LEU C CA 1
ATOM 8923 C C . LEU C 2 343 ? 107.848 32.624 134.936 1.00 185.12 343 LEU C C 1
ATOM 8924 O O . LEU C 2 343 ? 107.823 33.804 135.285 1.00 186.23 343 LEU C O 1
ATOM 8929 N N . GLU C 2 344 ? 108.669 31.731 135.482 1.00 179.52 344 GLU C N 1
ATOM 8930 C CA . GLU C 2 344 ? 109.583 32.111 136.558 1.00 191.59 344 GLU C CA 1
ATOM 8931 C C . GLU C 2 344 ? 110.698 33.039 136.081 1.00 192.78 344 GLU C C 1
ATOM 8932 O O . GLU C 2 344 ? 111.000 34.035 136.738 1.00 191.53 344 GLU C O 1
ATOM 8938 N N . GLY C 2 345 ? 111.296 32.707 134.939 1.00 186.87 345 GLY C N 1
ATOM 8939 C CA . GLY C 2 345 ? 112.422 33.453 134.399 1.00 182.65 345 GLY C CA 1
ATOM 8940 C C . GLY C 2 345 ? 112.175 34.940 134.220 1.00 187.79 345 GLY C C 1
ATOM 8941 O O . GLY C 2 345 ? 111.398 35.343 133.356 1.00 192.73 345 GLY C O 1
ATOM 8942 N N . PRO C 2 346 ? 112.844 35.765 135.041 1.00 190.49 346 PRO C N 1
ATOM 8943 C CA . PRO C 2 346 ? 112.675 37.218 135.035 1.00 183.91 346 PRO C CA 1
ATOM 8944 C C . PRO C 2 346 ? 113.784 37.909 134.253 1.00 171.80 346 PRO C C 1
ATOM 8945 O O . PRO C 2 346 ? 114.671 37.238 133.726 1.00 170.60 346 PRO C O 1
ATOM 8949 N N . ARG C 2 347 ? 113.730 39.235 134.176 1.00 173.22 347 ARG C N 1
ATOM 8950 C CA . ARG C 2 347 ? 114.802 40.009 133.562 1.00 178.47 347 ARG C CA 1
ATOM 8951 C C . ARG C 2 347 ? 115.715 40.534 134.665 1.00 181.00 347 ARG C C 1
ATOM 8952 O O . ARG C 2 347 ? 115.659 40.046 135.795 1.00 191.61 347 ARG C O 1
ATOM 8960 N N . GLY C 2 348 ? 116.550 41.523 134.350 1.00 169.37 348 GLY C N 1
ATOM 8961 C CA . GLY C 2 348 ? 117.441 42.083 135.352 1.00 163.08 348 GLY C CA 1
ATOM 8962 C C . GLY C 2 348 ? 118.337 43.235 134.934 1.00 158.57 348 GLY C C 1
ATOM 8963 O O . GLY C 2 348 ? 117.897 44.182 134.279 1.00 161.73 348 GLY C O 1
ATOM 8964 N N . VAL C 2 349 ? 119.606 43.146 135.324 1.00 164.46 349 VAL C N 1
ATOM 8965 C CA . VAL C 2 349 ? 120.566 44.239 135.159 1.00 152.13 349 VAL C CA 1
ATOM 8966 C C . VAL C 2 349 ? 120.956 44.532 133.708 1.00 149.14 349 VAL C C 1
ATOM 8967 O O . VAL C 2 349 ? 120.863 45.675 133.260 1.00 156.04 349 VAL C O 1
ATOM 8971 N N . VAL C 2 350 ? 121.395 43.504 132.986 1.00 139.36 350 VAL C N 1
ATOM 8972 C CA . VAL C 2 350 ? 121.804 43.649 131.586 1.00 138.45 350 VAL C CA 1
ATOM 8973 C C . VAL C 2 350 ? 120.802 44.422 130.705 1.00 156.09 350 VAL C C 1
ATOM 8974 O O . VAL C 2 350 ? 121.205 45.328 129.972 1.00 156.20 350 VAL C O 1
ATOM 8978 N N . PRO C 2 351 ? 119.498 44.083 130.783 1.00 161.04 351 PRO C N 1
ATOM 8979 C CA . PRO C 2 351 ? 118.520 44.878 130.029 1.00 154.75 351 PRO C CA 1
ATOM 8980 C C . PRO C 2 351 ? 118.538 46.358 130.406 1.00 144.47 351 PRO C C 1
ATOM 8981 O O . PRO C 2 351 ? 118.440 47.210 129.526 1.00 152.00 351 PRO C O 1
ATOM 8985 N N . ALA C 2 352 ? 118.668 46.652 131.695 1.00 132.71 352 ALA C N 1
ATOM 8986 C CA . ALA C 2 352 ? 118.696 48.033 132.167 1.00 135.89 352 ALA C CA 1
ATOM 8987 C C . ALA C 2 352 ? 119.922 48.787 131.654 1.00 136.80 352 ALA C C 1
ATOM 8988 O O . ALA C 2 352 ? 119.801 49.863 131.059 1.00 148.61 352 ALA C O 1
ATOM 8990 N N . ALA C 2 353 ? 121.098 48.217 131.898 1.00 135.78 353 ALA C N 1
ATOM 8991 C CA . ALA C 2 353 ? 122.357 48.809 131.464 1.00 142.65 353 ALA C CA 1
ATOM 8992 C C . ALA C 2 353 ? 122.373 49.047 129.958 1.00 140.84 353 ALA C C 1
ATOM 8993 O O . ALA C 2 353 ? 122.784 50.113 129.493 1.00 146.66 353 ALA C O 1
ATOM 8995 N N . LEU C 2 354 ? 121.924 48.049 129.202 1.00 138.61 354 LEU C N 1
ATOM 8996 C CA . LEU C 2 354 ? 121.817 48.179 127.754 1.00 149.86 354 LEU C CA 1
ATOM 8997 C C . LEU C 2 354 ? 120.849 49.293 127.366 1.00 166.78 354 LEU C C 1
ATOM 8998 O O . LEU C 2 354 ? 121.127 50.079 126.462 1.00 168.73 354 LEU C O 1
ATOM 9003 N N . ALA C 2 355 ? 119.714 49.352 128.055 1.00 161.22 355 ALA C N 1
ATOM 9004 C CA . ALA C 2 355 ? 118.705 50.373 127.798 1.00 149.11 355 ALA C CA 1
ATOM 9005 C C . ALA C 2 355 ? 119.276 51.780 127.961 1.00 149.00 355 ALA C C 1
ATOM 9006 O O . ALA C 2 355 ? 119.116 52.630 127.080 1.00 153.56 355 ALA C O 1
ATOM 9008 N N . VAL C 2 356 ? 119.945 52.021 129.085 1.00 137.51 356 VAL C N 1
ATOM 9009 C CA . VAL C 2 356 ? 120.538 53.331 129.347 1.00 141.24 356 VAL C CA 1
ATOM 9010 C C . VAL C 2 356 ? 121.673 53.658 128.372 1.00 151.89 356 VAL C C 1
ATOM 9011 O O . VAL C 2 356 ? 121.724 54.760 127.819 1.00 157.89 356 VAL C O 1
ATOM 9015 N N . THR C 2 357 ? 122.576 52.700 128.172 1.00 158.40 357 THR C N 1
ATOM 9016 C CA . THR C 2 357 ? 123.704 52.871 127.256 1.00 162.60 357 THR C CA 1
ATOM 9017 C C . THR C 2 357 ? 123.229 53.256 125.856 1.00 160.84 357 THR C C 1
ATOM 9018 O O . THR C 2 357 ? 123.672 54.262 125.289 1.00 158.32 357 THR C O 1
ATOM 9022 N N . VAL C 2 358 ? 122.323 52.448 125.311 1.00 164.70 358 VAL C N 1
ATOM 9023 C CA . VAL C 2 358 ? 121.721 52.719 124.011 1.00 167.10 358 VAL C CA 1
ATOM 9024 C C . VAL C 2 358 ? 121.059 54.090 124.003 1.00 162.83 358 VAL C C 1
ATOM 9025 O O . VAL C 2 358 ? 121.299 54.891 123.105 1.00 157.91 358 VAL C O 1
ATOM 9029 N N . GLY C 2 359 ? 120.239 54.356 125.017 1.00 155.47 359 GLY C N 1
ATOM 9030 C CA . GLY C 2 359 ? 119.526 55.617 125.123 1.00 148.46 359 GLY C CA 1
ATOM 9031 C C . GLY C 2 359 ? 120.415 56.847 125.061 1.00 162.45 359 GLY C C 1
ATOM 9032 O O . GLY C 2 359 ? 120.091 57.817 124.373 1.00 167.77 359 GLY C O 1
ATOM 9033 N N . ILE C 2 360 ? 121.539 56.812 125.771 1.00 170.59 360 ILE C N 1
ATOM 9034 C CA . ILE C 2 360 ? 122.444 57.960 125.794 1.00 170.73 360 ILE C CA 1
ATOM 9035 C C . ILE C 2 360 ? 123.320 58.043 124.538 1.00 177.71 360 ILE C C 1
ATOM 9036 O O . ILE C 2 360 ? 123.633 59.140 124.066 1.00 180.14 360 ILE C O 1
ATOM 9041 N N . GLU C 2 361 ? 123.703 56.891 123.990 1.00 181.00 361 GLU C N 1
ATOM 9042 C CA . GLU C 2 361 ? 124.486 56.882 122.757 1.00 178.95 361 GLU C CA 1
ATOM 9043 C C . GLU C 2 361 ? 123.668 57.429 121.587 1.00 178.82 361 GLU C C 1
ATOM 9044 O O . GLU C 2 361 ? 124.164 58.222 120.780 1.00 186.41 361 GLU C O 1
ATOM 9050 N N . ILE C 2 362 ? 122.409 57.011 121.507 1.00 165.40 362 ILE C N 1
ATOM 9051 C CA . ILE C 2 362 ? 121.501 57.529 120.492 1.00 170.69 362 ILE C CA 1
ATOM 9052 C C . ILE C 2 362 ? 121.046 58.941 120.846 1.00 173.08 362 ILE C C 1
ATOM 9053 O O . ILE C 2 362 ? 120.582 59.676 119.982 1.00 173.03 362 ILE C O 1
ATOM 9058 N N . LEU C 2 363 ? 121.168 59.318 122.116 1.00 173.37 363 LEU C N 1
ATOM 9059 C CA . LEU C 2 363 ? 120.912 60.701 122.507 1.00 175.63 363 LEU C CA 1
ATOM 9060 C C . LEU C 2 363 ? 121.998 61.591 121.920 1.00 179.63 363 LEU C C 1
ATOM 9061 O O . LEU C 2 363 ? 121.728 62.702 121.459 1.00 176.88 363 LEU C O 1
ATOM 9066 N N . LYS C 2 364 ? 123.230 61.091 121.938 1.00 174.51 364 LYS C N 1
ATOM 9067 C CA . LYS C 2 364 ? 124.354 61.805 121.347 1.00 158.99 364 LYS C CA 1
ATOM 9068 C C . LYS C 2 364 ? 124.257 61.830 119.826 1.00 173.96 364 LYS C C 1
ATOM 9069 O O . LYS C 2 364 ? 124.479 62.868 119.198 1.00 189.57 364 LYS C O 1
ATOM 9075 N N . ASN C 2 365 ? 123.915 60.688 119.237 1.00 171.78 365 ASN C N 1
ATOM 9076 C CA . ASN C 2 365 ? 123.938 60.551 117.783 1.00 179.16 365 ASN C CA 1
ATOM 9077 C C . ASN C 2 365 ? 122.605 60.801 117.073 1.00 184.48 365 ASN C C 1
ATOM 9078 O O . ASN C 2 365 ? 122.491 60.559 115.873 1.00 187.61 365 ASN C O 1
ATOM 9083 N N . ALA C 2 366 ? 121.606 61.288 117.804 1.00 172.04 366 ALA C N 1
ATOM 9084 C CA . ALA C 2 366 ? 120.296 61.576 117.216 1.00 176.05 366 ALA C CA 1
ATOM 9085 C C . ALA C 2 366 ? 120.387 62.687 116.176 1.00 195.46 366 ALA C C 1
ATOM 9086 O O . ALA C 2 366 ? 119.575 62.758 115.252 1.00 188.03 366 ALA C O 1
ATOM 9088 N N . GLU C 2 367 ? 121.384 63.550 116.341 1.00 196.01 367 GLU C N 1
ATOM 9089 C CA . GLU C 2 367 ? 121.619 64.660 115.427 1.00 185.89 367 GLU C CA 1
ATOM 9090 C C . GLU C 2 367 ? 121.917 64.167 114.015 1.00 189.32 367 GLU C C 1
ATOM 9091 O O . GLU C 2 367 ? 121.618 64.849 113.034 1.00 194.88 367 GLU C O 1
ATOM 9097 N N . LYS C 2 368 ? 122.502 62.977 113.918 1.00 188.51 368 LYS C N 1
ATOM 9098 C CA . LYS C 2 368 ? 122.931 62.436 112.632 1.00 186.80 368 LYS C CA 1
ATOM 9099 C C . LYS C 2 368 ? 121.854 61.613 111.926 1.00 189.39 368 LYS C C 1
ATOM 9100 O O . LYS C 2 368 ? 120.846 62.147 111.464 1.00 191.84 368 LYS C O 1
ATOM 9106 N N . ILE C 2 369 ? 122.085 60.306 111.859 1.00 183.60 369 ILE C N 1
ATOM 9107 C CA . ILE C 2 369 ? 121.310 59.393 111.013 1.00 178.32 369 ILE C CA 1
ATOM 9108 C C . ILE C 2 369 ? 119.898 58.922 111.463 1.00 177.40 369 ILE C C 1
ATOM 9109 O O . ILE C 2 369 ? 119.022 58.759 110.613 1.00 187.15 369 ILE C O 1
ATOM 9114 N N . PRO C 2 370 ? 119.664 58.706 112.777 1.00 165.07 370 PRO C N 1
ATOM 9115 C CA . PRO C 2 370 ? 118.432 57.998 113.173 1.00 167.73 370 PRO C CA 1
ATOM 9116 C C . PRO C 2 370 ? 117.107 58.621 112.713 1.00 186.86 370 PRO C C 1
ATOM 9117 O O . PRO C 2 370 ? 116.093 57.923 112.689 1.00 184.21 370 PRO C O 1
ATOM 9121 N N . ALA C 2 371 ? 117.118 59.898 112.350 1.00 191.42 371 ALA C N 1
ATOM 9122 C CA . ALA C 2 371 ? 115.886 60.625 112.045 1.00 179.36 371 ALA C CA 1
ATOM 9123 C C . ALA C 2 371 ? 115.118 60.127 110.814 1.00 178.70 371 ALA C C 1
ATOM 9124 O O . ALA C 2 371 ? 113.973 59.693 110.931 1.00 163.59 371 ALA C O 1
ATOM 9126 N N . SER C 2 372 ? 115.754 60.192 109.646 1.00 188.63 372 SER C N 1
ATOM 9127 C CA . SER C 2 372 ? 115.080 59.983 108.358 1.00 187.51 372 SER C CA 1
ATOM 9128 C C . SER C 2 372 ? 114.230 58.713 108.220 1.00 175.61 372 SER C C 1
ATOM 9129 O O . SER C 2 372 ? 113.132 58.762 107.660 1.00 148.97 372 SER C O 1
ATOM 9132 N N . ILE C 2 373 ? 114.732 57.587 108.724 1.00 189.32 373 ILE C N 1
ATOM 9133 C CA . ILE C 2 373 ? 114.062 56.294 108.551 1.00 185.58 373 ILE C CA 1
ATOM 9134 C C . ILE C 2 373 ? 112.621 56.279 109.079 1.00 180.36 373 ILE C C 1
ATOM 9135 O O . ILE C 2 373 ? 111.769 55.549 108.566 1.00 166.95 373 ILE C O 1
ATOM 9140 N N . THR C 2 374 ? 112.346 57.101 110.086 1.00 189.75 374 THR C N 1
ATOM 9141 C CA . THR C 2 374 ? 111.001 57.200 110.639 1.00 186.28 374 THR C CA 1
ATOM 9142 C C . THR C 2 374 ? 110.558 58.656 110.728 1.00 189.13 374 THR C C 1
ATOM 9143 O O . THR C 2 374 ? 111.247 59.483 111.322 1.00 181.80 374 THR C O 1
ATOM 9147 N N . LYS C 2 375 ? 109.411 58.969 110.132 1.00 183.06 375 LYS C N 1
ATOM 9148 C CA . LYS C 2 375 ? 108.851 60.315 110.219 1.00 171.94 375 LYS C CA 1
ATOM 9149 C C . LYS C 2 375 ? 108.508 60.645 111.667 1.00 166.68 375 LYS C C 1
ATOM 9150 O O . LYS C 2 375 ? 108.532 61.807 112.076 1.00 164.95 375 LYS C O 1
ATOM 9156 N N . TYR C 2 376 ? 108.188 59.609 112.435 1.00 170.06 376 TYR C N 1
ATOM 9157 C CA . TYR C 2 376 ? 108.012 59.739 113.873 1.00 177.08 376 TYR C CA 1
ATOM 9158 C C . TYR C 2 376 ? 109.376 59.562 114.538 1.00 178.94 376 TYR C C 1
ATOM 9159 O O . TYR C 2 376 ? 109.801 58.438 114.807 1.00 168.28 376 TYR C O 1
ATOM 9168 N N . ILE C 2 377 ? 110.057 60.672 114.804 1.00 185.12 377 ILE C N 1
ATOM 9169 C CA . ILE C 2 377 ? 111.335 60.622 115.508 1.00 178.22 377 ILE C CA 1
ATOM 9170 C C . ILE C 2 377 ? 111.415 61.615 116.661 1.00 179.16 377 ILE C C 1
ATOM 9171 O O . ILE C 2 377 ? 111.802 62.769 116.483 1.00 174.44 377 ILE C O 1
ATOM 9176 N N . THR C 2 378 ? 111.041 61.149 117.846 1.00 174.28 378 THR C N 1
ATOM 9177 C CA . THR C 2 378 ? 111.191 61.925 119.065 1.00 185.07 378 THR C CA 1
ATOM 9178 C C . THR C 2 378 ? 112.118 61.170 120.014 1.00 189.92 378 THR C C 1
ATOM 9179 O O . THR C 2 378 ? 111.653 60.447 120.895 1.00 188.80 378 THR C O 1
ATOM 9183 N N . PRO C 2 379 ? 113.439 61.332 119.822 1.00 183.73 379 PRO C N 1
ATOM 9184 C CA . PRO C 2 379 ? 114.490 60.600 120.540 1.00 163.17 379 PRO C CA 1
ATOM 9185 C C . PRO C 2 379 ? 114.305 60.615 122.054 1.00 168.04 379 PRO C C 1
ATOM 9186 O O . PRO C 2 379 ? 114.566 59.605 122.708 1.00 176.97 379 PRO C O 1
ATOM 9190 N N . THR C 2 380 ? 113.864 61.746 122.595 1.00 173.29 380 THR C N 1
ATOM 9191 C CA . THR C 2 380 ? 113.559 61.851 124.016 1.00 179.66 380 THR C CA 1
ATOM 9192 C C . THR C 2 380 ? 112.468 60.854 124.391 1.00 168.49 380 THR C C 1
ATOM 9193 O O . THR C 2 380 ? 112.625 60.060 125.323 1.00 167.32 380 THR C O 1
ATOM 9197 N N . ASP C 2 381 ? 111.365 60.907 123.650 1.00 168.87 381 ASP C N 1
ATOM 9198 C CA . ASP C 2 381 ? 110.258 59.973 123.814 1.00 172.68 381 ASP C CA 1
ATOM 9199 C C . ASP C 2 381 ? 110.718 58.524 123.651 1.00 176.97 381 ASP C C 1
ATOM 9200 O O . ASP C 2 381 ? 110.325 57.661 124.430 1.00 177.95 381 ASP C O 1
ATOM 9205 N N . ILE C 2 382 ? 111.554 58.268 122.648 1.00 173.26 382 ILE C N 1
ATOM 9206 C CA . ILE C 2 382 ? 112.069 56.923 122.397 1.00 172.41 382 ILE C CA 1
ATOM 9207 C C . ILE C 2 382 ? 112.839 56.383 123.598 1.00 157.73 382 ILE C C 1
ATOM 9208 O O . ILE C 2 382 ? 112.444 55.387 124.207 1.00 132.81 382 ILE C O 1
ATOM 9213 N N . ALA C 2 383 ? 113.945 57.049 123.919 1.00 159.07 383 ALA C N 1
ATOM 9214 C CA . ALA C 2 383 ? 114.806 56.664 125.031 1.00 140.46 383 ALA C CA 1
ATOM 9215 C C . ALA C 2 383 ? 114.021 56.517 126.329 1.00 150.15 383 ALA C C 1
ATOM 9216 O O . ALA C 2 383 ? 114.101 55.482 126.992 1.00 155.90 383 ALA C O 1
ATOM 9218 N N . GLY C 2 384 ? 113.258 57.549 126.679 1.00 150.50 384 GLY C N 1
ATOM 9219 C CA . GLY C 2 384 ? 112.422 57.506 127.865 1.00 155.01 384 GLY C CA 1
ATOM 9220 C C . GLY C 2 384 ? 111.476 56.318 127.885 1.00 154.81 384 GLY C C 1
ATOM 9221 O O . GLY C 2 384 ? 111.266 55.701 128.930 1.00 150.73 384 GLY C O 1
ATOM 9222 N N . THR C 2 385 ? 110.914 55.993 126.724 1.00 148.68 385 THR C N 1
ATOM 9223 C CA . THR C 2 385 ? 109.991 54.866 126.600 1.00 166.54 385 THR C CA 1
ATOM 9224 C C . THR C 2 385 ? 110.700 53.532 126.818 1.00 172.80 385 THR C C 1
ATOM 9225 O O . THR C 2 385 ? 110.181 52.657 127.507 1.00 161.74 385 THR C O 1
ATOM 9229 N N . ILE C 2 386 ? 111.877 53.378 126.217 1.00 172.84 386 ILE C N 1
ATOM 9230 C CA . ILE C 2 386 ? 112.680 52.173 126.397 1.00 152.24 386 ILE C CA 1
ATOM 9231 C C . ILE C 2 386 ? 113.012 51.989 127.873 1.00 149.90 386 ILE C C 1
ATOM 9232 O O . ILE C 2 386 ? 112.840 50.906 128.435 1.00 151.39 386 ILE C O 1
ATOM 9237 N N . ILE C 2 387 ? 113.481 53.068 128.493 1.00 147.81 387 ILE C N 1
ATOM 9238 C CA . ILE C 2 387 ? 113.834 53.069 129.908 1.00 154.68 387 ILE C CA 1
ATOM 9239 C C . ILE C 2 387 ? 112.651 52.685 130.801 1.00 162.59 387 ILE C C 1
ATOM 9240 O O . ILE C 2 387 ? 112.785 51.844 131.688 1.00 164.04 387 ILE C O 1
ATOM 9245 N N . ILE C 2 388 ? 111.497 53.300 130.559 1.00 152.02 388 ILE C N 1
ATOM 9246 C CA . ILE C 2 388 ? 110.295 53.028 131.346 1.00 151.42 388 ILE C CA 1
ATOM 9247 C C . ILE C 2 388 ? 109.793 51.592 131.160 1.00 154.83 388 ILE C C 1
ATOM 9248 O O . ILE C 2 388 ? 109.455 50.911 132.130 1.00 161.96 388 ILE C O 1
ATOM 9253 N N . GLY C 2 389 ? 109.749 51.137 129.913 1.00 139.41 389 GLY C N 1
ATOM 9254 C CA . GLY C 2 389 ? 109.330 49.781 129.603 1.00 157.08 389 GLY C CA 1
ATOM 9255 C C . GLY C 2 389 ? 110.222 48.735 130.242 1.00 153.09 389 GLY C C 1
ATOM 9256 O O . GLY C 2 389 ? 109.737 47.781 130.851 1.00 155.62 389 GLY C O 1
ATOM 9257 N N . THR C 2 390 ? 111.532 48.916 130.098 1.00 151.53 390 THR C N 1
ATOM 9258 C CA . THR C 2 390 ? 112.515 48.042 130.730 1.00 148.53 390 THR C CA 1
ATOM 9259 C C . THR C 2 390 ? 112.352 48.064 132.248 1.00 141.82 390 THR C C 1
ATOM 9260 O O . THR C 2 390 ? 112.454 47.032 132.909 1.00 154.29 390 THR C O 1
ATOM 9264 N N . PHE C 2 391 ? 112.102 49.255 132.785 1.00 124.71 391 PHE C N 1
ATOM 9265 C CA . PHE C 2 391 ? 111.895 49.463 134.214 1.00 135.16 391 PHE C CA 1
ATOM 9266 C C . PHE C 2 391 ? 110.746 48.589 134.705 1.00 146.74 391 PHE C C 1
ATOM 9267 O O . PHE C 2 391 ? 110.940 47.690 135.530 1.00 156.53 391 PHE C O 1
ATOM 9275 N N . MET C 2 392 ? 109.556 48.852 134.173 1.00 147.16 392 MET C N 1
ATOM 9276 C CA . MET C 2 392 ? 108.353 48.106 134.531 1.00 155.39 392 MET C CA 1
ATOM 9277 C C . MET C 2 392 ? 108.505 46.602 134.293 1.00 160.69 392 MET C C 1
ATOM 9278 O O . MET C 2 392 ? 107.945 45.792 135.033 1.00 166.28 392 MET C O 1
ATOM 9283 N N . THR C 2 393 ? 109.262 46.239 133.262 1.00 154.96 393 THR C N 1
ATOM 9284 C CA . THR C 2 393 ? 109.537 44.838 132.961 1.00 150.27 393 THR C CA 1
ATOM 9285 C C . THR C 2 393 ? 110.305 44.195 134.112 1.00 157.87 393 THR C C 1
ATOM 9286 O O . THR C 2 393 ? 109.878 43.179 134.670 1.00 155.08 393 THR C O 1
ATOM 9290 N N . ILE C 2 394 ? 111.438 44.803 134.455 1.00 164.68 394 ILE C N 1
ATOM 9291 C CA . ILE C 2 394 ? 112.275 44.359 135.567 1.00 170.68 394 ILE C CA 1
ATOM 9292 C C . ILE C 2 394 ? 111.466 44.255 136.859 1.00 172.13 394 ILE C C 1
ATOM 9293 O O . ILE C 2 394 ? 111.612 43.292 137.616 1.00 187.86 394 ILE C O 1
ATOM 9298 N N . LEU C 2 395 ? 110.604 45.241 137.096 1.00 156.08 395 LEU C N 1
ATOM 9299 C CA . LEU C 2 395 ? 109.725 45.225 138.260 1.00 159.91 395 LEU C CA 1
ATOM 9300 C C . LEU C 2 395 ? 108.828 43.995 138.246 1.00 169.15 395 LEU C C 1
ATOM 9301 O O . LEU C 2 395 ? 108.997 43.069 139.042 1.00 169.60 395 LEU C O 1
ATOM 9306 N N . LEU C 2 396 ? 107.874 44.009 137.320 1.00 160.70 396 LEU C N 1
ATOM 9307 C CA . LEU C 2 396 ? 106.845 42.981 137.215 1.00 164.33 396 LEU C CA 1
ATOM 9308 C C . LEU C 2 396 ? 107.396 41.558 137.171 1.00 172.16 396 LEU C C 1
ATOM 9309 O O . LEU C 2 396 ? 106.771 40.640 137.692 1.00 175.42 396 LEU C O 1
ATOM 9314 N N . SER C 2 397 ? 108.561 41.381 136.557 1.00 176.06 397 SER C N 1
ATOM 9315 C CA . SER C 2 397 ? 109.190 40.065 136.485 1.00 181.95 397 SER C CA 1
ATOM 9316 C C . SER C 2 397 ? 109.482 39.505 137.879 1.00 182.57 397 SER C C 1
ATOM 9317 O O . SER C 2 397 ? 108.856 38.533 138.324 1.00 187.49 397 SER C O 1
ATOM 9320 N N . VAL C 2 398 ? 110.434 40.133 138.563 1.00 175.79 398 VAL C N 1
ATOM 9321 C CA . VAL C 2 398 ? 110.855 39.703 139.892 1.00 183.85 398 VAL C CA 1
ATOM 9322 C C . VAL C 2 398 ? 109.709 39.738 140.905 1.00 189.55 398 VAL C C 1
ATOM 9323 O O . VAL C 2 398 ? 109.570 38.828 141.724 1.00 190.72 398 VAL C O 1
ATOM 9327 N N . ILE C 2 399 ? 108.893 40.787 140.846 1.00 176.38 399 ILE C N 1
ATOM 9328 C CA . ILE C 2 399 ? 107.762 40.923 141.761 1.00 169.55 399 ILE C CA 1
ATOM 9329 C C . ILE C 2 399 ? 106.750 39.794 141.554 1.00 184.00 399 ILE C C 1
ATOM 9330 O O . ILE C 2 399 ? 106.155 39.299 142.514 1.00 181.94 399 ILE C O 1
ATOM 9335 N N . LEU C 2 400 ? 106.567 39.379 140.302 1.00 190.49 400 LEU C N 1
ATOM 9336 C CA . LEU C 2 400 ? 105.751 38.204 140.013 1.00 192.37 400 LEU C CA 1
ATOM 9337 C C . LEU C 2 400 ? 106.399 36.974 140.625 1.00 195.24 400 LEU C C 1
ATOM 9338 O O . LEU C 2 400 ? 105.719 36.131 141.211 1.00 196.37 400 LEU C O 1
ATOM 9343 N N . GLU C 2 401 ? 107.719 36.879 140.485 1.00 195.21 401 GLU C N 1
ATOM 9344 C CA . GLU C 2 401 ? 108.460 35.754 141.049 1.00 198.72 401 GLU C CA 1
ATOM 9345 C C . GLU C 2 401 ? 108.308 35.671 142.571 1.00 206.06 401 GLU C C 1
ATOM 9346 O O . GLU C 2 401 ? 108.363 34.587 143.151 1.00 197.27 401 GLU C O 1
ATOM 9352 N N . ALA C 2 402 ? 108.087 36.817 143.209 1.00 208.62 402 ALA C N 1
ATOM 9353 C CA . ALA C 2 402 ? 107.860 36.856 144.651 1.00 208.91 402 ALA C CA 1
ATOM 9354 C C . ALA C 2 402 ? 106.579 36.118 145.043 1.00 208.55 402 ALA C C 1
ATOM 9355 O O . ALA C 2 402 ? 106.378 35.780 146.209 1.00 197.80 402 ALA C O 1
ATOM 9357 N N . SER C 2 403 ? 105.716 35.874 144.061 1.00 206.98 403 SER C N 1
ATOM 9358 C CA . SER C 2 403 ? 104.480 35.135 144.287 1.00 208.32 403 SER C CA 1
ATOM 9359 C C . SER C 2 403 ? 104.647 33.652 143.960 1.00 204.48 403 SER C C 1
ATOM 9360 O O . SER C 2 403 ? 103.680 32.892 143.978 1.00 200.10 403 SER C O 1
ATOM 9363 N N . TRP C 2 404 ? 105.877 33.246 143.658 1.00 195.19 404 TRP C N 1
ATOM 9364 C CA . TRP C 2 404 ? 106.163 31.853 143.327 1.00 189.27 404 TRP C CA 1
ATOM 9365 C C . TRP C 2 404 ? 106.744 31.091 144.513 1.00 192.34 404 TRP C C 1
ATOM 9366 O O . TRP C 2 404 ? 106.890 29.869 144.465 1.00 176.70 404 TRP C O 1
ATOM 9377 N N . MET D 1 1 ? 140.166 62.404 124.404 1.00 131.51 1 MET D N 1
ATOM 9378 C CA . MET D 1 1 ? 140.236 61.102 125.061 1.00 155.99 1 MET D CA 1
ATOM 9379 C C . MET D 1 1 ? 138.852 60.486 125.246 1.00 152.78 1 MET D C 1
ATOM 9380 O O . MET D 1 1 ? 138.051 60.964 126.049 1.00 163.84 1 MET D O 1
ATOM 9385 N N . GLU D 1 2 ? 138.580 59.424 124.495 1.00 135.44 2 GLU D N 1
ATOM 9386 C CA . GLU D 1 2 ? 137.308 58.716 124.590 1.00 145.51 2 GLU D CA 1
ATOM 9387 C C . GLU D 1 2 ? 137.357 57.639 125.673 1.00 156.10 2 GLU D C 1
ATOM 9388 O O . GLU D 1 2 ? 138.431 57.290 126.162 1.00 154.02 2 GLU D O 1
ATOM 9394 N N . LEU D 1 3 ? 136.189 57.121 126.046 1.00 160.98 3 LEU D N 1
ATOM 9395 C CA . LEU D 1 3 ? 136.087 56.131 127.116 1.00 151.73 3 LEU D CA 1
ATOM 9396 C C . LEU D 1 3 ? 136.829 54.834 126.809 1.00 140.73 3 LEU D C 1
ATOM 9397 O O . LEU D 1 3 ? 137.708 54.426 127.566 1.00 142.30 3 LEU D O 1
ATOM 9402 N N . MET D 1 4 ? 136.470 54.194 125.700 1.00 136.89 4 MET D N 1
ATOM 9403 C CA . MET D 1 4 ? 137.003 52.875 125.360 1.00 138.30 4 MET D CA 1
ATOM 9404 C C . MET D 1 4 ? 138.523 52.856 125.196 1.00 134.07 4 MET D C 1
ATOM 9405 O O . MET D 1 4 ? 139.168 51.838 125.457 1.00 147.59 4 MET D O 1
ATOM 9410 N N . MET D 1 5 ? 139.089 53.981 124.771 1.00 126.98 5 MET D N 1
ATOM 9411 C CA . MET D 1 5 ? 140.535 54.103 124.634 1.00 125.40 5 MET D CA 1
ATOM 9412 C C . MET D 1 5 ? 141.193 54.103 126.010 1.00 133.22 5 MET D C 1
ATOM 9413 O O . MET D 1 5 ? 142.212 53.441 126.228 1.00 129.63 5 MET D O 1
ATOM 9418 N N . ALA D 1 6 ? 140.600 54.850 126.935 1.00 134.36 6 ALA D N 1
ATOM 9419 C CA . ALA D 1 6 ? 141.079 54.891 128.310 1.00 135.21 6 ALA D CA 1
ATOM 9420 C C . ALA D 1 6 ? 140.957 53.512 128.954 1.00 135.84 6 ALA D C 1
ATOM 9421 O O . ALA D 1 6 ? 141.850 53.077 129.680 1.00 147.00 6 ALA D O 1
ATOM 9423 N N . ILE D 1 7 ? 139.843 52.838 128.680 1.00 134.16 7 ILE D N 1
ATOM 9424 C CA . ILE D 1 7 ? 139.613 51.476 129.144 1.00 130.84 7 ILE D CA 1
ATOM 9425 C C . ILE D 1 7 ? 140.701 50.540 128.619 1.00 129.66 7 ILE D C 1
ATOM 9426 O O . ILE D 1 7 ? 141.205 49.681 129.347 1.00 139.92 7 ILE D O 1
ATOM 9431 N N . GLY D 1 8 ? 141.065 50.721 127.353 1.00 135.89 8 GLY D N 1
ATOM 9432 C CA . GLY D 1 8 ? 142.088 49.903 126.727 1.00 125.60 8 GLY D CA 1
ATOM 9433 C C . GLY D 1 8 ? 143.474 50.111 127.303 1.00 134.07 8 GLY D C 1
ATOM 9434 O O . GLY D 1 8 ? 144.175 49.146 127.612 1.00 149.53 8 GLY D O 1
ATOM 9435 N N . TYR D 1 9 ? 143.873 51.371 127.442 1.00 134.77 9 TYR D N 1
ATOM 9436 C CA . TYR D 1 9 ? 145.174 51.699 128.013 1.00 139.73 9 TYR D CA 1
ATOM 9437 C C . TYR D 1 9 ? 145.271 51.218 129.457 1.00 130.45 9 TYR D C 1
ATOM 9438 O O . TYR D 1 9 ? 146.260 50.592 129.853 1.00 126.96 9 TYR D O 1
ATOM 9447 N N . LEU D 1 10 ? 144.233 51.517 130.233 1.00 129.98 10 LEU D N 1
ATOM 9448 C CA . LEU D 1 10 ? 144.150 51.094 131.625 1.00 128.39 10 LEU D CA 1
ATOM 9449 C C . LEU D 1 10 ? 144.282 49.581 131.726 1.00 128.67 10 LEU D C 1
ATOM 9450 O O . LEU D 1 10 ? 145.063 49.068 132.529 1.00 129.61 10 LEU D O 1
ATOM 9455 N N . GLY D 1 11 ? 143.521 48.875 130.895 1.00 115.45 11 GLY D N 1
ATOM 9456 C CA . GLY D 1 11 ? 143.544 47.424 130.880 1.00 115.17 11 GLY D CA 1
ATOM 9457 C C . GLY D 1 11 ? 144.898 46.854 130.506 1.00 121.85 11 GLY D C 1
ATOM 9458 O O . GLY D 1 11 ? 145.330 45.851 131.074 1.00 132.87 11 GLY D O 1
ATOM 9459 N N . LEU D 1 12 ? 145.564 47.488 129.545 1.00 108.37 12 LEU D N 1
ATOM 9460 C CA . LEU D 1 12 ? 146.906 47.078 129.148 1.00 109.83 12 LEU D CA 1
ATOM 9461 C C . LEU D 1 12 ? 147.865 47.225 130.323 1.00 120.17 12 LEU D C 1
ATOM 9462 O O . LEU D 1 12 ? 148.648 46.317 130.621 1.00 131.01 12 LEU D O 1
ATOM 9467 N N . ALA D 1 13 ? 147.789 48.372 130.992 1.00 121.28 13 ALA D N 1
ATOM 9468 C CA . ALA D 1 13 ? 148.608 48.626 132.170 1.00 119.95 13 ALA D CA 1
ATOM 9469 C C . ALA D 1 13 ? 148.333 47.591 133.256 1.00 127.92 13 ALA D C 1
ATOM 9470 O O . ALA D 1 13 ? 149.236 47.204 134.002 1.00 134.66 13 ALA D O 1
ATOM 9472 N N . LEU D 1 14 ? 147.081 47.148 133.335 1.00 120.29 14 LEU D N 1
ATOM 9473 C CA . LEU D 1 14 ? 146.678 46.126 134.295 1.00 111.85 14 LEU D CA 1
ATOM 9474 C C . LEU D 1 14 ? 147.284 44.762 133.964 1.00 117.53 14 LEU D C 1
ATOM 9475 O O . LEU D 1 14 ? 147.798 44.076 134.847 1.00 122.63 14 LEU D O 1
ATOM 9480 N N . VAL D 1 15 ? 147.219 44.374 132.693 1.00 117.36 15 VAL D N 1
ATOM 9481 C CA . VAL D 1 15 ? 147.760 43.094 132.245 1.00 115.89 15 VAL D CA 1
ATOM 9482 C C . VAL D 1 15 ? 149.277 43.046 132.395 1.00 111.82 15 VAL D C 1
ATOM 9483 O O . VAL D 1 15 ? 149.810 42.217 133.140 1.00 123.60 15 VAL D O 1
ATOM 9487 N N . LEU D 1 16 ? 149.966 43.936 131.686 1.00 104.89 16 LEU D N 1
ATOM 9488 C CA . LEU D 1 16 ? 151.424 43.965 131.717 1.00 115.71 16 LEU D CA 1
ATOM 9489 C C . LEU D 1 16 ? 151.945 44.231 133.127 1.00 122.00 16 LEU D C 1
ATOM 9490 O O . LEU D 1 16 ? 152.933 43.628 133.555 1.00 122.41 16 LEU D O 1
ATOM 9495 N N . GLY D 1 17 ? 151.267 45.118 133.851 1.00 110.89 17 GLY D N 1
ATOM 9496 C CA . GLY D 1 17 ? 151.607 45.385 135.236 1.00 118.41 17 GLY D CA 1
ATOM 9497 C C . GLY D 1 17 ? 151.481 44.151 136.109 1.00 121.71 17 GLY D C 1
ATOM 9498 O O . GLY D 1 17 ? 152.337 43.891 136.954 1.00 130.33 17 GLY D O 1
ATOM 9499 N N . SER D 1 18 ? 150.412 43.388 135.906 1.00 121.06 18 SER D N 1
ATOM 9500 C CA . SER D 1 18 ? 150.199 42.155 136.656 1.00 110.44 18 SER D CA 1
ATOM 9501 C C . SER D 1 18 ? 151.292 41.131 136.365 1.00 101.35 18 SER D C 1
ATOM 9502 O O . SER D 1 18 ? 151.878 40.560 137.290 1.00 107.79 18 SER D O 1
ATOM 9505 N N . LEU D 1 19 ? 151.559 40.902 135.081 1.00 109.87 19 LEU D N 1
ATOM 9506 C CA . LEU D 1 19 ? 152.604 39.968 134.665 1.00 114.85 19 LEU D CA 1
ATOM 9507 C C . LEU D 1 19 ? 153.953 40.344 135.279 1.00 118.57 19 LEU D C 1
ATOM 9508 O O . LEU D 1 19 ? 154.647 39.498 135.850 1.00 110.13 19 LEU D O 1
ATOM 9513 N N . VAL D 1 20 ? 154.305 41.621 135.162 1.00 111.59 20 VAL D N 1
ATOM 9514 C CA . VAL D 1 20 ? 155.538 42.151 135.734 1.00 106.98 20 VAL D CA 1
ATOM 9515 C C . VAL D 1 20 ? 155.602 41.946 137.249 1.00 116.21 20 VAL D C 1
ATOM 9516 O O . VAL D 1 20 ? 156.630 41.525 137.781 1.00 135.09 20 VAL D O 1
ATOM 9520 N N . ALA D 1 21 ? 154.501 42.239 137.934 1.00 104.69 21 ALA D N 1
ATOM 9521 C CA . ALA D 1 21 ? 154.419 42.064 139.380 1.00 105.55 21 ALA D CA 1
ATOM 9522 C C . ALA D 1 21 ? 154.662 40.608 139.777 1.00 107.86 21 ALA D C 1
ATOM 9523 O O . ALA D 1 21 ? 155.409 40.320 140.723 1.00 111.55 21 ALA D O 1
ATOM 9525 N N . LYS D 1 22 ? 154.029 39.696 139.047 1.00 116.52 22 LYS D N 1
ATOM 9526 C CA . LYS D 1 22 ? 154.202 38.271 139.292 1.00 112.32 22 LYS D CA 1
ATOM 9527 C C . LYS D 1 22 ? 155.646 37.831 139.061 1.00 111.69 22 LYS D C 1
ATOM 9528 O O . LYS D 1 22 ? 156.195 37.054 139.844 1.00 137.39 22 LYS D O 1
ATOM 9534 N N . ILE D 1 23 ? 156.255 38.328 137.986 1.00 105.89 23 ILE D N 1
ATOM 9535 C CA . ILE D 1 23 ? 157.660 38.045 137.698 1.00 112.32 23 ILE D CA 1
ATOM 9536 C C . ILE D 1 23 ? 158.545 38.540 138.843 1.00 113.56 23 ILE D C 1
ATOM 9537 O O . ILE D 1 23 ? 159.509 37.877 139.234 1.00 136.63 23 ILE D O 1
ATOM 9542 N N . ALA D 1 24 ? 158.196 39.702 139.384 1.00 105.06 24 ALA D N 1
ATOM 9543 C CA . ALA D 1 24 ? 158.921 40.282 140.505 1.00 116.74 24 ALA D CA 1
ATOM 9544 C C . ALA D 1 24 ? 158.837 39.388 141.737 1.00 114.68 24 ALA D C 1
ATOM 9545 O O . ALA D 1 24 ? 159.844 39.156 142.407 1.00 126.21 24 ALA D O 1
ATOM 9547 N N . GLU D 1 25 ? 157.637 38.899 142.039 1.00 103.16 25 GLU D N 1
ATOM 9548 C CA . GLU D 1 25 ? 157.463 37.984 143.165 1.00 115.99 25 GLU D CA 1
ATOM 9549 C C . GLU D 1 25 ? 158.214 36.673 142.928 1.00 131.01 25 GLU D C 1
ATOM 9550 O O . GLU D 1 25 ? 158.710 36.051 143.870 1.00 143.93 25 GLU D O 1
ATOM 9556 N N . LYS D 1 26 ? 158.298 36.268 141.664 1.00 137.63 26 LYS D N 1
ATOM 9557 C CA . LYS D 1 26 ? 158.943 35.015 141.285 1.00 141.21 26 LYS D CA 1
ATOM 9558 C C . LYS D 1 26 ? 160.448 35.062 141.534 1.00 139.26 26 LYS D C 1
ATOM 9559 O O . LYS D 1 26 ? 161.040 34.090 142.008 1.00 145.90 26 LYS D O 1
ATOM 9565 N N . LEU D 1 27 ? 161.062 36.196 141.209 1.00 136.13 27 LEU D N 1
ATOM 9566 C CA . LEU D 1 27 ? 162.501 36.356 141.370 1.00 136.20 27 LEU D CA 1
ATOM 9567 C C . LEU D 1 27 ? 162.840 37.048 142.686 1.00 135.50 27 LEU D C 1
ATOM 9568 O O . LEU D 1 27 ? 163.987 37.436 142.913 1.00 134.88 27 LEU D O 1
ATOM 9573 N N . LYS D 1 28 ? 161.832 37.192 143.544 1.00 131.43 28 LYS D N 1
ATOM 9574 C CA . LYS D 1 28 ? 161.997 37.781 144.873 1.00 128.89 28 LYS D CA 1
ATOM 9575 C C . LYS D 1 28 ? 162.629 39.172 144.839 1.00 129.00 28 LYS D C 1
ATOM 9576 O O . LYS D 1 28 ? 163.495 39.495 145.657 1.00 131.13 28 LYS D O 1
ATOM 9582 N N . ILE D 1 29 ? 162.188 39.988 143.887 1.00 125.47 29 ILE D N 1
ATOM 9583 C CA . ILE D 1 29 ? 162.681 41.352 143.743 1.00 114.09 29 ILE D CA 1
ATOM 9584 C C . ILE D 1 29 ? 161.513 42.329 143.872 1.00 116.81 29 ILE D C 1
ATOM 9585 O O . ILE D 1 29 ? 160.366 41.957 143.619 1.00 110.00 29 ILE D O 1
ATOM 9590 N N . PRO D 1 30 ? 161.794 43.578 144.281 1.00 119.60 30 PRO D N 1
ATOM 9591 C CA . PRO D 1 30 ? 160.710 44.554 144.432 1.00 117.87 30 PRO D CA 1
ATOM 9592 C C . PRO D 1 30 ? 159.953 44.787 143.131 1.00 121.62 30 PRO D C 1
ATOM 9593 O O . PRO D 1 30 ? 160.569 44.947 142.075 1.00 121.87 30 PRO D O 1
ATOM 9597 N N . ASP D 1 31 ? 158.628 44.801 143.216 1.00 130.40 31 ASP D N 1
ATOM 9598 C CA . ASP D 1 31 ? 157.785 44.972 142.042 1.00 127.59 31 ASP D CA 1
ATOM 9599 C C . ASP D 1 31 ? 157.739 46.423 141.570 1.00 136.39 31 ASP D C 1
ATOM 9600 O O . ASP D 1 31 ? 157.650 46.687 140.373 1.00 140.82 31 ASP D O 1
ATOM 9605 N N . ILE D 1 32 ? 157.801 47.351 142.522 1.00 136.13 32 ILE D N 1
ATOM 9606 C CA . ILE D 1 32 ? 157.717 48.787 142.247 1.00 128.29 32 ILE D CA 1
ATOM 9607 C C . ILE D 1 32 ? 158.624 49.310 141.116 1.00 124.98 32 ILE D C 1
ATOM 9608 O O . ILE D 1 32 ? 158.128 49.913 140.156 1.00 135.55 32 ILE D O 1
ATOM 9613 N N . PRO D 1 33 ? 159.950 49.083 141.215 1.00 125.04 33 PRO D N 1
ATOM 9614 C CA . PRO D 1 33 ? 160.811 49.667 140.181 1.00 129.30 33 PRO D CA 1
ATOM 9615 C C . PRO D 1 33 ? 160.574 49.021 138.822 1.00 125.63 33 PRO D C 1
ATOM 9616 O O . PRO D 1 33 ? 160.765 49.668 137.794 1.00 124.77 33 PRO D O 1
ATOM 9620 N N . LEU D 1 34 ? 160.158 47.759 138.827 1.00 120.88 34 LEU D N 1
ATOM 9621 C CA . LEU D 1 34 ? 159.832 47.052 137.597 1.00 123.26 34 LEU D CA 1
ATOM 9622 C C . LEU D 1 34 ? 158.572 47.637 136.962 1.00 118.76 34 LEU D C 1
ATOM 9623 O O . LEU D 1 34 ? 158.475 47.749 135.737 1.00 110.07 34 LEU D O 1
ATOM 9628 N N . LEU D 1 35 ? 157.612 48.009 137.804 1.00 110.66 35 LEU D N 1
ATOM 9629 C CA . LEU D 1 35 ? 156.400 48.673 137.345 1.00 110.51 35 LEU D CA 1
ATOM 9630 C C . LEU D 1 35 ? 156.749 50.018 136.720 1.00 114.36 35 LEU D C 1
ATOM 9631 O O . LEU D 1 35 ? 156.232 50.374 135.657 1.00 126.15 35 LEU D O 1
ATOM 9636 N N . LEU D 1 36 ? 157.633 50.759 137.383 1.00 120.24 36 LEU D N 1
ATOM 9637 C CA . LEU D 1 36 ? 158.065 52.060 136.879 1.00 125.09 36 LEU D CA 1
ATOM 9638 C C . LEU D 1 36 ? 158.788 51.937 135.537 1.00 120.16 36 LEU D C 1
ATOM 9639 O O . LEU D 1 36 ? 158.518 52.699 134.603 1.00 128.65 36 LEU D O 1
ATOM 9644 N N . LEU D 1 37 ? 159.704 50.977 135.449 1.00 107.01 37 LEU D N 1
ATOM 9645 C CA . LEU D 1 37 ? 160.429 50.713 134.212 1.00 104.65 37 LEU D CA 1
ATOM 9646 C C . LEU D 1 37 ? 159.466 50.329 133.095 1.00 114.99 37 LEU D C 1
ATOM 9647 O O . LEU D 1 37 ? 159.628 50.758 131.949 1.00 116.93 37 LEU D O 1
ATOM 9652 N N . LEU D 1 38 ? 158.463 49.525 133.437 1.00 121.36 38 LEU D N 1
ATOM 9653 C CA . LEU D 1 38 ? 157.412 49.176 132.490 1.00 123.98 38 LEU D CA 1
ATOM 9654 C C . LEU D 1 38 ? 156.683 50.430 132.035 1.00 121.61 38 LEU D C 1
ATOM 9655 O O . LEU D 1 38 ? 156.277 50.532 130.880 1.00 133.83 38 LEU D O 1
ATOM 9660 N N . GLY D 1 39 ? 156.524 51.385 132.947 1.00 126.13 39 GLY D N 1
ATOM 9661 C CA . GLY D 1 39 ? 155.875 52.641 132.623 1.00 126.70 39 GLY D CA 1
ATOM 9662 C C . GLY D 1 39 ? 156.684 53.454 131.632 1.00 131.67 39 GLY D C 1
ATOM 9663 O O . GLY D 1 39 ? 156.132 54.034 130.694 1.00 131.33 39 GLY D O 1
ATOM 9664 N N . LEU D 1 40 ? 157.997 53.500 131.846 1.00 134.18 40 LEU D N 1
ATOM 9665 C CA . LEU D 1 40 ? 158.897 54.209 130.942 1.00 127.32 40 LEU D CA 1
ATOM 9666 C C . LEU D 1 40 ? 158.883 53.573 129.556 1.00 135.16 40 LEU D C 1
ATOM 9667 O O . LEU D 1 40 ? 158.714 54.259 128.547 1.00 143.78 40 LEU D O 1
ATOM 9672 N N . ILE D 1 41 ? 159.063 52.255 129.523 1.00 128.20 41 ILE D N 1
ATOM 9673 C CA . ILE D 1 41 ? 159.052 51.495 128.278 1.00 128.71 41 ILE D CA 1
ATOM 9674 C C . ILE D 1 41 ? 157.743 51.692 127.509 1.00 133.38 41 ILE D C 1
ATOM 9675 O O . ILE D 1 41 ? 157.754 52.105 126.351 1.00 139.68 41 ILE D O 1
ATOM 9680 N N . ILE D 1 42 ? 156.620 51.415 128.165 1.00 136.74 42 ILE D N 1
ATOM 9681 C CA . ILE D 1 42 ? 155.302 51.560 127.551 1.00 135.46 42 ILE D CA 1
ATOM 9682 C C . ILE D 1 42 ? 155.009 53.021 127.209 1.00 134.17 42 ILE D C 1
ATOM 9683 O O . ILE D 1 42 ? 154.148 53.314 126.378 1.00 139.00 42 ILE D O 1
ATOM 9688 N N . GLY D 1 43 ? 155.738 53.933 127.847 1.00 133.26 43 GLY D N 1
ATOM 9689 C CA . GLY D 1 43 ? 155.577 55.351 127.592 1.00 138.03 43 GLY D CA 1
ATOM 9690 C C . GLY D 1 43 ? 156.601 55.892 126.612 1.00 138.55 43 GLY D C 1
ATOM 9691 O O . GLY D 1 43 ? 156.656 55.447 125.467 1.00 148.01 43 GLY D O 1
ATOM 9692 N N . PRO D 1 44 ? 157.425 56.851 127.066 1.00 137.77 44 PRO D N 1
ATOM 9693 C CA . PRO D 1 44 ? 158.421 57.579 126.267 1.00 155.27 44 PRO D CA 1
ATOM 9694 C C . PRO D 1 44 ? 159.300 56.689 125.388 1.00 142.28 44 PRO D C 1
ATOM 9695 O O . PRO D 1 44 ? 159.697 57.113 124.302 1.00 153.77 44 PRO D O 1
ATOM 9699 N N . PHE D 1 45 ? 159.596 55.477 125.847 1.00 130.65 45 PHE D N 1
ATOM 9700 C CA . PHE D 1 45 ? 160.519 54.603 125.129 1.00 148.87 45 PHE D CA 1
ATOM 9701 C C . PHE D 1 45 ? 159.893 53.857 123.946 1.00 160.20 45 PHE D C 1
ATOM 9702 O O . PHE D 1 45 ? 160.578 53.575 122.964 1.00 172.39 45 PHE D O 1
ATOM 9710 N N . LEU D 1 46 ? 158.606 53.530 124.037 1.00 151.84 46 LEU D N 1
ATOM 9711 C CA . LEU D 1 46 ? 157.933 52.828 122.941 1.00 147.35 46 LEU D CA 1
ATOM 9712 C C . LEU D 1 46 ? 156.728 53.581 122.377 1.00 147.03 46 LEU D C 1
ATOM 9713 O O . LEU D 1 46 ? 156.142 53.152 121.380 1.00 149.62 46 LEU D O 1
ATOM 9718 N N . GLN D 1 47 ? 156.364 54.691 123.017 1.00 141.78 47 GLN D N 1
ATOM 9719 C CA . GLN D 1 47 ? 155.253 55.531 122.561 1.00 136.86 47 GLN D CA 1
ATOM 9720 C C . GLN D 1 47 ? 153.944 54.760 122.385 1.00 137.18 47 GLN D C 1
ATOM 9721 O O . GLN D 1 47 ? 153.103 55.131 121.564 1.00 166.82 47 GLN D O 1
ATOM 9727 N N . ILE D 1 48 ? 153.777 53.687 123.152 1.00 135.70 48 ILE D N 1
ATOM 9728 C CA . ILE D 1 48 ? 152.546 52.909 123.115 1.00 138.22 48 ILE D CA 1
ATOM 9729 C C . ILE D 1 48 ? 151.409 53.728 123.722 1.00 139.88 48 ILE D C 1
ATOM 9730 O O . ILE D 1 48 ? 150.276 53.702 123.235 1.00 138.38 48 ILE D O 1
ATOM 9735 N N . ILE D 1 49 ? 151.727 54.464 124.784 1.00 141.52 49 ILE D N 1
ATOM 9736 C CA . ILE D 1 49 ? 150.753 55.326 125.442 1.00 145.01 49 ILE D CA 1
ATOM 9737 C C . ILE D 1 49 ? 151.235 56.773 125.479 1.00 154.43 49 ILE D C 1
ATOM 9738 O O . ILE D 1 49 ? 152.299 57.062 126.026 1.00 163.23 49 ILE D O 1
ATOM 9743 N N . PRO D 1 50 ? 150.451 57.686 124.886 1.00 166.17 50 PRO D N 1
ATOM 9744 C CA . PRO D 1 50 ? 150.742 59.124 124.911 1.00 172.56 50 PRO D CA 1
ATOM 9745 C C . PRO D 1 50 ? 150.752 59.653 126.341 1.00 168.39 50 PRO D C 1
ATOM 9746 O O . PRO D 1 50 ? 149.927 59.232 127.151 1.00 170.51 50 PRO D O 1
ATOM 9750 N N . SER D 1 51 ? 151.672 60.564 126.641 1.00 158.73 51 SER D N 1
ATOM 9751 C CA . SER D 1 51 ? 151.807 61.108 127.989 1.00 157.59 51 SER D CA 1
ATOM 9752 C C . SER D 1 51 ? 150.566 61.882 128.428 1.00 159.88 51 SER D C 1
ATOM 9753 O O . SER D 1 51 ? 149.961 61.568 129.456 1.00 162.72 51 SER D O 1
ATOM 9756 N N . ASP D 1 52 ? 150.194 62.888 127.639 1.00 161.07 52 ASP D N 1
ATOM 9757 C CA . ASP D 1 52 ? 149.047 63.739 127.946 1.00 169.46 52 ASP D CA 1
ATOM 9758 C C . ASP D 1 52 ? 147.750 62.939 128.080 1.00 162.35 52 ASP D C 1
ATOM 9759 O O . ASP D 1 52 ? 146.864 63.298 128.858 1.00 161.67 52 ASP D O 1
ATOM 9764 N N . SER D 1 53 ? 147.644 61.856 127.317 1.00 161.91 53 SER D N 1
ATOM 9765 C CA . SER D 1 53 ? 146.493 60.965 127.409 1.00 167.28 53 SER D CA 1
ATOM 9766 C C . SER D 1 53 ? 146.429 60.325 128.790 1.00 152.67 53 SER D C 1
ATOM 9767 O O . SER D 1 53 ? 145.399 60.379 129.468 1.00 148.99 53 SER D O 1
ATOM 9770 N N . ALA D 1 54 ? 147.543 59.727 129.201 1.00 153.11 54 ALA D N 1
ATOM 9771 C CA . ALA D 1 54 ? 147.661 59.125 130.523 1.00 150.71 54 ALA D CA 1
ATOM 9772 C C . ALA D 1 54 ? 147.356 60.151 131.608 1.00 149.48 54 ALA D C 1
ATOM 9773 O O . ALA D 1 54 ? 146.740 59.828 132.626 1.00 147.16 54 ALA D O 1
ATOM 9775 N N . MET D 1 55 ? 147.797 61.386 131.379 1.00 146.98 55 MET D N 1
ATOM 9776 C CA . MET D 1 55 ? 147.472 62.503 132.255 1.00 138.24 55 MET D CA 1
ATOM 9777 C C . MET D 1 55 ? 145.958 62.649 132.386 1.00 143.84 55 MET D C 1
ATOM 9778 O O . MET D 1 55 ? 145.420 62.710 133.497 1.00 143.65 55 MET D O 1
ATOM 9783 N N . GLU D 1 56 ? 145.278 62.694 131.242 1.00 148.27 56 GLU D N 1
ATOM 9784 C CA . GLU D 1 56 ? 143.825 62.857 131.215 1.00 145.62 56 GLU D CA 1
ATOM 9785 C C . GLU D 1 56 ? 143.095 61.708 131.912 1.00 144.37 56 GLU D C 1
ATOM 9786 O O . GLU D 1 56 ? 142.053 61.917 132.536 1.00 141.39 56 GLU D O 1
ATOM 9792 N N . ILE D 1 57 ? 143.640 60.500 131.800 1.00 145.43 57 ILE D N 1
ATOM 9793 C CA . ILE D 1 57 ? 143.075 59.345 132.491 1.00 143.92 57 ILE D CA 1
ATOM 9794 C C . ILE D 1 57 ? 143.253 59.484 134.003 1.00 142.08 57 ILE D C 1
ATOM 9795 O O . ILE D 1 57 ? 142.314 59.269 134.772 1.00 133.48 57 ILE D O 1
ATOM 9800 N N . PHE D 1 58 ? 144.462 59.848 134.421 1.00 143.72 58 PHE D N 1
ATOM 9801 C CA . PHE D 1 58 ? 144.785 59.971 135.838 1.00 143.06 58 PHE D CA 1
ATOM 9802 C C . PHE D 1 58 ? 144.012 61.123 136.472 1.00 150.82 58 PHE D C 1
ATOM 9803 O O . PHE D 1 58 ? 143.841 61.169 137.689 1.00 155.12 58 PHE D O 1
ATOM 9811 N N . GLU D 1 59 ? 143.547 62.054 135.646 1.00 152.83 59 GLU D N 1
ATOM 9812 C CA . GLU D 1 59 ? 142.757 63.173 136.142 1.00 161.20 59 GLU D CA 1
ATOM 9813 C C . GLU D 1 59 ? 141.511 62.686 136.881 1.00 161.03 59 GLU D C 1
ATOM 9814 O O . GLU D 1 59 ? 141.184 63.194 137.955 1.00 164.97 59 GLU D O 1
ATOM 9820 N N . TYR D 1 60 ? 140.833 61.690 136.316 1.00 147.80 60 TYR D N 1
ATOM 9821 C CA . TYR D 1 60 ? 139.587 61.197 136.893 1.00 153.22 60 TYR D CA 1
ATOM 9822 C C . TYR D 1 60 ? 139.730 59.826 137.556 1.00 168.64 60 TYR D C 1
ATOM 9823 O O . TYR D 1 60 ? 138.858 59.415 138.321 1.00 179.84 60 TYR D O 1
ATOM 9832 N N . ALA D 1 61 ? 140.821 59.122 137.264 1.00 160.64 61 ALA D N 1
ATOM 9833 C CA . ALA D 1 61 ? 141.036 57.791 137.832 1.00 155.16 61 ALA D CA 1
ATOM 9834 C C . ALA D 1 61 ? 142.003 57.812 139.014 1.00 156.19 61 ALA D C 1
ATOM 9835 O O . ALA D 1 61 ? 141.990 56.909 139.853 1.00 133.47 61 ALA D O 1
ATOM 9837 N N . GLY D 1 62 ? 142.842 58.843 139.064 1.00 163.82 62 GLY D N 1
ATOM 9838 C CA . GLY D 1 62 ? 143.822 59.013 140.125 1.00 146.13 62 GLY D CA 1
ATOM 9839 C C . GLY D 1 62 ? 143.262 58.962 141.534 1.00 147.73 62 GLY D C 1
ATOM 9840 O O . GLY D 1 62 ? 143.634 58.085 142.312 1.00 151.60 62 GLY D O 1
ATOM 9841 N N . PRO D 1 63 ? 142.379 59.914 141.876 1.00 147.22 63 PRO D N 1
ATOM 9842 C CA . PRO D 1 63 ? 141.724 59.933 143.189 1.00 146.71 63 PRO D CA 1
ATOM 9843 C C . PRO D 1 63 ? 141.063 58.600 143.525 1.00 142.32 63 PRO D C 1
ATOM 9844 O O . PRO D 1 63 ? 141.172 58.148 144.664 1.00 150.29 63 PRO D O 1
ATOM 9848 N N . ILE D 1 64 ? 140.404 57.988 142.543 1.00 133.01 64 ILE D N 1
ATOM 9849 C CA . ILE D 1 64 ? 139.755 56.690 142.714 1.00 137.48 64 ILE D CA 1
ATOM 9850 C C . ILE D 1 64 ? 140.712 55.652 143.301 1.00 141.29 64 ILE D C 1
ATOM 9851 O O . ILE D 1 64 ? 140.376 54.956 144.262 1.00 129.15 64 ILE D O 1
ATOM 9856 N N . GLY D 1 65 ? 141.904 55.557 142.721 1.00 146.05 65 GLY D N 1
ATOM 9857 C CA . GLY D 1 65 ? 142.918 54.645 143.216 1.00 134.14 65 GLY D CA 1
ATOM 9858 C C . GLY D 1 65 ? 143.434 55.048 144.584 1.00 122.34 65 GLY D C 1
ATOM 9859 O O . GLY D 1 65 ? 143.655 54.197 145.449 1.00 129.55 65 GLY D O 1
ATOM 9860 N N . LEU D 1 66 ? 143.618 56.351 144.781 1.00 111.76 66 LEU D N 1
ATOM 9861 C CA . LEU D 1 66 ? 144.103 56.879 146.054 1.00 119.64 66 LEU D CA 1
ATOM 9862 C C . LEU D 1 66 ? 143.162 56.545 147.213 1.00 125.67 66 LEU D C 1
ATOM 9863 O O . LEU D 1 66 ? 143.591 56.473 148.365 1.00 126.11 66 LEU D O 1
ATOM 9868 N N . ILE D 1 67 ? 141.883 56.344 146.903 1.00 126.77 67 ILE D N 1
ATOM 9869 C CA . ILE D 1 67 ? 140.901 55.929 147.901 1.00 133.16 67 ILE D CA 1
ATOM 9870 C C . ILE D 1 67 ? 141.202 54.512 148.388 1.00 140.41 67 ILE D C 1
ATOM 9871 O O . ILE D 1 67 ? 141.129 54.225 149.584 1.00 144.27 67 ILE D O 1
ATOM 9876 N N . PHE D 1 68 ? 141.546 53.635 147.448 1.00 133.55 68 PHE D N 1
ATOM 9877 C CA . PHE D 1 68 ? 141.814 52.230 147.741 1.00 134.40 68 PHE D CA 1
ATOM 9878 C C . PHE D 1 68 ? 142.997 52.049 148.695 1.00 137.39 68 PHE D C 1
ATOM 9879 O O . PHE D 1 68 ? 142.874 51.397 149.732 1.00 143.15 68 PHE D O 1
ATOM 9887 N N . ILE D 1 69 ? 144.137 52.626 148.322 1.00 131.79 69 ILE D N 1
ATOM 9888 C CA . ILE D 1 69 ? 145.384 52.518 149.078 1.00 129.38 69 ILE D CA 1
ATOM 9889 C C . ILE D 1 69 ? 145.216 52.888 150.549 1.00 129.16 69 ILE D C 1
ATOM 9890 O O . ILE D 1 69 ? 145.537 52.095 151.437 1.00 141.52 69 ILE D O 1
ATOM 9895 N N . LEU D 1 70 ? 144.724 54.100 150.792 1.00 124.50 70 LEU D N 1
ATOM 9896 C CA . LEU D 1 70 ? 144.462 54.580 152.145 1.00 133.27 70 LEU D CA 1
ATOM 9897 C C . LEU D 1 70 ? 143.547 53.611 152.884 1.00 131.68 70 LEU D C 1
ATOM 9898 O O . LEU D 1 70 ? 143.798 53.259 154.038 1.00 139.99 70 LEU D O 1
ATOM 9903 N N . LEU D 1 71 ? 142.491 53.180 152.203 1.00 116.73 71 LEU D N 1
ATOM 9904 C CA . LEU D 1 71 ? 141.567 52.202 152.756 1.00 120.50 71 LEU D CA 1
ATOM 9905 C C . LEU D 1 71 ? 142.264 50.853 152.891 1.00 138.44 71 LEU D C 1
ATOM 9906 O O . LEU D 1 71 ? 142.040 50.120 153.854 1.00 140.42 71 LEU D O 1
ATOM 9911 N N . GLY D 1 72 ? 143.116 50.534 151.921 1.00 134.21 72 GLY D N 1
ATOM 9912 C CA . GLY D 1 72 ? 143.854 49.286 151.935 1.00 127.64 72 GLY D CA 1
ATOM 9913 C C . GLY D 1 72 ? 144.928 49.264 153.003 1.00 132.49 72 GLY D C 1
ATOM 9914 O O . GLY D 1 72 ? 145.238 48.209 153.560 1.00 140.80 72 GLY D O 1
ATOM 9915 N N . GLY D 1 73 ? 145.495 50.432 153.291 1.00 133.60 73 GLY D N 1
ATOM 9916 C CA . GLY D 1 73 ? 146.546 50.542 154.286 1.00 137.84 73 GLY D CA 1
ATOM 9917 C C . GLY D 1 73 ? 146.023 50.560 155.710 1.00 146.46 73 GLY D C 1
ATOM 9918 O O . GLY D 1 73 ? 146.472 49.787 156.553 1.00 158.75 73 GLY D O 1
ATOM 9919 N N . ALA D 1 74 ? 145.071 51.448 155.980 1.00 144.05 74 ALA D N 1
ATOM 9920 C CA . ALA D 1 74 ? 144.500 51.580 157.317 1.00 148.18 74 ALA D CA 1
ATOM 9921 C C . ALA D 1 74 ? 143.909 50.264 157.824 1.00 153.91 74 ALA D C 1
ATOM 9922 O O . ALA D 1 74 ? 144.178 49.849 158.953 1.00 162.70 74 ALA D O 1
ATOM 9924 N N . PHE D 1 75 ? 143.112 49.614 156.982 1.00 146.25 75 PHE D N 1
ATOM 9925 C CA . PHE D 1 75 ? 142.476 48.348 157.332 1.00 137.44 75 PHE D CA 1
ATOM 9926 C C . PHE D 1 75 ? 143.478 47.222 157.587 1.00 140.59 75 PHE D C 1
ATOM 9927 O O . PHE D 1 75 ? 143.245 46.359 158.435 1.00 146.60 75 PHE D O 1
ATOM 9935 N N . THR D 1 76 ? 144.588 47.232 156.852 1.00 150.02 76 THR D N 1
ATOM 9936 C CA . THR D 1 76 ? 145.550 46.130 156.893 1.00 172.88 76 THR D CA 1
ATOM 9937 C C . THR D 1 76 ? 146.193 45.933 158.269 1.00 178.21 76 THR D C 1
ATOM 9938 O O . THR D 1 76 ? 146.795 44.889 158.531 1.00 199.03 76 THR D O 1
ATOM 9942 N N . MET D 1 77 ? 146.061 46.921 159.150 1.00 158.42 77 MET D N 1
ATOM 9943 C CA . MET D 1 77 ? 146.615 46.783 160.493 1.00 169.43 77 MET D CA 1
ATOM 9944 C C . MET D 1 77 ? 145.694 47.240 161.618 1.00 171.87 77 MET D C 1
ATOM 9945 O O . MET D 1 77 ? 144.763 48.019 161.412 1.00 166.94 77 MET D O 1
ATOM 9950 N N . ARG D 1 78 ? 145.986 46.741 162.813 1.00 179.67 78 ARG D N 1
ATOM 9951 C CA . ARG D 1 78 ? 145.218 47.049 164.009 1.00 177.21 78 ARG D CA 1
ATOM 9952 C C . ARG D 1 78 ? 145.973 48.084 164.830 1.00 173.25 78 ARG D C 1
ATOM 9953 O O . ARG D 1 78 ? 147.204 48.070 164.875 1.00 173.24 78 ARG D O 1
ATOM 9961 N N . ILE D 1 79 ? 145.243 48.984 165.480 1.00 173.06 79 ILE D N 1
ATOM 9962 C CA . ILE D 1 79 ? 145.884 50.070 166.216 1.00 170.67 79 ILE D CA 1
ATOM 9963 C C . ILE D 1 79 ? 146.197 49.706 167.669 1.00 172.26 79 ILE D C 1
ATOM 9964 O O . ILE D 1 79 ? 147.218 50.129 168.199 1.00 171.21 79 ILE D O 1
ATOM 9969 N N . SER D 1 80 ? 145.354 48.877 168.283 1.00 167.93 80 SER D N 1
ATOM 9970 C CA . SER D 1 80 ? 145.399 48.617 169.727 1.00 163.10 80 SER D CA 1
ATOM 9971 C C . SER D 1 80 ? 146.776 48.246 170.289 1.00 162.51 80 SER D C 1
ATOM 9972 O O . SER D 1 80 ? 146.984 48.280 171.502 1.00 168.18 80 SER D O 1
ATOM 9975 N N . LEU D 1 81 ? 147.712 47.908 169.407 1.00 153.63 81 LEU D N 1
ATOM 9976 C CA . LEU D 1 81 ? 149.057 47.531 169.819 1.00 156.76 81 LEU D CA 1
ATOM 9977 C C . LEU D 1 81 ? 149.984 48.746 169.892 1.00 168.84 81 LEU D C 1
ATOM 9978 O O . LEU D 1 81 ? 151.156 48.619 170.250 1.00 177.35 81 LEU D O 1
ATOM 9983 N N . LEU D 1 82 ? 149.454 49.921 169.565 1.00 164.96 82 LEU D N 1
ATOM 9984 C CA . LEU D 1 82 ? 150.258 51.144 169.507 1.00 168.87 82 LEU D CA 1
ATOM 9985 C C . LEU D 1 82 ? 150.884 51.559 170.840 1.00 171.94 82 LEU D C 1
ATOM 9986 O O . LEU D 1 82 ? 152.002 52.076 170.872 1.00 163.09 82 LEU D O 1
ATOM 9991 N N . LYS D 1 83 ? 150.163 51.313 171.930 1.00 172.56 83 LYS D N 1
ATOM 9992 C CA . LYS D 1 83 ? 150.444 51.946 173.222 1.00 180.26 83 LYS D CA 1
ATOM 9993 C C . LYS D 1 83 ? 151.879 51.873 173.754 1.00 181.43 83 LYS D C 1
ATOM 9994 O O . LYS D 1 83 ? 152.372 52.840 174.335 1.00 190.04 83 LYS D O 1
ATOM 10000 N N . ARG D 1 84 ? 152.550 50.745 173.559 1.00 157.96 84 ARG D N 1
ATOM 10001 C CA . ARG D 1 84 ? 153.884 50.577 174.127 1.00 169.39 84 ARG D CA 1
ATOM 10002 C C . ARG D 1 84 ? 154.961 51.289 173.310 1.00 166.02 84 ARG D C 1
ATOM 10003 O O . ARG D 1 84 ? 156.082 51.483 173.785 1.00 165.72 84 ARG D O 1
ATOM 10011 N N . VAL D 1 85 ? 154.618 51.683 172.087 1.00 166.81 85 VAL D N 1
ATOM 10012 C CA . VAL D 1 85 ? 155.567 52.373 171.218 1.00 164.10 85 VAL D CA 1
ATOM 10013 C C . VAL D 1 85 ? 154.936 53.517 170.421 1.00 161.04 85 VAL D C 1
ATOM 10014 O O . VAL D 1 85 ? 155.505 53.965 169.425 1.00 149.32 85 VAL D O 1
ATOM 10018 N N . ILE D 1 86 ? 153.771 53.993 170.855 1.00 165.18 86 ILE D N 1
ATOM 10019 C CA . ILE D 1 86 ? 153.083 55.063 170.131 1.00 154.01 86 ILE D CA 1
ATOM 10020 C C . ILE D 1 86 ? 153.844 56.387 170.205 1.00 146.55 86 ILE D C 1
ATOM 10021 O O . ILE D 1 86 ? 153.725 57.221 169.311 1.00 149.66 86 ILE D O 1
ATOM 10026 N N . LYS D 1 87 ? 154.630 56.571 171.262 1.00 144.18 87 LYS D N 1
ATOM 10027 C CA . LYS D 1 87 ? 155.457 57.768 171.400 1.00 155.54 87 LYS D CA 1
ATOM 10028 C C . LYS D 1 87 ? 156.380 57.933 170.195 1.00 150.35 87 LYS D C 1
ATOM 10029 O O . LYS D 1 87 ? 156.388 58.977 169.534 1.00 153.88 87 LYS D O 1
ATOM 10035 N N . THR D 1 88 ? 157.143 56.881 169.913 1.00 127.52 88 THR D N 1
ATOM 10036 C CA . THR D 1 88 ? 158.082 56.868 168.800 1.00 122.58 88 THR D CA 1
ATOM 10037 C C . THR D 1 88 ? 157.388 57.119 167.464 1.00 127.34 88 THR D C 1
ATOM 10038 O O . THR D 1 88 ? 157.844 57.941 166.671 1.00 141.14 88 THR D O 1
ATOM 10042 N N . VAL D 1 89 ? 156.281 56.422 167.219 1.00 124.45 89 VAL D N 1
ATOM 10043 C CA . VAL D 1 89 ? 155.569 56.572 165.952 1.00 134.96 89 VAL D CA 1
ATOM 10044 C C . VAL D 1 89 ? 154.923 57.952 165.804 1.00 141.29 89 VAL D C 1
ATOM 10045 O O . VAL D 1 89 ? 154.741 58.433 164.690 1.00 142.83 89 VAL D O 1
ATOM 10049 N N . VAL D 1 90 ? 154.594 58.589 166.926 1.00 141.97 90 VAL D N 1
ATOM 10050 C CA . VAL D 1 90 ? 154.009 59.927 166.904 1.00 127.41 90 VAL D CA 1
ATOM 10051 C C . VAL D 1 90 ? 155.077 60.971 166.600 1.00 123.69 90 VAL D C 1
ATOM 10052 O O . VAL D 1 90 ? 154.909 61.797 165.697 1.00 134.17 90 VAL D O 1
ATOM 10056 N N . ARG D 1 91 ? 156.178 60.922 167.347 1.00 114.77 91 ARG D N 1
ATOM 10057 C CA . ARG D 1 91 ? 157.298 61.826 167.102 1.00 131.70 91 ARG D CA 1
ATOM 10058 C C . ARG D 1 91 ? 157.815 61.658 165.675 1.00 131.34 91 ARG D C 1
ATOM 10059 O O . ARG D 1 91 ? 158.257 62.620 165.042 1.00 139.95 91 ARG D O 1
ATOM 10067 N N . LEU D 1 92 ? 157.731 60.429 165.172 1.00 131.87 92 LEU D N 1
ATOM 10068 C CA . LEU D 1 92 ? 158.148 60.111 163.811 1.00 140.96 92 LEU D CA 1
ATOM 10069 C C . LEU D 1 92 ? 157.169 60.681 162.786 1.00 129.95 92 LEU D C 1
ATOM 10070 O O . LEU D 1 92 ? 157.581 61.240 161.767 1.00 124.85 92 LEU D O 1
ATOM 10075 N N . ASP D 1 93 ? 155.874 60.537 163.059 1.00 130.87 93 ASP D N 1
ATOM 10076 C CA . ASP D 1 93 ? 154.835 61.031 162.158 1.00 133.99 93 ASP D CA 1
ATOM 10077 C C . ASP D 1 93 ? 154.740 62.553 162.172 1.00 138.97 93 ASP D C 1
ATOM 10078 O O . ASP D 1 93 ? 154.108 63.150 161.300 1.00 141.10 93 ASP D O 1
ATOM 10083 N N . THR D 1 94 ? 155.365 63.177 163.167 1.00 132.76 94 THR D N 1
ATOM 10084 C CA . THR D 1 94 ? 155.324 64.631 163.309 1.00 116.63 94 THR D CA 1
ATOM 10085 C C . THR D 1 94 ? 156.664 65.300 162.994 1.00 104.14 94 THR D C 1
ATOM 10086 O O . THR D 1 94 ? 156.853 65.858 161.909 1.00 112.68 94 THR D O 1
ATOM 10090 N N . ILE D 1 95 ? 157.588 65.239 163.951 1.00 100.32 95 ILE D N 1
ATOM 10091 C CA . ILE D 1 95 ? 158.869 65.938 163.850 1.00 121.53 95 ILE D CA 1
ATOM 10092 C C . ILE D 1 95 ? 159.688 65.507 162.631 1.00 127.67 95 ILE D C 1
ATOM 10093 O O . ILE D 1 95 ? 160.052 66.337 161.798 1.00 120.77 95 ILE D O 1
ATOM 10098 N N . THR D 1 96 ? 159.975 64.211 162.542 1.00 130.93 96 THR D N 1
ATOM 10099 C CA . THR D 1 96 ? 160.708 63.649 161.412 1.00 123.73 96 THR D CA 1
ATOM 10100 C C . THR D 1 96 ? 160.031 63.999 160.089 1.00 127.66 96 THR D C 1
ATOM 10101 O O . THR D 1 96 ? 160.698 64.349 159.117 1.00 136.42 96 THR D O 1
ATOM 10105 N N . PHE D 1 97 ? 158.704 63.913 160.066 1.00 131.17 97 PHE D N 1
ATOM 10106 C CA . PHE D 1 97 ? 157.918 64.262 158.889 1.00 136.42 97 PHE D CA 1
ATOM 10107 C C . PHE D 1 97 ? 158.221 65.685 158.429 1.00 128.57 97 PHE D C 1
ATOM 10108 O O . PHE D 1 97 ? 158.724 65.899 157.317 1.00 121.16 97 PHE D O 1
ATOM 10116 N N . LEU D 1 98 ? 157.923 66.649 159.297 1.00 127.99 98 LEU D N 1
ATOM 10117 C CA . LEU D 1 98 ? 158.129 68.062 158.986 1.00 144.60 98 LEU D CA 1
ATOM 10118 C C . LEU D 1 98 ? 159.580 68.390 158.622 1.00 137.64 98 LEU D C 1
ATOM 10119 O O . LEU D 1 98 ? 159.832 69.074 157.634 1.00 134.53 98 LEU D O 1
ATOM 10124 N N . ILE D 1 99 ? 160.523 67.896 159.421 1.00 119.32 99 ILE D N 1
ATOM 10125 C CA . ILE D 1 99 ? 161.946 68.143 159.192 1.00 115.24 99 ILE D CA 1
ATOM 10126 C C . ILE D 1 99 ? 162.415 67.604 157.838 1.00 119.47 99 ILE D C 1
ATOM 10127 O O . ILE D 1 99 ? 162.988 68.343 157.037 1.00 127.08 99 ILE D O 1
ATOM 10132 N N . THR D 1 100 ? 162.174 66.316 157.597 1.00 127.15 100 THR D N 1
ATOM 10133 C CA . THR D 1 100 ? 162.499 65.682 156.321 1.00 139.07 100 THR D CA 1
ATOM 10134 C C . THR D 1 100 ? 161.891 66.466 155.161 1.00 135.01 100 THR D C 1
ATOM 10135 O O . THR D 1 100 ? 162.539 66.670 154.132 1.00 129.22 100 THR D O 1
ATOM 10139 N N . LEU D 1 101 ? 160.651 66.912 155.343 1.00 136.39 101 LEU D N 1
ATOM 10140 C CA . LEU D 1 101 ? 159.972 67.737 154.349 1.00 138.86 101 LEU D CA 1
ATOM 10141 C C . LEU D 1 101 ? 160.774 69.012 154.067 1.00 131.69 101 LEU D C 1
ATOM 10142 O O . LEU D 1 101 ? 161.079 69.323 152.910 1.00 124.42 101 LEU D O 1
ATOM 10147 N N . LEU D 1 102 ? 161.114 69.736 155.132 1.00 129.72 102 LEU D N 1
ATOM 10148 C CA . LEU D 1 102 ? 161.872 70.981 155.032 1.00 127.18 102 LEU D CA 1
ATOM 10149 C C . LEU D 1 102 ? 163.203 70.793 154.310 1.00 123.04 102 LEU D C 1
ATOM 10150 O O . LEU D 1 102 ? 163.478 71.468 153.316 1.00 132.52 102 LEU D O 1
ATOM 10155 N N . ILE D 1 103 ? 164.022 69.879 154.823 1.00 114.73 103 ILE D N 1
ATOM 10156 C CA . ILE D 1 103 ? 165.329 69.584 154.246 1.00 124.82 103 ILE D CA 1
ATOM 10157 C C . ILE D 1 103 ? 165.214 69.195 152.773 1.00 118.58 103 ILE D C 1
ATOM 10158 O O . ILE D 1 103 ? 165.967 69.693 151.935 1.00 112.84 103 ILE D O 1
ATOM 10163 N N . SER D 1 104 ? 164.269 68.309 152.467 1.00 124.35 104 SER D N 1
ATOM 10164 C CA . SER D 1 104 ? 164.021 67.890 151.090 1.00 130.41 104 SER D CA 1
ATOM 10165 C C . SER D 1 104 ? 163.723 69.092 150.198 1.00 147.77 104 SER D C 1
ATOM 10166 O O . SER D 1 104 ? 164.283 69.222 149.106 1.00 158.25 104 SER D O 1
ATOM 10169 N N . GLY D 1 105 ? 162.844 69.969 150.674 1.00 144.32 105 GLY D N 1
ATOM 10170 C CA . GLY D 1 105 ? 162.513 71.184 149.953 1.00 136.69 105 GLY D CA 1
ATOM 10171 C C . GLY D 1 105 ? 163.718 72.068 149.692 1.00 137.15 105 GLY D C 1
ATOM 10172 O O . GLY D 1 105 ? 163.921 72.546 148.572 1.00 142.59 105 GLY D O 1
ATOM 10173 N N . PHE D 1 106 ? 164.516 72.281 150.735 1.00 131.18 106 PHE D N 1
ATOM 10174 C CA . PHE D 1 106 ? 165.734 73.077 150.639 1.00 131.73 106 PHE D CA 1
ATOM 10175 C C . PHE D 1 106 ? 166.657 72.495 149.572 1.00 128.42 106 PHE D C 1
ATOM 10176 O O . PHE D 1 106 ? 167.200 73.227 148.742 1.00 135.50 106 PHE D O 1
ATOM 10184 N N . ILE D 1 107 ? 166.824 71.176 149.600 1.00 124.25 107 ILE D N 1
ATOM 10185 C CA . ILE D 1 107 ? 167.641 70.475 148.617 1.00 131.11 107 ILE D CA 1
ATOM 10186 C C . ILE D 1 107 ? 167.127 70.718 147.200 1.00 128.96 107 ILE D C 1
ATOM 10187 O O . ILE D 1 107 ? 167.895 71.092 146.310 1.00 139.11 107 ILE D O 1
ATOM 10192 N N . PHE D 1 108 ? 165.828 70.509 147.001 1.00 126.33 108 PHE D N 1
ATOM 10193 C CA . PHE D 1 108 ? 165.216 70.678 145.687 1.00 139.79 108 PHE D CA 1
ATOM 10194 C C . PHE D 1 108 ? 165.440 72.089 145.154 1.00 153.94 108 PHE D C 1
ATOM 10195 O O . PHE D 1 108 ? 165.835 72.268 144.000 1.00 151.81 108 PHE D O 1
ATOM 10203 N N . ASN D 1 109 ? 165.192 73.085 146.000 1.00 149.78 109 ASN D N 1
ATOM 10204 C CA . ASN D 1 109 ? 165.415 74.474 145.623 1.00 121.95 109 ASN D CA 1
ATOM 10205 C C . ASN D 1 109 ? 166.877 74.748 145.279 1.00 128.50 109 ASN D C 1
ATOM 10206 O O . ASN D 1 109 ? 167.173 75.466 144.323 1.00 145.34 109 ASN D O 1
ATOM 10211 N N . MET D 1 110 ? 167.784 74.167 146.059 1.00 133.62 110 MET D N 1
ATOM 10212 C CA . MET D 1 110 ? 169.218 74.350 145.847 1.00 142.96 110 MET D CA 1
ATOM 10213 C C . MET D 1 110 ? 169.688 73.780 144.510 1.00 142.57 110 MET D C 1
ATOM 10214 O O . MET D 1 110 ? 170.437 74.432 143.778 1.00 153.55 110 MET D O 1
ATOM 10219 N N . VAL D 1 111 ? 169.242 72.567 144.197 1.00 146.17 111 VAL D N 1
ATOM 10220 C CA . VAL D 1 111 ? 169.685 71.868 142.993 1.00 162.46 111 VAL D CA 1
ATOM 10221 C C . VAL D 1 111 ? 169.284 72.579 141.700 1.00 157.56 111 VAL D C 1
ATOM 10222 O O . VAL D 1 111 ? 170.122 72.813 140.828 1.00 173.64 111 VAL D O 1
ATOM 10226 N N . LEU D 1 112 ? 168.006 72.925 141.580 1.00 156.08 112 LEU D N 1
ATOM 10227 C CA . LEU D 1 112 ? 167.486 73.501 140.342 1.00 176.72 112 LEU D CA 1
ATOM 10228 C C . LEU D 1 112 ? 167.688 75.012 140.243 1.00 178.46 112 LEU D C 1
ATOM 10229 O O . LEU D 1 112 ? 167.067 75.666 139.405 1.00 173.94 112 LEU D O 1
ATOM 10234 N N . ASN D 1 113 ? 168.563 75.551 141.089 1.00 159.66 113 ASN D N 1
ATOM 10235 C CA . ASN D 1 113 ? 168.809 76.991 141.155 1.00 144.92 113 ASN D CA 1
ATOM 10236 C C . ASN D 1 113 ? 167.518 77.764 141.419 1.00 141.30 113 ASN D C 1
ATOM 10237 O O . ASN D 1 113 ? 167.140 78.648 140.648 1.00 152.13 113 ASN D O 1
ATOM 10242 N N . LEU D 1 114 ? 166.843 77.414 142.509 1.00 140.04 114 LEU D N 1
ATOM 10243 C CA . LEU D 1 114 ? 165.603 78.074 142.900 1.00 128.90 114 LEU D CA 1
ATOM 10244 C C . LEU D 1 114 ? 165.829 78.876 144.179 1.00 123.98 114 LEU D C 1
ATOM 10245 O O . LEU D 1 114 ? 166.824 78.661 144.871 1.00 129.04 114 LEU D O 1
ATOM 10250 N N . PRO D 1 115 ? 164.922 79.822 144.484 1.00 124.23 115 PRO D N 1
ATOM 10251 C CA . PRO D 1 115 ? 165.033 80.592 145.729 1.00 148.29 115 PRO D CA 1
ATOM 10252 C C . PRO D 1 115 ? 165.139 79.701 146.962 1.00 143.14 115 PRO D C 1
ATOM 10253 O O . PRO D 1 115 ? 164.576 78.606 146.973 1.00 135.21 115 PRO D O 1
ATOM 10257 N N . TYR D 1 116 ? 165.854 80.170 147.982 1.00 144.78 116 TYR D N 1
ATOM 10258 C CA . TYR D 1 116 ? 166.010 79.426 149.227 1.00 148.92 116 TYR D CA 1
ATOM 10259 C C . TYR D 1 116 ? 164.654 79.142 149.861 1.00 149.13 116 TYR D C 1
ATOM 10260 O O . TYR D 1 116 ? 164.488 78.159 150.585 1.00 165.26 116 TYR D O 1
ATOM 10269 N N . THR D 1 117 ? 163.688 80.011 149.577 1.00 137.74 117 THR D N 1
ATOM 10270 C CA . THR D 1 117 ? 162.339 79.874 150.104 1.00 134.49 117 THR D CA 1
ATOM 10271 C C . THR D 1 117 ? 161.312 79.672 148.992 1.00 135.83 117 THR D C 1
ATOM 10272 O O . THR D 1 117 ? 160.201 80.199 149.061 1.00 134.56 117 THR D O 1
ATOM 10276 N N . SER D 1 118 ? 161.687 78.907 147.970 1.00 135.20 118 SER D N 1
ATOM 10277 C CA . SER D 1 118 ? 160.767 78.581 146.883 1.00 138.76 118 SER D CA 1
ATOM 10278 C C . SER D 1 118 ? 159.818 77.458 147.291 1.00 137.86 118 SER D C 1
ATOM 10279 O O . SER D 1 118 ? 160.257 76.349 147.593 1.00 149.85 118 SER D O 1
ATOM 10282 N N . PRO D 1 119 ? 158.507 77.747 147.296 1.00 123.80 119 PRO D N 1
ATOM 10283 C CA . PRO D 1 119 ? 157.467 76.801 147.717 1.00 137.93 119 PRO D CA 1
ATOM 10284 C C . PRO D 1 119 ? 157.408 75.536 146.858 1.00 148.10 119 PRO D C 1
ATOM 10285 O O . PRO D 1 119 ? 156.808 74.549 147.282 1.00 154.13 119 PRO D O 1
ATOM 10289 N N . VAL D 1 120 ? 158.016 75.570 145.676 1.00 137.25 120 VAL D N 1
ATOM 10290 C CA . VAL D 1 120 ? 158.079 74.400 144.803 1.00 137.58 120 VAL D CA 1
ATOM 10291 C C . VAL D 1 120 ? 158.812 73.247 145.484 1.00 133.98 120 VAL D C 1
ATOM 10292 O O . VAL D 1 120 ? 158.325 72.109 145.509 1.00 136.01 120 VAL D O 1
ATOM 10296 N N . GLY D 1 121 ? 159.983 73.550 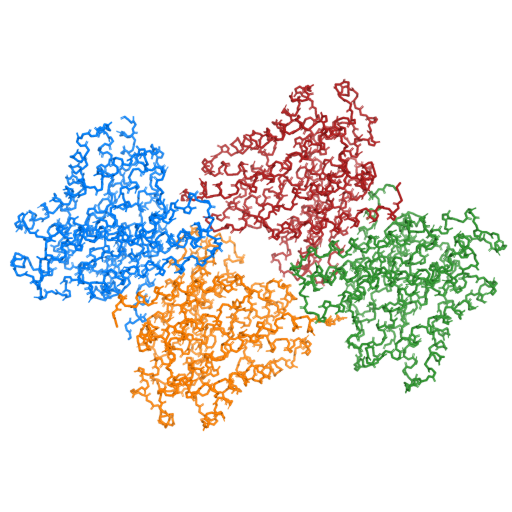146.037 1.00 126.39 121 GLY D N 1
ATOM 10297 C CA . GLY D 1 121 ? 160.765 72.560 146.750 1.00 130.27 121 GLY D CA 1
ATOM 10298 C C . GLY D 1 121 ? 159.996 71.963 147.910 1.00 131.52 121 GLY D C 1
ATOM 10299 O O . GLY D 1 121 ? 159.982 70.744 148.092 1.00 136.99 121 GLY D O 1
ATOM 10300 N N . TYR D 1 122 ? 159.349 72.824 148.690 1.00 127.22 122 TYR D N 1
ATOM 10301 C CA . TYR D 1 122 ? 158.579 72.380 149.845 1.00 128.46 122 TYR D CA 1
ATOM 10302 C C . TYR D 1 122 ? 157.395 71.528 149.403 1.00 118.50 122 TYR D C 1
ATOM 10303 O O . TYR D 1 122 ? 156.954 70.637 150.130 1.00 132.75 122 TYR D O 1
ATOM 10312 N N . LEU D 1 123 ? 156.885 71.803 148.207 1.00 121.75 123 LEU D N 1
ATOM 10313 C CA . LEU D 1 123 ? 155.821 70.986 147.642 1.00 136.71 123 LEU D CA 1
ATOM 10314 C C . LEU D 1 123 ? 156.358 69.594 147.341 1.00 130.80 123 LEU D C 1
ATOM 10315 O O . LEU D 1 123 ? 155.739 68.589 147.700 1.00 131.29 123 LEU D O 1
ATOM 10320 N N . PHE D 1 124 ? 157.515 69.547 146.686 1.00 126.42 124 PHE D N 1
ATOM 10321 C CA . PHE D 1 124 ? 158.164 68.281 146.375 1.00 123.65 124 PHE D CA 1
ATOM 10322 C C . PHE D 1 124 ? 158.423 67.461 147.630 1.00 129.64 124 PHE D C 1
ATOM 10323 O O . PHE D 1 124 ? 158.207 66.254 147.635 1.00 132.26 124 PHE D O 1
ATOM 10331 N N . GLY D 1 125 ? 158.900 68.118 148.683 1.00 132.68 125 GLY D N 1
ATOM 10332 C CA . GLY D 1 125 ? 159.143 67.444 149.944 1.00 127.57 125 GLY D CA 1
ATOM 10333 C C . GLY D 1 125 ? 157.850 66.929 150.544 1.00 122.58 125 GLY D C 1
ATOM 10334 O O . GLY D 1 125 ? 157.789 65.803 151.043 1.00 130.03 125 GLY D O 1
ATOM 10335 N N . ALA D 1 126 ? 156.811 67.756 150.480 1.00 118.70 126 ALA D N 1
ATOM 10336 C CA . ALA D 1 126 ? 155.496 67.392 150.997 1.00 131.28 126 ALA D CA 1
ATOM 10337 C C . ALA D 1 126 ? 154.952 66.148 150.304 1.00 134.82 126 ALA D C 1
ATOM 10338 O O . ALA D 1 126 ? 154.299 65.311 150.931 1.00 127.97 126 ALA D O 1
ATOM 10340 N N . ILE D 1 127 ? 155.215 66.043 149.006 1.00 128.75 127 ILE D N 1
ATOM 10341 C CA . ILE D 1 127 ? 154.854 64.859 148.242 1.00 125.63 127 ILE D CA 1
ATOM 10342 C C . ILE D 1 127 ? 155.709 63.669 148.674 1.00 119.18 127 ILE D C 1
ATOM 10343 O O . ILE D 1 127 ? 155.191 62.605 149.015 1.00 123.92 127 ILE D O 1
ATOM 10348 N N . THR D 1 128 ? 157.024 63.866 148.661 1.00 123.44 128 THR D N 1
ATOM 10349 C CA . THR D 1 128 ? 157.982 62.817 148.985 1.00 132.73 128 THR D CA 1
ATOM 10350 C C . THR D 1 128 ? 158.306 62.767 150.474 1.00 139.35 128 THR D C 1
ATOM 10351 O O . THR D 1 128 ? 159.460 62.573 150.860 1.00 141.65 128 THR D O 1
ATOM 10355 N N . ALA D 1 129 ? 157.287 62.946 151.308 1.00 142.39 129 ALA D N 1
ATOM 10356 C CA . ALA D 1 129 ? 157.456 62.834 152.749 1.00 143.14 129 ALA D CA 1
ATOM 10357 C C . ALA D 1 129 ? 156.919 61.494 153.235 1.00 151.76 129 ALA D C 1
ATOM 10358 O O . ALA D 1 129 ? 157.492 60.865 154.124 1.00 152.25 129 ALA D O 1
ATOM 10360 N N . ALA D 1 130 ? 155.812 61.065 152.639 1.00 154.57 130 ALA D N 1
ATOM 10361 C CA . ALA D 1 130 ? 155.145 59.832 153.038 1.00 141.61 130 ALA D CA 1
ATOM 10362 C C . ALA D 1 130 ? 155.929 58.580 152.652 1.00 138.08 130 ALA D C 1
ATOM 10363 O O . ALA D 1 130 ? 156.250 58.376 151.482 1.00 145.03 130 ALA D O 1
ATOM 10365 N N . THR D 1 131 ? 156.227 57.743 153.641 1.00 129.05 131 THR D N 1
ATOM 10366 C CA . THR D 1 131 ? 156.855 56.451 153.389 1.00 138.26 131 THR D CA 1
ATOM 10367 C C . THR D 1 131 ? 155.790 55.435 152.984 1.00 145.38 131 THR D C 1
ATOM 10368 O O . THR D 1 131 ? 154.596 55.733 153.028 1.00 151.16 131 THR D O 1
ATOM 10372 N N . ASP D 1 132 ? 156.219 54.240 152.590 1.00 142.90 132 ASP D N 1
ATOM 10373 C CA . ASP D 1 132 ? 155.294 53.225 152.089 1.00 149.63 132 ASP D CA 1
ATOM 10374 C C . ASP D 1 132 ? 155.030 52.125 153.118 1.00 145.31 132 ASP D C 1
ATOM 10375 O O . ASP D 1 132 ? 155.965 51.572 153.697 1.00 149.53 132 ASP D O 1
ATOM 10380 N N . PRO D 1 133 ? 153.745 51.810 153.349 1.00 158.82 133 PRO D N 1
ATOM 10381 C CA . PRO D 1 133 ? 153.313 50.768 154.288 1.00 160.14 133 PRO D CA 1
ATOM 10382 C C . PRO D 1 133 ? 153.696 49.362 153.840 1.00 177.03 133 PRO D C 1
ATOM 10383 O O . PRO D 1 133 ? 154.087 48.539 154.668 1.00 182.72 133 PRO D O 1
ATOM 10387 N N . ALA D 1 134 ? 153.596 49.097 152.542 1.00 171.72 134 ALA D N 1
ATOM 10388 C CA . ALA D 1 134 ? 153.875 47.772 151.996 1.00 163.23 134 ALA D CA 1
ATOM 10389 C C . ALA D 1 134 ? 155.341 47.367 152.146 1.00 184.33 134 ALA D C 1
ATOM 10390 O O . ALA D 1 134 ? 155.729 46.261 151.771 1.00 196.43 134 ALA D O 1
ATOM 10392 N N . THR D 1 135 ? 156.149 48.267 152.695 1.00 175.28 135 THR D N 1
ATOM 10393 C CA . THR D 1 135 ? 157.552 47.985 152.954 1.00 177.98 135 THR D CA 1
ATOM 10394 C C . THR D 1 135 ? 157.716 47.167 154.230 1.00 194.65 135 THR D C 1
ATOM 10395 O O . THR D 1 135 ? 158.828 46.786 154.592 1.00 195.85 135 THR D O 1
ATOM 10399 N N . LEU D 1 136 ? 156.601 46.906 154.907 1.00 203.89 136 LEU D N 1
ATOM 10400 C CA . LEU D 1 136 ? 156.603 46.078 156.106 1.00 208.07 136 LEU D CA 1
ATOM 10401 C C . LEU D 1 136 ? 156.747 44.609 155.723 1.00 202.95 136 LEU D C 1
ATOM 10402 O O . LEU D 1 136 ? 157.211 43.795 156.520 1.00 202.81 136 LEU D O 1
ATOM 10407 N N . ILE D 1 137 ? 156.348 44.276 154.499 1.00 194.44 137 ILE D N 1
ATOM 104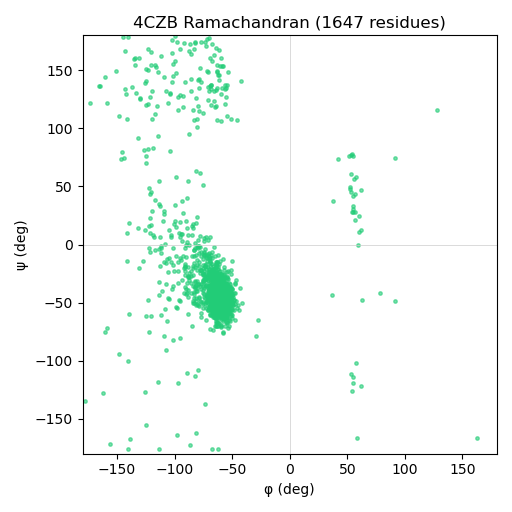08 C CA . ILE D 1 137 ? 156.420 42.897 154.018 1.00 205.74 137 ILE D CA 1
ATOM 10409 C C . ILE D 1 137 ? 157.848 42.318 154.024 1.00 206.76 137 ILE D C 1
ATOM 10410 O O . ILE D 1 137 ? 158.045 41.183 154.464 1.00 199.35 137 ILE D O 1
ATOM 10415 N N . PRO D 1 138 ? 158.847 43.084 153.539 1.00 202.02 138 PRO D N 1
ATOM 10416 C CA . PRO D 1 138 ? 160.216 42.590 153.727 1.00 184.23 138 PRO D CA 1
ATOM 10417 C C . PRO D 1 138 ? 160.607 42.572 155.202 1.00 186.06 138 PRO D C 1
ATOM 10418 O O . PRO D 1 138 ? 161.413 41.737 155.613 1.00 198.62 138 PRO D O 1
ATOM 10422 N N . VAL D 1 139 ? 160.036 43.486 155.982 1.00 180.07 139 VAL D N 1
ATOM 10423 C CA . VAL D 1 139 ? 160.307 43.557 157.415 1.00 178.78 139 VAL D CA 1
ATOM 10424 C C . VAL D 1 139 ? 159.586 42.436 158.166 1.00 189.49 139 VAL D C 1
ATOM 10425 O O . VAL D 1 139 ? 160.084 41.933 159.173 1.00 196.02 139 VAL D O 1
ATOM 10429 N N . PHE D 1 140 ? 158.417 42.039 157.671 1.00 190.82 140 PHE D N 1
ATOM 10430 C CA . PHE D 1 140 ? 157.667 40.946 158.286 1.00 196.87 140 PHE D CA 1
ATOM 10431 C C . PHE D 1 140 ? 158.411 39.621 158.145 1.00 187.22 140 PHE D C 1
ATOM 10432 O O . PHE D 1 140 ? 158.176 38.681 158.904 1.00 188.19 140 PHE D O 1
ATOM 10440 N N . SER D 1 141 ? 159.313 39.558 157.172 1.00 176.46 141 SER D N 1
ATOM 10441 C CA . SER D 1 141 ? 160.112 38.363 156.938 1.00 179.00 141 SER D CA 1
ATOM 10442 C C . SER D 1 141 ? 161.029 38.044 158.119 1.00 171.70 141 SER D C 1
ATOM 10443 O O . SER D 1 141 ? 161.191 36.879 158.487 1.00 173.51 141 SER D O 1
ATOM 10446 N N . ARG D 1 142 ? 161.622 39.078 158.712 1.00 169.75 142 ARG D N 1
ATOM 10447 C CA . ARG D 1 142 ? 162.535 38.880 159.836 1.00 180.04 142 ARG D CA 1
ATOM 10448 C C . ARG D 1 142 ? 161.803 38.736 161.171 1.00 193.61 142 ARG D C 1
ATOM 10449 O O . ARG D 1 142 ? 162.156 37.882 161.976 1.00 205.97 142 ARG D O 1
ATOM 10457 N N . VAL D 1 143 ? 160.784 39.568 161.386 1.00 179.45 143 VAL D N 1
ATOM 10458 C CA . VAL D 1 143 ? 159.889 39.524 162.562 1.00 185.11 143 VAL D CA 1
ATOM 10459 C C . VAL D 1 143 ? 160.482 39.163 163.946 1.00 203.00 143 VAL D C 1
ATOM 10460 O O . VAL D 1 143 ? 160.171 39.812 164.945 1.00 197.02 143 VAL D O 1
ATOM 10464 N N . ARG D 1 144 ? 161.344 38.151 163.987 1.00 208.34 144 ARG D N 1
ATOM 10465 C CA . ARG D 1 144 ? 161.784 37.515 165.231 1.00 185.89 144 ARG D CA 1
ATOM 10466 C C . ARG D 1 144 ? 162.527 38.390 166.253 1.00 200.29 144 ARG D C 1
ATOM 10467 O O . ARG D 1 144 ? 162.043 38.591 167.367 1.00 203.99 144 ARG D O 1
ATOM 10475 N N . THR D 1 145 ? 163.696 38.902 165.874 1.00 209.55 145 THR D N 1
ATOM 10476 C CA . THR D 1 145 ? 164.647 39.464 166.842 1.00 202.57 145 THR D CA 1
ATOM 10477 C C . THR D 1 145 ? 164.154 40.665 167.663 1.00 197.62 145 THR D C 1
ATOM 10478 O O . THR D 1 145 ? 164.580 40.848 168.805 1.00 200.00 145 THR D O 1
ATOM 10482 N N . ASN D 1 146 ? 163.261 41.472 167.095 1.00 187.22 146 ASN D N 1
ATOM 10483 C CA . ASN D 1 146 ? 162.755 42.649 167.796 1.00 179.97 146 ASN D CA 1
ATOM 10484 C C . ASN D 1 146 ? 161.313 42.963 167.407 1.00 178.94 146 ASN D C 1
ATOM 10485 O O . ASN D 1 146 ? 161.044 43.380 166.280 1.00 177.61 146 ASN D O 1
ATOM 10490 N N . PRO D 1 147 ? 160.381 42.764 168.350 1.00 177.61 147 PRO D N 1
ATOM 10491 C CA . PRO D 1 147 ? 158.935 42.911 168.138 1.00 183.30 147 PRO D CA 1
ATOM 10492 C C . PRO D 1 147 ? 158.514 44.329 167.755 1.00 167.06 147 PRO D C 1
ATOM 10493 O O . PRO D 1 147 ? 157.690 44.504 166.858 1.00 150.21 147 PRO D O 1
ATOM 10497 N N . GLU D 1 148 ? 159.082 45.324 168.428 1.00 157.42 148 GLU D N 1
ATOM 10498 C CA . GLU D 1 148 ? 158.647 46.712 168.282 1.00 134.99 148 GLU D CA 1
ATOM 10499 C C . GLU D 1 148 ? 158.855 47.319 166.887 1.00 127.81 148 GLU D C 1
ATOM 10500 O O . GLU D 1 148 ? 157.934 47.915 166.331 1.00 119.83 148 GLU D O 1
ATOM 10506 N N . VAL D 1 149 ? 160.054 47.154 166.331 1.00 129.73 149 VAL D N 1
ATOM 10507 C CA . VAL D 1 149 ? 160.464 47.828 165.096 1.00 117.02 149 VAL D CA 1
ATOM 10508 C C . VAL D 1 149 ? 159.471 47.706 163.939 1.00 121.89 149 VAL D C 1
ATOM 10509 O O . VAL D 1 149 ? 159.022 48.715 163.389 1.00 124.80 149 VAL D O 1
ATOM 10513 N N . ALA D 1 150 ? 159.138 46.471 163.576 1.00 131.89 150 ALA D N 1
ATOM 10514 C CA . ALA D 1 150 ? 158.218 46.203 162.475 1.00 125.93 150 ALA D CA 1
ATOM 10515 C C . ALA D 1 150 ? 156.890 46.940 162.648 1.00 129.47 150 ALA D C 1
ATOM 10516 O O . ALA D 1 150 ? 156.404 47.590 161.721 1.00 135.99 150 ALA D O 1
ATOM 10518 N N . ILE D 1 151 ? 156.319 46.837 163.844 1.00 130.04 151 ILE D N 1
ATOM 10519 C CA . ILE D 1 151 ? 155.052 47.484 164.167 1.00 123.88 151 ILE D CA 1
ATOM 10520 C C . ILE D 1 151 ? 155.154 49.009 164.099 1.00 127.54 151 ILE D C 1
ATOM 10521 O O . ILE D 1 151 ? 154.269 49.674 163.556 1.00 134.33 151 ILE D O 1
ATOM 10526 N N . THR D 1 152 ? 156.229 49.555 164.663 1.00 128.86 152 THR D N 1
ATOM 10527 C CA . THR D 1 152 ? 156.450 50.998 164.663 1.00 133.20 152 THR D CA 1
ATOM 10528 C C . THR D 1 152 ? 156.549 51.548 163.248 1.00 131.64 152 THR D C 1
ATOM 10529 O O . THR D 1 152 ? 155.888 52.528 162.907 1.00 133.27 152 THR D O 1
ATOM 10533 N N . LEU D 1 153 ? 157.380 50.911 162.429 1.00 123.17 153 LEU D N 1
ATOM 10534 C CA . LEU D 1 153 ? 157.585 51.347 161.053 1.00 111.90 153 LEU D CA 1
ATOM 10535 C C . LEU D 1 153 ? 156.309 51.180 160.238 1.00 123.63 153 LEU D C 1
ATOM 10536 O O . LEU D 1 153 ? 156.007 52.000 159.374 1.00 139.94 153 LEU D O 1
ATOM 10541 N N . GLU D 1 154 ? 155.566 50.114 160.515 1.00 122.77 154 GLU D N 1
ATOM 10542 C CA . GLU D 1 154 ? 154.313 49.853 159.818 1.00 132.83 154 GLU D CA 1
ATOM 10543 C C . GLU D 1 154 ? 153.297 50.951 160.110 1.00 125.25 154 GLU D C 1
ATOM 10544 O O . GLU D 1 154 ? 152.752 51.567 159.191 1.00 132.14 154 GLU D O 1
ATOM 10550 N N . ALA D 1 155 ? 153.053 51.190 161.395 1.00 114.49 155 ALA D N 1
ATOM 10551 C CA . ALA D 1 155 ? 152.149 52.249 161.826 1.00 129.51 155 ALA D CA 1
ATOM 10552 C C . ALA D 1 155 ? 152.569 53.604 161.258 1.00 140.27 155 ALA D C 1
ATOM 10553 O O . ALA D 1 155 ? 151.746 54.329 160.701 1.00 133.57 155 ALA D O 1
ATOM 10555 N N . GLU D 1 156 ? 153.850 53.934 161.403 1.00 133.59 156 GLU D N 1
ATOM 10556 C CA . GLU D 1 156 ? 154.412 55.169 160.862 1.00 125.57 156 GLU D CA 1
ATOM 10557 C C . GLU D 1 156 ? 154.122 55.332 159.373 1.00 117.03 156 GLU D C 1
ATOM 10558 O O . GLU D 1 156 ? 153.641 56.376 158.935 1.00 129.19 156 GLU D O 1
ATOM 10564 N N . SER D 1 157 ? 154.416 54.289 158.604 1.00 114.89 157 SER D N 1
ATOM 10565 C CA . SER D 1 157 ? 154.220 54.319 157.161 1.00 127.49 157 SER D CA 1
ATOM 10566 C C . SER D 1 157 ? 152.746 54.443 156.792 1.00 127.27 157 SER D C 1
ATOM 10567 O O . SER D 1 157 ? 152.402 55.064 155.785 1.00 114.76 157 SER D O 1
ATOM 10570 N N . ILE D 1 158 ? 151.881 53.850 157.609 1.00 125.03 158 ILE D N 1
ATOM 10571 C CA . ILE D 1 158 ? 150.441 53.996 157.435 1.00 114.44 158 ILE D CA 1
ATOM 10572 C C . ILE D 1 158 ? 150.028 55.452 157.638 1.00 132.90 158 ILE D C 1
ATOM 10573 O O . ILE D 1 158 ? 149.336 56.031 156.802 1.00 145.01 158 ILE D O 1
ATOM 10578 N N . PHE D 1 159 ? 150.469 56.039 158.748 1.00 137.22 159 PHE D N 1
ATOM 10579 C CA . PHE D 1 159 ? 150.130 57.419 159.090 1.00 135.90 159 PHE D CA 1
ATOM 10580 C C . PHE D 1 159 ? 150.790 58.449 158.170 1.00 135.20 159 PHE D C 1
ATOM 10581 O O . PHE D 1 159 ? 150.386 59.613 158.146 1.00 138.25 159 PHE D O 1
ATOM 10589 N N . ASN D 1 160 ? 151.810 58.023 157.429 1.00 140.12 160 ASN D N 1
ATOM 10590 C CA . ASN D 1 160 ? 152.481 58.896 156.474 1.00 124.67 160 ASN D CA 1
ATOM 10591 C C . ASN D 1 160 ? 151.537 59.315 155.352 1.00 124.62 160 ASN D C 1
ATOM 10592 O O . ASN D 1 160 ? 151.480 60.490 154.981 1.00 122.08 160 ASN D O 1
ATOM 10597 N N . ASP D 1 161 ? 150.794 58.343 154.829 1.00 138.05 161 ASP D N 1
ATOM 10598 C CA . ASP D 1 161 ? 149.896 58.563 153.693 1.00 136.98 161 ASP D CA 1
ATOM 10599 C C . ASP D 1 161 ? 148.877 59.706 153.872 1.00 134.74 161 ASP D C 1
ATOM 10600 O O . ASP D 1 161 ? 148.791 60.583 153.013 1.00 142.28 161 ASP D O 1
ATOM 10605 N N . PRO D 1 162 ? 148.105 59.708 154.979 1.00 140.48 162 PRO D N 1
ATOM 10606 C CA . PRO D 1 162 ? 147.129 60.791 155.145 1.00 140.35 162 PRO D CA 1
ATOM 10607 C C . PRO D 1 162 ? 147.813 62.145 155.301 1.00 132.64 162 PRO D C 1
ATOM 10608 O O . PRO D 1 162 ? 147.506 63.081 154.559 1.00 138.07 162 PRO D O 1
ATOM 10612 N N . LEU D 1 163 ? 148.731 62.235 156.259 1.00 123.57 163 LEU D N 1
ATOM 10613 C CA . LEU D 1 163 ? 149.478 63.461 156.513 1.00 123.67 163 LEU D CA 1
ATOM 10614 C C . LEU D 1 163 ? 150.200 63.952 155.259 1.00 123.56 163 LEU D C 1
ATOM 10615 O O . LEU D 1 163 ? 150.219 65.150 154.979 1.00 134.93 163 LEU D O 1
ATOM 10620 N N . GLY D 1 164 ? 150.781 63.021 154.505 1.00 124.10 164 GLY D N 1
ATOM 10621 C CA . GLY D 1 164 ? 151.473 63.357 153.273 1.00 128.70 164 GLY D CA 1
ATOM 10622 C C . GLY D 1 164 ? 150.592 64.074 152.265 1.00 128.35 164 GLY D C 1
ATOM 10623 O O . GLY D 1 164 ? 151.043 64.994 151.582 1.00 141.11 164 GLY D O 1
ATOM 10624 N N . ILE D 1 165 ? 149.333 63.651 152.172 1.00 119.59 165 ILE D N 1
ATOM 10625 C CA . ILE D 1 165 ? 148.370 64.279 151.272 1.00 126.67 165 ILE D CA 1
ATOM 10626 C C . ILE D 1 165 ? 147.965 65.670 151.762 1.00 133.30 165 ILE D C 1
ATOM 10627 O O . ILE D 1 165 ? 148.096 66.656 151.034 1.00 133.83 165 ILE D O 1
ATOM 10632 N N . VAL D 1 166 ? 147.466 65.736 152.995 1.00 127.77 166 VAL D N 1
ATOM 10633 C CA . VAL D 1 166 ? 147.016 66.990 153.597 1.00 123.94 166 VAL D CA 1
ATOM 10634 C C . VAL D 1 166 ? 148.104 68.061 153.586 1.00 130.32 166 VAL D C 1
ATOM 10635 O O . VAL D 1 166 ? 147.872 69.185 153.139 1.00 142.93 166 VAL D O 1
ATOM 10639 N N . SER D 1 167 ? 149.287 67.702 154.075 1.00 124.86 167 SER D N 1
ATOM 10640 C CA . SER D 1 167 ? 150.423 68.618 154.101 1.00 134.75 167 SER D CA 1
ATOM 10641 C C . SER D 1 167 ? 150.754 69.146 152.707 1.00 138.65 167 SER D C 1
ATOM 10642 O O . SER D 1 167 ? 151.037 70.330 152.537 1.00 151.97 167 SER D O 1
ATOM 10645 N N . THR D 1 168 ? 150.707 68.260 151.716 1.00 130.01 168 THR D N 1
ATOM 10646 C CA . THR D 1 168 ? 150.961 68.636 150.329 1.00 136.34 168 THR D CA 1
ATOM 10647 C C . THR D 1 168 ? 149.897 69.603 149.823 1.00 138.87 168 THR D C 1
ATOM 10648 O O . THR D 1 168 ? 150.212 70.616 149.195 1.00 145.32 168 THR D O 1
ATOM 10652 N N . SER D 1 169 ? 148.638 69.282 150.102 1.00 135.64 169 SER D N 1
ATOM 10653 C CA . SER D 1 169 ? 147.516 70.123 149.699 1.00 142.00 169 SER D CA 1
ATOM 10654 C C . SER D 1 169 ? 147.615 71.515 150.320 1.00 142.60 169 SER D C 1
ATOM 10655 O O . SER D 1 169 ? 147.279 72.512 149.680 1.00 135.31 169 SER D O 1
ATOM 10658 N N . VAL D 1 170 ? 148.077 71.572 151.566 1.00 137.94 170 VAL D N 1
ATOM 10659 C CA . VAL D 1 170 ? 148.306 72.842 152.249 1.00 144.72 170 VAL D CA 1
ATOM 10660 C C . VAL D 1 170 ? 149.365 73.665 151.519 1.00 146.34 170 VAL D C 1
ATOM 10661 O O . VAL D 1 170 ? 149.144 74.836 151.205 1.00 152.56 170 VAL D O 1
ATOM 10665 N N . ILE D 1 171 ? 150.511 73.043 151.255 1.00 133.45 171 ILE D N 1
ATOM 10666 C CA . ILE D 1 171 ? 151.573 73.680 150.488 1.00 126.35 171 ILE D CA 1
ATOM 10667 C C . ILE D 1 171 ? 151.046 74.088 149.115 1.00 130.19 171 ILE D C 1
ATOM 10668 O O . ILE D 1 171 ? 151.378 75.161 148.605 1.00 143.29 171 ILE D O 1
ATOM 10673 N N . LEU D 1 172 ? 150.209 73.232 148.533 1.00 139.78 172 LEU D N 1
ATOM 10674 C CA . LEU D 1 172 ? 149.584 73.510 147.244 1.00 151.85 172 LEU D CA 1
ATOM 10675 C C . LEU D 1 172 ? 148.746 74.786 147.286 1.00 154.96 172 LEU D C 1
ATOM 10676 O O . LEU D 1 172 ? 148.639 75.501 146.288 1.00 155.70 172 LEU D O 1
ATOM 10681 N N . GLY D 1 173 ? 148.160 75.067 148.447 1.00 147.72 173 GLY D N 1
ATOM 10682 C CA . GLY D 1 173 ? 147.332 76.246 148.624 1.00 153.20 173 GLY D CA 1
ATOM 10683 C C . GLY D 1 173 ? 148.064 77.548 148.354 1.00 159.93 173 GLY D C 1
ATOM 10684 O O . GLY D 1 173 ? 147.458 78.533 147.932 1.00 162.99 173 GLY D O 1
ATOM 10685 N N . LEU D 1 174 ? 149.373 77.552 148.592 1.00 157.05 174 LEU D N 1
ATOM 10686 C CA . LEU D 1 174 ? 150.192 78.739 148.362 1.00 147.66 174 LEU D CA 1
ATOM 10687 C C . LEU D 1 174 ? 150.434 78.984 146.873 1.00 149.74 174 LEU D C 1
ATOM 10688 O O . LEU D 1 174 ? 150.989 80.015 146.489 1.00 150.14 174 LEU D O 1
ATOM 10693 N N . PHE D 1 175 ? 150.017 78.036 146.039 1.00 153.72 175 PHE D N 1
ATOM 10694 C CA . PHE D 1 175 ? 150.171 78.167 144.595 1.00 163.05 175 PHE D CA 1
ATOM 10695 C C . PHE D 1 175 ? 148.918 78.774 143.964 1.00 168.58 175 PHE D C 1
ATOM 10696 O O . PHE D 1 175 ? 148.781 78.813 142.740 1.00 163.17 175 PHE D O 1
ATOM 10704 N N . GLY D 1 176 ? 148.008 79.244 144.812 1.00 154.91 176 GLY D N 1
ATOM 10705 C CA . GLY D 1 176 ? 146.837 79.974 144.360 1.00 157.93 176 GLY D CA 1
ATOM 10706 C C . GLY D 1 176 ? 145.601 79.137 144.086 1.00 175.00 176 GLY D C 1
ATOM 10707 O O . GLY D 1 176 ? 145.250 78.903 142.929 1.00 195.61 176 GLY D O 1
ATOM 10708 N N . LEU D 1 177 ? 144.936 78.689 145.147 1.00 172.88 177 LEU D N 1
ATOM 10709 C CA . LEU D 1 177 ? 143.660 77.989 145.012 1.00 188.29 177 LEU D CA 1
ATOM 10710 C C . LEU D 1 177 ? 142.562 78.690 145.811 1.00 201.34 177 LEU D C 1
ATOM 10711 O O . LEU D 1 177 ? 142.846 79.574 146.620 1.00 196.82 177 LEU D O 1
ATOM 10716 N N . PHE D 1 178 ? 141.313 78.291 145.581 1.00 209.35 178 PHE D N 1
ATOM 10717 C CA . PHE D 1 178 ? 140.156 78.979 146.159 1.00 209.24 178 PHE D CA 1
ATOM 10718 C C . PHE D 1 178 ? 140.150 79.051 147.688 1.00 214.38 178 PHE D C 1
ATOM 10719 O O . PHE D 1 178 ? 139.881 80.109 148.259 1.00 222.02 178 PHE D O 1
ATOM 10727 N N . SER D 1 179 ? 140.439 77.932 148.345 1.00 208.63 179 SER D N 1
ATOM 10728 C CA . SER D 1 179 ? 140.456 77.891 149.804 1.00 202.64 179 SER D CA 1
ATOM 10729 C C . SER D 1 179 ? 141.554 78.794 150.362 1.00 203.32 179 SER D C 1
ATOM 10730 O O . SER D 1 179 ? 141.270 79.773 151.053 1.00 200.80 179 SER D O 1
ATOM 10733 N N . SER D 1 180 ? 142.804 78.456 150.050 1.00 207.14 180 SER D N 1
ATOM 10734 C CA . SER D 1 180 ? 143.967 79.260 150.430 1.00 203.93 180 SER D CA 1
ATOM 10735 C C . SER D 1 180 ? 144.045 79.573 151.926 1.00 203.53 180 SER D C 1
ATOM 10736 O O . SER D 1 180 ? 144.274 78.679 152.743 1.00 187.46 180 SER D O 1
ATOM 10739 N N . SER D 1 181 ? 143.860 80.848 152.263 1.00 214.19 181 SER D N 1
ATOM 10740 C CA . SER D 1 181 ? 143.945 81.336 153.643 1.00 200.85 181 SER D CA 1
ATOM 10741 C C . SER D 1 181 ? 145.309 81.058 154.275 1.00 191.74 181 SER D C 1
ATOM 10742 O O . SER D 1 181 ? 146.269 80.724 153.580 1.00 188.14 181 SER D O 1
ATOM 10745 N N . ASN D 1 182 ? 145.391 81.214 155.593 1.00 188.51 182 ASN D N 1
ATOM 10746 C CA . ASN D 1 182 ? 146.615 80.907 156.324 1.00 179.22 182 ASN D CA 1
ATOM 10747 C C . ASN D 1 182 ? 146.848 79.400 156.352 1.00 171.09 182 ASN D C 1
ATOM 10748 O O . ASN D 1 182 ? 145.934 78.636 156.659 1.00 165.68 182 ASN D O 1
ATOM 10753 N N . PRO D 1 183 ? 148.077 78.970 156.028 1.00 172.00 183 PRO D N 1
ATOM 10754 C CA . PRO D 1 183 ? 148.432 77.550 155.908 1.00 172.09 183 PRO D CA 1
ATOM 10755 C C . PRO D 1 183 ? 148.153 76.744 157.175 1.00 167.81 183 PRO D C 1
ATOM 10756 O O . PRO D 1 183 ? 147.551 75.673 157.092 1.00 166.32 183 PRO D O 1
ATOM 10760 N N . LEU D 1 184 ? 148.586 77.253 158.324 1.00 164.33 184 LEU D N 1
ATOM 10761 C CA . LEU D 1 184 ? 148.402 76.557 159.595 1.00 163.33 184 LEU D CA 1
ATOM 10762 C C . LEU D 1 184 ? 146.920 76.415 159.951 1.00 160.34 184 LEU D C 1
ATOM 10763 O O . LEU D 1 184 ? 146.460 75.330 160.325 1.00 168.56 184 LEU D O 1
ATOM 10768 N N . ILE D 1 185 ? 146.183 77.516 159.829 1.00 164.46 185 ILE D N 1
ATOM 10769 C CA . ILE D 1 185 ? 144.746 77.528 160.088 1.00 174.58 185 ILE D CA 1
ATOM 10770 C C . ILE D 1 185 ? 144.025 76.519 159.197 1.00 168.08 185 ILE D C 1
ATOM 10771 O O . ILE D 1 185 ? 143.192 75.741 159.668 1.00 164.19 185 ILE D O 1
ATOM 10776 N N . ASP D 1 186 ? 144.357 76.536 157.909 1.00 168.75 186 ASP D N 1
ATOM 10777 C CA . ASP D 1 186 ? 143.768 75.618 156.942 1.00 179.99 186 ASP D CA 1
ATOM 10778 C C . ASP D 1 186 ? 144.094 74.175 157.321 1.00 175.04 186 ASP D C 1
ATOM 10779 O O . ASP D 1 186 ? 143.238 73.294 157.230 1.00 167.65 186 ASP D O 1
ATOM 10784 N N . LEU D 1 187 ? 145.331 73.947 157.756 1.00 169.21 187 LEU D N 1
ATOM 10785 C CA . LEU D 1 187 ? 145.764 72.631 158.219 1.00 159.37 187 LEU D CA 1
ATOM 10786 C C . LEU D 1 187 ? 144.880 72.161 159.366 1.00 160.84 187 LEU D C 1
ATOM 10787 O O . LEU D 1 187 ? 144.459 71.005 159.399 1.00 171.36 187 LEU D O 1
ATOM 10792 N N . ILE D 1 188 ? 144.606 73.066 160.302 1.00 158.75 188 ILE D N 1
ATOM 10793 C CA . ILE D 1 188 ? 143.696 72.778 161.405 1.00 158.04 188 ILE D CA 1
ATOM 10794 C C . ILE D 1 188 ? 142.308 72.399 160.883 1.00 151.53 188 ILE D C 1
ATOM 10795 O O . ILE D 1 188 ? 141.716 71.411 161.330 1.00 153.20 188 ILE D O 1
ATOM 10800 N N . THR D 1 189 ? 141.799 73.185 159.935 1.00 158.26 189 THR D N 1
ATOM 10801 C CA . THR D 1 189 ? 140.480 72.939 159.352 1.00 175.72 189 THR D CA 1
ATOM 10802 C C . THR D 1 189 ? 140.376 71.548 158.731 1.00 169.79 189 THR D C 1
ATOM 10803 O O . THR D 1 189 ? 139.407 70.824 158.971 1.00 165.55 189 THR D O 1
ATOM 10807 N N . LEU D 1 190 ? 141.377 71.180 157.935 1.00 170.29 190 LEU D N 1
ATOM 10808 C CA . LEU D 1 190 ? 141.406 69.869 157.295 1.00 168.03 190 LEU D CA 1
ATOM 10809 C C . LEU D 1 190 ? 141.509 68.765 158.343 1.00 170.88 190 LEU D C 1
ATOM 10810 O O . LEU D 1 190 ? 140.762 67.783 158.305 1.00 162.56 190 LEU D O 1
ATOM 10815 N N . ALA D 1 191 ? 142.441 68.945 159.276 1.00 172.85 191 ALA D N 1
ATOM 10816 C CA . ALA D 1 191 ? 142.673 67.993 160.356 1.00 158.40 191 ALA D CA 1
ATOM 10817 C C . ALA D 1 191 ? 141.393 67.688 161.121 1.00 162.33 191 ALA D C 1
ATOM 10818 O O . ALA D 1 191 ? 140.841 66.597 160.996 1.00 161.79 191 ALA D O 1
ATOM 10820 N N . GLY D 1 192 ? 140.921 68.657 161.901 1.00 173.30 192 GLY D N 1
ATOM 10821 C CA . GLY D 1 192 ? 139.720 68.478 162.699 1.00 174.38 192 GLY D CA 1
ATOM 10822 C C . GLY D 1 192 ? 138.503 68.099 161.877 1.00 164.15 192 GLY D C 1
ATOM 10823 O O . GLY D 1 192 ? 137.730 67.221 162.269 1.00 155.40 192 GLY D O 1
ATOM 10824 N N . GLY D 1 193 ? 138.341 68.758 160.732 1.00 169.26 193 GLY D N 1
ATOM 10825 C CA . GLY D 1 193 ? 137.219 68.498 159.848 1.00 178.29 193 GLY D CA 1
ATOM 10826 C C . GLY D 1 193 ? 137.152 67.055 159.389 1.00 176.25 193 GLY D C 1
ATOM 10827 O O . GLY D 1 193 ? 136.066 66.500 159.217 1.00 169.54 193 GLY D O 1
ATOM 10828 N N . ALA D 1 194 ? 138.314 66.442 159.190 1.00 176.27 194 ALA D N 1
ATOM 10829 C CA . ALA D 1 194 ? 138.364 65.041 158.788 1.00 171.84 194 ALA D CA 1
ATOM 10830 C C . ALA D 1 194 ? 138.254 64.101 159.992 1.00 157.35 194 ALA D C 1
ATOM 10831 O O . ALA D 1 194 ? 137.637 63.036 159.906 1.00 149.25 194 ALA D O 1
ATOM 10833 N N . ILE D 1 195 ? 138.848 64.507 161.112 1.00 160.93 195 ILE D N 1
ATOM 10834 C CA . ILE D 1 195 ? 138.816 63.722 162.344 1.00 158.95 195 ILE D CA 1
ATOM 10835 C C . ILE D 1 195 ? 137.394 63.523 162.872 1.00 160.69 195 ILE D C 1
ATOM 10836 O O . ILE D 1 195 ? 136.950 62.388 163.064 1.00 165.32 195 ILE D O 1
ATOM 10841 N N . VAL D 1 196 ? 136.692 64.630 163.108 1.00 164.03 196 VAL D N 1
ATOM 10842 C CA . VAL D 1 196 ? 135.346 64.593 163.683 1.00 169.34 196 VAL D CA 1
ATOM 10843 C C . VAL D 1 196 ? 134.383 63.712 162.887 1.00 166.55 196 VAL D C 1
ATOM 10844 O O . VAL D 1 196 ? 133.878 62.710 163.399 1.00 162.32 196 VAL D O 1
ATOM 10848 N N . VAL D 1 197 ? 134.139 64.088 161.634 1.00 168.05 197 VAL D N 1
ATOM 10849 C CA . VAL D 1 197 ? 133.232 63.342 160.768 1.00 169.64 197 VAL D CA 1
ATOM 10850 C C . VAL D 1 197 ? 133.774 61.940 160.493 1.00 172.33 197 VAL D C 1
ATOM 10851 O O . VAL D 1 197 ? 133.013 61.015 160.194 1.00 166.20 197 VAL D O 1
ATOM 10855 N N . GLY D 1 198 ? 135.091 61.787 160.605 1.00 166.63 198 GLY D N 1
ATOM 10856 C CA . GLY D 1 198 ? 135.721 60.491 160.448 1.00 163.91 198 GLY D CA 1
ATOM 10857 C C . GLY D 1 198 ? 135.240 59.542 161.524 1.00 167.48 198 GLY D C 1
ATOM 10858 O O . GLY D 1 198 ? 134.725 58.466 161.226 1.00 162.32 198 GLY D O 1
ATOM 10859 N N . LEU D 1 199 ? 135.393 59.955 162.779 1.00 171.42 199 LEU D N 1
ATOM 10860 C CA . LEU D 1 199 ? 134.940 59.164 163.916 1.00 174.26 199 LEU D CA 1
ATOM 10861 C C . LEU D 1 199 ? 133.417 59.072 163.948 1.00 169.18 199 LEU D C 1
ATOM 10862 O O . LEU D 1 199 ? 132.851 58.157 164.552 1.00 158.99 199 LEU D O 1
ATOM 10867 N N . LEU D 1 200 ? 132.760 60.028 163.298 1.00 165.80 200 LEU D N 1
ATOM 10868 C CA . LEU D 1 200 ? 131.306 60.039 163.211 1.00 163.66 200 LEU D CA 1
ATOM 10869 C C . LEU D 1 200 ? 130.822 58.879 162.350 1.00 167.09 200 LEU D C 1
ATOM 10870 O O . LEU D 1 200 ? 130.079 58.006 162.815 1.00 171.50 200 LEU D O 1
ATOM 10875 N N . LEU D 1 201 ? 131.256 58.871 161.092 1.00 168.47 201 LEU D N 1
ATOM 10876 C CA . LEU D 1 201 ? 130.885 57.803 160.174 1.00 176.44 201 LEU D CA 1
ATOM 10877 C C . LEU D 1 201 ? 131.474 56.475 160.639 1.00 170.26 201 LEU D C 1
ATOM 10878 O O . LEU D 1 201 ? 130.949 55.409 160.323 1.00 163.67 201 LEU D O 1
ATOM 10883 N N . ALA D 1 202 ? 132.563 56.547 161.398 1.00 164.52 202 ALA D N 1
ATOM 10884 C CA . ALA D 1 202 ? 133.163 55.353 161.977 1.00 170.33 202 ALA D CA 1
ATOM 10885 C C . ALA D 1 202 ? 132.270 54.799 163.080 1.00 175.20 202 ALA D C 1
ATOM 10886 O O . ALA D 1 202 ? 132.242 53.592 163.315 1.00 171.19 202 ALA D O 1
ATOM 10888 N N . LYS D 1 203 ? 131.547 55.689 163.756 1.00 175.35 203 LYS D N 1
ATOM 10889 C CA . LYS D 1 203 ? 130.578 55.286 164.771 1.00 177.18 203 LYS D CA 1
ATOM 10890 C C . LYS D 1 203 ? 129.328 54.691 164.126 1.00 168.97 203 LYS D C 1
ATOM 10891 O O . LYS D 1 203 ? 128.823 53.650 164.566 1.00 166.44 203 LYS D O 1
ATOM 10897 N N . ILE D 1 204 ? 128.829 55.366 163.092 1.00 168.16 204 ILE D N 1
ATOM 10898 C CA . ILE D 1 204 ? 127.690 54.867 162.328 1.00 171.11 204 ILE D CA 1
ATOM 10899 C C . ILE D 1 204 ? 127.990 53.459 161.826 1.00 171.23 204 ILE D C 1
ATOM 10900 O O . ILE D 1 204 ? 127.262 52.513 162.129 1.00 171.66 204 ILE D O 1
ATOM 10905 N N . TYR D 1 205 ? 129.079 53.332 161.074 1.00 171.23 205 TYR D N 1
ATOM 10906 C CA . TYR D 1 205 ? 129.522 52.043 160.561 1.00 166.82 205 TYR D CA 1
ATOM 10907 C C . TYR D 1 205 ? 129.796 51.040 161.678 1.00 165.72 205 TYR D C 1
ATOM 10908 O O . TYR D 1 205 ? 129.588 49.840 161.499 1.00 173.03 205 TYR D O 1
ATOM 10917 N N . GLU D 1 206 ? 130.262 51.529 162.825 1.00 163.71 206 GLU D N 1
ATOM 10918 C CA . GLU D 1 206 ? 130.463 50.667 163.985 1.00 172.87 206 GLU D CA 1
ATOM 10919 C C . GLU D 1 206 ? 129.153 49.996 164.361 1.00 178.90 206 GLU D C 1
ATOM 10920 O O . GLU D 1 206 ? 129.024 48.780 164.246 1.00 180.15 206 GLU D O 1
ATOM 10926 N N . LYS D 1 207 ? 128.184 50.799 164.797 1.00 176.66 207 LYS D N 1
ATOM 10927 C CA . LYS D 1 207 ? 126.882 50.279 165.205 1.00 175.92 207 LYS D CA 1
ATOM 10928 C C . LYS D 1 207 ? 126.250 49.403 164.124 1.00 177.83 207 LYS D C 1
ATOM 10929 O O . LYS D 1 207 ? 125.729 48.325 164.414 1.00 188.46 207 LYS D O 1
ATOM 10935 N N . ILE D 1 208 ? 126.320 49.868 162.881 1.00 168.89 208 ILE D N 1
ATOM 10936 C CA . ILE D 1 208 ? 125.753 49.147 161.744 1.00 167.90 208 ILE D CA 1
ATOM 10937 C C . ILE D 1 208 ? 126.344 47.744 161.567 1.00 173.09 208 ILE D C 1
ATOM 10938 O O . ILE D 1 208 ? 125.607 46.759 161.491 1.00 175.34 208 ILE D O 1
ATOM 10943 N N . ILE D 1 209 ? 127.669 47.656 161.506 1.00 175.49 209 ILE D N 1
ATOM 10944 C CA . ILE D 1 209 ? 128.336 46.380 161.256 1.00 175.60 209 ILE D CA 1
ATOM 10945 C C . ILE D 1 209 ? 128.332 45.451 162.479 1.00 179.72 209 ILE D C 1
ATOM 10946 O O . ILE D 1 209 ? 128.289 44.229 162.335 1.00 176.31 209 ILE D O 1
ATOM 10951 N N . ILE D 1 210 ? 128.366 46.017 163.683 1.00 178.98 210 ILE D N 1
ATOM 10952 C CA . ILE D 1 210 ? 128.301 45.190 164.888 1.00 185.89 210 ILE D CA 1
ATOM 10953 C C . ILE D 1 210 ? 126.878 44.702 165.157 1.00 198.33 210 ILE D C 1
ATOM 10954 O O . ILE D 1 210 ? 126.678 43.701 165.845 1.00 203.83 210 ILE D O 1
ATOM 10959 N N . HIS D 1 211 ? 125.895 45.413 164.609 1.00 197.49 211 HIS D N 1
ATOM 10960 C CA . HIS D 1 211 ? 124.494 45.035 164.769 1.00 194.21 211 HIS D CA 1
ATOM 10961 C C . HIS D 1 211 ? 124.209 43.719 164.052 1.00 191.33 211 HIS D C 1
ATOM 10962 O O . HIS D 1 211 ? 123.714 42.766 164.655 1.00 188.78 211 HIS D O 1
ATOM 10969 N N . CYS D 1 212 ? 124.528 43.677 162.762 1.00 190.77 212 CYS D N 1
ATOM 10970 C CA . CYS D 1 212 ? 124.302 42.490 161.945 1.00 202.00 212 CYS D CA 1
ATOM 10971 C C . CYS D 1 212 ? 125.418 42.335 160.920 1.00 200.22 212 CYS D C 1
ATOM 10972 O O . CYS D 1 212 ? 126.319 43.166 160.846 1.00 199.97 212 CYS D O 1
ATOM 10975 N N . ASP D 1 213 ? 125.358 41.271 160.126 1.00 195.23 213 ASP D N 1
ATOM 10976 C CA . ASP D 1 213 ? 126.362 41.052 159.090 1.00 188.75 213 ASP D CA 1
ATOM 10977 C C . ASP D 1 213 ? 125.807 41.343 157.698 1.00 185.25 213 ASP D C 1
ATOM 10978 O O . ASP D 1 213 ? 124.818 40.743 157.277 1.00 176.53 213 ASP D O 1
ATOM 10983 N N . PHE D 1 214 ? 126.442 42.273 156.990 1.00 184.69 214 PHE D N 1
ATOM 10984 C CA . PHE D 1 214 ? 126.051 42.582 155.618 1.00 180.88 214 PHE D CA 1
ATOM 10985 C C . PHE D 1 214 ? 126.699 41.583 154.662 1.00 186.55 214 PHE D C 1
ATOM 10986 O O . PHE D 1 214 ? 126.438 41.604 153.457 1.00 176.52 214 PHE D O 1
ATOM 10994 N N . HIS D 1 215 ? 127.548 40.719 155.216 1.00 193.91 215 HIS D N 1
ATOM 10995 C CA . HIS D 1 215 ? 128.218 39.658 154.464 1.00 188.78 215 HIS D CA 1
ATOM 10996 C C . HIS D 1 215 ? 129.049 40.191 153.300 1.00 182.51 215 HIS D C 1
ATOM 10997 O O . HIS D 1 215 ? 130.161 40.686 153.492 1.00 175.86 215 HIS D O 1
ATOM 11004 N N . GLU D 1 216 ? 128.504 40.082 152.092 1.00 175.95 216 GLU D N 1
ATOM 11005 C CA . GLU D 1 216 ? 129.198 40.535 150.894 1.00 160.75 216 GLU D CA 1
ATOM 11006 C C . GLU D 1 216 ? 128.928 42.013 150.627 1.00 157.84 216 GLU D C 1
ATOM 11007 O O . GLU D 1 216 ? 129.757 42.712 150.043 1.00 152.15 216 GLU D O 1
ATOM 11013 N N . TYR D 1 217 ? 127.768 42.486 151.074 1.00 162.14 217 TYR D N 1
ATOM 11014 C CA . TYR D 1 217 ? 127.329 43.851 150.797 1.00 160.85 217 TYR D CA 1
ATOM 11015 C C . TYR D 1 217 ? 128.064 44.915 151.616 1.00 158.84 217 TYR D C 1
ATOM 11016 O O . TYR D 1 217 ? 127.761 46.103 151.512 1.00 154.31 217 TYR D O 1
ATOM 11025 N N . VAL D 1 218 ? 129.034 44.492 152.421 1.00 154.71 21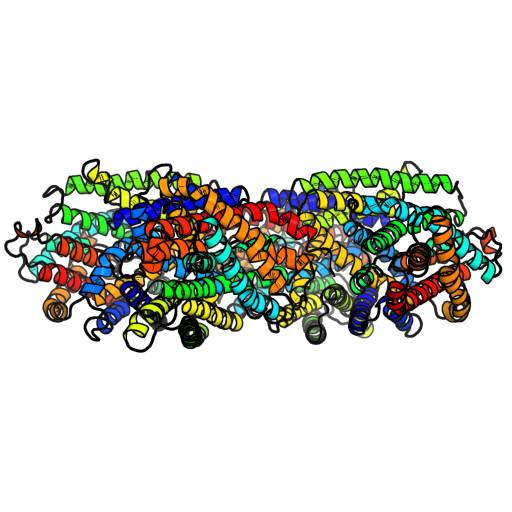8 VAL D N 1
ATOM 11026 C CA . VAL D 1 218 ? 129.802 45.423 153.244 1.00 158.93 218 VAL D CA 1
ATOM 11027 C C . VAL D 1 218 ? 130.710 46.297 152.388 1.00 160.73 218 VAL D C 1
ATOM 11028 O O . VAL D 1 218 ? 130.797 47.509 152.590 1.00 165.27 218 VAL D O 1
ATOM 11032 N N . ALA D 1 219 ? 131.390 45.666 151.437 1.00 152.02 219 ALA D N 1
ATOM 11033 C CA . ALA D 1 219 ? 132.343 46.351 150.566 1.00 140.01 219 ALA D CA 1
ATOM 11034 C C . ALA D 1 219 ? 131.784 47.585 149.836 1.00 149.78 219 ALA D C 1
ATOM 11035 O O . ALA D 1 219 ? 132.412 48.647 149.861 1.00 157.78 219 ALA D O 1
ATOM 11037 N N . PRO D 1 220 ? 130.607 47.459 149.189 1.00 150.87 220 PRO D N 1
ATOM 11038 C CA . PRO D 1 220 ? 130.059 48.659 148.548 1.00 152.10 220 PRO D CA 1
ATOM 11039 C C . PRO D 1 220 ? 129.661 49.714 149.577 1.00 150.77 220 PRO D C 1
ATOM 11040 O O . PRO D 1 220 ? 129.635 50.904 149.255 1.00 153.41 220 PRO D O 1
ATOM 11044 N N . LEU D 1 221 ? 129.359 49.283 150.800 1.00 152.13 221 LEU D N 1
ATOM 11045 C CA . LEU D 1 221 ? 128.985 50.215 151.858 1.00 162.13 221 LEU D CA 1
ATOM 11046 C C . LEU D 1 221 ? 130.177 51.037 152.349 1.00 156.79 221 LEU D C 1
ATOM 11047 O O . LEU D 1 221 ? 130.081 52.260 152.470 1.00 170.48 221 LEU D O 1
ATOM 11052 N N . VAL D 1 222 ? 131.294 50.371 152.633 1.00 150.20 222 VAL D N 1
ATOM 11053 C CA . VAL D 1 222 ? 132.492 51.076 153.087 1.00 157.03 222 VAL D CA 1
ATOM 11054 C C . VAL D 1 222 ? 133.135 51.891 151.963 1.00 155.56 222 VAL D C 1
ATOM 11055 O O . VAL D 1 222 ? 133.587 53.019 152.186 1.00 154.90 222 VAL D O 1
ATOM 11059 N N . LEU D 1 223 ? 133.170 51.323 150.760 1.00 146.68 223 LEU D N 1
ATOM 11060 C CA . LEU D 1 223 ? 133.722 52.029 149.609 1.00 144.01 223 LEU D CA 1
ATOM 11061 C C . LEU D 1 223 ? 132.884 53.263 149.293 1.00 157.19 223 LEU D C 1
ATOM 11062 O O . LEU D 1 223 ? 133.411 54.372 149.173 1.00 162.78 223 LEU D O 1
ATOM 11067 N N . GLY D 1 224 ? 131.576 53.059 149.173 1.00 156.30 224 GLY D N 1
ATOM 11068 C CA . GLY D 1 224 ? 130.654 54.145 148.901 1.00 159.92 224 GLY D CA 1
ATOM 11069 C C . GLY D 1 224 ? 130.674 55.211 149.977 1.00 163.87 224 GLY D C 1
ATOM 11070 O O . GLY D 1 224 ? 130.558 56.399 149.681 1.00 164.09 224 GLY D O 1
ATOM 11071 N N . GLY D 1 225 ? 130.816 54.786 151.230 1.00 161.66 225 GLY D N 1
ATOM 11072 C CA . GLY D 1 225 ? 130.911 55.716 152.341 1.00 149.76 225 GLY D CA 1
ATOM 11073 C C . GLY D 1 225 ? 132.174 56.546 152.245 1.00 155.20 225 GLY D C 1
ATOM 11074 O O . GLY D 1 225 ? 132.174 57.742 152.544 1.00 159.51 225 GLY D O 1
ATOM 11075 N N . ALA D 1 226 ? 133.255 55.903 151.817 1.00 145.60 226 ALA D N 1
ATOM 11076 C CA . ALA D 1 226 ? 134.520 56.596 151.614 1.00 150.93 226 ALA D CA 1
ATOM 11077 C C . ALA D 1 226 ? 134.398 57.657 150.523 1.00 152.49 226 ALA D C 1
ATOM 11078 O O . ALA D 1 226 ? 134.729 58.828 150.742 1.00 160.86 226 ALA D O 1
ATOM 11080 N N . MET D 1 227 ? 133.922 57.237 149.353 1.00 140.43 227 MET D N 1
ATOM 11081 C CA . MET D 1 227 ? 133.689 58.146 148.233 1.00 139.85 227 MET D CA 1
ATOM 11082 C C . MET D 1 227 ? 132.811 59.319 148.661 1.00 150.06 227 MET D C 1
ATOM 11083 O O . MET D 1 227 ? 133.061 60.474 148.293 1.00 147.32 227 MET D O 1
ATOM 11088 N N . LEU D 1 228 ? 131.787 59.008 149.449 1.00 151.74 228 LEU D N 1
ATOM 11089 C CA . LEU D 1 228 ? 130.874 60.010 149.980 1.00 155.69 228 LEU D CA 1
ATOM 11090 C C . LEU D 1 228 ? 131.629 61.022 150.833 1.00 153.01 228 LEU D C 1
ATOM 11091 O O . LEU D 1 228 ? 131.444 62.229 150.682 1.00 161.59 228 LEU D O 1
ATOM 11096 N N . LEU D 1 229 ? 132.483 60.522 151.723 1.00 139.69 229 LEU D N 1
ATOM 11097 C CA . LEU D 1 229 ? 133.306 61.386 152.562 1.00 147.19 229 LEU D CA 1
ATOM 11098 C C . LEU D 1 229 ? 134.191 62.305 151.726 1.00 143.54 229 LEU D C 1
ATOM 11099 O O . LEU D 1 229 ? 134.326 63.495 152.030 1.00 149.44 229 LEU D O 1
ATOM 11104 N N . LEU D 1 230 ? 134.791 61.748 150.678 1.00 141.50 230 LEU D N 1
ATOM 11105 C CA . LEU D 1 230 ? 135.658 62.522 149.797 1.00 135.88 230 LEU D CA 1
ATOM 11106 C C . LEU D 1 230 ? 134.875 63.656 149.140 1.00 146.99 230 LEU D C 1
ATOM 11107 O O . LEU D 1 230 ? 135.295 64.815 149.176 1.00 161.81 230 LEU D O 1
ATOM 11112 N N . TYR D 1 231 ? 133.732 63.317 148.549 1.00 153.99 231 TYR D N 1
ATOM 11113 C CA . TYR D 1 231 ? 132.901 64.312 147.878 1.00 162.46 231 TYR D CA 1
ATOM 11114 C C . TYR D 1 231 ? 132.402 65.401 148.821 1.00 159.54 231 TYR D C 1
ATOM 11115 O O . TYR D 1 231 ? 132.428 66.582 148.479 1.00 161.50 231 TYR D O 1
ATOM 11124 N N . VAL D 1 232 ? 131.939 65.001 150.001 1.00 154.19 232 VAL D N 1
ATOM 11125 C CA . VAL D 1 232 ? 131.464 65.956 150.995 1.00 151.44 232 VAL D CA 1
ATOM 11126 C C . VAL D 1 232 ? 132.579 66.901 151.424 1.00 154.47 232 VAL D C 1
ATOM 11127 O O . VAL D 1 232 ? 132.462 68.119 151.282 1.00 163.83 232 VAL D O 1
ATOM 11131 N N . GLY D 1 233 ? 133.664 66.330 151.936 1.00 148.00 233 GLY D N 1
ATOM 11132 C CA . GLY D 1 233 ? 134.753 67.119 152.477 1.00 145.21 233 GLY D CA 1
ATOM 11133 C C . GLY D 1 233 ? 135.492 67.990 151.477 1.00 151.72 233 GLY D C 1
ATOM 11134 O O . GLY D 1 233 ? 135.888 69.109 151.805 1.00 164.49 233 GLY D O 1
ATOM 11135 N N . ASP D 1 234 ? 135.676 67.490 150.258 1.00 143.19 234 ASP D N 1
ATOM 11136 C CA . ASP D 1 234 ? 136.511 68.186 149.281 1.00 144.02 234 ASP D CA 1
ATOM 11137 C C . ASP D 1 234 ? 135.730 69.027 148.265 1.00 146.45 234 ASP D C 1
ATOM 11138 O O . ASP D 1 234 ? 136.328 69.800 147.516 1.00 152.54 234 ASP D O 1
ATOM 11143 N N . ASP D 1 235 ? 134.406 68.895 148.235 1.00 156.61 235 ASP D N 1
ATOM 11144 C CA . ASP D 1 235 ? 133.614 69.629 147.244 1.00 166.56 235 ASP D CA 1
ATOM 11145 C C . ASP D 1 235 ? 132.531 70.541 147.833 1.00 166.05 235 ASP D C 1
ATOM 11146 O O . ASP D 1 235 ? 132.686 71.763 147.848 1.00 178.10 235 ASP D O 1
ATOM 11151 N N . LEU D 1 236 ? 131.439 69.947 148.306 1.00 153.44 236 LEU D N 1
ATOM 11152 C CA . LEU D 1 236 ? 130.277 70.716 148.755 1.00 156.55 236 LEU D CA 1
ATOM 11153 C C . LEU D 1 236 ? 130.546 71.606 149.971 1.00 168.31 236 LEU D C 1
ATOM 11154 O O . LEU D 1 236 ? 130.168 72.779 149.980 1.00 187.81 236 LEU D O 1
ATOM 11159 N N . LEU D 1 237 ? 131.204 71.054 150.985 1.00 159.82 237 LEU D N 1
ATOM 11160 C CA . LEU D 1 237 ? 131.383 71.762 152.254 1.00 170.31 237 LEU D CA 1
ATOM 11161 C C . LEU D 1 237 ? 132.163 73.086 152.171 1.00 178.26 237 LEU D C 1
ATOM 11162 O O . LEU D 1 237 ? 131.735 74.083 152.752 1.00 187.03 237 LEU D O 1
ATOM 11167 N N . PRO D 1 238 ? 133.305 73.109 151.456 1.00 174.86 238 PRO D N 1
ATOM 11168 C CA . PRO D 1 238 ? 133.987 74.404 151.349 1.00 189.35 238 PRO D CA 1
ATOM 11169 C C . PRO D 1 238 ? 133.219 75.387 150.469 1.00 193.30 238 PRO D C 1
ATOM 11170 O O . PRO D 1 238 ? 133.378 76.599 150.614 1.00 193.92 238 PRO D O 1
ATOM 11174 N N . SER D 1 239 ? 132.393 74.862 149.570 1.00 179.05 239 SER D N 1
ATOM 11175 C CA . SER D 1 239 ? 131.592 75.695 148.681 1.00 184.84 239 SER D CA 1
ATOM 11176 C C . SER D 1 239 ? 130.451 76.387 149.425 1.00 194.00 239 SER D C 1
ATOM 11177 O O . SER D 1 239 ? 130.187 77.571 149.207 1.00 197.79 239 SER D O 1
ATOM 11180 N N . ILE D 1 240 ? 129.780 75.642 150.300 1.00 186.72 240 ILE D N 1
ATOM 11181 C CA . ILE D 1 240 ? 128.667 76.180 151.080 1.00 189.16 240 ILE D CA 1
ATOM 11182 C C . ILE D 1 240 ? 129.116 77.308 152.005 1.00 196.41 240 ILE D C 1
ATOM 11183 O O . ILE D 1 240 ? 128.774 78.472 151.792 1.00 198.54 240 ILE D O 1
ATOM 11188 N N . CYS D 1 241 ? 129.882 76.956 153.033 1.00 190.17 241 CYS D N 1
ATOM 11189 C CA . CYS D 1 241 ? 130.338 77.930 154.016 1.00 201.28 241 CYS D CA 1
ATOM 11190 C C . CYS D 1 241 ? 131.677 77.512 154.606 1.00 203.15 241 CYS D C 1
ATOM 11191 O O . CYS D 1 241 ? 131.969 76.321 154.722 1.00 203.16 241 CYS D O 1
ATOM 11194 N N . GLY D 1 242 ? 132.486 78.497 154.982 1.00 201.83 242 GLY D N 1
ATOM 11195 C CA . GLY D 1 242 ? 133.788 78.231 155.561 1.00 201.48 242 GLY D CA 1
ATOM 11196 C C . GLY D 1 242 ? 134.713 77.498 154.610 1.00 193.07 242 GLY D C 1
ATOM 11197 O O . GLY D 1 242 ? 135.002 77.978 153.514 1.00 194.00 242 GLY D O 1
ATOM 11198 N N . TYR D 1 243 ? 135.178 76.327 155.034 1.00 179.88 243 TYR D N 1
ATOM 11199 C CA . TYR D 1 243 ? 136.148 75.561 154.261 1.00 187.78 243 TYR D CA 1
ATOM 11200 C C . TYR D 1 243 ? 135.826 74.071 154.319 1.00 187.72 243 TYR D C 1
ATOM 11201 O O . TYR D 1 243 ? 134.872 73.661 154.980 1.00 179.61 243 TYR D O 1
ATOM 11210 N N . GLY D 1 244 ? 136.618 73.261 153.622 1.00 173.41 244 GLY D N 1
ATOM 11211 C CA . GLY D 1 244 ? 136.366 71.833 153.560 1.00 158.97 244 GLY D CA 1
ATOM 11212 C C . GLY D 1 244 ? 137.604 70.992 153.790 1.00 168.74 244 GLY D C 1
ATOM 11213 O O . GLY D 1 244 ? 138.642 71.213 153.166 1.00 166.04 244 GLY D O 1
ATOM 11214 N N . PHE D 1 245 ? 137.485 70.016 154.684 1.00 178.32 245 PHE D N 1
ATOM 11215 C CA . PHE D 1 245 ? 138.598 69.141 155.033 1.00 174.27 245 PHE D CA 1
ATOM 11216 C C . PHE D 1 245 ? 139.007 68.241 153.872 1.00 171.77 245 PHE D C 1
ATOM 11217 O O . PHE D 1 245 ? 138.335 68.196 152.842 1.00 169.59 245 PHE D O 1
ATOM 11225 N N . SER D 1 246 ? 140.114 67.528 154.047 1.00 170.21 246 SER D N 1
ATOM 11226 C CA . SER D 1 246 ? 140.569 66.566 153.051 1.00 171.34 246 SER D CA 1
ATOM 11227 C C . SER D 1 246 ? 139.866 65.228 153.242 1.00 161.11 246 SER D C 1
ATOM 11228 O O . SER D 1 246 ? 140.041 64.570 154.268 1.00 154.84 246 SER D O 1
ATOM 11231 N N . GLY D 1 247 ? 139.071 64.832 152.251 1.00 155.69 247 GLY D N 1
ATOM 11232 C CA . GLY D 1 247 ? 138.324 63.587 152.316 1.00 155.20 247 GLY D CA 1
ATOM 11233 C C . GLY D 1 247 ? 139.206 62.361 152.456 1.00 153.81 247 GLY D C 1
ATOM 11234 O O . GLY D 1 247 ? 138.787 61.347 153.014 1.00 143.68 247 GLY D O 1
ATOM 11235 N N . TYR D 1 248 ? 140.431 62.459 151.950 1.00 153.38 248 TYR D N 1
ATOM 11236 C CA . TYR D 1 248 ? 141.398 61.371 152.033 1.00 136.72 248 TYR D CA 1
ATOM 11237 C C . TYR D 1 248 ? 141.714 61.027 153.488 1.00 152.67 248 TYR D C 1
ATOM 11238 O O . TYR D 1 248 ? 141.607 59.868 153.905 1.00 157.00 248 TYR D O 1
ATOM 11247 N N . MET D 1 249 ? 142.105 62.042 154.252 1.00 160.49 249 MET D N 1
ATOM 11248 C CA . MET D 1 249 ? 142.360 61.887 155.680 1.00 164.68 249 MET D CA 1
ATOM 11249 C C . MET D 1 249 ? 141.121 61.335 156.373 1.00 165.04 249 MET D C 1
ATOM 11250 O O . MET D 1 249 ? 141.211 60.455 157.234 1.00 165.63 249 MET D O 1
ATOM 11255 N N . ALA D 1 250 ? 139.963 61.852 155.973 1.00 155.25 250 ALA D N 1
ATOM 11256 C CA . ALA D 1 250 ? 138.687 61.436 156.538 1.00 159.76 250 ALA D CA 1
ATOM 11257 C C . ALA D 1 250 ? 138.441 59.937 156.379 1.00 157.73 250 ALA D C 1
ATOM 11258 O O . ALA D 1 250 ? 138.062 59.266 157.337 1.00 158.17 250 ALA D O 1
ATOM 11260 N N . VAL D 1 251 ? 138.657 59.413 155.175 1.00 155.76 251 VAL D N 1
ATOM 11261 C CA . VAL D 1 251 ? 138.447 57.987 154.934 1.00 159.85 251 VAL D CA 1
ATOM 11262 C C . VAL D 1 251 ? 139.559 57.143 155.555 1.00 152.06 251 VAL D C 1
ATOM 11263 O O . VAL D 1 251 ? 139.351 55.974 155.890 1.00 156.20 251 VAL D O 1
ATOM 11267 N N . ALA D 1 252 ? 140.736 57.741 155.716 1.00 140.51 252 ALA D N 1
ATOM 11268 C CA . ALA D 1 252 ? 141.828 57.074 156.411 1.00 133.12 252 ALA D CA 1
ATOM 11269 C C . ALA D 1 252 ? 141.429 56.804 157.861 1.00 142.16 252 ALA D C 1
ATOM 11270 O O . ALA D 1 252 ? 141.446 55.657 158.320 1.00 139.94 252 ALA D O 1
ATOM 11272 N N . ILE D 1 253 ? 141.062 57.867 158.572 1.00 146.26 253 ILE D N 1
ATOM 11273 C CA . ILE D 1 253 ? 140.589 57.761 159.949 1.00 145.92 253 ILE D CA 1
ATOM 11274 C C . ILE D 1 253 ? 139.371 56.842 160.045 1.00 140.64 253 ILE D C 1
ATOM 11275 O O . ILE D 1 253 ? 139.266 56.021 160.964 1.00 146.46 253 ILE D O 1
ATOM 11280 N N . MET D 1 254 ? 138.458 56.994 159.088 1.00 130.05 254 MET D N 1
ATOM 11281 C CA . MET D 1 254 ? 137.268 56.156 158.987 1.00 139.91 254 MET D CA 1
ATOM 11282 C C . MET D 1 254 ? 137.636 54.679 159.030 1.00 143.64 254 MET D C 1
ATOM 11283 O O . MET D 1 254 ? 137.208 53.951 159.929 1.00 147.10 254 MET D O 1
ATOM 11288 N N . GLY D 1 255 ? 138.446 54.249 158.066 1.00 147.05 255 GLY D N 1
ATOM 11289 C CA . GLY D 1 255 ? 138.904 52.873 158.016 1.00 148.68 255 GLY D CA 1
ATOM 11290 C C . GLY D 1 255 ? 139.659 52.460 159.266 1.00 146.56 255 GLY D C 1
ATOM 11291 O O . GLY D 1 255 ? 139.584 51.304 159.691 1.00 141.91 255 GLY D O 1
ATOM 11292 N N . LEU D 1 256 ? 140.385 53.405 159.857 1.00 142.43 256 LEU D N 1
ATOM 11293 C CA . LEU D 1 256 ? 141.115 53.139 161.092 1.00 130.22 256 LEU D CA 1
ATOM 11294 C C . LEU D 1 256 ? 140.187 52.740 162.244 1.00 130.77 256 LEU D C 1
ATOM 11295 O O . LEU D 1 256 ? 140.214 51.590 162.705 1.00 150.58 256 LEU D O 1
ATOM 11300 N N . TYR D 1 257 ? 139.360 53.676 162.702 1.00 128.03 257 TYR D N 1
ATOM 11301 C CA . TYR D 1 257 ? 138.491 53.391 163.841 1.00 147.33 257 TYR D CA 1
ATOM 11302 C C . TYR D 1 257 ? 137.446 52.322 163.539 1.00 152.10 257 TYR D C 1
ATOM 11303 O O . TYR D 1 257 ? 137.082 51.547 164.423 1.00 156.71 257 TYR D O 1
ATOM 11312 N N . LEU D 1 258 ? 136.957 52.287 162.303 1.00 149.77 258 LEU D N 1
ATOM 11313 C CA . LEU D 1 258 ? 136.007 51.250 161.920 1.00 154.02 258 LEU D CA 1
ATOM 11314 C C . LEU D 1 258 ? 136.668 49.884 162.024 1.00 141.71 258 LEU D C 1
ATOM 11315 O O . LEU D 1 258 ? 136.100 48.958 162.603 1.00 147.87 258 LEU D O 1
ATOM 11320 N N . GLY D 1 259 ? 137.874 49.770 161.474 1.00 131.32 259 GLY D N 1
ATOM 11321 C CA . GLY D 1 259 ? 138.646 48.546 161.586 1.00 142.03 259 GLY D CA 1
ATOM 11322 C C . GLY D 1 259 ? 138.843 48.146 163.037 1.00 145.59 259 GLY D C 1
ATOM 11323 O O . GLY D 1 259 ? 138.757 46.963 163.382 1.00 144.62 259 GLY D O 1
ATOM 11324 N N . ASP D 1 260 ? 139.100 49.139 163.887 1.00 152.33 260 ASP D N 1
ATOM 11325 C CA . ASP D 1 260 ? 139.221 48.911 165.322 1.00 149.50 260 ASP D CA 1
ATOM 11326 C C . ASP D 1 260 ? 137.961 48.275 165.891 1.00 148.37 260 ASP D C 1
ATOM 11327 O O . ASP D 1 260 ? 138.012 47.196 166.479 1.00 154.80 260 ASP D O 1
ATOM 11332 N N . ALA D 1 261 ? 136.832 48.953 165.709 1.00 153.65 261 ALA D N 1
ATOM 11333 C CA . ALA D 1 261 ? 135.563 48.506 166.270 1.00 162.03 261 ALA D CA 1
ATOM 11334 C C . ALA D 1 261 ? 135.135 47.143 165.735 1.00 150.91 261 ALA D C 1
ATOM 11335 O O . ALA D 1 261 ? 134.473 46.376 166.435 1.00 164.62 261 ALA D O 1
ATOM 11337 N N . LEU D 1 262 ? 135.509 46.849 164.494 1.00 146.60 262 LEU D N 1
ATOM 11338 C CA . LEU D 1 262 ? 135.147 45.580 163.878 1.00 156.54 262 LEU D CA 1
ATOM 11339 C C . LEU D 1 262 ? 136.104 44.467 164.284 1.00 162.65 262 LEU D C 1
ATOM 11340 O O . LEU D 1 262 ? 135.778 43.287 164.165 1.00 168.81 262 LEU D O 1
ATOM 11345 N N . PHE D 1 263 ? 137.286 44.845 164.760 1.00 156.47 263 PHE D N 1
ATOM 11346 C CA . PHE D 1 263 ? 138.232 43.868 165.282 1.00 152.67 263 PHE D CA 1
ATOM 11347 C C . PHE D 1 263 ? 137.914 43.518 166.734 1.00 150.48 263 PHE D C 1
ATOM 11348 O O . PHE D 1 263 ? 137.908 42.343 167.109 1.00 151.06 263 PHE D O 1
ATOM 11356 N N . ARG D 1 264 ? 137.656 44.542 167.543 1.00 148.54 264 ARG D N 1
ATOM 11357 C CA . ARG D 1 264 ? 137.335 44.355 168.954 1.00 146.75 264 ARG D CA 1
ATOM 11358 C C . ARG D 1 264 ? 136.035 43.579 169.121 1.00 162.12 264 ARG D C 1
ATOM 11359 O O . ARG D 1 264 ? 135.896 42.770 170.039 1.00 188.69 264 ARG D O 1
ATOM 11367 N N . ALA D 1 265 ? 135.084 43.830 168.229 1.00 156.28 265 ALA D N 1
ATOM 11368 C CA . ALA D 1 265 ? 133.825 43.100 168.239 1.00 163.35 265 ALA D CA 1
ATOM 11369 C C . ALA D 1 265 ? 133.978 41.780 167.496 1.00 165.50 265 ALA D C 1
ATOM 11370 O O . ALA D 1 265 ? 133.187 40.857 167.691 1.00 172.85 265 ALA D O 1
ATOM 11372 N N . ASP D 1 266 ? 135.004 41.704 166.651 1.00 164.54 266 ASP D N 1
ATOM 11373 C CA . ASP D 1 266 ? 135.249 40.540 165.802 1.00 169.21 266 ASP D CA 1
ATOM 11374 C C . ASP D 1 266 ? 134.010 40.145 165.002 1.00 169.98 266 ASP D C 1
ATOM 11375 O O . ASP D 1 266 ? 133.329 39.174 165.333 1.00 164.50 266 ASP D O 1
ATOM 11380 N N . ASP D 1 267 ? 133.716 40.909 163.955 1.00 178.78 267 ASP D N 1
ATOM 11381 C CA . ASP D 1 267 ? 132.585 40.601 163.093 1.00 182.12 267 ASP D CA 1
ATOM 11382 C C . ASP D 1 267 ? 133.069 39.924 161.817 1.00 181.62 267 ASP D C 1
ATOM 11383 O O . ASP D 1 267 ? 134.216 40.101 161.404 1.00 183.54 267 ASP D O 1
ATOM 11388 N N . ILE D 1 268 ? 132.185 39.146 161.203 1.00 178.48 268 ILE D N 1
ATOM 11389 C CA . ILE D 1 268 ? 132.507 38.396 159.993 1.00 175.30 268 ILE D CA 1
ATOM 11390 C C . ILE D 1 268 ? 132.829 39.336 158.835 1.00 171.80 268 ILE D C 1
ATOM 11391 O O . ILE D 1 268 ? 133.738 39.079 158.042 1.00 175.30 268 ILE D O 1
ATOM 11396 N N . ASP D 1 269 ? 132.086 40.435 158.764 1.00 176.35 269 ASP D N 1
ATOM 11397 C CA . ASP D 1 269 ? 132.229 41.420 157.697 1.00 180.20 269 ASP D CA 1
ATOM 11398 C C . ASP D 1 269 ? 133.665 41.926 157.529 1.00 168.74 269 ASP D C 1
ATOM 11399 O O . ASP D 1 269 ? 134.119 42.173 156.408 1.00 166.39 269 ASP D O 1
ATOM 11404 N N . TYR D 1 270 ? 134.367 42.070 158.650 1.00 160.74 270 TYR D N 1
ATOM 11405 C CA . TYR D 1 270 ? 135.766 42.487 158.665 1.00 151.70 270 TYR D CA 1
ATOM 11406 C C . TYR D 1 270 ? 136.614 41.614 157.743 1.00 161.93 270 TYR D C 1
ATOM 11407 O O . TYR D 1 270 ? 137.445 42.118 156.979 1.00 156.43 270 TYR D O 1
ATOM 11416 N N . LYS D 1 271 ? 136.381 40.305 157.814 1.00 172.79 271 LYS D N 1
ATOM 11417 C CA . LYS D 1 271 ? 137.125 39.327 157.026 1.00 165.00 271 LYS D CA 1
ATOM 11418 C C . LYS D 1 271 ? 136.992 39.583 155.525 1.00 170.64 271 LYS D C 1
ATOM 11419 O O . LYS D 1 271 ? 137.961 39.442 154.776 1.00 164.84 271 LYS D O 1
ATOM 11425 N N . TYR D 1 272 ? 135.792 39.960 155.092 1.00 175.08 272 TYR D N 1
ATOM 11426 C CA . TYR D 1 272 ? 135.552 40.314 153.696 1.00 174.80 272 TYR D CA 1
ATOM 11427 C C . TYR D 1 272 ? 136.216 41.645 153.356 1.00 170.38 272 TYR D C 1
ATOM 11428 O O . TYR D 1 272 ? 136.863 41.783 152.311 1.00 166.98 272 TYR D O 1
ATOM 11437 N N . ILE D 1 273 ? 136.037 42.619 154.246 1.00 163.88 273 ILE D N 1
ATOM 11438 C CA . ILE D 1 273 ? 136.605 43.954 154.078 1.00 155.96 273 ILE D CA 1
ATOM 11439 C C . ILE D 1 273 ? 138.104 43.904 153.790 1.00 148.17 273 ILE D C 1
ATOM 11440 O O . ILE D 1 273 ? 138.581 44.519 152.832 1.00 154.56 273 ILE D O 1
ATOM 11445 N N . VAL D 1 274 ? 138.835 43.161 154.618 1.00 144.90 274 VAL D N 1
ATOM 11446 C CA . VAL D 1 274 ? 140.286 43.040 154.476 1.00 147.90 274 VAL D CA 1
ATOM 11447 C C . VAL D 1 274 ? 140.710 42.572 153.082 1.00 161.97 274 VAL D C 1
ATOM 11448 O O . VAL D 1 274 ? 141.485 43.247 152.404 1.00 171.90 274 VAL D O 1
ATOM 11452 N N . SER D 1 275 ? 140.196 41.418 152.664 1.00 157.09 275 SER D N 1
ATOM 11453 C CA . SER D 1 275 ? 140.502 40.860 151.349 1.00 156.39 275 SER D CA 1
ATOM 11454 C C . SER D 1 275 ? 140.126 41.814 150.214 1.00 152.91 275 SER D C 1
ATOM 11455 O O . SER D 1 275 ? 140.941 42.092 149.327 1.00 152.70 275 SER D O 1
ATOM 11458 N N . PHE D 1 276 ? 138.892 42.311 150.256 1.00 142.18 276 PHE D N 1
ATOM 11459 C CA . PHE D 1 276 ? 138.387 43.247 149.255 1.00 145.21 276 PHE D CA 1
ATOM 11460 C C . PHE D 1 276 ? 139.326 44.440 149.071 1.00 150.16 276 PHE D C 1
ATOM 11461 O O . PHE D 1 276 ? 139.826 44.701 147.965 1.00 149.39 276 PHE D O 1
ATOM 11469 N N . CYS D 1 277 ? 139.572 45.150 150.168 1.00 156.20 277 CYS D N 1
ATOM 11470 C CA . CYS D 1 277 ? 140.442 46.319 150.151 1.00 153.18 277 CYS D CA 1
ATOM 11471 C C . CYS D 1 277 ? 141.884 45.966 149.789 1.00 147.93 277 CYS D C 1
ATOM 11472 O O . CYS D 1 277 ? 142.628 46.819 149.307 1.00 150.66 277 CYS D O 1
ATOM 11475 N N . ASP D 1 278 ? 142.275 44.716 150.027 1.00 143.81 278 ASP D N 1
ATOM 11476 C CA . ASP D 1 278 ? 143.603 44.247 149.635 1.00 152.46 278 ASP D CA 1
ATOM 11477 C C . ASP D 1 278 ? 143.713 44.165 148.114 1.00 154.31 278 ASP D C 1
ATOM 11478 O O . ASP D 1 278 ? 144.685 44.647 147.522 1.00 157.46 278 ASP D O 1
ATOM 11483 N N . ASP D 1 279 ? 142.712 43.550 147.487 1.00 149.46 279 ASP D N 1
ATOM 11484 C CA . ASP D 1 279 ? 142.663 43.455 146.030 1.00 147.08 279 ASP D CA 1
ATOM 11485 C C . ASP D 1 279 ? 142.613 44.847 145.397 1.00 152.49 279 ASP D C 1
ATOM 11486 O O . ASP D 1 279 ? 143.364 45.150 144.454 1.00 147.81 279 ASP D O 1
ATOM 11491 N N . LEU D 1 280 ? 141.727 45.689 145.928 1.00 154.74 280 LEU D N 1
ATOM 11492 C CA . LEU D 1 280 ? 141.618 47.072 145.471 1.00 141.95 280 LEU D CA 1
ATOM 11493 C C . LEU D 1 280 ? 142.957 47.790 145.592 1.00 129.09 280 LEU D C 1
ATOM 11494 O O . LEU D 1 280 ? 143.348 48.553 144.706 1.00 132.10 280 LEU D O 1
ATOM 11499 N N . SER D 1 281 ? 143.653 47.530 146.694 1.00 130.47 281 SER D N 1
ATOM 11500 C CA . SER D 1 281 ? 144.965 48.113 146.942 1.00 142.31 281 SER D CA 1
ATOM 11501 C C . SER D 1 281 ? 145.970 47.657 145.890 1.00 133.66 281 SER D C 1
ATOM 11502 O O . SER D 1 281 ? 146.808 48.440 145.443 1.00 149.06 281 SER D O 1
ATOM 11505 N N . LEU D 1 282 ? 145.879 46.391 145.492 1.00 131.59 282 LEU D N 1
ATOM 11506 C CA . LEU D 1 282 ? 146.763 45.856 144.460 1.00 139.26 282 LEU D CA 1
ATOM 11507 C C . LEU D 1 282 ? 146.539 46.558 143.121 1.00 137.23 282 LEU D C 1
ATOM 11508 O O . LEU D 1 282 ? 147.486 47.094 142.517 1.00 143.24 282 LEU D O 1
ATOM 11513 N N . LEU D 1 283 ? 145.285 46.545 142.666 1.00 131.49 283 LEU D N 1
ATOM 11514 C CA . LEU D 1 283 ? 144.899 47.237 141.437 1.00 132.08 283 LEU D CA 1
ATOM 11515 C C . LEU D 1 283 ? 145.395 48.681 141.447 1.00 130.89 283 LEU D C 1
ATOM 11516 O O . LEU D 1 283 ? 146.036 49.147 140.494 1.00 128.17 283 LEU D O 1
ATOM 11521 N N . ALA D 1 284 ? 145.099 49.372 142.544 1.00 131.34 284 ALA D N 1
ATOM 11522 C CA . ALA D 1 284 ? 145.530 50.748 142.743 1.00 131.70 284 ALA D CA 1
ATOM 11523 C C . ALA D 1 284 ? 147.037 50.893 142.562 1.00 121.07 284 ALA D C 1
ATOM 11524 O O . ALA D 1 284 ? 147.486 51.737 141.796 1.00 127.00 284 ALA D O 1
ATOM 11526 N N . ARG D 1 285 ? 147.809 50.067 143.263 1.00 120.16 285 ARG D N 1
ATOM 11527 C CA . ARG D 1 285 ? 149.268 50.107 143.169 1.00 132.17 285 ARG D CA 1
ATOM 11528 C C . ARG D 1 285 ? 149.780 49.958 141.736 1.00 120.50 285 ARG D C 1
ATOM 11529 O O . ARG D 1 285 ? 150.557 50.799 141.255 1.00 134.85 285 ARG D O 1
ATOM 11537 N N . VAL D 1 286 ? 149.348 48.891 141.064 1.00 111.45 286 VAL D N 1
ATOM 11538 C CA . VAL D 1 286 ? 149.747 48.656 139.678 1.00 116.33 286 VAL D CA 1
ATOM 11539 C C . VAL D 1 286 ? 149.438 49.874 138.811 1.00 123.22 286 VAL D C 1
ATOM 11540 O O . VAL D 1 286 ? 150.334 50.427 138.161 1.00 133.98 286 VAL D O 1
ATOM 11544 N N . PHE D 1 287 ? 148.175 50.297 138.823 1.00 128.95 287 PHE D N 1
ATOM 11545 C CA . PHE D 1 287 ? 147.743 51.454 138.042 1.00 132.96 287 PHE D CA 1
ATOM 11546 C C . PHE D 1 287 ? 148.575 52.712 138.303 1.00 127.35 287 PHE D C 1
ATOM 11547 O O . PHE D 1 287 ? 149.147 53.285 137.374 1.00 123.70 287 PHE D O 1
ATOM 11555 N N . ILE D 1 288 ? 148.626 53.132 139.565 1.00 114.52 288 ILE D N 1
ATOM 11556 C CA . ILE D 1 288 ? 149.373 54.319 139.971 1.00 106.02 288 ILE D CA 1
ATOM 11557 C C . ILE D 1 288 ? 150.820 54.268 139.483 1.00 94.20 288 ILE D C 1
ATOM 11558 O O . ILE D 1 288 ? 151.287 55.194 138.816 1.00 115.72 288 ILE D O 1
ATOM 11563 N N . PHE D 1 289 ? 151.521 53.186 139.812 1.00 103.18 289 PHE D N 1
ATOM 11564 C CA . PHE D 1 289 ? 152.930 53.055 139.446 1.00 120.81 289 PHE D CA 1
ATOM 11565 C C . PHE D 1 289 ? 153.164 53.077 137.932 1.00 115.65 289 PHE D C 1
ATOM 11566 O O . PHE D 1 289 ? 153.921 53.917 137.420 1.00 111.67 289 PHE D O 1
ATOM 11574 N N . VAL D 1 290 ? 152.516 52.155 137.221 1.00 127.73 290 VAL D N 1
ATOM 11575 C CA . VAL D 1 290 ? 152.689 52.044 135.773 1.00 127.50 290 VAL D CA 1
ATOM 11576 C C . VAL D 1 290 ? 152.339 53.350 135.057 1.00 125.02 290 VAL D C 1
ATOM 11577 O O . VAL D 1 290 ? 153.101 53.821 134.210 1.00 129.96 290 VAL D O 1
ATOM 11581 N N . PHE D 1 291 ? 151.201 53.941 135.411 1.00 111.66 291 PHE D N 1
ATOM 11582 C CA . PHE D 1 291 ? 150.788 55.207 134.810 1.00 110.57 291 PHE D CA 1
ATOM 11583 C C . PHE D 1 291 ? 151.762 56.340 135.127 1.00 124.33 291 PHE D C 1
ATOM 11584 O O . PHE D 1 291 ? 152.038 57.176 134.268 1.00 135.00 291 PHE D O 1
ATOM 11592 N N . LEU D 1 292 ? 152.278 56.363 136.355 1.00 125.37 292 LEU D N 1
ATOM 11593 C CA . LEU D 1 292 ? 153.310 57.327 136.733 1.00 114.63 292 LEU D CA 1
ATOM 11594 C C . LEU D 1 292 ? 154.497 57.206 135.794 1.00 113.55 292 LEU D C 1
ATOM 11595 O O . LEU D 1 292 ? 155.013 58.211 135.293 1.00 106.98 292 LEU D O 1
ATOM 11600 N N . GLY D 1 293 ? 154.920 55.969 135.550 1.00 124.48 293 GLY D N 1
ATOM 11601 C CA . GLY D 1 293 ? 156.010 55.722 134.625 1.00 126.38 293 GLY D CA 1
ATOM 11602 C C . GLY D 1 293 ? 155.692 56.171 133.210 1.00 128.73 293 GLY D C 1
ATOM 11603 O O . GLY D 1 293 ? 156.599 56.367 132.399 1.00 131.44 293 GLY D O 1
ATOM 11604 N N . ALA D 1 294 ? 154.407 56.343 132.911 1.00 124.61 294 ALA D N 1
ATOM 11605 C CA . ALA D 1 294 ? 153.983 56.730 131.569 1.00 119.86 294 ALA D CA 1
ATOM 11606 C C . ALA D 1 294 ? 153.445 58.158 131.507 1.00 142.14 294 ALA D C 1
ATOM 11607 O O . ALA D 1 294 ? 152.713 58.506 130.578 1.00 150.65 294 ALA D O 1
ATOM 11609 N N . CYS D 1 295 ? 153.804 58.978 132.490 1.00 146.21 295 CYS D N 1
ATOM 11610 C CA . CYS D 1 295 ? 153.362 60.370 132.519 1.00 142.99 295 CYS D CA 1
ATOM 11611 C C . CYS D 1 295 ? 154.444 61.338 132.050 1.00 147.75 295 CYS D C 1
ATOM 11612 O O . CYS D 1 295 ? 154.148 62.345 131.406 1.00 158.42 295 CYS D O 1
ATOM 11615 N N . ILE D 1 296 ? 155.695 61.033 132.381 1.00 153.90 296 ILE D N 1
ATOM 11616 C CA . ILE D 1 296 ? 156.812 61.908 132.038 1.00 162.25 296 ILE D CA 1
ATOM 11617 C C . ILE D 1 296 ? 157.054 61.957 130.534 1.00 160.77 296 ILE D C 1
ATOM 11618 O O . ILE D 1 296 ? 156.647 61.058 129.797 1.00 155.30 296 ILE D O 1
ATOM 11623 N N . LYS D 1 297 ? 157.712 63.020 130.082 1.00 148.49 297 LYS D N 1
ATOM 11624 C CA . LYS D 1 297 ? 158.107 63.144 128.683 1.00 149.93 297 LYS D CA 1
ATOM 11625 C C . LYS D 1 297 ? 159.618 62.987 128.558 1.00 148.43 297 LYS D C 1
ATOM 11626 O O . LYS D 1 297 ? 160.365 63.418 129.438 1.00 149.41 297 LYS D O 1
ATOM 11632 N N . LEU D 1 298 ? 160.063 62.368 127.468 1.00 146.16 298 LEU D N 1
ATOM 11633 C CA . LEU D 1 298 ? 161.474 62.029 127.295 1.00 144.17 298 LEU D CA 1
ATOM 11634 C C . LEU D 1 298 ? 162.372 63.266 127.284 1.00 161.97 298 LEU D C 1
ATOM 11635 O O . LEU D 1 298 ? 163.525 63.204 127.716 1.00 159.05 298 LEU D O 1
ATOM 11640 N N . SER D 1 299 ? 161.843 64.382 126.793 1.00 165.87 299 SER D N 1
ATOM 11641 C CA . SER D 1 299 ? 162.568 65.647 126.832 1.00 166.69 299 SER D CA 1
ATOM 11642 C C . SER D 1 299 ? 162.808 66.040 128.284 1.00 164.89 299 SER D C 1
ATOM 11643 O O . SER D 1 299 ? 163.948 66.276 128.704 1.00 164.27 299 SER D O 1
ATOM 11646 N N . MET D 1 300 ? 161.717 66.097 129.044 1.00 163.83 300 MET D N 1
ATOM 11647 C CA . MET D 1 300 ? 161.773 66.372 130.471 1.00 163.03 300 MET D CA 1
ATOM 11648 C C . MET D 1 300 ? 162.669 65.357 131.170 1.00 160.56 300 MET D C 1
ATOM 11649 O O . MET D 1 300 ? 163.487 65.721 132.009 1.00 162.49 300 MET D O 1
ATOM 11654 N N . LEU D 1 301 ? 162.511 64.087 130.809 1.00 154.98 301 LEU D N 1
ATOM 11655 C CA . LEU D 1 301 ? 163.277 63.003 131.419 1.00 153.36 301 LEU D CA 1
ATOM 11656 C C . LEU D 1 301 ? 164.783 63.200 131.273 1.00 159.80 301 LEU D C 1
ATOM 11657 O O . LEU D 1 301 ? 165.511 63.190 132.264 1.00 160.73 301 LEU D O 1
ATOM 11662 N N . GLU D 1 302 ? 165.245 63.376 130.040 1.00 159.12 302 GLU D N 1
ATOM 11663 C CA . GLU D 1 302 ? 166.670 63.552 129.783 1.00 161.09 302 GLU D CA 1
ATOM 11664 C C . GLU D 1 302 ? 167.204 64.869 130.341 1.00 157.02 302 GLU D C 1
ATOM 11665 O O . GLU D 1 302 ? 168.352 64.940 130.784 1.00 148.33 302 GLU D O 1
ATOM 11671 N N . ASN D 1 303 ? 166.377 65.911 130.320 1.00 155.98 303 ASN D N 1
ATOM 11672 C CA . ASN D 1 303 ? 166.819 67.225 130.786 1.00 160.23 303 ASN D CA 1
ATOM 11673 C C . ASN D 1 303 ? 166.731 67.419 132.300 1.00 163.04 303 ASN D C 1
ATOM 11674 O O . ASN D 1 303 ? 167.243 68.402 132.834 1.00 176.93 303 ASN D O 1
ATOM 11679 N N . TYR D 1 304 ? 166.090 66.478 132.986 1.00 155.96 304 TYR D N 1
ATOM 11680 C CA . TYR D 1 304 ? 165.901 66.573 134.431 1.00 163.01 304 TYR D CA 1
ATOM 11681 C C . TYR D 1 304 ? 166.283 65.280 135.147 1.00 162.40 304 TYR D C 1
ATOM 11682 O O . TYR D 1 304 ? 165.951 65.094 136.317 1.00 167.36 304 TYR D O 1
ATOM 11691 N N . PHE D 1 305 ? 166.977 64.391 134.444 1.00 159.87 305 PHE D N 1
ATOM 11692 C CA . PHE D 1 305 ? 167.402 63.122 135.023 1.00 158.48 305 PHE D CA 1
ATOM 11693 C C . PHE D 1 305 ? 168.375 63.352 136.168 1.00 157.40 305 PHE D C 1
ATOM 11694 O O . PHE D 1 305 ? 168.070 63.062 137.325 1.00 152.61 305 PHE D O 1
ATOM 11702 N N . ILE D 1 306 ? 169.547 63.881 135.831 1.00 149.74 306 ILE D N 1
ATOM 11703 C CA . ILE D 1 306 ? 170.604 64.136 136.810 1.00 143.59 306 ILE D CA 1
ATOM 11704 C C . ILE D 1 306 ? 170.216 65.010 138.023 1.00 147.04 306 ILE D C 1
ATOM 11705 O O . ILE D 1 306 ? 170.538 64.651 139.157 1.00 158.38 306 ILE D O 1
ATOM 11710 N N . PRO D 1 307 ? 169.521 66.146 137.802 1.00 134.94 307 PRO D N 1
ATOM 11711 C CA . PRO D 1 307 ? 169.202 66.977 138.971 1.00 147.18 307 PRO D CA 1
ATOM 11712 C C . PRO D 1 307 ? 168.281 66.266 139.959 1.00 149.40 307 PRO D C 1
ATOM 11713 O O . PRO D 1 307 ? 168.650 66.102 141.124 1.00 145.30 307 PRO D O 1
ATOM 11717 N N . GLY D 1 308 ? 167.107 65.849 139.493 1.00 159.82 308 GLY D N 1
ATOM 11718 C CA . GLY D 1 308 ? 166.145 65.153 140.331 1.00 167.53 308 GLY D CA 1
ATOM 11719 C C . GLY D 1 308 ? 166.699 63.916 141.014 1.00 163.76 308 GLY D C 1
ATOM 11720 O O . GLY D 1 308 ? 166.308 63.596 142.137 1.00 162.67 308 GLY D O 1
ATOM 11721 N N . LEU D 1 309 ? 167.607 63.217 140.337 1.00 163.07 309 LEU D N 1
ATOM 11722 C CA . LEU D 1 309 ? 168.257 62.047 140.918 1.00 149.91 309 LEU D CA 1
ATOM 11723 C C . LEU D 1 309 ? 169.081 62.468 142.129 1.00 124.55 309 LEU D C 1
ATOM 11724 O O . LEU D 1 309 ? 168.994 61.852 143.194 1.00 118.89 309 LEU D O 1
ATOM 11729 N N . LEU D 1 310 ? 169.872 63.524 141.961 1.00 131.70 310 LEU D N 1
ATOM 11730 C CA . LEU D 1 310 ? 170.681 64.049 143.055 1.00 148.36 310 LEU D CA 1
ATOM 11731 C C . LEU D 1 310 ? 169.791 64.607 144.164 1.00 141.64 310 LEU D C 1
ATOM 11732 O O . LEU D 1 310 ? 170.148 64.557 145.342 1.00 135.69 310 LEU D O 1
ATOM 11737 N N . VAL D 1 311 ? 168.630 65.130 143.778 1.00 138.22 311 VAL D N 1
ATOM 11738 C CA . VAL D 1 311 ? 167.640 65.600 144.739 1.00 147.30 311 VAL D CA 1
ATOM 11739 C C . VAL D 1 311 ? 167.154 64.432 145.589 1.00 147.14 311 VAL D C 1
ATOM 11740 O O . VAL D 1 311 ? 167.122 64.509 146.819 1.00 143.19 311 VAL D O 1
ATOM 11744 N N . ALA D 1 312 ? 166.780 63.350 144.915 1.00 140.20 312 ALA D N 1
ATOM 11745 C CA . ALA D 1 312 ? 166.339 62.128 145.573 1.00 122.08 312 ALA D CA 1
ATOM 11746 C C . ALA D 1 312 ? 167.418 61.574 146.497 1.00 129.32 312 ALA D C 1
ATOM 11747 O O . ALA D 1 312 ? 167.133 61.170 147.626 1.00 125.47 312 ALA D O 1
ATOM 11749 N N . LEU D 1 313 ? 168.653 61.556 146.003 1.00 130.33 313 LEU D N 1
ATOM 11750 C CA . LEU D 1 313 ? 169.796 61.062 146.763 1.00 108.80 313 LEU D CA 1
ATOM 11751 C C . LEU D 1 313 ? 169.923 61.813 148.085 1.00 103.86 313 LEU D C 1
ATOM 11752 O O . LEU D 1 313 ? 170.188 61.212 149.129 1.00 123.49 313 LEU D O 1
ATOM 11757 N N . GLY D 1 314 ? 169.717 63.126 148.039 1.00 99.76 314 GLY D N 1
ATOM 11758 C CA . GLY D 1 314 ? 169.760 63.940 149.239 1.00 123.33 314 GLY D CA 1
ATOM 11759 C C . GLY D 1 314 ? 168.590 63.665 150.163 1.00 114.47 314 GLY D C 1
ATOM 11760 O O . GLY D 1 314 ? 168.734 63.682 151.386 1.00 118.67 314 GLY D O 1
ATOM 11761 N N . SER D 1 315 ? 167.427 63.406 149.575 1.00 108.90 315 SER D N 1
ATOM 11762 C CA . SER D 1 315 ? 166.222 63.118 150.344 1.00 117.32 315 SER D CA 1
ATOM 11763 C C . SER D 1 315 ? 166.367 61.834 151.164 1.00 128.72 315 SER D C 1
ATOM 11764 O O . SER D 1 315 ? 165.787 61.707 152.245 1.00 135.41 315 SER D O 1
ATOM 11767 N N . ILE D 1 316 ? 167.151 60.892 150.648 1.00 129.05 316 ILE D N 1
ATOM 11768 C CA . ILE D 1 316 ? 167.347 59.601 151.302 1.00 120.15 316 ILE D CA 1
ATOM 11769 C C . ILE D 1 316 ? 168.459 59.635 152.354 1.00 129.31 316 ILE D C 1
ATOM 11770 O O . ILE D 1 316 ? 168.319 59.059 153.435 1.00 130.04 316 ILE D O 1
ATOM 11775 N N . PHE D 1 317 ? 169.557 60.315 152.036 1.00 126.99 317 PHE D N 1
ATOM 11776 C CA . PHE D 1 317 ? 170.745 60.303 152.888 1.00 116.15 317 PHE D CA 1
ATOM 11777 C C . PHE D 1 317 ? 170.833 61.483 153.860 1.00 124.10 317 PHE D C 1
ATOM 11778 O O . PHE D 1 317 ? 171.661 61.474 154.773 1.00 132.59 317 PHE D O 1
ATOM 11786 N N . LEU D 1 318 ? 169.986 62.491 153.671 1.00 116.43 318 LEU D N 1
ATOM 11787 C CA . LEU D 1 318 ? 170.038 63.691 154.509 1.00 120.24 318 LEU D CA 1
ATOM 11788 C C . LEU D 1 318 ? 168.704 64.011 155.184 1.00 116.43 318 LEU D C 1
ATOM 11789 O O . LEU D 1 318 ? 168.618 64.031 156.409 1.00 105.46 318 LEU D O 1
ATOM 11794 N N . ALA D 1 319 ? 167.672 64.261 154.384 1.00 131.31 319 ALA D N 1
ATOM 11795 C CA . ALA D 1 319 ? 166.356 64.624 154.907 1.00 141.34 319 ALA D CA 1
ATOM 11796 C C . ALA D 1 319 ? 165.806 63.585 155.888 1.00 139.76 319 ALA D C 1
ATOM 11797 O O . ALA D 1 319 ? 165.548 63.897 157.053 1.00 143.50 319 ALA D O 1
ATOM 11799 N N . ARG D 1 320 ? 165.631 62.357 155.410 1.00 125.68 320 ARG D N 1
ATOM 11800 C CA . ARG D 1 320 ? 165.143 61.256 156.242 1.00 119.15 320 ARG D CA 1
ATOM 11801 C C . ARG D 1 320 ? 165.985 60.980 157.507 1.00 124.70 320 ARG D C 1
ATOM 11802 O O . ARG D 1 320 ? 165.437 60.961 158.614 1.00 116.47 320 ARG D O 1
ATOM 11810 N N . PRO D 1 321 ? 167.313 60.780 157.356 1.00 112.49 321 PRO D N 1
ATOM 11811 C CA . PRO D 1 321 ? 168.119 60.469 158.544 1.00 105.62 321 PRO D CA 1
ATOM 11812 C C . PRO D 1 321 ? 168.112 61.587 159.583 1.00 117.43 321 PRO D C 1
ATOM 11813 O O . PRO D 1 321 ? 167.869 61.314 160.760 1.00 119.00 321 PRO D O 1
ATOM 11817 N N . LEU D 1 322 ? 168.383 62.817 159.152 1.00 119.34 322 LEU D N 1
ATOM 11818 C CA . LEU D 1 322 ? 168.361 63.969 160.049 1.00 128.77 322 LEU D CA 1
ATOM 11819 C C . LEU D 1 322 ? 166.996 64.116 160.709 1.00 127.52 322 LEU D C 1
ATOM 11820 O O . LEU D 1 322 ? 166.904 64.462 161.889 1.00 131.38 322 LEU D O 1
ATOM 11825 N N . GLY D 1 323 ? 165.940 63.843 159.947 1.00 124.63 323 GLY D N 1
ATOM 11826 C CA . GLY D 1 323 ? 164.595 63.849 160.491 1.00 134.87 323 GLY D CA 1
ATOM 11827 C C . GLY D 1 323 ? 164.429 62.840 161.613 1.00 137.38 323 GLY D C 1
ATOM 11828 O O . GLY D 1 323 ? 163.802 63.133 162.633 1.00 139.11 323 GLY D O 1
ATOM 11829 N N . VAL D 1 324 ? 164.991 61.649 161.428 1.00 136.26 324 VAL D N 1
ATOM 11830 C CA . VAL D 1 324 ? 164.929 60.609 162.453 1.00 131.52 324 VAL D CA 1
ATOM 11831 C C . VAL D 1 324 ? 165.726 60.984 163.706 1.00 132.45 324 VAL D C 1
ATOM 11832 O O . VAL D 1 324 ? 165.209 60.911 164.823 1.00 135.26 324 VAL D O 1
ATOM 11836 N N . PHE D 1 325 ? 166.981 61.380 163.511 1.00 128.76 325 PHE D N 1
ATOM 11837 C CA . PHE D 1 325 ? 167.857 61.766 164.614 1.00 126.79 325 PHE D CA 1
ATOM 11838 C C . PHE D 1 325 ? 167.276 62.919 165.431 1.00 140.91 325 PHE D C 1
ATOM 11839 O O . PHE D 1 325 ? 167.095 62.803 166.644 1.00 137.83 325 PHE D O 1
ATOM 11847 N N . LEU D 1 326 ? 166.985 64.029 164.758 1.00 145.60 326 LEU D N 1
ATOM 11848 C CA . LEU D 1 326 ? 166.465 65.219 165.426 1.00 143.80 326 LEU D CA 1
ATOM 11849 C C . LEU D 1 326 ? 165.059 64.985 165.971 1.00 138.95 326 LEU D C 1
ATOM 11850 O O . LEU D 1 326 ? 164.661 65.598 166.963 1.00 152.16 326 LEU D O 1
ATOM 11855 N N . GLY D 1 327 ? 164.313 64.093 165.325 1.00 131.73 327 GLY D N 1
ATOM 11856 C CA . GLY D 1 327 ? 162.997 63.724 165.811 1.00 148.74 327 GLY D CA 1
ATOM 11857 C C . GLY D 1 327 ? 163.094 62.952 167.111 1.00 149.84 327 GLY D C 1
ATOM 11858 O O . GLY D 1 327 ? 162.377 63.236 168.073 1.00 148.74 327 GLY D O 1
ATOM 11859 N N . LEU D 1 328 ? 163.992 61.972 167.138 1.00 148.41 328 LEU D N 1
ATOM 11860 C CA . LEU D 1 328 ? 164.213 61.167 168.331 1.00 150.65 328 LEU D CA 1
ATOM 11861 C C . LEU D 1 328 ? 165.256 61.820 169.237 1.00 156.60 328 LEU D C 1
ATOM 11862 O O . LEU D 1 328 ? 166.249 61.191 169.603 1.00 160.50 328 LEU D O 1
ATOM 11867 N N . ILE D 1 329 ? 165.025 63.081 169.597 1.00 153.79 329 ILE D N 1
ATOM 11868 C CA . ILE D 1 329 ? 165.941 63.808 170.474 1.00 153.75 329 ILE D CA 1
ATOM 11869 C C . ILE D 1 329 ? 165.969 63.177 171.867 1.00 172.78 329 ILE D C 1
ATOM 11870 O O . ILE D 1 329 ? 166.978 63.247 172.573 1.00 177.71 329 ILE D O 1
ATOM 11875 N N . GLY D 1 330 ? 164.862 62.547 172.250 1.00 169.97 330 GLY D N 1
ATOM 11876 C CA . GLY D 1 330 ? 164.803 61.799 173.490 1.00 150.66 330 GLY D CA 1
ATOM 11877 C C . GLY D 1 330 ? 165.746 60.615 173.423 1.00 150.18 330 GLY D C 1
ATOM 11878 O O . GLY D 1 330 ? 166.317 60.206 174.435 1.00 157.04 330 GLY D O 1
ATOM 11879 N N . SER D 1 331 ? 165.905 60.074 172.217 1.00 164.49 331 SER D N 1
ATOM 11880 C CA . SER D 1 331 ? 166.849 58.992 171.951 1.00 168.87 331 SER D CA 1
ATOM 11881 C C . SER D 1 331 ? 166.667 57.796 172.881 1.00 173.73 331 SER D C 1
ATOM 11882 O O . SER D 1 331 ? 167.641 57.268 173.419 1.00 168.70 331 SER D O 1
ATOM 11885 N N . LYS D 1 332 ? 165.418 57.381 173.072 1.00 170.19 332 LYS D N 1
ATOM 11886 C CA . LYS D 1 332 ? 165.122 56.201 173.874 1.00 170.76 332 LYS D CA 1
ATOM 11887 C C . LYS D 1 332 ? 165.731 54.971 173.214 1.00 169.81 332 LYS D C 1
ATOM 11888 O O . LYS D 1 332 ? 166.164 54.035 173.888 1.00 159.65 332 LYS D O 1
ATOM 11894 N N . HIS D 1 333 ? 165.770 54.992 171.886 1.00 169.08 333 HIS D N 1
ATOM 11895 C CA . HIS D 1 333 ? 166.367 53.917 171.109 1.00 148.05 333 HIS D CA 1
ATOM 11896 C C . HIS D 1 333 ? 167.878 54.105 171.026 1.00 141.95 333 HIS D C 1
ATOM 11897 O O . HIS D 1 333 ? 168.399 55.162 171.388 1.00 152.62 333 HIS D O 1
ATOM 11904 N N . SER D 1 334 ? 168.580 53.082 170.550 1.00 136.81 334 SER D N 1
ATOM 11905 C CA . SER D 1 334 ? 170.029 53.160 170.400 1.00 136.59 334 SER D CA 1
ATOM 11906 C C . SER D 1 334 ? 170.413 53.868 169.107 1.00 129.46 334 SER D C 1
ATOM 11907 O O . SER D 1 334 ? 169.552 54.194 168.290 1.00 115.32 334 SER D O 1
ATOM 11910 N N . PHE D 1 335 ? 171.710 54.102 168.930 1.00 135.30 335 PHE D N 1
ATOM 11911 C CA . PHE D 1 335 ? 172.230 54.730 167.722 1.00 121.44 335 PHE D CA 1
ATOM 11912 C C . PHE D 1 335 ? 171.957 53.854 166.501 1.00 131.12 335 PHE D C 1
ATOM 11913 O O . PHE D 1 335 ? 171.519 54.343 165.454 1.00 134.63 335 PHE D O 1
ATOM 11921 N N . LYS D 1 336 ? 172.213 52.558 166.652 1.00 143.83 336 LYS D N 1
ATOM 11922 C CA . LYS D 1 336 ? 171.985 51.587 165.587 1.00 128.83 336 LYS D CA 1
ATOM 11923 C C . LYS D 1 336 ? 170.514 51.545 165.186 1.00 116.35 336 LYS D C 1
ATOM 11924 O O . LYS D 1 336 ? 170.186 51.484 163.995 1.00 114.96 336 LYS D O 1
ATOM 11930 N N . GLU D 1 337 ? 169.637 51.578 166.187 1.00 107.02 337 GLU D N 1
ATOM 11931 C CA . GLU D 1 337 ? 168.197 51.576 165.957 1.00 115.61 337 GLU D CA 1
ATOM 11932 C C . GLU D 1 337 ? 167.795 52.764 165.090 1.00 130.70 337 GLU D C 1
ATOM 11933 O O . GLU D 1 337 ? 167.188 52.592 164.032 1.00 119.31 337 GLU D O 1
ATOM 11939 N N . LYS D 1 338 ? 168.144 53.964 165.549 1.00 140.26 338 LYS D N 1
ATOM 11940 C CA . LYS D 1 338 ? 167.849 55.198 164.825 1.00 122.85 338 LYS D CA 1
ATOM 11941 C C . LYS D 1 338 ? 168.410 55.160 163.407 1.00 116.12 338 LYS D C 1
ATOM 11942 O O . LYS D 1 338 ? 167.764 55.624 162.464 1.00 103.91 338 LYS D O 1
ATOM 11948 N N . LEU D 1 339 ? 169.611 54.605 163.263 1.00 113.07 339 LEU D N 1
ATOM 11949 C CA . LEU D 1 339 ? 170.218 54.445 161.946 1.00 119.25 339 LEU D CA 1
ATOM 11950 C C . LEU D 1 339 ? 169.338 53.574 161.057 1.00 122.76 339 LEU D C 1
ATOM 11951 O O . LEU D 1 339 ? 169.138 53.876 159.877 1.00 116.63 339 LEU D O 1
ATOM 11956 N N . TYR D 1 340 ? 168.806 52.499 161.632 1.00 110.19 340 TYR D N 1
ATOM 11957 C CA . TYR D 1 340 ? 167.911 51.619 160.894 1.00 117.10 340 TYR D CA 1
ATOM 11958 C C . TYR D 1 340 ? 166.647 52.358 160.471 1.00 115.59 340 TYR D C 1
ATOM 11959 O O . TYR D 1 340 ? 166.303 52.369 159.290 1.00 120.31 340 TYR D O 1
ATOM 11968 N N . PHE D 1 341 ? 165.967 52.972 161.440 1.00 105.59 341 PHE D N 1
ATOM 11969 C CA . PHE D 1 341 ? 164.772 53.773 161.178 1.00 105.50 341 PHE D CA 1
ATOM 11970 C C . PHE D 1 341 ? 165.009 54.757 160.035 1.00 116.86 341 PHE D C 1
ATOM 11971 O O . PHE D 1 341 ? 164.149 54.949 159.174 1.00 107.71 341 PHE D O 1
ATOM 11979 N N . ALA D 1 342 ? 166.185 55.374 160.035 1.00 126.38 342 ALA D N 1
ATOM 11980 C CA . ALA D 1 342 ? 166.577 56.282 158.967 1.00 119.61 342 ALA D CA 1
ATOM 11981 C C . ALA D 1 342 ? 166.657 55.554 157.630 1.00 121.58 342 ALA D C 1
ATOM 11982 O O . ALA D 1 342 ? 165.832 55.771 156.743 1.00 129.68 342 ALA D O 1
ATOM 11984 N N . LEU D 1 343 ? 167.654 54.686 157.496 1.00 109.43 343 LEU D N 1
ATOM 11985 C CA . LEU D 1 343 ? 167.922 54.019 156.225 1.00 121.62 343 LEU D CA 1
ATOM 11986 C C . LEU D 1 343 ? 166.800 53.091 155.746 1.00 121.78 343 LEU D C 1
ATOM 11987 O O . LEU D 1 343 ? 166.733 52.760 154.561 1.00 113.96 343 LEU D O 1
ATOM 11992 N N . GLU D 1 344 ? 165.922 52.678 156.657 1.00 129.03 344 GLU D N 1
ATOM 11993 C CA . GLU D 1 344 ? 164.800 51.820 156.289 1.00 142.40 344 GLU D CA 1
ATOM 11994 C C . GLU D 1 344 ? 163.530 52.647 156.109 1.00 131.47 344 GLU D C 1
ATOM 11995 O O . GLU D 1 344 ? 162.525 52.413 156.781 1.00 126.90 344 GLU D O 1
ATOM 12001 N N . GLY D 1 345 ? 163.581 53.618 155.202 1.00 113.09 345 GLY D N 1
ATOM 12002 C CA . GLY D 1 345 ? 162.429 54.461 154.939 1.00 140.50 345 GLY D CA 1
ATOM 12003 C C . GLY D 1 345 ? 162.282 54.847 153.480 1.00 152.54 345 GLY D C 1
ATOM 12004 O O . GLY D 1 345 ? 162.566 55.982 153.100 1.00 160.74 345 GLY D O 1
ATOM 12005 N N . PRO D 1 346 ? 161.836 53.898 152.645 1.00 143.26 346 PRO D N 1
ATOM 12006 C CA . PRO D 1 346 ? 161.598 54.208 151.234 1.00 133.70 346 PRO D CA 1
ATOM 12007 C C . PRO D 1 346 ? 160.201 54.779 151.042 1.00 132.75 346 PRO D C 1
ATOM 12008 O O . PRO D 1 346 ? 159.358 54.650 151.931 1.00 127.87 346 PRO D O 1
ATOM 12012 N N . ARG D 1 347 ? 159.964 55.409 149.898 1.00 139.65 347 ARG D N 1
ATOM 12013 C CA . ARG D 1 347 ? 158.662 55.993 149.603 1.00 131.73 347 ARG D CA 1
ATOM 12014 C C . ARG D 1 347 ? 158.070 55.355 148.350 1.00 114.62 347 ARG D C 1
ATOM 12015 O O . ARG D 1 347 ? 158.749 55.235 147.328 1.00 97.24 347 ARG D O 1
ATOM 12023 N N . GLY D 1 348 ? 156.806 54.949 148.431 1.00 107.36 348 GLY D N 1
ATOM 12024 C CA . GLY D 1 348 ? 156.189 54.182 147.362 1.00 128.09 348 GLY D CA 1
ATOM 12025 C C . GLY D 1 348 ? 155.050 54.849 146.615 1.00 127.07 348 GLY D C 1
ATOM 12026 O O . GLY D 1 348 ? 155.227 55.890 145.983 1.00 120.38 348 GLY D O 1
ATOM 12027 N N . VAL D 1 349 ? 153.871 54.241 146.696 1.00 119.66 349 VAL D N 1
ATOM 12028 C CA . VAL D 1 349 ? 152.729 54.625 145.865 1.00 105.85 349 VAL D CA 1
ATOM 12029 C C . VAL D 1 349 ? 152.154 56.026 146.132 1.00 123.14 349 VAL D C 1
ATOM 12030 O O . VAL D 1 349 ? 151.891 56.779 145.192 1.00 136.22 349 VAL D O 1
ATOM 12034 N N . VAL D 1 350 ? 151.969 56.374 147.402 1.00 122.38 350 VAL D N 1
ATOM 12035 C CA . VAL D 1 350 ? 151.355 57.654 147.769 1.00 114.41 350 VAL D CA 1
ATOM 12036 C C . VAL D 1 350 ? 152.036 58.897 147.160 1.00 101.55 350 VAL D C 1
ATOM 12037 O O . VAL D 1 350 ? 151.360 59.732 146.553 1.00 112.06 350 VAL D O 1
ATOM 12041 N N . PRO D 1 351 ? 153.371 59.023 147.304 1.00 106.26 351 PRO D N 1
ATOM 12042 C CA . PRO D 1 351 ? 154.018 60.188 146.688 1.00 120.48 351 PRO D CA 1
ATOM 12043 C C . PRO D 1 351 ? 153.904 60.181 145.166 1.00 118.36 351 PRO D C 1
ATOM 12044 O O . PRO D 1 351 ? 153.911 61.245 144.556 1.00 141.61 351 PRO D O 1
ATOM 12048 N N . ALA D 1 352 ? 153.802 59.004 144.562 1.00 107.58 352 ALA D N 1
ATOM 12049 C CA . ALA D 1 352 ? 153.592 58.921 143.122 1.00 114.42 352 ALA D CA 1
ATOM 12050 C C . ALA D 1 352 ? 152.226 59.494 142.756 1.00 116.43 352 ALA D C 1
ATOM 12051 O O . ALA D 1 352 ? 152.112 60.347 141.868 1.00 125.14 352 ALA D O 1
ATOM 12053 N N . ALA D 1 353 ? 151.197 59.007 143.445 1.00 113.91 353 ALA D N 1
ATOM 12054 C CA . ALA D 1 353 ? 149.833 59.482 143.257 1.00 117.61 353 ALA D CA 1
ATOM 12055 C C . ALA D 1 353 ? 149.751 61.000 143.399 1.00 121.74 353 ALA D C 1
ATOM 12056 O O . ALA D 1 353 ? 149.166 61.683 142.550 1.00 135.18 353 ALA D O 1
ATOM 12058 N N . LEU D 1 354 ? 150.338 61.519 144.474 1.00 118.92 354 LEU D N 1
ATOM 12059 C CA . LEU D 1 354 ? 150.369 62.959 144.702 1.00 112.99 354 LEU D CA 1
ATOM 12060 C C . LEU D 1 354 ? 151.105 63.688 143.580 1.00 120.04 354 LEU D C 1
ATOM 12061 O O . LEU D 1 354 ? 150.659 64.734 143.115 1.00 132.24 354 LEU D O 1
ATOM 12066 N N . ALA D 1 355 ? 152.229 63.124 143.150 1.00 122.72 355 ALA D N 1
ATOM 12067 C CA . ALA D 1 355 ? 153.027 63.705 142.077 1.00 121.40 355 ALA D CA 1
ATOM 12068 C C . ALA D 1 355 ? 152.207 63.883 140.802 1.00 123.64 355 ALA D C 1
ATOM 12069 O O . ALA D 1 355 ? 152.171 64.975 140.223 1.00 144.08 355 ALA D O 1
ATOM 12071 N N . VAL D 1 356 ? 151.547 62.812 140.368 1.00 123.91 356 VAL D N 1
ATOM 12072 C CA . VAL D 1 356 ? 150.745 62.873 139.150 1.00 135.81 356 VAL D CA 1
ATOM 12073 C C . VAL D 1 356 ? 149.516 63.776 139.301 1.00 136.56 356 VAL D C 1
ATOM 12074 O O . VAL D 1 356 ? 149.208 64.559 138.402 1.00 136.66 356 VAL D O 1
ATOM 12078 N N . THR D 1 357 ? 148.821 63.666 140.433 1.00 139.26 357 THR D N 1
ATOM 12079 C CA . THR D 1 357 ? 147.628 64.478 140.683 1.00 136.11 357 THR D CA 1
ATOM 12080 C C . THR D 1 357 ? 147.938 65.977 140.681 1.00 129.03 357 THR D C 1
ATOM 12081 O O . THR D 1 357 ? 147.317 66.752 139.945 1.00 130.02 357 THR D O 1
ATOM 12085 N N . VAL D 1 358 ? 148.895 66.374 141.516 1.00 133.20 358 VAL D N 1
ATOM 12086 C CA . VAL D 1 358 ? 149.349 67.758 141.577 1.00 140.47 358 VAL D CA 1
ATOM 12087 C C . VAL D 1 358 ? 149.858 68.198 140.208 1.00 138.47 358 VAL D C 1
ATOM 12088 O O . VAL D 1 358 ? 149.636 69.336 139.792 1.00 132.99 358 VAL D O 1
ATOM 12092 N N . GLY D 1 359 ? 150.526 67.286 139.505 1.00 135.17 359 GLY D N 1
ATOM 12093 C CA . GLY D 1 359 ? 150.967 67.554 138.147 1.00 141.88 359 GLY D CA 1
ATOM 12094 C C . GLY D 1 359 ? 149.814 67.927 137.231 1.00 149.62 359 GLY D C 1
ATOM 12095 O O . GLY D 1 359 ? 149.928 68.843 136.417 1.00 154.16 359 GLY D O 1
ATOM 12096 N N . ILE D 1 360 ? 148.699 67.214 137.371 1.00 145.59 360 ILE D N 1
ATOM 12097 C CA . ILE D 1 360 ? 147.489 67.496 136.607 1.00 142.46 360 ILE D CA 1
ATOM 12098 C C . ILE D 1 360 ? 146.915 68.859 136.975 1.00 146.95 360 ILE D C 1
ATOM 12099 O O . ILE D 1 360 ? 146.673 69.700 136.105 1.00 155.59 360 ILE D O 1
ATOM 12104 N N . GLU D 1 361 ? 146.698 69.067 138.271 1.00 145.10 361 GLU D N 1
ATOM 12105 C CA . GLU D 1 361 ? 146.091 70.301 138.761 1.00 142.47 361 GLU D CA 1
ATOM 12106 C C . GLU D 1 361 ? 146.910 71.542 138.411 1.00 143.85 361 GLU D C 1
ATOM 12107 O O . GLU D 1 361 ? 146.357 72.625 138.237 1.00 152.40 361 GLU D O 1
ATOM 12113 N N . ILE D 1 362 ? 148.225 71.379 138.306 1.00 146.38 362 ILE D N 1
ATOM 12114 C CA . ILE D 1 362 ? 149.104 72.480 137.929 1.00 140.31 362 ILE D CA 1
ATOM 12115 C C . ILE D 1 362 ? 149.129 72.680 136.414 1.00 135.14 362 ILE D C 1
ATOM 12116 O O . ILE D 1 362 ? 148.911 73.789 135.929 1.00 149.43 362 ILE D O 1
ATOM 12121 N N . LEU D 1 363 ? 149.390 71.605 135.673 1.00 148.30 363 LEU D N 1
ATOM 12122 C CA . LEU D 1 363 ? 149.484 71.677 134.216 1.00 165.46 363 LEU D CA 1
ATOM 12123 C C . LEU D 1 363 ? 148.194 72.212 133.591 1.00 170.38 363 LEU D C 1
ATOM 12124 O O . LEU D 1 363 ? 148.222 73.171 132.819 1.00 165.96 363 LEU D O 1
ATOM 12129 N N . LYS D 1 364 ? 147.069 71.592 133.934 1.00 171.82 364 LYS D N 1
ATOM 12130 C CA . LYS D 1 364 ? 145.776 71.983 133.377 1.00 173.98 364 LYS D CA 1
ATOM 12131 C C . LYS D 1 364 ? 145.296 73.341 133.889 1.00 165.25 364 LYS D C 1
ATOM 12132 O O . LYS D 1 364 ? 144.490 74.006 133.236 1.00 170.05 364 LYS D O 1
ATOM 12138 N N . ASN D 1 365 ? 145.788 73.745 135.056 1.00 154.95 365 ASN D N 1
ATOM 12139 C CA . ASN D 1 365 ? 145.417 75.029 135.639 1.00 146.04 365 ASN D CA 1
ATOM 12140 C C . ASN D 1 365 ? 146.655 75.892 135.878 1.00 159.15 365 ASN D C 1
ATOM 12141 O O . ASN D 1 365 ? 146.840 76.447 136.961 1.00 156.79 365 ASN D O 1
ATOM 12146 N N . ALA D 1 366 ? 147.502 75.992 134.857 1.00 162.28 366 ALA D N 1
ATOM 12147 C CA . ALA D 1 366 ? 148.730 76.779 134.935 1.00 164.71 366 ALA D CA 1
ATOM 12148 C C . ALA D 1 366 ? 148.434 78.252 135.182 1.00 171.77 366 ALA D C 1
ATOM 12149 O O . ALA D 1 366 ? 149.208 78.949 135.839 1.00 174.92 366 ALA D O 1
ATOM 12151 N N . ASP D 1 367 ? 147.310 78.720 134.648 1.00 193.80 367 ASP D N 1
ATOM 12152 C CA . ASP D 1 367 ? 146.873 80.091 134.868 1.00 198.81 367 ASP D CA 1
ATOM 12153 C C . ASP D 1 367 ? 146.340 80.243 136.288 1.00 196.10 367 ASP D C 1
ATOM 12154 O O . ASP D 1 367 ? 146.230 79.260 137.024 1.00 187.63 367 ASP D O 1
ATOM 12159 N N . LYS D 1 368 ? 146.019 81.478 136.662 1.00 194.49 368 LYS D N 1
ATOM 12160 C CA . LYS D 1 368 ? 145.487 81.792 137.988 1.00 191.98 368 LYS D CA 1
ATOM 12161 C C . LYS D 1 368 ? 146.442 81.409 139.120 1.00 181.50 368 LYS D C 1
ATOM 12162 O O . LYS D 1 368 ? 146.012 81.183 140.253 1.00 173.84 368 LYS D O 1
ATOM 12168 N N . ILE D 1 369 ? 147.734 81.334 138.810 1.00 184.06 369 ILE D N 1
ATOM 12169 C CA . ILE D 1 369 ? 148.751 81.074 139.825 1.00 183.95 369 ILE D CA 1
ATOM 12170 C C . ILE D 1 369 ? 149.696 82.268 139.930 1.00 181.40 369 ILE D C 1
ATOM 12171 O O . ILE D 1 369 ? 149.834 83.036 138.976 1.00 195.25 369 ILE D O 1
ATOM 12176 N N . PRO D 1 370 ? 150.328 82.446 141.102 1.00 168.28 370 PRO D N 1
ATOM 12177 C CA . PRO D 1 370 ? 151.315 83.517 141.276 1.00 185.68 370 PRO D CA 1
ATOM 12178 C C . PRO D 1 370 ? 152.443 83.440 140.252 1.00 186.97 370 PRO D C 1
ATOM 12179 O O . PRO D 1 370 ? 153.153 82.437 140.190 1.00 179.19 370 PRO D O 1
ATOM 12183 N N . ALA D 1 371 ? 152.602 84.496 139.461 1.00 198.83 371 ALA D N 1
ATOM 12184 C CA . ALA D 1 371 ? 153.656 84.547 138.456 1.00 194.03 371 ALA D CA 1
ATOM 12185 C C . ALA D 1 371 ? 154.985 84.953 139.084 1.00 188.78 371 ALA D C 1
ATOM 12186 O O . ALA D 1 371 ? 156.032 84.899 138.436 1.00 183.01 371 ALA D O 1
ATOM 12188 N N . SER D 1 372 ? 154.930 85.356 140.350 1.00 183.74 372 SER D N 1
ATOM 12189 C CA . SER D 1 372 ? 156.111 85.793 141.086 1.00 187.05 372 SER D CA 1
ATOM 12190 C C . SER D 1 372 ? 157.155 84.686 141.195 1.00 186.39 372 SER D C 1
ATOM 12191 O O . SER D 1 372 ? 158.357 84.953 141.217 1.00 183.49 372 SER D O 1
ATOM 12194 N N . ILE D 1 373 ? 156.685 83.444 141.265 1.00 179.94 373 ILE D N 1
ATOM 12195 C CA . ILE D 1 373 ? 157.567 82.285 141.321 1.00 181.05 373 ILE D CA 1
ATOM 12196 C C . ILE D 1 373 ? 157.743 81.674 139.934 1.00 174.81 373 ILE D C 1
ATOM 12197 O O . ILE D 1 373 ? 158.654 80.877 139.705 1.00 169.16 373 ILE D O 1
ATOM 12202 N N . THR D 1 374 ? 156.864 82.060 139.013 1.00 179.44 374 THR D N 1
ATOM 12203 C CA . THR D 1 374 ? 156.894 81.561 137.641 1.00 186.12 374 THR D CA 1
ATOM 12204 C C . THR D 1 374 ? 158.124 82.056 136.884 1.00 188.84 374 THR D C 1
ATOM 12205 O O . THR D 1 374 ? 158.730 81.310 136.113 1.00 187.77 374 THR D O 1
ATOM 12209 N N . LYS D 1 375 ? 158.489 83.314 137.116 1.00 184.83 375 LYS D N 1
ATOM 12210 C CA . LYS D 1 375 ? 159.599 83.948 136.408 1.00 185.86 375 LYS D CA 1
ATOM 12211 C C . LYS D 1 375 ? 160.918 83.202 136.604 1.00 179.63 375 LYS D C 1
ATOM 12212 O O . LYS D 1 375 ? 161.818 83.284 135.767 1.00 187.64 375 LYS D O 1
ATOM 12218 N N . TYR D 1 376 ? 161.025 82.470 137.708 1.00 182.04 376 TYR D N 1
ATOM 12219 C CA . TYR D 1 376 ? 162.219 81.681 137.981 1.00 185.11 376 TYR D CA 1
ATOM 12220 C C . TYR D 1 376 ? 162.187 80.344 137.249 1.00 169.50 376 TYR D C 1
ATOM 12221 O O . TYR D 1 376 ? 163.233 79.815 136.864 1.00 154.53 376 TYR D O 1
ATOM 12230 N N . ILE D 1 377 ? 160.985 79.807 137.053 1.00 161.82 377 ILE D N 1
ATOM 12231 C CA . ILE D 1 377 ? 160.812 78.539 136.348 1.00 159.04 377 ILE D CA 1
ATOM 12232 C C . ILE D 1 377 ? 159.354 78.310 135.928 1.00 152.66 377 ILE D C 1
ATOM 12233 O O . ILE D 1 377 ? 158.428 78.558 136.702 1.00 144.00 377 ILE D O 1
ATOM 12238 N N . THR D 1 378 ? 159.161 77.850 134.693 1.00 155.05 378 THR D N 1
ATOM 12239 C CA . THR D 1 378 ? 157.827 77.660 134.124 1.00 158.89 378 THR D CA 1
ATOM 12240 C C . THR D 1 378 ? 157.069 76.504 134.778 1.00 161.78 378 THR D C 1
ATOM 12241 O O . THR D 1 378 ? 157.638 75.438 135.003 1.00 171.53 378 THR D O 1
ATOM 12245 N N . PRO D 1 379 ? 155.773 76.717 135.071 1.00 158.14 379 PRO D N 1
ATOM 12246 C CA . PRO D 1 379 ? 154.885 75.754 135.739 1.00 170.45 379 PRO D CA 1
ATOM 12247 C C . PRO D 1 379 ? 154.889 74.368 135.096 1.00 173.73 379 PRO D C 1
ATOM 12248 O O . PRO D 1 379 ? 154.794 73.361 135.804 1.00 172.81 379 PRO D O 1
ATOM 12252 N N . THR D 1 380 ? 154.986 74.321 133.772 1.00 171.50 380 THR D N 1
ATOM 12253 C CA . THR D 1 380 ? 155.093 73.055 133.059 1.00 167.17 380 THR D CA 1
ATOM 12254 C C . THR D 1 380 ? 156.355 72.331 133.515 1.00 174.22 380 THR D C 1
ATOM 12255 O O . THR D 1 380 ? 156.327 71.139 133.846 1.00 181.15 380 THR D O 1
ATOM 12259 N N . ASP D 1 381 ? 157.457 73.073 133.545 1.00 168.66 381 ASP D N 1
ATOM 12260 C CA . ASP D 1 381 ? 158.740 72.533 133.970 1.00 165.24 381 ASP D CA 1
ATOM 12261 C C . ASP D 1 381 ? 158.771 72.213 135.463 1.00 159.47 381 ASP D C 1
ATOM 12262 O O . ASP D 1 381 ? 159.510 71.331 135.886 1.00 169.42 381 ASP D O 1
ATOM 12267 N N . ILE D 1 382 ? 157.980 72.921 136.267 1.00 145.17 382 ILE D N 1
ATOM 12268 C CA . ILE D 1 382 ? 157.937 72.610 137.696 1.00 152.29 382 ILE D CA 1
ATOM 12269 C C . ILE D 1 382 ? 157.154 71.321 137.940 1.00 146.68 382 ILE D C 1
ATOM 12270 O O . ILE D 1 382 ? 157.526 70.516 138.793 1.00 146.33 382 ILE D O 1
ATOM 12275 N N . ALA D 1 383 ? 156.089 71.116 137.169 1.00 144.83 383 ALA D N 1
ATOM 12276 C CA . ALA D 1 383 ? 155.326 69.877 137.252 1.00 140.14 383 ALA D CA 1
ATOM 12277 C C . ALA D 1 383 ? 156.184 68.703 136.790 1.00 144.25 383 ALA D C 1
ATOM 12278 O O . ALA D 1 383 ? 156.251 67.665 137.458 1.00 155.41 383 ALA D O 1
ATOM 12280 N N . GLY D 1 384 ? 156.841 68.877 135.646 1.00 148.49 384 GLY D N 1
ATOM 12281 C CA . GLY D 1 384 ? 157.746 67.868 135.127 1.00 156.40 384 GLY D CA 1
ATOM 12282 C C . GLY D 1 384 ? 158.863 67.515 136.094 1.00 157.75 384 GLY D C 1
ATOM 12283 O O . GLY D 1 384 ? 159.086 66.340 136.390 1.00 161.75 384 GLY D O 1
ATOM 12284 N N . THR D 1 385 ? 159.560 68.532 136.595 1.00 146.11 385 THR D N 1
ATOM 12285 C CA . THR D 1 385 ? 160.661 68.326 137.537 1.00 155.73 385 THR D CA 1
ATOM 12286 C C . THR D 1 385 ? 160.208 67.691 138.848 1.00 155.96 385 THR D C 1
ATOM 12287 O O . THR D 1 385 ? 160.928 66.879 139.428 1.00 156.73 385 THR D O 1
ATOM 12291 N N . ILE D 1 386 ? 159.025 68.072 139.324 1.00 142.10 386 ILE D N 1
ATOM 12292 C CA . ILE D 1 386 ? 158.469 67.455 140.525 1.00 131.34 386 ILE D CA 1
ATOM 12293 C C . ILE D 1 386 ? 158.208 65.970 140.284 1.00 131.80 386 ILE D C 1
ATOM 12294 O O . ILE D 1 386 ? 158.674 65.120 141.047 1.00 138.02 386 ILE D O 1
ATOM 12299 N N . ILE D 1 387 ? 157.471 65.667 139.217 1.00 123.27 387 ILE D N 1
ATOM 12300 C CA . ILE D 1 387 ? 157.140 64.285 138.875 1.00 117.80 387 ILE D CA 1
ATOM 12301 C C . ILE D 1 387 ? 158.390 63.413 138.716 1.00 132.23 387 ILE D C 1
ATOM 12302 O O . ILE D 1 387 ? 158.462 62.312 139.268 1.00 150.84 387 ILE D O 1
ATOM 12307 N N . ILE D 1 388 ? 159.373 63.914 137.973 1.00 124.63 388 ILE D N 1
ATOM 12308 C CA . ILE D 1 388 ? 160.628 63.195 137.765 1.00 139.26 388 ILE D CA 1
ATOM 12309 C C . ILE D 1 388 ? 161.393 63.020 139.077 1.00 142.89 388 ILE D C 1
ATOM 12310 O O . ILE D 1 388 ? 161.971 61.961 139.333 1.00 140.41 388 ILE D O 1
ATOM 12315 N N . GLY D 1 389 ? 161.389 64.060 139.905 1.00 135.54 389 GLY D N 1
ATOM 12316 C CA . GLY D 1 389 ? 162.034 64.002 141.204 1.00 131.23 389 GLY D CA 1
ATOM 12317 C C . GLY D 1 389 ? 161.445 62.911 142.076 1.00 129.84 389 GLY D C 1
ATOM 12318 O O . GLY D 1 389 ? 162.175 62.143 142.703 1.00 141.23 389 GLY D O 1
ATOM 12319 N N . THR D 1 390 ? 160.118 62.843 142.110 1.00 119.93 390 THR D N 1
ATOM 12320 C CA . THR D 1 390 ? 159.417 61.789 142.832 1.00 116.46 390 THR D CA 1
ATOM 12321 C C . THR D 1 390 ? 159.741 60.421 142.238 1.00 118.19 390 THR D C 1
ATOM 12322 O O . THR D 1 390 ? 159.885 59.438 142.965 1.00 128.19 390 THR D O 1
ATOM 12326 N N . PHE D 1 391 ? 159.853 60.369 140.914 1.00 117.64 391 PHE D N 1
ATOM 12327 C CA . PHE D 1 391 ? 160.151 59.128 140.209 1.00 120.17 391 PHE D CA 1
ATOM 12328 C C . PHE D 1 391 ? 161.496 58.560 140.650 1.00 121.90 391 PHE D C 1
ATOM 12329 O O . PHE D 1 391 ? 161.586 57.408 141.090 1.00 126.78 391 PHE D O 1
ATOM 12337 N N . MET D 1 392 ? 162.536 59.380 140.535 1.00 122.32 392 MET D N 1
ATOM 12338 C CA . MET D 1 392 ? 163.872 58.994 140.970 1.00 121.99 392 MET D CA 1
ATOM 12339 C C . MET D 1 392 ? 163.917 58.721 142.473 1.00 112.61 392 MET D C 1
ATOM 12340 O O . MET D 1 392 ? 164.680 57.868 142.934 1.00 117.73 392 MET D O 1
ATOM 12345 N N . THR D 1 393 ? 163.088 59.440 143.228 1.00 100.90 393 THR D N 1
ATOM 12346 C CA . THR D 1 393 ? 162.981 59.243 144.672 1.00 112.25 393 THR D CA 1
ATOM 12347 C C . THR D 1 393 ? 162.541 57.820 144.992 1.00 120.85 393 THR D C 1
ATOM 12348 O O . THR D 1 393 ? 163.262 57.072 145.656 1.00 130.40 393 THR D O 1
ATOM 12352 N N . ILE D 1 394 ? 161.353 57.462 144.514 1.00 111.03 394 ILE D N 1
ATOM 12353 C CA . ILE D 1 394 ? 160.808 56.122 144.692 1.00 102.64 394 ILE D CA 1
ATOM 12354 C C . ILE D 1 394 ? 161.768 55.058 144.167 1.00 112.08 394 ILE D C 1
ATOM 12355 O O . ILE D 1 394 ? 162.025 54.058 144.842 1.00 132.98 394 ILE D O 1
ATOM 12360 N N . LEU D 1 395 ? 162.299 55.284 142.967 1.00 102.52 395 LEU D N 1
ATOM 12361 C CA . LEU D 1 395 ? 163.208 54.328 142.341 1.00 107.81 395 LEU D CA 1
ATOM 12362 C C . LEU D 1 395 ? 164.412 54.030 143.228 1.00 111.42 395 LEU D C 1
ATOM 12363 O O . LEU D 1 395 ? 164.627 52.884 143.628 1.00 116.64 395 LEU D O 1
ATOM 12368 N N . LEU D 1 396 ? 165.186 55.068 143.538 1.00 108.94 396 LEU D N 1
ATOM 12369 C CA . LEU D 1 396 ? 166.367 54.923 144.384 1.00 122.09 396 LEU D CA 1
ATOM 12370 C C . LEU D 1 396 ? 166.037 54.329 145.750 1.00 123.07 396 LEU D C 1
ATOM 12371 O O . LEU D 1 396 ? 166.732 53.430 146.222 1.00 127.06 396 LEU D O 1
ATOM 12376 N N . SER D 1 397 ? 164.978 54.834 146.377 1.00 117.86 397 SER D N 1
ATOM 12377 C CA . SER D 1 397 ? 164.559 54.356 147.692 1.00 111.43 397 SER D CA 1
ATOM 12378 C C . SER D 1 397 ? 164.301 52.851 147.686 1.00 113.93 397 SER D C 1
ATOM 12379 O O . SER D 1 397 ? 164.969 52.092 148.397 1.00 134.12 397 SER D O 1
ATOM 12382 N N . VAL D 1 398 ? 163.337 52.430 146.872 1.00 107.13 398 VAL D N 1
ATOM 12383 C CA . VAL D 1 398 ? 162.978 51.019 146.750 1.00 113.05 398 VAL D CA 1
ATOM 12384 C C . VAL D 1 398 ? 164.164 50.131 146.359 1.00 110.56 398 VAL D C 1
ATOM 12385 O O . VAL D 1 398 ? 164.456 49.144 147.041 1.00 108.35 398 VAL D O 1
ATOM 12389 N N . ILE D 1 399 ? 164.836 50.487 145.265 1.00 108.52 399 ILE D N 1
ATOM 12390 C CA . ILE D 1 399 ? 165.978 49.720 144.769 1.00 97.42 399 ILE D CA 1
ATOM 12391 C C . ILE D 1 399 ? 167.059 49.531 145.835 1.00 111.21 399 ILE D C 1
ATOM 12392 O O . ILE D 1 399 ? 167.466 48.402 146.123 1.00 130.44 399 ILE D O 1
ATOM 12397 N N . LEU D 1 400 ? 167.516 50.635 146.420 1.00 114.62 400 LEU D N 1
ATOM 12398 C CA . LEU D 1 400 ? 168.566 50.579 147.429 1.00 122.42 400 LEU D CA 1
ATOM 12399 C C . LEU D 1 400 ? 168.129 49.784 148.657 1.00 130.02 400 LEU D C 1
ATOM 12400 O O . LEU D 1 400 ? 168.907 48.995 149.196 1.00 145.17 400 LEU D O 1
ATOM 12405 N N . GLU D 1 401 ? 166.888 49.992 149.092 1.00 116.90 401 GLU D N 1
ATOM 12406 C CA . GLU D 1 401 ? 166.346 49.269 150.240 1.00 112.82 401 GLU D CA 1
ATOM 12407 C C . GLU D 1 401 ? 166.332 47.766 149.980 1.00 115.31 401 GLU D C 1
ATOM 12408 O O . GLU D 1 401 ? 166.583 46.965 150.883 1.00 116.27 401 GLU D O 1
ATOM 12414 N N . ALA D 1 402 ? 166.049 47.389 148.738 1.00 121.12 402 ALA D N 1
ATOM 12415 C CA . ALA D 1 402 ? 166.042 45.983 148.351 1.00 119.55 402 ALA D CA 1
ATOM 12416 C C . ALA D 1 402 ? 167.452 45.404 148.357 1.00 130.86 402 ALA D C 1
ATOM 12417 O O . ALA D 1 402 ? 167.633 44.187 148.311 1.00 157.70 402 ALA D O 1
ATOM 12419 N N . SER D 1 403 ? 168.446 46.286 148.398 1.00 117.53 403 SER D N 1
ATOM 12420 C CA . SER D 1 403 ? 169.839 45.876 148.490 1.00 119.15 403 SER D CA 1
ATOM 12421 C C . SER D 1 403 ? 170.402 46.277 149.851 1.00 132.03 403 SER D C 1
ATOM 12422 O O . SER D 1 403 ? 171.565 46.010 150.155 1.00 152.43 403 SER D O 1
ATOM 12425 N N . TRP D 1 404 ? 169.564 46.919 150.662 1.00 138.07 404 TRP D N 1
ATOM 12426 C CA . TRP D 1 404 ? 169.946 47.353 152.003 1.00 131.12 404 TRP D CA 1
ATOM 12427 C C . TRP D 1 404 ? 169.510 46.349 153.065 1.00 127.45 404 TRP D C 1
ATOM 12428 O O . TRP D 1 404 ? 170.295 45.978 153.936 1.00 141.87 404 TRP D O 1
ATOM 12439 N N . ALA D 1 405 ? 168.247 45.935 152.973 1.00 118.73 405 ALA D N 1
ATOM 12440 C CA . ALA D 1 405 ? 167.543 45.143 153.991 1.00 104.90 405 ALA D CA 1
ATOM 12441 C C . ALA D 1 405 ? 168.391 44.235 154.884 1.00 122.72 405 ALA D C 1
ATOM 12442 O O . ALA D 1 405 ? 168.463 44.450 156.097 1.00 134.98 405 ALA D O 1
ATOM 12444 N N . GLY D 1 406 ? 169.021 43.227 154.286 1.00 107.31 406 GLY D N 1
ATOM 12445 C CA . GLY D 1 406 ? 169.843 42.286 155.030 1.00 101.25 406 GLY D CA 1
ATOM 12446 C C . GLY D 1 406 ? 170.915 42.936 155.889 1.00 101.88 406 GLY D C 1
ATOM 12447 O O . GLY D 1 406 ? 170.927 42.757 157.115 1.00 111.05 406 GLY D O 1
ATOM 12448 N N . MET D 1 407 ? 171.807 43.686 155.245 1.00 102.65 407 MET D N 1
ATOM 12449 C CA . MET D 1 407 ? 172.894 44.386 155.927 1.00 125.04 407 MET D CA 1
ATOM 12450 C C . MET D 1 407 ? 172.405 45.204 157.118 1.00 118.62 407 MET D C 1
ATOM 12451 O O . MET D 1 407 ? 172.883 45.025 158.240 1.00 131.14 407 MET D O 1
ATOM 12456 N N . LEU D 1 408 ? 171.450 46.095 156.866 1.00 115.16 408 LEU D N 1
ATOM 12457 C CA . LEU D 1 408 ? 170.917 46.963 157.909 1.00 120.58 408 LEU D CA 1
ATOM 12458 C C . LEU D 1 408 ? 170.323 46.156 159.062 1.00 125.40 408 LEU D C 1
ATOM 12459 O O . LEU D 1 408 ? 170.732 46.317 160.216 1.00 142.67 408 LEU D O 1
ATOM 12464 N N . ALA D 1 409 ? 169.370 45.286 158.737 1.00 117.97 409 ALA D N 1
ATOM 12465 C CA . ALA D 1 409 ? 168.707 44.452 159.736 1.00 121.83 409 ALA D CA 1
ATOM 12466 C C . ALA D 1 409 ? 169.705 43.721 160.629 1.00 125.37 409 ALA D C 1
ATOM 12467 O O . ALA D 1 409 ? 169.720 43.918 161.848 1.00 133.49 409 ALA D O 1
ATOM 12469 N N . LEU D 1 410 ? 170.540 42.888 160.014 1.00 122.05 410 LEU D N 1
ATOM 12470 C CA . LEU D 1 410 ? 171.516 42.096 160.756 1.00 104.62 410 LEU D CA 1
ATOM 12471 C C . LEU D 1 410 ? 172.480 42.953 161.575 1.00 122.53 410 LEU D C 1
ATOM 12472 O O . LEU D 1 410 ? 172.680 42.708 162.767 1.00 132.31 410 LEU D O 1
ATOM 12477 N N . LYS D 1 411 ? 173.069 43.962 160.940 1.00 115.24 411 LYS D N 1
ATOM 12478 C CA . LYS D 1 411 ? 174.130 44.737 161.574 1.00 116.48 411 LYS D CA 1
ATOM 12479 C C . LYS D 1 411 ? 173.630 45.843 162.504 1.00 102.00 411 LYS D C 1
ATOM 12480 O O . LYS D 1 411 ? 174.437 46.574 163.082 1.00 104.77 411 LYS D O 1
ATOM 12486 N N . LEU D 1 412 ? 172.314 45.968 162.661 1.00 90.89 412 LEU D N 1
ATOM 12487 C CA . LEU D 1 412 ? 171.774 47.026 163.515 1.00 104.57 412 LEU D CA 1
ATOM 12488 C C . LEU D 1 412 ? 170.724 46.579 164.538 1.00 110.67 412 LEU D C 1
ATOM 12489 O O . LEU D 1 412 ? 170.488 47.285 165.519 1.00 119.79 412 LEU D O 1
ATOM 12494 N N . LEU D 1 413 ? 170.098 45.423 164.326 1.00 125.81 413 LEU D N 1
ATOM 12495 C CA . LEU D 1 413 ? 168.957 45.035 165.164 1.00 139.99 413 LEU D CA 1
ATOM 12496 C C . LEU D 1 413 ? 169.213 43.894 166.152 1.00 149.95 413 LEU D C 1
ATOM 12497 O O . LEU D 1 413 ? 168.309 43.508 166.895 1.00 159.57 413 LEU D O 1
ATOM 12502 N N . GLY D 1 414 ? 170.431 43.364 166.174 1.00 152.15 414 GLY D N 1
ATOM 12503 C CA . GLY D 1 414 ? 170.727 42.217 167.017 1.00 177.28 414 GLY D CA 1
ATOM 12504 C C . GLY D 1 414 ? 171.546 42.514 168.260 1.00 184.79 414 GLY D C 1
ATOM 12505 O O . GLY D 1 414 ? 171.484 41.773 169.241 1.00 192.74 414 GLY D O 1
ATOM 12506 N N . GLU D 1 415 ? 172.308 43.603 168.221 1.00 175.97 415 GLU D N 1
ATOM 12507 C CA . GLU D 1 415 ? 173.254 43.925 169.288 1.00 178.73 415 GLU D CA 1
ATOM 12508 C C . GLU D 1 415 ? 172.613 44.204 170.649 1.00 184.72 415 GLU D C 1
ATOM 12509 O O . GLU D 1 415 ? 172.791 43.431 171.590 1.00 187.13 415 GLU D O 1
ATOM 12515 N N . TYR D 1 416 ? 171.879 45.308 170.752 1.00 194.53 416 TYR D N 1
ATOM 12516 C CA . TYR D 1 416 ? 171.320 45.737 172.034 1.00 199.01 416 TYR D CA 1
ATOM 12517 C C . TYR D 1 416 ? 170.339 44.734 172.639 1.00 195.97 416 TYR D C 1
ATOM 12518 O O . TYR D 1 416 ? 169.605 44.055 171.922 1.00 181.42 416 TYR D O 1
ATOM 12527 N N . LYS D 1 417 ? 170.340 44.651 173.967 1.00 196.37 417 LYS D N 1
ATOM 12528 C CA . LYS D 1 417 ? 169.446 43.754 174.689 1.00 193.18 417 LYS D CA 1
ATOM 12529 C C . LYS D 1 417 ? 168.270 44.518 175.285 1.00 180.61 417 LYS D C 1
ATOM 12530 O O . LYS D 1 417 ? 168.451 45.383 176.143 1.00 176.34 417 LYS D O 1
#

GO terms:
  GO:0042802 identical protein binding (F, IPI)

Organism: Methanocaldococcus jannaschii (strain ATCC 43067 / DSM 2661 / JAL-1 / JCM 10045 / NBRC 100440) (NCBI:txid243232)

Solvent-accessible surface area: 63168 Å² total; per-residue (Å²): 182,55,43,36,50,13,7,1,28,32,0,34,0,7,12,51,0,0,44,25,2,25,86,0,93,129,103,190,75,40,18,0,13,51,0,0,79,16,0,13,78,2,1,16,125,110,98,70,0,58,4,83,14,0,8,76,6,4,82,56,22,2,22,41,2,6,0,27,19,8,4,6,16,2,1,28,2,27,55,89,85,4,147,198,8,62,173,13,5,83,88,1,8,58,80,1,8,91,30,4,17,88,38,3,0,94,35,0,0,98,52,38,138,6,43,145,91,4,21,2,0,53,0,0,0,0,0,1,7,0,3,1,15,26,7,11,38,46,38,68,61,157,50,216,26,54,95,63,11,11,41,1,8,34,0,3,0,13,64,1,7,11,48,0,5,3,17,4,54,14,29,41,34,68,14,28,94,174,81,76,63,77,59,122,104,46,84,112,31,24,20,28,18,0,67,98,40,0,82,96,31,0,90,71,4,39,155,52,0,70,150,25,73,4,47,58,29,0,2,0,0,3,6,0,0,0,15,46,7,0,32,40,2,60,45,72,32,43,84,128,86,51,114,26,10,8,0,22,20,0,0,7,24,0,0,15,87,0,0,22,13,0,30,205,49,51,23,40,0,8,9,13,1,23,25,15,4,39,31,10,16,13,17,5,31,2,9,0,0,0,0,0,0,1,3,1,74,89,54,24,22,131,92,34,88,106,35,0,49,104,2,0,75,5,0,12,79,95,0,10,14,80,0,0,51,84,6,0,143,52,30,198,65,32,135,98,28,39,50,8,0,1,32,8,7,0,3,0,2,0,0,0,1,7,0,0,46,2,0,18,81,4,59,123,87,17,144,124,20,21,75,78,17,35,168,125,35,67,25,66,44,1,1,2,3,0,8,0,0,0,2,10,0,0,25,38,4,0,81,38,3,31,74,118,6,39,102,14,9,140,146,16,17,66,153,151,112,46,42,45,20,2,3,30,26,0,38,0,8,16,57,0,0,46,27,2,8,73,0,95,105,106,136,74,39,20,1,18,50,0,0,86,17,0,20,75,4,1,7,117,104,109,83,3,53,21,107,36,0,23,89,14,2,44,92,22,2,12,49,4,4,1,25,15,6,1,11,13,2,3,43,64,63,58,41,56,7,168,113,13,73,146,22,3,78,122,1,7,51,78,0,6,98,44,2,13,82,40,4,0,87,38,2,0,118,42,32,136,14,53,144,86,8,27,4,0,58,0,0,0,0,0,1,4,0,1,2,10,45,14,2,50,58,32,30,59,118,14,109,5,52,34,18,7,8,28,1,6,7,4,3,1,20,68,3,6,8,42,0,8,5,18,2,44,16,28,36,7,88,10,26,112,205,76,23,108,55,55,122,90,41,73,119,38,23,24,31,20,0,68,88,46,0,72,95,39,0,92,76,6,25,115,56,0,61,150,42,66,6,82,68,29,0,5,0,0,0,9,0,0,0,11,40,5,2,34,49,1,63,23,58,44,43,84,121,81,51,136,12,5,4,0,21,15,0,0,10,28,0,0,21,72,0,3,9,8,1,40,194,45,75,14,45,0,16,58,69,1,39,25,18,1,82,13,8,24,18,18,2,29,1,12,0,0,1,2,0,0,3,6,3,96,69,66,18,12,128,101,48,79,114,32,6,62,98,1,0,56,6,1,15,88,90,0,6,8,79,0,0,51,106,6,6,150,70,40,152,36,24,130,82,36,22,48,9,0,3,40,13,5,2,6,0,5,0,0,0,1,10,0,0,40,2,0,17,71,6,75,111,61,10,92,159,91,33,26,85,128,16,124,134,51,73,28,73,39,4,3,10,11,0,7,2,2,0,0,12,0,0,37,31,5,0,78,20,5,49,69,76,23,18,106,22,8,11,96,23,32,51,75,136,55,55,120,199,103,33,42,45,24,8,1,32,39,0,38,3,2,23,43,0,0,67,19,2,37,69,0,56,147,108,123,73,14,18,0,14,65,4,0,86,19,0,25,82,22,0,21,118,107,152,69,2,56,15,91,8,0,29,101,16,1,56,98,17,0,4,50,1,4,5,23,13,2,1,5,11,0,6,67,88,50,53,66,114,15,134,214,26,69,164,23,4,52,145,8,8,42,68,1,4,94,57,7,19,90,51,5,0,120,28,5,4,124,31,70,132,48,56,175,89,9,15,24,0,60,6,1,0,0,0,3,8,0,2,1,15,46,7,12,44,29,48,25,37,144,86,122,116,96,64,140,40,10,41,6,18,9,6,9,2,14,62,1,4,11,40,0,1,5,18,1,45,14,18,20,13,56,21,3,33,117,42,63,96,54,40,134,100,22,63,111,40,8,20,26,19,0,80,103,36,0,60,118,26,0,112,78,6,49,132,48,0,84,156,38,72,6,50,73,35,0,2,0,0,0,10,0,0,0,13,41,7,2,24,35,0,48,40,61,64,24,87,128,92,67,82,2,5,3,0,20,22,0,0,5,33,0,0,15,45,0,3,8,4,0,58,137,60,23,22,40,3,30,52,27,0,20,28,13,4,51,21,19,20,23,22,1,25,4,8,0,1,4,0,0,0,0,4,1,110,83,71,31,17,140,98,27,88,121,16,3,56,103,3,0,76,5,6,7,98,96,0,16,12,120,0,0,62,104,12,8,145,74,41,200,62,63,140,135,43,32,63,32,9,2,45,12,8,4,8,0,5,0,0,0,0,10,0,0,18,12,3,13,72,10,92,127,26,22,162,149,101,17,35,106,132,35,205,124,65,60,38,98,30,31,16,2,17,6,5,1,0,0,4,12,0,0,18,34,4,3,85,48,29,59,90,94,90,88,19,37,35,4,6,1,33,30,0,35,0,6,20,61,0,0,62,27,2,14,90,0,74,130,116,174,69,40,46,19,1,43,5,0,88,20,0,16,84,5,1,18,114,103,135,86,5,57,19,61,19,0,10,70,0,1,40,80,16,0,7,51,3,3,1,31,0,4,1,5,3,5,4,66,62,75,48,45,26,44,158,156,18,48,152,5,7,70,74,4,9,58,79,4,8,105,34,5,13,98,35,0,0,84,24,1,1,119,46,38,136,18,42,172,103,3,28,5,0,62,0,0,0,0,0,0,7,0,3,4,8,36,15,14,119,68,4,130,48,7,40,61,44,27,25,66,4,12,32,0,4,16,26,2,0,12,71,5,3,8,54,0,10,6,17,2,40,14,34,20,15,88,10,31,70,197,44,46,57,69,47,124,98,13,80,113,40,16,35,31,27,0,68,108,33,0,84,94,23,0,122,84,7,48,130,48,0,88,140,48,49,9,55,62,28,0,2,0,8,0,16,0,1,0,9,41,8,0,32,38,0,63,41,54,63,43,94,124,87,56,108,12,10,12,0,23,12,0,0,2,23,1,0,23,71,0,9,14,4,1,64,152,56,53,22,32,0,35,92,54,1,41,29,18,2,51,17,11,2,23,20,2,53,1,12,0,2,0,2,0,0,2,1,8,86,72,65,43,16,126,108,39,92,113,29,4,49,87,0,0,68,6,0,16,94,76,0,9,16,74,0,0,61,96,2,3,134,55,48,132,19,38,131,74,23,29,53,6,2,2,36,4,7,6,1,0,0,0,0,0,0,8,0,0,32,7,2,4,87,12,57,104,80,32,112,182,42,51,73,84,36,38,187,142,41,64,17,69,29,11,4,13,5,2,5,1,0,0,1,8,0,0,37,50,4,7,79,48,15,52,87,60,33,26,71,8,6,5,87,21,17,21,62,140,109

B-factor: mean 141.36, std 28.38, range [55.81, 225.72]

Sequence (1655 aa):
MELMMAIGYLGLALVLGSLVAKIAEKLKIPDIPLLLLLGLIIGPFLQIIPSDSAMEIFEYAGPIGLIFILLGGAFTMRISLLKRVIKTVVRLDTITFLITLLISGFIFNMVLNLPYTSPVGYLFGAITAATDPATLIPVFSRVRTNPEVAITLEAESIFNDPLGIVSTSVILGLFGLFSSSNPLIDLITLAGGAIVVGLLLAKIYEKIIIHCDFHEYVAPLVLGGAMLLLYVGDDLLPSICGYGFSGYMAVAIMGLYLGDALFRADDIDYKYIVSFCDDLSLLARVFIFVFLGACIKLSMLENYFIPGLLVALGSIFLARPLGVFLGLIGSKHSFKEKLYFALEGPRGVVPAALAVTVGIEILKNADKIPASITKYITPTDIAGTIIIGTFMTILLSVILEASWAGMLALKLLGEMELMMAIGYLGLALVLGSLVAKIAEKLKIPDIPLLLLLGLIIGPFLQIIPSDSAMEIFEYAGPIGLIFILLGGAFTMRISLLKRVIKTVVRLDTITFLITLLISGFIFNMVLNLPYTSPVGYLFGAITAATDPATLIPVFSRVRTNPEVAITLEAESIFNDPLGIVSTSVILGLFGLFSSSNPLIDLITLAGGAIVVGLLLAKIYEKIIIHCDFHEYVAPLVLGGAMLLLYVGDDLLPSICGYGFSGYMAVAIMGLYLGDALFRADDIDYKYIVSFCDDLSLLARVFIFVFLGACIKLSMLENYFIPGLLVALGSIFLARPLGVFLGLIGSKHSFKEKLYFALEGPRGVVPAALAVTVGIEILKNADKIPASITKYITPTDIAGTIIIGTFMTILLSVILEASWAGMLALKLLGEYKPKMELMMAIGYLGLALVLGSLVAKIAEKLKIPDIPLLLLLGLIIGPFLQIIPSDSAMEIFEYAGPIGLIFILLGGAFTMRISLLKRVIKTVVRLDTITFLITLLISGFIFNMVLNLPYTSPVGYLFGAITAATDPATLIPVFSRVRTNPEVAITLEAESIFNDPLGIVSTSVILGLFGLFSSSNPLIDLITLAGGAIVVGLLLAKIYEKIIIHCDFHEYVAPLVLGGAMLLLYVGDDLLPSICGYGFSGYMAVAIMGLYLGDALFRADDIDYKYIVSFCDDLSLLARVFIFVFLGACIKLSMLENYFIPGLLVALGSIFLARPLGVFLGLIGSKHSFKEKLYFALEGPRGVVPAALAVTVGIEILKNAEKIPASITKYITPTDIAGTIIIGTFMTILLSVILEASWMELMMAIGYLGLALVLGSLVAKIAEKLKIPDIPLLLLLGLIIGPFLQIIPSDSAMEIFEYAGPIGLIFILLGGAFTMRISLLKRVIKTVVRLDTITFLITLLISGFIFNMVLNLPYTSPVGYLFGAITAATDPATLIPVFSRVRTNPEVAITLEAESIFNDPLGIVSTSVILGLFGLFSSSNPLIDLITLAGGAIVVGLLLAKIYEKIIIHCDFHEYVAPLVLGGAMLLLYVGDDLLPSICGYGFSGYMAVAIMGLYLGDALFRADDIDYKYIVSFCDDLSLLARVFIFVFLGACIKLSMLENYFIPGLLVALGSIFLARPLGVFLGLIGSKHSFKEKLYFALEGPRGVVPAALAVTVGIEILKNADKIPASITKYITPTDIAGTIIIGTFMTILLSVILEASWAGMLALKLLGEYK

Secondary structure (DSSP, 8-state):
-HHHHHHHHHHHHHHHHHHHHHHHHHTTS-SHHHHHHHHHIIIIIT-SS-HHHHHHHHHHHHHHHHHHHHHHHHHH--STTGGGTHHHHHHHHTHHHHHHHHHHHHHHHHHTT--TT-HHHHHHHHHHT-B-TTTTHHHHTTTT--HHHHHHHHHHHHHHHHHHHHHHHHHHHHT-SS----HHHHHHHHHHHHHHHHHHHHHHHHHHHHHS--GGGHHHHHHHHHHHHHHIIIIIHHHHTSS---SHHHHHHHHHHHHHHHHHTT-THHHHHHHHHHHHHHHHHHHHHHHHHHHS-HHHHHHHHHHHHHHHHIIIIIIHHHHHHHHTSS--S-HHHHHHHHH---B-HHHHHHHHHHHHHHHHT-TTS-STTTTTS-HHHHHHHHHHHHHHHHHHHHHHHHHHHHHHHHTTS--/--HHHHHHHHHHHHHHHHHHHHHHHHTT--HHHHHHHHHHIIIIIT-SS-HHHHHHHHHHHHHHHHHHHHHHHHHSS-STT-TTTHHHHHHHHHHHHHHHHHHHHHHHHHHTT--TT-HHHHHHHHHHTS--HHHHHHHHHTTT--HHHHHHHHHHHHHHHHHHHHHHHHHHGGGS-S--S-HHHHHHHHHHHHHHHHHHHHHHHHHHHHTS--GGGHHHHHHHHHHHHHIIIIIIHHHHHS----HHHHHHHHHHHHHHHHHHTT-TTHHHHHHHHHHHHHHHHHHHHHHHHHS--HHHHHHSHHHHHHHHHIIIIIIHHHHHHHHTTT-SS-HHHHHHHHTT----HHHHHHHHHHHHHIIIIITTS--HHHHTS-HHHHHHHHHHHHHHHHHHHHHHHHHHHHHHHHHHSS-----/--HHHHHHHHHHHHHHHHHHHHHHHHTTS-SHHHHHHHHHIIIIITT-S-HHHHHHHHHHHHHHHHHHHHHHHHTT--TTTTTTSHHHHHHIIIIIHHHHHHHHHHHHHHHTT--TT-HHHHHHHHHHSS--HHHHHHHHTTT---HHHHHHHHHHHHHHHHHHHHHHHHHHHHTTSSSTT-HHHHHHHHHHHHHHHHHHHHHHHHHTTTTTT-SSTHHHHHHHHHHHHHHIIIIIHHHHSS----HHHHHHHHHHHHHHHHHHHT-THHHHHHHHHHHHHHHHHHHHHHHHHHH--HHHHHHHHHHHHHHHHHIIIIIHHHHHHHH-SS----HHHHHHHHHH----HHHHHHHHHHHHHHHHHTTSSTTTT-S---HHHHHHHHHHHHHHHHHHHHHHHTT-/--HHHHHHHHHHHHHHHHHHHHHHHHTT--HHHHHHHHHHIIIIIT-SS-HHHHHHHHHHHHHHHHHHHHHHHHHTS-STTGGGTHHHHHHIIIIIHHHHHHHHHHHHHHHTT--TT-HHHHHHHHHTT---GGGHHHHHHH-SS-HHHHHHHHHHHHHHHHHHHHHHHHHHHTTT-SS-S-HHHHHHHHHHHHHHHHHHHHHHHHHHHHHS--TTTHHHHHHHHHHHHHHIIIIIHHHHSS----HHHHHHHHHHHHHHHHHHTT-HHHHHHHHHHHHHHHHHHHHHHHHHHTTS-HHHHHHHHHHHHHHHHHIIIIIHHHHHHHHTTT--S-HHHHHHHHHS----HHHHHHHHHHHHHHHTT-SSS-TTTGGGS-HHHHHHHHHHHHHHHHHHHHHHHHHHHHHHHHHHHSS--